Protein 6MDS (pdb70)

Sequence (1574 aa):
TDQQVGAKLVQEIREGKRGPLYAGYFRTWHDRASTGIDGKQQHPENTMAEVPKEVDILFVFHDHTASDSPFWSELKDSYVHKLHQQGTALVQTIGVNELNGRTGLSKDYPDTPEGNKALAAAIVKAFVTDRGVDGLDIDIEHEFTNKRTPEEDARALNVFKEIAQLIGKNGSDKSKLLIMDTTLSVENNPIFKGIAEDLDYLLRQYYGSQGGEAEVDTINSDWNQYQNYIDASQFMIGFSFFEESASKGNLWFDVNEYDPNNPEKGKDIEGTRAKKYAEWQPSTGGLKAGIFSYAIDRDGVAHVPSTYKNRTSTNLQRHEVDNISHTDYTVSRKLKTLMTEDKRYDVIDQKDIPDPALREQIIQQVGQYKGDLERYNKTLVLTGDKIQNLKGLEKLSKLQKLELRQLSNVKEITPELLPESMKKDAELVMVGMTGLEKLNLSGLNRQTLDGIDVNSITHLTSFDISHNSLDLSEKSEDRKLLMTLMEQVSNHQKITVKNTAFENQKPKGYYPQTYDTKEGHYDVDNAEHDILTDFVFGTVTKRNTFIGDEEAFAIYKEGAVDGRQYVSKDYTYEAFRKDYKGYKVHLTASNLGETVTSKVTATTDETYLVDVSDGEKVVHHMKLNIGSGAIMMENLAKGAKVIGTSGDFEQAKKIFDGEKSDRFFTWGQTNWIAFDLGEINLAKEWRLFNAETNTEIKTDSSLNVAKGRLQILKDTTIDLEKMDIKNRKEYLSNDENWTDVAQMDDAKAIFNSKLSNVLSRYWRFCVDGGASSYYPQYTELQILGQRTDQQVGAKLVQEIREGKRGPLYAGYFRTWHDRASTGIDGKQQHPENTMAEVPKEVDILFVFHDHTASDSPFWSELKDSYVHKLHQQGTALVQTIGVNELNGRTGLSKDYPDTPEGNKALAAAIVKAFVTDRGVDGLDIDIEHEFTNKRTPEEDARALNVFKEIAQLIGKNGSDKSKLLIMDTTLSVENNPIFKGIAEDLDYLLRQYYGSQGGEAEVDTINSDWNQYQNYIDASQFMIGFSFFEESASKGNLWFDVNEYDPNNPEKGKDIEGTRAKKYAEWQPSTGGLKAGIFSYAIDRDGVAHVPSTYKNRTSTNLQRHEVDNISHTDYTVSRKLKTLMTEDKRYDVIDQKDIPDPALREQIIQQVGQYKGDLERYNKTLVLTGDKIQNLKGLEKLSKLQKLELRQLSNVKEITPELLPESMKKDAELVMVGMTGLEKLNLSGLNRQTLDGIDVNSITHLTSFDISHNSLDLSEKSEDRKLLMTLMEQVSNHQKITVKNTAFENQKPKGYYPQTYDTKEGHYDVDNAEHDILTDFVFGTVTKRNTFIGDEEAFAIYKEGAVDGRQYVSKDYTYEAFRKDYKGYKVHLTASNLGETVTSKVTATTDETYLVDVSDGEKVVHHMKLNIGSGAIMMENLAKGAKVIGTSGDFEQAKKIFDGEKSDRFFTWGQTNWIAFDLGEINLAKEWRLFNAETNTEIKTDSSLNVAKGRLQILKDTTIDLEKMDIKNRKEYLSNDENWTDVAQMDDAKAIFNSKLSNVLSRYWRFCVDGGASSYYPQYTELQILGQR

GO terms:
  GO:0005509 calcium ion binding (F, IDA)
  GO:0042783 symbiont-mediated evasion of host immune response (P, IDA)
  GO:0033925 mannosyl-glycoprotein endo-beta-N-acetylglucosaminidase activity (F, IDA)

Nearest PDB structures (foldseek):
  6mdv-assembly2_B  TM=9.954E-01  e=0.000E+00  Streptococcus pyogenes
  8q5u-assembly1_D  TM=9.116E-01  e=0.000E+00  Streptococcus pyogenes
  8q5u-assembly1_F  TM=9.735E-01  e=0.000E+00  Streptococcus pyogenes
  4nuy-assembly1_A  TM=8.635E-01  e=1.224E-82  Streptococcus pyogenes serotype M1
  4nuz-assembly1_A  TM=8.564E-01  e=8.124E-82  Streptococcus pyogenes serotype M1

Structure (mmCIF, N/CA/C/O backbone):
data_6MDS
#
_entry.id   6MDS
#
_cell.length_a   89.378
_cell.length_b   105.514
_cell.length_c   259.768
_cell.angle_alpha   90.000
_cell.angle_beta   90.000
_cell.angle_gamma   90.000
#
_symmetry.space_group_name_H-M   'P 21 21 21'
#
loop_
_entity.id
_entity.type
_entity.pdbx_description
1 polymer Endo-beta-N-acetylglucosaminidase
2 branched beta-D-galactopyranose-(1-4)-2-acetamido-2-deoxy-beta-D-glucopyranose-(1-2)-alpha-D-mannopyranose-(1-3)-[beta-D-galactopyranose-(1-4)-2-acetamido-2-deoxy-beta-D-glucopyranose-(1-2)-alpha-D-mannopyranose-(1-6)]beta-D-mannopyranose-(1-4)-2-acetamido-2-deoxy-beta-D-glucopyranose
3 non-polymer 'CALCIUM ION'
4 water water
#
loop_
_atom_site.group_PDB
_atom_site.id
_atom_site.type_symbol
_atom_site.label_atom_id
_atom_site.label_alt_id
_atom_site.label_comp_id
_atom_site.label_asym_id
_atom_site.label_entity_id
_atom_site.label_seq_id
_atom_site.pdbx_PDB_ins_code
_atom_site.Cartn_x
_atom_site.Cartn_y
_atom_site.Cartn_z
_atom_site.occupancy
_atom_site.B_iso_or_equiv
_atom_site.auth_seq_id
_atom_site.auth_comp_id
_atom_site.auth_asym_id
_atom_site.auth_atom_id
_atom_site.pdbx_PDB_model_num
ATOM 1 N N . THR A 1 4 ? 13.191 -38.745 -17.321 1.00 73.97 46 THR A N 1
ATOM 2 C CA . THR A 1 4 ? 12.776 -37.346 -17.171 1.00 77.83 46 THR A CA 1
ATOM 3 C C . THR A 1 4 ? 12.882 -36.590 -18.486 1.00 73.20 46 THR A C 1
ATOM 4 O O . THR A 1 4 ? 13.789 -36.840 -19.283 1.00 70.92 46 THR A O 1
ATOM 8 N N . ASP A 1 5 ? 11.950 -35.671 -18.729 1.00 70.25 47 ASP A N 1
ATOM 9 C CA . ASP A 1 5 ? 11.978 -34.957 -19.998 1.00 72.68 47 ASP A CA 1
ATOM 10 C C . ASP A 1 5 ? 13.082 -33.904 -20.070 1.00 70.94 47 ASP A C 1
ATOM 11 O O . ASP A 1 5 ? 13.427 -33.456 -21.171 1.00 70.61 47 ASP A O 1
ATOM 16 N N . GLN A 1 6 ? 13.637 -33.477 -18.938 1.00 70.05 48 GLN A N 1
ATOM 17 C CA . GLN A 1 6 ? 14.764 -32.562 -19.032 1.00 67.89 48 GLN A CA 1
ATOM 18 C C . GLN A 1 6 ? 16.078 -33.293 -19.257 1.00 64.66 48 GLN A C 1
ATOM 19 O O . GLN A 1 6 ? 17.026 -32.685 -19.768 1.00 60.89 48 GLN A O 1
ATOM 25 N N . GLN A 1 7 ? 16.156 -34.577 -18.900 1.00 63.12 49 GLN A N 1
ATOM 26 C CA . GLN A 1 7 ? 17.374 -35.332 -19.158 1.00 59.69 49 GLN A CA 1
ATOM 27 C C . GLN A 1 7 ? 17.431 -35.858 -20.582 1.00 55.83 49 GLN A C 1
ATOM 28 O O . GLN A 1 7 ? 18.525 -35.956 -21.154 1.00 54.40 49 GLN A O 1
ATOM 34 N N . VAL A 1 8 ? 16.272 -36.150 -21.181 1.00 49.64 50 VAL A N 1
ATOM 35 C CA . VAL A 1 8 ? 16.229 -36.471 -22.603 1.00 43.99 50 VAL A CA 1
ATOM 36 C C . VAL A 1 8 ? 16.743 -35.289 -23.410 1.00 51.74 50 VAL A C 1
ATOM 37 O O . VAL A 1 8 ? 17.588 -35.440 -24.305 1.00 47.29 50 VAL A O 1
ATOM 41 N N . GLY A 1 9 ? 16.224 -34.088 -23.104 1.00 54.75 51 GLY A N 1
ATOM 42 C CA . GLY A 1 9 ? 16.649 -32.892 -23.810 1.00 45.51 51 GLY A CA 1
ATOM 43 C C . GLY A 1 9 ? 18.114 -32.572 -23.592 1.00 42.72 51 GLY A C 1
ATOM 44 O O . GLY A 1 9 ? 18.826 -32.219 -24.532 1.00 45.10 51 GLY A O 1
ATOM 45 N N . ALA A 1 10 ? 18.595 -32.727 -22.358 1.00 44.29 52 ALA A N 1
ATOM 46 C CA . ALA A 1 10 ? 20.008 -32.465 -22.081 1.00 46.16 52 ALA A CA 1
ATOM 47 C C . ALA A 1 10 ? 20.914 -33.366 -22.909 1.00 44.31 52 ALA A C 1
ATOM 48 O O . ALA A 1 10 ? 22.001 -32.947 -23.336 1.00 40.94 52 ALA A O 1
ATOM 50 N N . LYS A 1 11 ? 20.486 -34.617 -23.132 1.00 49.58 53 LYS A N 1
ATOM 51 C CA . LYS A 1 11 ? 21.309 -35.604 -23.825 1.00 44.89 53 LYS A CA 1
ATOM 52 C C . LYS A 1 11 ? 21.240 -35.443 -25.334 1.00 45.59 53 LYS A C 1
ATOM 53 O O . LYS A 1 11 ? 22.229 -35.719 -26.014 1.00 47.97 53 LYS A O 1
ATOM 59 N N . LEU A 1 12 ? 20.091 -35.002 -25.863 1.00 46.31 54 LEU A N 1
ATOM 60 C CA . LEU A 1 12 ? 20.011 -34.641 -27.271 1.00 42.73 54 LEU A CA 1
ATOM 61 C C . LEU A 1 12 ? 20.960 -33.504 -27.605 1.00 46.34 54 LEU A C 1
ATOM 62 O O . LEU A 1 12 ? 21.611 -33.514 -28.652 1.00 46.33 54 LEU A O 1
ATOM 67 N N . VAL A 1 13 ? 20.975 -32.474 -26.758 1.00 45.66 55 VAL A N 1
ATOM 68 C CA . VAL A 1 13 ? 21.810 -31.304 -26.989 1.00 41.60 55 VAL A CA 1
ATOM 69 C C . VAL A 1 13 ? 23.271 -31.711 -26.953 1.00 44.10 55 VAL A C 1
ATOM 70 O O . VAL A 1 13 ? 24.094 -31.232 -27.740 1.00 40.63 55 VAL A O 1
ATOM 74 N N . GLN A 1 14 ? 23.619 -32.609 -26.037 1.00 48.70 56 GLN A N 1
ATOM 75 C CA . GLN A 1 14 ? 24.994 -33.069 -26.000 1.00 43.98 56 GLN A CA 1
ATOM 76 C C . GLN A 1 14 ? 25.333 -33.931 -27.209 1.00 42.68 56 GLN A C 1
ATOM 77 O O . GLN A 1 14 ? 26.447 -33.853 -27.715 1.00 48.76 56 GLN A O 1
ATOM 83 N N . GLU A 1 15 ? 24.387 -34.671 -27.773 1.00 44.83 57 GLU A N 1
ATOM 84 C CA . GLU A 1 15 ? 24.802 -35.445 -28.937 1.00 44.43 57 GLU A CA 1
ATOM 85 C C . GLU A 1 15 ? 24.855 -34.580 -30.190 1.00 46.03 57 GLU A C 1
ATOM 86 O O . GLU A 1 15 ? 25.700 -34.815 -31.057 1.00 47.17 57 GLU A O 1
ATOM 92 N N . ILE A 1 16 ? 24.039 -33.526 -30.263 1.00 49.29 58 ILE A N 1
ATOM 93 C CA . ILE A 1 16 ? 24.196 -32.517 -31.311 1.00 44.56 58 ILE A CA 1
ATOM 94 C C . ILE A 1 16 ? 25.512 -31.767 -31.148 1.00 45.34 58 ILE A C 1
ATOM 95 O O . ILE A 1 16 ? 26.276 -31.613 -32.108 1.00 45.74 58 ILE A O 1
ATOM 100 N N . ARG A 1 17 ? 25.786 -31.258 -29.942 1.00 43.30 59 ARG A N 1
ATOM 101 C CA . ARG A 1 17 ? 26.959 -30.415 -29.768 1.00 37.59 59 ARG A CA 1
ATOM 102 C C . ARG A 1 17 ? 28.252 -31.173 -30.023 1.00 43.49 59 ARG A C 1
ATOM 103 O O . ARG A 1 17 ? 29.252 -30.561 -30.416 1.00 43.06 59 ARG A O 1
ATOM 111 N N . GLU A 1 18 ? 28.259 -32.495 -29.845 1.00 45.55 60 GLU A N 1
ATOM 112 C CA . GLU A 1 18 ? 29.448 -33.295 -30.104 1.00 46.01 60 GLU A CA 1
ATOM 113 C C . GLU A 1 18 ? 29.450 -33.900 -31.493 1.00 43.51 60 GLU A C 1
ATOM 114 O O . GLU A 1 18 ? 30.254 -34.794 -31.766 1.00 53.37 60 GLU A O 1
ATOM 120 N N . GLY A 1 19 ? 28.597 -33.433 -32.387 1.00 41.62 61 GLY A N 1
ATOM 121 C CA . GLY A 1 19 ? 28.675 -33.895 -33.761 1.00 44.40 61 GLY A CA 1
ATOM 122 C C . GLY A 1 19 ? 28.392 -35.365 -33.981 1.00 47.79 61 GLY A C 1
ATOM 123 O O . GLY A 1 19 ? 29.065 -35.999 -34.797 1.00 46.49 61 GLY A O 1
ATOM 124 N N . LYS A 1 20 ? 27.422 -35.928 -33.269 1.00 50.35 62 LYS A N 1
ATOM 125 C CA . LYS A 1 20 ? 27.057 -37.329 -33.431 1.00 49.55 62 LYS A CA 1
ATOM 126 C C . LYS A 1 20 ? 25.983 -37.561 -34.495 1.00 48.75 62 LYS A C 1
ATOM 127 O O . LYS A 1 20 ? 25.616 -38.713 -34.714 1.00 58.55 62 LYS A O 1
ATOM 133 N N . ARG A 1 21 ? 25.510 -36.522 -35.198 1.00 46.00 63 ARG A N 1
ATOM 134 C CA . ARG A 1 21 ? 24.354 -36.610 -36.093 1.00 42.62 63 ARG A CA 1
ATOM 135 C C . ARG A 1 21 ? 24.663 -36.555 -37.583 1.00 48.48 63 ARG A C 1
ATOM 136 O O . ARG A 1 21 ? 23.720 -36.506 -38.400 1.00 45.48 63 ARG A O 1
ATOM 144 N N . GLY A 1 22 ? 25.927 -36.451 -37.968 1.00 45.42 64 GLY A N 1
ATOM 145 C CA . GLY A 1 22 ? 26.233 -36.196 -39.351 1.00 36.95 64 GLY A CA 1
ATOM 146 C C . GLY A 1 22 ? 25.703 -34.837 -39.753 1.00 39.76 64 GLY A C 1
ATOM 147 O O . GLY A 1 22 ? 25.539 -33.929 -38.925 1.00 38.26 64 GLY A O 1
ATOM 148 N N . PRO A 1 23 ? 25.410 -34.671 -41.039 1.00 36.53 65 PRO A N 1
ATOM 149 C CA . PRO A 1 23 ? 24.836 -33.396 -41.494 1.00 33.71 65 PRO A CA 1
ATOM 150 C C . PRO A 1 23 ? 23.448 -33.180 -40.889 1.00 37.30 65 PRO A C 1
ATOM 151 O O . PRO A 1 23 ? 22.614 -34.092 -40.860 1.00 36.88 65 PRO A O 1
ATOM 155 N N . LEU A 1 24 ? 23.220 -31.967 -40.388 1.00 34.37 66 LEU A N 1
ATOM 156 C CA . LEU A 1 24 ? 21.991 -31.578 -39.706 1.00 34.34 66 LEU A CA 1
ATOM 157 C C . LEU A 1 24 ? 21.008 -30.950 -40.685 1.00 28.44 66 LEU A C 1
ATOM 158 O O . LEU A 1 24 ? 21.377 -30.416 -41.730 1.00 31.50 66 LEU A O 1
ATOM 163 N N . TYR A 1 25 ? 19.736 -31.046 -40.343 1.00 32.16 67 TYR A N 1
ATOM 164 C CA . TYR A 1 25 ? 18.676 -30.331 -41.043 1.00 28.75 67 TYR A CA 1
ATOM 165 C C . TYR A 1 25 ? 17.796 -29.675 -39.997 1.00 29.11 67 TYR A C 1
ATOM 166 O O . TYR A 1 25 ? 17.311 -30.339 -39.077 1.00 32.82 67 TYR A O 1
ATOM 175 N N . ALA A 1 26 ? 17.571 -28.386 -40.156 1.00 29.64 68 ALA A N 1
ATOM 176 C CA . ALA A 1 26 ? 16.790 -27.603 -39.224 1.00 28.55 68 ALA A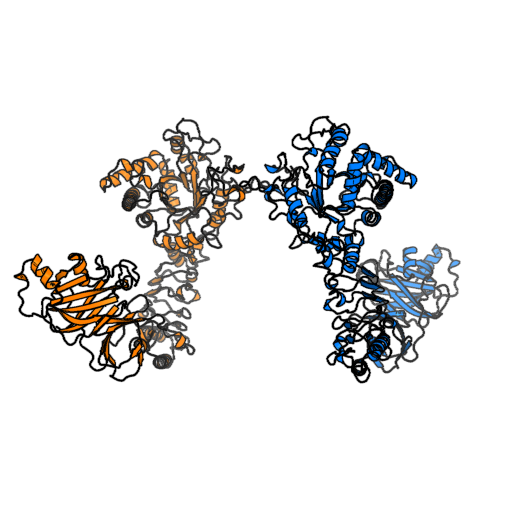 CA 1
ATOM 177 C C . ALA A 1 26 ? 15.673 -26.928 -39.998 1.00 30.73 68 ALA A C 1
ATOM 178 O O . ALA A 1 26 ? 15.751 -26.775 -41.223 1.00 28.03 68 ALA A O 1
ATOM 180 N N . GLY A 1 27 ? 14.615 -26.553 -39.276 1.00 26.33 69 GLY A N 1
ATOM 181 C CA . GLY A 1 27 ? 13.536 -25.834 -39.906 1.00 27.47 69 GLY A CA 1
ATOM 182 C C . GLY A 1 27 ? 12.907 -24.828 -38.969 1.00 28.53 69 GLY A C 1
ATOM 183 O O . GLY A 1 27 ? 12.751 -25.100 -37.772 1.00 27.91 69 GLY A O 1
ATOM 184 N N . TYR A 1 28 ? 12.552 -23.661 -39.504 1.00 28.73 70 TYR A N 1
ATOM 185 C CA . TYR A 1 28 ? 11.835 -22.639 -38.758 1.00 27.69 70 TYR A CA 1
ATOM 186 C C . TYR A 1 28 ? 10.343 -22.859 -38.944 1.00 29.35 70 TYR A C 1
ATOM 187 O O . TYR A 1 28 ? 9.844 -22.767 -40.069 1.00 32.38 70 TYR A O 1
ATOM 196 N N . PHE A 1 29 ? 9.637 -23.146 -37.853 1.00 24.24 71 PHE A N 1
ATOM 197 C CA . PHE A 1 29 ? 8.195 -23.371 -37.882 1.00 33.54 71 PHE A CA 1
ATOM 198 C C . PHE A 1 29 ? 7.484 -22.109 -37.385 1.00 28.37 71 PHE A C 1
ATOM 199 O O . PHE A 1 29 ? 7.705 -21.674 -36.250 1.00 25.99 71 PHE A O 1
ATOM 207 N N . ARG A 1 30 ? 6.622 -21.543 -38.224 1.00 29.37 72 ARG A N 1
ATOM 208 C CA . ARG A 1 30 ? 5.915 -20.303 -37.897 1.00 32.29 72 ARG A CA 1
ATOM 209 C C . ARG A 1 30 ? 4.761 -20.590 -36.926 1.00 31.98 72 ARG A C 1
ATOM 210 O O . ARG A 1 30 ? 3.805 -21.285 -37.285 1.00 36.29 72 ARG A O 1
ATOM 218 N N . THR A 1 31 ? 4.840 -20.038 -35.703 1.00 31.72 73 THR A N 1
ATOM 219 C CA . THR A 1 31 ? 3.913 -20.420 -34.630 1.00 32.34 73 THR A CA 1
ATOM 220 C C . THR A 1 31 ? 2.457 -20.254 -35.033 1.00 30.84 73 THR A C 1
ATOM 221 O O . THR A 1 31 ? 1.604 -21.061 -34.650 1.00 30.42 73 THR A O 1
ATOM 225 N N . TRP A 1 32 ? 2.152 -19.221 -35.799 1.00 32.17 74 TRP A N 1
ATOM 226 C CA . TRP A 1 32 ? 0.767 -18.979 -36.138 1.00 32.15 74 TRP A CA 1
ATOM 227 C C . TRP A 1 32 ? 0.236 -19.996 -37.133 1.00 35.06 74 TRP A C 1
ATOM 228 O O . TRP A 1 32 ? -0.969 -19.977 -37.431 1.00 36.85 74 TRP A O 1
ATOM 239 N N . HIS A 1 33 ? 1.075 -20.916 -37.606 1.00 31.05 75 HIS A N 1
ATOM 240 C CA . HIS A 1 33 ? 0.610 -22.034 -38.418 1.00 34.87 75 HIS A CA 1
ATOM 241 C C . HIS A 1 33 ? 0.562 -23.358 -37.667 1.00 30.14 75 HIS A C 1
ATOM 242 O O . HIS A 1 33 ? 0.443 -24.405 -38.301 1.00 33.01 75 HIS A O 1
ATOM 249 N N . ASP A 1 34 ? 0.688 -23.340 -36.349 1.00 31.25 76 ASP A N 1
ATOM 250 C CA . ASP A 1 34 ? 0.310 -24.482 -35.531 1.00 32.95 76 ASP A CA 1
ATOM 251 C C . ASP A 1 34 ? -1.181 -24.391 -35.225 1.00 33.33 76 ASP A C 1
ATOM 252 O O . ASP A 1 34 ? -1.708 -23.305 -34.994 1.00 35.47 76 ASP A O 1
ATOM 257 N N . ARG A 1 35 ? -1.866 -25.534 -35.215 1.00 35.23 77 ARG A N 1
ATOM 258 C CA . ARG A 1 35 ? -3.313 -25.487 -35.036 1.00 35.97 77 ARG A CA 1
ATOM 259 C C . ARG A 1 35 ? -3.722 -25.026 -33.642 1.00 35.43 77 ARG A C 1
ATOM 260 O O . ARG A 1 35 ? -4.814 -24.476 -33.488 1.00 34.47 77 ARG A O 1
ATOM 268 N N . ALA A 1 36 ? -2.852 -25.174 -32.639 1.00 35.16 78 ALA A N 1
ATOM 269 C CA . ALA A 1 36 ? -3.133 -24.679 -31.295 1.00 33.46 78 ALA A CA 1
ATOM 270 C C . ALA A 1 36 ? -2.997 -23.157 -31.165 1.00 36.49 78 ALA A C 1
ATOM 271 O O . ALA A 1 36 ? -3.279 -22.606 -30.090 1.00 38.03 78 ALA A O 1
ATOM 273 N N . SER A 1 37 ? -2.626 -22.456 -32.229 1.00 34.01 79 SER A N 1
ATOM 274 C CA . SER A 1 37 ? -2.318 -21.036 -32.130 1.00 37.42 79 SER A CA 1
ATOM 275 C C . SER A 1 37 ? -3.568 -20.172 -32.254 1.00 37.53 79 SER A C 1
ATOM 276 O O . SER A 1 37 ? -4.430 -20.406 -33.108 1.00 38.72 79 SER A O 1
ATOM 279 N N . THR A 1 38 ? -3.649 -19.153 -31.404 1.00 40.27 80 THR A N 1
ATOM 280 C CA . THR A 1 38 ? -4.769 -18.221 -31.405 1.00 40.86 80 THR A CA 1
ATOM 281 C C . THR A 1 38 ? -4.247 -16.794 -31.379 1.00 40.33 80 THR A C 1
ATOM 282 O O . THR A 1 38 ? -3.238 -16.499 -30.726 1.00 40.06 80 THR A O 1
ATOM 286 N N . GLY A 1 39 ? -4.941 -15.914 -32.097 1.00 41.53 81 GLY A N 1
ATOM 287 C CA . GLY A 1 39 ? -4.596 -14.511 -32.133 1.00 40.06 81 GLY A CA 1
ATOM 288 C C . GLY A 1 39 ? -5.087 -13.732 -30.925 1.00 44.00 81 GLY A C 1
ATOM 289 O O . GLY A 1 39 ? -5.572 -14.283 -29.934 1.00 44.76 81 GLY A O 1
ATOM 290 N N . ILE A 1 40 ? -4.966 -12.403 -31.041 1.00 46.82 82 ILE A N 1
ATOM 291 C CA . ILE A 1 40 ? -5.406 -11.456 -30.015 1.00 46.64 82 ILE A CA 1
ATOM 292 C C . ILE A 1 40 ? -6.887 -11.542 -29.740 1.00 45.10 82 ILE A C 1
ATOM 293 O O . ILE A 1 40 ? -7.310 -11.393 -28.588 1.00 44.98 82 ILE A O 1
ATOM 298 N N . ASP A 1 41 ? -7.681 -11.874 -30.743 1.00 46.08 83 ASP A N 1
ATOM 299 C CA . ASP A 1 41 ? -9.110 -12.053 -30.538 1.00 47.14 83 ASP A CA 1
ATOM 300 C C . ASP A 1 41 ? -9.483 -13.448 -30.049 1.00 44.11 83 ASP A C 1
ATOM 301 O O . ASP A 1 41 ? -10.674 -13.724 -29.888 1.00 44.37 83 ASP A O 1
ATOM 306 N N . GLY A 1 42 ? -8.508 -14.313 -29.778 1.00 44.27 84 GLY A N 1
ATOM 307 C CA . GLY A 1 42 ? -8.785 -15.614 -29.206 1.00 43.52 84 GLY A CA 1
ATOM 308 C C . GLY A 1 42 ? -9.269 -16.662 -30.183 1.00 41.91 84 GLY A C 1
ATOM 309 O O . GLY A 1 42 ? -9.625 -17.763 -29.749 1.00 42.12 84 GLY A O 1
ATOM 310 N N . LYS A 1 43 ? -9.311 -16.348 -31.477 1.00 47.48 85 LYS A N 1
ATOM 311 C CA . LYS A 1 43 ? -9.727 -17.266 -32.527 1.00 44.73 85 LYS A CA 1
ATOM 312 C C . LYS A 1 43 ? -8.547 -18.033 -33.122 1.00 44.98 85 LYS A C 1
ATOM 313 O O . LYS A 1 43 ? -7.422 -17.531 -33.197 1.00 42.14 85 LYS A O 1
ATOM 319 N N . GLN A 1 44 ? -8.830 -19.249 -33.586 1.00 45.90 86 GLN A N 1
ATOM 320 C CA . GLN A 1 44 ? -7.793 -20.075 -34.178 1.00 39.23 86 GLN A CA 1
ATOM 321 C C . GLN A 1 44 ? -7.342 -19.459 -35.491 1.00 41.30 86 GLN A C 1
ATOM 322 O O . GLN A 1 44 ? -8.148 -18.935 -36.259 1.00 42.24 86 GLN A O 1
ATOM 328 N N . GLN A 1 45 ? -6.040 -19.530 -35.754 1.00 42.37 87 GLN A N 1
ATOM 329 C CA . GLN A 1 45 ? -5.490 -18.926 -36.959 1.00 39.54 87 GLN A CA 1
ATOM 330 C C . GLN A 1 45 ? -5.441 -19.917 -38.120 1.00 40.69 87 GLN A C 1
ATOM 331 O O . GLN A 1 45 ? -5.948 -19.634 -39.212 1.00 40.42 87 GLN A O 1
ATOM 337 N N . HIS A 1 46 ? -4.854 -21.083 -37.903 1.00 37.77 88 HIS A N 1
ATOM 338 C CA . HIS A 1 46 ? -4.781 -22.059 -38.977 1.00 41.39 88 HIS A CA 1
ATOM 339 C C . HIS A 1 46 ? -4.831 -23.478 -38.422 1.00 41.08 88 HIS A C 1
ATOM 340 O O . HIS A 1 46 ? -3.932 -23.882 -37.674 1.00 41.75 88 HIS A O 1
ATOM 347 N N . PRO A 1 47 ? -5.841 -24.272 -38.783 1.00 38.63 89 PRO A N 1
ATOM 348 C CA . PRO A 1 47 ? -5.930 -25.645 -38.269 1.00 39.44 89 PRO A CA 1
ATOM 349 C C . PRO A 1 47 ? -5.132 -26.686 -39.046 1.00 40.30 89 PRO A C 1
ATOM 350 O O . PRO A 1 47 ? -5.038 -27.826 -38.581 1.00 43.18 89 PRO A O 1
ATOM 354 N N . GLU A 1 48 ? -4.489 -26.339 -40.169 1.00 43.65 90 GLU A N 1
ATOM 355 C CA . GLU A 1 48 ? -4.001 -27.374 -41.082 1.00 38.42 90 GLU A CA 1
ATOM 356 C C . GLU A 1 48 ? -2.737 -28.082 -40.600 1.00 39.24 90 GLU A C 1
ATOM 357 O O . GLU A 1 48 ? -2.520 -29.241 -40.959 1.00 39.74 90 GLU A O 1
ATOM 363 N N . ASN A 1 49 ? -1.900 -27.454 -39.789 1.00 40.27 91 ASN A N 1
ATOM 364 C CA . ASN A 1 49 ? -0.618 -28.067 -39.490 1.00 36.42 91 ASN A CA 1
ATOM 365 C C . ASN A 1 49 ? -0.333 -28.076 -37.991 1.00 33.92 91 ASN A C 1
ATOM 366 O O . ASN A 1 49 ? -1.026 -27.444 -37.194 1.00 31.37 91 ASN A O 1
ATOM 371 N N . THR A 1 50 ? 0.686 -28.844 -37.606 1.00 31.34 92 THR A N 1
ATOM 372 C CA . THR A 1 50 ? 1.108 -28.843 -36.217 1.00 31.69 92 THR A CA 1
ATOM 373 C C . THR A 1 50 ? 2.565 -29.276 -36.137 1.00 34.95 92 THR A C 1
ATOM 374 O O . THR A 1 50 ? 3.016 -30.121 -36.924 1.00 34.40 92 THR A O 1
ATOM 378 N N . MET A 1 51 ? 3.300 -28.647 -35.211 1.00 33.03 93 MET A N 1
ATOM 379 C CA . MET A 1 51 ? 4.685 -29.022 -34.938 1.00 34.35 93 MET A CA 1
ATOM 380 C C . MET A 1 51 ? 4.812 -30.497 -34.590 1.00 40.55 93 MET A C 1
ATOM 381 O O . MET A 1 51 ? 5.835 -31.125 -34.903 1.00 38.38 93 MET A O 1
ATOM 386 N N . ALA A 1 52 ? 3.779 -31.065 -33.951 1.00 40.09 94 ALA A N 1
ATOM 387 C CA . ALA A 1 52 ? 3.823 -32.450 -33.494 1.00 35.97 94 ALA A CA 1
ATOM 388 C C . ALA A 1 52 ? 4.178 -33.418 -34.604 1.00 36.16 94 ALA A C 1
ATOM 389 O O . ALA A 1 52 ? 4.612 -34.532 -34.309 1.00 42.49 94 ALA A O 1
ATOM 391 N N . GLU A 1 53 ? 3.961 -33.036 -35.867 1.00 36.23 95 GLU A N 1
ATOM 392 C CA . GLU A 1 53 ? 4.131 -33.945 -36.996 1.00 43.27 95 GLU A CA 1
ATOM 393 C C . GLU A 1 53 ? 5.431 -33.726 -37.747 1.00 37.48 95 GLU A C 1
ATOM 394 O O . GLU A 1 53 ? 5.664 -34.393 -38.756 1.00 41.78 95 GLU A O 1
ATOM 400 N N . VAL A 1 54 ? 6.288 -32.845 -37.252 1.00 35.71 96 VAL A N 1
ATOM 401 C CA . VAL A 1 54 ? 7.620 -32.612 -37.804 1.00 36.82 96 VAL A CA 1
ATOM 402 C C . VAL A 1 54 ? 8.400 -33.921 -37.698 1.00 32.82 96 VAL A C 1
ATOM 403 O O . VAL A 1 54 ? 8.488 -34.519 -36.614 1.00 34.67 96 VAL A O 1
ATOM 407 N N . PRO A 1 55 ? 8.905 -34.447 -38.807 1.00 33.00 97 PRO A N 1
ATOM 408 C CA . PRO A 1 55 ? 9.529 -35.777 -38.781 1.00 34.86 97 PRO A CA 1
ATOM 409 C C . PRO A 1 55 ? 10.911 -35.801 -38.143 1.00 39.25 97 PRO A C 1
ATOM 410 O O . PRO A 1 55 ? 11.602 -34.786 -37.983 1.00 34.43 97 PRO A O 1
ATOM 414 N N . LYS A 1 56 ? 11.329 -37.027 -37.834 1.00 37.63 98 LYS A N 1
ATOM 415 C CA . LYS A 1 56 ? 12.631 -37.259 -37.227 1.00 42.56 98 LYS A CA 1
ATOM 416 C C . LYS A 1 56 ? 13.798 -36.722 -38.065 1.00 38.35 98 LYS A C 1
ATOM 417 O O . LYS A 1 56 ? 14.867 -36.472 -37.502 1.00 37.96 98 LYS A O 1
ATOM 423 N N . GLU A 1 57 ? 13.626 -36.538 -39.383 1.00 37.15 99 GLU A N 1
ATOM 424 C CA . GLU A 1 57 ? 14.690 -35.981 -40.225 1.00 35.57 99 GLU A CA 1
ATOM 425 C C . GLU A 1 57 ? 15.016 -34.533 -39.876 1.00 40.64 99 GLU A C 1
ATOM 426 O O . GLU A 1 57 ? 16.062 -34.024 -40.306 1.00 43.48 99 GLU A O 1
ATOM 432 N N . VAL A 1 58 ? 14.136 -33.842 -39.158 1.00 36.05 100 VAL A N 1
ATOM 433 C CA . VAL A 1 58 ? 14.426 -32.502 -38.674 1.00 34.74 100 VAL A CA 1
ATOM 434 C C . VAL A 1 58 ? 15.183 -32.639 -37.349 1.00 35.38 100 VAL A C 1
ATOM 435 O O . VAL A 1 58 ? 14.603 -33.010 -36.323 1.00 33.99 100 VAL A O 1
ATOM 439 N N . ASP A 1 59 ? 16.479 -32.310 -37.368 1.00 32.01 101 ASP A N 1
ATOM 440 C CA . ASP A 1 59 ? 17.295 -32.431 -36.166 1.00 32.03 101 ASP A CA 1
ATOM 441 C C . ASP A 1 59 ? 16.982 -31.346 -35.141 1.00 32.93 101 ASP A C 1
ATOM 442 O O . ASP A 1 59 ? 16.864 -31.644 -33.947 1.00 31.79 101 ASP A O 1
ATOM 447 N N . ILE A 1 60 ? 16.843 -30.088 -35.576 1.00 34.06 102 ILE A N 1
ATOM 448 C CA . ILE A 1 60 ? 16.471 -28.974 -34.703 1.00 30.79 102 ILE A CA 1
ATOM 449 C C . ILE A 1 60 ? 15.268 -28.242 -35.296 1.00 32.29 102 ILE A C 1
ATOM 450 O O . ILE A 1 60 ? 15.285 -27.865 -36.472 1.00 33.75 102 ILE A O 1
ATOM 455 N N . LEU A 1 61 ? 14.270 -27.955 -34.465 1.00 31.44 103 LEU A N 1
ATOM 456 C CA . LEU A 1 61 ? 13.082 -27.210 -34.869 1.00 32.91 103 LEU A CA 1
ATOM 457 C C . LEU A 1 61 ? 13.039 -25.866 -34.143 1.00 34.36 103 LEU A C 1
ATOM 458 O O . LEU A 1 61 ? 12.954 -25.817 -32.910 1.00 36.19 103 LEU A O 1
ATOM 463 N N . PHE A 1 62 ? 13.046 -24.779 -34.910 1.00 32.98 104 PHE A N 1
ATOM 464 C CA . PHE A 1 62 ? 13.082 -23.439 -34.341 1.00 30.13 104 PHE A CA 1
ATOM 465 C C . PHE A 1 62 ? 11.659 -22.927 -34.220 1.00 32.12 104 PHE A C 1
ATOM 466 O O . PHE A 1 62 ? 10.940 -22.822 -35.220 1.00 32.87 104 PHE A O 1
ATOM 474 N N . VAL A 1 63 ? 11.256 -22.606 -32.995 1.00 35.16 105 VAL A N 1
ATOM 475 C CA . VAL A 1 63 ? 9.983 -21.934 -32.764 1.00 37.35 105 VAL A CA 1
ATOM 476 C C . VAL A 1 63 ? 10.130 -20.497 -33.250 1.00 30.90 105 VAL A C 1
ATOM 477 O O . VAL A 1 63 ? 10.775 -19.687 -32.587 1.00 36.26 105 VAL A O 1
ATOM 481 N N . PHE A 1 64 ? 9.548 -20.167 -34.387 1.00 31.94 106 PHE A N 1
ATOM 482 C CA . PHE A 1 64 ? 9.601 -18.800 -34.897 1.00 34.94 106 PHE A CA 1
ATOM 483 C C . PHE A 1 64 ? 8.266 -18.115 -34.638 1.00 35.21 106 PHE A C 1
ATOM 484 O O . PHE A 1 64 ? 7.292 -18.383 -35.342 1.00 34.09 106 PHE A O 1
ATOM 492 N N . HIS A 1 65 ? 8.246 -17.186 -33.673 1.00 40.16 107 HIS A N 1
ATOM 493 C CA . HIS A 1 65 ? 7.020 -16.661 -33.084 1.00 38.14 107 HIS A CA 1
ATOM 494 C C . HIS A 1 65 ? 6.592 -15.339 -33.719 1.00 42.84 107 HIS A C 1
ATOM 495 O O . HIS A 1 65 ? 7.374 -14.388 -33.770 1.00 47.90 107 HIS A O 1
ATOM 502 N N . ASP A 1 66 ? 5.333 -15.272 -34.154 1.00 42.16 108 ASP A N 1
ATOM 503 C CA . ASP A 1 66 ? 4.655 -14.000 -34.393 1.00 42.86 108 ASP A CA 1
ATOM 504 C C . ASP A 1 66 ? 3.156 -14.260 -34.467 1.00 41.81 108 ASP A C 1
ATOM 505 O O . ASP A 1 66 ? 2.713 -15.402 -34.624 1.00 45.36 108 ASP A O 1
ATOM 510 N N . HIS A 1 67 ? 2.379 -13.197 -34.265 1.00 43.85 109 HIS A N 1
ATOM 511 C CA . HIS A 1 67 ? 0.922 -13.203 -34.415 1.00 40.16 109 HIS A CA 1
ATOM 512 C C . HIS A 1 67 ? 0.216 -14.084 -33.379 1.00 40.49 109 HIS A C 1
ATOM 513 O O . HIS A 1 67 ? -0.968 -13.882 -33.090 1.00 41.87 109 HIS A O 1
ATOM 520 N N . THR A 1 68 ? 0.924 -15.044 -32.790 1.00 40.97 110 THR A N 1
ATOM 521 C CA . THR A 1 68 ? 0.348 -15.892 -31.759 1.00 36.95 110 THR A CA 1
ATOM 522 C C . THR A 1 68 ? 0.259 -15.078 -30.474 1.00 42.87 110 THR A C 1
ATOM 523 O O . THR A 1 68 ? 1.275 -14.572 -29.986 1.00 43.57 110 THR A O 1
ATOM 527 N N . ALA A 1 69 ? -0.955 -14.896 -29.956 1.00 43.23 111 ALA A N 1
ATOM 528 C CA . ALA A 1 69 ? -1.122 -14.086 -28.758 1.00 38.58 111 ALA A CA 1
ATOM 529 C C . ALA A 1 69 ? -0.472 -14.744 -27.539 1.00 45.54 111 ALA A C 1
ATOM 530 O O . ALA A 1 69 ? -0.198 -15.955 -27.503 1.00 46.06 111 ALA A O 1
ATOM 532 N N . SER A 1 70 ? -0.217 -13.919 -26.523 1.00 41.99 112 SER A N 1
ATOM 533 C CA . SER A 1 70 ? 0.496 -14.406 -25.344 1.00 41.13 112 SER A CA 1
ATOM 534 C C . SER A 1 70 ? -0.352 -15.339 -24.485 1.00 43.88 112 SER A C 1
ATOM 535 O O . SER A 1 70 ? 0.203 -16.166 -23.754 1.00 46.05 112 SER A O 1
ATOM 538 N N . ASP A 1 71 ? -1.680 -15.205 -24.506 1.00 41.47 113 ASP A N 1
ATOM 539 C CA . ASP A 1 71 ? -2.527 -16.123 -23.755 1.00 44.73 113 ASP A CA 1
ATOM 540 C C . ASP A 1 71 ? -2.984 -17.329 -24.588 1.00 45.79 113 ASP A C 1
ATOM 541 O O . ASP A 1 71 ? -3.944 -18.011 -24.202 1.00 47.53 113 ASP A O 1
ATOM 546 N N . SER A 1 72 ? -2.320 -17.605 -25.712 1.00 42.15 114 SER A N 1
ATOM 547 C CA . SER A 1 72 ? -2.793 -18.640 -26.617 1.00 41.79 114 SER A CA 1
ATOM 548 C C . SER A 1 72 ? -2.614 -20.024 -26.001 1.00 41.78 114 SER A C 1
ATOM 549 O O . SER A 1 72 ? -1.712 -20.238 -25.188 1.00 42.54 114 SER A O 1
ATOM 552 N N . PRO A 1 73 ? -3.487 -20.975 -26.345 1.00 45.08 115 PRO A N 1
ATOM 553 C CA . PRO A 1 73 ? -3.254 -22.364 -25.916 1.00 37.54 115 PRO A CA 1
ATOM 554 C C . PRO A 1 73 ? -1.969 -22.947 -26.480 1.00 37.83 115 PRO A C 1
ATOM 555 O O . PRO A 1 73 ? -1.454 -23.931 -25.935 1.00 41.13 115 PRO A O 1
ATOM 559 N N . PHE A 1 74 ? -1.424 -22.346 -27.538 1.00 39.30 116 PHE A N 1
ATOM 560 C CA . PHE A 1 74 ? -0.210 -22.851 -28.169 1.00 36.14 116 PHE A CA 1
ATOM 561 C C . PHE A 1 74 ? 0.927 -23.042 -27.168 1.00 37.90 116 PHE A C 1
ATOM 562 O O . PHE A 1 74 ? 1.692 -24.009 -27.270 1.00 33.68 116 PHE A O 1
ATOM 570 N N . TRP A 1 75 ? 1.088 -22.098 -26.228 1.00 40.79 117 TRP A N 1
ATOM 571 C CA . TRP A 1 75 ? 2.281 -22.071 -25.377 1.00 38.65 117 TRP A CA 1
ATOM 572 C C . TRP A 1 75 ? 2.305 -23.217 -24.374 1.00 39.70 117 TRP A C 1
ATOM 573 O O . TRP A 1 75 ? 3.360 -23.819 -24.137 1.00 38.75 117 TRP A O 1
ATOM 584 N N . SER A 1 76 ? 1.163 -23.539 -23.768 1.00 38.11 118 SER A N 1
ATOM 585 C CA . SER A 1 76 ? 1.152 -24.690 -22.883 1.00 40.59 118 SER A CA 1
ATOM 586 C C . SER A 1 76 ? 1.126 -25.991 -23.678 1.00 38.12 118 SER A C 1
ATOM 587 O O . SER A 1 76 ? 1.668 -26.998 -23.221 1.00 37.93 118 SER A O 1
ATOM 590 N N . GLU A 1 77 ? 0.558 -25.967 -24.882 1.00 38.12 119 GLU A N 1
ATOM 591 C CA . GLU A 1 77 ? 0.616 -27.123 -25.757 1.00 34.06 119 GLU A CA 1
ATOM 592 C C . GLU A 1 77 ? 2.048 -27.439 -26.165 1.00 37.72 119 GLU A C 1
ATOM 593 O O . GLU A 1 77 ? 2.471 -28.603 -26.135 1.00 41.98 119 GLU A O 1
ATOM 599 N N . LEU A 1 78 ? 2.823 -26.413 -26.520 1.00 38.01 120 LEU A N 1
ATOM 600 C CA . LEU A 1 78 ? 4.237 -26.612 -26.816 1.00 35.90 120 LEU A CA 1
ATOM 601 C C . LEU A 1 78 ? 4.966 -27.187 -25.613 1.00 39.93 120 LEU A C 1
ATOM 602 O O . LEU A 1 78 ? 5.721 -28.165 -25.729 1.00 38.41 120 LEU A O 1
ATOM 607 N N . LYS A 1 79 ? 4.734 -26.601 -24.441 1.00 36.98 121 LYS A N 1
ATOM 608 C CA . LYS A 1 79 ? 5.548 -26.944 -23.287 1.00 39.65 121 LYS A CA 1
ATOM 609 C C . LYS A 1 79 ? 5.283 -28.371 -22.817 1.00 43.60 121 LYS A C 1
ATOM 610 O O . LYS A 1 79 ? 6.228 -29.114 -22.539 1.00 47.19 121 LYS A O 1
ATOM 616 N N . ASP A 1 80 ? 4.015 -28.793 -22.766 1.00 44.49 122 ASP A N 1
ATOM 617 C CA . ASP A 1 80 ? 3.657 -30.061 -22.131 1.00 43.62 122 ASP A CA 1
ATOM 618 C C . ASP A 1 80 ? 3.316 -31.161 -23.126 1.00 45.74 122 ASP A C 1
ATOM 619 O O . ASP A 1 80 ? 3.001 -32.280 -22.716 1.00 47.23 122 ASP A O 1
ATOM 624 N N . SER A 1 81 ? 3.447 -30.905 -24.419 1.00 48.01 123 SER A N 1
ATOM 625 C CA . SER A 1 81 ? 3.075 -31.922 -25.390 1.00 39.45 123 SER A CA 1
ATOM 626 C C . SER A 1 81 ? 4.038 -31.952 -26.574 1.00 42.10 123 SER A C 1
ATOM 627 O O . SER A 1 81 ? 4.643 -32.987 -26.846 1.00 44.18 123 SER A O 1
ATOM 630 N N . TYR A 1 82 ? 4.256 -30.818 -27.241 1.00 42.64 124 TYR A N 1
ATOM 631 C CA . TYR A 1 82 ? 5.141 -30.843 -28.401 1.00 39.91 124 TYR A CA 1
ATOM 632 C C . TYR A 1 82 ? 6.583 -31.193 -28.010 1.00 41.83 124 TYR A C 1
ATOM 633 O O . TYR A 1 82 ? 7.211 -32.032 -28.660 1.00 43.93 124 TYR A O 1
ATOM 642 N N . VAL A 1 83 ? 7.125 -30.584 -26.949 1.00 42.45 125 VAL A N 1
ATOM 643 C CA . VAL A 1 83 ? 8.507 -30.874 -26.554 1.00 44.64 125 VAL A CA 1
ATOM 644 C C . VAL A 1 83 ? 8.694 -32.370 -26.309 1.00 44.86 125 VAL A C 1
ATOM 645 O O . VAL A 1 83 ? 9.735 -32.949 -26.641 1.00 42.47 125 VAL A O 1
ATOM 649 N N . HIS A 1 84 ? 7.688 -33.027 -25.734 1.00 50.22 126 HIS A N 1
ATOM 650 C CA . HIS A 1 84 ? 7.866 -34.427 -25.351 1.00 46.18 126 HIS A CA 1
ATOM 651 C C . HIS A 1 84 ? 7.763 -35.336 -26.576 1.00 42.69 126 HIS A C 1
ATOM 652 O O . HIS A 1 84 ? 8.575 -36.255 -26.753 1.00 42.35 126 HIS A O 1
ATOM 659 N N . LYS A 1 85 ? 6.826 -35.045 -27.476 1.00 41.40 127 LYS A N 1
ATOM 660 C CA . LYS A 1 85 ? 6.707 -35.847 -28.688 1.00 44.56 127 LYS A CA 1
ATOM 661 C C . LYS A 1 85 ? 7.927 -35.681 -29.591 1.00 45.57 127 LYS A C 1
ATOM 662 O O . LYS A 1 85 ? 8.418 -36.662 -30.166 1.00 45.44 127 LYS A O 1
ATOM 664 N N . LEU A 1 86 ? 8.478 -34.468 -29.677 1.00 42.57 128 LEU A N 1
ATOM 665 C CA . LEU A 1 86 ? 9.622 -34.258 -30.554 1.00 37.50 128 LEU A CA 1
ATOM 666 C C . LEU A 1 86 ? 10.912 -34.814 -29.958 1.00 39.33 128 LEU A C 1
ATOM 667 O O . LEU A 1 86 ? 11.767 -35.305 -30.705 1.00 36.55 128 LEU A O 1
ATOM 672 N N . HIS A 1 87 ? 11.074 -34.762 -28.630 1.00 38.65 129 HIS A N 1
ATOM 673 C CA . HIS A 1 87 ? 12.266 -35.347 -28.019 1.00 42.80 129 HIS A CA 1
ATOM 674 C C . HIS A 1 87 ? 12.351 -36.858 -28.235 1.00 43.08 129 HIS A C 1
ATOM 675 O O . HIS A 1 87 ? 13.451 -37.404 -28.385 1.00 43.13 129 HIS A O 1
ATOM 682 N N . GLN A 1 88 ? 11.204 -37.539 -28.268 1.00 43.44 130 GLN A N 1
ATOM 683 C CA . GLN A 1 88 ? 11.190 -38.986 -28.405 1.00 40.51 130 GLN A CA 1
ATOM 684 C C . GLN A 1 88 ? 11.801 -39.433 -29.719 1.00 40.06 130 GLN A C 1
ATOM 685 O O . GLN A 1 88 ? 12.419 -40.494 -29.774 1.00 47.77 130 GLN A O 1
ATOM 691 N N . GLN A 1 89 ? 11.632 -38.666 -30.787 1.00 39.70 131 GLN A N 1
ATOM 692 C CA . GLN A 1 89 ? 12.253 -39.008 -32.056 1.00 33.53 131 GLN A CA 1
ATOM 693 C C . GLN A 1 89 ? 13.612 -38.353 -32.224 1.00 38.99 131 GLN A C 1
ATOM 694 O O . GLN A 1 89 ? 14.202 -38.456 -33.298 1.00 47.68 131 GLN A O 1
ATOM 700 N N . GLY A 1 90 ? 14.103 -37.643 -31.220 1.00 40.09 132 GLY A N 1
ATOM 701 C CA . GLY A 1 90 ? 15.413 -37.044 -31.323 1.00 40.23 132 GLY A CA 1
ATOM 702 C C . GLY A 1 90 ? 15.441 -35.658 -31.920 1.00 41.25 132 GLY A C 1
ATOM 703 O O . GLY A 1 90 ? 16.486 -35.251 -32.435 1.00 42.63 132 GLY A O 1
ATOM 704 N N . THR A 1 91 ? 14.336 -34.916 -31.878 1.00 40.79 133 THR A N 1
ATOM 705 C CA . THR A 1 91 ? 14.304 -33.532 -32.350 1.00 41.65 133 THR A CA 1
ATOM 706 C C . THR A 1 91 ? 14.336 -32.566 -31.164 1.00 38.42 133 THR A C 1
ATOM 707 O O . THR A 1 91 ? 13.563 -32.724 -30.210 1.00 39.05 133 THR A O 1
ATOM 711 N N . ALA A 1 92 ? 15.277 -31.611 -31.201 1.00 32.40 134 ALA A N 1
ATOM 712 C CA . ALA A 1 92 ? 15.386 -30.546 -30.207 1.00 38.04 134 ALA A CA 1
ATOM 713 C C . ALA A 1 92 ? 14.549 -29.327 -30.615 1.00 36.33 134 ALA A C 1
ATOM 714 O O . ALA A 1 92 ? 14.362 -29.055 -31.800 1.00 36.26 134 ALA A O 1
ATOM 716 N N . LEU A 1 93 ? 14.019 -28.614 -29.618 1.00 37.92 135 LEU A N 1
ATOM 717 C CA . LEU A 1 93 ? 13.289 -27.353 -29.817 1.00 38.01 135 LEU A CA 1
ATOM 718 C C . LEU A 1 93 ? 14.158 -26.159 -29.418 1.00 35.58 135 LEU A C 1
ATOM 719 O O . LEU A 1 93 ? 14.702 -26.131 -28.309 1.00 37.48 135 LEU A O 1
ATOM 724 N N . VAL A 1 94 ? 14.235 -25.150 -30.279 1.00 32.44 136 VAL A N 1
ATOM 725 C CA . VAL A 1 94 ? 14.981 -23.928 -29.980 1.00 32.85 136 VAL A CA 1
ATOM 726 C C . VAL A 1 94 ? 14.057 -22.738 -30.147 1.00 31.04 136 VAL A C 1
ATOM 727 O O . VAL A 1 94 ? 13.336 -22.659 -31.145 1.00 38.25 136 VAL A O 1
ATOM 731 N N . GLN A 1 95 ? 14.080 -21.809 -29.185 1.00 32.32 137 GLN A N 1
ATOM 732 C CA . GLN A 1 95 ? 13.331 -20.551 -29.298 1.00 33.47 137 GLN A CA 1
ATOM 733 C C . GLN A 1 95 ? 14.129 -19.470 -30.030 1.00 36.66 137 GLN A C 1
ATOM 734 O O . GLN A 1 95 ? 15.297 -19.203 -29.707 1.00 35.68 137 GLN A O 1
ATOM 740 N N . THR A 1 96 ? 13.469 -18.801 -30.964 1.00 35.40 138 THR A N 1
ATOM 741 C CA . THR A 1 96 ? 14.064 -17.703 -31.708 1.00 36.78 138 THR A CA 1
ATOM 742 C C . THR A 1 96 ? 13.473 -16.390 -31.224 1.00 39.29 138 THR A C 1
ATOM 743 O O . THR A 1 96 ? 12.243 -16.258 -31.135 1.00 41.88 138 THR A O 1
ATOM 747 N N . ILE A 1 97 ? 14.355 -15.433 -30.907 1.00 38.17 139 ILE A N 1
ATOM 748 C CA . ILE A 1 97 ? 14.001 -14.061 -30.556 1.00 34.01 139 ILE A CA 1
ATOM 749 C C . ILE A 1 97 ? 14.857 -13.118 -31.389 1.00 36.01 139 ILE A C 1
ATOM 750 O O . ILE A 1 97 ? 15.985 -13.444 -31.773 1.00 33.85 139 ILE A O 1
ATOM 755 N N . GLY A 1 98 ? 14.311 -11.943 -31.677 1.00 40.02 140 GLY A N 1
ATOM 756 C CA . GLY A 1 98 ? 15.066 -10.937 -32.397 1.00 34.24 140 GLY A CA 1
ATOM 757 C C . GLY A 1 98 ? 16.026 -10.155 -31.516 1.00 34.39 140 GLY A C 1
ATOM 758 O O . GLY A 1 98 ? 15.912 -10.089 -30.293 1.00 35.31 140 GLY A O 1
ATOM 759 N N . VAL A 1 99 ? 17.009 -9.532 -32.169 1.00 38.07 141 VAL A N 1
ATOM 760 C CA . VAL A 1 99 ? 18.024 -8.778 -31.434 1.00 43.51 141 VAL A CA 1
ATOM 761 C C . VAL A 1 99 ? 17.424 -7.597 -30.677 1.00 36.77 141 VAL A C 1
ATOM 762 O O . VAL A 1 99 ? 17.971 -7.183 -29.654 1.00 39.79 141 VAL A O 1
ATOM 766 N N . ASN A 1 100 ? 16.280 -7.077 -31.116 1.00 36.88 142 ASN A N 1
ATOM 767 C CA . ASN A 1 100 ? 15.685 -5.946 -30.413 1.00 44.41 142 ASN A CA 1
ATOM 768 C C . ASN A 1 100 ? 15.299 -6.293 -28.984 1.00 39.58 142 ASN A C 1
ATOM 769 O O . ASN A 1 100 ? 15.136 -5.386 -28.169 1.00 41.67 142 ASN A O 1
ATOM 774 N N . GLU A 1 101 ? 15.176 -7.570 -28.651 1.00 38.47 143 GLU A N 1
ATOM 775 C CA . GLU A 1 101 ? 14.885 -7.915 -27.267 1.00 40.04 143 GLU A CA 1
ATOM 776 C C . GLU A 1 101 ? 16.119 -7.852 -26.379 1.00 36.81 143 GLU A C 1
ATOM 777 O O . GLU A 1 101 ? 15.986 -7.985 -25.165 1.00 34.89 143 GLU A O 1
ATOM 783 N N . LEU A 1 102 ? 17.290 -7.525 -26.934 1.00 37.77 144 LEU A N 1
ATOM 784 C CA . LEU A 1 102 ? 18.505 -7.377 -26.149 1.00 38.40 144 LEU A CA 1
ATOM 785 C C . LEU A 1 102 ? 19.027 -5.940 -26.091 1.00 43.86 144 LEU A C 1
ATOM 786 O O . LEU A 1 102 ? 19.815 -5.630 -25.189 1.00 44.34 144 LEU A O 1
ATOM 791 N N . ASN A 1 103 ? 18.591 -5.045 -26.989 1.00 35.98 145 ASN A N 1
ATOM 792 C CA . ASN A 1 103 ? 19.282 -3.771 -27.162 1.00 40.97 145 ASN A CA 1
ATOM 793 C C . ASN A 1 103 ? 18.482 -2.552 -26.709 1.00 43.06 145 ASN A C 1
ATOM 794 O O . ASN A 1 103 ? 18.928 -1.430 -26.944 1.00 49.77 145 ASN A O 1
ATOM 799 N N . GLY A 1 104 ? 17.367 -2.731 -26.000 1.00 44.62 146 GLY A N 1
ATOM 800 C CA . GLY A 1 104 ? 16.556 -1.630 -25.512 1.00 43.75 146 GLY A CA 1
ATOM 801 C C . GLY A 1 104 ? 15.276 -1.375 -26.281 1.00 43.62 146 GLY A C 1
ATOM 802 O O . GLY A 1 104 ? 14.367 -0.728 -25.748 1.00 53.14 146 GLY A O 1
ATOM 803 N N . ARG A 1 105 ? 15.166 -1.852 -27.506 1.00 40.42 147 ARG A N 1
ATOM 804 C CA . ARG A 1 105 ? 14.037 -1.463 -28.344 1.00 41.17 147 ARG A CA 1
ATOM 805 C C . ARG A 1 105 ? 12.726 -2.176 -28.004 1.00 45.77 147 ARG A C 1
ATOM 806 O O . ARG A 1 105 ? 11.666 -1.612 -28.255 1.00 51.75 147 ARG A O 1
ATOM 814 N N . THR A 1 106 ? 12.739 -3.403 -27.477 1.00 46.39 148 THR A N 1
ATOM 815 C CA . THR A 1 106 ? 11.504 -4.161 -27.302 1.00 49.51 148 THR A CA 1
ATOM 816 C C . THR A 1 106 ? 11.557 -4.984 -26.019 1.00 51.24 148 THR A C 1
ATOM 817 O O . THR A 1 106 ? 12.625 -5.248 -25.460 1.00 45.90 148 THR A O 1
ATOM 821 N N . GLY A 1 107 ? 10.372 -5.437 -25.603 1.00 46.95 149 GLY A N 1
ATOM 822 C CA . GLY A 1 107 ? 10.221 -6.492 -24.604 1.00 46.88 149 GLY A CA 1
ATOM 823 C C . GLY A 1 107 ? 10.881 -6.165 -23.274 1.00 46.45 149 GLY A C 1
ATOM 824 O O . GLY A 1 107 ? 10.901 -5.010 -22.825 1.00 45.89 149 GLY A O 1
ATOM 825 N N . LEU A 1 108 ? 11.433 -7.212 -22.630 1.00 46.53 150 LEU A N 1
ATOM 826 C CA . LEU A 1 108 ? 12.106 -7.065 -21.341 1.00 46.32 150 LEU A CA 1
ATOM 827 C C . LEU A 1 108 ? 13.317 -6.153 -21.406 1.00 46.76 150 LEU A C 1
ATOM 828 O O . LEU A 1 108 ? 13.795 -5.699 -20.360 1.00 48.10 150 LEU A O 1
ATOM 833 N N . SER A 1 109 ? 13.842 -5.912 -22.603 1.00 45.31 151 SER A N 1
ATOM 834 C CA . SER A 1 109 ? 14.922 -4.952 -22.775 1.00 42.13 151 SER A CA 1
ATOM 835 C C . SER A 1 109 ? 14.521 -3.555 -22.290 1.00 48.59 151 SER A C 1
ATOM 836 O O . SER A 1 109 ? 15.332 -2.842 -21.689 1.00 49.25 151 SER A O 1
ATOM 839 N N . LYS A 1 110 ? 13.277 -3.141 -22.546 1.00 47.36 152 LYS A N 1
ATOM 840 C CA . LYS A 1 110 ? 12.848 -1.804 -22.146 1.00 48.72 152 LYS A CA 1
ATOM 841 C C . LYS A 1 110 ? 12.753 -1.621 -20.630 1.00 47.60 152 LYS A C 1
ATOM 842 O O . LYS A 1 110 ? 12.705 -0.478 -20.179 1.00 49.98 152 LYS A O 1
ATOM 848 N N . ASP A 1 111 ? 12.745 -2.697 -19.837 1.00 50.42 153 ASP A N 1
ATOM 849 C CA . ASP A 1 111 ? 12.582 -2.628 -18.387 1.00 45.37 153 ASP A CA 1
ATOM 850 C C . ASP A 1 111 ? 13.896 -2.746 -17.623 1.00 45.14 153 ASP A C 1
ATOM 851 O O . ASP A 1 111 ? 13.868 -2.906 -16.399 1.00 48.07 153 ASP A O 1
ATOM 856 N N . TYR A 1 112 ? 15.040 -2.742 -18.302 1.00 42.99 154 TYR A N 1
ATOM 857 C CA . TYR A 1 112 ? 16.286 -2.892 -17.555 1.00 44.25 154 TYR A CA 1
ATOM 858 C C . TYR A 1 112 ? 17.302 -1.858 -18.004 1.00 44.85 154 TYR A C 1
ATOM 859 O O . TYR A 1 112 ? 17.420 -1.579 -19.208 1.00 49.24 154 TYR A O 1
ATOM 868 N N . PRO A 1 113 ? 18.018 -1.259 -17.060 1.00 44.07 155 PRO A N 1
ATOM 869 C CA . PRO A 1 113 ? 19.048 -0.285 -17.422 1.00 39.58 155 PRO A CA 1
ATOM 870 C C . PRO A 1 113 ? 20.216 -0.905 -18.193 1.00 48.07 155 PRO A C 1
ATOM 871 O O . PRO A 1 113 ? 20.491 -2.108 -18.125 1.00 49.39 155 PRO A O 1
ATOM 875 N N . ASP A 1 114 ? 20.871 -0.055 -18.990 1.00 42.30 156 ASP A N 1
ATOM 876 C CA . ASP A 1 114 ? 22.083 -0.421 -19.725 1.00 44.27 156 ASP A CA 1
ATOM 877 C C . ASP A 1 114 ? 23.296 -0.207 -18.816 1.00 49.48 156 ASP A C 1
ATOM 878 O O . ASP A 1 114 ? 24.083 0.728 -18.966 1.00 52.41 156 ASP A O 1
ATOM 883 N N . THR A 1 115 ? 23.398 -1.075 -17.820 1.00 48.88 157 THR A N 1
ATOM 884 C CA . THR A 1 115 ? 24.523 -1.136 -16.901 1.00 49.34 157 THR A CA 1
ATOM 885 C C . THR A 1 115 ? 24.973 -2.584 -16.766 1.00 53.90 157 THR A C 1
ATOM 886 O O . THR A 1 115 ? 24.227 -3.510 -17.118 1.00 50.86 157 THR A O 1
ATOM 890 N N . PRO A 1 116 ? 26.217 -2.822 -16.261 1.00 53.39 158 PRO A N 1
ATOM 891 C CA . PRO A 1 116 ? 26.659 -4.207 -15.999 1.00 46.17 158 PRO A CA 1
ATOM 892 C C . PRO A 1 116 ? 25.655 -5.050 -15.214 1.00 48.99 158 PRO A C 1
ATOM 893 O O . PRO A 1 116 ? 25.236 -6.107 -15.695 1.00 50.35 158 PRO A O 1
ATOM 897 N N . GLU A 1 117 ? 25.261 -4.625 -14.010 1.00 50.99 159 GLU A N 1
ATOM 898 C CA . GLU A 1 117 ? 24.267 -5.400 -13.274 1.00 47.82 159 GLU A CA 1
ATOM 899 C C . GLU A 1 117 ? 22.915 -5.374 -13.965 1.00 47.26 159 GLU A C 1
ATOM 900 O O . GLU A 1 117 ? 22.142 -6.328 -13.841 1.00 50.03 159 GLU A O 1
ATOM 906 N N . GLY A 1 118 ? 22.637 -4.331 -14.741 1.00 45.00 160 GLY A N 1
ATOM 907 C CA . GLY A 1 118 ? 21.362 -4.265 -15.436 1.00 47.13 160 GLY A CA 1
ATOM 908 C C . GLY A 1 118 ? 21.275 -5.257 -16.579 1.00 44.43 160 GLY A C 1
ATOM 909 O O . GLY A 1 118 ? 20.258 -5.936 -16.749 1.00 41.17 160 GLY A O 1
ATOM 910 N N . ASN A 1 119 ? 22.332 -5.346 -17.390 1.00 44.87 161 ASN A N 1
ATOM 911 C CA . ASN A 1 119 ? 22.293 -6.272 -18.514 1.00 43.35 161 ASN A CA 1
ATOM 912 C C . ASN A 1 119 ? 22.406 -7.724 -18.055 1.00 42.61 161 ASN A C 1
ATOM 913 O O . ASN A 1 119 ? 21.815 -8.619 -18.670 1.00 40.53 161 ASN A O 1
ATOM 918 N N . LYS A 1 120 ? 23.098 -7.962 -16.946 1.00 43.62 162 LYS A N 1
ATOM 919 C CA . LYS A 1 120 ? 23.163 -9.294 -16.362 1.00 38.68 162 LYS A CA 1
ATOM 920 C C . LYS A 1 120 ? 21.811 -9.734 -15.809 1.00 39.56 162 LYS A C 1
ATOM 921 O O . LYS A 1 120 ? 21.468 -10.920 -15.886 1.00 46.61 162 LYS A O 1
ATOM 927 N N . ALA A 1 121 ? 21.014 -8.808 -15.276 1.00 41.24 163 ALA A N 1
ATOM 928 C CA . ALA A 1 121 ? 19.670 -9.178 -14.840 1.00 39.84 163 ALA A CA 1
ATOM 929 C C . ALA A 1 121 ? 18.760 -9.407 -16.034 1.00 41.70 163 ALA A C 1
ATOM 930 O O . ALA A 1 121 ? 17.917 -10.315 -16.020 1.00 41.83 163 ALA A O 1
ATOM 932 N N . LEU A 1 122 ? 18.938 -8.602 -17.081 1.00 41.78 164 LEU A N 1
ATOM 933 C CA . LEU A 1 122 ? 18.204 -8.790 -18.325 1.00 39.12 164 LEU A CA 1
ATOM 934 C C . LEU A 1 122 ? 18.467 -10.173 -18.905 1.00 41.00 164 LEU A C 1
ATOM 935 O O . LEU A 1 122 ? 17.535 -10.877 -19.312 1.00 37.62 164 LEU A O 1
ATOM 940 N N . ALA A 1 123 ? 19.740 -10.581 -18.951 1.00 40.36 165 ALA A N 1
ATOM 941 C CA . ALA A 1 123 ? 20.075 -11.874 -19.543 1.00 41.24 165 ALA A CA 1
ATOM 942 C C . ALA A 1 123 ? 19.324 -13.013 -18.850 1.00 42.55 165 ALA A C 1
ATOM 943 O O . ALA A 1 123 ? 18.714 -13.864 -19.511 1.00 36.54 165 ALA A O 1
ATOM 945 N N . ALA A 1 124 ? 19.311 -13.008 -17.513 1.00 43.05 166 ALA A N 1
ATOM 946 C CA . ALA A 1 124 ? 18.616 -14.057 -16.783 1.00 35.21 166 ALA A CA 1
ATOM 947 C C . ALA A 1 124 ? 17.123 -14.000 -17.020 1.00 37.38 166 ALA A C 1
ATOM 948 O O . ALA A 1 124 ? 16.472 -15.050 -17.014 1.00 38.32 166 ALA A O 1
ATOM 950 N N . ALA A 1 125 ? 16.573 -12.791 -17.244 1.00 41.13 167 ALA A N 1
ATOM 951 C CA . ALA A 1 125 ? 15.144 -12.622 -17.519 1.00 35.73 167 ALA A CA 1
ATOM 952 C C . ALA A 1 125 ? 14.766 -13.136 -18.897 1.00 37.59 167 ALA A C 1
ATOM 953 O O . ALA A 1 125 ? 13.663 -13.659 -19.084 1.00 41.19 167 ALA A O 1
ATOM 955 N N . ILE A 1 126 ? 15.673 -13.009 -19.861 1.00 37.42 168 ILE A N 1
ATOM 956 C CA . ILE A 1 126 ? 15.457 -13.578 -21.187 1.00 39.26 168 ILE A CA 1
ATOM 957 C C . ILE A 1 126 ? 15.549 -15.099 -21.145 1.00 38.67 168 ILE A C 1
ATOM 958 O O . ILE A 1 126 ? 14.760 -15.800 -21.794 1.00 36.37 168 ILE A O 1
ATOM 963 N N . VAL A 1 127 ? 16.513 -15.641 -20.397 1.00 37.96 169 VAL A N 1
ATOM 964 C CA . VAL A 1 127 ? 16.617 -17.091 -20.336 1.00 39.66 169 VAL A CA 1
ATOM 965 C C . VAL A 1 127 ? 15.429 -17.683 -19.566 1.00 37.56 169 VAL A C 1
ATOM 966 O O . VAL A 1 127 ? 14.892 -18.726 -19.946 1.00 40.98 169 VAL A O 1
ATOM 970 N N . LYS A 1 128 ? 14.891 -16.965 -18.595 1.00 35.13 170 LYS A N 1
ATOM 971 C CA . LYS A 1 128 ? 13.746 -17.510 -17.887 1.00 38.93 170 LYS A CA 1
ATOM 972 C C . LYS A 1 128 ? 12.443 -17.334 -18.644 1.00 41.16 170 LYS A C 1
ATOM 973 O O . LYS A 1 128 ? 11.586 -18.214 -18.587 1.00 44.36 170 LYS A O 1
ATOM 979 N N . ALA A 1 129 ? 12.314 -16.266 -19.426 1.00 39.77 171 ALA A N 1
ATOM 980 C CA . ALA A 1 129 ? 11.068 -16.002 -20.139 1.00 38.44 171 ALA A CA 1
ATOM 981 C C . ALA A 1 129 ? 10.972 -16.785 -21.442 1.00 42.10 171 ALA A C 1
ATOM 982 O O . ALA A 1 129 ? 9.880 -17.249 -21.809 1.00 36.57 171 ALA A O 1
ATOM 984 N N . PHE A 1 130 ? 12.101 -16.931 -22.153 1.00 38.35 172 PHE A N 1
ATOM 985 C CA . PHE A 1 130 ? 12.102 -17.534 -23.481 1.00 37.49 172 PHE A CA 1
ATOM 986 C C . PHE A 1 130 ? 12.642 -18.967 -23.529 1.00 40.86 172 PHE A C 1
ATOM 987 O O . PHE A 1 130 ? 12.410 -19.646 -24.532 1.00 45.23 172 PHE A O 1
ATOM 995 N N . VAL A 1 131 ? 13.356 -19.464 -22.512 1.00 37.95 173 VAL A N 1
ATOM 996 C CA . VAL A 1 131 ? 13.847 -20.845 -22.517 1.00 40.46 173 VAL A CA 1
ATOM 997 C C . VAL A 1 131 ? 13.179 -21.681 -21.428 1.00 38.39 173 VAL A C 1
ATOM 998 O O . VAL A 1 131 ? 12.410 -22.605 -21.718 1.00 42.82 173 VAL A O 1
ATOM 1002 N N . THR A 1 132 ? 13.431 -21.344 -20.168 1.00 40.96 174 THR A N 1
ATOM 1003 C CA . THR A 1 132 ? 12.897 -22.118 -19.054 1.00 39.01 174 THR A CA 1
ATOM 1004 C C . THR A 1 132 ? 11.372 -22.185 -19.095 1.00 41.02 174 THR A C 1
ATOM 1005 O O . THR A 1 132 ? 10.799 -23.279 -19.085 1.00 45.81 174 THR A O 1
ATOM 1009 N N . ASP A 1 133 ? 10.695 -21.033 -19.228 1.00 43.37 175 ASP A N 1
ATOM 1010 C CA . ASP A 1 133 ? 9.235 -21.012 -19.129 1.00 45.35 175 ASP A CA 1
ATOM 1011 C C . ASP A 1 133 ? 8.532 -21.572 -20.359 1.00 42.78 175 ASP A C 1
ATOM 1012 O O . ASP A 1 133 ? 7.360 -21.948 -20.265 1.00 44.81 175 ASP A O 1
ATOM 1017 N N . ARG A 1 134 ? 9.195 -21.647 -21.497 1.00 39.26 176 ARG A N 1
ATOM 1018 C CA . ARG A 1 134 ? 8.542 -22.244 -22.646 1.00 38.19 176 ARG A CA 1
ATOM 1019 C C . ARG A 1 134 ? 8.915 -23.693 -22.866 1.00 41.53 176 ARG A C 1
ATOM 1020 O O . ARG A 1 134 ? 8.399 -24.302 -23.809 1.00 41.15 176 ARG A O 1
ATOM 1028 N N . GLY A 1 135 ? 9.801 -24.249 -22.041 1.00 43.35 177 GLY A N 1
ATOM 1029 C CA . GLY A 1 135 ? 10.123 -25.656 -22.092 1.00 36.71 177 GLY A CA 1
ATOM 1030 C C . GLY A 1 135 ? 11.148 -26.089 -23.126 1.00 36.60 177 GLY A C 1
ATOM 1031 O O . GLY A 1 135 ? 11.398 -27.294 -23.241 1.00 39.71 177 GLY A O 1
ATOM 1032 N N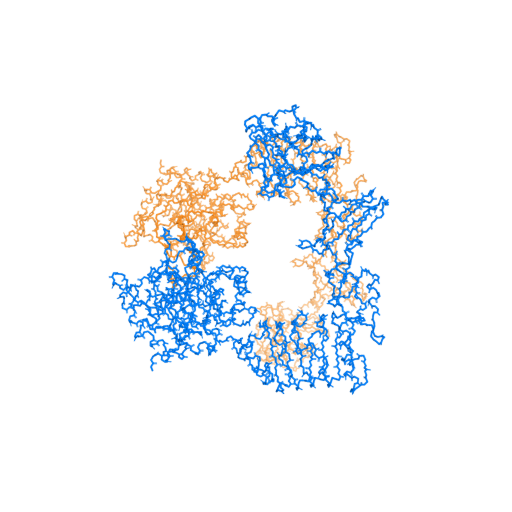 . VAL A 1 136 ? 11.787 -25.168 -23.850 1.00 28.99 178 VAL A N 1
ATOM 1033 C CA . VAL A 1 136 ? 12.573 -25.577 -25.012 1.00 31.98 178 VAL A CA 1
ATOM 1034 C C . VAL A 1 136 ? 14.042 -25.891 -24.705 1.00 32.55 178 VAL A C 1
ATOM 1035 O O . VAL A 1 136 ? 14.455 -25.920 -23.538 1.00 34.15 178 VAL A O 1
ATOM 1039 N N . ASP A 1 137 ? 14.850 -26.149 -25.741 1.00 35.04 179 ASP A N 1
ATOM 1040 C CA . ASP A 1 137 ? 16.205 -26.674 -25.539 1.00 30.80 179 ASP A CA 1
ATOM 1041 C C . ASP A 1 137 ? 17.309 -25.687 -25.922 1.00 33.97 179 ASP A C 1
ATOM 1042 O O . ASP A 1 137 ? 18.472 -26.088 -26.039 1.00 36.58 179 ASP A O 1
ATOM 1047 N N . GLY A 1 138 ? 16.995 -24.408 -26.070 1.00 34.52 180 GLY A N 1
ATOM 1048 C CA . GLY A 1 138 ? 18.022 -23.413 -26.313 1.00 37.11 180 GLY A CA 1
ATOM 1049 C C . GLY A 1 138 ? 17.445 -22.171 -26.958 1.00 35.78 180 GLY A C 1
ATOM 1050 O O . GLY A 1 138 ? 16.247 -22.084 -27.230 1.00 36.22 180 GLY A O 1
ATOM 1051 N N . LEU A 1 139 ? 18.343 -21.223 -27.243 1.00 32.10 181 LEU A N 1
ATOM 1052 C CA . LEU A 1 139 ? 17.953 -19.886 -27.684 1.00 34.14 181 LEU A CA 1
ATOM 1053 C C . LEU A 1 139 ? 18.674 -19.505 -28.969 1.00 32.76 181 LEU A C 1
ATOM 1054 O O . LEU A 1 139 ? 19.868 -19.778 -29.134 1.00 33.74 181 LEU A O 1
ATOM 1059 N N . ASP A 1 140 ? 17.931 -18.895 -29.884 1.00 32.15 182 ASP A N 1
ATOM 1060 C CA . ASP A 1 140 ? 18.437 -18.467 -31.185 1.00 35.11 182 ASP A CA 1
ATOM 1061 C C . ASP A 1 140 ? 18.173 -16.961 -31.364 1.00 37.60 182 ASP A C 1
ATOM 1062 O O . ASP A 1 140 ? 17.011 -16.522 -31.397 1.00 34.63 182 ASP A O 1
ATOM 1067 N N . ILE A 1 141 ? 19.252 -16.175 -31.460 1.00 30.93 183 ILE A N 1
ATOM 1068 C CA . ILE A 1 141 ? 19.170 -14.720 -31.582 1.00 32.02 183 ILE A CA 1
ATOM 1069 C C . ILE A 1 141 ? 19.212 -14.323 -33.052 1.00 35.60 183 ILE A C 1
ATOM 1070 O O . ILE A 1 141 ? 20.206 -14.556 -33.750 1.00 35.53 183 ILE A O 1
ATOM 1075 N N . ASP A 1 142 ? 18.161 -13.647 -33.497 1.00 36.16 184 ASP A N 1
ATOM 1076 C CA . ASP A 1 142 ? 17.974 -13.275 -34.891 1.00 38.62 184 ASP A CA 1
ATOM 1077 C C . ASP A 1 142 ? 18.509 -11.861 -35.114 1.00 38.37 184 ASP A C 1
ATOM 1078 O O . ASP A 1 142 ? 17.954 -10.905 -34.568 1.00 42.36 184 ASP A O 1
ATOM 1083 N N . ILE A 1 143 ? 19.552 -11.722 -35.942 1.00 36.85 185 ILE A N 1
ATOM 1084 C CA . ILE A 1 143 ? 20.273 -10.454 -36.118 1.00 41.65 185 ILE A CA 1
ATOM 1085 C C . ILE A 1 143 ? 20.283 -10.086 -37.595 1.00 41.04 185 ILE A C 1
ATOM 1086 O O . ILE A 1 143 ? 21.108 -10.589 -38.367 1.00 40.04 185 ILE A O 1
ATOM 1091 N N . GLU A 1 144 ? 19.436 -9.144 -37.976 1.00 42.83 186 GLU A N 1
ATOM 1092 C CA . GLU A 1 144 ? 19.254 -8.858 -39.381 1.00 44.32 186 GLU A CA 1
ATOM 1093 C C . GLU A 1 144 ? 19.630 -7.430 -39.715 1.00 45.81 186 GLU A C 1
ATOM 1094 O O . GLU A 1 144 ? 19.896 -6.595 -38.843 1.00 40.16 186 GLU A O 1
ATOM 1100 N N . HIS A 1 145 ? 19.620 -7.155 -41.009 1.00 50.27 187 HIS A N 1
ATOM 1101 C CA . HIS A 1 145 ? 19.892 -5.810 -41.468 1.00 55.52 187 HIS A CA 1
ATOM 1102 C C . HIS A 1 145 ? 18.631 -4.995 -41.228 1.00 55.87 187 HIS A C 1
ATOM 1103 O O . HIS A 1 145 ? 17.541 -5.391 -41.653 1.00 54.73 187 HIS A O 1
ATOM 1110 N N . GLU A 1 146 ? 18.761 -3.884 -40.515 1.00 55.58 188 GLU A N 1
ATOM 1111 C CA . GLU A 1 146 ? 17.596 -3.045 -40.216 1.00 66.98 188 GLU A CA 1
ATOM 1112 C C . GLU A 1 146 ? 17.553 -1.884 -41.205 1.00 70.81 188 GLU A C 1
ATOM 1113 O O . GLU A 1 146 ? 18.101 -0.808 -40.957 1.00 67.72 188 GLU A O 1
ATOM 1119 N N . PHE A 1 147 ? 16.906 -2.113 -42.347 1.00 74.87 189 PHE A N 1
ATOM 1120 C CA . PHE A 1 147 ? 16.730 -1.057 -43.341 1.00 78.27 189 PHE A CA 1
ATOM 1121 C C . PHE A 1 147 ? 15.405 -0.381 -43.010 1.00 80.80 189 PHE A C 1
ATOM 1122 O O . PHE A 1 147 ? 14.334 -0.829 -43.426 1.00 80.33 189 PHE A O 1
ATOM 1130 N N . THR A 1 148 ? 15.488 0.605 -42.108 1.00 79.04 190 THR A N 1
ATOM 1131 C CA . THR A 1 148 ? 14.469 1.616 -41.828 1.00 73.82 190 THR A CA 1
ATOM 1132 C C . THR A 1 148 ? 14.983 2.565 -40.748 1.00 73.70 190 THR A C 1
ATOM 1133 O O . THR A 1 148 ? 14.952 3.789 -40.919 1.00 78.02 190 THR A O 1
ATOM 1137 N N . ASN A 1 149 ? 15.501 2.016 -39.649 1.00 71.85 191 ASN A N 1
ATOM 1138 C CA . ASN A 1 149 ? 16.116 2.832 -38.603 1.00 71.69 191 ASN A CA 1
ATOM 1139 C C . ASN A 1 149 ? 17.295 2.046 -38.022 1.00 69.44 191 ASN A C 1
ATOM 1140 O O . ASN A 1 149 ? 17.109 1.246 -37.096 1.00 61.25 191 ASN A O 1
ATOM 1145 N N . LYS A 1 150 ? 18.503 2.295 -38.560 1.00 69.49 192 LYS A N 1
ATOM 1146 C CA . LYS A 1 150 ? 19.690 1.508 -38.221 1.00 62.29 192 LYS A CA 1
ATOM 1147 C C . LYS A 1 150 ? 19.905 1.467 -36.715 1.00 54.15 192 LYS A C 1
ATOM 1148 O O . LYS A 1 150 ? 19.455 2.340 -35.973 1.00 56.08 192 LYS A O 1
ATOM 1150 N N . ARG A 1 151 ? 20.567 0.416 -36.258 1.00 53.19 193 ARG A N 1
ATOM 1151 C CA . ARG A 1 151 ? 20.889 0.309 -34.847 1.00 51.69 193 ARG A CA 1
ATOM 1152 C C . ARG A 1 151 ? 22.114 1.162 -34.550 1.00 51.15 193 ARG A C 1
ATOM 1153 O O . ARG A 1 151 ? 23.112 1.117 -35.276 1.00 50.66 193 ARG A O 1
ATOM 1161 N N . THR A 1 152 ? 22.052 1.918 -33.462 1.00 50.36 194 THR A N 1
ATOM 1162 C CA . THR A 1 152 ? 23.175 2.761 -33.101 1.00 44.22 194 THR A CA 1
ATOM 1163 C C . THR A 1 152 ? 24.339 1.913 -32.588 1.00 53.52 194 THR A C 1
ATOM 1164 O O . THR A 1 152 ? 24.182 0.720 -32.280 1.00 50.40 194 THR A O 1
ATOM 1168 N N . PRO A 1 153 ? 25.541 2.492 -32.547 1.00 54.85 195 PRO A N 1
ATOM 1169 C CA . PRO A 1 153 ? 26.667 1.769 -31.945 1.00 48.61 195 PRO A CA 1
ATOM 1170 C C . PRO A 1 153 ? 26.414 1.423 -30.495 1.00 44.70 195 PRO A C 1
ATOM 1171 O O . PRO A 1 153 ? 26.961 0.443 -29.992 1.00 48.63 195 PRO A O 1
ATOM 1175 N N . GLU A 1 154 ? 25.614 2.211 -29.794 1.00 49.84 196 GLU A N 1
ATOM 1176 C CA . GLU A 1 154 ? 25.359 1.905 -28.399 1.00 51.41 196 GLU A CA 1
ATOM 1177 C C . GLU A 1 154 ? 24.390 0.739 -28.251 1.00 48.45 196 GLU A C 1
ATOM 1178 O O . GLU A 1 154 ? 24.483 -0.007 -27.270 1.00 44.08 196 GLU A O 1
ATOM 1184 N N . GLU A 1 155 ? 23.468 0.568 -29.213 1.00 45.10 197 GLU A N 1
ATOM 1185 C CA . GLU A 1 155 ? 22.515 -0.540 -29.164 1.00 44.93 197 GLU A CA 1
ATOM 1186 C C . GLU A 1 155 ? 23.173 -1.872 -29.496 1.00 45.75 197 GLU A C 1
ATOM 1187 O O . GLU A 1 155 ? 22.919 -2.885 -28.824 1.00 39.66 197 GLU A O 1
ATOM 1193 N N . ASP A 1 156 ? 24.042 -1.886 -30.510 1.00 45.83 198 ASP A N 1
ATOM 1194 C CA . ASP A 1 156 ? 24.779 -3.102 -30.807 1.00 41.00 198 ASP A CA 1
ATOM 1195 C C . ASP A 1 156 ? 25.759 -3.429 -29.701 1.00 40.27 198 ASP A C 1
ATOM 1196 O O . ASP A 1 156 ? 25.996 -4.605 -29.421 1.00 41.13 198 ASP A O 1
ATOM 1201 N N . ALA A 1 157 ? 26.336 -2.416 -29.058 1.00 40.85 199 ALA A N 1
ATOM 1202 C CA . ALA A 1 157 ? 27.174 -2.695 -27.902 1.00 40.42 199 ALA A CA 1
ATOM 1203 C C . ALA A 1 157 ? 26.374 -3.343 -26.772 1.00 39.86 199 ALA A C 1
ATOM 1204 O O . ALA A 1 157 ? 26.875 -4.260 -26.112 1.00 45.56 199 ALA A O 1
ATOM 1206 N N . ARG A 1 158 ? 25.132 -2.890 -26.525 1.00 41.83 200 ARG A N 1
ATOM 1207 C CA . ARG A 1 158 ? 24.336 -3.499 -25.457 1.00 39.35 200 ARG A CA 1
ATOM 1208 C C . ARG A 1 158 ? 23.925 -4.925 -25.809 1.00 44.65 200 ARG A C 1
ATOM 1209 O O . ARG A 1 158 ? 24.031 -5.837 -24.980 1.00 45.31 200 ARG A O 1
ATOM 1217 N N . ALA A 1 159 ? 23.411 -5.130 -27.024 1.00 43.25 201 ALA A N 1
ATOM 1218 C CA . ALA A 1 159 ? 23.039 -6.471 -27.446 1.00 38.15 201 ALA A CA 1
ATOM 1219 C C . ALA A 1 159 ? 24.211 -7.434 -27.301 1.00 40.60 201 ALA A C 1
ATOM 1220 O O . ALA A 1 159 ? 24.033 -8.594 -26.910 1.00 38.67 201 ALA A O 1
ATOM 1222 N N . LEU A 1 160 ? 25.427 -6.966 -27.551 1.00 40.72 202 LEU A N 1
ATOM 1223 C CA . LEU A 1 160 ? 26.521 -7.914 -27.455 1.00 41.26 202 LEU A CA 1
ATOM 1224 C C . LEU A 1 160 ? 26.896 -8.185 -26.002 1.00 39.98 202 LEU A C 1
ATOM 1225 O O . LEU A 1 160 ? 27.187 -9.334 -25.652 1.00 39.76 202 LEU A O 1
ATOM 1230 N N . ASN A 1 161 ? 26.752 -7.196 -25.115 1.00 37.12 203 ASN A N 1
ATOM 1231 C CA . ASN A 1 161 ? 26.994 -7.445 -23.691 1.00 38.31 203 ASN A CA 1
ATOM 1232 C C . ASN A 1 161 ? 25.913 -8.334 -23.086 1.00 44.54 203 ASN A C 1
ATOM 1233 O O . ASN A 1 161 ? 26.211 -9.177 -22.227 1.00 44.65 203 ASN A O 1
ATOM 1238 N N . VAL A 1 162 ? 24.650 -8.150 -23.498 1.00 38.99 204 VAL A N 1
ATOM 1239 C CA . VAL A 1 162 ? 23.595 -9.037 -23.018 1.00 37.95 204 VAL A CA 1
ATOM 1240 C C . VAL A 1 162 ? 23.806 -10.451 -23.543 1.00 37.48 204 VAL A C 1
ATOM 1241 O O . VAL A 1 162 ? 23.617 -11.430 -22.813 1.00 39.99 204 VAL A O 1
ATOM 1245 N N . PHE A 1 163 ? 24.190 -10.581 -24.815 1.00 42.59 205 PHE A N 1
ATOM 1246 C CA . PHE A 1 163 ? 24.432 -11.900 -25.408 1.00 42.35 205 PHE A CA 1
ATOM 1247 C C . PHE A 1 163 ? 25.513 -12.674 -24.648 1.00 40.05 205 PHE A C 1
ATOM 1248 O O . PHE A 1 163 ? 25.408 -13.896 -24.475 1.00 38.81 205 PHE A O 1
ATOM 1256 N N . LYS A 1 164 ? 26.551 -11.977 -24.173 1.00 40.16 206 LYS A N 1
ATOM 1257 C CA . LYS A 1 164 ? 27.628 -12.645 -23.450 1.00 38.00 206 LYS A CA 1
ATOM 1258 C C . LYS A 1 164 ? 27.189 -13.035 -22.065 1.00 40.18 206 LYS A C 1
ATOM 1259 O O . LYS A 1 164 ? 27.638 -14.056 -21.534 1.00 44.72 206 LYS A O 1
ATOM 1265 N N . GLU A 1 165 ? 26.332 -12.232 -21.455 1.00 37.31 207 GLU A N 1
ATOM 1266 C CA . GLU A 1 165 ? 25.746 -12.648 -20.192 1.00 42.25 207 GLU A CA 1
ATOM 1267 C C . GLU A 1 165 ? 24.839 -13.863 -20.376 1.00 42.44 207 GLU A C 1
ATOM 1268 O O . GLU A 1 165 ? 24.797 -14.745 -19.514 1.00 42.65 207 GLU A O 1
ATOM 1274 N N . ILE A 1 166 ? 24.089 -13.919 -21.484 1.00 40.69 208 ILE A N 1
ATOM 1275 C CA . ILE A 1 166 ? 23.291 -15.109 -21.774 1.00 39.32 208 ILE A CA 1
ATOM 1276 C C . ILE A 1 166 ? 24.191 -16.310 -21.967 1.00 39.51 208 ILE A C 1
ATOM 1277 O O . ILE A 1 166 ? 23.940 -17.385 -21.414 1.00 44.35 208 ILE A O 1
ATOM 1282 N N . ALA A 1 167 ? 25.273 -16.143 -22.725 1.00 41.51 209 ALA A N 1
ATOM 1283 C CA . ALA A 1 167 ? 26.204 -17.241 -22.956 1.00 40.80 209 ALA A CA 1
ATOM 1284 C C . ALA A 1 167 ? 26.910 -17.694 -21.690 1.00 42.47 209 ALA A C 1
ATOM 1285 O O . ALA A 1 167 ? 27.530 -18.757 -21.715 1.00 49.47 209 ALA A O 1
ATOM 1287 N N . GLN A 1 168 ? 26.878 -16.908 -20.609 1.00 40.47 210 GLN A N 1
ATOM 1288 C CA . GLN A 1 168 ? 27.414 -17.384 -19.345 1.00 39.71 210 GLN A CA 1
ATOM 1289 C C . GLN A 1 168 ? 26.396 -18.212 -18.577 1.00 43.93 210 GLN A C 1
ATOM 1290 O O . GLN A 1 168 ? 26.772 -18.922 -17.637 1.00 49.52 210 GLN A O 1
ATOM 1296 N N . LEU A 1 169 ? 25.123 -18.152 -18.960 1.00 40.24 211 LEU A N 1
ATOM 1297 C CA . LEU A 1 169 ? 24.064 -18.942 -18.346 1.00 41.98 211 LEU A CA 1
ATOM 1298 C C . LEU A 1 169 ? 23.778 -20.238 -19.095 1.00 39.31 211 LEU A C 1
ATOM 1299 O O . LEU A 1 169 ? 23.653 -21.291 -18.474 1.00 41.30 211 LEU A O 1
ATOM 1304 N N . ILE A 1 170 ? 23.665 -20.188 -20.420 1.00 39.44 212 ILE A N 1
ATOM 1305 C CA . ILE A 1 170 ? 23.373 -21.374 -21.208 1.00 41.51 212 ILE A CA 1
ATOM 1306 C C . ILE A 1 170 ? 24.435 -21.538 -22.282 1.00 41.81 212 ILE A C 1
ATOM 1307 O O . ILE A 1 170 ? 25.143 -20.599 -22.642 1.00 40.24 212 ILE A O 1
ATOM 1312 N N . GLY A 1 171 ? 24.521 -22.753 -22.810 1.00 47.19 213 GLY A N 1
ATOM 1313 C CA . GLY A 1 171 ? 25.382 -23.023 -23.942 1.00 42.63 213 GLY A CA 1
ATOM 1314 C C . GLY A 1 171 ? 26.705 -23.610 -23.515 1.00 42.47 213 GLY A C 1
ATOM 1315 O O . GLY A 1 171 ? 26.964 -23.863 -22.337 1.00 46.18 213 GLY A O 1
ATOM 1316 N N . LYS A 1 172 ? 27.576 -23.773 -24.513 1.00 43.29 214 LYS A N 1
ATOM 1317 C CA . LYS A 1 172 ? 28.830 -24.484 -24.312 1.00 41.09 214 LYS A CA 1
ATOM 1318 C C . LYS A 1 172 ? 29.696 -23.858 -23.217 1.00 46.52 214 LYS A C 1
ATOM 1319 O O . LYS A 1 172 ? 30.439 -24.567 -22.542 1.00 48.50 214 LYS A O 1
ATOM 1325 N N . ASN A 1 173 ? 29.605 -22.555 -22.990 1.00 50.72 215 ASN A N 1
ATOM 1326 C CA . ASN A 1 173 ? 30.413 -21.933 -21.949 1.00 51.56 215 ASN A CA 1
ATOM 1327 C C . ASN A 1 173 ? 29.583 -21.518 -20.749 1.00 52.43 215 ASN A C 1
ATOM 1328 O O . ASN A 1 173 ? 30.109 -20.857 -19.841 1.00 52.74 215 ASN A O 1
ATOM 1333 N N . GLY A 1 174 ? 28.298 -21.915 -20.721 1.00 43.42 216 GLY A N 1
ATOM 1334 C CA . GLY A 1 174 ? 27.395 -21.497 -19.679 1.00 44.50 216 GLY A CA 1
ATOM 1335 C C . GLY A 1 174 ? 27.311 -22.471 -18.530 1.00 48.68 216 GLY A C 1
ATOM 1336 O O . GLY A 1 174 ? 27.834 -23.582 -18.577 1.00 49.98 216 GLY A O 1
ATOM 1337 N N . SER A 1 175 ? 26.608 -22.022 -17.491 1.00 46.18 217 SER A N 1
ATOM 1338 C CA . SER A 1 175 ? 26.361 -22.845 -16.320 1.00 42.75 217 SER A CA 1
ATOM 1339 C C . SER A 1 175 ? 25.555 -24.071 -16.695 1.00 50.55 217 SER A C 1
ATOM 1340 O O . SER A 1 175 ? 25.807 -25.174 -16.186 1.00 49.59 217 SER A O 1
ATOM 1343 N N . ASP A 1 176 ? 24.586 -23.885 -17.597 1.00 47.24 218 ASP A N 1
ATOM 1344 C CA . ASP A 1 176 ? 23.618 -24.888 -18.032 1.00 49.48 218 ASP A CA 1
ATOM 1345 C C . ASP A 1 176 ? 23.960 -25.307 -19.465 1.00 46.00 218 ASP A C 1
ATOM 1346 O O . ASP A 1 176 ? 23.488 -24.719 -20.437 1.00 49.67 218 ASP A O 1
ATOM 1351 N N . LYS A 1 177 ? 24.775 -26.348 -19.589 1.00 44.70 219 LYS A N 1
ATOM 1352 C CA . LYS A 1 177 ? 25.216 -26.813 -20.900 1.00 45.73 219 LYS A CA 1
ATOM 1353 C C . LYS A 1 177 ? 24.199 -27.708 -21.591 1.00 44.39 219 LYS A C 1
ATOM 1354 O O . LYS A 1 177 ? 24.469 -28.182 -22.699 1.00 41.08 219 LYS A O 1
ATOM 1360 N N . SER A 1 178 ? 23.052 -27.963 -20.964 1.00 39.68 220 SER A N 1
ATOM 1361 C CA . SER A 1 178 ? 21.994 -28.738 -21.587 1.00 40.07 220 SER A CA 1
ATOM 1362 C C . SER A 1 178 ? 21.174 -27.917 -22.584 1.00 44.71 220 SER A C 1
ATOM 1363 O O . SER A 1 178 ? 20.215 -28.444 -23.163 1.00 44.78 220 SER A O 1
ATOM 1366 N N . LYS A 1 179 ? 21.510 -26.645 -22.788 1.00 38.06 221 LYS A N 1
ATOM 1367 C CA . LYS A 1 179 ? 20.810 -25.804 -23.739 1.00 39.26 221 LYS A CA 1
ATOM 1368 C C . LYS A 1 179 ? 21.768 -25.399 -24.849 1.00 37.67 221 LYS A C 1
ATOM 1369 O O . LYS A 1 179 ? 22.970 -25.235 -24.620 1.00 39.31 221 LYS A O 1
ATOM 1375 N N . LEU A 1 180 ? 21.223 -25.262 -26.058 1.00 38.52 222 LEU A N 1
ATOM 1376 C CA . LEU A 1 180 ? 21.940 -24.684 -27.192 1.00 39.25 222 LEU A CA 1
ATOM 1377 C C . LEU A 1 180 ? 21.831 -23.154 -27.225 1.00 35.75 222 LEU A C 1
ATOM 1378 O O . LEU A 1 180 ? 20.819 -22.569 -26.815 1.00 36.65 222 LEU A O 1
ATOM 1383 N N . LEU A 1 181 ? 22.887 -22.512 -27.738 1.00 35.30 223 LEU A N 1
ATOM 1384 C CA . LEU A 1 181 ? 22.932 -21.066 -27.978 1.00 36.06 223 LEU A CA 1
ATOM 1385 C C . LEU A 1 181 ? 23.338 -20.832 -29.426 1.00 35.37 223 LEU A C 1
ATOM 1386 O O . LEU A 1 181 ? 24.461 -21.178 -29.814 1.00 38.23 223 LEU A O 1
ATOM 1391 N N . ILE A 1 182 ? 22.440 -20.223 -30.214 1.00 31.16 224 ILE A N 1
ATOM 1392 C CA . ILE A 1 182 ? 22.567 -20.125 -31.669 1.00 31.31 224 ILE A CA 1
ATOM 1393 C C . ILE A 1 182 ? 22.340 -18.680 -32.122 1.00 35.98 224 ILE A C 1
ATOM 1394 O O . ILE A 1 182 ? 21.693 -17.879 -31.437 1.00 36.13 224 ILE A O 1
ATOM 1399 N N . MET A 1 183 ? 22.917 -18.327 -33.266 1.00 33.74 225 MET A N 1
ATOM 1400 C CA . MET A 1 183 ? 22.655 -17.046 -33.901 1.00 30.96 225 MET A CA 1
ATOM 1401 C C . MET A 1 183 ? 22.263 -17.280 -35.344 1.00 30.85 225 MET A C 1
ATOM 1402 O O . MET A 1 183 ? 22.863 -18.108 -36.027 1.00 31.31 225 MET A O 1
ATOM 1407 N N . ASP A 1 184 ? 21.260 -16.560 -35.813 1.00 37.83 226 ASP A N 1
ATOM 1408 C CA . ASP A 1 184 ? 20.949 -16.547 -37.235 1.00 38.38 226 ASP A CA 1
ATOM 1409 C C . ASP A 1 184 ? 21.054 -15.110 -37.734 1.00 35.55 226 ASP A C 1
ATOM 1410 O O . ASP A 1 184 ? 20.740 -14.170 -37.004 1.00 37.32 226 ASP A O 1
ATOM 1415 N N . THR A 1 185 ? 21.546 -14.940 -38.957 1.00 33.88 227 THR A N 1
ATOM 1416 C CA . THR A 1 185 ? 21.931 -13.616 -39.405 1.00 34.14 227 THR A CA 1
ATOM 1417 C C . THR A 1 185 ? 21.849 -13.507 -40.925 1.00 30.92 227 THR A C 1
ATOM 1418 O O . THR A 1 185 ? 21.788 -14.502 -41.649 1.00 31.98 227 THR A O 1
ATOM 1422 N N . THR A 1 186 ? 21.848 -12.257 -41.393 1.00 36.96 228 THR A N 1
ATOM 1423 C CA . THR A 1 186 ? 21.905 -11.909 -42.808 1.00 33.55 228 THR A CA 1
ATOM 1424 C C . THR A 1 186 ? 23.086 -11.008 -43.110 1.00 36.72 228 THR A C 1
ATOM 1425 O O . THR A 1 186 ? 23.212 -10.520 -44.242 1.00 37.70 228 THR A O 1
ATOM 1429 N N . LEU A 1 187 ? 23.945 -10.775 -42.124 1.00 35.52 229 LEU A N 1
ATOM 1430 C CA . LEU A 1 187 ? 25.019 -9.795 -42.192 1.00 40.18 229 LEU A CA 1
ATOM 1431 C C . LEU A 1 187 ? 26.361 -10.494 -42.340 1.00 38.79 229 LEU A C 1
ATOM 1432 O O . LEU A 1 187 ? 26.632 -11.476 -41.643 1.00 37.31 229 LEU A O 1
ATOM 1437 N N . SER A 1 188 ? 27.218 -9.944 -43.203 1.00 43.73 230 SER A N 1
ATOM 1438 C CA . SER A 1 188 ? 28.594 -10.417 -43.348 1.00 42.07 230 SER A CA 1
ATOM 1439 C C . SER A 1 188 ? 29.424 -10.007 -42.132 1.00 37.23 230 SER A C 1
ATOM 1440 O O . SER A 1 188 ? 29.000 -9.210 -41.305 1.00 43.03 230 SER A O 1
ATOM 1443 N N . VAL A 1 189 ? 30.616 -10.587 -42.009 1.00 42.43 231 VAL A N 1
ATOM 1444 C CA . VAL A 1 189 ? 31.475 -10.287 -40.863 1.00 39.29 231 VAL A CA 1
ATOM 1445 C C . VAL A 1 189 ? 31.775 -8.802 -40.779 1.00 40.72 231 VAL A C 1
ATOM 1446 O O . VAL A 1 189 ? 31.722 -8.205 -39.694 1.00 41.31 231 VAL A O 1
ATOM 1450 N N . GLU A 1 190 ? 32.061 -8.174 -41.924 1.00 38.68 232 GLU A N 1
ATOM 1451 C CA . GLU A 1 190 ? 32.365 -6.748 -41.920 1.00 37.64 232 GLU A CA 1
ATOM 1452 C C . GLU A 1 190 ? 31.196 -5.925 -41.367 1.00 45.82 232 GLU A C 1
ATOM 1453 O O . GLU A 1 190 ? 31.411 -4.852 -40.792 1.00 46.22 232 GLU A O 1
ATOM 1455 N N . ASN A 1 191 ? 29.9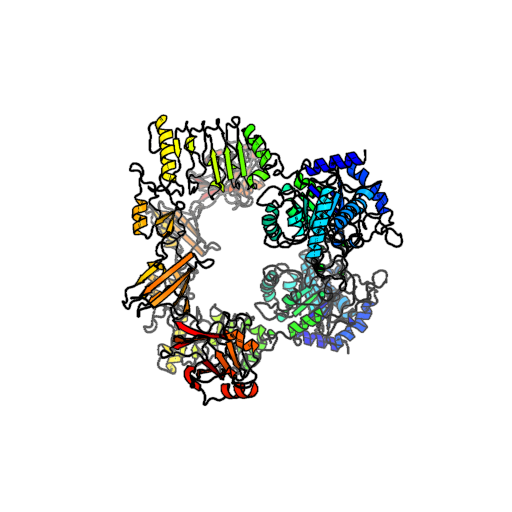62 -6.426 -41.484 1.00 41.96 233 ASN A N 1
ATOM 1456 C CA . ASN A 1 191 ? 28.779 -5.715 -41.023 1.00 38.31 233 ASN A CA 1
ATOM 1457 C C . ASN A 1 191 ? 28.214 -6.274 -39.730 1.00 43.80 233 ASN A C 1
ATOM 1458 O O . ASN A 1 191 ? 27.106 -5.889 -39.338 1.00 47.52 233 ASN A O 1
ATOM 1463 N N . ASN A 1 192 ? 28.909 -7.198 -39.073 1.00 42.43 234 ASN A N 1
ATOM 1464 C CA . ASN A 1 192 ? 28.334 -7.951 -37.958 1.00 40.29 234 ASN A CA 1
ATOM 1465 C C . ASN A 1 192 ? 29.266 -7.888 -36.753 1.00 39.30 234 ASN A C 1
ATOM 1466 O O . ASN A 1 192 ? 29.947 -8.865 -36.434 1.00 39.64 234 ASN A O 1
ATOM 1471 N N . PRO A 1 193 ? 29.312 -6.756 -36.045 1.00 40.05 235 PRO A N 1
ATOM 1472 C CA . PRO A 1 193 ? 30.126 -6.707 -34.812 1.00 39.71 235 PRO A CA 1
ATOM 1473 C C . PRO A 1 193 ? 29.615 -7.604 -33.676 1.00 38.31 235 PRO A C 1
ATOM 1474 O O . PRO A 1 193 ? 30.424 -8.070 -32.867 1.00 39.25 235 PRO A O 1
ATOM 1478 N N . ILE A 1 194 ? 28.305 -7.820 -33.542 1.00 39.31 236 ILE A N 1
ATOM 1479 C CA . ILE A 1 194 ? 27.829 -8.750 -32.517 1.00 39.45 236 ILE A CA 1
ATOM 1480 C C . ILE A 1 194 ? 28.355 -10.156 -32.780 1.00 36.72 236 ILE A C 1
ATOM 1481 O O . ILE A 1 194 ? 28.683 -10.895 -31.844 1.00 36.33 236 ILE A O 1
ATOM 1486 N N . PHE A 1 195 ? 28.414 -10.564 -34.049 1.00 34.31 237 PHE A N 1
ATOM 1487 C CA . PHE A 1 195 ? 28.952 -11.886 -34.358 1.00 37.79 237 PHE A CA 1
ATOM 1488 C C . PHE A 1 195 ? 30.425 -11.992 -33.975 1.00 39.35 237 PHE A C 1
ATOM 1489 O O . PHE A 1 195 ? 30.854 -12.995 -33.382 1.00 36.82 237 PHE A O 1
ATOM 1497 N N . LYS A 1 196 ? 31.227 -10.978 -34.342 1.00 42.33 238 LYS A N 1
ATOM 1498 C CA . LYS A 1 196 ? 32.651 -10.996 -33.997 1.00 41.42 238 LYS A CA 1
ATOM 1499 C C . LYS A 1 196 ? 32.846 -11.144 -32.498 1.00 39.51 238 LYS A C 1
ATOM 1500 O O . LYS A 1 196 ? 33.762 -11.829 -32.059 1.00 37.28 238 LYS A O 1
ATOM 1506 N N . GLY A 1 197 ? 31.966 -10.551 -31.690 1.00 40.82 239 GLY A N 1
ATOM 1507 C CA . GLY A 1 197 ? 32.161 -10.635 -30.258 1.00 34.46 239 GLY A CA 1
ATOM 1508 C C . GLY A 1 197 ? 31.673 -11.922 -29.636 1.00 36.09 239 GLY A C 1
ATOM 1509 O O . GLY A 1 197 ? 32.309 -12.426 -28.714 1.00 40.18 239 GLY A O 1
ATOM 1510 N N . ILE A 1 198 ? 30.601 -12.527 -30.166 1.00 39.23 240 ILE A N 1
ATOM 1511 C CA . ILE A 1 198 ? 29.952 -13.659 -29.493 1.00 35.27 240 ILE A CA 1
ATOM 1512 C C . ILE A 1 198 ? 30.297 -14.993 -30.131 1.00 37.48 240 ILE A C 1
ATOM 1513 O O . ILE A 1 198 ? 29.855 -16.034 -29.633 1.00 39.61 240 ILE A O 1
ATOM 1518 N N . ALA A 1 199 ? 31.099 -14.995 -31.203 1.00 37.64 241 ALA A N 1
ATOM 1519 C CA . ALA A 1 199 ? 31.255 -16.184 -32.040 1.00 38.73 241 ALA A CA 1
ATOM 1520 C C . ALA A 1 199 ? 31.758 -17.393 -31.255 1.00 42.16 241 ALA A C 1
ATOM 1521 O O . ALA A 1 199 ? 31.276 -18.519 -31.457 1.00 46.42 241 ALA A O 1
ATOM 1523 N N . GLU A 1 200 ? 32.714 -17.184 -30.348 1.00 43.23 242 GLU A N 1
ATOM 1524 C CA . GLU A 1 200 ? 33.303 -18.270 -29.562 1.00 44.96 242 GLU A CA 1
ATOM 1525 C C . GLU A 1 200 ? 32.321 -18.934 -28.594 1.00 46.62 242 GLU A C 1
ATOM 1526 O O . GLU A 1 200 ? 32.627 -20.011 -28.066 1.00 51.26 242 GLU A O 1
ATOM 1532 N N . ASP A 1 201 ? 31.158 -18.339 -28.349 1.00 41.10 243 ASP A N 1
ATOM 1533 C CA . ASP A 1 201 ? 30.187 -18.894 -27.424 1.00 41.95 243 ASP A CA 1
ATOM 1534 C C . ASP A 1 201 ? 29.002 -19.508 -28.153 1.00 41.82 243 ASP A C 1
ATOM 1535 O O . ASP A 1 201 ? 28.036 -19.904 -27.502 1.00 43.14 243 ASP A O 1
ATOM 1540 N N . LEU A 1 202 ? 29.060 -19.614 -29.480 1.00 37.74 244 LEU A N 1
ATOM 1541 C CA . LEU A 1 202 ? 27.952 -20.122 -30.275 1.00 34.92 244 LEU A CA 1
ATOM 1542 C C . LEU A 1 202 ? 28.106 -21.615 -30.499 1.00 40.38 244 LEU A C 1
ATOM 1543 O O . LEU A 1 202 ? 29.211 -22.106 -30.748 1.00 38.99 244 LEU A O 1
ATOM 1548 N N . ASP A 1 203 ? 26.984 -22.333 -30.454 1.00 36.23 245 ASP A N 1
ATOM 1549 C CA . ASP A 1 203 ? 26.979 -23.678 -31.012 1.00 31.91 245 ASP A CA 1
ATOM 1550 C C . ASP A 1 203 ? 26.961 -23.634 -32.536 1.00 33.80 245 ASP A C 1
ATOM 1551 O O . ASP A 1 203 ? 27.752 -24.321 -33.190 1.00 31.82 245 ASP A O 1
ATOM 1556 N N . TYR A 1 204 ? 26.036 -22.863 -33.125 1.00 33.38 246 TYR A N 1
ATOM 1557 C CA . TYR A 1 204 ? 25.928 -22.750 -34.573 1.00 29.64 246 TYR A CA 1
ATOM 1558 C C . TYR A 1 204 ? 25.691 -21.305 -34.955 1.00 29.58 246 TYR A C 1
ATOM 1559 O O . TYR A 1 204 ? 25.180 -20.504 -34.162 1.00 30.52 246 TYR A O 1
ATOM 1568 N N . LEU A 1 205 ? 26.067 -20.991 -36.193 1.00 26.41 247 LEU A N 1
ATOM 1569 C CA . LEU A 1 205 ? 25.663 -19.755 -36.839 1.00 31.21 247 LEU A CA 1
ATOM 1570 C C . LEU A 1 205 ? 24.817 -20.144 -38.042 1.00 32.84 247 LEU A C 1
ATOM 1571 O O . LEU A 1 205 ? 25.274 -20.907 -38.904 1.00 32.22 247 LEU A O 1
ATOM 1576 N N . LEU A 1 206 ? 23.577 -19.653 -38.077 1.00 32.79 248 LEU A N 1
ATOM 1577 C CA . LEU A 1 206 ? 22.633 -19.944 -39.150 1.00 31.19 248 LEU A CA 1
ATOM 1578 C C . LEU A 1 206 ? 22.611 -18.739 -40.083 1.00 32.28 248 LEU A C 1
ATOM 1579 O O . LEU A 1 206 ? 22.186 -17.650 -39.693 1.00 31.46 248 LEU A O 1
ATOM 1584 N N . ARG A 1 207 ? 23.104 -18.919 -41.294 1.00 29.60 249 ARG A N 1
ATOM 1585 C CA . ARG A 1 207 ? 23.236 -17.828 -42.238 1.00 29.32 249 ARG A CA 1
ATOM 1586 C C . ARG A 1 207 ? 22.114 -17.930 -43.271 1.00 29.78 249 ARG A C 1
ATOM 1587 O O . ARG A 1 207 ? 22.112 -18.830 -44.103 1.00 32.76 249 ARG A O 1
ATOM 1595 N N . GLN A 1 208 ? 21.191 -16.973 -43.260 1.00 32.61 250 GLN A N 1
ATOM 1596 C CA . GLN A 1 208 ? 20.116 -16.987 -44.237 1.00 29.28 250 GLN A CA 1
ATOM 1597 C C . GLN A 1 208 ? 20.641 -16.547 -45.592 1.00 30.02 250 GLN A C 1
ATOM 1598 O O . GLN A 1 208 ? 21.254 -15.480 -45.715 1.00 33.47 250 GLN A O 1
ATOM 1604 N N . TYR A 1 209 ? 20.369 -17.350 -46.610 1.00 29.02 251 TYR A N 1
ATOM 1605 C CA . TYR A 1 209 ? 20.745 -17.068 -47.985 1.00 28.39 251 TYR A CA 1
ATOM 1606 C C . TYR A 1 209 ? 19.567 -17.310 -48.927 1.00 28.95 251 TYR A C 1
ATOM 1607 O O . TYR A 1 209 ? 19.684 -18.001 -49.941 1.00 30.65 251 TYR A O 1
ATOM 1616 N N . TYR A 1 210 ? 18.400 -16.759 -48.608 1.00 29.69 252 TYR A N 1
ATOM 1617 C CA . TYR A 1 210 ? 17.236 -16.998 -49.448 1.00 26.71 252 TYR A CA 1
ATOM 1618 C C . TYR A 1 210 ? 17.441 -16.353 -50.812 1.00 26.68 252 TYR A C 1
ATOM 1619 O O . TYR A 1 210 ? 18.044 -15.285 -50.932 1.00 31.60 252 TYR A O 1
ATOM 1628 N N . GLY A 1 211 ? 16.962 -17.017 -51.850 1.00 27.52 253 GLY A N 1
ATOM 1629 C CA . GLY A 1 211 ? 17.148 -16.523 -53.202 1.00 32.00 253 GLY A CA 1
ATOM 1630 C C . GLY A 1 211 ? 18.611 -16.539 -53.644 1.00 33.85 253 GLY A C 1
ATOM 1631 O O . GLY A 1 211 ? 19.522 -16.924 -52.914 1.00 33.38 253 GLY A O 1
ATOM 1632 N N . SER A 1 212 ? 18.815 -16.102 -54.884 1.00 35.29 254 SER A N 1
ATOM 1633 C CA . SER A 1 212 ? 20.122 -16.170 -55.533 1.00 40.96 254 SER A CA 1
ATOM 1634 C C . SER A 1 212 ? 21.173 -15.293 -54.846 1.00 39.76 254 SER A C 1
ATOM 1635 O O . SER A 1 212 ? 20.908 -14.154 -54.454 1.00 44.53 254 SER A O 1
ATOM 1638 N N . GLN A 1 213 ? 22.391 -15.816 -54.737 1.00 39.09 255 GLN A N 1
ATOM 1639 C CA . GLN A 1 213 ? 23.501 -15.092 -54.132 1.00 45.46 255 GLN A CA 1
ATOM 1640 C C . GLN A 1 213 ? 24.608 -14.737 -55.131 1.00 44.40 255 GLN A C 1
ATOM 1641 O O . GLN A 1 213 ? 25.752 -14.547 -54.725 1.00 41.05 255 GLN A O 1
ATOM 1647 N N . GLY A 1 214 ? 24.298 -14.662 -56.419 1.00 44.74 256 GLY A N 1
ATOM 1648 C CA . GLY A 1 214 ? 25.199 -14.080 -57.410 1.00 44.99 256 GLY A CA 1
ATOM 1649 C C . GLY A 1 214 ? 26.117 -15.090 -58.071 1.00 51.87 256 GLY A C 1
ATOM 1650 O O . GLY A 1 214 ? 26.520 -16.098 -57.488 1.00 47.53 256 GLY A O 1
ATOM 1651 N N . GLY A 1 215 ? 26.475 -14.792 -59.320 1.00 50.97 257 GLY A N 1
ATOM 1652 C CA . GLY A 1 215 ? 27.393 -15.621 -60.070 1.00 46.38 257 GLY A CA 1
ATOM 1653 C C . GLY A 1 215 ? 26.736 -16.793 -60.776 1.00 55.05 257 GLY A C 1
ATOM 1654 O O . GLY A 1 215 ? 25.551 -17.090 -60.613 1.00 55.44 257 GLY A O 1
ATOM 1655 N N . GLU A 1 216 ? 27.559 -17.500 -61.556 1.00 58.01 258 GLU A N 1
ATOM 1656 C CA . GLU A 1 216 ? 27.049 -18.561 -62.420 1.00 57.61 258 GLU A CA 1
ATOM 1657 C C . GLU A 1 216 ? 26.402 -19.684 -61.620 1.00 54.63 258 GLU A C 1
ATOM 1658 O O . GLU A 1 216 ? 25.431 -20.297 -62.077 1.00 65.60 258 GLU A O 1
ATOM 1660 N N . ALA A 1 217 ? 26.940 -20.002 -60.448 1.00 51.23 259 ALA A N 1
ATOM 1661 C CA . ALA A 1 217 ? 26.336 -21.013 -59.585 1.00 49.86 259 ALA A CA 1
ATOM 1662 C C . ALA A 1 217 ? 25.520 -20.407 -58.447 1.00 50.63 259 ALA A C 1
ATOM 1663 O O . ALA A 1 217 ? 25.098 -21.140 -57.547 1.00 46.02 259 ALA A O 1
ATOM 1665 N N . GLU A 1 218 ? 25.362 -19.079 -58.429 1.00 54.47 260 GLU A N 1
ATOM 1666 C CA . GLU A 1 218 ? 24.474 -18.367 -57.518 1.00 50.62 260 GLU A CA 1
ATOM 1667 C C . GLU A 1 218 ? 24.906 -18.496 -56.061 1.00 47.54 260 GLU A C 1
ATOM 1668 O O . GLU A 1 218 ? 24.071 -18.382 -55.153 1.00 47.83 260 GLU A O 1
ATOM 1674 N N . VAL A 1 219 ? 26.193 -18.757 -55.819 1.00 45.97 261 VAL A N 1
ATOM 1675 C CA . VAL A 1 219 ? 26.699 -18.957 -54.466 1.00 39.95 261 VAL A CA 1
ATOM 1676 C C . VAL A 1 219 ? 27.896 -18.039 -54.203 1.00 40.39 261 VAL A C 1
ATOM 1677 O O . VAL A 1 219 ? 28.679 -18.298 -53.282 1.00 41.35 261 VAL A O 1
ATOM 1681 N N . ASP A 1 220 ? 28.031 -16.954 -54.989 1.00 40.51 262 ASP A N 1
ATOM 1682 C CA . ASP A 1 220 ? 29.175 -16.040 -54.845 1.00 41.65 262 ASP A CA 1
ATOM 1683 C C . ASP A 1 220 ? 29.255 -15.445 -53.451 1.00 38.57 262 ASP A C 1
ATOM 1684 O O . ASP A 1 220 ? 30.336 -15.378 -52.855 1.00 41.14 262 ASP A O 1
ATOM 1689 N N . THR A 1 221 ? 28.125 -15.007 -52.909 1.00 37.46 263 THR A N 1
ATOM 1690 C CA . THR A 1 221 ? 28.167 -14.400 -51.590 1.00 35.51 263 THR A CA 1
ATOM 1691 C C . THR A 1 221 ? 28.447 -15.445 -50.520 1.00 34.82 263 THR A C 1
ATOM 1692 O O . THR A 1 221 ? 29.175 -15.164 -49.565 1.00 36.66 263 THR A O 1
ATOM 1696 N N . ILE A 1 222 ? 27.959 -16.673 -50.704 1.00 31.45 264 ILE A N 1
ATOM 1697 C CA . ILE A 1 222 ? 28.229 -17.707 -49.715 1.00 32.76 264 ILE A CA 1
ATOM 1698 C C . ILE A 1 222 ? 29.716 -18.004 -49.659 1.00 32.44 264 ILE A C 1
ATOM 1699 O O . ILE A 1 222 ? 30.298 -18.126 -48.579 1.00 33.66 264 ILE A O 1
ATOM 1704 N N . ASN A 1 223 ? 30.355 -18.134 -50.817 1.00 35.75 265 ASN A N 1
ATOM 1705 C CA . ASN A 1 223 ? 31.782 -18.432 -50.834 1.00 34.89 265 ASN A CA 1
ATOM 1706 C C . ASN A 1 223 ? 32.601 -17.296 -50.252 1.00 35.87 265 ASN A C 1
ATOM 1707 O O . ASN A 1 223 ? 33.524 -17.542 -49.466 1.00 32.85 265 ASN A O 1
ATOM 1712 N N . SER A 1 224 ? 32.283 -16.048 -50.627 1.00 35.02 266 SER A N 1
ATOM 1713 C CA . SER A 1 224 ? 33.083 -14.927 -50.157 1.00 32.65 266 SER A CA 1
ATOM 1714 C C . SER A 1 224 ? 32.885 -14.711 -48.668 1.00 39.38 266 SER A C 1
ATOM 1715 O O . SER A 1 224 ? 33.854 -14.447 -47.942 1.00 42.33 266 SER A O 1
ATOM 1718 N N . ASP A 1 225 ? 31.645 -14.889 -48.185 1.00 35.04 267 ASP A N 1
ATOM 1719 C CA . ASP A 1 225 ? 31.379 -14.680 -46.767 1.00 36.59 267 ASP A CA 1
ATOM 1720 C C . ASP A 1 225 ? 32.051 -15.738 -45.922 1.00 36.34 267 ASP A C 1
ATOM 1721 O O . ASP A 1 225 ? 32.588 -15.433 -44.848 1.00 36.84 267 ASP A O 1
ATOM 1726 N N . TRP A 1 226 ? 32.027 -16.991 -46.381 1.00 34.63 268 TRP A N 1
ATOM 1727 C CA . TRP A 1 226 ? 32.657 -18.061 -45.627 1.00 33.80 268 TRP A CA 1
ATOM 1728 C C . TRP A 1 226 ? 34.146 -17.776 -45.440 1.00 35.38 268 TRP A C 1
ATOM 1729 O O . TRP A 1 226 ? 34.728 -18.077 -44.386 1.00 32.12 268 TRP A O 1
ATOM 1740 N N . ASN A 1 227 ? 34.761 -17.145 -46.432 1.00 35.94 269 ASN A N 1
ATOM 1741 C CA . ASN A 1 227 ? 36.160 -16.770 -46.320 1.00 39.03 269 ASN A CA 1
ATOM 1742 C C . ASN A 1 227 ? 36.446 -15.903 -45.085 1.00 43.33 269 ASN A C 1
ATOM 1743 O O . ASN A 1 227 ? 37.585 -15.909 -44.612 1.00 41.53 269 ASN A O 1
ATOM 1748 N N . GLN A 1 228 ? 35.443 -15.192 -44.525 1.00 45.05 270 GLN A N 1
ATOM 1749 C CA . GLN A 1 228 ? 35.689 -14.421 -43.306 1.00 41.46 270 GLN A CA 1
ATOM 1750 C C . GLN A 1 228 ? 35.099 -15.063 -42.052 1.00 39.45 270 GLN A C 1
ATOM 1751 O O . GLN A 1 228 ? 35.756 -15.057 -40.994 1.00 40.90 270 GLN A O 1
ATOM 1757 N N . TYR A 1 229 ? 33.905 -15.658 -42.138 1.00 32.95 271 TYR A N 1
ATOM 1758 C CA . TYR A 1 229 ? 33.367 -16.449 -41.029 1.00 35.63 271 TYR A CA 1
ATOM 1759 C C . TYR A 1 229 ? 34.355 -17.537 -40.587 1.00 33.84 271 TYR A C 1
ATOM 1760 O O . TYR A 1 229 ? 34.376 -17.926 -39.410 1.00 32.77 271 TYR A O 1
ATOM 1769 N N . GLN A 1 230 ? 35.147 -18.083 -41.515 1.00 29.52 272 GLN A N 1
ATOM 1770 C CA . GLN A 1 230 ? 36.056 -19.158 -41.125 1.00 34.17 272 GLN A CA 1
ATOM 1771 C C . GLN A 1 230 ? 37.116 -18.716 -40.129 1.00 35.67 272 GLN A C 1
ATOM 1772 O O . GLN A 1 230 ? 37.792 -19.587 -39.572 1.00 36.22 272 GLN A O 1
ATOM 1778 N N . ASN A 1 231 ? 37.310 -17.409 -39.917 1.00 33.77 273 ASN A N 1
ATOM 1779 C CA . ASN A 1 231 ? 38.244 -16.931 -38.901 1.00 38.49 273 ASN A CA 1
ATOM 1780 C C . ASN A 1 231 ? 37.623 -16.856 -37.516 1.00 39.08 273 ASN A C 1
ATOM 1781 O O . ASN A 1 231 ? 38.325 -16.529 -36.557 1.00 43.11 273 ASN A O 1
ATOM 1786 N N . TYR A 1 232 ? 36.338 -17.124 -37.389 1.00 33.77 274 TYR A N 1
ATOM 1787 C CA . TYR A 1 232 ? 35.636 -16.990 -36.126 1.00 33.73 274 TYR A CA 1
ATOM 1788 C C . TYR A 1 232 ? 34.936 -18.275 -35.691 1.00 35.00 274 TYR A C 1
ATOM 1789 O O . TYR A 1 232 ? 34.743 -18.471 -34.494 1.00 32.14 274 TYR A O 1
ATOM 1798 N N . ILE A 1 233 ? 34.515 -19.132 -36.630 1.00 34.18 275 ILE A N 1
ATOM 1799 C CA . ILE A 1 233 ? 33.865 -20.402 -36.319 1.00 32.29 275 ILE A CA 1
ATOM 1800 C C . ILE A 1 233 ? 34.407 -21.516 -37.216 1.00 31.41 275 ILE A C 1
ATOM 1801 O O . ILE A 1 233 ? 34.931 -21.273 -38.302 1.00 32.94 275 ILE A O 1
ATOM 1806 N N . ASP A 1 234 ? 34.219 -22.758 -36.773 1.00 35.93 276 ASP A N 1
ATOM 1807 C CA . ASP A 1 234 ? 34.549 -23.934 -37.577 1.00 36.54 276 ASP A CA 1
ATOM 1808 C C . ASP A 1 234 ? 33.489 -24.174 -38.635 1.00 36.99 276 ASP A C 1
ATOM 1809 O O . ASP A 1 234 ? 32.318 -23.821 -38.459 1.00 39.31 276 ASP A O 1
ATOM 1814 N N . ALA A 1 235 ? 33.899 -24.798 -39.740 1.00 36.18 277 ALA A N 1
ATOM 1815 C CA . ALA A 1 235 ? 32.915 -25.162 -40.748 1.00 32.42 277 ALA A CA 1
ATOM 1816 C C . ALA A 1 235 ? 31.806 -26.015 -40.153 1.00 32.62 277 ALA A C 1
ATOM 1817 O O . ALA A 1 235 ? 30.640 -25.885 -40.545 1.00 33.91 277 ALA A O 1
ATOM 1819 N N . SER A 1 236 ? 32.131 -26.860 -39.187 1.00 35.92 278 SER A N 1
ATOM 1820 C CA . SER A 1 236 ? 31.095 -27.703 -38.610 1.00 32.02 278 SER A CA 1
ATOM 1821 C C . SER A 1 236 ? 30.087 -26.909 -37.773 1.00 33.27 278 SER A C 1
ATOM 1822 O O . SER A 1 236 ? 29.156 -27.507 -37.233 1.00 32.29 278 SER A O 1
ATOM 1825 N N . GLN A 1 237 ? 30.239 -25.593 -37.638 1.00 33.76 279 GLN A N 1
ATOM 1826 C CA . GLN A 1 237 ? 29.244 -24.765 -36.973 1.00 32.23 279 GLN A CA 1
ATOM 1827 C C . GLN A 1 237 ? 28.428 -23.918 -37.928 1.00 30.78 279 GLN A C 1
ATOM 1828 O O . GLN A 1 237 ? 27.623 -23.108 -37.462 1.00 32.53 279 GLN A O 1
ATOM 1834 N N . PHE A 1 238 ? 28.605 -24.086 -39.235 1.00 32.36 280 PHE A N 1
ATOM 1835 C CA . PHE A 1 238 ? 28.058 -23.190 -40.248 1.00 30.15 280 PHE A CA 1
ATOM 1836 C C . PHE A 1 238 ? 26.850 -23.833 -40.924 1.00 30.28 280 PHE A C 1
ATOM 1837 O O . PHE A 1 238 ? 26.984 -24.862 -41.590 1.00 35.36 280 PHE A O 1
ATOM 1845 N N . MET A 1 239 ? 25.684 -23.197 -40.799 1.00 33.87 281 MET A N 1
ATOM 1846 C CA . MET A 1 239 ? 24.456 -23.657 -41.432 1.00 28.83 281 MET A CA 1
ATOM 1847 C C . MET A 1 239 ? 23.973 -22.591 -42.392 1.00 30.35 281 MET A C 1
ATOM 1848 O O . MET A 1 239 ? 23.853 -21.428 -42.002 1.00 29.29 281 MET A O 1
ATOM 1853 N N . ILE A 1 240 ? 23.651 -22.988 -43.621 1.00 30.17 282 ILE A N 1
ATOM 1854 C CA . ILE A 1 240 ? 23.097 -22.064 -44.601 1.00 30.08 282 ILE A CA 1
ATOM 1855 C C . ILE A 1 240 ? 21.618 -22.402 -44.828 1.00 36.06 282 ILE A C 1
ATOM 1856 O O . ILE A 1 240 ? 21.190 -23.569 -44.767 1.00 27.98 282 ILE A O 1
ATOM 1861 N N . GLY A 1 241 ? 20.832 -21.366 -45.080 1.00 31.23 283 GLY A N 1
ATOM 1862 C CA . GLY A 1 241 ? 19.385 -21.486 -45.122 1.00 29.56 283 GLY A CA 1
ATOM 1863 C C . GLY A 1 241 ? 18.790 -21.050 -46.445 1.00 30.71 283 GLY A C 1
ATOM 1864 O O . GLY A 1 241 ? 19.281 -20.110 -47.071 1.00 29.71 283 GLY A O 1
ATOM 1865 N N . PHE A 1 242 ? 17.725 -21.751 -46.858 1.00 30.42 284 PHE A N 1
ATOM 1866 C CA . PHE A 1 242 ? 16.821 -21.365 -47.935 1.00 31.75 284 PHE A CA 1
ATOM 1867 C C . PHE A 1 242 ? 15.409 -21.195 -47.360 1.00 32.92 284 PHE A C 1
ATOM 1868 O O . PHE A 1 242 ? 15.142 -21.548 -46.208 1.00 34.51 284 PHE A O 1
ATOM 1876 N N . SER A 1 243 ? 14.463 -20.725 -48.180 1.00 30.29 285 SER A N 1
ATOM 1877 C CA . SER A 1 243 ? 13.098 -20.497 -47.708 1.00 31.85 285 SER A CA 1
ATOM 1878 C C . SER A 1 243 ? 12.076 -21.238 -48.559 1.00 26.39 285 SER A C 1
ATOM 1879 O O . SER A 1 243 ? 12.189 -21.294 -49.784 1.00 24.97 285 SER A O 1
ATOM 1882 N N . PHE A 1 244 ? 11.071 -21.796 -47.908 1.00 27.18 286 PHE A N 1
ATOM 1883 C CA . PHE A 1 244 ? 9.919 -22.290 -48.657 1.00 29.76 286 PHE A CA 1
ATOM 1884 C C . PHE A 1 244 ? 9.062 -21.121 -49.160 1.00 27.47 286 PHE A C 1
ATOM 1885 O O . PHE A 1 244 ? 9.310 -19.948 -48.860 1.00 29.33 286 PHE A O 1
ATOM 1893 N N . PHE A 1 245 ? 8.051 -21.434 -49.955 1.00 27.69 287 PHE A N 1
ATOM 1894 C CA . PHE A 1 245 ? 7.202 -20.383 -50.499 1.00 29.63 287 PHE A CA 1
ATOM 1895 C C . PHE A 1 245 ? 6.164 -19.969 -49.454 1.00 27.99 287 PHE A C 1
ATOM 1896 O O . PHE A 1 245 ? 5.370 -20.795 -49.007 1.00 32.10 287 PHE A O 1
ATOM 1904 N N . GLU A 1 246 ? 6.178 -18.711 -49.035 1.00 24.81 288 GLU A N 1
ATOM 1905 C CA . GLU A 1 246 ? 5.197 -18.243 -48.063 1.00 31.81 288 GLU A CA 1
ATOM 1906 C C . GLU A 1 246 ? 3.975 -17.702 -48.789 1.00 30.91 288 GLU A C 1
ATOM 1907 O O . GLU A 1 246 ? 4.107 -16.920 -49.735 1.00 30.91 288 GLU A O 1
ATOM 1913 N N . GLU A 1 247 ? 2.793 -18.139 -48.357 1.00 30.03 289 GLU A N 1
ATOM 1914 C CA . GLU A 1 247 ? 1.552 -17.695 -48.990 1.00 32.39 289 GLU A CA 1
ATOM 1915 C C . GLU A 1 247 ? 1.445 -16.169 -48.969 1.00 33.74 289 GLU A C 1
ATOM 1916 O O . GLU A 1 247 ? 1.873 -15.507 -48.014 1.00 37.92 289 GLU A O 1
ATOM 1922 N N . SER A 1 248 ? 0.931 -15.604 -50.063 1.00 32.00 290 SER A N 1
ATOM 1923 C CA . SER A 1 248 ? 0.741 -14.156 -50.206 1.00 33.48 290 SER A CA 1
ATOM 1924 C C . SER A 1 248 ? 2.047 -13.390 -50.122 1.00 34.23 290 SER A C 1
ATOM 1925 O O . SER A 1 248 ? 2.045 -12.199 -49.839 1.00 35.16 290 SER A O 1
ATOM 1928 N N . ALA A 1 249 ? 3.181 -14.051 -50.322 1.00 36.89 291 ALA A N 1
ATOM 1929 C CA . ALA A 1 249 ? 4.435 -13.323 -50.360 1.00 34.48 291 ALA A CA 1
ATOM 1930 C C . ALA A 1 249 ? 4.426 -12.353 -51.530 1.00 32.92 291 ALA A C 1
ATOM 1931 O O . ALA A 1 249 ? 4.027 -12.707 -52.645 1.00 30.21 291 ALA A O 1
ATOM 1933 N N . SER A 1 250 ? 4.870 -11.131 -51.259 1.00 30.42 292 SER A N 1
ATOM 1934 C CA . SER A 1 250 ? 4.972 -10.065 -52.240 1.00 36.25 292 SER A CA 1
ATOM 1935 C C . SER A 1 250 ? 6.420 -9.905 -52.692 1.00 38.44 292 SER A C 1
ATOM 1936 O O . SER A 1 250 ? 7.346 -10.512 -52.140 1.00 36.64 292 SER A O 1
ATOM 1939 N N . LYS A 1 251 ? 6.599 -9.062 -53.712 1.00 39.26 293 LYS A N 1
ATOM 1940 C CA . LYS A 1 251 ? 7.924 -8.639 -54.149 1.00 40.67 293 LYS A CA 1
ATOM 1941 C C . LYS A 1 251 ? 8.771 -8.251 -52.939 1.00 38.87 293 LYS A C 1
ATOM 1942 O O . LYS A 1 251 ? 8.284 -7.629 -51.993 1.00 37.91 293 LYS A O 1
ATOM 1948 N N . GLY A 1 252 ? 10.026 -8.692 -52.936 1.00 42.97 294 GLY A N 1
ATOM 1949 C CA . GLY A 1 252 ? 10.877 -8.573 -51.773 1.00 38.96 294 GLY A CA 1
ATOM 1950 C C . GLY A 1 252 ? 10.858 -9.791 -50.870 1.00 36.89 294 GLY A C 1
ATOM 1951 O O . GLY A 1 252 ? 11.731 -9.928 -50.004 1.00 32.80 294 GLY A O 1
ATOM 1952 N N . ASN A 1 253 ? 9.890 -10.681 -51.037 1.00 33.49 295 ASN A N 1
ATOM 1953 C CA . ASN A 1 253 ? 9.867 -11.901 -50.247 1.00 35.12 295 ASN A CA 1
ATOM 1954 C C . ASN A 1 253 ? 9.581 -13.092 -51.143 1.00 31.60 295 ASN A C 1
ATOM 1955 O O . ASN A 1 253 ? 8.871 -14.026 -50.760 1.00 34.20 295 ASN A O 1
ATOM 1960 N N . LEU A 1 254 ? 10.092 -13.048 -52.366 1.00 31.18 296 LEU A N 1
ATOM 1961 C CA . LEU A 1 254 ? 9.885 -14.092 -53.363 1.00 29.86 296 LEU A CA 1
ATOM 1962 C C . LEU A 1 254 ? 11.267 -14.548 -53.816 1.00 33.18 296 LEU A C 1
ATOM 1963 O O . LEU A 1 254 ? 11.890 -13.905 -54.665 1.00 33.87 296 LEU A O 1
ATOM 1968 N N . TRP A 1 255 ? 11.703 -15.694 -53.286 1.00 32.93 297 TRP A N 1
ATOM 1969 C CA . TRP A 1 255 ? 13.065 -16.196 -53.399 1.00 26.79 297 TRP A CA 1
ATOM 1970 C C . TRP A 1 255 ? 13.240 -17.264 -54.464 1.00 30.44 297 TRP A C 1
ATOM 1971 O O . T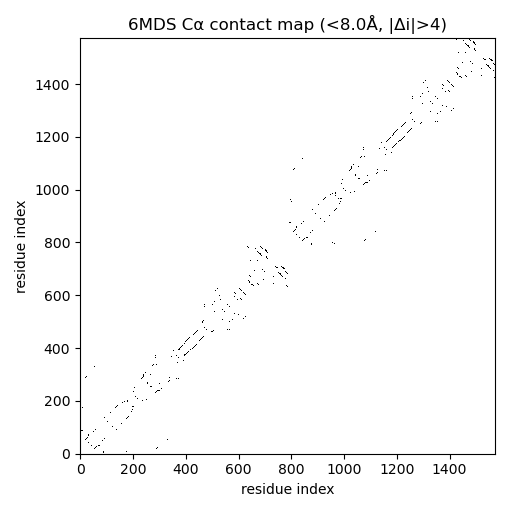RP A 1 255 ? 14.346 -17.408 -54.995 1.00 35.37 297 TRP A O 1
ATOM 1982 N N . PHE A 1 256 ? 12.185 -18.020 -54.781 1.00 29.68 298 PHE A N 1
ATOM 1983 C CA . PHE A 1 256 ? 12.232 -19.062 -55.805 1.00 27.62 298 PHE A CA 1
ATOM 1984 C C . PHE A 1 256 ? 13.271 -20.131 -55.453 1.00 31.35 298 PHE A C 1
ATOM 1985 O O . PHE A 1 256 ? 14.035 -20.591 -56.299 1.00 31.57 298 PHE A O 1
ATOM 1993 N N . ASP A 1 257 ? 13.279 -20.538 -54.183 1.00 27.56 299 ASP A N 1
ATOM 1994 C CA . ASP A 1 257 ? 14.198 -21.533 -53.667 1.00 30.12 299 ASP A CA 1
ATOM 1995 C C . ASP A 1 257 ? 13.726 -22.960 -53.897 1.00 36.14 299 ASP A C 1
ATOM 1996 O O . ASP A 1 257 ? 14.514 -23.900 -53.687 1.00 25.46 299 ASP A O 1
ATOM 2001 N N . VAL A 1 258 ? 12.456 -23.131 -54.273 1.00 32.79 300 VAL A N 1
ATOM 2002 C CA . VAL A 1 258 ? 11.863 -24.417 -54.580 1.00 28.05 300 VAL A CA 1
ATOM 2003 C C . VAL A 1 258 ? 11.199 -24.288 -55.946 1.00 30.07 300 VAL A C 1
ATOM 2004 O O . VAL A 1 258 ? 11.164 -23.207 -56.526 1.00 30.02 300 VAL A O 1
ATOM 2008 N N . ASN A 1 259 ? 10.692 -25.400 -56.467 1.00 29.12 301 ASN A N 1
ATOM 2009 C CA . ASN A 1 259 ? 10.214 -25.434 -57.842 1.00 28.64 301 ASN A CA 1
ATOM 2010 C C . ASN A 1 259 ? 8.899 -24.689 -57.998 1.00 28.50 301 ASN A C 1
ATOM 2011 O O . ASN A 1 259 ? 8.052 -24.671 -57.097 1.00 31.13 301 ASN A O 1
ATOM 2016 N N . GLU A 1 260 ? 8.726 -24.091 -59.177 1.00 30.34 302 GLU A N 1
ATOM 2017 C CA . GLU A 1 260 ? 7.520 -23.332 -59.475 1.00 30.13 302 GLU A CA 1
ATOM 2018 C C . GLU A 1 260 ? 6.347 -24.261 -59.774 1.00 33.90 302 GLU A C 1
ATOM 2019 O O . GLU A 1 260 ? 6.519 -25.416 -60.184 1.00 34.65 302 GLU A O 1
ATOM 2025 N N . TYR A 1 261 ? 5.149 -23.748 -59.506 1.00 34.01 303 TYR A N 1
ATOM 2026 C CA . TYR A 1 261 ? 3.897 -24.432 -59.804 1.00 31.33 303 TYR A CA 1
ATOM 2027 C C . TYR A 1 261 ? 3.886 -24.957 -61.228 1.00 31.45 303 TYR A C 1
ATOM 2028 O O . TYR A 1 261 ? 4.325 -24.278 -62.159 1.00 32.16 303 TYR A O 1
ATOM 2037 N N . ASP A 1 262 ? 3.347 -26.158 -61.398 1.00 30.58 304 ASP A N 1
ATOM 2038 C CA . ASP A 1 262 ? 3.128 -26.738 -62.721 1.00 32.56 304 ASP A CA 1
ATOM 2039 C C . ASP A 1 262 ? 1.674 -27.179 -62.818 1.00 35.27 304 ASP A C 1
ATOM 2040 O O . ASP A 1 262 ? 1.281 -28.127 -62.109 1.00 36.73 304 ASP A O 1
ATOM 2045 N N . PRO A 1 263 ? 0.843 -26.548 -63.663 1.00 35.31 305 PRO A N 1
ATOM 2046 C CA . PRO A 1 263 ? -0.565 -26.982 -63.750 1.00 30.32 305 PRO A CA 1
ATOM 2047 C C . PRO A 1 263 ? -0.720 -28.400 -64.256 1.00 34.15 305 PRO A C 1
ATOM 2048 O O . PRO A 1 263 ? -1.792 -28.994 -64.093 1.00 40.44 305 PRO A O 1
ATOM 2052 N N . ASN A 1 264 ? 0.322 -28.975 -64.835 1.00 37.31 306 ASN A N 1
ATOM 2053 C CA . ASN A 1 264 ? 0.291 -30.323 -65.396 1.00 38.59 306 ASN A CA 1
ATOM 2054 C C . ASN A 1 264 ? 0.774 -31.389 -64.410 1.00 35.55 306 ASN A C 1
ATOM 2055 O O . ASN A 1 264 ? 0.754 -32.565 -64.741 1.00 32.58 306 ASN A O 1
ATOM 2060 N N . ASN A 1 265 ? 1.211 -31.001 -63.212 1.00 37.60 307 ASN A N 1
ATOM 2061 C CA . ASN A 1 265 ? 1.850 -31.877 -62.238 1.00 36.60 307 ASN A CA 1
ATOM 2062 C C . ASN A 1 265 ? 1.719 -31.297 -60.844 1.00 35.46 307 ASN A C 1
ATOM 2063 O O . ASN A 1 265 ? 2.575 -30.514 -60.414 1.00 34.08 307 ASN A O 1
ATOM 2068 N N . PRO A 1 266 ? 0.680 -31.675 -60.100 1.00 37.93 308 PRO A N 1
ATOM 2069 C CA . PRO A 1 266 ? 0.462 -31.067 -58.779 1.00 37.19 308 PRO A CA 1
ATOM 2070 C C . PRO A 1 266 ? 1.544 -31.381 -57.753 1.00 36.61 308 PRO A C 1
ATOM 2071 O O . PRO A 1 266 ? 1.560 -30.743 -56.688 1.00 37.03 308 PRO A O 1
ATOM 2075 N N . GLU A 1 267 ? 2.449 -32.315 -58.029 1.00 35.84 309 GLU A N 1
ATOM 2076 C CA . GLU A 1 267 ? 3.489 -32.680 -57.076 1.00 35.23 309 GLU A CA 1
ATOM 2077 C C . GLU A 1 267 ? 4.800 -31.932 -57.282 1.00 34.73 309 GLU A C 1
ATOM 2078 O O . GLU A 1 267 ? 5.753 -32.195 -56.549 1.00 36.26 309 GLU A O 1
ATOM 2084 N N . LYS A 1 268 ? 4.872 -31.021 -58.255 1.00 31.43 310 LYS A N 1
ATOM 2085 C CA . LYS A 1 268 ? 6.137 -30.383 -58.597 1.00 34.46 310 LYS A CA 1
ATOM 2086 C C . LYS A 1 268 ? 6.803 -29.725 -57.387 1.00 32.14 310 LYS A C 1
ATOM 2087 O O . LYS A 1 268 ? 8.030 -29.759 -57.255 1.00 28.76 310 LYS A O 1
ATOM 2093 N N . GLY A 1 269 ? 6.013 -29.146 -56.478 1.00 32.70 311 GLY A N 1
ATOM 2094 C CA . GLY A 1 269 ? 6.593 -28.481 -55.322 1.00 29.14 311 GLY A CA 1
ATOM 2095 C C . GLY A 1 269 ? 7.360 -29.406 -54.395 1.00 32.82 311 GLY A C 1
ATOM 2096 O O . GLY A 1 269 ? 8.110 -28.932 -53.534 1.00 32.80 311 GLY A O 1
ATOM 2097 N N . LYS A 1 270 ? 7.168 -30.713 -54.524 1.00 32.77 312 LYS A N 1
ATOM 2098 C CA . LYS A 1 270 ? 7.897 -31.681 -53.721 1.00 29.78 312 LYS A CA 1
ATOM 2099 C C . LYS A 1 270 ? 9.120 -32.269 -54.421 1.00 29.75 312 LYS A C 1
ATOM 2100 O O . LYS A 1 270 ? 9.810 -33.091 -53.825 1.00 36.07 312 LYS A O 1
ATOM 2106 N N . ASP A 1 271 ? 9.428 -31.837 -55.636 1.00 27.59 313 ASP A N 1
ATOM 2107 C CA . ASP A 1 271 ? 10.525 -32.381 -56.420 1.00 29.14 313 ASP A CA 1
ATOM 2108 C C . ASP A 1 271 ? 11.750 -31.501 -56.186 1.00 34.96 313 ASP A C 1
ATOM 2109 O O . ASP A 1 271 ? 11.734 -30.306 -56.512 1.00 33.34 313 ASP A O 1
ATOM 2114 N N . ILE A 1 272 ? 12.826 -32.081 -55.634 1.00 34.46 314 ILE A N 1
ATOM 2115 C CA . ILE A 1 272 ? 13.981 -31.254 -55.292 1.00 32.51 314 ILE A CA 1
ATOM 2116 C C . ILE A 1 272 ? 14.957 -31.100 -56.449 1.00 33.76 314 ILE A C 1
ATOM 2117 O O . ILE A 1 272 ? 15.938 -30.357 -56.319 1.00 35.14 314 ILE A O 1
ATOM 2122 N N . GLU A 1 273 ? 14.701 -31.734 -57.588 1.00 37.70 315 GLU A N 1
ATOM 2123 C CA . GLU A 1 273 ? 15.586 -31.583 -58.736 1.00 38.19 315 GLU A CA 1
ATOM 2124 C C . GLU A 1 273 ? 15.548 -30.154 -59.270 1.00 37.02 315 GLU A C 1
ATOM 2125 O O . GLU A 1 273 ? 14.481 -29.618 -59.584 1.00 41.15 315 GLU A O 1
ATOM 2131 N N . GLY A 1 274 ? 16.715 -29.542 -59.383 1.00 36.48 316 GLY A N 1
ATOM 2132 C CA . GLY A 1 274 ? 16.831 -28.227 -59.964 1.00 32.98 316 GLY A CA 1
ATOM 2133 C C . GLY A 1 274 ? 16.600 -27.085 -59.014 1.00 32.84 316 GLY A C 1
ATOM 2134 O O . GLY A 1 274 ? 16.691 -25.929 -59.440 1.00 38.80 316 GLY A O 1
ATOM 2135 N N . THR A 1 275 ? 16.345 -27.361 -57.744 1.00 30.41 317 THR A N 1
ATOM 2136 C CA . THR A 1 275 ? 16.014 -26.320 -56.785 1.00 33.83 317 THR A CA 1
ATOM 2137 C C . THR A 1 275 ? 17.269 -25.695 -56.170 1.00 29.92 317 THR A C 1
ATOM 2138 O O . THR A 1 275 ? 18.340 -26.290 -56.137 1.00 36.44 317 THR A O 1
ATOM 2142 N N . ARG A 1 276 ? 17.118 -24.479 -55.661 1.00 32.67 318 ARG A N 1
ATOM 2143 C CA . ARG A 1 276 ? 18.212 -23.907 -54.898 1.00 30.48 318 ARG A CA 1
ATOM 2144 C C . ARG A 1 276 ? 18.444 -24.710 -53.638 1.00 29.30 318 ARG A C 1
ATOM 2145 O O . ARG A 1 276 ? 19.590 -24.848 -53.192 1.00 31.23 318 ARG A O 1
ATOM 2153 N N . ALA A 1 277 ? 17.362 -25.246 -53.061 1.00 28.11 319 ALA A N 1
ATOM 2154 C CA . ALA A 1 277 ? 17.460 -26.031 -51.837 1.00 27.05 319 ALA A CA 1
ATOM 2155 C C . ALA A 1 277 ? 18.394 -27.211 -52.018 1.00 30.42 319 ALA A C 1
ATOM 2156 O O . ALA A 1 277 ? 19.164 -27.544 -51.114 1.00 28.11 319 ALA A O 1
ATOM 2158 N N . LYS A 1 278 ? 18.306 -27.885 -53.162 1.00 28.28 320 LYS A N 1
ATOM 2159 C CA . LYS A 1 278 ? 19.181 -29.019 -53.391 1.00 33.79 320 LYS A CA 1
ATOM 2160 C C . LYS A 1 278 ? 20.631 -28.565 -53.494 1.00 34.38 320 LYS A C 1
ATOM 2161 O O . LYS A 1 278 ? 21.523 -29.206 -52.919 1.00 33.20 320 LYS A O 1
ATOM 2167 N N . LYS A 1 279 ? 20.868 -27.414 -54.147 1.00 32.64 321 LYS A N 1
ATOM 2168 C CA . LYS A 1 279 ? 22.226 -26.874 -54.292 1.00 35.96 321 LYS A CA 1
ATOM 2169 C C . LYS A 1 279 ? 22.830 -26.492 -52.947 1.00 32.47 321 LYS A C 1
ATOM 2170 O O . LYS A 1 279 ? 23.989 -26.810 -52.681 1.00 32.54 321 LYS A O 1
ATOM 2176 N N . TYR A 1 280 ? 22.050 -25.884 -52.053 1.00 34.92 322 TYR A N 1
ATOM 2177 C CA . TYR A 1 280 ? 22.591 -25.614 -50.725 1.00 33.64 322 TYR A CA 1
ATOM 2178 C C . TYR A 1 280 ? 22.898 -26.910 -49.985 1.00 34.32 322 TYR A C 1
ATOM 2179 O O . TYR A 1 280 ? 23.887 -26.987 -49.239 1.00 35.85 322 TYR A O 1
ATOM 2188 N N . ALA A 1 281 ? 22.074 -27.944 -50.196 1.00 30.17 323 ALA A N 1
ATOM 2189 C CA . ALA A 1 281 ? 22.308 -29.247 -49.577 1.00 34.77 323 ALA A CA 1
ATOM 2190 C C . ALA A 1 281 ? 23.664 -29.850 -49.975 1.00 31.93 323 ALA A C 1
ATOM 2191 O O . ALA A 1 281 ? 24.319 -30.503 -49.161 1.00 28.90 323 ALA A O 1
ATOM 2193 N N . GLU A 1 282 ? 24.099 -29.623 -51.211 1.00 33.68 324 GLU A N 1
ATOM 2194 C CA . GLU A 1 282 ? 25.348 -30.154 -51.735 1.00 33.16 324 GLU A CA 1
ATOM 2195 C C . GLU A 1 282 ? 26.527 -29.201 -51.601 1.00 32.26 324 GLU A C 1
ATOM 2196 O O . GLU A 1 282 ? 27.675 -29.644 -51.734 1.00 31.82 324 GLU A O 1
ATOM 2202 N N . TRP A 1 283 ? 26.266 -27.916 -51.357 1.00 31.73 325 TRP A N 1
ATOM 2203 C CA . TRP A 1 283 ? 27.322 -26.920 -51.262 1.00 32.72 325 TRP A CA 1
ATOM 2204 C C . TRP A 1 283 ? 28.202 -27.197 -50.060 1.00 30.35 325 TRP A C 1
ATOM 2205 O O . TRP A 1 283 ? 27.703 -27.489 -48.973 1.00 31.79 325 TRP A O 1
ATOM 2216 N N . GLN A 1 284 ? 29.511 -27.118 -50.264 1.00 34.32 326 GLN A N 1
ATOM 2217 C CA . GLN A 1 284 ? 30.488 -27.263 -49.196 1.00 32.90 326 GLN A CA 1
ATOM 2218 C C . GLN A 1 284 ? 31.524 -26.151 -49.259 1.00 29.71 326 GLN A C 1
ATOM 2219 O O . GLN A 1 284 ? 31.904 -25.717 -50.352 1.00 29.60 326 GLN A O 1
ATOM 2225 N N . PRO A 1 285 ? 32.001 -25.681 -48.103 1.00 29.30 327 PRO A N 1
ATOM 2226 C CA . PRO A 1 285 ? 33.072 -24.677 -48.092 1.00 32.60 327 PRO A CA 1
ATOM 2227 C C . PRO A 1 285 ? 34.337 -25.195 -48.762 1.00 33.96 327 PRO A C 1
ATOM 2228 O O . PRO A 1 285 ? 34.618 -26.396 -48.779 1.00 32.82 327 PRO A O 1
ATOM 2232 N N . SER A 1 286 ? 35.086 -24.265 -49.349 1.00 36.76 328 SER A N 1
ATOM 2233 C CA . SER A 1 286 ? 36.394 -24.582 -49.913 1.00 38.83 328 SER A CA 1
ATOM 2234 C C . SER A 1 286 ? 37.468 -24.775 -48.854 1.00 33.45 328 SER A C 1
ATOM 2235 O O . SER A 1 286 ? 38.489 -25.378 -49.158 1.00 38.70 328 SER A O 1
ATOM 2238 N N . THR A 1 287 ? 37.306 -24.222 -47.655 1.00 30.90 329 THR A N 1
ATOM 2239 C CA . THR A 1 287 ? 38.370 -24.245 -46.657 1.00 35.43 329 THR A CA 1
ATOM 2240 C C . THR A 1 287 ? 37.754 -24.510 -45.289 1.00 34.55 329 THR A C 1
ATOM 2241 O O . THR A 1 287 ? 36.576 -24.244 -45.063 1.00 36.94 329 THR A O 1
ATOM 2245 N N . GLY A 1 288 ? 38.573 -24.996 -44.360 1.00 34.85 330 GLY A N 1
ATOM 2246 C CA . GLY A 1 288 ? 38.106 -25.284 -43.017 1.00 32.71 330 GLY A CA 1
ATOM 2247 C C . GLY A 1 288 ? 37.595 -26.703 -42.837 1.00 39.17 330 GLY A C 1
ATOM 2248 O O . GLY A 1 288 ? 38.246 -27.534 -42.180 1.00 34.59 330 GLY A O 1
ATOM 2249 N N . GLY A 1 289 ? 36.433 -26.988 -43.419 1.00 35.17 331 GLY A N 1
ATOM 2250 C CA . GLY A 1 289 ? 35.813 -28.293 -43.249 1.00 37.45 331 GLY A CA 1
ATOM 2251 C C . GLY A 1 289 ? 34.527 -28.385 -44.041 1.00 34.17 331 GLY A C 1
ATOM 2252 O O . GLY A 1 289 ? 34.237 -27.535 -44.877 1.00 39.55 331 GLY A O 1
ATOM 2253 N N . LEU A 1 290 ? 33.779 -29.458 -43.803 1.00 37.47 332 LEU A N 1
ATOM 2254 C CA . LEU A 1 290 ? 32.422 -29.567 -44.323 1.00 34.60 332 LEU A CA 1
ATOM 2255 C C . LEU A 1 290 ? 31.469 -28.813 -43.413 1.00 29.62 332 LEU A C 1
ATOM 2256 O O . LEU A 1 290 ? 31.703 -28.686 -42.211 1.00 30.67 332 LEU A O 1
ATOM 2261 N N . LYS A 1 291 ? 30.369 -28.344 -43.988 1.00 34.14 333 LYS A N 1
ATOM 2262 C CA . LYS A 1 291 ? 29.446 -27.483 -43.255 1.00 34.80 333 LYS A CA 1
ATOM 2263 C C . LYS A 1 291 ? 28.617 -28.299 -42.269 1.00 32.24 333 LYS A C 1
ATOM 2264 O O . LYS A 1 291 ? 28.600 -29.531 -42.298 1.00 31.57 333 LYS A O 1
ATOM 2270 N N . ALA A 1 292 ? 27.903 -27.594 -41.392 1.00 30.64 334 ALA A N 1
ATOM 2271 C CA . ALA A 1 292 ? 27.084 -28.300 -40.414 1.00 30.30 334 ALA A CA 1
ATOM 2272 C C . ALA A 1 292 ? 25.844 -28.940 -41.055 1.00 28.33 334 ALA A C 1
ATOM 2273 O O . ALA A 1 292 ? 25.386 -29.983 -40.590 1.00 26.61 334 ALA A O 1
ATOM 2275 N N . GLY A 1 293 ? 25.298 -28.339 -42.103 1.00 28.73 335 GLY A N 1
ATOM 2276 C CA . GLY A 1 293 ? 24.038 -28.758 -42.703 1.00 28.94 335 GLY A CA 1
ATOM 2277 C C . GLY A 1 293 ? 23.316 -27.559 -43.319 1.00 32.46 335 GLY A C 1
ATOM 2278 O O . GLY A 1 293 ? 23.931 -26.542 -43.644 1.00 33.87 335 GLY A O 1
ATOM 2279 N N . ILE A 1 294 ? 21.995 -27.698 -43.483 1.00 29.02 336 ILE A N 1
ATOM 2280 C CA . ILE A 1 294 ? 21.163 -26.638 -44.028 1.00 25.50 336 ILE A CA 1
ATOM 2281 C C . ILE A 1 294 ? 19.918 -26.511 -43.162 1.00 30.60 336 ILE A C 1
ATOM 2282 O O . ILE A 1 294 ? 19.604 -27.385 -42.348 1.00 31.17 336 ILE A O 1
ATOM 2287 N N . PHE A 1 295 ? 19.216 -25.389 -43.338 1.00 29.19 337 PHE A N 1
ATOM 2288 C CA . PHE A 1 295 ? 17.946 -25.142 -42.671 1.00 27.60 337 PHE A CA 1
ATOM 2289 C C . PHE A 1 295 ? 17.009 -24.466 -43.660 1.00 26.63 337 PHE A C 1
ATOM 2290 O O . PHE A 1 295 ? 17.441 -23.891 -44.662 1.00 30.87 337 PHE A O 1
ATOM 2298 N N . SER A 1 296 ? 15.712 -24.549 -43.368 1.00 31.01 338 SER A N 1
ATOM 2299 C CA . SER A 1 296 ? 14.651 -23.996 -44.212 1.00 32.13 338 SER A CA 1
ATOM 2300 C C . SER A 1 296 ? 13.814 -23.015 -43.408 1.00 29.35 338 SER A C 1
ATOM 2301 O O . SER A 1 296 ? 13.490 -23.278 -42.248 1.00 33.61 338 SER A O 1
ATOM 2304 N N . TYR A 1 297 ? 13.439 -21.897 -44.014 1.00 29.80 339 TYR A N 1
ATOM 2305 C CA . TYR A 1 297 ? 12.464 -21.024 -43.386 1.00 28.03 339 TYR A CA 1
ATOM 2306 C C . TYR A 1 297 ? 11.070 -21.445 -43.836 1.00 24.94 339 TYR A C 1
ATOM 2307 O O . TYR A 1 297 ? 10.882 -21.858 -44.978 1.00 28.77 339 TYR A O 1
ATOM 2316 N N . ALA A 1 298 ? 10.100 -21.377 -42.924 1.00 32.19 340 ALA A N 1
ATOM 2317 C CA . ALA A 1 298 ? 8.691 -21.712 -43.214 1.00 30.49 340 ALA A CA 1
ATOM 2318 C C . ALA A 1 298 ? 8.488 -23.210 -43.477 1.00 29.90 340 ALA A C 1
ATOM 2319 O O . ALA A 1 298 ? 7.908 -23.607 -44.488 1.00 28.60 340 ALA A O 1
ATOM 2321 N N . ILE A 1 299 ? 8.944 -24.047 -42.540 1.00 31.64 341 ILE A N 1
ATOM 2322 C CA . ILE A 1 299 ? 8.890 -25.496 -42.758 1.00 33.61 341 ILE A CA 1
ATOM 2323 C C . ILE A 1 299 ? 7.458 -26.013 -42.870 1.00 33.96 341 ILE A C 1
ATOM 2324 O O . ILE A 1 299 ? 7.229 -27.096 -43.431 1.00 34.02 341 ILE A O 1
ATOM 2329 N N . ASP A 1 300 ? 6.483 -25.256 -42.366 1.00 29.63 342 ASP A N 1
ATOM 2330 C CA . ASP A 1 300 ? 5.086 -25.635 -42.501 1.00 26.90 342 ASP A CA 1
ATOM 2331 C C . ASP A 1 300 ? 4.580 -25.503 -43.926 1.00 26.31 342 ASP A C 1
ATOM 2332 O O . ASP A 1 300 ? 3.445 -25.893 -44.194 1.00 32.54 342 ASP A O 1
ATOM 2337 N N . ARG A 1 301 ? 5.351 -24.887 -44.816 1.00 32.35 343 ARG A N 1
ATOM 2338 C CA . ARG A 1 301 ? 5.020 -24.737 -46.228 1.00 30.19 343 ARG A CA 1
ATOM 2339 C C . ARG A 1 301 ? 5.815 -25.691 -47.112 1.00 30.07 343 ARG A C 1
ATOM 2340 O O . ARG A 1 301 ? 5.777 -25.568 -48.346 1.00 28.92 343 ARG A O 1
ATOM 2348 N N . ASP A 1 302 ? 6.530 -26.638 -46.495 1.00 31.73 344 ASP A N 1
ATOM 2349 C CA . ASP A 1 302 ? 7.244 -27.708 -47.186 1.00 30.04 344 ASP A CA 1
ATOM 2350 C C . ASP A 1 302 ? 6.340 -28.367 -48.224 1.00 29.36 344 ASP A C 1
ATOM 2351 O O . ASP A 1 302 ? 5.267 -28.884 -47.896 1.00 29.26 344 ASP A O 1
ATOM 2356 N N . GLY A 1 303 ? 6.773 -28.340 -49.475 1.00 31.00 345 GLY A N 1
ATOM 2357 C CA . GLY A 1 303 ? 6.107 -29.042 -50.552 1.00 25.70 345 GLY A CA 1
ATOM 2358 C C . GLY A 1 303 ? 5.219 -28.185 -51.417 1.00 31.57 345 GLY A C 1
ATOM 2359 O O . GLY A 1 303 ? 4.931 -28.577 -52.558 1.00 31.17 345 GLY A O 1
ATOM 2360 N N . VAL A 1 304 ? 4.832 -26.997 -50.940 1.00 30.91 346 VAL A N 1
ATOM 2361 C CA . VAL A 1 304 ? 4.021 -26.115 -51.755 1.00 26.38 346 VAL A CA 1
ATOM 2362 C C . VAL A 1 304 ? 4.854 -25.592 -52.913 1.00 27.90 346 VAL A C 1
ATOM 2363 O O . VAL A 1 304 ? 5.978 -25.103 -52.727 1.00 32.87 346 VAL A O 1
ATOM 2367 N N . ALA A 1 305 ? 4.309 -25.695 -54.113 1.00 25.03 347 ALA A N 1
ATOM 2368 C CA . ALA A 1 305 ? 4.986 -25.151 -55.274 1.00 29.92 347 ALA A CA 1
ATOM 2369 C C . ALA A 1 305 ? 5.047 -23.618 -55.187 1.00 36.73 347 ALA A C 1
ATOM 2370 O O . ALA A 1 305 ? 4.143 -22.957 -54.660 1.00 32.49 347 ALA A O 1
ATOM 2372 N N . HIS A 1 306 ? 6.144 -23.055 -55.675 1.00 35.08 348 HIS A N 1
ATOM 2373 C CA . HIS A 1 306 ? 6.317 -21.615 -55.657 1.00 26.90 348 HIS A CA 1
ATOM 2374 C C . HIS A 1 306 ? 5.383 -20.976 -56.680 1.00 31.65 348 HIS A C 1
ATOM 2375 O O . HIS A 1 306 ? 5.118 -21.537 -57.746 1.00 30.57 348 HIS A O 1
ATOM 2382 N N . VAL A 1 307 ? 4.902 -19.778 -56.357 1.00 28.15 349 VAL A N 1
ATOM 2383 C CA . VAL A 1 307 ? 4.075 -19.032 -57.307 1.00 30.16 349 VAL A CA 1
ATOM 2384 C C . VAL A 1 307 ? 4.875 -18.765 -58.583 1.00 31.23 349 VAL A C 1
ATOM 2385 O O . VAL A 1 307 ? 6.099 -18.558 -58.511 1.00 31.48 349 VAL A O 1
ATOM 2389 N N . PRO A 1 308 ? 4.269 -18.788 -59.771 1.00 34.93 350 PRO A N 1
ATOM 2390 C CA . PRO A 1 308 ? 5.070 -18.686 -61.003 1.00 30.23 350 PRO A CA 1
ATOM 2391 C C . PRO A 1 308 ? 5.785 -17.351 -61.126 1.00 36.13 350 PRO A C 1
ATOM 2392 O O . PRO A 1 308 ? 5.340 -16.337 -60.581 1.00 36.58 350 PRO A O 1
ATOM 2396 N N . SER A 1 309 ? 6.885 -17.357 -61.914 1.00 35.41 351 SER A N 1
ATOM 2397 C CA . SER A 1 309 ? 7.716 -16.163 -62.141 1.00 35.72 351 SER A CA 1
ATOM 2398 C C . SER A 1 309 ? 6.923 -14.948 -62.622 1.00 37.30 351 SER A C 1
ATOM 2399 O O . SER A 1 309 ? 7.335 -13.803 -62.393 1.00 37.27 351 SER A O 1
ATOM 2402 N N . THR A 1 310 ? 5.836 -15.179 -63.355 1.00 32.16 352 THR A N 1
ATOM 2403 C CA . THR A 1 310 ? 5.004 -14.105 -63.875 1.00 35.75 352 THR A CA 1
ATOM 2404 C C . THR A 1 310 ? 4.359 -13.281 -62.762 1.00 35.20 352 THR A C 1
ATOM 2405 O O . THR A 1 310 ? 3.958 -12.145 -63.019 1.00 37.18 352 THR A O 1
ATOM 2409 N N . TYR A 1 311 ? 4.257 -13.825 -61.541 1.00 33.21 353 TYR A N 1
ATOM 2410 C CA . TYR A 1 311 ? 3.635 -13.157 -60.392 1.00 36.24 353 TYR A CA 1
ATOM 2411 C C . TYR A 1 311 ? 4.623 -12.411 -59.508 1.00 38.61 353 TYR A C 1
ATOM 2412 O O . TYR A 1 311 ? 4.209 -11.867 -58.480 1.00 42.86 353 TYR A O 1
ATOM 2421 N N . LYS A 1 312 ? 5.906 -12.374 -59.883 1.00 36.18 354 LYS A N 1
ATOM 2422 C CA . LYS A 1 312 ? 6.954 -11.866 -58.998 1.00 39.79 354 LYS A CA 1
ATOM 2423 C C . LYS A 1 312 ? 6.874 -10.371 -58.746 1.00 37.14 354 LYS A C 1
ATOM 2424 O O . LYS A 1 312 ? 7.671 -9.872 -57.949 1.00 44.17 354 LYS A O 1
ATOM 2430 N N . ASN A 1 313 ? 5.936 -9.655 -59.364 1.00 38.41 355 ASN A N 1
ATOM 2431 C CA . ASN A 1 313 ? 5.807 -8.216 -59.162 1.00 41.81 355 ASN A CA 1
ATOM 2432 C C . ASN A 1 313 ? 4.670 -7.824 -58.236 1.00 36.04 355 ASN A C 1
ATOM 2433 O O . ASN A 1 313 ? 4.502 -6.639 -57.980 1.00 46.51 355 ASN A O 1
ATOM 2438 N N . ARG A 1 314 ? 3.919 -8.771 -57.703 1.00 39.12 356 ARG A N 1
ATOM 2439 C CA . ARG A 1 314 ? 2.769 -8.440 -56.870 1.00 40.56 356 ARG A CA 1
ATOM 2440 C C . ARG A 1 314 ? 3.210 -7.734 -55.591 1.00 40.88 356 ARG A C 1
ATOM 2441 O O . ARG A 1 314 ? 4.343 -7.895 -55.124 1.00 40.17 356 ARG A O 1
ATOM 2449 N N . THR A 1 315 ? 2.320 -6.893 -55.054 1.00 39.60 357 THR A N 1
ATOM 2450 C CA . THR A 1 315 ? 2.578 -6.189 -53.801 1.00 44.22 357 THR A CA 1
ATOM 2451 C C . THR A 1 315 ? 1.326 -6.238 -52.933 1.00 42.37 357 THR A C 1
ATOM 2452 O O . THR A 1 315 ? 0.289 -6.774 -53.333 1.00 44.22 357 THR A O 1
ATOM 2456 N N . SER A 1 316 ? 1.422 -5.688 -51.726 1.00 46.31 358 SER A N 1
ATOM 2457 C CA . SER A 1 316 ? 0.246 -5.639 -50.858 1.00 52.16 358 SER A CA 1
ATOM 2458 C C . SER A 1 316 ? -0.845 -4.727 -51.435 1.00 53.54 358 SER A C 1
ATOM 2459 O O . SER A 1 316 ? -2.033 -4.978 -51.211 1.00 54.29 358 SER A O 1
ATOM 2462 N N . THR A 1 317 ? -0.473 -3.668 -52.167 1.00 53.41 359 THR A N 1
ATOM 2463 C CA . THR A 1 317 ? -1.479 -2.853 -52.845 1.00 57.50 359 THR A CA 1
ATOM 2464 C C . THR A 1 317 ? -1.885 -3.434 -54.192 1.00 55.44 359 THR A C 1
ATOM 2465 O O . THR A 1 317 ? -2.967 -3.120 -54.692 1.00 63.89 359 THR A O 1
ATOM 2469 N N . ASN A 1 318 ? -1.087 -4.337 -54.739 1.00 54.26 360 ASN A N 1
ATOM 2470 C CA . ASN A 1 318 ? -1.266 -4.860 -56.088 1.00 54.93 360 ASN A CA 1
ATOM 2471 C C . ASN A 1 318 ? -1.328 -6.397 -56.003 1.00 51.28 360 ASN A C 1
ATOM 2472 O O . ASN A 1 318 ? -0.406 -7.125 -56.410 1.00 47.40 360 ASN A O 1
ATOM 2477 N N . LEU A 1 319 ? -2.443 -6.903 -55.475 1.00 49.03 361 LEU A N 1
ATOM 2478 C CA . LEU A 1 319 ? -2.524 -8.317 -55.165 1.00 48.71 361 LEU A CA 1
ATOM 2479 C C . LEU A 1 319 ? -2.787 -9.084 -56.447 1.00 47.76 361 LEU A C 1
ATOM 2480 O O . LEU A 1 319 ? -3.547 -8.627 -57.304 1.00 50.01 361 LEU A O 1
ATOM 2485 N N . GLN A 1 320 ? -2.101 -10.247 -56.599 1.00 39.14 362 GLN A N 1
ATOM 2486 C CA . GLN A 1 320 ? -2.187 -11.099 -57.790 1.00 37.13 362 GLN A CA 1
ATOM 2487 C C . GLN A 1 320 ? -2.244 -12.537 -57.262 1.00 38.52 362 GLN A C 1
ATOM 2488 O O . GLN A 1 320 ? -1.253 -13.267 -57.276 1.00 40.09 362 GLN A O 1
ATOM 2494 N N . ARG A 1 321 ? -3.415 -12.927 -56.762 1.00 37.77 363 ARG A N 1
ATOM 2495 C CA . ARG A 1 321 ? -3.544 -14.180 -56.041 1.00 34.12 363 ARG A CA 1
ATOM 2496 C C . ARG A 1 321 ? -3.461 -15.355 -56.996 1.00 32.21 363 ARG A C 1
ATOM 2497 O O . ARG A 1 321 ? -3.900 -15.277 -58.143 1.00 33.41 363 ARG A O 1
ATOM 2505 N N . HIS A 1 322 ? -2.884 -16.449 -56.493 1.00 31.36 364 HIS A N 1
ATOM 2506 C CA . HIS A 1 322 ? -2.662 -17.697 -57.218 1.00 34.58 364 HIS A CA 1
ATOM 2507 C C . HIS A 1 322 ? -3.067 -18.881 -56.340 1.00 33.42 364 HIS A C 1
ATOM 2508 O O . HIS A 1 322 ? -3.104 -18.792 -55.115 1.00 33.74 364 HIS A O 1
ATOM 2515 N N . GLU A 1 323 ? -3.354 -20.001 -57.005 1.00 37.40 365 GLU A N 1
ATOM 2516 C CA . GLU A 1 323 ? -3.716 -21.257 -56.346 1.00 36.14 365 GLU A CA 1
ATOM 2517 C C . GLU A 1 323 ? -2.760 -21.648 -55.210 1.00 37.39 365 GLU A C 1
ATOM 2518 O O . GLU A 1 323 ? -3.192 -22.151 -54.166 1.00 35.08 365 GLU A O 1
ATOM 2524 N N . VAL A 1 324 ? -1.454 -21.403 -55.373 1.00 37.71 366 VAL A N 1
ATOM 2525 C CA . VAL A 1 324 ? -0.502 -21.854 -54.355 1.00 33.29 366 VAL A CA 1
ATOM 2526 C C . VAL A 1 324 ? -0.504 -20.980 -53.116 1.00 35.88 366 VAL A C 1
ATOM 2527 O O . VAL A 1 324 ? 0.220 -21.291 -52.156 1.00 33.74 366 VAL A O 1
ATOM 2531 N N . ASP A 1 325 ? -1.269 -19.883 -53.116 1.00 33.09 367 ASP A N 1
ATOM 2532 C CA . ASP A 1 325 ? -1.462 -19.103 -51.905 1.00 34.55 367 ASP A CA 1
ATOM 2533 C C . ASP A 1 325 ? -2.395 -19.791 -50.913 1.00 34.14 367 ASP A C 1
ATOM 2534 O O . ASP A 1 325 ? -2.470 -19.361 -49.762 1.00 37.36 367 ASP A O 1
ATOM 2539 N N . ASN A 1 326 ? -3.096 -20.847 -51.310 1.00 34.90 368 ASN A N 1
ATOM 2540 C CA . ASN A 1 326 ? -3.901 -21.579 -50.339 1.00 34.83 368 ASN A CA 1
ATOM 2541 C C . ASN A 1 326 ? -3.015 -22.218 -49.264 1.00 36.11 368 ASN A C 1
ATOM 2542 O O . ASN A 1 326 ? -1.811 -22.441 -49.449 1.00 35.28 368 ASN A O 1
ATOM 2547 N N . ILE A 1 327 ? -3.622 -22.467 -48.110 1.00 35.02 369 ILE A N 1
ATOM 2548 C CA . ILE A 1 327 ? -2.988 -23.175 -47.009 1.00 31.89 369 ILE A CA 1
ATOM 2549 C C . ILE A 1 327 ? -3.342 -24.644 -47.132 1.00 31.08 369 ILE A C 1
ATOM 2550 O O . ILE A 1 327 ? -4.487 -24.982 -47.429 1.00 38.15 369 ILE A O 1
ATOM 2555 N N . SER A 1 328 ? -2.386 -25.525 -46.860 1.00 28.42 370 SER A N 1
ATOM 2556 C CA . SER A 1 328 ? -2.657 -26.947 -46.989 1.00 32.01 370 SER A CA 1
ATOM 2557 C C . SER A 1 328 ? -1.802 -27.745 -46.013 1.00 30.80 370 SER A C 1
ATOM 2558 O O . SER A 1 328 ? -0.769 -27.281 -45.539 1.00 34.65 370 SER A O 1
ATOM 2561 N N . HIS A 1 329 ? -2.260 -28.951 -45.697 1.00 27.00 371 HIS A N 1
ATOM 2562 C CA . HIS A 1 329 ? -1.509 -29.823 -44.809 1.00 28.67 371 HIS A CA 1
ATOM 2563 C C . HIS A 1 329 ? -0.222 -30.259 -45.511 1.00 29.14 371 HIS A C 1
ATOM 2564 O O . HIS A 1 329 ? -0.232 -30.539 -46.707 1.00 29.01 371 HIS A O 1
ATOM 2571 N N . THR A 1 330 ? 0.900 -30.224 -44.804 1.00 27.71 372 THR A N 1
ATOM 2572 C CA . THR A 1 330 ? 2.170 -30.660 -45.363 1.00 34.07 372 THR A CA 1
ATOM 2573 C C . THR A 1 330 ? 2.571 -31.987 -44.731 1.00 30.00 372 THR A C 1
ATOM 2574 O O . THR A 1 330 ? 2.272 -32.243 -43.567 1.00 32.67 372 THR A O 1
ATOM 2578 N N . ASP A 1 331 ? 3.258 -32.841 -45.487 1.00 33.43 373 ASP A N 1
ATOM 2579 C CA . ASP A 1 331 ? 3.823 -34.046 -44.871 1.00 37.00 373 ASP A CA 1
ATOM 2580 C C . ASP A 1 331 ? 5.353 -34.071 -44.911 1.00 39.52 373 ASP A C 1
ATOM 2581 O O . ASP A 1 331 ? 5.959 -35.138 -44.760 1.00 41.74 373 ASP A O 1
ATOM 2586 N N . TYR A 1 332 ? 5.979 -32.906 -45.127 1.00 36.74 374 TYR A N 1
ATOM 2587 C CA . TYR A 1 332 ? 7.411 -32.686 -44.928 1.00 32.60 374 TYR A CA 1
ATOM 2588 C C . TYR A 1 332 ? 8.272 -33.573 -45.822 1.00 33.44 374 TYR A C 1
ATOM 2589 O O . TYR A 1 332 ? 9.336 -34.027 -45.403 1.00 32.91 374 TYR A O 1
ATOM 2598 N N . THR A 1 333 ? 7.842 -33.792 -47.077 1.00 33.75 375 THR A N 1
ATOM 2599 C CA . THR A 1 333 ? 8.636 -34.649 -47.958 1.00 33.85 375 THR A CA 1
ATOM 2600 C C . THR A 1 333 ? 9.922 -33.954 -48.397 1.00 33.02 375 THR A C 1
ATOM 2601 O O . THR A 1 333 ? 10.989 -34.581 -48.395 1.00 34.61 375 THR A O 1
ATOM 2605 N N . VAL A 1 334 ? 9.853 -32.669 -48.782 1.00 32.89 376 VAL A N 1
ATOM 2606 C CA . VAL A 1 334 ? 11.058 -31.951 -49.219 1.00 31.70 376 VAL A CA 1
ATOM 2607 C C . VAL A 1 334 ? 12.108 -31.943 -48.123 1.00 30.62 376 VAL A C 1
ATOM 2608 O O . VAL A 1 334 ? 13.299 -32.166 -48.376 1.00 31.68 376 VAL A O 1
ATOM 2612 N N . SER A 1 335 ? 11.688 -31.662 -46.891 1.00 30.79 377 SER A N 1
ATOM 2613 C CA . SER A 1 335 ? 12.624 -31.717 -45.781 1.00 30.18 377 SER A CA 1
ATOM 2614 C C . SER A 1 335 ? 13.314 -33.069 -45.746 1.00 34.46 377 SER A C 1
ATOM 2615 O O . SER A 1 335 ? 14.553 -33.142 -45.736 1.00 35.18 377 SER A O 1
ATOM 2618 N N . ARG A 1 336 ? 12.519 -34.155 -45.821 1.00 34.21 378 ARG A N 1
ATOM 2619 C CA . ARG A 1 336 ? 13.082 -35.478 -45.665 1.00 31.76 378 ARG A CA 1
ATOM 2620 C C . ARG A 1 336 ? 13.964 -35.880 -46.835 1.00 30.36 378 ARG A C 1
ATOM 2621 O O . ARG A 1 336 ? 14.981 -36.529 -46.625 1.00 34.56 378 ARG A O 1
ATOM 2629 N N . LYS A 1 337 ? 13.637 -35.480 -48.058 1.00 27.43 379 LYS A N 1
ATOM 2630 C CA . LYS A 1 337 ? 14.569 -35.724 -49.167 1.00 27.95 379 LYS A CA 1
ATOM 2631 C C . LYS A 1 337 ? 15.914 -35.002 -48.970 1.00 30.36 379 LYS A C 1
ATOM 2632 O O . LYS A 1 337 ? 16.978 -35.548 -49.282 1.00 33.70 379 LYS A O 1
ATOM 2638 N N . LEU A 1 338 ? 15.887 -33.762 -48.482 1.00 31.92 380 LEU A N 1
ATOM 2639 C CA . LEU A 1 338 ? 17.132 -33.016 -48.316 1.00 30.72 380 LEU A CA 1
ATOM 2640 C C . LEU A 1 338 ? 17.994 -33.618 -47.218 1.00 34.02 380 LEU A C 1
ATOM 2641 O O . LEU A 1 338 ? 19.222 -33.648 -47.338 1.00 41.21 380 LEU A O 1
ATOM 2646 N N . LYS A 1 339 ? 17.377 -34.085 -46.134 1.00 31.70 381 LYS A N 1
ATOM 2647 C CA . LYS A 1 339 ? 18.156 -34.709 -45.073 1.00 32.95 381 LYS A CA 1
ATOM 2648 C C . LYS A 1 339 ? 18.771 -36.019 -45.559 1.00 36.58 381 LYS A C 1
ATOM 2649 O O . LYS A 1 339 ? 19.904 -36.372 -45.189 1.00 36.97 381 LYS A O 1
ATOM 2655 N N . THR A 1 340 ? 18.031 -36.762 -46.380 1.00 33.98 382 THR A N 1
ATOM 2656 C CA . THR A 1 340 ? 18.557 -38.006 -46.914 1.00 33.24 382 THR A CA 1
ATOM 2657 C C . THR A 1 340 ? 19.704 -37.746 -47.884 1.00 39.76 382 THR A C 1
ATOM 2658 O O . THR A 1 340 ? 20.712 -38.464 -47.863 1.00 40.35 382 THR A O 1
ATOM 2662 N N . LEU A 1 341 ? 19.574 -36.720 -48.738 1.00 34.30 383 LEU A N 1
ATOM 2663 C CA . LEU A 1 341 ? 20.638 -36.420 -49.687 1.00 34.39 383 LEU A CA 1
ATOM 2664 C C . LEU A 1 341 ? 21.936 -36.101 -48.954 1.00 39.42 383 LEU A C 1
ATOM 2665 O O . LEU A 1 341 ? 23.019 -36.491 -49.399 1.00 38.62 383 LEU A O 1
ATOM 2670 N N . MET A 1 342 ? 21.849 -35.387 -47.829 1.00 36.03 384 MET A N 1
ATOM 2671 C CA . MET A 1 342 ? 23.056 -35.002 -47.113 1.00 35.10 384 MET A CA 1
ATOM 2672 C C . MET A 1 342 ? 23.684 -36.171 -46.355 1.00 35.19 384 MET A C 1
ATOM 2673 O O . MET A 1 342 ? 24.907 -36.335 -46.381 1.00 35.71 384 MET A O 1
ATOM 2678 N N . THR A 1 343 ? 22.877 -36.968 -45.645 1.00 34.07 385 THR A N 1
ATOM 2679 C CA . THR A 1 343 ? 23.411 -38.082 -44.858 1.00 39.53 385 THR A CA 1
ATOM 2680 C C . THR A 1 343 ? 23.923 -39.225 -45.724 1.00 36.95 385 THR A C 1
ATOM 2681 O O . THR A 1 343 ? 24.689 -40.050 -45.226 1.00 45.03 385 THR A O 1
ATOM 2685 N N . GLU A 1 344 ? 23.514 -39.296 -46.989 1.00 36.92 386 GLU A N 1
ATOM 2686 C CA . GLU A 1 344 ? 24.053 -40.251 -47.947 1.00 33.58 386 GLU A CA 1
ATOM 2687 C C . GLU A 1 344 ? 25.180 -39.688 -48.819 1.00 39.97 386 GLU A C 1
ATOM 2688 O O . GLU A 1 344 ? 25.669 -40.391 -49.705 1.00 41.32 386 GLU A O 1
ATOM 2694 N N . ASP A 1 345 ? 25.665 -38.479 -48.538 1.00 41.95 387 ASP A N 1
ATOM 2695 C CA . ASP A 1 345 ? 26.755 -37.906 -49.314 1.00 37.84 387 ASP A CA 1
ATOM 2696 C C . ASP A 1 345 ? 28.065 -38.473 -48.752 1.00 41.43 387 ASP A C 1
ATOM 2697 O O . ASP A 1 345 ? 28.270 -38.477 -47.534 1.00 38.88 387 ASP A O 1
ATOM 2702 N N . LYS A 1 346 ? 28.880 -39.074 -49.616 1.00 38.15 388 LYS A N 1
ATOM 2703 C CA . LYS A 1 346 ? 30.017 -39.851 -49.133 1.00 42.85 388 LYS A CA 1
ATOM 2704 C C . LYS A 1 346 ? 31.125 -38.990 -48.541 1.00 41.03 388 LYS A C 1
ATOM 2705 O O . LYS A 1 346 ? 32.022 -39.548 -47.915 1.00 39.25 388 LYS A O 1
ATOM 2711 N N . ARG A 1 347 ? 31.058 -37.656 -48.674 1.00 33.75 389 ARG A N 1
ATOM 2712 C CA . ARG A 1 347 ? 32.038 -36.810 -48.006 1.00 31.34 389 ARG A CA 1
ATOM 2713 C C . ARG A 1 347 ? 31.864 -36.829 -46.493 1.00 30.48 389 ARG A C 1
ATOM 2714 O O . ARG A 1 347 ? 32.804 -36.492 -45.767 1.00 31.15 389 ARG A O 1
ATOM 2722 N N . TYR A 1 348 ? 30.703 -37.248 -46.002 1.00 26.97 390 TYR A N 1
ATOM 2723 C CA . TYR A 1 348 ? 30.475 -37.366 -44.571 1.00 30.58 390 TYR A CA 1
ATOM 2724 C C . TYR A 1 348 ? 30.785 -38.768 -44.031 1.00 36.06 390 TYR A C 1
ATOM 2725 O O . TYR A 1 348 ? 30.535 -39.037 -42.851 1.00 34.31 390 TYR A O 1
ATOM 2734 N N . ASP A 1 349 ? 31.339 -39.659 -44.856 1.00 32.26 391 ASP A N 1
ATOM 2735 C CA . ASP A 1 349 ? 31.901 -40.894 -44.321 1.00 36.74 391 ASP A CA 1
ATOM 2736 C C . ASP A 1 349 ? 33.091 -40.548 -43.436 1.00 33.76 391 ASP A C 1
ATOM 2737 O O . ASP A 1 349 ? 33.775 -39.547 -43.656 1.00 38.81 391 ASP A O 1
ATOM 2742 N N . VAL A 1 350 ? 33.307 -41.341 -42.402 1.00 29.68 392 VAL A N 1
ATOM 2743 C CA . VAL A 1 350 ? 34.371 -41.043 -41.458 1.00 33.99 392 VAL A CA 1
ATOM 2744 C C . VAL A 1 350 ? 35.715 -41.447 -42.059 1.00 37.56 392 VAL A C 1
ATOM 2745 O O . VAL A 1 350 ? 35.817 -42.438 -42.787 1.00 38.07 392 VAL A O 1
ATOM 2749 N N . ILE A 1 351 ? 36.750 -40.656 -41.763 1.00 36.35 393 ILE A N 1
ATOM 2750 C CA . ILE A 1 351 ? 38.116 -41.025 -42.099 1.00 40.42 393 ILE A CA 1
ATOM 2751 C C . ILE A 1 351 ? 38.392 -42.408 -41.528 1.00 39.68 393 ILE A C 1
ATOM 2752 O O . ILE A 1 351 ? 38.148 -42.659 -40.343 1.00 42.33 393 ILE A O 1
ATOM 2757 N N . ASP A 1 352 ? 38.860 -43.324 -42.371 1.00 42.68 394 ASP A N 1
ATOM 2758 C CA . ASP A 1 352 ? 39.063 -44.716 -41.963 1.00 43.50 394 ASP A CA 1
ATOM 2759 C C . ASP A 1 352 ? 40.505 -45.135 -42.266 1.00 45.52 394 ASP A C 1
ATOM 2760 O O . ASP A 1 352 ? 41.325 -44.325 -42.715 1.00 45.21 394 ASP A O 1
ATOM 2765 N N . GLN A 1 353 ? 40.830 -46.416 -42.026 1.00 46.85 395 GLN A N 1
ATOM 2766 C CA . GLN A 1 353 ? 42.220 -46.831 -42.193 1.00 46.44 395 GLN A CA 1
ATOM 2767 C C . GLN A 1 353 ? 42.634 -46.859 -43.656 1.00 45.61 395 GLN A C 1
ATOM 2768 O O . GLN A 1 353 ? 43.825 -46.727 -43.952 1.00 47.50 395 GLN A O 1
ATOM 2774 N N . LYS A 1 354 ? 41.680 -46.935 -44.582 1.00 44.88 396 LYS A N 1
ATOM 2775 C CA . LYS A 1 354 ? 42.045 -46.878 -45.991 1.00 41.94 396 LYS A CA 1
ATOM 2776 C C . LYS A 1 354 ? 42.534 -45.484 -46.394 1.00 51.48 396 LYS A C 1
ATOM 2777 O O . LYS A 1 354 ? 43.320 -45.361 -47.342 1.00 58.31 396 LYS A O 1
ATOM 2779 N N . ASP A 1 355 ? 42.098 -44.429 -45.689 1.00 47.18 397 ASP A N 1
ATOM 2780 C CA . ASP A 1 355 ? 42.621 -43.083 -45.921 1.00 44.04 397 ASP A CA 1
ATOM 2781 C C . ASP A 1 355 ? 43.956 -42.881 -45.215 1.00 45.35 397 ASP A C 1
ATOM 2782 O O . ASP A 1 355 ? 44.927 -42.402 -45.815 1.00 42.79 397 ASP A O 1
ATOM 2787 N N . ILE A 1 356 ? 44.000 -43.198 -43.925 1.00 44.21 398 ILE A N 1
ATOM 2788 C CA . ILE A 1 356 ? 45.191 -43.007 -43.112 1.00 43.40 398 ILE A CA 1
ATOM 2789 C C . ILE A 1 356 ? 45.533 -44.330 -42.428 1.00 43.94 398 ILE A C 1
ATOM 2790 O O . ILE A 1 356 ? 44.957 -44.649 -41.379 1.00 45.09 398 ILE A O 1
ATOM 2795 N N . PRO A 1 357 ? 46.454 -45.131 -42.978 1.00 43.33 399 PRO A N 1
ATOM 2796 C CA . PRO A 1 357 ? 46.692 -46.470 -42.402 1.00 41.53 399 PRO A CA 1
ATOM 2797 C C . PRO A 1 357 ? 47.214 -46.462 -40.973 1.00 41.82 399 PRO A C 1
ATOM 2798 O O . PRO A 1 357 ? 46.796 -47.297 -40.166 1.00 42.82 399 PRO A O 1
ATOM 2802 N N . ASP A 1 358 ? 48.124 -45.569 -40.638 1.00 43.94 400 ASP A N 1
ATOM 2803 C CA . ASP A 1 358 ? 48.726 -45.577 -39.303 1.00 45.48 400 ASP A CA 1
ATOM 2804 C C . ASP A 1 358 ? 47.670 -45.185 -38.268 1.00 46.77 400 ASP A C 1
ATOM 2805 O O . ASP A 1 358 ? 47.039 -44.131 -38.408 1.00 44.08 400 ASP A O 1
ATOM 2810 N N . PRO A 1 359 ? 47.403 -46.010 -37.254 1.00 46.47 401 PRO A N 1
ATOM 2811 C CA . PRO A 1 359 ? 46.330 -45.653 -36.309 1.00 41.73 401 PRO A CA 1
ATOM 2812 C C . PRO A 1 359 ? 46.657 -44.449 -35.452 1.00 38.71 401 PRO A C 1
ATOM 2813 O O . PRO A 1 359 ? 45.788 -43.602 -35.208 1.00 46.35 401 PRO A O 1
ATOM 2817 N N . ALA A 1 360 ? 47.899 -44.326 -35.001 1.00 40.99 402 ALA A N 1
ATOM 2818 C CA . ALA A 1 360 ? 48.261 -43.176 -34.177 1.00 42.91 402 ALA A CA 1
ATOM 2819 C C . ALA A 1 360 ? 48.216 -41.885 -34.983 1.00 41.36 402 ALA A C 1
ATOM 2820 O O . ALA A 1 360 ? 47.821 -40.836 -34.463 1.00 47.34 402 ALA A O 1
ATOM 2822 N N . LEU A 1 361 ? 48.623 -41.942 -36.251 1.00 37.91 403 LEU A N 1
ATOM 2823 C CA . LEU A 1 361 ? 48.485 -40.783 -37.120 1.00 41.19 403 LEU A CA 1
ATOM 2824 C C . LEU A 1 361 ? 47.014 -40.480 -37.402 1.00 42.90 403 LEU A C 1
ATOM 2825 O O . LEU A 1 361 ? 46.604 -39.313 -37.373 1.00 40.49 403 LEU A O 1
ATOM 2830 N N . ARG A 1 362 ? 46.202 -41.519 -37.654 1.00 40.00 404 ARG A N 1
ATOM 2831 C CA . ARG A 1 362 ? 44.801 -41.299 -37.970 1.00 33.85 404 ARG A CA 1
ATOM 2832 C C . ARG A 1 362 ? 44.091 -40.644 -36.797 1.00 39.47 404 ARG A C 1
ATOM 2833 O O . ARG A 1 362 ? 43.282 -39.724 -36.988 1.00 36.66 404 ARG A O 1
ATOM 2841 N N . GLU A 1 363 ? 44.448 -41.029 -35.566 1.00 38.27 405 GLU A N 1
ATOM 2842 C CA . GLU A 1 363 ? 43.763 -40.457 -34.403 1.00 40.39 405 GLU A CA 1
ATOM 2843 C C . GLU A 1 363 ? 44.079 -38.962 -34.198 1.00 45.98 405 GLU A C 1
ATOM 2844 O O . GLU A 1 363 ? 43.176 -38.161 -33.907 1.00 45.73 405 GLU A O 1
ATOM 2850 N N . GLN A 1 364 ? 45.342 -38.555 -34.372 1.00 42.30 406 GLN A N 1
ATOM 2851 C CA . GLN A 1 364 ? 45.679 -37.151 -34.184 1.00 35.74 406 GLN A CA 1
ATOM 2852 C C . GLN A 1 364 ? 45.077 -36.297 -35.288 1.00 39.73 406 GLN A C 1
ATOM 2853 O O . GLN A 1 364 ? 44.678 -35.149 -35.038 1.00 42.99 406 GLN A O 1
ATOM 2859 N N . ILE A 1 365 ? 44.963 -36.834 -36.503 1.00 36.75 407 ILE A N 1
ATOM 2860 C CA . ILE A 1 365 ? 44.355 -36.059 -37.586 1.00 39.74 407 ILE A CA 1
ATOM 2861 C C . ILE A 1 365 ? 42.865 -35.842 -37.333 1.00 39.01 407 ILE A C 1
ATOM 2862 O O . ILE A 1 365 ? 42.358 -34.726 -37.471 1.00 38.95 407 ILE A O 1
ATOM 2867 N N . ILE A 1 366 ? 42.134 -36.909 -36.990 1.00 37.88 408 ILE A N 1
ATOM 2868 C CA . ILE A 1 366 ? 40.699 -36.776 -36.733 1.00 38.83 408 ILE A CA 1
ATOM 2869 C C . ILE A 1 366 ? 40.469 -35.806 -35.583 1.00 43.01 408 ILE A C 1
ATOM 2870 O O . ILE A 1 366 ? 39.528 -34.994 -35.593 1.00 37.72 408 ILE A O 1
ATOM 2875 N N . GLN A 1 367 ? 41.365 -35.847 -34.595 1.00 41.91 409 GLN A N 1
ATOM 2876 C CA . GLN A 1 367 ? 41.236 -35.004 -33.421 1.00 40.18 409 GLN A CA 1
ATOM 2877 C C . GLN A 1 367 ? 41.452 -33.540 -33.808 1.00 43.20 409 GLN A C 1
ATOM 2878 O O . GLN A 1 367 ? 40.901 -32.639 -33.168 1.00 40.08 409 GLN A O 1
ATOM 2884 N N . GLN A 1 368 ? 42.255 -33.279 -34.847 1.00 41.71 410 GLN A N 1
ATOM 2885 C CA . GLN A 1 368 ? 42.602 -31.908 -35.201 1.00 41.00 410 GLN A CA 1
ATOM 2886 C C . GLN A 1 368 ? 41.873 -31.334 -36.409 1.00 36.51 410 GLN A C 1
ATOM 2887 O O . GLN A 1 368 ? 41.609 -30.134 -36.420 1.00 40.00 410 GLN A O 1
ATOM 2893 N N . VAL A 1 369 ? 41.545 -32.118 -37.434 1.00 38.34 411 VAL A N 1
ATOM 2894 C CA . VAL A 1 369 ? 40.930 -31.565 -38.641 1.00 39.80 411 VAL A CA 1
ATOM 2895 C C . VAL A 1 369 ? 39.448 -31.882 -38.758 1.00 41.03 411 VAL A C 1
ATOM 2896 O O . VAL A 1 369 ? 38.783 -31.336 -39.653 1.00 45.64 411 VAL A O 1
ATOM 2900 N N . GLY A 1 370 ? 38.911 -32.755 -37.925 1.00 41.34 412 GLY A N 1
ATOM 2901 C CA . GLY A 1 370 ? 37.544 -33.213 -38.065 1.00 40.39 412 GLY A CA 1
ATOM 2902 C C . GLY A 1 370 ? 37.503 -34.691 -38.397 1.00 42.86 412 GLY A C 1
ATOM 2903 O O . GLY A 1 370 ? 38.524 -35.331 -38.648 1.00 42.39 412 GLY A O 1
ATOM 2904 N N . GLN A 1 371 ? 36.282 -35.229 -38.421 1.00 37.81 413 GLN A N 1
ATOM 2905 C CA . GLN A 1 371 ? 36.084 -36.670 -38.521 1.00 38.69 413 GLN A CA 1
ATOM 2906 C C . GLN A 1 371 ? 35.697 -37.162 -39.907 1.00 37.76 413 GLN A C 1
ATOM 2907 O O . GLN A 1 371 ? 35.620 -38.377 -40.108 1.00 36.09 413 GLN A O 1
ATOM 2913 N N . TYR A 1 372 ? 35.469 -36.275 -40.869 1.00 38.73 414 TYR A N 1
ATOM 2914 C CA . TYR A 1 372 ? 34.894 -36.674 -42.147 1.00 39.27 414 TYR A CA 1
ATOM 2915 C C . TYR A 1 372 ? 35.936 -36.687 -43.250 1.00 35.90 414 TYR A C 1
ATOM 2916 O O . TYR A 1 372 ? 36.754 -35.775 -43.340 1.00 37.79 414 TYR A O 1
ATOM 2925 N N . LYS A 1 373 ? 35.833 -37.666 -44.148 1.00 33.65 415 LYS A N 1
ATOM 2926 C CA . LYS A 1 373 ? 36.709 -37.687 -45.310 1.00 32.77 415 LYS A CA 1
ATOM 2927 C C . LYS A 1 373 ? 36.781 -36.317 -45.975 1.00 36.48 415 LYS A C 1
ATOM 2928 O O . LYS A 1 373 ? 37.872 -35.837 -46.294 1.00 40.00 415 LYS A O 1
ATOM 2934 N N . GLY A 1 374 ? 35.626 -35.667 -46.186 1.00 37.26 416 GLY A N 1
ATOM 2935 C CA . GLY A 1 374 ? 35.574 -34.345 -46.811 1.00 35.16 416 GLY A CA 1
ATOM 2936 C C . GLY A 1 374 ? 36.297 -33.245 -46.046 1.00 35.99 416 GLY A C 1
ATOM 2937 O O . GLY A 1 374 ? 36.689 -32.239 -46.641 1.00 35.18 416 GLY A O 1
ATOM 2938 N N . ASP A 1 375 ? 36.474 -33.408 -44.737 1.00 35.00 417 ASP A N 1
ATOM 2939 C CA . ASP A 1 375 ? 37.248 -32.435 -43.983 1.00 35.25 417 ASP A CA 1
ATOM 2940 C C . ASP A 1 375 ? 38.704 -32.404 -44.433 1.00 41.82 417 ASP A C 1
ATOM 2941 O O . ASP A 1 375 ? 39.357 -31.356 -44.329 1.00 39.05 417 ASP A O 1
ATOM 2946 N N . LEU A 1 376 ? 39.227 -33.527 -44.953 1.00 39.10 418 LEU A N 1
ATOM 2947 C CA . LEU A 1 376 ? 40.671 -33.643 -45.155 1.00 38.03 418 LEU A CA 1
ATOM 2948 C C . LEU A 1 376 ? 41.206 -32.606 -46.138 1.00 37.95 418 LEU A C 1
ATOM 2949 O O . LEU A 1 376 ? 42.170 -31.898 -45.834 1.00 39.91 418 LEU A O 1
ATOM 2954 N N . GLU A 1 377 ? 40.606 -32.499 -47.321 1.00 36.66 419 GLU A N 1
ATOM 2955 C CA . GLU A 1 377 ? 41.216 -31.656 -48.339 1.00 39.50 419 GLU A CA 1
ATOM 2956 C C . GLU A 1 377 ? 40.833 -30.180 -48.197 1.00 41.13 419 GLU A C 1
ATOM 2957 O O . GLU A 1 377 ? 41.327 -29.351 -48.969 1.00 46.31 419 GLU A O 1
ATOM 2963 N N . ARG A 1 378 ? 39.958 -29.850 -47.251 1.00 36.35 420 ARG A N 1
ATOM 2964 C CA . ARG A 1 378 ? 39.559 -28.482 -46.962 1.00 37.13 420 ARG A CA 1
ATOM 2965 C C . ARG A 1 378 ? 40.351 -27.854 -45.833 1.00 34.45 420 ARG A C 1
ATOM 2966 O O . ARG A 1 378 ? 40.519 -26.635 -45.825 1.00 34.29 420 ARG A O 1
ATOM 2974 N N . TYR A 1 379 ? 40.827 -28.646 -44.877 1.00 33.50 421 TYR A N 1
ATOM 2975 C CA . TYR A 1 379 ? 41.425 -28.079 -43.677 1.00 35.71 421 TYR A CA 1
ATOM 2976 C C . TYR A 1 379 ? 42.671 -27.261 -44.015 1.00 36.85 421 TYR A C 1
ATOM 2977 O O . TYR A 1 379 ? 43.568 -27.734 -44.713 1.00 35.23 421 TYR A O 1
ATOM 2986 N N . ASN A 1 380 ? 42.735 -26.034 -43.511 1.00 32.69 422 ASN A N 1
ATOM 2987 C CA . ASN A 1 380 ? 43.778 -25.118 -43.950 1.00 35.52 422 ASN A CA 1
ATOM 2988 C C . ASN A 1 380 ? 44.444 -24.422 -42.769 1.00 33.38 422 ASN A C 1
ATOM 2989 O O . ASN A 1 380 ? 44.842 -23.264 -42.869 1.00 37.33 422 ASN A O 1
ATOM 2994 N N . LYS A 1 381 ? 44.568 -25.115 -41.642 1.00 31.99 423 LYS A N 1
ATOM 2995 C CA . LYS A 1 381 ? 45.186 -24.525 -40.466 1.00 31.91 423 LYS A CA 1
ATOM 2996 C C . LYS A 1 381 ? 46.426 -25.300 -40.059 1.00 39.29 423 LYS A C 1
ATOM 2997 O O . LYS A 1 381 ? 47.276 -25.609 -40.904 1.00 36.86 423 LYS A O 1
ATOM 3003 N N . THR A 1 382 ? 46.547 -25.635 -38.782 1.00 39.17 424 THR A N 1
ATOM 3004 C CA . THR A 1 382 ? 47.770 -26.244 -38.283 1.00 38.74 424 THR A CA 1
ATOM 3005 C C . THR A 1 382 ? 47.540 -27.678 -37.819 1.00 40.71 424 THR A C 1
ATOM 3006 O O . THR A 1 382 ? 46.525 -27.985 -37.185 1.00 37.95 424 THR A O 1
ATOM 3010 N N . LEU A 1 383 ? 48.515 -28.540 -38.113 1.00 35.62 425 LEU A N 1
ATOM 3011 C CA . LEU A 1 383 ? 48.525 -29.930 -37.678 1.00 36.67 425 LEU A CA 1
ATOM 3012 C C . LEU A 1 383 ? 49.822 -30.224 -36.928 1.00 39.38 425 LEU A C 1
ATOM 3013 O O . LEU A 1 383 ? 50.911 -30.194 -37.515 1.00 37.44 425 LEU A O 1
ATOM 3018 N N . VAL A 1 384 ? 49.692 -30.568 -35.651 1.00 37.44 426 VAL A N 1
ATOM 3019 C CA . VAL A 1 384 ? 50.802 -30.978 -34.799 1.00 36.79 426 VAL A CA 1
ATOM 3020 C C . VAL A 1 384 ? 50.734 -32.500 -34.625 1.00 41.48 426 VAL A C 1
ATOM 3021 O O . VAL A 1 384 ? 49.686 -33.037 -34.241 1.00 43.43 426 VAL A O 1
ATOM 3025 N N . LEU A 1 385 ? 51.830 -33.209 -34.940 1.00 35.09 427 LEU A N 1
ATOM 3026 C CA . LEU A 1 385 ? 51.899 -34.670 -34.804 1.00 42.40 427 LEU A CA 1
ATOM 3027 C C . LEU A 1 385 ? 52.989 -35.010 -33.802 1.00 42.23 427 LEU A C 1
ATOM 3028 O O . LEU A 1 385 ? 54.142 -34.618 -33.991 1.00 44.23 427 LEU A O 1
ATOM 3033 N N . THR A 1 386 ? 52.647 -35.756 -32.756 1.00 42.22 428 THR A N 1
ATOM 3034 C CA . THR A 1 386 ? 53.593 -35.973 -31.673 1.00 44.47 428 THR A CA 1
ATOM 3035 C C . THR A 1 386 ? 53.689 -37.460 -31.326 1.00 49.33 428 THR A C 1
ATOM 3036 O O . THR A 1 386 ? 52.789 -38.240 -31.631 1.00 49.25 428 THR A O 1
ATOM 3040 N N . GLY A 1 387 ? 54.808 -37.862 -30.712 1.00 51.71 429 GLY A N 1
ATOM 3041 C CA . GLY A 1 387 ? 54.916 -39.161 -30.070 1.00 50.50 429 GLY A CA 1
ATOM 3042 C C . GLY A 1 387 ? 55.678 -40.194 -30.890 1.00 48.16 429 GLY A C 1
ATOM 3043 O O . GLY A 1 387 ? 55.963 -40.023 -32.080 1.00 43.73 429 GLY A O 1
ATOM 3044 N N . ASP A 1 388 ? 55.976 -41.316 -30.229 1.00 49.38 430 ASP A N 1
ATOM 3045 C CA . ASP A 1 388 ? 56.716 -42.412 -30.844 1.00 48.98 430 ASP A CA 1
ATOM 3046 C C . ASP A 1 388 ? 55.810 -43.514 -31.389 1.00 49.74 430 ASP A C 1
ATOM 3047 O O . ASP A 1 388 ? 56.313 -44.541 -31.853 1.00 48.22 430 ASP A O 1
ATOM 3052 N N . LYS A 1 389 ? 54.487 -43.317 -31.375 1.00 49.29 431 LYS A N 1
ATOM 3053 C CA . LYS A 1 389 ? 53.584 -44.354 -31.852 1.00 46.10 431 LYS A CA 1
ATOM 3054 C C . LYS A 1 389 ? 53.305 -44.258 -33.341 1.00 48.58 431 LYS A C 1
ATOM 3055 O O . LYS A 1 389 ? 52.862 -45.249 -33.933 1.00 53.69 431 LYS A O 1
ATOM 3061 N N . ILE A 1 390 ? 53.555 -43.103 -33.955 1.00 47.27 432 ILE A N 1
ATOM 3062 C CA . ILE A 1 390 ? 53.431 -42.943 -35.403 1.00 48.54 432 ILE A CA 1
ATOM 3063 C C . ILE A 1 390 ? 54.623 -43.596 -36.092 1.00 49.64 432 ILE A C 1
ATOM 3064 O O . ILE A 1 390 ? 55.781 -43.263 -35.815 1.00 53.24 432 ILE A O 1
ATOM 3069 N N . GLN A 1 391 ? 54.336 -44.515 -37.014 1.00 50.84 433 GLN A N 1
ATOM 3070 C CA . GLN A 1 391 ? 55.369 -45.216 -37.750 1.00 48.62 433 GLN A CA 1
ATOM 3071 C C . GLN A 1 391 ? 55.461 -44.771 -39.199 1.00 49.54 433 GLN A C 1
ATOM 3072 O O . GLN A 1 391 ? 56.507 -44.967 -39.820 1.00 51.68 433 GLN A O 1
ATOM 3078 N N . ASN A 1 392 ? 54.383 -44.228 -39.753 1.00 46.41 434 ASN A N 1
ATOM 3079 C CA . ASN A 1 392 ? 54.214 -44.067 -41.185 1.00 45.91 434 ASN A CA 1
ATOM 3080 C C . ASN A 1 392 ? 53.429 -42.776 -41.418 1.00 48.78 434 ASN A C 1
ATOM 3081 O O . ASN A 1 392 ? 52.472 -42.500 -40.695 1.00 50.08 434 ASN A O 1
ATOM 3086 N N . LEU A 1 393 ? 53.857 -41.956 -42.379 1.00 48.17 435 LEU A N 1
ATOM 3087 C CA . LEU A 1 393 ? 53.133 -40.721 -42.662 1.00 46.42 435 LEU A CA 1
ATOM 3088 C C . LEU A 1 393 ? 52.164 -40.835 -43.850 1.00 45.96 435 LEU A C 1
ATOM 3089 O O . LEU A 1 393 ? 51.643 -39.806 -44.300 1.00 43.32 435 LEU A O 1
ATOM 3094 N N . LYS A 1 394 ? 51.884 -42.042 -44.353 1.00 42.47 436 LYS A N 1
ATOM 3095 C CA . LYS A 1 394 ? 50.939 -42.191 -45.464 1.00 48.40 436 LYS A CA 1
ATOM 3096 C C . LYS A 1 394 ? 49.548 -41.646 -45.108 1.00 46.36 436 LYS A C 1
ATOM 3097 O O . LYS A 1 394 ? 48.977 -41.984 -44.068 1.00 44.48 436 LYS A O 1
ATOM 3103 N N . GLY A 1 395 ? 49.015 -40.767 -45.968 1.00 45.85 437 GLY A N 1
ATOM 3104 C CA . GLY A 1 395 ? 47.739 -40.100 -45.766 1.00 43.29 437 GLY A CA 1
ATOM 3105 C C . GLY A 1 395 ? 47.872 -38.601 -45.530 1.00 44.81 437 GLY A C 1
ATOM 3106 O O . GLY A 1 395 ? 46.954 -37.837 -45.878 1.00 39.81 437 GLY A O 1
ATOM 3107 N N . LEU A 1 396 ? 49.011 -38.168 -44.973 1.00 40.92 438 LEU A N 1
ATOM 3108 C CA . LEU A 1 396 ? 49.274 -36.748 -44.763 1.00 39.42 438 LEU A CA 1
ATOM 3109 C C . LEU A 1 396 ? 49.110 -35.933 -46.030 1.00 39.50 438 LEU A C 1
ATOM 3110 O O . LEU A 1 396 ? 48.741 -34.761 -45.957 1.00 46.65 438 LEU A O 1
ATOM 3115 N N . GLU A 1 397 ? 49.360 -36.528 -47.199 1.00 42.90 439 GLU A N 1
ATOM 3116 C CA . GLU A 1 397 ? 49.277 -35.789 -48.454 1.00 40.15 439 GLU A CA 1
ATOM 3117 C C . GLU A 1 397 ? 47.843 -35.435 -48.833 1.00 44.92 439 GLU A C 1
ATOM 3118 O O . GLU A 1 397 ? 47.640 -34.653 -49.766 1.00 46.39 439 GLU A O 1
ATOM 3124 N N . LYS A 1 398 ? 46.847 -35.997 -48.155 1.00 42.26 440 LYS A N 1
ATOM 3125 C CA . LYS A 1 398 ? 45.482 -35.598 -48.432 1.00 41.77 440 LYS A CA 1
ATOM 3126 C C . LYS A 1 398 ? 45.108 -34.287 -47.751 1.00 39.88 440 LYS A C 1
ATOM 3127 O O . LYS A 1 398 ? 44.075 -33.709 -48.088 1.00 40.93 440 LYS A O 1
ATOM 3133 N N . LEU A 1 399 ? 45.926 -33.787 -46.830 1.00 36.69 441 LEU A N 1
ATOM 3134 C CA . LEU A 1 399 ? 45.684 -32.495 -46.188 1.00 39.93 441 LEU A CA 1
ATOM 3135 C C . LEU A 1 399 ? 46.229 -31.353 -47.053 1.00 36.00 441 LEU A C 1
ATOM 3136 O O . LEU A 1 399 ? 47.033 -30.534 -46.613 1.00 39.80 441 LEU A O 1
ATOM 3141 N N . SER A 1 400 ? 45.737 -31.288 -48.301 1.00 35.20 442 SER A N 1
ATOM 3142 C CA . SER A 1 400 ? 46.379 -30.524 -49.374 1.00 39.56 442 SER A CA 1
ATOM 3143 C C . SER A 1 400 ? 46.331 -29.006 -49.208 1.00 36.91 442 SER A C 1
ATOM 3144 O O . SER A 1 400 ? 46.966 -28.306 -49.997 1.00 39.84 442 SER A O 1
ATOM 3147 N N . LYS A 1 401 ? 45.609 -28.477 -48.225 1.00 35.08 443 LYS A N 1
ATOM 3148 C CA . LYS A 1 401 ? 45.612 -27.051 -47.923 1.00 36.93 443 LYS A CA 1
ATOM 3149 C C . LYS A 1 401 ? 46.219 -26.771 -46.559 1.00 37.28 443 LYS A C 1
ATOM 3150 O O . LYS A 1 401 ? 46.066 -25.664 -46.029 1.00 34.34 443 LYS A O 1
ATOM 3156 N N . LEU A 1 402 ? 46.876 -27.754 -45.961 1.00 34.73 444 LEU A N 1
ATOM 3157 C CA . LEU A 1 402 ? 47.426 -27.535 -44.636 1.00 36.49 444 LEU A CA 1
ATOM 3158 C C . LEU A 1 402 ? 48.407 -26.362 -44.676 1.00 38.21 444 LEU A C 1
ATOM 3159 O O . LEU A 1 402 ? 49.218 -26.232 -45.608 1.00 32.91 444 LEU A O 1
ATOM 3164 N N . GLN A 1 403 ? 48.299 -25.471 -43.682 1.00 36.60 445 GLN A N 1
ATOM 3165 C CA . GLN A 1 403 ? 49.122 -24.272 -43.701 1.00 36.41 445 GLN A CA 1
ATOM 3166 C C . GLN A 1 403 ? 50.357 -24.375 -42.795 1.00 38.30 445 GLN A C 1
ATOM 3167 O O . GLN A 1 403 ? 51.338 -23.668 -43.040 1.00 40.06 445 GLN A O 1
ATOM 3173 N N . LYS A 1 404 ? 50.368 -25.284 -41.820 1.00 40.15 446 LYS A N 1
ATOM 3174 C CA . LYS A 1 404 ? 51.528 -25.524 -40.969 1.00 37.40 446 LYS A CA 1
ATOM 3175 C C . LYS A 1 404 ? 51.531 -26.983 -40.544 1.00 41.47 446 LYS A C 1
ATOM 3176 O O . LYS A 1 404 ? 50.557 -27.460 -39.945 1.00 38.94 446 LYS A O 1
ATOM 3182 N N . LEU A 1 405 ? 52.614 -27.690 -40.864 1.00 39.21 447 LEU A N 1
ATOM 3183 C CA . LEU A 1 405 ? 52.817 -29.064 -40.433 1.00 35.94 447 LEU A CA 1
ATOM 3184 C C . LEU A 1 405 ? 53.949 -29.083 -39.416 1.00 40.24 447 LEU A C 1
ATOM 3185 O O . LEU A 1 405 ? 55.021 -28.537 -39.670 1.00 39.94 447 LEU A O 1
ATOM 3190 N N . GLU A 1 406 ? 53.696 -29.688 -38.265 1.00 41.55 448 GLU A N 1
ATOM 3191 C CA . GLU A 1 406 ? 54.581 -29.620 -37.112 1.00 38.55 448 GLU A CA 1
ATOM 3192 C C . GLU A 1 406 ? 54.794 -31.036 -36.612 1.00 42.16 448 GLU A C 1
ATOM 3193 O O . GLU A 1 406 ? 53.886 -31.615 -36.008 1.00 46.27 448 GLU A O 1
ATOM 3199 N N . LEU A 1 407 ? 55.992 -31.576 -36.811 1.00 43.29 449 LEU A N 1
ATOM 3200 C CA . LEU A 1 407 ? 56.323 -32.956 -36.450 1.00 40.27 449 LEU A CA 1
ATOM 3201 C C . LEU A 1 407 ? 57.208 -32.922 -35.208 1.00 43.07 449 LEU A C 1
ATOM 3202 O O . LEU A 1 407 ? 58.405 -32.647 -35.302 1.00 47.33 449 LEU A O 1
ATOM 3207 N N . ARG A 1 408 ? 56.637 -33.240 -34.053 1.00 41.56 450 ARG A N 1
ATOM 3208 C CA . ARG A 1 408 ? 57.327 -33.106 -32.779 1.00 40.30 450 ARG A CA 1
ATOM 3209 C C . ARG A 1 408 ? 57.662 -34.496 -32.239 1.00 49.48 450 ARG A C 1
ATOM 3210 O O . ARG A 1 408 ? 56.763 -35.257 -31.875 1.00 50.63 450 ARG A O 1
ATOM 3218 N N . GLN A 1 409 ? 58.962 -34.818 -32.180 1.00 51.37 451 GLN A N 1
ATOM 3219 C CA . GLN A 1 409 ? 59.461 -36.034 -31.541 1.00 45.24 451 GLN A CA 1
ATOM 3220 C C . GLN A 1 409 ? 58.875 -37.303 -32.144 1.00 46.51 451 GLN A C 1
ATOM 3221 O O . GLN A 1 409 ? 58.528 -38.233 -31.416 1.00 51.03 451 GLN A O 1
ATOM 3227 N N . LEU A 1 410 ? 58.743 -37.348 -33.473 1.00 47.20 452 LEU A N 1
ATOM 3228 C CA . LEU A 1 410 ? 58.243 -38.552 -34.141 1.00 50.46 452 LEU A CA 1
ATOM 3229 C C . LEU A 1 410 ? 59.383 -39.570 -34.324 1.00 54.68 452 LEU A C 1
ATOM 3230 O O . LEU A 1 410 ? 59.871 -39.818 -35.431 1.00 52.73 452 LEU A O 1
ATOM 3235 N N . SER A 1 411 ? 59.735 -40.260 -33.222 1.00 54.15 453 SER A N 1
ATOM 3236 C CA . SER A 1 411 ? 60.990 -41.017 -33.188 1.00 55.85 453 SER A CA 1
ATOM 3237 C C . SER A 1 411 ? 60.985 -42.277 -34.062 1.00 54.74 453 SER A C 1
ATOM 3238 O O . SER A 1 411 ? 62.060 -42.790 -34.393 1.00 53.56 453 SER A O 1
ATOM 3241 N N . ASN A 1 412 ? 59.824 -42.760 -34.487 1.00 49.02 454 ASN A N 1
ATOM 3242 C CA . ASN A 1 412 ? 59.752 -43.945 -35.323 1.00 49.34 454 ASN A CA 1
ATOM 3243 C C . ASN A 1 412 ? 59.385 -43.680 -36.780 1.00 51.78 454 ASN A C 1
ATOM 3244 O O . ASN A 1 412 ? 59.070 -44.634 -37.494 1.00 56.28 454 ASN A O 1
ATOM 3249 N N . VAL A 1 413 ? 59.401 -42.427 -37.238 1.00 54.42 455 VAL A N 1
ATOM 3250 C CA . VAL A 1 413 ? 59.216 -42.119 -38.658 1.00 50.07 455 VAL A CA 1
ATOM 3251 C C . VAL A 1 413 ? 60.554 -42.230 -39.379 1.00 47.64 455 VAL A C 1
ATOM 3252 O O . VAL A 1 413 ? 61.537 -41.589 -38.988 1.00 47.44 455 VAL A O 1
ATOM 3256 N N . LYS A 1 414 ? 60.582 -42.996 -40.470 1.00 47.57 456 LYS A N 1
ATOM 3257 C CA . LYS A 1 414 ? 61.820 -43.292 -41.183 1.00 48.36 456 LYS A CA 1
ATOM 3258 C C . LYS A 1 414 ? 61.949 -42.533 -42.495 1.00 49.24 456 LYS A C 1
ATOM 3259 O O . LYS A 1 414 ? 63.055 -42.448 -43.035 1.00 45.52 456 LYS A O 1
ATOM 3265 N N . GLU A 1 415 ? 60.855 -41.981 -43.014 1.00 41.64 457 GLU A N 1
ATOM 3266 C CA . GLU A 1 415 ? 60.779 -41.506 -44.385 1.00 44.82 457 GLU A CA 1
ATOM 3267 C C . GLU A 1 415 ? 59.932 -40.241 -44.472 1.00 46.15 457 GLU A C 1
ATOM 3268 O O . GLU A 1 415 ? 58.779 -40.222 -44.033 1.00 45.68 457 GLU A O 1
ATOM 3274 N N . ILE A 1 416 ? 60.491 -39.195 -45.061 1.00 44.61 458 ILE A N 1
ATOM 3275 C CA . ILE A 1 416 ? 59.726 -38.016 -45.449 1.00 39.21 458 ILE A CA 1
ATOM 3276 C C . ILE A 1 416 ? 60.031 -37.755 -46.920 1.00 42.43 458 ILE A C 1
ATOM 3277 O O . ILE A 1 416 ? 61.206 -37.681 -47.311 1.00 43.56 458 ILE A O 1
ATOM 3282 N N . THR A 1 417 ? 58.993 -37.698 -47.746 1.00 39.18 459 THR A N 1
ATOM 3283 C CA . THR A 1 417 ? 59.140 -37.506 -49.181 1.00 39.65 459 THR A CA 1
ATOM 3284 C C . THR A 1 417 ? 58.076 -36.525 -49.655 1.00 45.06 459 THR A C 1
ATOM 3285 O O . THR A 1 417 ? 57.066 -36.318 -48.970 1.00 42.68 459 THR A O 1
ATOM 3289 N N . PRO A 1 418 ? 58.280 -35.888 -50.820 1.00 42.21 460 PRO A N 1
ATOM 3290 C CA . PRO A 1 418 ? 57.238 -34.992 -51.346 1.00 39.78 460 PRO A CA 1
ATOM 3291 C C . PRO A 1 418 ? 55.879 -35.660 -51.449 1.00 41.89 460 PRO A C 1
ATOM 3292 O O . PRO A 1 418 ? 54.861 -35.031 -51.143 1.00 48.63 460 PRO A O 1
ATOM 3296 N N . GLU A 1 419 ? 55.835 -36.938 -51.833 1.00 43.85 461 GLU A N 1
ATOM 3297 C CA . GLU A 1 419 ? 54.561 -37.608 -52.085 1.00 46.75 461 GLU A CA 1
ATOM 3298 C C . GLU A 1 419 ? 53.816 -37.972 -50.808 1.00 42.65 461 GLU A C 1
ATOM 3299 O O . GLU A 1 419 ? 52.630 -38.294 -50.889 1.00 41.62 461 GLU A O 1
ATOM 3305 N N . LEU A 1 420 ? 54.460 -37.883 -49.642 1.00 42.01 462 LEU A N 1
ATOM 3306 C CA . LEU A 1 420 ? 53.772 -37.985 -48.359 1.00 42.48 462 LEU A CA 1
ATOM 3307 C C . LEU A 1 420 ? 53.332 -36.631 -47.813 1.00 40.09 462 LEU A C 1
ATOM 3308 O O . LEU A 1 420 ? 52.731 -36.581 -46.737 1.00 37.68 462 LEU A O 1
ATOM 3313 N N . LEU A 1 421 ? 53.622 -35.541 -48.516 1.00 38.71 463 LEU A N 1
ATOM 3314 C CA . LEU A 1 421 ? 53.389 -34.221 -47.965 1.00 37.74 463 LEU A CA 1
ATOM 3315 C C . LEU A 1 421 ? 52.234 -33.500 -48.666 1.00 33.03 463 LEU A C 1
ATOM 3316 O O . LEU A 1 421 ? 51.968 -33.711 -49.853 1.00 33.43 463 LEU A O 1
ATOM 3321 N N . PRO A 1 422 ? 51.534 -32.642 -47.948 1.00 35.36 464 PRO A N 1
ATOM 3322 C CA . PRO A 1 422 ? 50.529 -31.786 -48.591 1.00 41.69 464 PRO A CA 1
ATOM 3323 C C . PRO A 1 422 ? 51.115 -31.030 -49.786 1.00 40.01 464 PRO A C 1
ATOM 3324 O O . PRO A 1 422 ? 52.269 -30.602 -49.769 1.00 39.63 464 PRO A O 1
ATOM 3328 N N . GLU A 1 423 ? 50.281 -30.818 -50.810 1.00 38.41 465 GLU A N 1
ATOM 3329 C CA . GLU A 1 423 ? 50.687 -30.074 -52.000 1.00 43.39 465 GLU A CA 1
ATOM 3330 C C . GLU A 1 423 ? 50.931 -28.599 -51.700 1.00 47.38 465 GLU A C 1
ATOM 3331 O O . GLU A 1 423 ? 51.636 -27.918 -52.462 1.00 46.86 465 GLU A O 1
ATOM 3337 N N . SER A 1 424 ? 50.375 -28.097 -50.601 1.00 38.03 466 SER A N 1
ATOM 3338 C CA . SER A 1 424 ? 50.665 -26.745 -50.171 1.00 37.06 466 SER A CA 1
ATOM 3339 C C . SER A 1 424 ? 52.118 -26.572 -49.747 1.00 42.26 466 SER A C 1
ATOM 3340 O O . SER A 1 424 ? 52.559 -25.433 -49.566 1.00 40.66 466 SER A O 1
ATOM 3343 N N . MET A 1 425 ? 52.866 -27.664 -49.552 1.00 38.10 467 MET A N 1
ATOM 3344 C CA . MET A 1 425 ? 54.278 -27.511 -49.249 1.00 40.08 467 MET A CA 1
ATOM 3345 C C . MET A 1 425 ? 55.021 -26.871 -50.407 1.00 37.70 467 MET A C 1
ATOM 3346 O O . MET A 1 425 ? 56.098 -26.317 -50.188 1.00 39.68 467 MET A O 1
ATOM 3351 N N . LYS A 1 426 ? 54.470 -26.940 -51.627 1.00 37.00 468 LYS A N 1
ATOM 3352 C CA . LYS A 1 426 ? 55.026 -26.268 -52.792 1.00 36.21 468 LYS A CA 1
ATOM 3353 C C . LYS A 1 426 ? 54.710 -24.782 -52.846 1.00 42.53 468 LYS A C 1
ATOM 3354 O O . LYS A 1 426 ? 55.197 -24.098 -53.754 1.00 49.75 468 LYS A O 1
ATOM 3360 N N . LYS A 1 427 ? 53.896 -24.270 -51.935 1.00 38.05 469 LYS A N 1
ATOM 3361 C CA . LYS A 1 427 ? 53.522 -22.863 -51.925 1.00 42.96 469 LYS A CA 1
ATOM 3362 C C . LYS A 1 427 ? 53.708 -22.297 -50.537 1.00 41.46 469 LYS A C 1
ATOM 3363 O O . LYS A 1 427 ? 52.865 -21.566 -50.020 1.00 44.52 469 LYS A O 1
ATOM 3369 N N . ASP A 1 428 ? 54.793 -22.714 -49.895 1.00 40.17 470 ASP A N 1
ATOM 3370 C CA . ASP A 1 428 ? 55.323 -22.082 -48.690 1.00 45.36 470 ASP A CA 1
ATOM 3371 C C . ASP A 1 428 ? 54.444 -22.306 -47.460 1.00 44.60 470 ASP A C 1
ATOM 3372 O O . ASP A 1 428 ? 54.339 -21.426 -46.612 1.00 46.89 470 ASP A O 1
ATOM 3377 N N . ALA A 1 429 ? 53.852 -23.492 -47.330 1.00 37.28 471 ALA A N 1
ATOM 3378 C CA . ALA A 1 429 ? 53.314 -23.884 -46.036 1.00 39.52 471 ALA A CA 1
ATOM 3379 C C . ALA A 1 429 ? 54.463 -24.025 -45.048 1.00 36.24 471 ALA A C 1
ATOM 3380 O O . ALA A 1 429 ? 55.567 -24.403 -45.424 1.00 43.91 471 ALA A O 1
ATOM 3382 N N . GLU A 1 430 ? 54.222 -23.731 -43.774 1.00 37.64 472 GLU A N 1
ATOM 3383 C CA . GLU A 1 430 ? 55.292 -23.941 -42.805 1.00 40.51 472 GLU A CA 1
ATOM 3384 C C . GLU A 1 430 ? 55.488 -25.415 -42.479 1.00 42.54 472 GLU A C 1
ATOM 3385 O O . GLU A 1 430 ? 54.524 -26.184 -42.377 1.00 43.44 472 GLU A O 1
ATOM 3391 N N . LEU A 1 431 ? 56.755 -25.788 -42.271 1.00 36.92 473 LEU A N 1
ATOM 3392 C CA . LEU A 1 431 ? 57.156 -27.168 -41.999 1.00 36.84 473 LEU A CA 1
ATOM 3393 C C . LEU A 1 431 ? 58.165 -27.183 -40.850 1.00 39.06 473 LEU A C 1
ATOM 3394 O O . LEU A 1 431 ? 59.331 -26.819 -41.033 1.00 39.89 473 LEU A O 1
ATOM 3399 N N . VAL A 1 432 ? 57.727 -27.596 -39.666 1.00 34.71 474 VAL A N 1
ATOM 3400 C CA . VAL A 1 432 ? 58.584 -27.716 -38.495 1.00 34.53 474 VAL A CA 1
ATOM 3401 C C . VAL A 1 432 ? 58.723 -29.196 -38.149 1.00 43.83 474 VAL A C 1
ATOM 3402 O O . VAL A 1 432 ? 57.724 -29.925 -38.101 1.00 41.42 474 VAL A O 1
ATOM 3406 N N . MET A 1 433 ? 59.958 -29.650 -37.926 1.00 44.10 475 MET A N 1
ATOM 3407 C CA . MET A 1 433 ? 60.179 -31.021 -37.481 1.00 44.45 475 MET A CA 1
ATOM 3408 C C . MET A 1 433 ? 61.303 -31.034 -36.456 1.00 47.05 475 MET A C 1
ATOM 3409 O O . MET A 1 433 ? 62.426 -30.606 -36.738 1.00 49.75 475 MET A O 1
ATOM 3414 N N . VAL A 1 434 ? 60.983 -31.531 -35.267 1.00 46.67 476 VAL A N 1
ATOM 3415 C CA . VAL A 1 434 ? 61.863 -31.507 -34.110 1.00 48.53 476 VAL A CA 1
ATOM 3416 C C . VAL A 1 434 ? 62.020 -32.939 -33.612 1.00 48.85 476 VAL A C 1
ATOM 3417 O O . VAL A 1 434 ? 61.082 -33.736 -33.713 1.00 51.16 476 VAL A O 1
ATOM 3421 N N . GLY A 1 435 ? 63.217 -33.282 -33.138 1.00 46.98 477 GLY A N 1
ATOM 3422 C CA . GLY A 1 435 ? 63.457 -34.584 -32.518 1.00 47.29 477 GLY A CA 1
ATOM 3423 C C . GLY A 1 435 ? 63.222 -35.788 -33.404 1.00 48.42 477 GLY A C 1
ATOM 3424 O O . GLY A 1 435 ? 62.707 -36.812 -32.935 1.00 46.03 477 GLY A O 1
ATOM 3425 N N . MET A 1 436 ? 63.604 -35.693 -34.675 1.00 47.28 478 MET A N 1
ATOM 3426 C CA . MET A 1 436 ? 63.334 -36.737 -35.660 1.00 45.11 478 MET A CA 1
ATOM 3427 C C . MET A 1 436 ? 64.437 -37.795 -35.654 1.00 48.50 478 MET A C 1
ATOM 3428 O O . MET A 1 436 ? 65.117 -38.019 -36.658 1.00 44.63 478 MET A O 1
ATOM 3433 N N . THR A 1 437 ? 64.584 -38.474 -34.505 1.00 45.61 479 THR A N 1
ATOM 3434 C CA . THR A 1 437 ? 65.743 -39.338 -34.281 1.00 48.66 479 THR A CA 1
ATOM 3435 C C . THR A 1 437 ? 65.708 -40.636 -35.077 1.00 53.53 479 THR A C 1
ATOM 3436 O O . THR A 1 437 ? 66.742 -41.309 -35.153 1.00 61.91 479 THR A O 1
ATOM 3440 N N . GLY A 1 438 ? 64.581 -40.996 -35.687 1.00 49.02 480 GLY A N 1
ATOM 3441 C CA . GLY A 1 438 ? 64.497 -42.191 -36.497 1.00 43.31 480 GLY A CA 1
ATOM 3442 C C . GLY A 1 438 ? 64.554 -41.969 -37.987 1.00 43.40 480 GLY A C 1
ATOM 3443 O O . GLY A 1 438 ? 64.560 -42.941 -38.743 1.00 48.60 480 GLY A O 1
ATOM 3444 N N . LEU A 1 439 ? 64.627 -40.725 -38.436 1.00 43.59 481 LEU A N 1
ATOM 3445 C CA . LEU A 1 439 ? 64.493 -40.413 -39.854 1.00 44.87 481 LEU A CA 1
ATOM 3446 C C . LEU A 1 439 ? 65.679 -40.949 -40.672 1.00 44.53 481 LEU A C 1
ATOM 3447 O O . LEU A 1 439 ? 66.843 -40.674 -40.370 1.00 43.21 481 LEU A O 1
ATOM 3452 N N . GLU A 1 440 ? 65.383 -41.719 -41.708 1.00 43.65 482 GLU A N 1
ATOM 3453 C CA . GLU A 1 440 ? 66.417 -42.269 -42.571 1.00 47.92 482 GLU A CA 1
ATOM 3454 C C . GLU A 1 440 ? 66.452 -41.652 -43.958 1.00 46.92 482 GLU A C 1
ATOM 3455 O O . GLU A 1 440 ? 67.506 -41.646 -44.595 1.00 46.83 482 GLU A O 1
ATOM 3461 N N . LYS A 1 441 ? 65.327 -41.149 -44.450 1.00 45.42 483 LYS A N 1
ATOM 3462 C CA . LYS A 1 441 ? 65.243 -40.572 -45.782 1.00 44.26 483 LYS A CA 1
ATOM 3463 C C . LYS A 1 441 ? 64.495 -39.254 -45.661 1.00 46.70 483 LYS A C 1
ATOM 3464 O O . LYS A 1 441 ? 63.345 -39.232 -45.204 1.00 44.92 483 LYS A O 1
ATOM 3470 N N . LEU A 1 442 ? 65.137 -38.160 -46.077 1.00 44.90 484 LEU A N 1
ATOM 3471 C CA . LEU A 1 442 ? 64.547 -36.828 -45.975 1.00 39.50 484 LEU A CA 1
ATOM 3472 C C . LEU A 1 442 ? 64.574 -36.255 -47.377 1.00 38.51 484 LEU A C 1
ATOM 3473 O O . LEU A 1 442 ? 65.549 -35.615 -47.766 1.00 45.30 484 LEU A O 1
ATOM 3478 N N . ASN A 1 443 ? 63.507 -36.469 -48.124 1.00 33.35 485 ASN A N 1
ATOM 3479 C CA . ASN A 1 443 ? 63.408 -35.987 -49.493 1.00 36.16 485 ASN A CA 1
ATOM 3480 C C . ASN A 1 443 ? 62.428 -34.817 -49.522 1.00 35.33 485 ASN A C 1
ATOM 3481 O O . ASN A 1 443 ? 61.230 -34.999 -49.302 1.00 37.04 485 ASN A O 1
ATOM 3486 N N . LEU A 1 444 ? 62.947 -33.612 -49.781 1.00 32.47 486 LEU A N 1
ATOM 3487 C CA . LEU A 1 444 ? 62.123 -32.419 -49.907 1.00 34.08 486 LEU A CA 1
ATOM 3488 C C . LEU A 1 444 ? 62.235 -31.815 -51.297 1.00 34.38 486 LEU A C 1
ATOM 3489 O O . LEU A 1 444 ? 61.931 -30.644 -51.485 1.00 36.50 486 LEU A O 1
ATOM 3494 N N . SER A 1 445 ? 62.638 -32.600 -52.285 1.00 34.74 487 SER A N 1
ATOM 3495 C CA . SER A 1 445 ? 62.980 -32.025 -53.570 1.00 34.94 487 SER A CA 1
ATOM 3496 C C . SER A 1 445 ? 61.746 -31.563 -54.337 1.00 38.96 487 SER A C 1
ATOM 3497 O O . SER A 1 445 ? 60.674 -32.176 -54.276 1.00 43.04 487 SER A O 1
ATOM 3500 N N . GLY A 1 446 ? 61.909 -30.463 -55.074 1.00 38.04 488 GLY A N 1
ATOM 3501 C CA . GLY A 1 446 ? 60.844 -29.971 -55.920 1.00 40.52 488 GLY A CA 1
ATOM 3502 C C . GLY A 1 446 ? 59.702 -29.284 -55.206 1.00 38.32 488 GLY A C 1
ATOM 3503 O O . GLY A 1 446 ? 58.603 -29.213 -55.755 1.00 39.13 488 GLY A O 1
ATOM 3504 N N . LEU A 1 447 ? 59.927 -28.767 -54.001 1.00 41.41 489 LEU A N 1
ATOM 3505 C CA . LEU A 1 447 ? 58.881 -28.154 -53.192 1.00 42.00 489 LEU A CA 1
ATOM 3506 C C . LEU A 1 447 ? 59.050 -26.648 -53.052 1.00 40.80 489 LEU A C 1
ATOM 3507 O O . LEU A 1 447 ? 58.360 -26.040 -52.227 1.00 41.35 489 LEU A O 1
ATOM 3512 N N . ASN A 1 448 ? 59.992 -26.043 -53.785 1.00 38.62 490 ASN A N 1
ATOM 3513 C CA . ASN A 1 448 ? 60.188 -24.592 -53.787 1.00 39.81 490 ASN A CA 1
ATOM 3514 C C . ASN A 1 448 ? 60.416 -24.030 -52.387 1.00 38.84 490 ASN A C 1
ATOM 3515 O O . ASN A 1 448 ? 60.050 -22.886 -52.094 1.00 44.46 490 ASN A O 1
ATOM 3520 N N . ARG A 1 449 ? 61.037 -24.813 -51.514 1.00 36.88 491 ARG A N 1
ATOM 3521 C CA . ARG A 1 449 ? 61.322 -24.344 -50.164 1.00 37.40 491 ARG A CA 1
ATOM 3522 C C . ARG A 1 449 ? 62.327 -23.190 -50.213 1.00 42.34 491 ARG A C 1
ATOM 3523 O O . ARG A 1 449 ? 63.340 -23.252 -50.923 1.00 39.43 491 ARG A O 1
ATOM 3531 N N . GLN A 1 450 ? 62.029 -22.117 -49.484 1.00 40.27 492 GLN A N 1
ATOM 3532 C CA . GLN A 1 450 ? 62.871 -20.936 -49.531 1.00 42.87 492 GLN A CA 1
ATOM 3533 C C . GLN A 1 450 ? 63.888 -20.880 -48.406 1.00 42.19 492 GLN A C 1
ATOM 3534 O O . GLN A 1 450 ? 64.870 -20.140 -48.532 1.00 40.17 492 GLN A O 1
ATOM 3540 N N . THR A 1 451 ? 63.654 -21.599 -47.302 1.00 42.07 493 THR A N 1
ATOM 3541 C CA . THR A 1 451 ? 64.674 -21.826 -46.287 1.00 40.88 493 THR A CA 1
ATOM 3542 C C . THR A 1 451 ? 64.477 -23.228 -45.709 1.00 44.99 493 THR A C 1
ATOM 3543 O O . THR A 1 451 ? 63.498 -23.917 -45.992 1.00 45.01 493 THR A O 1
ATOM 3547 N N . LEU A 1 452 ? 65.437 -23.642 -44.895 1.00 40.45 494 LEU A N 1
ATOM 3548 C CA . LEU A 1 452 ? 65.380 -24.869 -44.130 1.00 40.17 494 LEU A CA 1
ATOM 3549 C C . LEU A 1 452 ? 65.040 -24.605 -42.675 1.00 38.15 494 LEU A C 1
ATOM 3550 O O . LEU A 1 452 ? 65.154 -25.501 -41.839 1.00 42.49 494 LEU A O 1
ATOM 3555 N N . ASP A 1 453 ? 64.613 -23.396 -42.361 1.00 45.08 495 ASP A N 1
ATOM 3556 C CA . ASP A 1 453 ? 64.321 -23.036 -40.983 1.00 45.18 495 ASP A CA 1
ATOM 3557 C C . ASP A 1 453 ? 63.219 -23.943 -40.427 1.00 49.33 495 ASP A C 1
ATOM 3558 O O . ASP A 1 453 ? 62.295 -24.341 -41.145 1.00 46.67 495 ASP A O 1
ATOM 3563 N N . GLY A 1 454 ? 63.333 -24.305 -39.152 1.00 44.17 496 GLY A N 1
ATOM 3564 C CA . GLY A 1 454 ? 62.367 -25.188 -38.541 1.00 44.75 496 GLY A CA 1
ATOM 3565 C C . GLY A 1 454 ? 62.682 -26.665 -38.661 1.00 49.24 496 GLY A C 1
ATOM 3566 O O . GLY A 1 454 ? 62.080 -27.475 -37.941 1.00 47.02 496 GLY A O 1
ATOM 3567 N N . ILE A 1 455 ? 63.606 -27.038 -39.539 1.00 45.86 497 ILE A N 1
ATOM 3568 C CA . ILE A 1 455 ? 64.122 -28.398 -39.596 1.00 46.85 497 ILE A CA 1
ATOM 3569 C C . ILE A 1 455 ? 65.264 -28.511 -38.595 1.00 48.16 497 ILE A C 1
ATOM 3570 O O . ILE A 1 455 ? 66.291 -27.832 -38.727 1.00 48.31 497 ILE A O 1
ATOM 3575 N N . ASP A 1 456 ? 65.089 -29.373 -37.595 1.00 46.46 498 ASP A N 1
ATOM 3576 C CA . ASP A 1 456 ? 66.069 -29.523 -36.517 1.00 49.89 498 ASP A CA 1
ATOM 3577 C C . ASP A 1 456 ? 67.127 -30.538 -36.946 1.00 48.95 498 ASP A C 1
ATOM 3578 O O . ASP A 1 456 ? 67.075 -31.711 -36.587 1.00 55.91 498 ASP A O 1
ATOM 3583 N N . VAL A 1 457 ? 68.147 -30.066 -37.666 1.00 46.50 499 VAL A N 1
ATOM 3584 C CA . VAL A 1 457 ? 69.082 -30.990 -38.289 1.00 46.80 499 VAL A CA 1
ATOM 3585 C C . VAL A 1 457 ? 69.980 -31.673 -37.269 1.00 49.18 499 VAL A C 1
ATOM 3586 O O . VAL A 1 457 ? 70.466 -32.775 -37.537 1.00 51.89 499 VAL A O 1
ATOM 3590 N N . ASN A 1 458 ? 70.216 -31.063 -36.103 1.00 51.54 500 ASN A N 1
ATOM 3591 C CA . ASN A 1 458 ? 71.038 -31.732 -35.100 1.00 47.47 500 ASN A CA 1
ATOM 3592 C C . ASN A 1 458 ? 70.401 -33.014 -34.613 1.00 54.83 500 ASN A C 1
ATOM 3593 O O . ASN A 1 458 ? 71.114 -33.916 -34.150 1.00 56.73 500 ASN A O 1
ATOM 3598 N N . SER A 1 459 ? 69.077 -33.122 -34.713 1.00 52.09 501 SER A N 1
ATOM 3599 C CA . SER A 1 459 ? 68.393 -34.277 -34.170 1.00 49.64 501 SER A CA 1
ATOM 3600 C C . SER A 1 459 ? 68.359 -35.459 -35.126 1.00 49.05 501 SER A C 1
ATOM 3601 O O . SER A 1 459 ? 68.062 -36.572 -34.680 1.00 48.17 501 SER A O 1
ATOM 3604 N N . ILE A 1 460 ? 68.651 -35.254 -36.415 1.00 45.64 502 ILE A N 1
ATOM 3605 C CA . ILE A 1 460 ? 68.484 -36.303 -37.422 1.00 44.01 502 ILE A CA 1
ATOM 3606 C C . ILE A 1 460 ? 69.697 -37.229 -37.477 1.00 48.55 502 ILE A C 1
ATOM 3607 O O . ILE A 1 460 ? 70.360 -37.356 -38.516 1.00 45.81 502 ILE A O 1
ATOM 3612 N N . THR A 1 461 ? 69.960 -37.925 -36.368 1.00 47.36 503 THR A N 1
ATOM 3613 C CA . THR A 1 461 ? 71.213 -38.645 -36.174 1.00 50.58 503 THR A CA 1
ATOM 3614 C C . THR A 1 461 ? 71.311 -39.946 -36.975 1.00 51.62 503 THR A C 1
ATOM 3615 O O . THR A 1 461 ? 72.412 -40.493 -37.090 1.00 51.69 503 THR A O 1
ATOM 3619 N N . HIS A 1 462 ? 70.213 -40.429 -37.562 1.00 45.81 504 HIS A N 1
ATOM 3620 C CA . HIS A 1 462 ? 70.202 -41.684 -38.302 1.00 47.74 504 HIS A CA 1
ATOM 3621 C C . HIS A 1 462 ? 70.072 -41.476 -39.802 1.00 43.62 504 HIS A C 1
ATOM 3622 O O . HIS A 1 462 ? 69.808 -42.428 -40.536 1.00 46.96 504 HIS A O 1
ATOM 3629 N N . LEU A 1 463 ? 70.301 -40.261 -40.274 1.00 46.65 505 LEU A N 1
ATOM 3630 C CA . LEU A 1 463 ? 70.013 -39.928 -41.658 1.00 45.28 505 LEU A CA 1
ATOM 3631 C C . LEU A 1 463 ? 70.965 -40.668 -42.581 1.00 44.99 505 LEU A C 1
ATOM 3632 O O . LEU A 1 463 ? 72.182 -40.640 -42.387 1.00 48.07 505 LEU A O 1
ATOM 3637 N N . THR A 1 464 ? 70.418 -41.304 -43.610 1.00 45.05 506 THR A N 1
ATOM 3638 C CA . THR A 1 464 ? 71.239 -42.014 -44.576 1.00 45.69 506 THR A CA 1
ATOM 3639 C C . THR A 1 464 ? 71.157 -41.442 -45.990 1.00 46.47 506 THR A C 1
ATOM 3640 O O . THR A 1 464 ? 72.016 -41.769 -46.815 1.00 43.74 506 THR A O 1
ATOM 3644 N N . SER A 1 465 ? 70.161 -40.605 -46.290 1.00 47.38 507 SER A N 1
ATOM 3645 C CA . SER A 1 465 ? 70.133 -39.852 -47.540 1.00 45.93 507 SER A CA 1
ATOM 3646 C C . SER A 1 465 ? 69.200 -38.656 -47.380 1.00 44.78 507 SER A C 1
ATOM 3647 O O . SER A 1 465 ? 68.298 -38.658 -46.534 1.00 43.40 507 SER A O 1
ATOM 3650 N N . PHE A 1 466 ? 69.442 -37.627 -48.203 1.00 39.92 508 PHE A N 1
ATOM 3651 C CA . PHE A 1 466 ? 68.556 -36.477 -48.282 1.00 37.31 508 PHE A CA 1
ATOM 3652 C C . PHE A 1 466 ? 68.608 -35.937 -49.696 1.00 37.88 508 PHE A C 1
ATOM 3653 O O . PHE A 1 466 ? 69.581 -36.153 -50.422 1.00 37.92 508 PHE A O 1
ATOM 3661 N N . ASP A 1 467 ? 67.520 -35.275 -50.093 1.00 36.17 509 ASP A N 1
ATOM 3662 C CA . ASP A 1 467 ? 67.437 -34.589 -51.380 1.00 34.97 509 ASP A CA 1
ATOM 3663 C C . ASP A 1 467 ? 66.703 -33.262 -51.157 1.00 37.35 509 ASP A C 1
ATOM 3664 O O . ASP A 1 467 ? 65.488 -33.237 -50.942 1.00 35.90 509 ASP A O 1
ATOM 3669 N N . ILE A 1 468 ? 67.432 -32.153 -51.173 1.00 36.34 510 ILE A N 1
ATOM 3670 C CA . ILE A 1 468 ? 66.801 -30.844 -51.097 1.00 32.93 510 ILE A CA 1
ATOM 3671 C C . ILE A 1 468 ? 66.983 -30.087 -52.408 1.00 33.97 510 ILE A C 1
ATOM 3672 O O . ILE A 1 468 ? 66.869 -28.864 -52.444 1.00 30.96 510 ILE A O 1
ATOM 3677 N N . SER A 1 469 ? 67.236 -30.815 -53.492 1.00 32.89 511 SER A N 1
ATOM 3678 C CA . SER A 1 469 ? 67.419 -30.213 -54.798 1.00 35.91 511 SER A CA 1
ATOM 3679 C C . SER A 1 469 ? 66.087 -29.704 -55.362 1.00 38.39 511 SER A C 1
ATOM 3680 O O . SER A 1 469 ? 65.002 -30.038 -54.884 1.00 36.70 511 SER A O 1
ATOM 3683 N N . HIS A 1 470 ? 66.186 -28.879 -56.408 1.00 40.96 512 HIS A N 1
ATOM 3684 C CA . HIS A 1 470 ? 65.025 -28.264 -57.066 1.00 41.93 512 HIS A CA 1
ATOM 3685 C C . HIS A 1 470 ? 64.136 -27.502 -56.077 1.00 40.85 512 HIS A C 1
ATOM 3686 O O . HIS A 1 470 ? 62.905 -27.576 -56.116 1.00 41.35 512 HIS A O 1
ATOM 3693 N N . ASN A 1 471 ? 64.771 -26.765 -55.172 1.00 36.63 513 ASN A N 1
ATOM 3694 C CA . ASN A 1 471 ? 64.033 -25.873 -54.295 1.00 36.42 513 ASN A CA 1
ATOM 3695 C C . ASN A 1 471 ? 64.433 -24.436 -54.599 1.00 37.90 513 ASN A C 1
ATOM 3696 O O . ASN A 1 471 ? 64.888 -24.150 -55.708 1.00 39.89 513 ASN A O 1
ATOM 3701 N N . SER A 1 472 ? 64.239 -23.525 -53.652 1.00 37.53 514 SER A N 1
ATOM 3702 C CA . SER A 1 472 ? 64.487 -22.103 -53.861 1.00 38.66 514 SER A CA 1
ATOM 3703 C C . SER A 1 472 ? 65.447 -21.569 -52.808 1.00 41.47 514 SER A C 1
ATOM 3704 O O . SER A 1 472 ? 65.344 -20.418 -52.364 1.00 39.98 514 SER A O 1
ATOM 3707 N N . LEU A 1 473 ? 66.413 -22.405 -52.422 1.00 35.51 515 LEU A N 1
ATOM 3708 C CA . LEU A 1 473 ? 67.288 -22.089 -51.303 1.00 35.36 515 LEU A CA 1
ATOM 3709 C C . LEU A 1 473 ? 68.453 -21.198 -51.711 1.00 36.52 515 LEU A C 1
ATOM 3710 O O . LEU A 1 473 ? 68.879 -21.175 -52.873 1.00 37.64 515 LEU A O 1
ATOM 3715 N N . ASP A 1 474 ? 68.933 -20.415 -50.743 1.00 38.11 516 ASP A N 1
ATOM 3716 C CA . ASP A 1 474 ? 70.170 -19.651 -50.863 1.00 36.88 516 ASP A CA 1
ATOM 3717 C C . ASP A 1 474 ? 71.231 -20.425 -50.080 1.00 37.21 516 ASP A C 1
ATOM 3718 O O . ASP A 1 474 ? 71.233 -20.420 -48.846 1.00 34.79 516 ASP A O 1
ATOM 3723 N N . LEU A 1 475 ? 72.121 -21.106 -50.798 1.00 34.33 517 LEU A N 1
ATOM 3724 C CA . LEU A 1 475 ? 73.165 -21.882 -50.147 1.00 35.96 517 LEU A CA 1
ATOM 3725 C C . LEU A 1 475 ? 74.523 -21.196 -50.280 1.00 38.17 517 LEU A C 1
ATOM 3726 O O . LEU A 1 475 ? 75.557 -21.860 -50.211 1.00 34.99 517 LEU A O 1
ATOM 3731 N N . SER A 1 476 ? 74.525 -19.857 -50.401 1.00 39.50 518 SER A N 1
ATOM 3732 C CA . SER A 1 476 ? 75.751 -19.075 -50.514 1.00 39.59 518 SER A CA 1
ATOM 3733 C C . SER A 1 476 ? 76.522 -19.096 -49.193 1.00 38.68 518 SER A C 1
ATOM 3734 O O . SER A 1 476 ? 76.029 -19.543 -48.154 1.00 40.93 518 SER A O 1
ATOM 3737 N N . GLU A 1 477 ? 77.760 -18.609 -49.253 1.00 42.39 519 GLU A N 1
ATOM 3738 C CA . GLU A 1 477 ? 78.732 -18.889 -48.198 1.00 48.09 519 GLU A CA 1
ATOM 3739 C C . GLU A 1 477 ? 78.229 -18.504 -46.808 1.00 45.49 519 GLU A C 1
ATOM 3740 O O . GLU A 1 477 ? 78.499 -19.207 -45.832 1.00 48.69 519 GLU A O 1
ATOM 3746 N N . LYS A 1 478 ? 77.553 -17.372 -46.672 1.00 48.05 520 LYS A N 1
ATOM 3747 C CA . LYS A 1 478 ? 77.119 -16.955 -45.340 1.00 53.49 520 LYS A CA 1
ATOM 3748 C C . LYS A 1 478 ? 75.659 -17.294 -45.010 1.00 49.61 520 LYS A C 1
ATOM 3749 O O . LYS A 1 478 ? 75.252 -17.133 -43.852 1.00 46.26 520 LYS A O 1
ATOM 3755 N N . SER A 1 479 ? 74.877 -17.798 -45.967 1.00 45.10 521 SER A N 1
ATOM 3756 C CA . SER A 1 479 ? 73.501 -18.183 -45.670 1.00 42.57 521 SER A CA 1
ATOM 3757 C C . SER A 1 479 ? 73.447 -19.226 -44.562 1.00 45.87 521 SER A C 1
ATOM 3758 O O . SER A 1 479 ? 74.243 -20.169 -44.526 1.00 50.28 521 SER A O 1
ATOM 3761 N N . GLU A 1 480 ? 72.470 -19.072 -43.673 1.00 44.56 522 GLU A N 1
ATOM 3762 C CA . GLU A 1 480 ? 72.313 -20.036 -42.602 1.00 45.47 522 GLU A CA 1
ATOM 3763 C C . GLU A 1 480 ? 71.775 -21.355 -43.136 1.00 44.89 522 GLU A C 1
ATOM 3764 O O . GLU A 1 480 ? 71.962 -22.397 -42.495 1.00 47.05 522 GLU A O 1
ATOM 3770 N N . ASP A 1 481 ? 71.205 -21.347 -44.345 1.00 40.55 523 ASP A N 1
ATOM 3771 C CA . ASP A 1 481 ? 70.819 -22.589 -44.997 1.00 41.99 523 ASP A CA 1
ATOM 3772 C C . ASP A 1 481 ? 72.027 -23.395 -45.470 1.00 42.84 523 ASP A C 1
ATOM 3773 O O . ASP A 1 481 ? 71.917 -24.612 -45.662 1.00 38.86 523 ASP A O 1
ATOM 3778 N N . ARG A 1 482 ? 73.189 -22.767 -45.605 1.00 40.44 524 ARG A N 1
ATOM 3779 C CA . ARG A 1 482 ? 74.341 -23.570 -45.955 1.00 38.27 524 ARG A CA 1
ATOM 3780 C C . ARG A 1 482 ? 74.932 -24.226 -44.715 1.00 43.85 524 ARG A C 1
ATOM 3781 O O . ARG A 1 482 ? 75.415 -25.366 -44.797 1.00 41.08 524 ARG A O 1
ATOM 3789 N N . LYS A 1 483 ? 74.850 -23.561 -43.555 1.00 40.16 525 LYS A N 1
ATOM 3790 C CA . LYS A 1 483 ? 75.179 -24.243 -42.307 1.00 37.72 525 LYS A CA 1
ATOM 3791 C C . LYS A 1 483 ? 74.303 -25.466 -42.118 1.00 40.75 525 LYS A C 1
ATOM 3792 O O . LYS A 1 483 ? 74.811 -26.578 -41.948 1.00 42.10 525 LYS A O 1
ATOM 3798 N N . LEU A 1 484 ? 72.980 -25.288 -42.198 1.00 40.81 526 LEU A N 1
ATOM 3799 C CA . LEU A 1 484 ? 72.070 -26.425 -42.056 1.00 38.17 526 LEU A CA 1
ATOM 3800 C C . LEU A 1 484 ? 72.412 -27.552 -43.040 1.00 37.80 526 LEU A C 1
ATOM 3801 O O . LEU A 1 484 ? 72.431 -28.729 -42.661 1.00 37.43 526 LEU A O 1
ATOM 3806 N N . LEU A 1 485 ? 72.688 -27.214 -44.304 1.00 35.88 527 LEU A N 1
ATOM 3807 C CA . LEU A 1 485 ? 73.052 -28.241 -45.279 1.00 36.28 527 LEU A CA 1
ATOM 3808 C C . LEU A 1 485 ? 74.279 -29.014 -44.825 1.00 40.33 527 LEU A C 1
ATOM 3809 O O . LEU A 1 485 ? 74.325 -30.240 -44.957 1.00 40.35 527 LEU A O 1
ATOM 3814 N N . MET A 1 486 ? 75.267 -28.310 -44.252 1.00 40.07 528 MET A N 1
ATOM 3815 C CA . MET A 1 486 ? 76.501 -28.957 -43.814 1.00 41.02 528 MET A CA 1
ATOM 3816 C C . MET A 1 486 ? 76.235 -29.970 -42.719 1.00 44.00 528 MET A C 1
ATOM 3817 O O . MET A 1 486 ? 76.926 -30.994 -42.634 1.00 43.01 528 MET A O 1
ATOM 3822 N N . THR A 1 487 ? 75.286 -29.688 -41.831 1.00 38.18 529 THR A N 1
ATOM 3823 C CA . THR A 1 487 ? 75.017 -30.687 -40.810 1.00 42.02 529 THR A CA 1
ATOM 3824 C C . THR A 1 487 ? 74.369 -31.921 -41.428 1.00 46.38 529 THR A C 1
ATOM 3825 O O . THR A 1 487 ? 74.741 -33.057 -41.103 1.00 47.04 529 THR A O 1
ATOM 3829 N N . LEU A 1 488 ? 73.440 -31.717 -42.367 1.00 41.82 530 LEU A N 1
ATOM 3830 C CA . LEU A 1 488 ? 72.818 -32.855 -43.030 1.00 44.83 530 LEU A CA 1
ATOM 3831 C C . LEU A 1 488 ? 73.865 -33.695 -43.733 1.00 45.46 530 LEU A C 1
ATOM 3832 O O . LEU A 1 488 ? 73.806 -34.927 -43.702 1.00 45.92 530 LEU A O 1
ATOM 3837 N N . MET A 1 489 ? 74.853 -33.049 -44.345 1.00 45.89 531 MET A N 1
ATOM 3838 C CA . MET A 1 489 ? 75.878 -33.821 -45.029 1.00 47.89 531 MET A CA 1
ATOM 3839 C C . MET A 1 489 ? 76.726 -34.588 -44.038 1.00 48.89 531 MET A C 1
ATOM 3840 O O . MET A 1 489 ? 77.163 -35.704 -44.333 1.00 51.69 531 MET A O 1
ATOM 3845 N N . GLU A 1 490 ? 76.940 -34.032 -42.851 1.00 45.40 532 GLU A N 1
ATOM 3846 C CA . GLU A 1 490 ? 77.713 -34.769 -41.869 1.00 49.36 532 GLU A CA 1
ATOM 3847 C C . GLU A 1 490 ? 76.935 -35.973 -41.369 1.00 49.71 532 GLU A C 1
ATOM 3848 O O . GLU A 1 490 ? 77.513 -37.042 -41.151 1.00 54.49 532 GLU A O 1
ATOM 3854 N N . GLN A 1 491 ? 75.613 -35.832 -41.231 1.00 53.06 533 GLN A N 1
ATOM 3855 C CA . GLN A 1 491 ? 74.772 -36.948 -40.807 1.00 46.45 533 GLN A CA 1
ATOM 3856 C C . GLN A 1 491 ? 74.876 -38.109 -41.789 1.00 45.37 533 GLN A C 1
ATOM 3857 O O . GLN A 1 491 ? 75.164 -39.243 -41.392 1.00 45.06 533 GLN A O 1
ATOM 3863 N N . VAL A 1 492 ? 74.682 -37.836 -43.084 1.00 41.35 534 VAL A N 1
ATOM 3864 C CA . VAL A 1 492 ? 74.830 -38.880 -44.097 1.00 45.80 534 VAL A CA 1
ATOM 3865 C C . VAL A 1 492 ? 76.195 -39.552 -44.000 1.00 47.71 534 VAL A C 1
ATOM 3866 O O . VAL A 1 492 ? 76.297 -40.781 -44.056 1.00 52.68 534 VAL A O 1
ATOM 3870 N N . SER A 1 493 ? 77.261 -38.760 -43.821 1.00 52.56 535 SER A N 1
ATOM 3871 C CA . SER A 1 493 ? 78.638 -39.263 -43.915 1.00 52.11 535 SER A CA 1
ATOM 3872 C C . SER A 1 493 ? 78.985 -40.268 -42.820 1.00 52.89 535 SER A C 1
ATOM 3873 O O . SER A 1 493 ? 79.812 -41.154 -43.049 1.00 52.59 535 SER A O 1
ATOM 3876 N N . ASN A 1 494 ? 78.350 -40.162 -41.644 1.00 52.93 536 ASN A N 1
ATOM 3877 C CA . ASN A 1 494 ? 78.555 -41.086 -40.528 1.00 51.72 536 ASN A CA 1
ATOM 3878 C C . ASN A 1 494 ? 78.029 -42.490 -40.814 1.00 56.46 536 ASN A C 1
ATOM 3879 O O . ASN A 1 494 ? 78.271 -43.403 -40.019 1.00 66.26 536 ASN A O 1
ATOM 3884 N N . HIS A 1 495 ? 77.257 -42.668 -41.873 1.00 51.38 537 HIS A N 1
ATOM 3885 C CA . HIS A 1 495 ? 76.681 -43.950 -42.208 1.00 50.24 537 HIS A CA 1
ATOM 3886 C C . HIS A 1 495 ? 77.092 -44.438 -43.586 1.00 50.02 537 HIS A C 1
ATOM 3887 O O . HIS A 1 495 ? 76.819 -45.591 -43.922 1.00 59.72 537 HIS A O 1
ATOM 3894 N N . GLN A 1 496 ? 77.724 -43.603 -44.393 1.00 45.89 538 GLN A N 1
ATOM 3895 C CA . GLN A 1 496 ? 77.801 -43.869 -45.815 1.00 48.31 538 GLN A CA 1
ATOM 3896 C C . GLN A 1 496 ? 78.776 -42.899 -46.448 1.00 55.73 538 GLN A C 1
ATOM 3897 O O . GLN A 1 496 ? 78.919 -41.763 -45.986 1.00 55.55 538 GLN A O 1
ATOM 3903 N N . LYS A 1 497 ? 79.399 -43.333 -47.537 1.00 55.43 539 LYS A N 1
ATOM 3904 C CA . LYS A 1 497 ? 80.202 -42.408 -48.323 1.00 56.01 539 LYS A CA 1
ATOM 3905 C C . LYS A 1 497 ? 79.265 -41.436 -49.039 1.00 55.48 539 LYS A C 1
ATOM 3906 O O . LYS A 1 497 ? 78.298 -41.841 -49.694 1.00 57.20 539 LYS A O 1
ATOM 3908 N N . ILE A 1 498 ? 79.537 -40.144 -48.885 1.00 53.62 540 ILE A N 1
ATOM 3909 C CA . ILE A 1 498 ? 78.716 -39.123 -49.519 1.00 50.08 540 ILE A CA 1
ATOM 3910 C C . ILE A 1 498 ? 78.762 -39.298 -51.033 1.00 49.86 540 ILE A C 1
ATOM 3911 O O . ILE A 1 498 ? 79.824 -39.525 -51.620 1.00 57.04 540 ILE A O 1
ATOM 3916 N N . THR A 1 499 ? 77.601 -39.283 -51.665 1.00 45.76 541 THR A N 1
ATOM 3917 C CA . THR A 1 499 ? 77.506 -39.287 -53.122 1.00 49.06 541 THR A CA 1
ATOM 3918 C C . THR A 1 499 ? 76.606 -38.132 -53.536 1.00 50.47 541 THR A C 1
ATOM 3919 O O . THR A 1 499 ? 75.955 -37.497 -52.699 1.00 52.17 541 THR A O 1
ATOM 3923 N N . VAL A 1 500 ? 76.535 -37.873 -54.843 1.00 46.34 542 VAL A N 1
ATOM 3924 C CA . VAL A 1 500 ? 75.679 -36.777 -55.277 1.00 44.17 542 VAL A CA 1
ATOM 3925 C C . VAL A 1 500 ? 74.212 -37.126 -55.038 1.00 53.05 542 VAL A C 1
ATOM 3926 O O . VAL A 1 500 ? 73.402 -36.243 -54.696 1.00 46.94 542 VAL A O 1
ATOM 3930 N N . LYS A 1 501 ? 73.865 -38.421 -55.152 1.00 51.98 543 LYS A N 1
ATOM 3931 C CA . LYS A 1 501 ? 72.473 -38.863 -55.064 1.00 47.66 543 LYS A CA 1
ATOM 3932 C C . LYS A 1 501 ? 71.958 -38.823 -53.632 1.00 44.00 543 LYS A C 1
ATOM 3933 O O . LYS A 1 501 ? 70.834 -38.372 -53.396 1.00 52.60 543 LYS A O 1
ATOM 3935 N N . ASN A 1 502 ? 72.758 -39.266 -52.661 1.00 47.76 544 ASN A N 1
ATOM 3936 C CA . ASN A 1 502 ? 72.294 -39.342 -51.277 1.00 45.59 544 ASN A CA 1
ATOM 3937 C C . ASN A 1 502 ? 72.535 -38.058 -50.481 1.00 43.43 544 ASN A C 1
ATOM 3938 O O . ASN A 1 502 ? 72.292 -38.045 -49.269 1.00 44.48 544 ASN A O 1
ATOM 3943 N N . THR A 1 503 ? 73.040 -36.997 -51.119 1.00 44.25 545 THR A N 1
ATOM 3944 C CA . THR A 1 503 ? 73.123 -35.648 -50.543 1.00 45.03 545 THR A CA 1
ATOM 3945 C C . THR A 1 503 ? 72.796 -34.597 -51.594 1.00 43.30 545 THR A C 1
ATOM 3946 O O . THR A 1 503 ? 73.464 -33.565 -51.684 1.00 45.57 545 THR A O 1
ATOM 3950 N N . ALA A 1 504 ? 71.759 -34.838 -52.395 1.00 44.54 546 ALA A N 1
ATOM 3951 C CA . ALA A 1 504 ? 71.420 -33.949 -53.502 1.00 39.09 546 ALA A CA 1
ATOM 3952 C C . ALA A 1 504 ? 70.961 -32.591 -52.990 1.00 40.16 546 ALA A C 1
ATOM 3953 O O . ALA A 1 504 ? 70.170 -32.503 -52.045 1.00 40.89 546 ALA A O 1
ATOM 3955 N N . PHE A 1 505 ? 71.483 -31.525 -53.598 1.00 44.19 547 PHE A N 1
ATOM 3956 C CA . PHE A 1 505 ? 71.046 -30.179 -53.237 1.00 39.39 547 PHE A CA 1
ATOM 3957 C C . PHE A 1 505 ? 71.140 -29.197 -54.398 1.00 38.97 547 PHE A C 1
ATOM 3958 O O . PHE A 1 505 ? 70.984 -27.996 -54.170 1.00 36.20 547 PHE A O 1
ATOM 3966 N N . GLU A 1 506 ? 71.403 -29.647 -55.615 1.00 43.93 548 GLU A N 1
ATOM 3967 C CA . GLU A 1 506 ? 71.637 -28.741 -56.718 1.00 42.92 548 GLU A CA 1
ATOM 3968 C C . GLU A 1 506 ? 70.322 -28.181 -57.253 1.00 40.65 548 GLU A C 1
ATOM 3969 O O . GLU A 1 506 ? 69.235 -28.527 -56.795 1.00 40.41 548 GLU A O 1
ATOM 3975 N N . ASN A 1 507 ? 70.436 -27.250 -58.202 1.00 44.19 549 ASN A N 1
ATOM 3976 C CA . ASN A 1 507 ? 69.295 -26.667 -58.899 1.00 43.88 549 ASN A CA 1
ATOM 3977 C C . ASN A 1 507 ? 68.435 -25.810 -57.982 1.00 41.99 549 ASN A C 1
ATOM 3978 O O . ASN A 1 507 ? 67.219 -25.923 -58.004 1.00 43.23 549 ASN A O 1
ATOM 3983 N N . GLN A 1 508 ? 69.056 -24.997 -57.139 1.00 37.43 550 GLN A N 1
ATOM 3984 C CA . GLN A 1 508 ? 68.303 -24.017 -56.384 1.00 37.22 550 GLN A CA 1
ATOM 3985 C C . GLN A 1 508 ? 67.937 -22.844 -57.289 1.00 42.09 550 GLN A C 1
ATOM 3986 O O . GLN A 1 508 ? 68.688 -22.485 -58.199 1.00 43.43 550 GLN A O 1
ATOM 3992 N N . LYS A 1 509 ? 66.791 -22.217 -57.019 1.00 41.30 551 LYS A N 1
ATOM 3993 C CA . LYS A 1 509 ? 66.390 -20.988 -57.714 1.00 40.38 551 LYS A CA 1
ATOM 3994 C C . LYS A 1 509 ? 65.897 -19.966 -56.700 1.00 38.42 551 LYS A C 1
ATOM 3995 O O . LYS A 1 509 ? 64.697 -19.685 -56.616 1.00 43.40 551 LYS A O 1
ATOM 4001 N N . PRO A 1 510 ? 66.807 -19.364 -55.940 1.00 39.01 552 PRO A N 1
ATOM 4002 C CA . PRO A 1 510 ? 66.389 -18.460 -54.865 1.00 37.06 552 PRO A CA 1
ATOM 4003 C C . PRO A 1 510 ? 65.636 -17.244 -55.389 1.00 40.63 552 PRO A C 1
ATOM 4004 O O . PRO A 1 510 ? 65.969 -16.665 -56.431 1.00 37.26 552 PRO A O 1
ATOM 4008 N N . LYS A 1 511 ? 64.542 -16.949 -54.694 1.00 42.25 553 LYS A N 1
ATOM 4009 C CA . LYS A 1 511 ? 63.706 -15.797 -54.973 1.00 42.46 553 LYS A CA 1
ATOM 4010 C C . LYS A 1 511 ? 64.406 -14.503 -54.595 1.00 35.97 553 LYS A C 1
ATOM 4011 O O . LYS A 1 511 ? 65.211 -14.449 -53.658 1.00 35.35 553 LYS A O 1
ATOM 4017 N N . GLY A 1 512 ? 64.068 -13.445 -55.326 1.00 38.09 554 GLY A N 1
ATOM 4018 C CA . GLY A 1 512 ? 64.605 -12.123 -55.063 1.00 39.04 554 GLY A CA 1
ATOM 4019 C C . GLY A 1 512 ? 63.603 -11.245 -54.340 1.00 38.29 554 GLY A C 1
ATOM 4020 O O . GLY A 1 512 ? 62.434 -11.171 -54.725 1.00 40.61 554 GLY A O 1
ATOM 4021 N N . TYR A 1 513 ? 64.093 -10.539 -53.328 1.00 39.18 555 TYR A N 1
ATOM 4022 C CA . TYR A 1 513 ? 63.311 -9.634 -52.500 1.00 40.50 555 TYR A CA 1
ATOM 4023 C C . TYR A 1 513 ? 63.876 -8.210 -52.532 1.00 42.15 555 TYR A C 1
ATOM 4024 O O . TYR A 1 513 ? 64.988 -7.961 -53.007 1.00 40.79 555 TYR A O 1
ATOM 4033 N N . TYR A 1 514 ? 63.084 -7.245 -51.998 1.00 38.20 556 TYR A N 1
ATOM 4034 C CA . TYR A 1 514 ? 63.671 -5.926 -51.833 1.00 37.36 556 TYR A CA 1
ATOM 4035 C C . TYR A 1 514 ? 64.557 -5.914 -50.595 1.00 38.47 556 TYR A C 1
ATOM 4036 O O . TYR A 1 514 ? 64.184 -6.476 -49.563 1.00 35.78 556 TYR A O 1
ATOM 4045 N N . PRO A 1 515 ? 65.745 -5.317 -50.684 1.00 40.24 557 PRO A N 1
ATOM 4046 C CA . PRO A 1 515 ? 66.550 -5.134 -49.478 1.00 36.03 557 PRO A CA 1
ATOM 4047 C C . PRO A 1 515 ? 65.729 -4.345 -48.474 1.00 44.11 557 PRO A C 1
ATOM 4048 O O . PRO A 1 515 ? 64.899 -3.514 -48.844 1.00 44.89 557 PRO A O 1
ATOM 4052 N N . GLN A 1 516 ? 65.906 -4.659 -47.195 1.00 49.02 558 GLN A N 1
ATOM 4053 C CA . GLN A 1 516 ? 65.048 -4.020 -46.210 1.00 47.32 558 GLN A CA 1
ATOM 4054 C C . GLN A 1 516 ? 65.533 -2.631 -45.859 1.00 46.88 558 GLN A C 1
ATOM 4055 O O . GLN A 1 516 ? 64.741 -1.791 -45.424 1.00 53.75 558 GLN A O 1
ATOM 4061 N N . THR A 1 517 ? 66.834 -2.396 -46.007 1.00 47.66 559 THR A N 1
ATOM 4062 C CA . THR A 1 517 ? 67.455 -1.100 -45.791 1.00 48.45 559 THR A CA 1
ATOM 4063 C C . THR A 1 517 ? 68.553 -0.913 -46.833 1.00 45.03 559 THR A C 1
ATOM 4064 O O . THR A 1 517 ? 69.019 -1.876 -47.454 1.00 40.03 559 THR A O 1
ATOM 4068 N N . TYR A 1 518 ? 69.017 0.331 -46.970 1.00 37.02 560 TYR A N 1
ATOM 4069 C CA . TYR A 1 518 ? 70.056 0.672 -47.927 1.00 41.76 560 TYR A CA 1
ATOM 4070 C C . TYR A 1 518 ? 71.184 1.423 -47.221 1.00 47.51 560 TYR A C 1
ATOM 4071 O O . TYR A 1 518 ? 70.940 2.204 -46.293 1.00 48.38 560 TYR A O 1
ATOM 4080 N N . ASP A 1 519 ? 72.420 1.235 -47.716 1.00 46.70 561 ASP A N 1
ATOM 4081 C CA . ASP A 1 519 ? 73.615 1.631 -46.958 1.00 48.32 561 ASP A CA 1
ATOM 4082 C C . ASP A 1 519 ? 73.819 3.144 -46.913 1.00 48.85 561 ASP A C 1
ATOM 4083 O O . ASP A 1 519 ? 74.186 3.678 -45.862 1.00 45.06 561 ASP A O 1
ATOM 4088 N N . THR A 1 520 ? 73.643 3.844 -48.040 1.00 46.15 562 THR A N 1
ATOM 4089 C CA . THR A 1 520 ? 74.002 5.262 -48.131 1.00 47.56 562 THR A CA 1
ATOM 4090 C C . THR A 1 520 ? 73.053 6.128 -47.317 1.00 48.43 562 THR A C 1
ATOM 4091 O O . THR A 1 520 ? 71.901 6.336 -47.713 1.00 48.02 562 THR A O 1
ATOM 4095 N N . LYS A 1 521 ? 73.544 6.666 -46.200 1.00 44.55 563 LYS A N 1
ATOM 4096 C CA . LYS A 1 521 ? 72.779 7.653 -45.460 1.00 41.92 563 LYS A CA 1
ATOM 4097 C C . LYS A 1 521 ? 73.116 9.076 -45.887 1.00 43.28 563 LYS A C 1
ATOM 4098 O O . LYS A 1 521 ? 72.333 9.988 -45.607 1.00 45.18 563 LYS A O 1
ATOM 4100 N N . GLU A 1 522 ? 74.238 9.273 -46.599 1.00 48.10 564 GLU A N 1
ATOM 4101 C CA . GLU A 1 522 ? 74.661 10.592 -47.090 1.00 46.10 564 GLU A CA 1
ATOM 4102 C C . GLU A 1 522 ? 75.445 10.429 -48.397 1.00 42.19 564 GLU A C 1
ATOM 4103 O O . GLU A 1 522 ? 76.595 9.980 -48.379 1.00 45.78 564 GLU A O 1
ATOM 4109 N N . GLY A 1 523 ? 74.803 10.761 -49.535 1.00 40.89 565 GLY A N 1
ATOM 4110 C CA . GLY A 1 523 ? 75.456 10.707 -50.832 1.00 38.43 565 GLY A CA 1
ATOM 4111 C C . GLY A 1 523 ? 76.081 12.046 -51.276 1.00 40.82 565 GLY A C 1
ATOM 4112 O O . GLY A 1 523 ? 75.798 13.119 -50.756 1.00 36.04 565 GLY A O 1
ATOM 4113 N N . HIS A 1 524 ? 76.941 11.962 -52.290 1.00 41.93 566 HIS A N 1
ATOM 4114 C CA . HIS A 1 524 ? 77.626 13.128 -52.827 1.00 38.88 566 HIS A CA 1
ATOM 4115 C C . HIS A 1 524 ? 77.727 13.037 -54.340 1.00 40.51 566 HIS A C 1
ATOM 4116 O O . HIS A 1 524 ? 77.823 11.945 -54.900 1.00 47.33 566 HIS A O 1
ATOM 4123 N N . TYR A 1 525 ? 77.681 14.199 -54.996 1.00 35.69 567 TYR A N 1
ATOM 4124 C CA . TYR A 1 525 ? 77.953 14.325 -56.421 1.00 33.99 567 TYR A CA 1
ATOM 4125 C C . TYR A 1 525 ? 78.790 15.573 -56.637 1.00 43.76 567 TYR A C 1
ATOM 4126 O O . TYR A 1 525 ? 78.560 16.602 -55.987 1.00 40.85 567 TYR A O 1
ATOM 4135 N N . ASP A 1 526 ? 79.742 15.497 -57.562 1.00 45.88 568 ASP A N 1
ATOM 4136 C CA . ASP A 1 526 ? 80.460 16.696 -57.981 1.00 42.69 568 ASP A CA 1
ATOM 4137 C C . ASP A 1 526 ? 79.575 17.599 -58.849 1.00 45.75 568 ASP A C 1
ATOM 4138 O O . ASP A 1 526 ? 78.562 17.168 -59.408 1.00 48.32 568 ASP A O 1
ATOM 4143 N N . VAL A 1 527 ? 79.955 18.879 -58.941 1.00 40.94 569 VAL A N 1
ATOM 4144 C CA . VAL A 1 527 ? 79.272 19.794 -59.854 1.00 42.45 569 VAL A CA 1
ATOM 4145 C C . VAL A 1 527 ? 79.775 19.551 -61.280 1.00 42.20 569 VAL A C 1
ATOM 4146 O O . VAL A 1 527 ? 80.437 20.409 -61.870 1.00 51.52 569 VAL A O 1
ATOM 4150 N N . ASP A 1 528 ? 79.466 18.382 -61.845 1.00 40.90 570 ASP A N 1
ATOM 4151 C CA . ASP A 1 528 ? 79.914 17.972 -63.175 1.00 41.77 570 ASP A CA 1
ATOM 4152 C C . ASP A 1 528 ? 78.943 18.310 -64.306 1.00 44.48 570 ASP A C 1
ATOM 4153 O O . ASP A 1 528 ? 79.138 17.808 -65.421 1.00 44.87 570 ASP A O 1
ATOM 4158 N N . ASN A 1 529 ? 77.912 19.125 -64.046 1.00 40.81 571 ASN A N 1
ATOM 4159 C CA . ASN A 1 529 ? 76.924 19.553 -65.051 1.00 41.13 571 ASN A CA 1
ATOM 4160 C C . ASN A 1 529 ? 76.265 18.366 -65.766 1.00 44.80 571 ASN A C 1
ATOM 4161 O O . ASN A 1 529 ? 75.874 18.468 -66.932 1.00 45.96 571 ASN A O 1
ATOM 4166 N N . ALA A 1 530 ? 76.091 17.239 -65.081 1.00 42.11 572 ALA A N 1
ATOM 4167 C CA . ALA A 1 530 ? 75.524 16.063 -65.719 1.00 43.49 572 ALA A CA 1
ATOM 4168 C C . ALA A 1 530 ? 74.311 15.572 -64.950 1.00 43.66 572 ALA A C 1
ATOM 4169 O O . ALA A 1 530 ? 74.089 15.950 -63.795 1.00 42.68 572 ALA A O 1
ATOM 4171 N N . GLU A 1 531 ? 73.551 14.684 -65.595 1.00 45.95 573 GLU A N 1
ATOM 4172 C CA . GLU A 1 531 ? 72.377 14.075 -64.974 1.00 49.23 573 GLU A CA 1
ATOM 4173 C C . GLU A 1 531 ? 72.768 12.804 -64.236 1.00 43.82 573 GLU A C 1
ATOM 4174 O O . GLU A 1 531 ? 73.529 11.982 -64.755 1.00 44.69 573 GLU A O 1
ATOM 4180 N N . HIS A 1 532 ? 72.207 12.623 -63.048 1.00 38.44 574 HIS A N 1
ATOM 4181 C CA . HIS A 1 532 ? 72.440 11.426 -62.257 1.00 37.38 574 HIS A CA 1
ATOM 4182 C C . HIS A 1 532 ? 71.110 10.821 -61.839 1.00 45.36 574 HIS A C 1
ATOM 4183 O O . HIS A 1 532 ? 70.127 11.542 -61.644 1.00 41.63 574 HIS A O 1
ATOM 4190 N N . ASP A 1 533 ? 71.092 9.503 -61.636 1.00 43.08 575 ASP A N 1
ATOM 4191 C CA . ASP A 1 533 ? 69.879 8.826 -61.199 1.00 39.08 575 ASP A CA 1
ATOM 4192 C C . ASP A 1 533 ? 70.041 8.285 -59.785 1.00 45.55 575 ASP A C 1
ATOM 4193 O O . ASP A 1 533 ? 70.848 7.376 -59.550 1.00 41.74 575 ASP A O 1
ATOM 4198 N N . ILE A 1 534 ? 69.208 8.791 -58.865 1.00 41.39 576 ILE A N 1
ATOM 4199 C CA . ILE A 1 534 ? 69.332 8.436 -57.455 1.00 39.65 576 ILE A CA 1
ATOM 4200 C C . ILE A 1 534 ? 68.991 6.972 -57.204 1.00 41.24 576 ILE A C 1
ATOM 4201 O O . ILE A 1 534 ? 69.563 6.343 -56.303 1.00 41.79 576 ILE A O 1
ATOM 4206 N N . LEU A 1 535 ? 68.065 6.395 -57.967 1.00 43.14 577 LEU A N 1
ATOM 4207 C CA . LEU A 1 535 ? 67.766 4.989 -57.730 1.00 39.20 577 LEU A CA 1
ATOM 4208 C C . LEU A 1 535 ? 68.912 4.132 -58.226 1.00 42.54 577 LEU A C 1
ATOM 4209 O O . LEU A 1 535 ? 69.412 3.276 -57.490 1.00 44.65 577 LEU A O 1
ATOM 4214 N N . THR A 1 536 ? 69.416 4.432 -59.425 1.00 44.94 578 THR A N 1
ATOM 4215 C CA . THR A 1 536 ? 70.567 3.708 -59.953 1.00 43.28 578 THR A CA 1
ATOM 4216 C C . THR A 1 536 ? 71.742 3.773 -58.985 1.00 43.29 578 THR A C 1
ATOM 4217 O O . THR A 1 536 ? 72.360 2.748 -58.684 1.00 52.37 578 THR A O 1
ATOM 4221 N N . ASP A 1 537 ? 72.018 4.949 -58.432 1.00 40.64 579 ASP A N 1
ATOM 4222 C CA . ASP A 1 537 ? 73.236 5.164 -57.667 1.00 37.88 579 ASP A CA 1
ATOM 4223 C C . ASP A 1 537 ? 73.122 4.781 -56.200 1.00 39.65 579 ASP A C 1
ATOM 4224 O O . ASP A 1 537 ? 74.145 4.504 -55.581 1.00 36.65 579 ASP A O 1
ATOM 4229 N N . PHE A 1 538 ? 71.932 4.812 -55.601 1.00 39.78 580 PHE A N 1
ATOM 4230 C CA . PHE A 1 538 ? 71.837 4.636 -54.153 1.00 36.86 580 PHE A CA 1
ATOM 4231 C C . PHE A 1 538 ? 70.769 3.652 -53.663 1.00 42.49 580 PHE A C 1
ATOM 4232 O O . PHE A 1 538 ? 70.926 3.129 -52.550 1.00 40.98 580 PHE A O 1
ATOM 4240 N N . VAL A 1 539 ? 69.691 3.386 -54.409 1.00 36.34 581 VAL A N 1
ATOM 4241 C CA . VAL A 1 539 ? 68.594 2.546 -53.916 1.00 36.87 581 VAL A CA 1
ATOM 4242 C C . VAL A 1 539 ? 68.347 1.478 -54.980 1.00 35.32 581 VAL A C 1
ATOM 4243 O O . VAL A 1 539 ? 67.481 1.618 -55.847 1.00 31.72 581 VAL A O 1
ATOM 4247 N N . PHE A 1 540 ? 69.101 0.389 -54.902 1.00 34.48 582 PHE A N 1
ATOM 4248 C CA . PHE A 1 540 ? 69.174 -0.563 -55.985 1.00 35.90 582 PHE A CA 1
ATOM 4249 C C . PHE A 1 540 ? 69.429 -1.943 -55.391 1.00 36.20 582 PHE A C 1
ATOM 4250 O O . PHE A 1 540 ? 69.854 -2.078 -54.235 1.00 33.33 582 PHE A O 1
ATOM 4258 N N . GLY A 1 541 ? 69.189 -2.965 -56.200 1.00 33.29 583 GLY A N 1
ATOM 4259 C CA . GLY A 1 541 ? 69.589 -4.309 -55.834 1.00 38.12 583 GLY A CA 1
ATOM 4260 C C . GLY A 1 541 ? 68.458 -5.166 -55.282 1.00 35.09 583 GLY A C 1
ATOM 4261 O O . GLY A 1 541 ? 67.319 -4.736 -55.086 1.00 31.11 583 GLY A O 1
ATOM 4262 N N . THR A 1 542 ? 68.834 -6.411 -54.994 1.00 39.68 584 THR A N 1
ATOM 4263 C CA . THR A 1 542 ? 67.951 -7.517 -54.650 1.00 36.28 584 THR A CA 1
ATOM 4264 C C . THR A 1 542 ? 68.639 -8.379 -53.602 1.00 37.41 584 THR A C 1
ATOM 4265 O O . THR A 1 542 ? 69.848 -8.601 -53.701 1.00 42.92 584 THR A O 1
ATOM 4269 N N . VAL A 1 543 ? 67.902 -8.876 -52.614 1.00 37.02 585 VAL A N 1
ATOM 4270 C CA . VAL A 1 543 ? 68.448 -9.846 -51.666 1.00 37.06 585 VAL A CA 1
ATOM 4271 C C . VAL A 1 543 ? 67.742 -11.177 -51.838 1.00 38.06 585 VAL A C 1
ATOM 4272 O O . VAL A 1 543 ? 66.694 -11.273 -52.476 1.00 40.07 585 VAL A O 1
ATOM 4276 N N . THR A 1 544 ? 68.342 -12.220 -51.260 1.00 41.10 586 THR A N 1
ATOM 4277 C CA . THR A 1 544 ? 67.698 -13.511 -51.054 1.00 38.82 586 THR A CA 1
ATOM 4278 C C . THR A 1 544 ? 66.908 -13.470 -49.747 1.00 38.87 586 THR A C 1
ATOM 4279 O O . THR A 1 544 ? 67.070 -12.563 -48.927 1.00 38.56 586 THR A O 1
ATOM 4283 N N . LYS A 1 545 ? 66.093 -14.509 -49.531 1.00 38.30 587 LYS A N 1
ATOM 4284 C CA . LYS A 1 545 ? 65.381 -14.684 -48.266 1.00 36.38 587 LYS A CA 1
ATOM 4285 C C . LYS A 1 545 ? 66.304 -14.648 -47.053 1.00 38.54 587 LYS A C 1
ATOM 4286 O O . LYS A 1 545 ? 65.850 -14.343 -45.946 1.00 40.17 587 LYS A O 1
ATOM 4292 N N . ARG A 1 546 ? 67.584 -14.970 -47.224 1.00 38.88 588 ARG A N 1
ATOM 4293 C CA . ARG A 1 546 ? 68.553 -14.952 -46.140 1.00 37.62 588 ARG A CA 1
ATOM 4294 C C . ARG A 1 546 ? 69.403 -13.692 -46.172 1.00 41.73 588 ARG A C 1
ATOM 4295 O O . ARG A 1 546 ? 70.475 -13.650 -45.548 1.00 35.94 588 ARG A O 1
ATOM 4303 N N . ASN A 1 547 ? 68.935 -12.674 -46.913 1.00 45.59 589 ASN A N 1
ATOM 4304 C CA . ASN A 1 547 ? 69.472 -11.309 -46.916 1.00 41.19 589 ASN A CA 1
ATOM 4305 C C . ASN A 1 547 ? 70.876 -11.236 -47.524 1.00 41.14 589 ASN A C 1
ATOM 4306 O O . ASN A 1 547 ? 71.713 -10.436 -47.099 1.00 42.98 589 ASN A O 1
ATOM 4311 N N . THR A 1 548 ? 71.135 -12.074 -48.518 1.00 40.31 590 THR A N 1
ATOM 4312 C CA . THR A 1 548 ? 72.369 -12.039 -49.285 1.00 36.69 590 THR A CA 1
ATOM 4313 C C . THR A 1 548 ? 72.168 -11.059 -50.431 1.00 39.90 590 THR A C 1
ATOM 4314 O O . THR A 1 548 ? 71.308 -11.275 -51.300 1.00 41.63 590 THR A O 1
ATOM 4318 N N . PHE A 1 549 ? 72.938 -9.975 -50.419 1.00 35.52 591 PHE A N 1
ATOM 4319 C CA . PHE A 1 549 ? 72.729 -8.881 -51.358 1.00 39.73 591 PHE A CA 1
ATOM 4320 C C . PHE A 1 549 ? 73.385 -9.163 -52.709 1.00 37.57 591 PHE A C 1
ATOM 4321 O O . PHE A 1 549 ? 74.551 -9.542 -52.768 1.00 38.34 591 PHE A O 1
ATOM 4329 N N . ILE A 1 550 ? 72.637 -8.939 -53.792 1.00 41.74 592 ILE A N 1
ATOM 4330 C CA . ILE A 1 550 ? 73.109 -9.023 -55.181 1.00 36.41 592 ILE A CA 1
ATOM 4331 C C . ILE A 1 550 ? 72.831 -7.659 -55.822 1.00 44.84 592 ILE A C 1
ATOM 4332 O O . ILE A 1 550 ? 71.667 -7.278 -56.016 1.00 39.16 592 ILE A O 1
ATOM 4337 N N . GLY A 1 551 ? 73.894 -6.907 -56.120 1.00 44.21 593 GLY A N 1
ATOM 4338 C CA . GLY A 1 551 ? 73.768 -5.532 -56.567 1.00 39.19 593 GLY A CA 1
ATOM 4339 C C . GLY A 1 551 ? 73.367 -5.348 -58.017 1.00 41.59 593 GLY A C 1
ATOM 4340 O O . GLY A 1 551 ? 72.620 -4.425 -58.335 1.00 40.28 593 GLY A O 1
ATOM 4341 N N . ASP A 1 552 ? 73.900 -6.172 -58.912 1.00 45.28 594 ASP A N 1
ATOM 4342 C CA . ASP A 1 552 ? 73.623 -6.043 -60.341 1.00 47.93 594 ASP A CA 1
ATOM 4343 C C . ASP A 1 552 ? 73.858 -7.407 -60.985 1.00 50.20 594 ASP A C 1
ATOM 4344 O O . ASP A 1 552 ? 74.069 -8.408 -60.291 1.00 42.69 594 ASP A O 1
ATOM 4349 N N . GLU A 1 553 ? 73.823 -7.439 -62.326 1.00 52.27 595 GLU A N 1
ATOM 4350 C CA . GLU A 1 553 ? 73.861 -8.704 -63.056 1.00 49.52 595 GLU A CA 1
ATOM 4351 C C . GLU A 1 553 ? 75.218 -9.399 -62.953 1.00 46.33 595 GLU A C 1
ATOM 4352 O O . GLU A 1 553 ? 75.285 -10.635 -63.012 1.00 46.22 595 GLU A O 1
ATOM 4358 N N . GLU A 1 554 ? 76.296 -8.642 -62.746 1.00 47.27 596 GLU A N 1
ATOM 4359 C CA . GLU A 1 554 ? 77.609 -9.262 -62.579 1.00 48.98 596 GLU A CA 1
ATOM 4360 C C . GLU A 1 554 ? 77.774 -9.857 -61.186 1.00 44.18 596 GLU A C 1
ATOM 4361 O O . GLU A 1 554 ? 78.411 -10.905 -61.038 1.00 46.11 596 GLU A O 1
ATOM 4363 N N . ALA A 1 555 ? 77.169 -9.241 -60.167 1.00 44.01 597 ALA A N 1
ATOM 4364 C CA . ALA A 1 555 ? 77.122 -9.878 -58.858 1.00 41.26 597 ALA A CA 1
ATOM 4365 C C . ALA A 1 555 ? 76.295 -11.152 -58.893 1.00 42.40 597 ALA A C 1
ATOM 4366 O O . ALA A 1 555 ? 76.581 -12.092 -58.146 1.00 45.92 597 ALA A O 1
ATOM 4368 N N . PHE A 1 556 ? 75.276 -11.207 -59.751 1.00 41.21 598 PHE A N 1
ATOM 4369 C CA . PHE A 1 556 ? 74.473 -12.418 -59.855 1.00 40.29 598 PHE A CA 1
ATOM 4370 C C . PHE A 1 556 ? 75.259 -13.535 -60.528 1.00 43.44 598 PHE A C 1
ATOM 4371 O O . PHE A 1 556 ? 75.173 -14.695 -60.107 1.00 40.49 598 PHE A O 1
ATOM 4379 N N . ALA A 1 557 ? 76.086 -13.193 -61.529 1.00 47.30 599 ALA A N 1
ATOM 4380 C CA . ALA A 1 557 ? 76.884 -14.209 -62.221 1.00 47.98 599 ALA A CA 1
ATOM 4381 C C . ALA A 1 557 ? 77.886 -14.876 -61.280 1.00 48.09 599 ALA A C 1
ATOM 4382 O O . ALA A 1 557 ? 78.058 -16.106 -61.313 1.00 45.62 599 ALA A O 1
ATOM 4384 N N . ILE A 1 558 ? 78.537 -14.092 -60.414 1.00 42.96 600 ILE A N 1
ATOM 4385 C CA . ILE A 1 558 ? 79.367 -14.709 -59.387 1.00 44.79 600 ILE A CA 1
ATOM 4386 C C . ILE A 1 558 ? 78.509 -15.569 -58.465 1.00 42.65 600 ILE A C 1
ATOM 4387 O O . ILE A 1 558 ? 78.893 -16.687 -58.097 1.00 42.08 600 ILE A O 1
ATOM 4392 N N . TYR A 1 559 ? 77.325 -15.073 -58.102 1.00 41.75 601 TYR A N 1
ATOM 4393 C CA . TYR A 1 559 ? 76.437 -15.844 -57.239 1.00 41.06 601 TYR A CA 1
ATOM 4394 C C . TYR A 1 559 ? 76.060 -17.183 -57.879 1.00 38.95 601 TYR A C 1
ATOM 4395 O O . TYR A 1 559 ? 76.061 -18.224 -57.209 1.00 33.84 601 TYR A O 1
ATOM 4404 N N . LYS A 1 560 ? 75.753 -17.175 -59.182 1.00 40.15 602 LYS A N 1
ATOM 4405 C CA . LYS A 1 560 ? 75.374 -18.380 -59.910 1.00 35.16 602 LYS A CA 1
ATOM 4406 C C . LYS A 1 560 ? 76.480 -19.416 -59.951 1.00 42.62 602 LYS A C 1
ATOM 4407 O O . LYS A 1 560 ? 76.209 -20.559 -60.336 1.00 45.45 602 LYS A O 1
ATOM 4413 N N . GLU A 1 561 ? 77.714 -19.048 -59.605 1.00 39.49 603 GLU A N 1
ATOM 4414 C CA . GLU A 1 561 ? 78.837 -19.974 -59.624 1.00 42.17 603 GLU A CA 1
ATOM 4415 C C . GLU A 1 561 ? 79.165 -20.518 -58.246 1.00 41.97 603 GLU A C 1
ATOM 4416 O O . GLU A 1 561 ? 80.133 -21.274 -58.104 1.00 42.15 603 GLU A O 1
ATOM 4422 N N . GLY A 1 562 ? 78.373 -20.158 -57.238 1.00 40.45 604 GLY A N 1
ATOM 4423 C CA . GLY A 1 562 ? 78.564 -20.724 -55.913 1.00 42.30 604 GLY A CA 1
ATOM 4424 C C . GLY A 1 562 ? 78.534 -22.245 -55.932 1.00 39.76 604 GLY A C 1
ATOM 4425 O O . GLY A 1 562 ? 77.770 -22.866 -56.677 1.00 40.51 604 GLY A O 1
ATOM 4426 N N . ALA A 1 563 ? 79.386 -22.849 -55.101 1.00 40.87 605 ALA A N 1
ATOM 4427 C CA . ALA A 1 563 ? 79.520 -24.297 -55.049 1.00 36.11 605 ALA A CA 1
ATOM 4428 C C . ALA A 1 563 ? 79.753 -24.770 -53.622 1.00 33.91 605 ALA A C 1
ATOM 4429 O O . ALA A 1 563 ? 80.324 -24.069 -52.796 1.00 39.21 605 ALA A O 1
ATOM 4431 N N . VAL A 1 564 ? 79.247 -25.957 -53.331 1.00 41.39 606 VAL A N 1
ATOM 4432 C CA . VAL A 1 564 ? 79.597 -26.716 -52.135 1.00 45.66 606 VAL A CA 1
ATOM 4433 C C . VAL A 1 564 ? 80.340 -27.959 -52.606 1.00 42.45 606 VAL A C 1
ATOM 4434 O O . VAL A 1 564 ? 79.843 -28.692 -53.474 1.00 41.73 606 VAL A O 1
ATOM 4438 N N . ASP A 1 565 ? 81.550 -28.159 -52.073 1.00 47.86 607 ASP A N 1
ATOM 4439 C CA . ASP A 1 565 ? 82.483 -29.222 -52.496 1.00 55.20 607 ASP A CA 1
ATOM 4440 C C . ASP A 1 565 ? 82.568 -29.316 -54.016 1.00 45.00 607 ASP A C 1
ATOM 4441 O O . ASP A 1 565 ? 82.439 -30.390 -54.594 1.00 49.74 607 ASP A O 1
ATOM 4446 N N . GLY A 1 566 ? 82.771 -28.185 -54.673 1.00 47.64 608 GLY A N 1
ATOM 4447 C CA . GLY A 1 566 ? 82.828 -28.212 -56.124 1.00 43.52 608 GLY A CA 1
ATOM 4448 C C . GLY A 1 566 ? 81.513 -28.498 -56.820 1.00 44.76 608 GLY A C 1
ATOM 4449 O O . GLY A 1 566 ? 81.489 -28.573 -58.050 1.00 48.20 608 GLY A O 1
ATOM 4450 N N . ARG A 1 567 ? 80.420 -28.692 -56.090 1.00 42.43 609 ARG A N 1
ATOM 4451 C CA . ARG A 1 567 ? 79.117 -28.884 -56.706 1.00 39.24 609 ARG A CA 1
ATOM 4452 C C . ARG A 1 567 ? 78.381 -27.549 -56.749 1.00 40.89 609 ARG A C 1
ATOM 4453 O O . ARG A 1 567 ? 78.130 -26.940 -55.703 1.00 40.15 609 ARG A O 1
ATOM 4461 N N . GLN A 1 568 ? 77.966 -27.134 -57.937 1.00 35.05 610 GLN A N 1
ATOM 4462 C CA . GLN A 1 568 ? 77.356 -25.822 -58.102 1.00 40.95 610 GLN A CA 1
ATOM 4463 C C . GLN A 1 568 ? 75.859 -25.951 -57.867 1.00 39.32 610 GLN A C 1
ATOM 4464 O O . GLN A 1 568 ? 75.196 -26.751 -58.531 1.00 39.10 610 GLN A O 1
ATOM 4470 N N . TYR A 1 569 ? 75.335 -25.196 -56.899 1.00 36.15 611 TYR A N 1
ATOM 4471 C CA . TYR A 1 569 ? 73.991 -25.454 -56.386 1.00 39.22 611 TYR A CA 1
ATOM 4472 C C . TYR A 1 569 ? 72.926 -24.564 -57.002 1.00 37.21 611 TYR A C 1
ATOM 4473 O O . TYR A 1 569 ? 71.764 -24.666 -56.612 1.00 39.82 611 TYR A O 1
ATOM 4482 N N . VAL A 1 570 ? 73.285 -23.668 -57.906 1.00 36.29 612 VAL A N 1
ATOM 4483 C CA . VAL A 1 570 ? 72.309 -22.800 -58.552 1.00 37.74 612 VAL A CA 1
ATOM 4484 C C . VAL A 1 570 ? 72.001 -23.344 -59.935 1.00 33.80 612 VAL A C 1
ATOM 4485 O O . VAL A 1 570 ? 72.891 -23.784 -60.662 1.00 35.67 612 VAL A O 1
ATOM 4489 N N . SER A 1 571 ? 70.726 -23.343 -60.283 1.00 39.23 613 SER A N 1
ATOM 4490 C CA . SER A 1 571 ? 70.301 -23.851 -61.574 1.00 41.19 613 SER A CA 1
ATOM 4491 C C . SER A 1 571 ? 71.004 -23.111 -62.702 1.00 43.17 613 SER A C 1
ATOM 4492 O O . SER A 1 571 ? 71.059 -21.879 -62.710 1.00 45.44 613 SER A O 1
ATOM 4495 N N . LYS A 1 572 ? 71.500 -23.874 -63.686 1.00 45.79 614 LYS A N 1
ATOM 4496 C CA . LYS A 1 572 ? 72.317 -23.291 -64.747 1.00 48.48 614 LYS A CA 1
ATOM 4497 C C . LYS A 1 572 ? 71.515 -22.301 -65.593 1.00 51.77 614 LYS A C 1
ATOM 4498 O O . LYS A 1 572 ? 72.071 -21.312 -66.078 1.00 53.30 614 LYS A O 1
ATOM 4504 N N . ASP A 1 573 ? 70.219 -22.529 -65.775 1.00 49.46 615 ASP A N 1
ATOM 4505 C CA . ASP A 1 573 ? 69.398 -21.669 -66.624 1.00 56.64 615 ASP A CA 1
ATOM 4506 C C . ASP A 1 573 ? 68.624 -20.582 -65.862 1.00 52.05 615 ASP A C 1
ATOM 4507 O O . ASP A 1 573 ? 67.745 -19.934 -66.451 1.00 53.29 615 ASP A O 1
ATOM 4512 N N . TYR A 1 574 ? 68.928 -20.366 -64.581 1.00 45.75 616 TYR A N 1
ATOM 4513 C CA . TYR A 1 574 ? 68.311 -19.297 -63.808 1.00 41.39 616 TYR A CA 1
ATOM 4514 C C . TYR A 1 574 ? 68.937 -17.971 -64.217 1.00 42.32 616 TYR A C 1
ATOM 4515 O O . TYR A 1 574 ? 70.151 -17.800 -64.109 1.00 45.90 616 TYR A O 1
ATOM 4524 N N . THR A 1 575 ? 68.112 -17.033 -64.669 1.00 42.83 617 THR A N 1
ATOM 4525 C CA . THR A 1 575 ? 68.560 -15.760 -65.215 1.00 43.44 617 THR A CA 1
ATOM 4526 C C . THR A 1 575 ? 68.336 -14.630 -64.214 1.00 44.13 617 THR A C 1
ATOM 4527 O O . THR A 1 575 ? 67.393 -14.667 -63.418 1.00 43.24 617 THR A O 1
ATOM 4531 N N . TYR A 1 576 ? 69.223 -13.623 -64.266 1.00 40.57 618 TYR A N 1
ATOM 4532 C CA . TYR A 1 576 ? 69.070 -12.416 -63.447 1.00 42.75 618 TYR A CA 1
ATOM 4533 C C . TYR A 1 576 ? 67.701 -11.742 -63.619 1.00 41.52 618 TYR A C 1
ATOM 4534 O O . TYR A 1 576 ? 67.141 -11.230 -62.645 1.00 42.20 618 TYR A O 1
ATOM 4543 N N . GLU A 1 577 ? 67.157 -11.697 -64.843 1.00 38.24 619 GLU A N 1
ATOM 4544 C CA . GLU A 1 577 ? 65.836 -11.091 -65.030 1.00 40.80 619 GLU A CA 1
ATOM 4545 C C . GLU A 1 577 ? 64.790 -11.763 -64.151 1.00 42.44 619 GLU A C 1
ATOM 4546 O O . GLU A 1 577 ? 63.914 -11.095 -63.591 1.00 45.74 619 GLU A O 1
ATOM 4548 N N . ALA A 1 578 ? 64.871 -13.085 -64.006 1.00 46.07 620 ALA A N 1
ATOM 4549 C CA . ALA A 1 578 ? 63.913 -13.803 -63.182 1.00 42.50 620 ALA A CA 1
ATOM 4550 C C . ALA A 1 578 ? 64.178 -13.612 -61.695 1.00 44.11 620 ALA A C 1
ATOM 4551 O O . ALA A 1 578 ? 63.257 -13.770 -60.884 1.00 42.08 620 ALA A O 1
ATOM 4553 N N . PHE A 1 579 ? 65.401 -13.236 -61.319 1.00 41.52 621 PHE A N 1
ATOM 4554 C CA . PHE A 1 579 ? 65.742 -13.078 -59.910 1.00 39.81 621 PHE A CA 1
ATOM 4555 C C . PHE A 1 579 ? 65.492 -11.656 -59.396 1.00 41.91 621 PHE A C 1
ATOM 4556 O O . PHE A 1 579 ? 64.989 -11.484 -58.283 1.00 43.11 621 PHE A O 1
ATOM 4564 N N . ARG A 1 580 ? 65.834 -10.636 -60.182 1.00 41.62 622 ARG A N 1
ATOM 4565 C CA . ARG A 1 580 ? 65.947 -9.273 -59.678 1.00 44.78 622 ARG A CA 1
ATOM 4566 C C . ARG A 1 580 ? 64.590 -8.618 -59.497 1.00 44.23 622 ARG A C 1
ATOM 4567 O O . ARG A 1 580 ? 63.629 -8.906 -60.215 1.00 49.71 622 ARG A O 1
ATOM 4575 N N . LYS A 1 581 ? 64.527 -7.713 -58.532 1.00 37.37 623 LYS A N 1
ATOM 4576 C CA . LYS A 1 581 ? 63.377 -6.836 -58.398 1.00 42.94 623 LYS A CA 1
ATOM 4577 C C . LYS A 1 581 ? 63.464 -5.700 -59.411 1.00 43.37 623 LYS A C 1
ATOM 4578 O O . LYS A 1 581 ? 64.532 -5.133 -59.639 1.00 47.11 623 LYS A O 1
ATOM 4584 N N . ASP A 1 582 ? 62.335 -5.354 -60.018 1.00 43.03 624 ASP A N 1
ATOM 4585 C CA . ASP A 1 582 ? 62.377 -4.374 -61.089 1.00 43.30 624 ASP A CA 1
ATOM 4586 C C . ASP A 1 582 ? 62.187 -2.943 -60.603 1.00 44.24 624 ASP A C 1
ATOM 4587 O O . ASP A 1 582 ? 62.421 -2.012 -61.378 1.00 50.82 624 ASP A O 1
ATOM 4592 N N . TYR A 1 583 ? 61.768 -2.739 -59.356 1.00 42.85 625 TYR A N 1
ATOM 4593 C CA . TYR A 1 583 ? 61.599 -1.406 -58.787 1.00 43.21 625 TYR A CA 1
ATOM 4594 C C . TYR A 1 583 ? 60.499 -0.601 -59.477 1.00 43.71 625 TYR A C 1
ATOM 4595 O O . TYR A 1 583 ? 60.455 0.628 -59.340 1.00 45.31 625 TYR A O 1
ATOM 4604 N N . LYS A 1 584 ? 59.619 -1.265 -60.224 1.00 45.96 626 LYS A N 1
ATOM 4605 C CA . LYS A 1 584 ? 58.537 -0.577 -60.916 1.00 48.04 626 LYS A CA 1
ATOM 4606 C C . LYS A 1 584 ? 57.681 0.193 -59.917 1.00 46.47 626 LYS A C 1
ATOM 4607 O O . LYS A 1 584 ? 57.382 -0.297 -58.822 1.00 41.30 626 LYS A O 1
ATOM 4613 N N . GLY A 1 585 ? 57.351 1.438 -60.276 1.00 45.76 627 GLY A N 1
ATOM 4614 C CA . GLY A 1 585 ? 56.550 2.272 -59.413 1.00 39.76 627 GLY A CA 1
ATOM 4615 C C . GLY A 1 585 ? 57.295 2.940 -58.282 1.00 43.29 627 GLY A C 1
ATOM 4616 O O . GLY A 1 585 ? 56.651 3.522 -57.403 1.00 45.83 627 GLY A O 1
ATOM 4617 N N . TYR A 1 586 ? 58.618 2.820 -58.227 1.00 40.14 628 TYR A N 1
ATOM 4618 C CA . TYR A 1 586 ? 59.360 3.526 -57.198 1.00 39.63 628 TYR A CA 1
ATOM 4619 C C . TYR A 1 586 ? 59.418 5.010 -57.526 1.00 38.27 628 TYR A C 1
ATOM 4620 O O . TYR A 1 586 ? 59.543 5.403 -58.687 1.00 36.31 628 TYR A O 1
ATOM 4629 N N . LYS A 1 587 ? 59.328 5.839 -56.493 1.00 38.99 629 LYS A N 1
ATOM 4630 C CA . LYS A 1 587 ? 59.298 7.278 -56.692 1.00 42.53 629 LYS A CA 1
ATOM 4631 C C . LYS A 1 587 ? 60.216 7.948 -55.689 1.00 41.34 629 LYS A C 1
ATOM 4632 O O . LYS A 1 587 ? 60.319 7.506 -54.539 1.00 43.31 629 LYS A O 1
ATOM 4638 N N . VAL A 1 588 ? 60.867 9.028 -56.131 1.00 34.71 630 VAL A N 1
ATOM 4639 C CA . VAL A 1 588 ? 61.828 9.771 -55.317 1.00 35.48 630 VAL A CA 1
ATOM 4640 C C . VAL A 1 588 ? 61.269 11.159 -55.012 1.00 41.84 630 VAL A C 1
ATOM 4641 O O . VAL A 1 588 ? 60.963 11.945 -55.924 1.00 40.50 630 VAL A O 1
ATOM 4645 N N . HIS A 1 589 ? 61.182 11.480 -53.728 1.00 37.37 631 HIS A N 1
ATOM 4646 C CA . HIS A 1 589 ? 60.763 12.801 -53.305 1.00 40.37 631 HIS A CA 1
ATOM 4647 C C . HIS A 1 589 ? 61.978 13.590 -52.822 1.00 41.23 631 HIS A C 1
ATOM 4648 O O . HIS A 1 589 ? 62.661 13.170 -51.885 1.00 44.84 631 HIS A O 1
ATOM 4655 N N . LEU A 1 590 ? 62.229 14.735 -53.447 1.00 38.17 632 LEU A N 1
ATOM 4656 C CA . LEU A 1 590 ? 63.363 15.580 -53.108 1.00 37.44 632 LEU A CA 1
ATOM 4657 C C . LEU A 1 590 ? 62.900 16.849 -52.410 1.00 42.34 632 LEU A C 1
ATOM 4658 O O . LEU A 1 590 ? 61.934 17.490 -52.838 1.00 44.38 632 LEU A O 1
ATOM 4663 N N . THR A 1 591 ? 63.632 17.246 -51.380 1.00 40.91 633 THR A N 1
ATOM 4664 C CA . THR A 1 591 ? 63.423 18.525 -50.711 1.00 40.33 633 THR A CA 1
ATOM 4665 C C . THR A 1 591 ? 64.725 19.319 -50.787 1.00 38.03 633 THR A C 1
ATOM 4666 O O . THR A 1 591 ? 65.709 18.960 -50.135 1.00 39.95 633 THR A O 1
ATOM 4670 N N . ALA A 1 592 ? 64.733 20.408 -51.557 1.00 40.08 634 ALA A N 1
ATOM 4671 C CA . ALA A 1 592 ? 65.951 21.201 -51.685 1.00 40.44 634 ALA A CA 1
ATOM 4672 C C . ALA A 1 592 ? 66.204 22.030 -50.420 1.00 35.92 634 ALA A C 1
ATOM 4673 O O . ALA A 1 592 ? 65.404 22.049 -49.486 1.00 39.13 634 ALA A O 1
ATOM 4675 N N . SER A 1 593 ? 67.361 22.692 -50.374 1.00 35.86 635 SER A N 1
ATOM 4676 C CA . SER A 1 593 ? 67.636 23.600 -49.257 1.00 41.49 635 SER A CA 1
ATOM 4677 C C . SER A 1 593 ? 66.657 24.769 -49.230 1.00 42.24 635 SER A C 1
ATOM 4678 O O . SER A 1 593 ? 66.480 25.406 -48.186 1.00 43.89 635 SER A O 1
ATOM 4681 N N . ASN A 1 594 ? 66.064 25.070 -50.383 1.00 44.88 636 ASN A N 1
ATOM 4682 C CA . ASN A 1 594 ? 64.826 25.800 -50.639 1.00 44.50 636 ASN A CA 1
ATOM 4683 C C . ASN A 1 594 ? 63.645 25.484 -49.729 1.00 47.18 636 ASN A C 1
ATOM 4684 O O . ASN A 1 594 ? 62.760 26.333 -49.537 1.00 46.63 636 ASN A O 1
ATOM 4689 N N . LEU A 1 595 ? 63.582 24.236 -49.260 1.00 41.63 637 LEU A N 1
ATOM 4690 C CA . LEU A 1 595 ? 62.377 23.540 -48.809 1.00 40.39 637 LEU A CA 1
ATOM 4691 C C . LEU A 1 595 ? 61.416 23.270 -49.950 1.00 36.58 637 LEU A C 1
ATOM 4692 O O . LEU A 1 595 ? 60.306 22.808 -49.700 1.00 40.84 637 LEU A O 1
ATOM 4697 N N . GLY A 1 596 ? 61.811 23.548 -51.193 1.00 36.69 638 GLY A N 1
ATOM 4698 C CA . GLY A 1 596 ? 60.976 23.202 -52.325 1.00 35.69 638 GLY A CA 1
ATOM 4699 C C . GLY A 1 596 ? 61.005 21.713 -52.631 1.00 41.60 638 GLY A C 1
ATOM 4700 O O . GLY A 1 596 ? 62.026 21.038 -52.478 1.00 40.80 638 GLY A O 1
ATOM 4701 N N . GLU A 1 597 ? 59.885 21.205 -53.154 1.00 35.33 639 GLU A N 1
ATOM 4702 C CA . GLU A 1 597 ? 59.674 19.770 -53.268 1.00 43.04 639 GLU A CA 1
ATOM 4703 C C . GLU A 1 597 ? 59.477 19.333 -54.714 1.00 36.24 639 GLU A C 1
ATOM 4704 O O . GLU A 1 597 ? 58.841 20.015 -55.507 1.00 39.79 639 GLU A O 1
ATOM 4710 N N . THR A 1 598 ? 60.078 18.207 -55.067 1.00 38.62 640 THR A N 1
ATOM 4711 C CA . THR A 1 598 ? 59.951 17.679 -56.412 1.00 37.88 640 THR A CA 1
ATOM 4712 C C . THR A 1 598 ? 59.926 16.172 -56.319 1.00 37.09 640 THR A C 1
ATOM 4713 O O . THR A 1 598 ? 60.405 15.589 -55.353 1.00 41.95 640 THR A O 1
ATOM 4717 N N . VAL A 1 599 ? 59.325 15.553 -57.319 1.00 34.99 641 VAL A N 1
ATOM 4718 C CA . VAL A 1 599 ? 59.241 14.112 -57.393 1.00 41.45 641 VAL A CA 1
ATOM 4719 C C . VAL A 1 599 ? 59.935 13.689 -58.679 1.00 38.49 641 VAL A C 1
ATOM 4720 O O . VAL A 1 599 ? 59.422 13.927 -59.779 1.00 41.32 641 VAL A O 1
ATOM 4724 N N . THR A 1 600 ? 61.133 13.137 -58.543 1.00 34.44 642 THR A N 1
ATOM 4725 C CA . THR A 1 600 ? 61.992 12.794 -59.671 1.00 38.08 642 THR A CA 1
ATOM 4726 C C . THR A 1 600 ? 63.179 12.001 -59.155 1.00 42.46 642 THR A C 1
ATOM 4727 O O . THR A 1 600 ? 63.703 12.307 -58.079 1.00 45.03 642 THR A O 1
ATOM 4731 N N . SER A 1 601 ? 63.587 10.981 -59.904 1.00 36.76 643 SER A N 1
ATOM 4732 C CA . SER A 1 601 ? 64.798 10.260 -59.528 1.00 45.83 643 SER A CA 1
ATOM 4733 C C . SER A 1 601 ? 66.071 10.874 -60.110 1.00 44.09 643 SER A C 1
ATOM 4734 O O . SER A 1 601 ? 67.165 10.519 -59.668 1.00 43.68 643 SER A O 1
ATOM 4737 N N . LYS A 1 602 ? 65.943 11.729 -61.124 1.00 44.85 644 LYS A N 1
ATOM 4738 C CA . LYS A 1 602 ? 67.046 12.411 -61.787 1.00 43.20 644 LYS A CA 1
ATOM 4739 C C . LYS A 1 602 ? 67.380 13.731 -61.111 1.00 45.04 644 LYS A C 1
ATOM 4740 O O . LYS A 1 602 ? 66.484 14.498 -60.763 1.00 50.84 644 LYS A O 1
ATOM 4746 N N . VAL A 1 603 ? 68.673 14.001 -60.939 1.00 44.10 645 VAL A N 1
ATOM 4747 C CA . VAL A 1 603 ? 69.155 15.322 -60.546 1.00 45.32 645 VAL A CA 1
ATOM 4748 C C . VAL A 1 603 ? 70.232 15.709 -61.551 1.00 44.74 645 VAL A C 1
ATOM 4749 O O . VAL A 1 603 ? 70.935 14.849 -62.091 1.00 45.63 645 VAL A O 1
ATOM 4753 N N . THR A 1 604 ? 70.340 17.005 -61.831 1.00 43.79 646 THR A N 1
ATOM 4754 C CA . THR A 1 604 ? 71.416 17.542 -62.663 1.00 40.93 646 THR A CA 1
ATOM 4755 C C . THR A 1 604 ? 72.297 18.407 -61.780 1.00 41.97 646 THR A C 1
ATOM 4756 O O . THR A 1 604 ? 71.814 19.359 -61.156 1.00 40.93 646 THR A O 1
ATOM 4760 N N . ALA A 1 605 ? 73.586 18.066 -61.730 1.00 43.76 647 ALA A N 1
ATOM 4761 C CA . ALA A 1 605 ? 74.544 18.656 -60.795 1.00 37.79 647 ALA A CA 1
ATOM 4762 C C . ALA A 1 605 ? 75.167 19.907 -61.414 1.00 42.44 647 ALA A C 1
ATOM 4763 O O . ALA A 1 605 ? 76.318 19.922 -61.858 1.00 45.51 647 ALA A O 1
ATOM 4765 N N . THR A 1 606 ? 74.387 20.990 -61.433 1.00 45.16 648 THR A N 1
ATOM 4766 C CA . THR A 1 606 ? 74.849 22.246 -62.003 1.00 39.34 648 THR A CA 1
ATOM 4767 C C . THR A 1 606 ? 75.394 23.208 -60.965 1.00 41.46 648 THR A C 1
ATOM 4768 O O . THR A 1 606 ? 76.114 24.141 -61.334 1.00 48.65 648 THR A O 1
ATOM 4772 N N . THR A 1 607 ? 75.079 23.004 -59.687 1.00 40.68 649 THR A N 1
ATOM 4773 C CA . THR A 1 607 ? 75.461 23.955 -58.653 1.00 42.38 649 THR A CA 1
ATOM 4774 C C . THR A 1 607 ? 75.408 23.286 -57.285 1.00 45.13 649 THR A C 1
ATOM 4775 O O . THR A 1 607 ? 74.741 22.261 -57.088 1.00 50.45 649 THR A O 1
ATOM 4779 N N . ASP A 1 608 ? 76.107 23.908 -56.338 1.00 39.07 650 ASP A N 1
ATOM 4780 C CA . ASP A 1 608 ? 76.131 23.515 -54.938 1.00 39.98 650 ASP A CA 1
ATOM 4781 C C . ASP A 1 608 ? 74.726 23.498 -54.335 1.00 47.03 650 ASP A C 1
ATOM 4782 O O . ASP A 1 608 ? 74.050 24.535 -54.252 1.00 47.32 650 ASP A O 1
ATOM 4787 N N . GLU A 1 609 ? 74.258 22.312 -53.957 1.00 40.30 651 GLU A N 1
ATOM 4788 C CA . GLU A 1 609 ? 72.899 22.131 -53.486 1.00 38.96 651 GLU A CA 1
ATOM 4789 C C . GLU A 1 609 ? 72.881 20.982 -52.478 1.00 44.41 651 GLU A C 1
ATOM 4790 O O . GLU A 1 609 ? 73.854 20.234 -52.351 1.00 44.28 651 GLU A O 1
ATOM 4796 N N . THR A 1 610 ? 71.787 20.889 -51.716 1.00 41.17 652 THR A N 1
ATOM 4797 C CA . THR A 1 610 ? 71.532 19.757 -50.828 1.00 42.64 652 THR A CA 1
ATOM 4798 C C . THR A 1 610 ? 70.057 19.374 -50.902 1.00 45.13 652 THR A C 1
ATOM 4799 O O . THR A 1 610 ? 69.188 20.229 -50.696 1.00 43.69 652 THR A O 1
ATOM 4803 N N . TYR A 1 611 ? 69.762 18.118 -51.240 1.00 40.38 653 TYR A N 1
ATOM 4804 C CA . TYR A 1 611 ? 68.396 17.614 -51.188 1.00 41.71 653 TYR A CA 1
ATOM 4805 C C . TYR A 1 611 ? 68.240 16.609 -50.061 1.00 39.84 653 TYR A C 1
ATOM 4806 O O . TYR A 1 611 ? 69.090 15.735 -49.881 1.00 37.60 653 TYR A O 1
ATOM 4815 N N . LEU A 1 612 ? 67.096 16.638 -49.394 1.00 39.67 654 LEU A N 1
ATOM 4816 C CA . LEU A 1 612 ? 66.680 15.479 -48.615 1.00 38.43 654 LEU A CA 1
ATOM 4817 C C . LEU A 1 612 ? 65.874 14.565 -49.527 1.00 41.07 654 LEU A C 1
ATOM 4818 O O . LEU A 1 612 ? 65.040 15.030 -50.316 1.00 43.51 654 LEU A O 1
ATOM 4823 N N . VAL A 1 613 ? 66.212 13.281 -49.489 1.00 37.75 655 VAL A N 1
ATOM 4824 C CA . VAL A 1 613 ? 65.663 12.274 -50.378 1.00 42.07 655 VAL A CA 1
ATOM 4825 C C . VAL A 1 613 ? 64.789 11.349 -49.542 1.00 41.22 655 VAL A C 1
ATOM 4826 O O . VAL A 1 613 ? 65.219 10.848 -48.499 1.00 40.88 655 VAL A O 1
ATOM 4830 N N . ASP A 1 614 ? 63.563 11.138 -49.992 1.00 39.18 656 ASP A N 1
ATOM 4831 C CA . ASP A 1 614 ? 62.660 10.151 -49.416 1.00 40.35 656 ASP A CA 1
ATOM 4832 C C . ASP A 1 614 ? 62.264 9.241 -50.560 1.00 42.22 656 ASP A C 1
ATOM 4833 O O . ASP A 1 614 ? 61.643 9.704 -51.525 1.00 43.62 656 ASP A O 1
ATOM 4838 N N . VAL A 1 615 ? 62.682 7.973 -50.497 1.00 39.39 657 VAL A N 1
ATOM 4839 C CA . VAL A 1 615 ? 62.369 7.005 -51.544 1.00 39.60 657 VAL A CA 1
ATOM 4840 C C . VAL A 1 615 ? 61.161 6.177 -51.129 1.00 41.84 657 VAL A C 1
ATOM 4841 O O . VAL A 1 615 ? 61.112 5.634 -50.017 1.00 42.30 657 VAL A O 1
ATOM 4845 N N . SER A 1 616 ? 60.233 6.013 -52.063 1.00 42.94 658 SER A N 1
ATOM 4846 C CA . SER A 1 616 ? 58.965 5.346 -51.841 1.00 41.87 658 SER A CA 1
ATOM 4847 C C . SER A 1 616 ? 58.732 4.287 -52.908 1.00 43.00 658 SER A C 1
ATOM 4848 O O . SER A 1 616 ? 59.209 4.407 -54.044 1.00 41.57 658 SER A O 1
ATOM 4851 N N . ASP A 1 617 ? 57.997 3.242 -52.523 1.00 40.99 659 ASP A N 1
ATOM 4852 C CA . ASP A 1 617 ? 57.662 2.141 -53.412 1.00 44.61 659 ASP A CA 1
ATOM 4853 C C . ASP A 1 617 ? 56.214 2.208 -53.900 1.00 44.52 659 ASP A C 1
ATOM 4854 O O . ASP A 1 617 ? 55.734 1.263 -54.531 1.00 45.74 659 ASP A O 1
ATOM 4859 N N . GLY A 1 618 ? 55.521 3.307 -53.642 1.00 46.98 660 GLY A N 1
ATOM 4860 C CA . GLY A 1 618 ? 54.119 3.439 -53.964 1.00 49.28 660 GLY A CA 1
ATOM 4861 C C . GLY A 1 618 ? 53.211 3.340 -52.758 1.00 53.70 660 GLY A C 1
ATOM 4862 O O . GLY A 1 618 ? 52.045 3.755 -52.837 1.00 53.64 660 GLY A O 1
ATOM 4863 N N . GLU A 1 619 ? 53.719 2.794 -51.642 1.00 49.49 661 GLU A N 1
ATOM 4864 C CA . GLU A 1 619 ? 52.955 2.600 -50.415 1.00 46.34 661 GLU A CA 1
ATOM 4865 C C . GLU A 1 619 ? 53.677 3.112 -49.175 1.00 50.01 661 GLU A C 1
ATOM 4866 O O . GLU A 1 619 ? 53.045 3.749 -48.333 1.00 51.69 661 GLU A O 1
ATOM 4868 N N . LYS A 1 620 ? 54.984 2.880 -49.048 1.00 48.79 662 LYS A N 1
ATOM 4869 C CA . LYS A 1 620 ? 55.710 3.278 -47.848 1.00 46.04 662 LYS A CA 1
ATOM 4870 C C . LYS A 1 620 ? 57.048 3.900 -48.230 1.00 48.32 662 LYS A C 1
ATOM 4871 O O . LYS A 1 620 ? 57.474 3.875 -49.386 1.00 47.37 662 LYS A O 1
ATOM 4877 N N . VAL A 1 621 ? 57.706 4.468 -47.226 1.00 47.28 663 VAL A N 1
ATOM 4878 C CA . VAL A 1 621 ? 59.011 5.091 -47.380 1.00 46.72 663 VAL A CA 1
ATOM 4879 C C . VAL A 1 621 ? 60.070 4.020 -47.156 1.00 46.64 663 VAL A C 1
ATOM 4880 O O . VAL A 1 621 ? 60.302 3.609 -46.014 1.00 46.17 663 VAL A O 1
ATOM 4884 N N . VAL A 1 622 ? 60.747 3.591 -48.224 1.00 44.63 664 VAL A N 1
ATOM 4885 C CA . VAL A 1 622 ? 61.750 2.541 -48.052 1.00 44.76 664 VAL A CA 1
ATOM 4886 C C . VAL A 1 622 ? 63.119 3.102 -47.642 1.00 47.90 664 VAL A C 1
ATOM 4887 O O . VAL A 1 622 ? 63.889 2.414 -46.959 1.00 44.55 664 VAL A O 1
ATOM 4891 N N . HIS A 1 623 ? 63.429 4.354 -47.990 1.00 46.78 665 HIS A N 1
ATOM 4892 C CA . HIS A 1 623 ? 64.763 4.881 -47.730 1.00 44.00 665 HIS A CA 1
ATOM 4893 C C . HIS A 1 623 ? 64.741 6.390 -47.528 1.00 44.81 665 HIS A C 1
ATOM 4894 O O . HIS A 1 623 ? 64.041 7.117 -48.242 1.00 41.92 665 HIS A O 1
ATOM 4901 N N . HIS A 1 624 ? 65.556 6.851 -46.582 1.00 42.27 666 HIS A N 1
ATOM 4902 C CA . HIS A 1 624 ? 65.762 8.269 -46.355 1.00 40.49 666 HIS A CA 1
ATOM 4903 C C . HIS A 1 624 ? 67.257 8.554 -46.246 1.00 43.19 666 HIS A C 1
ATOM 4904 O O . HIS A 1 624 ? 67.961 7.936 -45.438 1.00 43.78 666 HIS A O 1
ATOM 4911 N N . MET A 1 625 ? 67.731 9.508 -47.042 1.00 44.70 667 MET A N 1
ATOM 4912 C CA . MET A 1 625 ? 69.128 9.907 -47.016 1.00 42.61 667 MET A CA 1
ATOM 4913 C C . MET A 1 625 ? 69.225 11.368 -47.415 1.00 44.84 667 MET A C 1
ATOM 4914 O O . MET A 1 625 ? 68.281 11.945 -47.963 1.00 40.95 667 MET A O 1
ATOM 4919 N N . LYS A 1 626 ? 70.380 11.971 -47.107 1.00 45.24 668 LYS A N 1
ATOM 4920 C CA . LYS A 1 626 ? 70.725 13.317 -47.550 1.00 39.21 668 LYS A CA 1
ATOM 4921 C C . LYS A 1 626 ? 71.663 13.217 -48.749 1.00 41.84 668 LYS A C 1
ATOM 4922 O O . LYS A 1 626 ? 72.507 12.322 -48.812 1.00 46.11 668 LYS A O 1
ATOM 4928 N N . LEU A 1 627 ? 71.505 14.115 -49.715 1.00 39.97 669 LEU A N 1
ATOM 4929 C CA . LEU A 1 627 ? 72.376 14.144 -50.884 1.00 41.77 669 LEU A CA 1
ATOM 4930 C C . LEU A 1 627 ? 73.007 15.525 -50.998 1.00 41.38 669 LEU A C 1
ATOM 4931 O O . LEU A 1 627 ? 72.298 16.541 -51.002 1.00 40.29 669 LEU A O 1
ATOM 4936 N N . ASN A 1 628 ? 74.334 15.566 -51.110 1.00 39.57 670 ASN A N 1
ATOM 4937 C CA . ASN A 1 628 ? 75.063 16.819 -51.276 1.00 39.71 670 ASN A CA 1
ATOM 4938 C C . ASN A 1 628 ? 75.600 16.930 -52.689 1.00 39.40 670 ASN A C 1
ATOM 4939 O O . ASN A 1 628 ? 76.146 15.972 -53.238 1.00 38.90 670 ASN A O 1
ATOM 4944 N N . ILE A 1 629 ? 75.459 18.110 -53.270 1.00 35.83 671 ILE A N 1
ATOM 4945 C CA . ILE A 1 629 ? 75.998 18.370 -54.588 1.00 38.85 671 ILE A CA 1
ATOM 4946 C C . ILE A 1 629 ? 77.028 19.481 -54.447 1.00 39.33 671 ILE A C 1
ATOM 4947 O O . ILE A 1 629 ? 76.718 20.564 -53.935 1.00 37.97 671 ILE A O 1
ATOM 4952 N N . GLY A 1 630 ? 78.267 19.187 -54.848 1.00 39.97 672 GLY A N 1
ATOM 4953 C CA . GLY A 1 630 ? 79.375 20.087 -54.560 1.00 36.31 672 GLY A CA 1
ATOM 4954 C C . GLY A 1 630 ? 79.603 20.192 -53.066 1.00 37.85 672 GLY A C 1
ATOM 4955 O O . GLY A 1 630 ? 79.655 19.190 -52.341 1.00 41.42 672 GLY A O 1
ATOM 4956 N N . SER A 1 631 ? 79.706 21.426 -52.579 1.00 39.97 673 SER A N 1
ATOM 4957 C CA . SER A 1 631 ? 79.806 21.653 -51.143 1.00 43.91 673 SER A CA 1
ATOM 4958 C C . SER A 1 631 ? 78.444 21.762 -50.475 1.00 43.12 673 SER A C 1
ATOM 4959 O O . SER A 1 631 ? 78.370 22.080 -49.283 1.00 42.95 673 SER A O 1
ATOM 4962 N N . GLY A 1 632 ? 77.376 21.486 -51.208 1.00 38.09 674 GLY A N 1
ATOM 4963 C CA . GLY A 1 632 ? 76.077 21.475 -50.595 1.00 44.24 674 GLY A CA 1
ATOM 4964 C C . GLY A 1 632 ? 75.561 22.861 -50.254 1.00 42.55 674 GLY A C 1
ATOM 4965 O O . GLY A 1 632 ? 76.081 23.890 -50.672 1.00 46.50 674 GLY A O 1
ATOM 4966 N N . ALA A 1 633 ? 74.511 22.860 -49.448 1.00 43.85 675 ALA A N 1
ATOM 4967 C CA . ALA A 1 633 ? 73.856 24.095 -49.050 1.00 46.83 675 ALA A CA 1
ATOM 4968 C C . ALA A 1 633 ? 73.163 23.841 -47.723 1.00 46.32 675 ALA A C 1
ATOM 4969 O O . ALA A 1 633 ? 72.653 22.739 -47.492 1.00 44.84 675 ALA A O 1
ATOM 4971 N N . ILE A 1 634 ? 73.224 24.829 -46.826 1.00 43.47 676 ILE A N 1
ATOM 4972 C CA . ILE A 1 634 ? 72.539 24.699 -45.548 1.00 47.10 676 ILE A CA 1
ATOM 4973 C C . ILE A 1 634 ? 71.031 24.649 -45.797 1.00 46.91 676 ILE A C 1
ATOM 4974 O O . ILE A 1 634 ? 70.524 25.200 -46.779 1.00 41.95 676 ILE A O 1
ATOM 4979 N N . MET A 1 635 ? 70.318 23.912 -44.949 1.00 49.52 677 MET A N 1
ATOM 4980 C CA . MET A 1 635 ? 68.888 23.703 -45.134 1.00 48.20 677 MET A CA 1
ATOM 4981 C C . MET A 1 635 ? 68.139 24.896 -44.550 1.00 53.82 677 MET A C 1
ATOM 4982 O O . MET A 1 635 ? 68.301 25.201 -43.363 1.00 56.77 677 MET A O 1
ATOM 4987 N N . MET A 1 636 ? 67.306 25.561 -45.355 1.00 48.73 678 MET A N 1
ATOM 4988 C CA . MET A 1 636 ? 66.599 26.700 -44.791 1.00 49.80 678 MET A CA 1
ATOM 4989 C C . MET A 1 636 ? 65.442 26.218 -43.924 1.00 47.46 678 MET A C 1
ATOM 4990 O O . MET A 1 636 ? 64.980 25.078 -44.032 1.00 44.57 678 MET A O 1
ATOM 4995 N N . GLU A 1 637 ? 65.014 27.089 -43.017 1.00 51.46 679 GLU A N 1
ATOM 4996 C CA . GLU A 1 637 ? 63.804 26.899 -42.231 1.00 52.68 679 GLU A CA 1
ATOM 4997 C C . GLU A 1 637 ? 62.687 27.787 -42.752 1.00 48.70 679 GLU A C 1
ATOM 4998 O O . GLU A 1 637 ? 62.921 28.820 -43.381 1.00 50.09 679 GLU A O 1
ATOM 5004 N N . ASN A 1 638 ? 61.459 27.384 -42.456 1.00 48.59 680 ASN A N 1
ATOM 5005 C CA . ASN A 1 638 ? 60.297 28.265 -42.610 1.00 50.03 680 ASN A CA 1
ATOM 5006 C C . ASN A 1 638 ? 60.163 29.155 -41.372 1.00 47.68 680 ASN A C 1
ATOM 5007 O O . ASN A 1 638 ? 59.491 28.805 -40.399 1.00 49.95 680 ASN A O 1
ATOM 5012 N N . LEU A 1 639 ? 60.769 30.349 -41.416 1.00 43.97 681 LEU A N 1
ATOM 5013 C CA . LEU A 1 639 ? 60.718 31.228 -40.251 1.00 45.62 681 LEU A CA 1
ATOM 5014 C C . LEU A 1 639 ? 59.315 31.758 -39.989 1.00 48.27 681 LEU A C 1
ATOM 5015 O O . LEU A 1 639 ? 59.012 32.167 -38.864 1.00 45.43 681 LEU A O 1
ATOM 5020 N N . ALA A 1 640 ? 58.460 31.738 -41.004 1.00 48.54 682 ALA A N 1
ATOM 5021 C CA . ALA A 1 640 ? 57.066 32.130 -40.914 1.00 48.14 682 ALA A CA 1
ATOM 5022 C C . ALA A 1 640 ? 56.187 31.091 -40.257 1.00 49.85 682 ALA A C 1
ATOM 5023 O O . ALA A 1 640 ? 54.976 31.316 -40.180 1.00 51.43 682 ALA A O 1
ATOM 5025 N N . LYS A 1 641 ? 56.724 29.949 -39.831 1.00 48.52 683 LYS A N 1
ATOM 5026 C CA . LYS A 1 641 ? 55.859 28.918 -39.275 1.00 49.45 683 LYS A CA 1
ATOM 5027 C C . LYS A 1 641 ? 55.268 29.407 -37.960 1.00 48.61 683 LYS A C 1
ATOM 5028 O O . LYS A 1 641 ? 56.004 29.792 -37.048 1.00 53.92 683 LYS A O 1
ATOM 5034 N N . GLY A 1 642 ? 53.947 29.402 -37.858 1.00 50.40 684 GLY A N 1
ATOM 5035 C CA . GLY A 1 642 ? 53.315 29.910 -36.655 1.00 54.06 684 GLY A CA 1
ATOM 5036 C C . GLY A 1 642 ? 53.447 31.403 -36.413 1.00 52.54 684 GLY A C 1
ATOM 5037 O O . GLY A 1 642 ? 53.394 31.840 -35.262 1.00 58.65 684 GLY A O 1
ATOM 5038 N N . ALA A 1 643 ? 53.610 32.203 -37.457 1.00 50.27 685 ALA A N 1
ATOM 5039 C CA . ALA A 1 643 ? 53.755 33.638 -37.267 1.00 50.28 685 ALA A CA 1
ATOM 5040 C C . ALA A 1 643 ? 52.452 34.237 -36.757 1.00 54.60 685 ALA A C 1
ATOM 5041 O O . ALA A 1 643 ? 51.373 33.898 -37.241 1.00 54.63 685 ALA A O 1
ATOM 5043 N N . LYS A 1 644 ? 52.552 35.139 -35.778 1.00 57.93 686 LYS A N 1
ATOM 5044 C CA . LYS A 1 644 ? 51.359 35.798 -35.264 1.00 56.49 686 LYS A CA 1
ATOM 5045 C C . LYS A 1 644 ? 50.774 36.749 -36.306 1.00 53.47 686 LYS A C 1
ATOM 5046 O O . LYS A 1 644 ? 51.474 37.586 -36.883 1.00 45.32 686 LYS A O 1
ATOM 5052 N N . VAL A 1 645 ? 49.479 36.608 -36.549 1.00 56.07 687 VAL A N 1
ATOM 5053 C CA . VAL A 1 645 ? 48.760 37.583 -37.358 1.00 54.20 687 VAL A CA 1
ATOM 5054 C C . VAL A 1 645 ? 48.489 38.819 -36.506 1.00 52.92 687 VAL A C 1
ATOM 5055 O O . VAL A 1 645 ? 47.933 38.724 -35.407 1.00 55.18 687 VAL A O 1
ATOM 5059 N N . ILE A 1 646 ? 48.905 39.987 -36.993 1.00 52.33 688 ILE A N 1
ATOM 5060 C CA . ILE A 1 646 ? 48.677 41.237 -36.272 1.00 58.65 688 ILE A CA 1
ATOM 5061 C C . ILE A 1 646 ? 47.705 42.160 -36.992 1.00 61.78 688 ILE A C 1
ATOM 5062 O O . ILE A 1 646 ? 47.467 43.285 -36.523 1.00 63.29 688 ILE A O 1
ATOM 5067 N N . GLY A 1 647 ? 47.176 41.748 -38.134 1.00 54.09 689 GLY A N 1
ATOM 5068 C CA . GLY A 1 647 ? 46.268 42.583 -38.874 1.00 50.39 689 GLY A CA 1
ATOM 5069 C C . GLY A 1 647 ? 45.886 41.965 -40.199 1.00 52.11 689 GLY A C 1
ATOM 5070 O O . GLY A 1 647 ? 46.716 41.333 -40.866 1.00 49.56 689 GLY A O 1
ATOM 5071 N N . THR A 1 648 ? 44.625 42.130 -40.585 1.00 44.02 690 THR A N 1
ATOM 5072 C CA . THR A 1 648 ? 44.183 41.656 -41.883 1.00 43.70 690 THR A CA 1
ATOM 5073 C C . THR A 1 648 ? 42.891 42.363 -42.282 1.00 43.48 690 THR A C 1
ATOM 5074 O O . THR A 1 648 ? 42.072 42.732 -41.436 1.00 40.76 690 THR A O 1
ATOM 5078 N N . SER A 1 649 ? 42.736 42.561 -43.584 1.00 40.68 691 SER A N 1
ATOM 5079 C CA . SER A 1 649 ? 41.481 43.004 -44.155 1.00 40.89 691 SER A CA 1
ATOM 5080 C C . SER A 1 649 ? 40.440 41.891 -44.225 1.00 43.48 691 SER A C 1
ATOM 5081 O O . SER A 1 649 ? 39.310 42.142 -44.657 1.00 47.36 691 SER A O 1
ATOM 5084 N N . GLY A 1 650 ? 40.796 40.665 -43.860 1.00 47.58 692 GLY A N 1
ATOM 5085 C CA . GLY A 1 650 ? 39.836 39.580 -43.833 1.00 40.74 692 GLY A CA 1
ATOM 5086 C C . GLY A 1 650 ? 39.504 39.144 -42.429 1.00 45.10 692 GLY A C 1
ATOM 5087 O O . GLY A 1 650 ? 39.615 39.921 -41.479 1.00 49.33 692 GLY A O 1
ATOM 5088 N N . ASP A 1 651 ? 39.152 37.881 -42.274 1.00 51.09 693 ASP A N 1
ATOM 5089 C CA . ASP A 1 651 ? 38.849 37.353 -40.956 1.00 57.28 693 ASP A CA 1
ATOM 5090 C C . ASP A 1 651 ? 40.119 36.950 -40.223 1.00 58.68 693 ASP A C 1
ATOM 5091 O O . ASP A 1 651 ? 41.033 36.345 -40.792 1.00 55.87 693 ASP A O 1
ATOM 5096 N N . PHE A 1 652 ? 40.161 37.309 -38.943 1.00 63.64 694 PHE A N 1
ATOM 5097 C CA . PHE A 1 652 ? 41.375 37.188 -38.147 1.00 63.88 694 PHE A CA 1
ATOM 5098 C C . PHE A 1 652 ? 41.811 35.739 -37.975 1.00 63.94 694 PHE A C 1
ATOM 5099 O O . PHE A 1 652 ? 43.014 35.466 -37.872 1.00 64.90 694 PHE A O 1
ATOM 5107 N N . GLU A 1 653 ? 40.852 34.802 -37.890 1.00 60.90 695 GLU A N 1
ATOM 5108 C CA . GLU A 1 653 ? 41.183 33.410 -37.617 1.00 65.94 695 GLU A CA 1
ATOM 5109 C C . GLU A 1 653 ? 41.273 32.550 -38.864 1.00 61.44 695 GLU A C 1
ATOM 5110 O O . GLU A 1 653 ? 41.937 31.510 -38.818 1.00 61.01 695 GLU A O 1
ATOM 5116 N N . GLN A 1 654 ? 40.717 32.990 -39.999 1.00 59.76 696 GLN A N 1
ATOM 5117 C CA . GLN A 1 654 ? 41.130 32.383 -41.255 1.00 58.20 696 GLN A CA 1
ATOM 5118 C C . GLN A 1 654 ? 42.548 32.792 -41.622 1.00 57.19 696 GLN A C 1
ATOM 5119 O O . GLN A 1 654 ? 43.251 32.029 -42.291 1.00 51.52 696 GLN A O 1
ATOM 5125 N N . ALA A 1 655 ? 42.999 33.966 -41.165 1.00 58.57 697 ALA A N 1
ATOM 5126 C CA . ALA A 1 655 ? 44.332 34.441 -41.518 1.00 52.44 697 ALA A CA 1
ATOM 5127 C C . ALA A 1 655 ? 45.398 33.603 -40.839 1.00 55.44 697 ALA A C 1
ATOM 5128 O O . ALA A 1 655 ? 46.416 33.254 -41.447 1.00 55.20 697 ALA A O 1
ATOM 5130 N N . LYS A 1 656 ? 45.147 33.223 -39.592 1.00 56.70 698 LYS A N 1
ATOM 5131 C CA . LYS A 1 656 ? 46.094 32.443 -38.819 1.00 50.72 698 LYS A CA 1
ATOM 5132 C C . LYS A 1 656 ? 46.369 31.071 -39.436 1.00 55.67 698 LYS A C 1
ATOM 5133 O O . LYS A 1 656 ? 47.422 30.495 -39.147 1.00 54.79 698 LYS A O 1
ATOM 5139 N N . LYS A 1 657 ? 45.532 30.600 -40.367 1.00 55.64 699 LYS A N 1
ATOM 5140 C CA . LYS A 1 657 ? 45.756 29.293 -40.972 1.00 53.86 699 LYS A CA 1
ATOM 5141 C C . LYS A 1 657 ? 46.747 29.315 -42.140 1.00 53.39 699 LYS A C 1
ATOM 5142 O O . LYS A 1 657 ? 47.141 28.244 -42.603 1.00 53.34 699 LYS A O 1
ATOM 5148 N N . ILE A 1 658 ? 47.174 30.480 -42.643 1.00 47.77 700 ILE A N 1
ATOM 5149 C CA . ILE A 1 658 ? 48.206 30.466 -43.689 1.00 44.04 700 ILE A CA 1
ATOM 5150 C C . ILE A 1 658 ? 49.608 30.233 -43.133 1.00 47.09 700 ILE A C 1
ATOM 5151 O O . ILE A 1 658 ? 50.579 30.156 -43.899 1.00 42.91 700 ILE A O 1
ATOM 5156 N N . PHE A 1 659 ? 49.750 30.115 -41.818 1.00 48.29 701 PHE A N 1
ATOM 5157 C CA . PHE A 1 659 ? 51.040 29.895 -41.183 1.00 46.05 701 PHE A CA 1
ATOM 5158 C C . PHE A 1 659 ? 51.051 28.608 -40.361 1.00 49.78 701 PHE A C 1
ATOM 5159 O O . PHE A 1 659 ? 51.941 28.419 -39.529 1.00 53.96 701 PHE A O 1
ATOM 5167 N N . ASP A 1 660 ? 50.086 27.714 -40.564 1.00 47.97 702 ASP A N 1
ATOM 5168 C CA . ASP A 1 660 ? 50.238 26.389 -39.976 1.00 56.28 702 ASP A CA 1
ATOM 5169 C C . ASP A 1 660 ? 51.147 25.573 -40.888 1.00 58.29 702 ASP A C 1
ATOM 5170 O O . ASP A 1 660 ? 52.050 26.125 -41.527 1.00 59.96 702 ASP A O 1
ATOM 5175 N N . GLY A 1 661 ? 50.983 24.270 -40.940 1.00 56.13 703 GLY A N 1
ATOM 5176 C CA . GLY A 1 661 ? 51.906 23.559 -41.797 1.00 59.30 703 GLY A CA 1
ATOM 5177 C C . GLY A 1 661 ? 51.239 23.086 -43.063 1.00 61.43 703 GLY A C 1
ATOM 5178 O O . GLY A 1 661 ? 51.884 22.486 -43.929 1.00 70.08 703 GLY A O 1
ATOM 5179 N N . GLU A 1 662 ? 49.946 23.362 -43.179 1.00 55.45 704 GLU A N 1
ATOM 5180 C CA . GLU A 1 662 ? 49.064 22.602 -44.046 1.00 54.44 704 GLU A CA 1
ATOM 5181 C C . GLU A 1 662 ? 48.610 23.421 -45.241 1.00 48.13 704 GLU A C 1
ATOM 5182 O O . GLU A 1 662 ? 48.868 24.614 -45.346 1.00 54.59 704 GLU A O 1
ATOM 5188 N N . LYS A 1 663 ? 47.926 22.742 -46.152 1.00 42.55 705 LYS A N 1
ATOM 5189 C CA . LYS A 1 663 ? 47.273 23.370 -47.288 1.00 45.57 705 LYS A CA 1
ATOM 5190 C C . LYS A 1 663 ? 45.783 23.040 -47.292 1.00 49.29 705 LYS A C 1
ATOM 5191 O O . LYS A 1 663 ? 45.124 23.138 -48.334 1.00 46.47 705 LYS A O 1
ATOM 5197 N N . SER A 1 664 ? 45.241 22.666 -46.129 1.00 50.15 706 SER A N 1
ATOM 5198 C CA . SER A 1 664 ? 43.863 22.192 -45.974 1.00 51.57 706 SER A CA 1
ATOM 5199 C C . SER A 1 664 ? 42.914 23.309 -45.546 1.00 52.35 706 SER A C 1
ATOM 5200 O O . SER A 1 664 ? 41.949 23.090 -44.807 1.00 62.84 706 SER A O 1
ATOM 5203 N N . ASP A 1 665 ? 43.126 24.506 -46.070 1.00 48.59 707 ASP A N 1
ATOM 5204 C CA . ASP A 1 665 ? 42.447 25.718 -45.633 1.00 48.65 707 ASP A CA 1
ATOM 5205 C C . ASP A 1 665 ? 42.608 26.737 -46.750 1.00 47.03 707 ASP A C 1
ATOM 5206 O O . ASP A 1 665 ? 43.402 26.550 -47.674 1.00 48.22 707 ASP A O 1
ATOM 5211 N N . ARG A 1 666 ? 41.857 27.822 -46.664 1.00 40.66 708 ARG A N 1
ATOM 5212 C CA . ARG A 1 666 ? 41.950 28.822 -47.711 1.00 40.77 708 ARG A CA 1
ATOM 5213 C C . ARG A 1 666 ? 41.649 30.177 -47.098 1.00 45.50 708 ARG A C 1
ATOM 5214 O O . ARG A 1 666 ? 40.796 30.283 -46.214 1.00 48.18 708 ARG A O 1
ATOM 5222 N N . PHE A 1 667 ? 42.365 31.202 -47.555 1.00 43.31 709 PHE A N 1
ATOM 5223 C CA . PHE A 1 667 ? 42.150 32.572 -47.106 1.00 36.54 709 PHE A CA 1
ATOM 5224 C C . PHE A 1 667 ? 41.701 33.421 -48.282 1.00 39.64 709 PHE A C 1
ATOM 5225 O O . PHE A 1 667 ? 42.415 33.536 -49.282 1.00 39.71 709 PHE A O 1
ATOM 5233 N N . PHE A 1 668 ? 40.527 34.025 -48.152 1.00 39.87 710 PHE A N 1
ATOM 5234 C CA . PHE A 1 668 ? 40.024 34.954 -49.147 1.00 40.39 710 PHE A CA 1
ATOM 5235 C C . PHE A 1 668 ? 39.142 35.977 -48.448 1.00 41.19 710 PHE A C 1
ATOM 5236 O O . PHE A 1 668 ? 38.772 35.825 -47.276 1.00 37.57 710 PHE A O 1
ATOM 5244 N N . THR A 1 669 ? 38.901 37.079 -49.144 1.00 43.60 711 THR A N 1
ATOM 5245 C CA . THR A 1 669 ? 37.916 38.045 -48.692 1.00 49.42 711 THR A CA 1
ATOM 5246 C C . THR A 1 669 ? 36.899 38.281 -49.794 1.00 51.46 711 THR A C 1
ATOM 5247 O O . THR A 1 669 ? 37.061 37.840 -50.937 1.00 51.57 711 THR A O 1
ATOM 5251 N N . TRP A 1 670 ? 35.827 38.975 -49.442 1.00 52.68 712 TRP A N 1
ATOM 5252 C CA . TRP A 1 670 ? 34.844 39.316 -50.458 1.00 57.48 712 TRP A CA 1
ATOM 5253 C C . TRP A 1 670 ? 35.476 40.423 -51.281 1.00 58.08 712 TRP A C 1
ATOM 5254 O O . TRP A 1 670 ? 35.464 41.594 -50.888 1.00 60.43 712 TRP A O 1
ATOM 5265 N N . GLY A 1 671 ? 35.972 40.047 -52.465 1.00 55.95 713 GLY A N 1
ATOM 5266 C CA . GLY A 1 671 ? 36.707 40.950 -53.332 1.00 51.33 713 GLY A CA 1
ATOM 5267 C C . GLY A 1 671 ? 38.014 40.404 -53.896 1.00 48.54 713 GLY A C 1
ATOM 5268 O O . GLY A 1 671 ? 38.454 39.306 -53.558 1.00 47.74 713 GLY A O 1
ATOM 5269 N N . GLN A 1 672 ? 38.652 41.207 -54.741 1.00 51.71 714 GLN A N 1
ATOM 5270 C CA . GLN A 1 672 ? 39.846 40.887 -55.511 1.00 48.37 714 GLN A CA 1
ATOM 5271 C C . GLN A 1 672 ? 41.152 41.282 -54.813 1.00 48.63 714 GLN A C 1
ATOM 5272 O O . GLN A 1 672 ? 42.231 41.022 -55.357 1.00 48.77 714 GLN A O 1
ATOM 5278 N N . THR A 1 673 ? 41.098 41.898 -53.631 1.00 40.50 715 THR A N 1
ATOM 5279 C CA . THR A 1 673 ? 42.301 42.356 -52.952 1.00 39.96 715 THR A CA 1
ATOM 5280 C C . THR A 1 673 ? 42.132 42.164 -51.451 1.00 42.37 715 THR A C 1
ATOM 5281 O O . THR A 1 673 ? 41.031 42.289 -50.918 1.00 40.40 715 THR A O 1
ATOM 5285 N N . ASN A 1 674 ? 43.242 41.862 -50.773 1.00 42.96 716 ASN A N 1
ATOM 5286 C CA . ASN A 1 674 ? 43.278 41.720 -49.320 1.00 37.32 716 ASN A CA 1
ATOM 5287 C C . ASN A 1 674 ? 44.736 41.762 -48.859 1.00 41.26 716 ASN A C 1
ATOM 5288 O O . ASN A 1 674 ? 45.668 41.802 -49.669 1.00 38.09 716 ASN A O 1
ATOM 5293 N N . TRP A 1 675 ? 44.925 41.748 -47.541 1.00 36.77 717 TRP A N 1
ATOM 5294 C CA . TRP A 1 675 ? 46.268 41.750 -46.993 1.00 38.95 717 TRP A CA 1
ATOM 5295 C C . TRP A 1 675 ? 46.268 41.097 -45.625 1.00 41.72 717 TRP A C 1
ATOM 5296 O O . TRP A 1 675 ? 45.304 41.233 -44.863 1.00 39.48 717 TRP A O 1
ATOM 5307 N N . ILE A 1 676 ? 47.379 40.411 -45.318 1.00 38.62 718 ILE A N 1
ATOM 5308 C CA . ILE A 1 676 ? 47.666 39.888 -43.986 1.00 41.35 718 ILE A CA 1
ATOM 5309 C C . ILE A 1 676 ? 49.017 40.443 -43.548 1.00 45.83 718 ILE A C 1
ATOM 5310 O O . ILE A 1 676 ? 49.982 40.462 -44.329 1.00 41.17 718 ILE A O 1
ATOM 5315 N N . ALA A 1 677 ? 49.064 40.939 -42.316 1.00 47.65 719 ALA A N 1
ATOM 5316 C CA . ALA A 1 677 ? 50.271 41.480 -41.712 1.00 50.24 719 ALA A CA 1
ATOM 5317 C C . ALA A 1 677 ? 50.627 40.610 -40.524 1.00 47.93 719 ALA A C 1
ATOM 5318 O O . ALA A 1 677 ? 49.789 40.378 -39.644 1.00 43.50 719 ALA A O 1
ATOM 5320 N N . PHE A 1 678 ? 51.869 40.134 -40.495 1.00 52.08 720 PHE A N 1
ATOM 5321 C CA . PHE A 1 678 ? 52.255 39.120 -39.525 1.00 52.12 720 PHE A CA 1
ATOM 5322 C C . PHE A 1 678 ? 53.614 39.442 -38.911 1.00 54.59 720 PHE A C 1
ATOM 5323 O O . PHE A 1 678 ? 54.411 40.223 -39.450 1.00 52.69 720 PHE A O 1
ATOM 5331 N N . ASP A 1 679 ? 53.860 38.844 -37.749 1.00 55.88 721 ASP A N 1
ATOM 5332 C CA . ASP A 1 679 ? 55.093 39.084 -37.015 1.00 61.77 721 ASP A CA 1
ATOM 5333 C C . ASP A 1 679 ? 55.816 37.764 -36.773 1.00 63.61 721 ASP A C 1
ATOM 5334 O O . ASP A 1 679 ? 55.333 36.909 -36.019 1.00 62.34 721 ASP A O 1
ATOM 5339 N N . LEU A 1 680 ? 56.981 37.609 -37.418 1.00 58.69 722 LEU A N 1
ATOM 5340 C CA . LEU A 1 680 ? 57.803 36.414 -37.278 1.00 61.35 722 LEU A CA 1
ATOM 5341 C C . LEU A 1 680 ? 58.371 36.254 -35.881 1.00 65.21 722 LEU A C 1
ATOM 5342 O O . LEU A 1 680 ? 58.992 35.216 -35.610 1.00 72.21 722 LEU A O 1
ATOM 5347 N N . GLY A 1 681 ? 58.096 37.207 -34.985 1.00 64.07 723 GLY A N 1
ATOM 5348 C CA . GLY A 1 681 ? 58.511 37.194 -33.592 1.00 70.12 723 GLY A CA 1
ATOM 5349 C C . GLY A 1 681 ? 59.958 37.619 -33.389 1.00 77.94 723 GLY A C 1
ATOM 5350 O O . GLY A 1 681 ? 60.234 38.756 -32.971 1.00 74.58 723 GLY A O 1
ATOM 5351 N N . GLU A 1 682 ? 60.901 36.739 -33.757 1.00 78.02 724 GLU A N 1
ATOM 5352 C CA . GLU A 1 682 ? 62.317 37.065 -33.645 1.00 73.17 724 GLU A CA 1
ATOM 5353 C C . GLU A 1 682 ? 62.690 37.881 -34.871 1.00 64.55 724 GLU A C 1
ATOM 5354 O O . GLU A 1 682 ? 61.824 38.358 -35.601 1.00 65.11 724 GLU A O 1
ATOM 5356 N N . ILE A 1 683 ? 63.961 38.113 -35.102 1.00 66.59 725 ILE A N 1
ATOM 5357 C CA . ILE A 1 683 ? 64.334 38.911 -36.235 1.00 66.83 725 ILE A CA 1
ATOM 5358 C C . ILE A 1 683 ? 65.550 38.241 -36.886 1.00 69.09 725 ILE A C 1
ATOM 5359 O O . ILE A 1 683 ? 66.680 38.379 -36.405 1.00 70.03 725 ILE A O 1
ATOM 5364 N N . ASN A 1 684 ? 65.327 37.523 -37.988 1.00 68.41 726 ASN A N 1
ATOM 5365 C CA . ASN A 1 684 ? 66.341 36.699 -38.635 1.00 65.11 726 ASN A CA 1
ATOM 5366 C C . ASN A 1 684 ? 66.495 37.074 -40.106 1.00 63.53 726 ASN A C 1
ATOM 5367 O O . ASN A 1 684 ? 65.946 38.081 -40.589 1.00 59.58 726 ASN A O 1
ATOM 5372 N N . LEU A 1 685 ? 67.228 36.247 -40.844 1.00 58.77 727 LEU A N 1
ATOM 5373 C CA . LEU A 1 685 ? 67.544 36.575 -42.226 1.00 60.86 727 LEU A CA 1
ATOM 5374 C C . LEU A 1 685 ? 66.734 35.708 -43.175 1.00 60.69 727 LEU A C 1
ATOM 5375 O O . LEU A 1 685 ? 66.756 34.475 -43.090 1.00 59.19 727 LEU A O 1
ATOM 5380 N N . ALA A 1 686 ? 66.057 36.382 -44.101 1.00 53.46 728 ALA A N 1
ATOM 5381 C CA . ALA A 1 686 ? 65.111 35.781 -45.019 1.00 51.13 728 ALA A CA 1
ATOM 5382 C C . ALA A 1 686 ? 65.740 35.814 -46.395 1.00 50.02 728 ALA A C 1
ATOM 5383 O O . ALA A 1 686 ? 66.226 36.858 -46.830 1.00 52.38 728 ALA A O 1
ATOM 5385 N N . LYS A 1 687 ? 65.719 34.677 -47.075 1.00 48.49 729 LYS A N 1
ATOM 5386 C CA . LYS A 1 687 ? 66.280 34.559 -48.405 1.00 48.22 729 LYS A CA 1
ATOM 5387 C C . LYS A 1 687 ? 65.274 34.213 -49.483 1.00 49.07 729 LYS A C 1
ATOM 5388 O O . LYS A 1 687 ? 65.487 34.584 -50.636 1.00 48.57 729 LYS A O 1
ATOM 5394 N N . GLU A 1 688 ? 64.230 33.449 -49.170 1.00 45.76 730 GLU A N 1
ATOM 5395 C CA . GLU A 1 688 ? 63.189 33.189 -50.144 1.00 45.36 730 GLU A CA 1
ATOM 5396 C C . GLU A 1 688 ? 61.834 33.222 -49.459 1.00 44.92 730 GLU A C 1
ATOM 5397 O O . GLU A 1 688 ? 61.724 33.258 -48.229 1.00 44.58 730 GLU A O 1
ATOM 5403 N N . TRP A 1 689 ? 60.796 33.199 -50.282 1.00 41.61 731 TRP A N 1
ATOM 5404 C CA . TRP A 1 689 ? 59.425 33.101 -49.817 1.00 42.47 731 TRP A CA 1
ATOM 5405 C C . TRP A 1 689 ? 58.697 32.172 -50.761 1.00 41.37 731 TRP A C 1
ATOM 5406 O O . TRP A 1 689 ? 59.092 32.015 -51.920 1.00 41.71 731 TRP A O 1
ATOM 5417 N N . ARG A 1 690 ? 57.655 31.530 -50.245 1.00 39.97 732 ARG A N 1
ATOM 5418 C CA . ARG A 1 690 ? 56.861 30.598 -51.033 1.00 38.35 732 ARG A CA 1
ATOM 5419 C C . ARG A 1 690 ? 55.399 30.841 -50.730 1.00 35.02 732 ARG A C 1
ATOM 5420 O O . ARG A 1 690 ? 55.016 30.975 -49.563 1.00 32.38 732 ARG A O 1
ATOM 5428 N N . LEU A 1 691 ? 54.599 30.927 -51.780 1.00 33.39 733 LEU A N 1
ATOM 5429 C CA . LEU A 1 691 ? 53.154 31.011 -51.655 1.00 36.62 733 LEU A CA 1
ATOM 5430 C C . LEU A 1 691 ? 52.543 29.762 -52.268 1.00 36.34 733 LEU A C 1
ATOM 5431 O O . LEU A 1 691 ? 52.891 29.376 -53.391 1.00 37.58 733 LEU A O 1
ATOM 5436 N N . PHE A 1 692 ? 51.645 29.131 -51.533 1.00 34.60 734 PHE A N 1
ATOM 5437 C CA . PHE A 1 692 ? 50.864 28.017 -52.048 1.00 35.61 734 PHE A CA 1
ATOM 5438 C C . PHE A 1 692 ? 49.501 28.562 -52.462 1.00 38.70 734 PHE A C 1
ATOM 5439 O O . PHE A 1 692 ? 48.749 29.066 -51.623 1.00 37.50 734 PHE A O 1
ATOM 5447 N N . ASN A 1 693 ? 49.212 28.499 -53.758 1.00 34.12 735 ASN A N 1
ATOM 5448 C CA . ASN A 1 693 ? 48.065 29.186 -54.319 1.00 37.86 735 ASN A CA 1
ATOM 5449 C C . ASN A 1 693 ? 46.773 28.428 -54.022 1.00 40.71 735 ASN A C 1
ATOM 5450 O O . ASN A 1 693 ? 46.762 27.429 -53.296 1.00 43.40 735 ASN A O 1
ATOM 5455 N N . ALA A 1 694 ? 45.664 28.930 -54.588 1.00 42.80 736 ALA A N 1
ATOM 5456 C CA . ALA A 1 694 ? 44.342 28.369 -54.301 1.00 44.52 736 ALA A CA 1
ATOM 5457 C C . ALA A 1 694 ? 44.265 26.890 -54.652 1.00 45.00 736 ALA A C 1
ATOM 5458 O O . ALA A 1 694 ? 43.687 26.091 -53.899 1.00 43.06 736 ALA A O 1
ATOM 5460 N N . GLU A 1 695 ? 44.841 26.507 -55.789 1.00 44.27 737 GLU A N 1
ATOM 5461 C CA . GLU A 1 695 ? 44.696 25.141 -56.274 1.00 48.93 737 GLU A CA 1
ATOM 5462 C C . GLU A 1 695 ? 45.511 24.111 -55.499 1.00 44.32 737 GLU A C 1
ATOM 5463 O O . GLU A 1 695 ? 45.443 22.943 -55.859 1.00 43.28 737 GLU A O 1
ATOM 5469 N N . THR A 1 696 ? 46.320 24.493 -54.515 1.00 47.38 738 THR A N 1
ATOM 5470 C CA . THR A 1 696 ? 46.987 23.518 -53.661 1.00 44.75 738 THR A CA 1
ATOM 5471 C C . THR A 1 696 ? 46.119 23.060 -52.489 1.00 43.29 738 THR A C 1
ATOM 5472 O O . THR A 1 696 ? 46.592 22.277 -51.658 1.00 47.97 738 THR A O 1
ATOM 5476 N N . ASN A 1 697 ? 44.867 23.503 -52.417 1.00 45.41 739 ASN A N 1
ATOM 5477 C CA . ASN A 1 697 ? 43.983 23.147 -51.309 1.00 47.34 739 ASN A CA 1
ATOM 5478 C C . ASN A 1 697 ? 43.783 21.634 -51.246 1.00 45.58 739 ASN A C 1
ATOM 5479 O O . ASN A 1 697 ? 43.389 21.016 -52.236 1.00 45.37 739 ASN A O 1
ATOM 5484 N N . THR A 1 698 ? 44.081 21.037 -50.084 1.00 48.63 740 THR A N 1
ATOM 5485 C CA . THR A 1 698 ? 43.998 19.593 -49.872 1.00 48.21 740 THR A CA 1
ATOM 5486 C C . THR A 1 698 ? 42.702 19.160 -49.186 1.00 52.34 740 THR A C 1
ATOM 5487 O O . THR A 1 698 ? 42.576 17.992 -48.799 1.00 54.16 740 THR A O 1
ATOM 5491 N N . GLU A 1 699 ? 41.750 20.076 -49.000 1.00 56.62 741 GLU A N 1
ATOM 5492 C CA . GLU A 1 699 ? 40.455 19.744 -48.424 1.00 55.20 741 GLU A CA 1
ATOM 5493 C C . GLU A 1 699 ? 39.301 19.979 -49.384 1.00 54.91 741 GLU A C 1
ATOM 5494 O O . GLU A 1 699 ? 38.239 19.387 -49.196 1.00 62.65 741 GLU A O 1
ATOM 5500 N N . ILE A 1 700 ? 39.482 20.817 -50.397 1.00 54.54 742 ILE A N 1
ATOM 5501 C CA . ILE A 1 700 ? 38.493 21.048 -51.443 1.00 55.79 742 ILE A CA 1
ATOM 5502 C C . ILE A 1 700 ? 39.220 21.052 -52.779 1.00 51.77 742 ILE A C 1
ATOM 5503 O O . ILE A 1 700 ? 40.193 21.792 -52.952 1.00 54.99 742 ILE A O 1
ATOM 5508 N N . LYS A 1 701 ? 38.750 20.251 -53.729 1.00 51.61 743 LYS A N 1
ATOM 5509 C CA . LYS A 1 701 ? 39.319 20.338 -55.069 1.00 53.57 743 LYS A CA 1
ATOM 5510 C C . LYS A 1 701 ? 39.061 21.730 -55.630 1.00 57.06 743 LYS A C 1
ATOM 5511 O O . LYS A 1 701 ? 37.937 22.058 -56.032 1.00 57.78 743 LYS A O 1
ATOM 5517 N N . THR A 1 702 ? 40.102 22.554 -55.682 1.00 55.79 744 THR A N 1
ATOM 5518 C CA . THR A 1 702 ? 39.959 23.962 -56.022 1.00 51.84 744 THR A CA 1
ATOM 5519 C C . THR A 1 702 ? 40.603 24.185 -57.378 1.00 53.57 744 THR A C 1
ATOM 5520 O O . THR A 1 702 ? 41.721 23.725 -57.619 1.00 51.17 744 THR A O 1
ATOM 5524 N N . ASP A 1 703 ? 39.894 24.876 -58.257 1.00 54.62 745 ASP A N 1
ATOM 5525 C CA . ASP A 1 703 ? 40.395 25.063 -59.598 1.00 50.31 745 ASP A CA 1
ATOM 5526 C C . ASP A 1 703 ? 41.324 26.275 -59.627 1.00 56.50 745 ASP A C 1
ATOM 5527 O O . ASP A 1 703 ? 41.327 27.111 -58.718 1.00 56.22 745 ASP A O 1
ATOM 5532 N N . SER A 1 704 ? 42.135 26.356 -60.684 1.00 58.18 746 SER A N 1
ATOM 5533 C CA . SER A 1 704 ? 43.175 27.374 -60.754 1.00 58.82 746 SER A CA 1
ATOM 5534 C C . SER A 1 704 ? 42.602 28.751 -61.022 1.00 60.63 746 SER A C 1
ATOM 5535 O O . SER A 1 704 ? 43.292 29.757 -60.803 1.00 53.29 746 SER A O 1
ATOM 5538 N N . SER A 1 705 ? 41.357 28.813 -61.506 1.00 62.11 747 SER A N 1
ATOM 5539 C CA . SER A 1 705 ? 40.696 30.093 -61.704 1.00 61.46 747 SER A CA 1
ATOM 5540 C C . SER A 1 705 ? 40.505 30.851 -60.398 1.00 54.14 747 SER A C 1
ATOM 5541 O O . SER A 1 705 ? 40.297 32.067 -60.427 1.00 52.15 747 SER A O 1
ATOM 5544 N N . LEU A 1 706 ? 40.634 30.184 -59.262 1.00 51.69 748 LEU A N 1
ATOM 5545 C CA . LEU A 1 706 ? 40.591 30.858 -57.979 1.00 48.90 748 LEU A CA 1
ATOM 5546 C C . LEU A 1 706 ? 41.967 31.289 -57.476 1.00 49.36 748 LEU A C 1
ATOM 5547 O O . LEU A 1 706 ? 42.069 31.774 -56.344 1.00 48.60 748 LEU A O 1
ATOM 5552 N N . ASN A 1 707 ? 43.013 31.197 -58.298 1.00 48.06 749 ASN A N 1
ATOM 5553 C CA . ASN A 1 707 ? 44.363 31.465 -57.812 1.00 48.23 749 ASN A CA 1
ATOM 5554 C C . ASN A 1 707 ? 44.634 32.958 -57.722 1.00 47.19 749 ASN A C 1
ATOM 5555 O O . ASN A 1 707 ? 44.147 33.739 -58.545 1.00 49.92 749 ASN A O 1
ATOM 5560 N N . VAL A 1 708 ? 45.415 33.348 -56.705 1.00 44.45 750 VAL A N 1
ATOM 5561 C CA . VAL A 1 708 ? 46.078 34.649 -56.701 1.00 41.65 750 VAL A CA 1
ATOM 5562 C C . VAL A 1 708 ? 46.884 34.794 -57.974 1.00 46.36 750 VAL A C 1
ATOM 5563 O O . VAL A 1 708 ? 47.625 33.883 -58.356 1.00 48.81 750 VAL A O 1
ATOM 5567 N N . ALA A 1 709 ? 46.745 35.938 -58.645 1.00 48.50 751 ALA A N 1
ATOM 5568 C CA . ALA A 1 709 ? 47.514 36.215 -59.852 1.00 51.02 751 ALA A CA 1
ATOM 5569 C C . ALA A 1 709 ? 48.475 37.386 -59.730 1.00 54.22 751 ALA A C 1
ATOM 5570 O O . ALA A 1 709 ? 49.424 37.463 -60.519 1.00 57.43 751 ALA A O 1
ATOM 5572 N N . LYS A 1 710 ? 48.250 38.303 -58.793 1.00 52.09 752 LYS A N 1
ATOM 5573 C CA . LYS A 1 710 ? 49.120 39.443 -58.559 1.00 53.79 752 LYS A CA 1
ATOM 5574 C C . LYS A 1 710 ? 49.239 39.666 -57.053 1.00 51.06 752 LYS A C 1
ATOM 5575 O O . LYS A 1 710 ? 48.257 39.522 -56.321 1.00 50.10 752 LYS A O 1
ATOM 5581 N N . GLY A 1 711 ? 50.437 40.011 -56.587 1.00 47.96 753 GLY A N 1
ATOM 5582 C CA . GLY A 1 711 ? 50.612 40.248 -55.162 1.00 42.11 753 GLY A CA 1
ATOM 5583 C C . GLY A 1 711 ? 51.943 40.901 -54.845 1.00 50.60 753 GLY A C 1
ATOM 5584 O O . GLY A 1 711 ? 52.814 41.060 -55.710 1.00 50.04 753 GLY A O 1
ATOM 5585 N N . ARG A 1 712 ? 52.081 41.292 -53.572 1.00 38.55 754 ARG A N 1
ATOM 5586 C CA . ARG A 1 712 ? 53.279 41.968 -53.100 1.00 42.86 754 ARG A CA 1
ATOM 5587 C C . ARG A 1 712 ? 53.552 41.565 -51.661 1.00 40.08 754 ARG A C 1
ATOM 5588 O O . ARG A 1 712 ? 52.665 41.644 -50.807 1.00 42.31 754 ARG A O 1
ATOM 5596 N N . LEU A 1 713 ? 54.777 41.139 -51.409 1.00 40.31 755 LEU A N 1
ATOM 5597 C CA . LEU A 1 713 ? 55.273 40.825 -50.080 1.00 42.59 755 LEU A CA 1
ATOM 5598 C C . LEU A 1 713 ? 56.093 42.010 -49.585 1.00 47.83 755 LEU A C 1
ATOM 5599 O O . LEU A 1 713 ? 56.903 42.577 -50.334 1.00 43.86 755 LEU A O 1
ATOM 5604 N N . GLN A 1 714 ? 55.866 42.407 -48.340 1.00 46.02 756 GLN A N 1
ATOM 5605 C CA . GLN A 1 714 ? 56.409 43.677 -47.896 1.00 47.57 756 GLN A CA 1
ATOM 5606 C C . GLN A 1 714 ? 56.955 43.602 -46.480 1.00 50.25 756 GLN A C 1
ATOM 5607 O O . GLN A 1 714 ? 56.628 42.698 -45.697 1.00 43.00 756 GLN A O 1
ATOM 5613 N N . ILE A 1 715 ? 57.778 44.612 -46.168 1.00 48.47 757 ILE A N 1
ATOM 5614 C CA . ILE A 1 715 ? 58.444 44.696 -44.890 1.00 50.33 757 ILE A CA 1
ATOM 5615 C C . ILE A 1 715 ? 57.996 46.021 -44.265 1.00 49.45 757 ILE A C 1
ATOM 5616 O O . ILE A 1 715 ? 57.745 47.007 -44.979 1.00 44.81 757 ILE A O 1
ATOM 5621 N N . LEU A 1 716 ? 57.862 46.050 -42.935 1.00 45.92 758 LEU A N 1
ATOM 5622 C CA . LEU A 1 716 ? 57.534 47.314 -42.290 1.00 51.86 758 LEU A CA 1
ATOM 5623 C C . LEU A 1 716 ? 58.679 48.291 -42.526 1.00 53.45 758 LEU A C 1
ATOM 5624 O O . LEU A 1 716 ? 59.825 48.024 -42.140 1.00 52.50 758 LEU A O 1
ATOM 5629 N N . LYS A 1 717 ? 58.379 49.456 -43.115 1.00 54.07 759 LYS A N 1
ATOM 5630 C CA . LYS A 1 717 ? 59.510 50.286 -43.534 1.00 60.31 759 LYS A CA 1
ATOM 5631 C C . LYS A 1 717 ? 60.178 50.972 -42.356 1.00 64.88 759 LYS A C 1
ATOM 5632 O O . LYS A 1 717 ? 61.410 51.109 -42.347 1.00 66.06 759 LYS A O 1
ATOM 5638 N N . ASP A 1 718 ? 59.418 51.416 -41.361 1.00 56.90 760 ASP A N 1
ATOM 5639 C CA . ASP A 1 718 ? 60.044 52.015 -40.201 1.00 67.79 760 ASP A CA 1
ATOM 5640 C C . ASP A 1 718 ? 60.142 51.013 -39.063 1.00 68.26 760 ASP A C 1
ATOM 5641 O O . ASP A 1 718 ? 59.125 50.573 -38.521 1.00 66.61 760 ASP A O 1
ATOM 5646 N N . THR A 1 719 ? 61.378 50.688 -38.699 1.00 71.88 761 THR A N 1
ATOM 5647 C CA . THR A 1 719 ? 61.708 49.708 -37.678 1.00 78.46 761 THR A CA 1
ATOM 5648 C C . THR A 1 719 ? 61.606 50.287 -36.274 1.00 83.04 761 THR A C 1
ATOM 5649 O O . THR A 1 719 ? 61.529 49.528 -35.314 1.00 81.52 761 THR A O 1
ATOM 5653 N N . THR A 1 720 ? 61.602 51.611 -36.147 1.00 87.81 762 THR A N 1
ATOM 5654 C CA . THR A 1 720 ? 61.595 52.377 -34.906 1.00 88.29 762 THR A CA 1
ATOM 5655 C C . THR A 1 720 ? 60.181 52.595 -34.386 1.00 84.81 762 THR A C 1
ATOM 5656 O O . THR A 1 720 ? 59.878 53.701 -33.902 1.00 87.56 762 THR A O 1
ATOM 5660 N N . ILE A 1 721 ? 59.258 51.642 -34.492 1.00 77.03 763 ILE A N 1
ATOM 5661 C CA . ILE A 1 721 ? 57.891 51.904 -34.069 1.00 82.46 763 ILE A CA 1
ATOM 5662 C C . ILE A 1 721 ? 57.369 50.742 -33.224 1.00 82.93 763 ILE A C 1
ATOM 5663 O O . ILE A 1 721 ? 57.549 49.578 -33.587 1.00 84.30 763 ILE A O 1
ATOM 5668 N N . ASP A 1 722 ? 56.764 51.056 -32.067 1.00 81.96 764 ASP A N 1
ATOM 5669 C CA . ASP A 1 722 ? 56.134 50.048 -31.211 1.00 83.56 764 ASP A CA 1
ATOM 5670 C C . ASP A 1 722 ? 54.692 49.863 -31.653 1.00 86.77 764 ASP A C 1
ATOM 5671 O O . ASP A 1 722 ? 53.854 50.749 -31.445 1.00 88.53 764 ASP A O 1
ATOM 5676 N N . LEU A 1 723 ? 54.414 48.743 -32.319 1.00 89.85 765 LEU A N 1
ATOM 5677 C CA . LEU A 1 723 ? 53.085 48.545 -32.877 1.00 88.95 765 LEU A CA 1
ATOM 5678 C C . LEU A 1 723 ? 52.052 48.266 -31.793 1.00 87.83 765 LEU A C 1
ATOM 5679 O O . LEU A 1 723 ? 50.866 48.521 -32.016 1.00 87.89 765 LEU A O 1
ATOM 5684 N N . GLU A 1 724 ? 52.475 47.783 -30.621 1.00 87.40 766 GLU A N 1
ATOM 5685 C CA . GLU A 1 724 ? 51.536 47.502 -29.541 1.00 90.59 766 GLU A CA 1
ATOM 5686 C C . GLU A 1 724 ? 51.215 48.736 -28.678 1.00 93.66 766 GLU A C 1
ATOM 5687 O O . GLU A 1 724 ? 50.281 48.682 -27.869 1.00 95.43 766 GLU A O 1
ATOM 5693 N N . LYS A 1 725 ? 51.902 49.873 -28.866 1.00 93.44 767 LYS A N 1
ATOM 5694 C CA . LYS A 1 725 ? 51.446 51.103 -28.213 1.00 87.30 767 LYS A CA 1
ATOM 5695 C C . LYS A 1 725 ? 50.318 51.802 -28.959 1.00 84.60 767 LYS A C 1
ATOM 5696 O O . LYS A 1 725 ? 49.694 52.701 -28.389 1.00 87.10 767 LYS A O 1
ATOM 5702 N N . MET A 1 726 ? 50.096 51.484 -30.228 1.00 83.82 768 MET A N 1
ATOM 5703 C CA . MET A 1 726 ? 48.929 52.014 -30.914 1.00 81.14 768 MET A CA 1
ATOM 5704 C C . MET A 1 726 ? 47.691 51.263 -30.428 1.00 78.34 768 MET A C 1
ATOM 5705 O O . MET A 1 726 ? 47.782 50.128 -29.951 1.00 77.69 768 MET A O 1
ATOM 5710 N N . ASP A 1 727 ? 46.532 51.918 -30.507 1.00 77.72 769 ASP A N 1
ATOM 5711 C CA . ASP A 1 727 ? 45.306 51.226 -30.139 1.00 74.04 769 ASP A CA 1
ATOM 5712 C C . ASP A 1 727 ? 44.793 50.429 -31.335 1.00 71.60 769 ASP A C 1
ATOM 5713 O O . ASP A 1 727 ? 45.307 50.545 -32.451 1.00 68.43 769 ASP A O 1
ATOM 5718 N N . ILE A 1 728 ? 43.756 49.621 -31.085 1.00 71.75 770 ILE A N 1
ATOM 5719 C CA . ILE A 1 728 ? 43.321 48.610 -32.053 1.00 70.84 770 ILE A CA 1
ATOM 5720 C C . ILE A 1 728 ? 42.986 49.260 -33.395 1.00 69.09 770 ILE A C 1
ATOM 5721 O O . ILE A 1 728 ? 43.465 48.819 -34.454 1.00 61.19 770 ILE A O 1
ATOM 5726 N N . LYS A 1 729 ? 42.184 50.336 -33.365 1.00 67.71 771 LYS A N 1
ATOM 5727 C CA . LYS A 1 729 ? 41.707 50.981 -34.580 1.00 67.31 771 LYS A CA 1
ATOM 5728 C C . LYS A 1 729 ? 42.823 51.721 -35.321 1.00 68.17 771 LYS A C 1
ATOM 5729 O O . LYS A 1 729 ? 42.936 51.601 -36.546 1.00 64.58 771 LYS A O 1
ATOM 5735 N N . ASN A 1 730 ? 43.650 52.492 -34.609 1.00 66.97 772 ASN A N 1
ATOM 5736 C CA . ASN A 1 730 ? 44.815 53.103 -35.246 1.00 62.39 772 ASN A CA 1
ATOM 5737 C C . ASN A 1 730 ? 45.741 52.042 -35.829 1.00 60.78 772 ASN A C 1
ATOM 5738 O O . ASN A 1 730 ? 46.208 52.164 -36.967 1.00 59.04 772 ASN A O 1
ATOM 5743 N N . ARG A 1 731 ? 46.013 50.987 -35.063 1.00 62.02 773 ARG A N 1
ATOM 5744 C CA . ARG A 1 731 ? 46.917 49.946 -35.541 1.00 62.88 773 ARG A CA 1
ATOM 5745 C C . ARG A 1 731 ? 46.435 49.367 -36.860 1.00 60.72 773 ARG A C 1
ATOM 5746 O O . ARG A 1 731 ? 47.224 49.192 -37.801 1.00 59.85 773 ARG A O 1
ATOM 5754 N N . LYS A 1 732 ? 45.130 49.083 -36.958 1.00 55.98 774 LYS A N 1
ATOM 5755 C CA . LYS A 1 732 ? 44.611 48.498 -38.188 1.00 53.24 774 LYS A CA 1
ATOM 5756 C C . LYS A 1 732 ? 44.826 49.429 -39.377 1.00 53.26 774 LYS A C 1
ATOM 5757 O O . LYS A 1 732 ? 45.230 48.974 -40.454 1.00 51.07 774 LYS A O 1
ATOM 5763 N N . GLU A 1 733 ? 44.631 50.746 -39.191 1.00 54.83 775 GLU A N 1
ATOM 5764 C CA . GLU A 1 733 ? 44.791 51.661 -40.318 1.00 55.97 775 GLU A CA 1
ATOM 5765 C C . GLU A 1 733 ? 46.251 51.936 -40.648 1.00 54.54 775 GLU A C 1
ATOM 5766 O O . GLU A 1 733 ? 46.572 52.199 -41.816 1.00 55.21 775 GLU A O 1
ATOM 5772 N N . TYR A 1 734 ? 47.158 51.853 -39.673 1.00 51.72 776 TYR A N 1
ATOM 5773 C CA . TYR A 1 734 ? 48.579 51.908 -40.000 1.00 53.52 776 TYR A CA 1
ATOM 5774 C C . TYR A 1 734 ? 48.954 50.751 -40.909 1.00 55.33 776 TYR A C 1
ATOM 5775 O O . TYR A 1 734 ? 49.612 50.945 -41.942 1.00 51.94 776 TYR A O 1
ATOM 5784 N N . LEU A 1 735 ? 48.528 49.534 -40.532 1.00 53.39 777 LEU A N 1
ATOM 5785 C CA . LEU A 1 735 ? 48.875 48.324 -41.271 1.00 51.58 777 LEU A CA 1
ATOM 5786 C C . LEU A 1 735 ? 48.269 48.319 -42.668 1.00 52.02 777 LEU A C 1
ATOM 5787 O O . LEU A 1 735 ? 48.861 47.738 -43.592 1.00 50.10 777 LEU A O 1
ATOM 5792 N N . SER A 1 736 ? 47.121 49.000 -42.854 1.00 54.89 778 SER A N 1
ATOM 5793 C CA . SER A 1 736 ? 46.472 49.089 -44.163 1.00 52.30 778 SER A CA 1
ATOM 5794 C C . SER A 1 736 ? 47.111 50.129 -45.075 1.00 55.21 778 SER A C 1
ATOM 5795 O O . SER A 1 736 ? 46.956 50.031 -46.300 1.00 56.50 778 SER A O 1
ATOM 5798 N N . ASN A 1 737 ? 47.862 51.083 -44.519 1.00 55.95 779 ASN A N 1
ATOM 5799 C CA . ASN A 1 737 ? 48.411 52.178 -45.305 1.00 53.30 779 ASN A CA 1
ATOM 5800 C C . ASN A 1 737 ? 49.680 51.709 -46.003 1.00 49.23 779 ASN A C 1
ATOM 5801 O O . ASN A 1 737 ? 50.676 51.405 -45.338 1.00 48.35 779 ASN A O 1
ATOM 5806 N N . ASP A 1 738 ? 49.655 51.732 -47.342 1.00 47.64 780 ASP A N 1
ATOM 5807 C CA . ASP A 1 738 ? 50.730 51.180 -48.154 1.00 54.51 780 ASP A CA 1
ATOM 5808 C C . ASP A 1 738 ? 52.045 51.919 -47.933 1.00 61.19 780 ASP A C 1
ATOM 5809 O O . ASP A 1 738 ? 53.119 51.287 -47.858 1.00 60.95 780 ASP A O 1
ATOM 5814 N N . GLU A 1 739 ? 51.993 53.233 -47.753 1.00 58.59 781 GLU A N 1
ATOM 5815 C CA . GLU A 1 739 ? 53.261 53.933 -47.605 1.00 56.34 781 GLU A CA 1
ATOM 5816 C C . GLU A 1 739 ? 54.027 53.558 -46.320 1.00 52.34 781 GLU A C 1
ATOM 5817 O O . GLU A 1 739 ? 55.140 54.066 -46.156 1.00 54.23 781 GLU A O 1
ATOM 5823 N N . ASN A 1 740 ? 53.514 52.673 -45.445 1.00 52.98 782 ASN A N 1
ATOM 5824 C CA . ASN A 1 740 ? 54.271 52.163 -44.293 1.00 56.68 782 ASN A CA 1
ATOM 5825 C C . ASN A 1 740 ? 54.961 50.822 -44.539 1.00 52.42 782 ASN A C 1
ATOM 5826 O O . ASN A 1 740 ? 55.473 50.211 -43.591 1.00 51.81 782 ASN A O 1
ATOM 5831 N N . TRP A 1 741 ? 54.971 50.344 -45.768 1.00 51.76 783 TRP A N 1
ATOM 5832 C CA . TRP A 1 741 ? 55.476 49.024 -46.089 1.00 51.24 783 TRP A CA 1
ATOM 5833 C C . TRP A 1 741 ? 56.390 49.190 -47.284 1.00 54.45 783 TRP A C 1
ATOM 5834 O O . TRP A 1 741 ? 56.130 50.030 -48.149 1.00 55.12 783 TRP A O 1
ATOM 5845 N N . THR A 1 742 ? 57.482 48.433 -47.308 1.00 51.71 784 THR A N 1
ATOM 5846 C CA . THR A 1 742 ? 58.377 48.387 -48.458 1.00 52.48 784 THR A CA 1
ATOM 5847 C C . THR A 1 742 ? 58.223 47.038 -49.141 1.00 50.99 784 THR A C 1
ATOM 5848 O O . THR A 1 742 ? 58.148 46.014 -48.460 1.00 49.15 784 THR A O 1
ATOM 5852 N N . ASP A 1 743 ? 58.159 47.039 -50.474 1.00 48.41 785 ASP A N 1
ATOM 5853 C CA . ASP A 1 743 ? 58.153 45.782 -51.216 1.00 52.71 785 ASP A CA 1
ATOM 5854 C C . ASP A 1 743 ? 59.514 45.103 -51.154 1.00 51.76 785 ASP A C 1
ATOM 5855 O O . ASP A 1 743 ? 60.558 45.752 -51.247 1.00 54.77 785 ASP A O 1
ATOM 5860 N N . VAL A 1 744 ? 59.481 43.784 -50.998 1.00 56.28 786 VAL A N 1
ATOM 5861 C CA . VAL A 1 744 ? 60.650 42.934 -51.172 1.00 47.78 786 VAL A CA 1
ATOM 5862 C C . VAL A 1 744 ? 60.435 41.879 -52.238 1.00 50.13 786 VAL A C 1
ATOM 5863 O O . VAL A 1 744 ? 61.422 41.339 -52.758 1.00 57.36 786 VAL A O 1
ATOM 5867 N N . ALA A 1 745 ? 59.190 41.623 -52.643 1.00 49.86 787 ALA A N 1
ATOM 5868 C CA . ALA A 1 745 ? 58.920 40.650 -53.688 1.00 49.93 787 ALA A CA 1
ATOM 5869 C C . ALA A 1 745 ? 57.588 40.953 -54.360 1.00 52.19 787 ALA A C 1
ATOM 5870 O O . ALA A 1 745 ? 56.602 41.290 -53.703 1.00 49.05 787 ALA A O 1
ATOM 5872 N N . GLN A 1 746 ? 57.587 40.802 -55.674 1.00 54.48 788 GLN A N 1
ATOM 5873 C CA . GLN A 1 746 ? 56.422 40.901 -56.526 1.00 52.61 788 GLN A CA 1
ATOM 5874 C C . GLN A 1 746 ? 55.995 39.495 -56.933 1.00 56.32 788 GLN A C 1
ATOM 5875 O O . GLN A 1 746 ? 56.764 38.541 -56.841 1.00 59.42 788 GLN A O 1
ATOM 5881 N N . MET A 1 747 ? 54.755 39.369 -57.381 1.00 62.54 789 MET A N 1
ATOM 5882 C CA . MET A 1 747 ? 54.274 38.120 -57.955 1.00 57.56 789 MET A CA 1
ATOM 5883 C C . MET A 1 747 ? 53.365 38.481 -59.106 1.00 60.72 789 MET A C 1
ATOM 5884 O O . MET A 1 747 ? 52.347 39.145 -58.891 1.00 67.06 789 MET A O 1
ATOM 5889 N N . ASP A 1 748 ? 53.737 38.086 -60.320 1.00 60.45 790 ASP A N 1
ATOM 5890 C CA . ASP A 1 748 ? 52.918 38.421 -61.477 1.00 63.60 790 ASP A CA 1
ATOM 5891 C C . ASP A 1 748 ? 52.698 37.195 -62.344 1.00 62.38 790 ASP A C 1
ATOM 5892 O O . ASP A 1 748 ? 52.806 37.235 -63.573 1.00 63.68 790 ASP A O 1
ATOM 5897 N N . ASP A 1 749 ? 52.396 36.080 -61.688 1.00 66.57 791 ASP A N 1
ATOM 5898 C CA . ASP A 1 749 ? 51.974 34.855 -62.347 1.00 64.09 791 ASP A CA 1
ATOM 5899 C C . ASP A 1 749 ? 51.140 34.041 -61.368 1.00 61.03 791 ASP A C 1
ATOM 5900 O O . ASP A 1 749 ? 51.429 34.007 -60.166 1.00 61.16 791 ASP A O 1
ATOM 5905 N N . ALA A 1 750 ? 50.080 33.430 -61.882 1.00 62.05 792 ALA A N 1
ATOM 5906 C CA . ALA A 1 750 ? 49.186 32.625 -61.052 1.00 57.70 792 ALA A CA 1
ATOM 5907 C C . ALA A 1 750 ? 49.615 31.156 -61.011 1.00 57.23 792 ALA A C 1
ATOM 5908 O O . ALA A 1 750 ? 48.803 30.256 -61.202 1.00 50.91 792 ALA A O 1
ATOM 5910 N N . LYS A 1 751 ? 50.902 30.907 -60.747 1.00 55.63 793 LYS A N 1
ATOM 5911 C CA . LYS A 1 751 ? 51.399 29.551 -60.544 1.00 53.05 793 LYS A CA 1
ATOM 5912 C C . LYS A 1 751 ? 50.717 28.910 -59.342 1.00 48.06 793 LYS A C 1
ATOM 5913 O O . LYS A 1 751 ? 50.279 29.588 -58.409 1.00 47.98 793 LYS A O 1
ATOM 5919 N N . ALA A 1 752 ? 50.670 27.575 -59.352 1.00 45.57 794 ALA A N 1
ATOM 5920 C CA . ALA A 1 752 ? 50.160 26.846 -58.194 1.00 43.56 794 ALA A CA 1
ATOM 5921 C C . ALA A 1 752 ? 51.044 27.056 -56.973 1.00 39.33 794 ALA A C 1
ATOM 5922 O O . ALA A 1 752 ? 50.552 27.159 -55.845 1.00 40.58 794 ALA A O 1
ATOM 5924 N N . ILE A 1 753 ? 52.351 27.089 -57.172 1.00 41.17 795 ILE A N 1
ATOM 5925 C CA . ILE A 1 753 ? 53.296 27.373 -56.108 1.00 42.17 795 ILE A CA 1
ATOM 5926 C C . ILE A 1 753 ? 54.230 28.437 -56.645 1.00 43.00 795 ILE A C 1
ATOM 5927 O O . ILE A 1 753 ? 54.730 28.312 -57.765 1.00 48.39 795 ILE A O 1
ATOM 5932 N N . PHE A 1 754 ? 54.390 29.517 -55.893 1.00 38.07 796 PHE A N 1
ATOM 5933 C CA . PHE A 1 754 ? 55.175 30.653 -56.331 1.00 42.91 796 PHE A CA 1
ATOM 5934 C C . PHE A 1 754 ? 56.304 30.858 -55.348 1.00 38.47 796 PHE A C 1
ATOM 5935 O O . PHE A 1 754 ? 56.079 30.894 -54.137 1.00 39.47 796 PHE A O 1
ATOM 5943 N N . ASN A 1 755 ? 57.505 31.006 -55.876 1.00 37.20 797 ASN A N 1
ATOM 5944 C CA . ASN A 1 755 ? 58.673 31.167 -55.037 1.00 47.21 797 ASN A CA 1
ATOM 5945 C C . ASN A 1 755 ? 59.668 32.092 -55.733 1.00 45.02 797 ASN A C 1
ATOM 5946 O O . ASN A 1 755 ? 59.797 32.090 -56.958 1.00 41.90 797 ASN A O 1
ATOM 5951 N N . SER A 1 756 ? 60.356 32.895 -54.939 1.00 43.34 798 SER A N 1
ATOM 5952 C CA . SER A 1 756 ? 61.425 33.732 -55.465 1.00 47.46 798 SER A CA 1
ATOM 5953 C C . SER A 1 756 ? 62.296 34.146 -54.290 1.00 46.46 798 SER A C 1
ATOM 5954 O O . SER A 1 756 ? 62.029 33.790 -53.137 1.00 45.62 798 SER A O 1
ATOM 5957 N N . LYS A 1 757 ? 63.384 34.839 -54.603 1.00 48.22 799 LYS A N 1
ATOM 5958 C CA . LYS A 1 757 ? 64.358 35.171 -53.576 1.00 55.68 799 LYS A CA 1
ATOM 5959 C C . LYS A 1 757 ? 64.255 36.635 -53.140 1.00 51.66 799 LYS A C 1
ATOM 5960 O O . LYS A 1 757 ? 63.802 37.514 -53.883 1.00 54.67 799 LYS A O 1
ATOM 5966 N N . LEU A 1 758 ? 64.650 36.865 -51.893 1.00 50.98 800 LEU A N 1
ATOM 5967 C CA . LEU A 1 758 ? 64.704 38.169 -51.251 1.00 55.72 800 LEU A CA 1
ATOM 5968 C C . LEU A 1 758 ? 66.163 38.595 -51.074 1.00 58.81 800 LEU A C 1
ATOM 5969 O O . LEU A 1 758 ? 67.039 37.758 -50.815 1.00 54.10 800 LEU A O 1
ATOM 5974 N N . SER A 1 759 ? 66.425 39.903 -51.201 1.00 58.46 801 SER A N 1
ATOM 5975 C CA . SER A 1 759 ? 67.781 40.461 -51.056 1.00 56.02 801 SER A CA 1
ATOM 5976 C C . SER A 1 759 ? 68.138 40.539 -49.568 1.00 61.23 801 SER A C 1
ATOM 5977 O O . SER A 1 759 ? 68.258 41.614 -48.974 1.00 59.10 801 SER A O 1
ATOM 5980 N N . ASN A 1 760 ? 68.308 39.354 -48.980 1.00 62.07 802 ASN A N 1
ATOM 5981 C CA . ASN A 1 760 ? 68.708 39.160 -47.584 1.00 61.12 802 ASN A CA 1
ATOM 5982 C C . ASN A 1 760 ? 67.969 40.124 -46.656 1.00 60.14 802 ASN A C 1
ATOM 5983 O O . ASN A 1 760 ? 68.553 40.966 -45.981 1.00 63.74 802 ASN A O 1
ATOM 5988 N N . VAL A 1 761 ? 66.657 39.945 -46.613 1.00 60.33 803 VAL A N 1
ATOM 5989 C CA . VAL A 1 761 ? 65.763 40.814 -45.863 1.00 53.44 803 VAL A CA 1
ATOM 5990 C C . VAL A 1 761 ? 65.801 40.452 -44.385 1.00 55.30 803 VAL A C 1
ATOM 5991 O O . VAL A 1 761 ? 65.681 39.284 -44.004 1.00 57.55 803 VAL A O 1
ATOM 5995 N N . LEU A 1 762 ? 65.968 41.455 -43.549 1.00 59.50 804 LEU A N 1
ATOM 5996 C CA . LEU A 1 762 ? 65.963 41.280 -42.106 1.00 60.18 804 LEU A CA 1
ATOM 5997 C C . LEU A 1 762 ? 64.790 42.118 -41.584 1.00 56.52 804 LEU A C 1
ATOM 5998 O O . LEU A 1 762 ? 64.899 43.340 -41.494 1.00 56.77 804 LEU A O 1
ATOM 6003 N N . SER A 1 763 ? 63.644 41.489 -41.289 1.00 58.20 805 SER A N 1
ATOM 6004 C CA . SER A 1 763 ? 62.442 42.215 -40.859 1.00 51.59 805 SER A CA 1
ATOM 6005 C C . SER A 1 763 ? 61.685 41.394 -39.830 1.00 56.46 805 SER A C 1
ATOM 6006 O O . SER A 1 763 ? 61.597 40.165 -39.937 1.00 58.53 805 SER A O 1
ATOM 6009 N N . ARG A 1 764 ? 61.163 42.080 -38.822 1.00 55.38 806 ARG A N 1
ATOM 6010 C CA . ARG A 1 764 ? 60.329 41.423 -37.837 1.00 55.39 806 ARG A CA 1
ATOM 6011 C C . ARG A 1 764 ? 58.890 41.393 -38.312 1.00 60.85 806 ARG A C 1
ATOM 6012 O O . ARG A 1 764 ? 58.187 40.400 -38.093 1.00 62.32 806 ARG A O 1
ATOM 6020 N N . TYR A 1 765 ? 58.485 42.428 -39.050 1.00 59.89 807 TYR A N 1
ATOM 6021 C CA . TYR A 1 765 ? 57.105 42.660 -39.437 1.00 58.29 807 TYR A CA 1
ATOM 6022 C C . TYR A 1 765 ? 56.965 42.585 -40.948 1.00 52.84 807 TYR A C 1
ATOM 6023 O O . TYR A 1 765 ? 57.787 43.133 -41.697 1.00 48.84 807 TYR A O 1
ATOM 6032 N N . TRP A 1 766 ? 55.907 41.907 -41.381 1.00 50.26 808 TRP A N 1
ATOM 6033 C CA . TRP A 1 766 ? 55.693 41.629 -42.789 1.00 49.99 808 TRP A CA 1
ATOM 6034 C C . TRP A 1 766 ? 54.226 41.852 -43.168 1.00 52.44 808 TRP A C 1
ATOM 6035 O O . TRP A 1 766 ? 53.315 41.846 -42.323 1.00 44.23 808 TRP A O 1
ATOM 6046 N N . ARG A 1 767 ? 53.996 42.002 -44.469 1.00 45.88 809 ARG A N 1
ATOM 6047 C CA . ARG A 1 767 ? 52.623 42.044 -44.933 1.00 45.24 809 ARG A CA 1
ATOM 6048 C C . ARG A 1 767 ? 52.592 41.494 -46.343 1.00 44.04 809 ARG A C 1
ATOM 6049 O O . ARG A 1 767 ? 53.449 41.832 -47.163 1.00 41.40 809 ARG A O 1
ATOM 6057 N N . PHE A 1 768 ? 51.628 40.622 -46.613 1.00 39.12 810 PHE A N 1
ATOM 6058 C CA . PHE A 1 768 ? 51.432 40.116 -47.958 1.00 35.26 810 PHE A CA 1
ATOM 6059 C C . PHE A 1 768 ? 50.090 40.604 -48.469 1.00 34.74 810 PHE A C 1
ATOM 6060 O O . PHE A 1 768 ? 49.088 40.563 -47.748 1.00 33.48 810 PHE A O 1
ATOM 6068 N N . CYS A 1 769 ? 50.083 41.057 -49.717 1.00 35.24 811 CYS A N 1
ATOM 6069 C CA . CYS A 1 769 ? 48.917 41.674 -50.329 1.00 38.25 811 CYS A CA 1
ATOM 6070 C C . CYS A 1 769 ? 48.551 40.912 -51.582 1.00 42.45 811 CYS A C 1
ATOM 6071 O O . CYS A 1 769 ? 49.400 40.718 -52.461 1.00 39.42 811 CYS A O 1
ATOM 6074 N N . VAL A 1 770 ? 47.306 40.451 -51.639 1.00 45.63 812 VAL A N 1
ATOM 6075 C CA . VAL A 1 770 ? 46.730 39.989 -52.893 1.00 45.86 812 VAL A CA 1
ATOM 6076 C C . VAL A 1 770 ? 46.252 41.234 -53.627 1.00 44.48 812 VAL A C 1
ATOM 6077 O O . VAL A 1 770 ? 45.514 42.047 -53.069 1.00 48.23 812 VAL A O 1
ATOM 6081 N N . ASP A 1 771 ? 46.720 41.424 -54.849 1.00 43.72 813 ASP A N 1
ATOM 6082 C CA . ASP A 1 771 ? 46.346 42.593 -55.619 1.00 47.45 813 ASP A CA 1
ATOM 6083 C C . ASP A 1 771 ? 45.381 42.271 -56.747 1.00 51.39 813 ASP A C 1
ATOM 6084 O O . ASP A 1 771 ? 44.847 43.195 -57.364 1.00 59.55 813 ASP A O 1
ATOM 6089 N N . GLY A 1 772 ? 45.137 41.005 -57.028 1.00 49.94 814 GLY A N 1
ATOM 6090 C CA . GLY A 1 772 ? 44.229 40.642 -58.094 1.00 48.81 814 GLY A CA 1
ATOM 6091 C C . GLY A 1 772 ? 44.244 39.142 -58.250 1.00 48.87 814 GLY A C 1
ATOM 6092 O O . GLY A 1 772 ? 45.135 38.454 -57.745 1.00 49.66 814 GLY A O 1
ATOM 6093 N N . GLY A 1 773 ? 43.232 38.643 -58.957 1.00 53.93 815 GLY A N 1
ATOM 6094 C CA . GLY A 1 773 ? 43.031 37.222 -59.123 1.00 49.76 815 GLY A CA 1
ATOM 6095 C C . GLY A 1 773 ? 43.182 36.753 -60.564 1.00 50.82 815 GLY A C 1
ATOM 6096 O O . GLY A 1 773 ? 43.281 37.534 -61.512 1.00 51.92 815 GLY A O 1
ATOM 6097 N N . ALA A 1 774 ? 43.219 35.434 -60.708 1.00 51.32 816 ALA A N 1
ATOM 6098 C CA . ALA A 1 774 ? 43.279 34.826 -62.029 1.00 54.37 816 ALA A CA 1
ATOM 6099 C C . ALA A 1 774 ? 41.959 34.960 -62.788 1.00 58.48 816 ALA A C 1
ATOM 6100 O O . ALA A 1 774 ? 41.961 34.828 -64.019 1.00 54.67 816 ALA A O 1
ATOM 6102 N N . SER A 1 775 ? 40.849 35.207 -62.095 1.00 56.45 817 SER A N 1
ATOM 6103 C CA . SER A 1 775 ? 39.541 35.350 -62.735 1.00 54.51 817 SER A CA 1
ATOM 6104 C C . SER A 1 775 ? 38.746 36.412 -61.983 1.00 56.22 817 SER A C 1
ATOM 6105 O O . SER A 1 775 ? 39.295 37.183 -61.184 1.00 51.53 817 SER A O 1
ATOM 6108 N N . SER A 1 776 ? 37.427 36.447 -62.249 1.00 59.61 818 SER A N 1
ATOM 6109 C CA . SER A 1 776 ? 36.491 37.301 -61.516 1.00 58.73 818 SER A CA 1
ATOM 6110 C C . SER A 1 776 ? 36.181 36.763 -60.127 1.00 54.31 818 SER A C 1
ATOM 6111 O O . SER A 1 776 ? 35.635 37.504 -59.299 1.00 51.50 818 SER A O 1
ATOM 6114 N N . TYR A 1 777 ? 36.472 35.486 -59.879 1.00 45.65 819 TYR A N 1
ATOM 6115 C CA . TYR A 1 777 ? 36.236 34.868 -58.585 1.00 47.19 819 TYR A CA 1
ATOM 6116 C C . TYR A 1 777 ? 37.164 35.453 -57.517 1.00 50.94 819 TYR A C 1
ATOM 6117 O O . TYR A 1 777 ? 38.210 36.045 -57.814 1.00 53.23 819 TYR A O 1
ATOM 6126 N N . TYR A 1 778 ? 36.768 35.289 -56.259 1.00 47.75 820 TYR A N 1
ATOM 6127 C CA . TYR A 1 778 ? 37.588 35.803 -55.160 1.00 49.52 820 TYR A CA 1
ATOM 6128 C C . TYR A 1 778 ? 38.853 34.973 -55.058 1.00 47.95 820 TYR A C 1
ATOM 6129 O O . TYR A 1 778 ? 38.761 33.762 -54.836 1.00 47.56 820 TYR A O 1
ATOM 6138 N N . PRO A 1 779 ? 40.037 35.569 -55.197 1.00 47.27 821 PRO A N 1
ATOM 6139 C CA . PRO A 1 779 ? 41.274 34.778 -55.166 1.00 44.28 821 PRO A CA 1
ATOM 6140 C C . PRO A 1 779 ? 41.550 34.264 -53.765 1.00 42.72 821 PRO A C 1
ATOM 6141 O O . PRO A 1 779 ? 41.336 34.970 -52.779 1.00 43.07 821 PRO A O 1
ATOM 6145 N N . GLN A 1 780 ? 42.057 33.035 -53.686 1.00 45.47 822 GLN A N 1
ATOM 6146 C CA . GLN A 1 780 ? 42.395 32.403 -52.415 1.00 46.83 822 GLN A CA 1
ATOM 6147 C C . GLN A 1 780 ? 43.795 31.793 -52.478 1.00 47.98 822 GLN A C 1
ATOM 6148 O O . GLN A 1 780 ? 44.346 31.538 -53.554 1.00 49.24 822 GLN A O 1
ATOM 6154 N N . TYR A 1 781 ? 44.378 31.589 -51.297 1.00 42.76 823 TYR A N 1
ATOM 6155 C CA . TYR A 1 781 ? 45.641 30.877 -51.172 1.00 41.39 823 TYR A CA 1
ATOM 6156 C C . TYR A 1 781 ? 45.664 30.182 -49.815 1.00 43.23 823 TYR A C 1
ATOM 6157 O O . TYR A 1 781 ? 44.920 30.540 -48.893 1.00 39.68 823 TYR A O 1
ATOM 6166 N N . THR A 1 782 ? 46.521 29.163 -49.708 1.00 38.71 824 THR A N 1
ATOM 6167 C CA . THR A 1 782 ? 46.463 28.262 -48.571 1.00 39.62 824 THR A CA 1
ATOM 6168 C C . THR A 1 782 ? 47.598 28.441 -47.583 1.00 43.12 824 THR A C 1
ATOM 6169 O O . THR A 1 782 ? 47.389 28.225 -46.389 1.00 46.68 824 THR A O 1
ATOM 6173 N N . GLU A 1 783 ? 48.779 28.865 -48.021 1.00 42.39 825 GLU A N 1
ATOM 6174 C CA . GLU A 1 783 ? 49.892 28.877 -47.079 1.00 41.31 825 GLU A CA 1
ATOM 6175 C C . GLU A 1 783 ? 51.001 29.786 -47.576 1.00 37.38 825 GLU A C 1
ATOM 6176 O O . GLU A 1 783 ? 51.165 30.002 -48.778 1.00 39.52 825 GLU A O 1
ATOM 6182 N N . LEU A 1 784 ? 51.729 30.362 -46.640 1.00 38.41 826 LEU A N 1
ATOM 6183 C CA . LEU A 1 784 ? 52.816 31.276 -46.975 1.00 40.14 826 LEU A CA 1
ATOM 6184 C C . LEU A 1 784 ? 54.055 30.946 -46.149 1.00 37.78 826 LEU A C 1
ATOM 6185 O O . LEU A 1 784 ? 53.968 30.625 -44.957 1.00 39.68 826 LEU A O 1
ATOM 6190 N N . GLN A 1 785 ? 55.203 30.955 -46.806 1.00 32.29 827 GLN A N 1
ATOM 6191 C CA . GLN A 1 785 ? 56.459 30.622 -46.150 1.00 40.39 827 GLN A CA 1
ATOM 6192 C C . GLN A 1 785 ? 57.479 31.725 -46.361 1.00 39.59 827 GLN A C 1
ATOM 6193 O O . GLN A 1 785 ? 57.613 32.263 -47.468 1.00 37.33 827 GLN A O 1
ATOM 6199 N N . ILE A 1 786 ? 58.218 32.032 -45.306 1.00 39.44 828 ILE A N 1
ATOM 6200 C CA . ILE A 1 786 ? 59.367 32.924 -45.392 1.00 44.36 828 ILE A CA 1
ATOM 6201 C C . ILE A 1 786 ? 60.603 32.131 -44.967 1.00 47.38 828 ILE A C 1
ATOM 6202 O O . ILE A 1 786 ? 60.694 31.654 -43.822 1.00 45.35 828 ILE A O 1
ATOM 6207 N N . LEU A 1 787 ? 61.533 31.963 -45.899 1.00 44.40 829 LEU A N 1
ATOM 6208 C CA . LEU A 1 787 ? 62.571 30.947 -45.805 1.00 43.72 829 LEU A CA 1
ATOM 6209 C C . LEU A 1 787 ? 63.924 31.592 -45.532 1.00 50.56 829 LEU A C 1
ATOM 6210 O O . LEU A 1 787 ? 64.378 32.460 -46.289 1.00 47.60 829 LEU A O 1
ATOM 6215 N N . GLY A 1 788 ? 64.565 31.164 -44.449 1.00 51.42 830 GLY A N 1
ATOM 6216 C CA . GLY A 1 788 ? 65.874 31.682 -44.119 1.00 57.27 830 GLY A CA 1
ATOM 6217 C C . GLY A 1 788 ? 66.589 30.918 -43.025 1.00 59.74 830 GLY A C 1
ATOM 6218 O O . GLY A 1 788 ? 66.371 29.719 -42.829 1.00 52.42 830 GLY A O 1
ATOM 6219 N N . GLN A 1 789 ? 67.466 31.626 -42.319 1.00 71.95 831 GLN A N 1
ATOM 6220 C CA . GLN A 1 789 ? 68.397 31.050 -41.365 1.00 68.02 831 GLN A CA 1
ATOM 6221 C C . GLN A 1 789 ? 68.080 31.528 -39.958 1.00 69.30 831 GLN A C 1
ATOM 6222 O O . GLN A 1 789 ? 67.357 32.507 -39.756 1.00 73.12 831 GLN A O 1
ATOM 6228 N N . ARG A 1 790 ? 68.630 30.806 -38.988 1.00 69.50 832 ARG A N 1
ATOM 6229 C CA . ARG A 1 790 ? 68.488 31.135 -37.574 1.00 65.58 832 ARG A CA 1
ATOM 6230 C C . ARG A 1 790 ? 67.042 31.002 -37.176 1.00 61.18 832 ARG A C 1
ATOM 6231 O O . ARG A 1 790 ? 66.592 29.915 -36.843 1.00 65.48 832 ARG A O 1
ATOM 6239 N N . THR B 1 4 ? -30.899 1.050 -101.227 1.00 81.83 46 THR B N 1
ATOM 6240 C CA . THR B 1 4 ? -31.292 -0.357 -101.319 1.00 89.66 46 THR B CA 1
ATOM 6241 C C . THR B 1 4 ? -30.378 -1.294 -100.525 1.00 87.75 46 THR B C 1
ATOM 6242 O O . THR B 1 4 ? -29.162 -1.114 -100.554 1.00 88.87 46 THR B O 1
ATOM 6246 N N . ASP B 1 5 ? -30.948 -2.317 -99.873 1.00 88.78 47 ASP B N 1
ATOM 6247 C CA . ASP B 1 5 ? -30.130 -3.306 -99.186 1.00 88.87 47 ASP B CA 1
ATOM 6248 C C . ASP B 1 5 ? -29.308 -4.093 -100.200 1.00 91.69 47 ASP B C 1
ATOM 6249 O O . ASP B 1 5 ? -28.157 -4.433 -99.923 1.00 87.23 47 ASP B O 1
ATOM 6254 N N . GLN B 1 6 ? -29.848 -4.298 -101.402 1.00 94.52 48 GLN B N 1
ATOM 6255 C CA . GLN B 1 6 ? -29.131 -5.101 -102.380 1.00 90.47 48 GLN B CA 1
ATOM 6256 C C . GLN B 1 6 ? -28.057 -4.309 -103.111 1.00 87.33 48 GLN B C 1
ATOM 6257 O O . GLN B 1 6 ? -27.058 -4.898 -103.537 1.00 87.98 48 GLN B O 1
ATOM 6263 N N . GLN B 1 7 ? -28.202 -2.984 -103.219 1.00 83.03 49 GLN B N 1
ATOM 6264 C CA . GLN B 1 7 ? -27.194 -2.199 -103.920 1.00 85.28 49 GLN B CA 1
ATOM 6265 C C . GLN B 1 7 ? -26.097 -1.675 -102.997 1.00 76.67 49 GLN B C 1
ATOM 6266 O O . GLN B 1 7 ? -25.007 -1.337 -103.480 1.00 73.35 49 GLN B O 1
ATOM 6272 N N . VAL B 1 8 ? -26.347 -1.577 -101.693 1.00 70.72 50 VAL B N 1
ATOM 6273 C CA . VAL B 1 8 ? -25.229 -1.350 -100.784 1.00 71.26 50 VAL B CA 1
ATOM 6274 C C . VAL B 1 8 ? -24.229 -2.507 -100.884 1.00 68.03 50 VAL B C 1
ATOM 6275 O O . VAL B 1 8 ? -23.035 -2.291 -101.106 1.00 65.34 50 VAL B O 1
ATOM 6279 N N . GLY B 1 9 ? -24.719 -3.755 -100.796 1.00 69.86 51 GLY B N 1
ATOM 6280 C CA . GLY B 1 9 ? -23.841 -4.921 -100.846 1.00 58.34 51 GLY B CA 1
ATOM 6281 C C . GLY B 1 9 ? -23.099 -5.090 -102.162 1.00 64.10 51 GLY B C 1
ATOM 6282 O O . GLY B 1 9 ? -21.936 -5.504 -102.175 1.00 67.53 51 GLY B O 1
ATOM 6283 N N . ALA B 1 10 ? -23.777 -4.836 -103.288 1.00 66.20 52 ALA B N 1
ATOM 6284 C CA . ALA B 1 10 ? -23.122 -4.902 -104.597 1.00 62.67 52 ALA B CA 1
ATOM 6285 C C . ALA B 1 10 ? -22.015 -3.861 -104.727 1.00 62.90 52 ALA B C 1
ATOM 6286 O O . ALA B 1 10 ? -20.973 -4.122 -105.340 1.00 60.08 52 ALA B O 1
ATOM 6288 N N . LYS B 1 11 ? -22.219 -2.673 -104.160 1.00 61.08 53 LYS B N 1
ATOM 6289 C CA . LYS B 1 11 ? -21.221 -1.626 -104.311 1.00 64.63 53 LYS B CA 1
ATOM 6290 C C . LYS B 1 11 ? -20.042 -1.867 -103.387 1.00 65.70 53 LYS B C 1
ATOM 6291 O O . LYS B 1 11 ? -18.901 -1.545 -103.735 1.00 64.74 53 LYS B O 1
ATOM 6297 N N . LEU B 1 12 ? -20.300 -2.464 -102.225 1.00 65.19 54 LEU B N 1
ATOM 6298 C CA . LEU B 1 12 ? -19.224 -2.904 -101.347 1.00 63.10 54 LEU B CA 1
ATOM 6299 C C . LEU B 1 12 ? -18.367 -3.969 -102.022 1.00 60.62 54 LEU B C 1
ATOM 6300 O O . LEU B 1 12 ? -17.134 -3.864 -102.064 1.00 58.01 54 LEU B O 1
ATOM 6305 N N . VAL B 1 13 ? -19.016 -4.988 -102.593 1.00 58.45 55 VAL B N 1
ATOM 6306 C CA . VAL B 1 13 ? -18.277 -6.122 -103.142 1.00 56.57 55 VAL B CA 1
ATOM 6307 C C . VAL B 1 13 ? -17.406 -5.687 -104.304 1.00 58.00 55 VAL B C 1
ATOM 6308 O O . VAL B 1 13 ? -16.228 -6.054 -104.383 1.00 55.30 55 VAL B O 1
ATOM 6312 N N . GLN B 1 14 ? -17.941 -4.853 -105.193 1.00 60.81 56 GLN B N 1
ATOM 6313 C CA . GLN B 1 14 ? -17.124 -4.430 -106.323 1.00 63.23 56 GLN B CA 1
ATOM 6314 C C . GLN B 1 14 ? -15.978 -3.528 -105.887 1.00 61.31 56 GLN B C 1
ATOM 6315 O O . GLN B 1 14 ? -14.986 -3.437 -106.606 1.00 61.03 56 GLN B O 1
ATOM 6321 N N . GLU B 1 15 ? -16.100 -2.853 -104.735 1.00 60.73 57 GLU B N 1
ATOM 6322 C CA . GLU B 1 15 ? -14.994 -2.049 -104.238 1.00 62.61 57 GLU B CA 1
ATOM 6323 C C . GLU B 1 15 ? -13.949 -2.901 -103.529 1.00 59.33 57 GLU B C 1
ATOM 6324 O O . GLU B 1 15 ? -12.752 -2.603 -103.575 1.00 55.36 57 GLU B O 1
ATOM 6330 N N . ILE B 1 16 ? -14.383 -3.976 -102.880 1.00 57.43 58 ILE B N 1
ATOM 6331 C CA . ILE B 1 16 ? -13.439 -4.988 -102.434 1.00 54.37 58 ILE B CA 1
ATOM 6332 C C . ILE B 1 16 ? -12.795 -5.652 -103.642 1.00 56.66 58 ILE B C 1
ATOM 6333 O O . ILE B 1 16 ? -11.564 -5.709 -103.753 1.00 54.27 58 ILE B O 1
ATOM 6338 N N . ARG B 1 17 ? -13.622 -6.106 -104.595 1.00 55.32 59 ARG B N 1
ATOM 6339 C CA . ARG B 1 17 ? -13.133 -6.931 -105.711 1.00 54.89 59 ARG B CA 1
ATOM 6340 C C . ARG B 1 17 ? -12.130 -6.212 -106.602 1.00 53.20 59 ARG B C 1
ATOM 6341 O O . ARG B 1 17 ? -11.278 -6.861 -107.209 1.00 55.64 59 ARG B O 1
ATOM 6349 N N . GLU B 1 18 ? -12.205 -4.886 -106.703 1.00 55.49 60 GLU B N 1
ATOM 6350 C CA . GLU B 1 18 ? -11.234 -4.156 -107.522 1.00 58.46 60 GLU B CA 1
ATOM 6351 C C . GLU B 1 18 ? -10.127 -3.506 -106.686 1.00 51.69 60 GLU B C 1
ATOM 6352 O O . GLU B 1 18 ? -9.420 -2.644 -107.195 1.00 52.57 60 GLU B O 1
ATOM 6358 N N . GLY B 1 19 ? -9.989 -3.903 -105.424 1.00 57.14 61 GLY B N 1
ATOM 6359 C CA . GLY B 1 19 ? -8.851 -3.522 -104.610 1.00 54.55 61 GLY B CA 1
ATOM 6360 C C . GLY B 1 19 ? -8.787 -2.055 -104.280 1.00 59.30 61 GLY B C 1
ATOM 6361 O O . GLY B 1 19 ? -7.685 -1.498 -104.198 1.00 60.79 61 GLY B O 1
ATOM 6362 N N . LYS B 1 20 ? -9.933 -1.429 -104.012 1.00 58.69 62 LYS B N 1
ATOM 6363 C CA . LYS B 1 20 ? -9.954 -0.022 -103.638 1.00 59.11 62 LYS B CA 1
ATOM 6364 C C . LYS B 1 20 ? -9.853 0.174 -102.132 1.00 59.53 62 LYS B C 1
ATOM 6365 O O . LYS B 1 20 ? -9.852 1.320 -101.665 1.00 61.63 62 LYS B O 1
ATOM 6371 N N . ARG B 1 21 ? -9.682 -0.907 -101.375 1.00 55.27 63 ARG B N 1
ATOM 6372 C CA . ARG B 1 21 ? -9.711 -0.847 -99.924 1.00 54.84 63 ARG B CA 1
ATOM 6373 C C . ARG B 1 21 ? -8.323 -0.926 -99.301 1.00 56.67 63 ARG B C 1
ATOM 6374 O O . ARG B 1 21 ? -8.205 -0.789 -98.077 1.00 54.85 63 ARG B O 1
ATOM 6382 N N . GLY B 1 22 ? -7.271 -1.078 -100.112 1.00 57.29 64 GLY B N 1
ATOM 6383 C CA . GLY B 1 22 ? -5.931 -1.319 -99.615 1.00 51.22 64 GLY B CA 1
ATOM 6384 C C . GLY B 1 22 ? -5.791 -2.683 -98.969 1.00 54.56 64 GLY B C 1
ATOM 6385 O O . GLY B 1 22 ? -6.492 -3.643 -99.322 1.00 51.14 64 GLY B O 1
ATOM 6386 N N . PRO B 1 23 ? -4.871 -2.806 -98.015 1.00 51.18 65 PRO B N 1
ATOM 6387 C CA . PRO B 1 23 ? -4.744 -4.082 -97.295 1.00 45.46 65 PRO B CA 1
ATOM 6388 C C . PRO B 1 23 ? -6.023 -4.382 -96.526 1.00 43.37 65 PRO B C 1
ATOM 6389 O O . PRO B 1 23 ? -6.601 -3.503 -95.882 1.00 48.04 65 PRO B O 1
ATOM 6393 N N . LEU B 1 24 ? -6.494 -5.622 -96.644 1.00 49.86 66 LEU B N 1
ATOM 6394 C CA . LEU B 1 24 ? -7.736 -6.062 -96.017 1.00 42.26 66 LEU B CA 1
ATOM 6395 C C . LEU B 1 24 ? -7.473 -6.725 -94.671 1.00 41.13 66 LEU B C 1
ATOM 6396 O O . LEU B 1 24 ? -6.413 -7.304 -94.427 1.00 41.87 66 LEU B O 1
ATOM 6401 N N . TYR B 1 25 ? -8.465 -6.633 -93.802 1.00 38.15 67 TYR B N 1
ATOM 6402 C CA . TYR B 1 25 ? -8.498 -7.343 -92.541 1.00 35.33 67 TYR B CA 1
ATOM 6403 C C . TYR B 1 25 ? -9.852 -8.012 -92.457 1.00 34.94 67 TYR B C 1
ATOM 6404 O O . TYR B 1 25 ? -10.872 -7.359 -92.671 1.00 38.32 67 TYR B O 1
ATOM 6413 N N . ALA B 1 26 ? -9.865 -9.313 -92.197 1.00 36.24 68 ALA B N 1
ATOM 6414 C CA . ALA B 1 26 ? -11.107 -10.077 -92.123 1.00 33.69 68 ALA B CA 1
ATOM 6415 C C . ALA B 1 26 ? -11.133 -10.914 -90.854 1.00 34.63 68 ALA B C 1
ATOM 6416 O O . ALA B 1 26 ? -10.093 -11.222 -90.269 1.00 42.53 68 ALA B O 1
ATOM 6418 N N . GLY B 1 27 ? -12.328 -11.314 -90.437 1.00 36.45 69 GLY B N 1
ATOM 6419 C CA . GLY B 1 27 ? -12.438 -12.151 -89.257 1.00 32.31 69 GLY B CA 1
ATOM 6420 C C . GLY B 1 27 ? -13.554 -13.160 -89.325 1.00 34.22 69 GLY B C 1
ATOM 6421 O O . GLY B 1 27 ? -14.596 -12.867 -89.913 1.00 40.32 69 GLY B O 1
ATOM 6422 N N . TYR B 1 28 ? -13.342 -14.356 -88.768 1.00 36.23 70 TYR B N 1
ATOM 6423 C CA . TYR B 1 28 ? -14.391 -15.366 -88.637 1.00 34.61 70 TYR B CA 1
ATOM 6424 C C . TYR B 1 28 ? -15.101 -15.169 -87.300 1.00 34.38 70 TYR B C 1
ATOM 6425 O O . TYR B 1 28 ? -14.479 -15.277 -86.239 1.00 37.46 70 TYR B O 1
ATOM 6434 N N . PHE B 1 29 ? -16.395 -14.883 -87.342 1.00 38.04 71 PHE B N 1
ATOM 6435 C CA . PHE B 1 29 ? -17.181 -14.691 -86.129 1.00 36.96 71 PHE B CA 1
ATOM 6436 C C . PHE B 1 29 ? -17.956 -15.968 -85.879 1.00 38.83 71 PHE B C 1
ATOM 6437 O O . PHE B 1 29 ? -18.742 -16.390 -86.733 1.00 41.81 71 PHE B O 1
ATOM 6445 N N . ARG B 1 30 ? -17.720 -16.586 -84.723 1.00 36.95 72 ARG B N 1
ATOM 6446 C CA . ARG B 1 30 ? -18.347 -17.861 -84.404 1.00 37.60 72 ARG B CA 1
ATOM 6447 C C . ARG B 1 30 ? -19.790 -17.592 -83.984 1.00 41.22 72 ARG B C 1
ATOM 6448 O O . ARG B 1 30 ? -20.043 -16.885 -82.999 1.00 37.75 72 ARG B O 1
ATOM 6456 N N . THR B 1 31 ? -20.729 -18.142 -84.758 1.00 36.79 73 THR B N 1
ATOM 6457 C CA . THR B 1 31 ? -22.141 -17.825 -84.595 1.00 39.69 73 THR B CA 1
ATOM 6458 C C . THR B 1 31 ? -22.625 -18.069 -83.169 1.00 38.83 73 THR B C 1
ATOM 6459 O O . THR B 1 31 ? -23.459 -17.314 -82.655 1.00 40.32 73 THR B O 1
ATOM 6463 N N . TRP B 1 32 ? -22.131 -19.119 -82.512 1.00 38.04 74 TRP B N 1
ATOM 6464 C CA . TRP B 1 32 ? -22.639 -19.405 -81.176 1.00 36.06 74 TRP B CA 1
ATOM 6465 C C . TRP B 1 32 ? -22.116 -18.445 -80.119 1.00 38.57 74 TRP B C 1
ATOM 6466 O O . TRP B 1 32 ? -22.533 -18.531 -78.960 1.00 38.04 74 TRP B O 1
ATOM 6477 N N . HIS B 1 33 ? -21.241 -17.512 -80.478 1.00 40.57 75 HIS B N 1
ATOM 6478 C CA . HIS B 1 33 ? -20.907 -16.423 -79.573 1.00 35.76 75 HIS B CA 1
ATOM 6479 C C . HIS B 1 33 ? -21.594 -15.113 -79.950 1.00 35.32 75 HIS B C 1
ATOM 6480 O O . HIS B 1 33 ? -21.288 -14.070 -79.364 1.00 38.69 75 HIS B O 1
ATOM 6487 N N . ASP B 1 34 ? -22.529 -15.139 -80.889 1.00 33.49 76 ASP B N 1
ATOM 6488 C CA . ASP B 1 34 ? -23.438 -14.020 -81.036 1.00 39.95 76 ASP B CA 1
ATOM 6489 C C . ASP B 1 34 ? -24.599 -14.215 -80.079 1.00 40.09 76 ASP B C 1
ATOM 6490 O O . ASP B 1 34 ? -25.055 -15.339 -79.870 1.00 38.05 76 ASP B O 1
ATOM 6495 N N . ARG B 1 35 ? -25.060 -13.124 -79.476 1.00 39.41 77 ARG B N 1
ATOM 6496 C CA . ARG B 1 35 ? -26.044 -13.294 -78.414 1.00 42.07 77 ARG B CA 1
ATOM 6497 C C . ARG B 1 35 ? -27.445 -13.653 -78.928 1.00 42.12 77 ARG B C 1
ATOM 6498 O O . ARG B 1 35 ? -28.296 -14.051 -78.132 1.00 40.28 77 ARG B O 1
ATOM 6506 N N . ALA B 1 36 ? -27.745 -13.430 -80.207 1.00 42.91 78 ALA B N 1
ATOM 6507 C CA . ALA B 1 36 ? -29.017 -13.904 -80.752 1.00 42.19 78 ALA B CA 1
ATOM 6508 C C . ALA B 1 36 ? -29.020 -15.406 -81.028 1.00 43.28 78 ALA B C 1
ATOM 6509 O O . ALA B 1 36 ? -30.033 -15.935 -81.496 1.00 44.27 78 ALA B O 1
ATOM 6511 N N . SER B 1 37 ? -27.917 -16.099 -80.766 1.00 40.21 79 SER B N 1
ATOM 6512 C CA . SER B 1 37 ? -27.796 -17.503 -81.102 1.00 38.51 79 SER B CA 1
ATOM 6513 C C . SER B 1 37 ? -28.403 -18.366 -80.001 1.00 42.60 79 SER B C 1
ATOM 6514 O O . SER B 1 37 ? -28.255 -18.072 -78.810 1.00 40.65 79 SER B O 1
ATOM 6517 N N . THR B 1 38 ? -29.112 -19.425 -80.403 1.00 40.52 80 THR B N 1
ATOM 6518 C CA . THR B 1 38 ? -29.740 -20.335 -79.456 1.00 44.54 80 THR B CA 1
ATOM 6519 C C . THR B 1 38 ? -29.433 -21.775 -79.841 1.00 42.81 80 THR B C 1
ATOM 6520 O O . THR B 1 38 ? -29.273 -22.105 -81.021 1.00 39.93 80 THR B O 1
ATOM 6524 N N . GLY B 1 39 ? -29.310 -22.619 -78.824 1.00 41.72 81 GLY B N 1
ATOM 6525 C CA . GLY B 1 39 ? -29.109 -24.028 -79.035 1.00 44.56 81 GLY B CA 1
ATOM 6526 C C . GLY B 1 39 ? -30.404 -24.739 -79.377 1.00 48.05 81 GLY B C 1
ATOM 6527 O O . GLY B 1 39 ? -31.446 -24.140 -79.641 1.00 50.70 81 GLY B O 1
ATOM 6528 N N . ILE B 1 40 ? -30.316 -26.065 -79.363 1.00 51.18 82 ILE B N 1
ATOM 6529 C CA . ILE B 1 40 ? -31.443 -26.918 -79.724 1.00 55.05 82 ILE B CA 1
ATOM 6530 C C . ILE B 1 40 ? -32.613 -26.798 -78.744 1.00 57.41 82 ILE B C 1
ATOM 6531 O O . ILE B 1 40 ? -33.777 -26.900 -79.149 1.00 57.53 82 ILE B O 1
ATOM 6536 N N . ASP B 1 41 ? -32.343 -26.542 -77.465 1.00 54.41 83 ASP B N 1
ATOM 6537 C CA . ASP B 1 41 ? -33.415 -26.337 -76.501 1.00 46.27 83 ASP B CA 1
ATOM 6538 C C . ASP B 1 41 ? -33.949 -24.902 -76.492 1.00 52.17 83 ASP B C 1
ATOM 6539 O O . ASP B 1 41 ? -34.731 -24.552 -75.606 1.00 52.69 83 ASP B O 1
ATOM 6544 N N . GLY B 1 42 ? -33.525 -24.049 -77.416 1.00 51.23 84 GLY B N 1
ATOM 6545 C CA . GLY B 1 42 ? -34.073 -22.714 -77.488 1.00 51.07 84 GLY B CA 1
ATOM 6546 C C . GLY B 1 42 ? -33.520 -21.706 -76.497 1.00 50.71 84 GLY B C 1
ATOM 6547 O O . GLY B 1 42 ? -33.958 -20.546 -76.502 1.00 48.20 84 GLY B O 1
ATOM 6548 N N . LYS B 1 43 ? -32.562 -22.074 -75.666 1.00 48.63 85 LYS B N 1
ATOM 6549 C CA . LYS B 1 43 ? -31.975 -21.071 -74.790 1.00 48.17 85 LYS B CA 1
ATOM 6550 C C . LYS B 1 43 ? -30.761 -20.435 -75.483 1.00 40.70 85 LYS B C 1
ATOM 6551 O O . LYS B 1 43 ? -30.094 -21.076 -76.298 1.00 42.33 85 LYS B O 1
ATOM 6557 N N . GLN B 1 44 ? -30.507 -19.151 -75.202 1.00 38.68 86 GLN B N 1
ATOM 6558 C CA . GLN B 1 44 ? -29.354 -18.486 -75.821 1.00 42.72 86 GLN B CA 1
ATOM 6559 C C . GLN B 1 44 ? -28.055 -19.020 -75.228 1.00 39.89 86 GLN B C 1
ATOM 6560 O O . GLN B 1 44 ? -27.988 -19.419 -74.062 1.00 38.09 86 GLN B O 1
ATOM 6566 N N . GLN B 1 45 ? -27.014 -19.032 -76.055 1.00 41.96 87 GLN B N 1
ATOM 6567 C CA . GLN B 1 45 ? -25.748 -19.658 -75.698 1.00 37.65 87 GLN B CA 1
ATOM 6568 C C . GLN B 1 45 ? -24.788 -18.690 -75.006 1.00 37.11 87 GLN B C 1
ATOM 6569 O O . GLN B 1 45 ? -24.261 -18.996 -73.929 1.00 36.22 87 GLN B O 1
ATOM 6575 N N . HIS B 1 46 ? -24.584 -17.507 -75.571 1.00 37.62 88 HIS B N 1
ATOM 6576 C CA . HIS B 1 46 ? -23.653 -16.574 -74.941 1.00 36.68 88 HIS B CA 1
ATOM 6577 C C . HIS B 1 46 ? -24.118 -15.145 -75.118 1.00 36.62 88 HIS B C 1
ATOM 6578 O O . HIS B 1 46 ? -24.202 -14.672 -76.254 1.00 42.57 88 HIS B O 1
ATOM 6585 N N . PRO B 1 47 ? -24.389 -14.426 -74.030 1.00 37.77 89 PRO B N 1
ATOM 6586 C CA . PRO B 1 47 ? -24.882 -13.040 -74.106 1.00 35.93 89 PRO B CA 1
ATOM 6587 C C . PRO B 1 47 ? -23.824 -11.939 -74.218 1.00 44.32 89 PRO B C 1
ATOM 6588 O O . PRO B 1 47 ? -24.189 -10.762 -74.362 1.00 42.25 89 PRO B O 1
ATOM 6592 N N . GLU B 1 48 ? -22.535 -12.249 -74.153 1.00 35.53 90 GLU B N 1
ATOM 6593 C CA . GLU B 1 48 ? -21.539 -11.203 -73.963 1.00 33.88 90 GLU B CA 1
ATOM 6594 C C . GLU B 1 48 ? -21.219 -10.427 -75.247 1.00 34.71 90 GLU B C 1
ATOM 6595 O O . GLU B 1 48 ? -20.780 -9.277 -75.169 1.00 42.90 90 GLU B O 1
ATOM 6601 N N . ASN B 1 49 ? -21.385 -11.013 -76.433 1.00 36.99 91 ASN B N 1
ATOM 6602 C CA . ASN B 1 49 ? -20.910 -10.363 -77.656 1.00 33.02 91 ASN B CA 1
ATOM 6603 C C . ASN B 1 49 ? -21.945 -10.411 -78.776 1.00 36.59 91 ASN B C 1
ATOM 6604 O O . ASN B 1 49 ? -22.926 -11.165 -78.731 1.00 36.20 91 ASN B O 1
ATOM 6609 N N . THR B 1 50 ? -21.688 -9.628 -79.824 1.00 31.65 92 THR B N 1
ATOM 6610 C CA . THR B 1 50 ? -22.569 -9.607 -80.985 1.00 37.82 92 THR B CA 1
ATOM 6611 C C . THR B 1 50 ? -21.843 -9.191 -82.251 1.00 37.61 92 THR B C 1
ATOM 6612 O O . THR B 1 50 ? -20.998 -8.293 -82.218 1.00 39.13 92 THR B O 1
ATOM 6616 N N . MET B 1 51 ? -22.210 -9.824 -83.377 1.00 37.33 93 MET B N 1
ATOM 6617 C CA . MET B 1 51 ? -21.689 -9.383 -84.673 1.00 40.02 93 MET B CA 1
ATOM 6618 C C . MET B 1 51 ? -21.920 -7.904 -84.907 1.00 40.34 93 MET B C 1
ATOM 6619 O O . MET B 1 51 ? -21.136 -7.259 -85.609 1.00 39.52 93 MET B O 1
ATOM 6624 N N . ALA B 1 52 ? -23.013 -7.364 -84.357 1.00 43.21 94 ALA B N 1
ATOM 6625 C CA . ALA B 1 52 ? -23.400 -5.970 -84.557 1.00 45.61 94 ALA B CA 1
ATOM 6626 C C . ALA B 1 52 ? -22.293 -4.978 -84.200 1.00 42.23 94 ALA B C 1
ATOM 6627 O O . ALA B 1 52 ? -22.310 -3.839 -84.683 1.00 51.14 94 ALA B O 1
ATOM 6629 N N . GLU B 1 53 ? -21.333 -5.374 -83.375 1.00 42.48 95 GLU B N 1
ATOM 6630 C CA . GLU B 1 53 ? -20.295 -4.482 -82.877 1.00 38.30 95 GLU B CA 1
ATOM 6631 C C . GLU B 1 53 ? -18.957 -4.606 -83.587 1.00 39.16 95 GLU B C 1
ATOM 6632 O O . GLU B 1 53 ? -18.005 -3.917 -83.195 1.00 40.37 95 GLU B O 1
ATOM 6638 N N . VAL B 1 54 ? -18.866 -5.407 -84.641 1.00 37.93 96 VAL B N 1
ATOM 6639 C CA . VAL B 1 54 ? -17.631 -5.522 -85.410 1.00 40.21 96 VAL B CA 1
ATOM 6640 C C . VAL B 1 54 ? -17.317 -4.172 -86.057 1.00 42.13 96 VAL B C 1
ATOM 6641 O O . VAL B 1 54 ? -18.105 -3.660 -86.864 1.00 39.89 96 VAL B O 1
ATOM 6645 N N . PRO B 1 55 ? -16.171 -3.574 -85.754 1.00 46.13 97 PRO B N 1
ATOM 6646 C CA . PRO B 1 55 ? -15.906 -2.200 -86.198 1.00 38.48 97 PRO B CA 1
ATOM 6647 C C . PRO B 1 55 ? -15.642 -2.128 -87.698 1.00 43.82 97 PRO B C 1
ATOM 6648 O O . PRO B 1 55 ? -15.500 -3.147 -88.386 1.00 44.66 97 PRO B O 1
ATOM 6652 N N . LYS B 1 56 ? -15.648 -0.882 -88.209 1.00 43.15 98 LYS B N 1
ATOM 6653 C CA . LYS B 1 56 ? -15.392 -0.598 -89.625 1.00 46.06 98 LYS B CA 1
ATOM 6654 C C . LYS B 1 56 ? -14.018 -1.089 -90.095 1.00 46.47 98 LYS B C 1
ATOM 6655 O O . LYS B 1 56 ? -13.824 -1.279 -91.303 1.00 43.16 98 LYS B O 1
ATOM 6661 N N . GLU B 1 57 ? -13.051 -1.263 -89.178 1.00 43.94 99 GLU B N 1
ATOM 6662 C CA . GLU B 1 57 ? -11.732 -1.758 -89.562 1.00 42.04 99 GLU B CA 1
ATOM 6663 C C . GLU B 1 57 ? -11.776 -3.182 -90.099 1.00 43.18 99 GLU B C 1
ATOM 6664 O O . GLU B 1 57 ? -10.845 -3.586 -90.797 1.00 45.32 99 GLU B O 1
ATOM 6670 N N . VAL B 1 58 ? -12.830 -3.937 -89.809 1.00 37.40 100 VAL B N 1
ATOM 6671 C CA . VAL B 1 58 ? -13.037 -5.260 -90.387 1.00 42.01 100 VAL B CA 1
ATOM 6672 C C . VAL B 1 58 ? -13.744 -5.101 -91.734 1.00 43.72 100 VAL B C 1
ATOM 6673 O O . VAL B 1 58 ? -14.928 -4.769 -91.787 1.00 46.44 100 VAL B O 1
ATOM 6677 N N . ASP B 1 59 ? -13.029 -5.385 -92.824 1.00 41.64 101 ASP B N 1
ATOM 6678 C CA . ASP B 1 59 ? -13.586 -5.241 -94.168 1.00 41.15 101 ASP B CA 1
ATOM 6679 C C . ASP B 1 59 ? -14.580 -6.347 -94.522 1.00 44.41 101 ASP B C 1
ATOM 6680 O O . ASP B 1 59 ? -15.648 -6.066 -95.080 1.00 47.98 101 ASP B O 1
ATOM 6685 N N . ILE B 1 60 ? -14.241 -7.611 -94.238 1.00 46.07 102 ILE B N 1
ATOM 6686 C CA . ILE B 1 60 ? -15.118 -8.762 -94.477 1.00 39.31 102 ILE B CA 1
ATOM 6687 C C . ILE B 1 60 ? -15.272 -9.511 -93.164 1.00 41.07 102 ILE B C 1
ATOM 6688 O O . ILE B 1 60 ? -14.277 -9.765 -92.473 1.00 36.70 102 ILE B O 1
ATOM 6693 N N . LEU B 1 61 ? -16.509 -9.868 -92.824 1.00 41.02 103 LEU B N 1
ATOM 6694 C CA . LEU B 1 61 ? -16.815 -10.657 -91.636 1.00 39.12 103 LEU B CA 1
ATOM 6695 C C . LEU B 1 61 ? -17.371 -11.999 -92.085 1.00 40.77 103 LEU B C 1
ATOM 6696 O O . LEU B 1 61 ? -18.358 -12.038 -92.827 1.00 47.49 103 LEU B O 1
ATOM 6701 N N . PHE B 1 62 ? -16.726 -13.089 -91.661 1.00 40.44 104 PHE B N 1
ATOM 6702 C CA . PHE B 1 62 ? -17.123 -14.440 -92.054 1.00 42.25 104 PHE B CA 1
ATOM 6703 C C . PHE B 1 62 ? -18.047 -15.049 -90.999 1.00 44.38 104 PHE B C 1
ATOM 6704 O O . PHE B 1 62 ? -17.683 -15.146 -89.819 1.00 47.34 104 PHE B O 1
ATOM 6712 N N . VAL B 1 63 ? -19.243 -15.448 -91.423 1.00 40.59 105 VAL B N 1
ATOM 6713 C CA . VAL B 1 63 ? -20.163 -16.193 -90.574 1.00 40.19 105 VAL B CA 1
ATOM 6714 C C . VAL B 1 63 ? -19.626 -17.619 -90.459 1.00 44.31 105 VAL B C 1
ATOM 6715 O O . VAL B 1 63 ? -19.648 -18.369 -91.434 1.00 44.54 105 VAL B O 1
ATOM 6719 N N . PHE B 1 64 ? -19.096 -17.983 -89.288 1.00 41.75 106 PHE B N 1
ATOM 6720 C CA . PHE B 1 64 ? -18.580 -19.325 -89.054 1.00 41.39 106 PHE B CA 1
ATOM 6721 C C . PHE B 1 64 ? -19.571 -20.092 -88.178 1.00 44.39 106 PHE B C 1
ATOM 6722 O O . PHE B 1 64 ? -19.637 -19.887 -86.970 1.00 45.97 106 PHE B O 1
ATOM 6730 N N . HIS B 1 65 ? -20.316 -21.018 -88.773 1.00 46.60 107 HIS B N 1
ATOM 6731 C CA . HIS B 1 65 ? -21.489 -21.594 -88.130 1.00 44.68 107 HIS B CA 1
ATOM 6732 C C . HIS B 1 65 ? -21.206 -22.948 -87.499 1.00 47.85 107 HIS B C 1
ATOM 6733 O O . HIS B 1 65 ? -20.718 -23.861 -88.166 1.00 51.22 107 HIS B O 1
ATOM 6740 N N . ASP B 1 66 ? -21.569 -23.068 -86.225 1.00 43.04 108 ASP B N 1
ATOM 6741 C CA . ASP B 1 66 ? -21.742 -24.353 -85.591 1.00 44.92 108 ASP B CA 1
ATOM 6742 C C . ASP B 1 66 ? -22.509 -24.127 -84.298 1.00 43.42 108 ASP B C 1
ATOM 6743 O O . ASP B 1 66 ? -22.587 -23.009 -83.790 1.00 41.05 108 ASP B O 1
ATOM 6748 N N . HIS B 1 67 ? -23.127 -25.199 -83.804 1.00 48.78 109 HIS B N 1
ATOM 6749 C CA . HIS B 1 67 ? -23.829 -25.228 -82.522 1.00 44.70 109 HIS B CA 1
ATOM 6750 C C . HIS B 1 67 ? -25.105 -24.392 -82.486 1.00 45.24 109 HIS B C 1
ATOM 6751 O O . HIS B 1 67 ? -25.979 -24.637 -81.652 1.00 48.29 109 HIS B O 1
ATOM 6758 N N . THR B 1 68 ? -25.241 -23.414 -83.369 1.00 46.69 110 THR B N 1
ATOM 6759 C CA . THR B 1 68 ? -26.462 -22.621 -83.427 1.00 50.50 110 THR B CA 1
ATOM 6760 C C . THR B 1 68 ? -27.545 -23.402 -84.167 1.00 47.70 110 THR B C 1
ATOM 6761 O O . THR B 1 68 ? -27.373 -23.761 -85.336 1.00 47.03 110 THR B O 1
ATOM 6765 N N . ALA B 1 69 ? -28.651 -23.676 -83.489 1.00 47.45 111 ALA B N 1
ATOM 6766 C CA . ALA B 1 69 ? -29.697 -24.475 -84.109 1.00 48.28 111 ALA B CA 1
ATOM 6767 C C . ALA B 1 69 ? -30.299 -23.735 -85.305 1.00 47.98 111 ALA B C 1
ATOM 6768 O O . ALA B 1 69 ? -30.243 -22.510 -85.411 1.00 48.21 111 ALA B O 1
ATOM 6770 N N . SER B 1 70 ? -30.909 -24.508 -86.203 1.00 50.24 112 SER B N 1
ATOM 6771 C CA . SER B 1 70 ? -31.392 -23.972 -87.473 1.00 51.04 112 SER B CA 1
ATOM 6772 C C . SER B 1 70 ? -32.601 -23.048 -87.315 1.00 55.99 112 SER B C 1
ATOM 6773 O O . SER B 1 70 ? -32.777 -22.122 -88.122 1.00 54.47 112 SER B O 1
ATOM 6776 N N . ASP B 1 71 ? -33.435 -23.263 -86.292 1.00 53.08 113 ASP B N 1
ATOM 6777 C CA . ASP B 1 71 ? -34.558 -22.377 -86.017 1.00 52.83 113 ASP B CA 1
ATOM 6778 C C . ASP B 1 71 ? -34.191 -21.235 -85.066 1.00 50.60 113 ASP B C 1
ATOM 6779 O O . ASP B 1 71 ? -35.082 -20.608 -84.494 1.00 51.52 113 ASP B O 1
ATOM 6784 N N . SER B 1 72 ? -32.910 -20.958 -84.879 1.00 51.29 114 SER B N 1
ATOM 6785 C CA . SER B 1 72 ? -32.519 -19.956 -83.905 1.00 47.30 114 SER B CA 1
ATOM 6786 C C . SER B 1 72 ? -32.925 -18.563 -84.390 1.00 42.26 114 SER B C 1
ATOM 6787 O O . SER B 1 72 ? -32.973 -18.311 -85.596 1.00 44.10 114 SER B O 1
ATOM 6790 N N . PRO B 1 73 ? -33.221 -17.635 -83.471 1.00 42.40 115 PRO B N 1
ATOM 6791 C CA . PRO B 1 73 ? -33.438 -16.237 -83.894 1.00 41.64 115 PRO B CA 1
ATOM 6792 C C . PRO B 1 73 ? -32.235 -15.632 -84.565 1.00 44.96 115 PRO B C 1
ATOM 6793 O O . PRO B 1 73 ? -32.393 -14.618 -85.261 1.00 43.53 115 PRO B O 1
ATOM 6797 N N . PHE B 1 74 ? -31.042 -16.236 -84.390 1.00 45.03 116 PHE B N 1
ATOM 6798 C CA . PHE B 1 74 ? -29.819 -15.678 -84.956 1.00 43.89 116 PHE B CA 1
ATOM 6799 C C . PHE B 1 74 ? -29.959 -15.428 -86.446 1.00 41.45 116 PHE B C 1
ATOM 6800 O O . PHE B 1 74 ? -29.539 -14.380 -86.947 1.00 42.36 116 PHE B O 1
ATOM 6808 N N . TRP B 1 75 ? -30.570 -16.368 -87.168 1.00 40.08 117 TRP B N 1
ATOM 6809 C CA . TRP B 1 75 ? -30.541 -16.282 -88.621 1.00 41.04 117 TRP B CA 1
ATOM 6810 C C . TRP B 1 75 ? -31.355 -15.101 -89.130 1.00 43.96 117 TRP B C 1
ATOM 6811 O O . TRP B 1 75 ? -30.925 -14.419 -90.066 1.00 41.49 117 TRP B O 1
ATOM 6822 N N . SER B 1 76 ? -32.518 -14.815 -88.520 1.00 43.35 118 SER B N 1
ATOM 6823 C CA . SER B 1 76 ? -33.245 -13.627 -88.963 1.00 50.16 118 SER B CA 1
ATOM 6824 C C . SER B 1 76 ? -32.631 -12.359 -88.406 1.00 49.76 118 SER B C 1
ATOM 6825 O O . SER B 1 76 ? -32.682 -11.316 -89.066 1.00 49.19 118 SER B O 1
ATOM 6828 N N . GLU B 1 77 ? -32.027 -12.425 -87.216 1.00 47.32 119 GLU B N 1
ATOM 6829 C CA . GLU B 1 77 ? -31.330 -11.251 -86.706 1.00 45.21 119 GLU B CA 1
ATOM 6830 C C . GLU B 1 77 ? -30.150 -10.903 -87.605 1.00 47.63 119 GLU B C 1
ATOM 6831 O O . GLU B 1 77 ? -29.855 -9.722 -87.835 1.00 48.99 119 GLU B O 1
ATOM 6837 N N . LEU B 1 78 ? -29.448 -11.925 -88.104 1.00 45.94 120 LEU B N 1
ATOM 6838 C CA . LEU B 1 78 ? -28.400 -11.705 -89.098 1.00 46.50 120 LEU B CA 1
ATOM 6839 C C . LEU B 1 78 ? -28.972 -11.032 -90.337 1.00 44.02 120 LEU B C 1
ATOM 6840 O O . LEU B 1 78 ? -28.446 -10.024 -90.819 1.00 47.99 120 LEU B O 1
ATOM 6845 N N . LYS B 1 79 ? -30.075 -11.573 -90.842 1.00 47.44 121 LYS B N 1
ATOM 6846 C CA . LYS B 1 79 ? -30.602 -11.188 -92.144 1.00 50.49 121 LYS B CA 1
ATOM 6847 C C . LYS B 1 79 ? -31.173 -9.781 -92.119 1.00 53.18 121 LYS B C 1
ATOM 6848 O O . LYS B 1 79 ? -30.923 -8.992 -93.035 1.00 54.04 121 LYS B O 1
ATOM 6854 N N . ASP B 1 80 ? -31.941 -9.445 -91.082 1.00 52.67 122 ASP B N 1
ATOM 6855 C CA . ASP B 1 80 ? -32.670 -8.184 -91.050 1.00 53.19 122 ASP B CA 1
ATOM 6856 C C . ASP B 1 80 ? -32.076 -7.159 -90.094 1.00 53.85 122 ASP B C 1
ATOM 6857 O O . ASP B 1 80 ? -32.680 -6.098 -89.903 1.00 55.51 122 ASP B O 1
ATOM 6862 N N . SER B 1 81 ? -30.900 -7.408 -89.525 1.00 50.47 123 SER B N 1
ATOM 6863 C CA . SER B 1 81 ? -30.376 -6.430 -88.584 1.00 49.78 123 SER B CA 1
ATOM 6864 C C . SER B 1 81 ? -28.853 -6.294 -88.691 1.00 54.04 123 SER B C 1
ATOM 6865 O O . SER B 1 81 ? -28.323 -5.185 -88.850 1.00 50.59 123 SER B O 1
ATOM 6868 N N . TYR B 1 82 ? -28.137 -7.420 -88.603 1.00 50.08 124 TYR B N 1
ATOM 6869 C CA . TYR B 1 82 ? -26.680 -7.386 -88.673 1.00 43.90 124 TYR B CA 1
ATOM 6870 C C . TYR B 1 82 ? -26.186 -7.009 -90.066 1.00 49.06 124 TYR B C 1
ATOM 6871 O O . TYR B 1 82 ? -25.281 -6.180 -90.206 1.00 46.08 124 TYR B O 1
ATOM 6880 N N . VAL B 1 83 ? -26.758 -7.620 -91.117 1.00 48.45 125 VAL B N 1
ATOM 6881 C CA . VAL B 1 83 ? -26.275 -7.377 -92.483 1.00 46.19 125 VAL B CA 1
ATOM 6882 C C . VAL B 1 83 ? -26.344 -5.892 -92.829 1.00 47.77 125 VAL B C 1
ATOM 6883 O O . VAL B 1 83 ? -25.435 -5.348 -93.441 1.00 48.27 125 VAL B O 1
ATOM 6887 N N . HIS B 1 84 ? -27.413 -5.209 -92.421 1.00 49.06 126 HIS B N 1
ATOM 6888 C CA . HIS B 1 84 ? -27.635 -3.815 -92.764 1.00 53.42 126 HIS B CA 1
ATOM 6889 C C . HIS B 1 84 ? -26.780 -2.872 -91.922 1.00 52.56 126 HIS B C 1
ATOM 6890 O O . HIS B 1 84 ? -26.159 -1.953 -92.468 1.00 49.07 126 HIS B O 1
ATOM 6897 N N . LYS B 1 85 ? -26.693 -3.115 -90.615 1.00 50.76 127 LYS B N 1
ATOM 6898 C CA . LYS B 1 85 ? -25.852 -2.286 -89.764 1.00 45.16 127 LYS B CA 1
ATOM 6899 C C . LYS B 1 85 ? -24.384 -2.397 -90.161 1.00 45.58 127 LYS B C 1
ATOM 6900 O O . LYS B 1 85 ? -23.619 -1.433 -89.996 1.00 50.37 127 LYS B O 1
ATOM 6902 N N . LEU B 1 86 ? -23.964 -3.568 -90.651 1.00 43.03 128 LEU B N 1
ATOM 6903 C CA . LEU B 1 86 ? -22.578 -3.782 -91.057 1.00 47.75 128 LEU B CA 1
ATOM 6904 C C . LEU B 1 86 ? -22.308 -3.168 -92.426 1.00 49.37 128 LEU B C 1
ATOM 6905 O O . LEU B 1 86 ? -21.224 -2.614 -92.654 1.00 48.40 128 LEU B O 1
ATOM 6907 N N . HIS B 1 87 ? -23.285 -3.223 -93.340 1.00 49.59 129 HIS B N 1
ATOM 6908 C CA . HIS B 1 87 ? -23.101 -2.576 -94.637 1.00 49.85 129 HIS B CA 1
ATOM 6909 C C . HIS B 1 87 ? -22.949 -1.067 -94.491 1.00 51.18 129 HIS B C 1
ATOM 6910 O O . HIS B 1 87 ? -22.270 -0.433 -95.309 1.00 50.76 129 HIS B O 1
ATOM 6917 N N . GLN B 1 88 ? -23.553 -0.478 -93.452 1.00 51.43 130 GLN B N 1
ATOM 6918 C CA . GLN B 1 88 ? -23.453 0.967 -93.264 1.00 51.53 130 GLN B CA 1
ATOM 6919 C C . GLN B 1 88 ? -22.017 1.402 -93.070 1.00 53.53 130 GLN B C 1
ATOM 6920 O O . GLN B 1 88 ? -21.629 2.493 -93.502 1.00 53.49 130 GLN B O 1
ATOM 6926 N N . GLN B 1 89 ? -21.219 0.586 -92.401 1.00 50.89 131 GLN B N 1
ATOM 6927 C CA . GLN B 1 89 ? -19.823 0.937 -92.220 1.00 46.35 131 GLN B CA 1
ATOM 6928 C C . GLN B 1 89 ? -18.928 0.355 -93.299 1.00 47.51 131 GLN B C 1
ATOM 6929 O O . GLN B 1 89 ? -17.719 0.589 -93.259 1.00 49.30 131 GLN B O 1
ATOM 6935 N N . GLY B 1 90 ? -19.487 -0.354 -94.281 1.00 46.56 132 GLY B N 1
ATOM 6936 C CA . GLY B 1 90 ? -18.696 -0.863 -95.387 1.00 46.94 132 GLY B CA 1
ATOM 6937 C C . GLY B 1 90 ? -18.114 -2.247 -95.204 1.00 50.24 132 GLY B C 1
ATOM 6938 O O . GLY B 1 90 ? -17.109 -2.571 -95.847 1.00 45.26 132 GLY B O 1
ATOM 6939 N N . THR B 1 91 ? -18.720 -3.075 -94.357 1.00 49.19 133 THR B N 1
ATOM 6940 C CA . THR B 1 91 ? -18.277 -4.435 -94.104 1.00 44.24 133 THR B CA 1
ATOM 6941 C C . THR B 1 91 ? -19.177 -5.431 -94.825 1.00 47.46 133 THR B C 1
ATOM 6942 O O . THR B 1 91 ? -20.395 -5.412 -94.645 1.00 52.38 133 THR B O 1
ATOM 6946 N N . ALA B 1 92 ? -18.578 -6.331 -95.595 1.00 50.28 134 ALA B N 1
ATOM 6947 C CA . ALA B 1 92 ? -19.329 -7.377 -96.271 1.00 49.16 134 ALA B CA 1
ATOM 6948 C C . ALA B 1 92 ? -19.457 -8.601 -95.371 1.00 51.47 134 ALA B C 1
ATOM 6949 O O . ALA B 1 92 ? -18.566 -8.900 -94.565 1.00 47.33 134 ALA B O 1
ATOM 6951 N N . LEU B 1 93 ? -20.585 -9.302 -95.505 1.00 46.06 135 LEU B N 1
ATOM 6952 C CA . LEU B 1 93 ? -20.801 -10.574 -94.826 1.00 46.31 135 LEU B CA 1
ATOM 6953 C C . LEU B 1 93 ? -20.606 -11.695 -95.830 1.00 49.49 135 LEU B C 1
ATOM 6954 O O . LEU B 1 93 ? -21.113 -11.612 -96.953 1.00 50.97 135 LEU B O 1
ATOM 6959 N N . VAL B 1 94 ? -19.860 -12.728 -95.436 1.00 44.77 136 VAL B N 1
ATOM 6960 C CA . VAL B 1 94 ? -19.659 -13.908 -96.271 1.00 46.53 136 VAL B CA 1
ATOM 6961 C C . VAL B 1 94 ? -20.039 -15.142 -95.461 1.00 43.93 136 VAL B C 1
ATOM 6962 O O . VAL B 1 94 ? -19.701 -15.247 -94.279 1.00 46.10 136 VAL B O 1
ATOM 6966 N N . GLN B 1 95 ? -20.775 -16.052 -96.077 1.00 41.71 137 GLN B N 1
ATOM 6967 C CA . GLN B 1 95 ? -21.099 -17.319 -95.440 1.00 46.25 137 GLN B CA 1
ATOM 6968 C C . GLN B 1 95 ? -20.009 -18.359 -95.716 1.00 46.20 137 GLN B C 1
ATOM 6969 O O . GLN B 1 95 ? -19.531 -18.495 -96.847 1.00 44.56 137 GLN B O 1
ATOM 6975 N N . THR B 1 96 ? -19.616 -19.088 -94.673 1.00 45.38 138 THR B N 1
ATOM 6976 C CA . THR B 1 96 ? -18.629 -20.157 -94.784 1.00 48.41 138 THR B CA 1
ATOM 6977 C C . THR B 1 96 ? -19.303 -21.515 -94.631 1.00 46.29 138 THR B C 1
ATOM 6978 O O . THR B 1 96 ? -20.027 -21.754 -93.659 1.00 48.16 138 THR B O 1
ATOM 6982 N N . ILE B 1 97 ? -19.044 -22.402 -95.585 1.00 48.28 139 ILE B N 1
ATOM 6983 C CA . ILE B 1 97 ? -19.487 -23.788 -95.545 1.00 42.43 139 ILE B CA 1
ATOM 6984 C C . ILE B 1 97 ? -18.295 -24.679 -95.848 1.00 43.30 139 ILE B C 1
ATOM 6985 O O . ILE B 1 97 ? -17.380 -24.293 -96.580 1.00 42.77 139 ILE B O 1
ATOM 6990 N N . GLY B 1 98 ? -18.301 -25.878 -95.269 1.00 53.99 140 GLY B N 1
ATOM 6991 C CA . GLY B 1 98 ? -17.245 -26.836 -95.540 1.00 51.96 140 GLY B CA 1
ATOM 6992 C C . GLY B 1 98 ? -17.445 -27.588 -96.845 1.00 46.12 140 GLY B C 1
ATOM 6993 O O . GLY B 1 98 ? -18.538 -27.677 -97.394 1.00 47.06 140 GLY B O 1
ATOM 6994 N N . VAL B 1 99 ? -16.353 -28.155 -97.356 1.00 50.37 141 VAL B N 1
ATOM 6995 C CA . VAL B 1 99 ? -16.418 -28.843 -98.642 1.00 51.29 141 VAL B CA 1
ATOM 6996 C C . VAL B 1 99 ? -17.325 -30.073 -98.601 1.00 53.22 141 VAL B C 1
ATOM 6997 O O . VAL B 1 99 ? -17.771 -30.536 -99.661 1.00 51.64 141 VAL B O 1
ATOM 7001 N N . ASN B 1 100 ? -17.599 -30.633 -97.410 1.00 49.54 142 ASN B N 1
ATOM 7002 C CA . ASN B 1 100 ? -18.467 -31.814 -97.357 1.00 53.45 142 ASN B CA 1
ATOM 7003 C C . ASN B 1 100 ? -19.880 -31.525 -97.869 1.00 55.72 142 ASN B C 1
ATOM 7004 O O . ASN B 1 100 ? -20.573 -32.451 -98.291 1.00 58.13 142 ASN B O 1
ATOM 7009 N N . GLU B 1 101 ? -20.293 -30.255 -97.910 1.00 53.95 143 GLU B N 1
ATOM 7010 C CA . GLU B 1 101 ? -21.593 -29.914 -98.485 1.00 58.56 143 GLU B CA 1
ATOM 7011 C C . GLU B 1 101 ? -21.559 -29.874 -100.016 1.00 59.32 143 GLU B C 1
ATOM 7012 O O . GLU B 1 101 ? -22.551 -29.470 -100.627 1.00 59.09 143 GLU B O 1
ATOM 7018 N N . LEU B 1 102 ? -20.427 -30.252 -100.636 1.00 59.98 144 LEU B N 1
ATOM 7019 C CA . LEU B 1 102 ? -20.287 -30.362 -102.082 1.00 57.20 144 LEU B CA 1
ATOM 7020 C C . LEU B 1 102 ? -20.017 -31.776 -102.597 1.00 58.62 144 LEU B C 1
ATOM 7021 O O . LEU B 1 102 ? -20.194 -32.017 -103.798 1.00 58.48 144 LEU B O 1
ATOM 7026 N N . ASN B 1 103 ? -19.554 -32.700 -101.749 1.00 54.43 145 ASN B N 1
ATOM 7027 C CA . ASN B 1 103 ? -18.989 -33.963 -102.219 1.00 58.73 145 ASN B CA 1
ATOM 7028 C C . ASN B 1 103 ? -19.798 -35.185 -101.786 1.00 57.77 145 ASN B C 1
ATOM 7029 O O . ASN B 1 103 ? -19.274 -36.301 -101.799 1.00 53.62 145 ASN B O 1
ATOM 7034 N N . GLY B 1 104 ? -21.042 -34.994 -101.351 1.00 59.04 146 GLY B N 1
ATOM 7035 C CA . GLY B 1 104 ? -21.908 -36.084 -100.979 1.00 56.42 146 GLY B CA 1
ATOM 7036 C C . GLY B 1 104 ? -22.056 -36.314 -99.490 1.00 59.85 146 GLY B C 1
ATOM 7037 O O . GLY B 1 104 ? -23.035 -36.942 -99.076 1.00 64.81 146 GLY B O 1
ATOM 7038 N N . ARG B 1 105 ? -21.131 -35.815 -98.673 1.00 55.56 147 ARG B N 1
ATOM 7039 C CA . ARG B 1 105 ? -21.091 -36.268 -97.290 1.00 55.64 147 ARG B CA 1
ATOM 7040 C C . ARG B 1 105 ? -22.177 -35.654 -96.422 1.00 60.63 147 ARG B C 1
ATOM 7041 O O . ARG B 1 105 ? -22.634 -36.309 -95.478 1.00 69.68 147 ARG B O 1
ATOM 7049 N N . THR B 1 106 ? -22.590 -34.414 -96.686 1.00 57.68 148 THR B N 1
ATOM 7050 C CA . THR B 1 106 ? -23.537 -33.755 -95.792 1.00 63.56 148 THR B CA 1
ATOM 7051 C C . THR B 1 106 ? -24.468 -32.851 -96.585 1.00 62.10 148 THR B C 1
ATOM 7052 O O . THR B 1 106 ? -24.223 -32.521 -97.749 1.00 63.02 148 THR B O 1
ATOM 7056 N N . GLY B 1 107 ? -25.543 -32.448 -95.917 1.00 57.85 149 GLY B N 1
ATOM 7057 C CA . GLY B 1 107 ? -26.457 -31.441 -96.384 1.00 59.49 149 GLY B CA 1
ATOM 7058 C C . GLY B 1 107 ? -27.117 -31.844 -97.688 1.00 61.60 149 GLY B C 1
ATOM 7059 O O . GLY B 1 107 ? -27.389 -33.017 -97.954 1.00 63.94 149 GLY B O 1
ATOM 7060 N N . LEU B 1 108 ? -27.396 -30.825 -98.516 1.00 60.39 150 LEU B N 1
ATOM 7061 C CA . LEU B 1 108 ? -28.111 -31.056 -99.767 1.00 63.68 150 LEU B CA 1
ATOM 7062 C C . LEU B 1 108 ? -27.319 -31.902 -100.742 1.00 65.62 150 LEU B C 1
ATOM 7063 O O . LEU B 1 108 ? -27.906 -32.431 -101.690 1.00 63.76 150 LEU B O 1
ATOM 7068 N N . SER B 1 109 ? -26.006 -32.030 -100.535 1.00 63.12 151 SER B N 1
ATOM 7069 C CA . SER B 1 109 ? -25.199 -32.915 -101.360 1.00 61.03 151 SER B CA 1
ATOM 7070 C C . SER B 1 109 ? -25.784 -34.327 -101.407 1.00 65.33 151 SER B C 1
ATOM 7071 O O . SER B 1 109 ? -25.584 -35.061 -102.387 1.00 65.19 151 SER B O 1
ATOM 7074 N N . LYS B 1 110 ? -26.537 -34.708 -100.369 1.00 66.14 152 LYS B N 1
ATOM 7075 C CA . LYS B 1 110 ? -27.184 -36.010 -100.259 1.00 67.34 152 LYS B CA 1
ATOM 7076 C C . LYS B 1 110 ? -28.481 -36.114 -101.049 1.00 66.56 152 LYS B C 1
ATOM 7077 O O . LYS B 1 110 ? -29.008 -37.217 -101.199 1.00 72.32 152 LYS B O 1
ATOM 7083 N N . ASP B 1 111 ? -29.026 -35.013 -101.538 1.00 66.86 153 ASP B N 1
ATOM 7084 C CA . ASP B 1 111 ? -30.255 -35.066 -102.304 1.00 66.81 153 ASP B CA 1
ATOM 7085 C C . ASP B 1 111 ? -30.005 -34.870 -103.791 1.00 66.30 153 ASP B C 1
ATOM 7086 O O . ASP B 1 111 ? -30.963 -34.702 -104.544 1.00 68.67 153 ASP B O 1
ATOM 7091 N N . TYR B 1 112 ? -28.756 -34.871 -104.244 1.00 65.61 154 TYR B N 1
ATOM 7092 C CA . TYR B 1 112 ? -28.573 -34.588 -105.649 1.00 63.75 154 TYR B CA 1
ATOM 7093 C C . TYR B 1 112 ? -27.701 -35.662 -106.278 1.00 70.46 154 TYR B C 1
ATOM 7094 O O . TYR B 1 112 ? -26.736 -36.151 -105.679 1.00 66.13 154 TYR B O 1
ATOM 7103 N N . PRO B 1 113 ? -28.030 -36.043 -107.518 1.00 75.32 155 PRO B N 1
ATOM 7104 C CA . PRO B 1 113 ? -27.179 -36.992 -108.276 1.00 69.13 155 PRO B CA 1
ATOM 7105 C C . PRO B 1 113 ? -25.790 -36.431 -108.504 1.00 67.61 155 PRO B C 1
ATOM 7106 O O . PRO B 1 113 ? -25.611 -35.227 -108.560 1.00 73.29 155 PRO B O 1
ATOM 7110 N N . ASP B 1 114 ? -24.834 -37.327 -108.668 1.00 67.75 156 ASP B N 1
ATOM 7111 C CA . ASP B 1 114 ? -23.499 -36.945 -109.128 1.00 65.52 156 ASP B CA 1
ATOM 7112 C C . ASP B 1 114 ? -23.447 -37.020 -110.654 1.00 65.98 156 ASP B C 1
ATOM 7113 O O . ASP B 1 114 ? -22.710 -37.808 -111.246 1.00 67.35 156 ASP B O 1
ATOM 7118 N N . THR B 1 115 ? -24.214 -36.140 -111.286 1.00 65.49 157 THR B N 1
ATOM 7119 C CA . THR B 1 115 ? -24.318 -35.993 -112.731 1.00 68.91 157 THR B CA 1
ATOM 7120 C C . THR B 1 115 ? -24.145 -34.529 -113.090 1.00 71.38 157 THR B C 1
ATOM 7121 O O . THR B 1 115 ? -24.308 -33.657 -112.232 1.00 70.76 157 THR B O 1
ATOM 7125 N N . PRO B 1 116 ? -23.834 -34.218 -114.356 1.00 73.16 158 PRO B N 1
ATOM 7126 C CA . PRO B 1 116 ? -23.778 -32.812 -114.780 1.00 70.65 158 PRO B CA 1
ATOM 7127 C C . PRO B 1 116 ? -24.999 -32.006 -114.378 1.00 72.51 158 PRO B C 1
ATOM 7128 O O . PRO B 1 116 ? -24.876 -31.037 -113.619 1.00 74.39 158 PRO B O 1
ATOM 7132 N N . GLU B 1 117 ? -26.182 -32.409 -114.851 1.00 72.05 159 GLU B N 1
ATOM 7133 C CA . GLU B 1 117 ? -27.396 -31.672 -114.509 1.00 77.61 159 GLU B CA 1
ATOM 7134 C C . GLU B 1 117 ? -27.740 -31.785 -113.028 1.00 74.91 159 GLU B C 1
ATOM 7135 O O . GLU B 1 117 ? -28.480 -30.936 -112.514 1.00 69.73 159 GLU B O 1
ATOM 7141 N N . GLY B 1 118 ? -27.262 -32.836 -112.351 1.00 74.29 160 GLY B N 1
ATOM 7142 C CA . GLY B 1 118 ? -27.497 -32.959 -110.918 1.00 72.95 160 GLY B CA 1
ATOM 7143 C C . GLY B 1 118 ? -26.644 -32.004 -110.097 1.00 71.26 160 GLY B C 1
ATOM 7144 O O . GLY B 1 118 ? -27.141 -31.326 -109.191 1.00 69.52 160 GLY B O 1
ATOM 7145 N N . ASN B 1 119 ? -25.344 -31.933 -110.406 1.00 67.91 161 ASN B N 1
ATOM 7146 C CA . ASN B 1 119 ? -24.459 -31.044 -109.662 1.00 62.93 161 ASN B CA 1
ATOM 7147 C C . ASN B 1 119 ? -24.750 -29.587 -109.986 1.00 64.75 161 ASN B C 1
ATOM 7148 O O . ASN B 1 119 ? -24.505 -28.706 -109.159 1.00 65.05 161 ASN B O 1
ATOM 7153 N N . LYS B 1 120 ? -25.290 -29.317 -111.173 1.00 69.13 162 LYS B N 1
ATOM 7154 C CA . LYS B 1 120 ? -25.727 -27.968 -111.510 1.00 61.75 162 LYS B CA 1
ATOM 7155 C C . LYS B 1 120 ? -26.922 -27.539 -110.658 1.00 63.19 162 LYS B C 1
ATOM 7156 O O . LYS B 1 120 ? -27.032 -26.367 -110.270 1.00 64.51 162 LYS B O 1
ATOM 7162 N N . ALA B 1 121 ? -27.814 -28.476 -110.333 1.00 64.20 163 ALA B N 1
ATOM 7163 C CA . ALA B 1 121 ? -28.932 -28.176 -109.439 1.00 65.78 163 ALA B CA 1
ATOM 7164 C C . ALA B 1 121 ? -28.492 -28.075 -107.981 1.00 64.10 163 ALA B C 1
ATOM 7165 O O . ALA B 1 121 ? -29.058 -27.278 -107.218 1.00 55.68 163 ALA B O 1
ATOM 7167 N N . LEU B 1 122 ? -27.518 -28.909 -107.574 1.00 65.64 164 LEU B N 1
ATOM 7168 C CA . LEU B 1 122 ? -26.916 -28.796 -106.239 1.00 64.55 164 LEU B CA 1
ATOM 7169 C C . LEU B 1 122 ? -26.282 -27.425 -106.036 1.00 60.33 164 LEU B C 1
ATOM 7170 O O . LEU B 1 122 ? -26.511 -26.771 -105.013 1.00 60.61 164 LEU B O 1
ATOM 7175 N N . ALA B 1 123 ? -25.478 -26.976 -107.002 1.00 53.18 165 ALA B N 1
ATOM 7176 C CA . ALA B 1 123 ? -24.811 -25.690 -106.857 1.00 59.89 165 ALA B CA 1
ATOM 7177 C C . ALA B 1 123 ? -25.819 -24.554 -106.697 1.00 59.15 165 ALA B C 1
ATOM 7178 O O . ALA B 1 123 ? -25.640 -23.670 -105.849 1.00 57.04 165 ALA B O 1
ATOM 7180 N N . ALA B 1 124 ? -26.876 -24.546 -107.516 1.00 61.66 166 ALA B N 1
ATOM 7181 C CA . ALA B 1 124 ? -27.888 -23.499 -107.393 1.00 55.00 166 ALA B CA 1
ATOM 7182 C C . ALA B 1 124 ? -28.657 -23.613 -106.081 1.00 54.26 166 ALA B C 1
ATOM 7183 O O 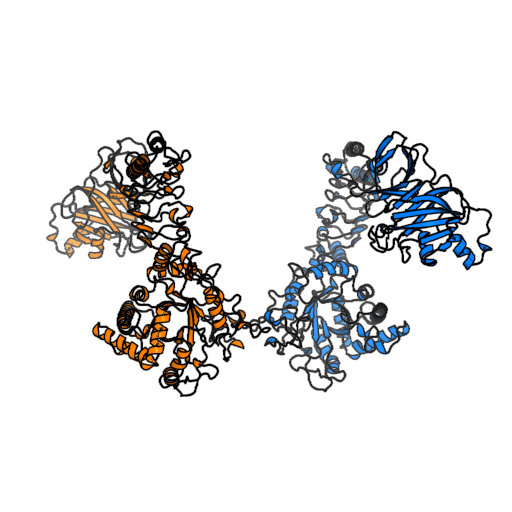. ALA B 1 124 ? -29.052 -22.593 -105.502 1.00 51.65 166 ALA B O 1
ATOM 7185 N N . ALA B 1 125 ? -28.836 -24.838 -105.573 1.00 56.74 167 ALA B N 1
ATOM 7186 C CA . ALA B 1 125 ? -29.488 -25.024 -104.280 1.00 56.32 167 ALA B CA 1
ATOM 7187 C C . ALA B 1 125 ? -28.612 -24.540 -103.127 1.00 59.81 167 ALA B C 1
ATOM 7188 O O . ALA B 1 125 ? -29.136 -24.109 -102.092 1.00 59.56 167 ALA B O 1
ATOM 7190 N N . ILE B 1 126 ? -27.284 -24.623 -103.274 1.00 62.31 168 ILE B N 1
ATOM 7191 C CA . ILE B 1 126 ? -26.361 -24.079 -102.267 1.00 58.97 168 ILE B CA 1
ATOM 7192 C C . ILE B 1 126 ? -26.349 -22.556 -102.300 1.00 53.22 168 ILE B C 1
ATOM 7193 O O . ILE B 1 126 ? -26.346 -21.907 -101.247 1.00 54.40 168 ILE B O 1
ATOM 7198 N N . VAL B 1 127 ? -26.362 -21.960 -103.497 1.00 51.72 169 VAL B N 1
ATOM 7199 C CA . VAL B 1 127 ? -26.326 -20.499 -103.587 1.00 50.22 169 VAL B CA 1
ATOM 7200 C C . VAL B 1 127 ? -27.629 -19.900 -103.047 1.00 53.62 169 VAL B C 1
ATOM 7201 O O . VAL B 1 127 ? -27.634 -18.799 -102.497 1.00 53.79 169 VAL B O 1
ATOM 7205 N N . LYS B 1 128 ? -28.719 -20.668 -103.107 1.00 60.72 170 LYS B N 1
ATOM 7206 C CA . LYS B 1 128 ? -29.997 -20.329 -102.504 1.00 59.71 170 LYS B CA 1
ATOM 7207 C C . LYS B 1 128 ? -30.092 -20.681 -101.025 1.00 58.39 170 LYS B C 1
ATOM 7208 O O . LYS B 1 128 ? -30.736 -19.955 -100.256 1.00 58.72 170 LYS B O 1
ATOM 7214 N N . ALA B 1 129 ? -29.450 -21.751 -100.559 1.00 56.02 171 ALA B N 1
ATOM 7215 C CA . ALA B 1 129 ? -29.620 -22.014 -99.151 1.00 56.67 171 ALA B CA 1
ATOM 7216 C C . ALA B 1 129 ? -28.697 -21.144 -98.315 1.00 61.39 171 ALA B C 1
ATOM 7217 O O . ALA B 1 129 ? -29.123 -20.602 -97.279 1.00 60.19 171 ALA B O 1
ATOM 7219 N N . PHE B 1 130 ? -27.461 -20.944 -98.772 1.00 55.21 172 PHE B N 1
ATOM 7220 C CA . PHE B 1 130 ? -26.440 -20.306 -97.939 1.00 55.37 172 PHE B CA 1
ATOM 7221 C C . PHE B 1 130 ? -26.107 -18.865 -98.300 1.00 52.33 172 PHE B C 1
ATOM 7222 O O . PHE B 1 130 ? -25.460 -18.188 -97.496 1.00 53.48 172 PHE B O 1
ATOM 7230 N N . VAL B 1 131 ? -26.492 -18.359 -99.462 1.00 53.37 173 VAL B N 1
ATOM 7231 C CA . VAL B 1 131 ? -26.225 -16.970 -99.812 1.00 52.51 173 VAL B CA 1
ATOM 7232 C C . VAL B 1 131 ? -27.517 -16.165 -99.867 1.00 53.17 173 VAL B C 1
ATOM 7233 O O . VAL B 1 131 ? -27.739 -15.270 -99.047 1.00 54.46 173 VAL B O 1
ATOM 7237 N N . THR B 1 132 ? -28.405 -16.506 -100.796 1.00 56.91 174 THR B N 1
ATOM 7238 C CA . THR B 1 132 ? -29.613 -15.713 -101.014 1.00 58.45 174 THR B CA 1
ATOM 7239 C C . THR B 1 132 ? -30.495 -15.646 -99.771 1.00 56.85 174 THR B C 1
ATOM 7240 O O . THR B 1 132 ? -30.928 -14.563 -99.364 1.00 56.36 174 THR B O 1
ATOM 7244 N N . ASP B 1 133 ? -30.768 -16.793 -99.147 1.00 63.38 175 ASP B N 1
ATOM 7245 C CA . ASP B 1 133 ? -31.748 -16.810 -98.065 1.00 60.03 175 ASP B CA 1
ATOM 7246 C C . ASP B 1 133 ? -31.246 -16.199 -96.754 1.00 63.37 175 ASP B C 1
ATOM 7247 O O . ASP B 1 133 ? -32.074 -15.831 -95.917 1.00 68.88 175 ASP B O 1
ATOM 7252 N N . ARG B 1 134 ? -29.920 -16.034 -96.562 1.00 60.58 176 ARG B N 1
ATOM 7253 C CA . ARG B 1 134 ? -29.411 -15.420 -95.334 1.00 58.94 176 ARG B CA 1
ATOM 7254 C C . ARG B 1 134 ? -29.033 -13.957 -95.488 1.00 58.88 176 ARG B C 1
ATOM 7255 O O . ARG B 1 134 ? -28.747 -13.302 -94.479 1.00 59.62 176 ARG B O 1
ATOM 7263 N N . GLY B 1 135 ? -29.044 -13.417 -96.708 1.00 56.53 177 GLY B N 1
ATOM 7264 C CA . GLY B 1 135 ? -28.803 -12.006 -96.899 1.00 52.79 177 GLY B CA 1
ATOM 7265 C C . GLY B 1 135 ? -27.352 -11.608 -96.995 1.00 58.04 177 GLY B C 1
ATOM 7266 O O . GLY B 1 135 ? -27.063 -10.403 -96.979 1.00 58.05 177 GLY B O 1
ATOM 7267 N N . VAL B 1 136 ? -26.431 -12.569 -97.107 1.00 54.60 178 VAL B N 1
ATOM 7268 C CA . VAL B 1 136 ? -25.005 -12.279 -97.001 1.00 53.61 178 VAL B CA 1
ATOM 7269 C C . VAL B 1 136 ? -24.484 -11.865 -98.370 1.00 52.42 178 VAL B C 1
ATOM 7270 O O . VAL B 1 136 ? -25.256 -11.761 -99.326 1.00 55.12 178 VAL B O 1
ATOM 7274 N N . ASP B 1 137 ? -23.177 -11.626 -98.489 1.00 50.94 179 ASP B N 1
ATOM 7275 C CA . ASP B 1 137 ? -22.620 -11.057 -99.714 1.00 50.17 179 ASP B CA 1
ATOM 7276 C C . ASP B 1 137 ? -21.636 -11.981 -100.420 1.00 49.17 179 ASP B C 1
ATOM 7277 O O . ASP B 1 137 ? -20.824 -11.510 -101.225 1.00 47.17 179 ASP B O 1
ATOM 7282 N N . GLY B 1 138 ? -21.673 -13.270 -100.125 1.00 44.19 180 GLY B N 1
ATOM 7283 C CA . GLY B 1 138 ? -20.837 -14.205 -100.840 1.00 42.26 180 GLY B CA 1
ATOM 7284 C C . GLY B 1 138 ? -20.657 -15.463 -100.030 1.00 41.49 180 GLY B C 1
ATOM 7285 O O . GLY B 1 138 ? -21.148 -15.588 -98.912 1.00 41.64 180 GLY B O 1
ATOM 7286 N N . LEU B 1 139 ? -19.894 -16.381 -100.618 1.00 42.38 181 LEU B N 1
ATOM 7287 C CA . LEU B 1 139 ? -19.725 -17.736 -100.118 1.00 42.78 181 LEU B CA 1
ATOM 7288 C C . LEU B 1 139 ? -18.243 -18.099 -99.991 1.00 44.99 181 LEU B C 1
ATOM 7289 O O . LEU B 1 139 ? -17.435 -17.783 -100.873 1.00 45.64 181 LEU B O 1
ATOM 7294 N N . ASP B 1 140 ? -17.885 -18.758 -98.882 1.00 44.80 182 ASP B N 1
ATOM 7295 C CA . ASP B 1 140 ? -16.512 -19.205 -98.616 1.00 44.65 182 ASP B CA 1
ATOM 7296 C C . ASP B 1 140 ? -16.492 -20.722 -98.400 1.00 47.65 182 ASP B C 1
ATOM 7297 O O . ASP B 1 140 ? -17.112 -21.229 -97.458 1.00 48.95 182 ASP B O 1
ATOM 7302 N N . ILE B 1 141 ? -15.780 -21.440 -99.269 1.00 43.36 183 ILE B N 1
ATOM 7303 C CA . ILE B 1 141 ? -15.677 -22.890 -99.195 1.00 41.89 183 ILE B CA 1
ATOM 7304 C C . ILE B 1 141 ? -14.421 -23.272 -98.413 1.00 47.90 183 ILE B C 1
ATOM 7305 O O . ILE B 1 141 ? -13.298 -22.927 -98.796 1.00 47.07 183 ILE B O 1
ATOM 7310 N N . ASP B 1 142 ? -14.612 -24.009 -97.327 1.00 48.93 184 ASP B N 1
ATOM 7311 C CA . ASP B 1 142 ? -13.546 -24.408 -96.419 1.00 46.89 184 ASP B CA 1
ATOM 7312 C C . ASP B 1 142 ? -13.068 -25.807 -96.800 1.00 47.19 184 ASP B C 1
ATOM 7313 O O . ASP B 1 142 ? -13.860 -26.758 -96.823 1.00 50.69 184 ASP B O 1
ATOM 7318 N N . ILE B 1 143 ? -11.794 -25.930 -97.140 1.00 48.77 185 ILE B N 1
ATOM 7319 C CA . ILE B 1 143 ? -11.231 -27.190 -97.611 1.00 49.19 185 ILE B CA 1
ATOM 7320 C C . ILE B 1 143 ? -10.044 -27.524 -96.726 1.00 50.93 185 ILE B C 1
ATOM 7321 O O . ILE B 1 143 ? -8.984 -26.896 -96.838 1.00 50.37 185 ILE B O 1
ATOM 7326 N N . GLU B 1 144 ? -10.220 -28.506 -95.847 1.00 49.41 186 GLU B N 1
ATOM 7327 C CA . GLU B 1 144 ? -9.221 -28.881 -94.865 1.00 49.86 186 GLU B CA 1
ATOM 7328 C C . GLU B 1 144 ? -8.731 -30.305 -95.087 1.00 56.44 186 GLU B C 1
ATOM 7329 O O . GLU B 1 144 ? -9.229 -31.051 -95.934 1.00 58.25 186 GLU B O 1
ATOM 7335 N N . HIS B 1 145 ? -7.709 -30.662 -94.323 1.00 62.43 187 HIS B N 1
ATOM 7336 C CA . HIS B 1 145 ? -7.209 -32.028 -94.293 1.00 69.18 187 HIS B CA 1
ATOM 7337 C C . HIS B 1 145 ? -8.138 -32.870 -93.430 1.00 67.58 187 HIS B C 1
ATOM 7338 O O . HIS B 1 145 ? -8.556 -32.447 -92.347 1.00 64.07 187 HIS B O 1
ATOM 7345 N N . GLU B 1 146 ? -8.537 -34.019 -93.962 1.00 73.23 188 GLU B N 1
ATOM 7346 C CA . GLU B 1 146 ? -9.459 -34.921 -93.283 1.00 71.92 188 GLU B CA 1
ATOM 7347 C C . GLU B 1 146 ? -8.628 -35.956 -92.553 1.00 77.11 188 GLU B C 1
ATOM 7348 O O . GLU B 1 146 ? -8.249 -36.985 -93.116 1.00 78.80 188 GLU B O 1
ATOM 7354 N N . PHE B 1 147 ? -8.348 -35.677 -91.279 1.00 82.91 189 PHE B N 1
ATOM 7355 C CA . PHE B 1 147 ? -7.461 -36.496 -90.448 1.00 90.01 189 PHE B CA 1
ATOM 7356 C C . PHE B 1 147 ? -8.169 -37.653 -89.738 1.00 95.51 189 PHE B C 1
ATOM 7357 O O . PHE B 1 147 ? -7.813 -38.002 -88.601 1.00 98.33 189 PHE B O 1
ATOM 7359 N N . THR B 1 148 ? -9.114 -38.330 -90.403 1.00 87.56 190 THR B N 1
ATOM 7360 C CA . THR B 1 148 ? -9.690 -39.559 -89.868 1.00 88.63 190 THR B CA 1
ATOM 7361 C C . THR B 1 148 ? -10.238 -40.448 -90.978 1.00 85.92 190 THR B C 1
ATOM 7362 O O . THR B 1 148 ? -10.011 -41.663 -90.983 1.00 90.62 190 THR B O 1
ATOM 7366 N N . ASN B 1 149 ? -10.903 -39.846 -91.962 1.00 83.67 191 ASN B N 1
ATOM 7367 C CA . ASN B 1 149 ? -11.490 -40.578 -93.082 1.00 76.26 191 ASN B CA 1
ATOM 7368 C C . ASN B 1 149 ? -11.229 -39.810 -94.374 1.00 73.68 191 ASN B C 1
ATOM 7369 O O . ASN B 1 149 ? -12.086 -39.044 -94.815 1.00 73.70 191 ASN B O 1
ATOM 7374 N N . LYS B 1 150 ? -10.094 -40.095 -95.015 1.00 70.69 192 LYS B N 1
ATOM 7375 C CA . LYS B 1 150 ? -9.658 -39.303 -96.160 1.00 62.54 192 LYS B CA 1
ATOM 7376 C C . LYS B 1 150 ? -10.736 -39.255 -97.237 1.00 62.62 192 LYS B C 1
ATOM 7377 O O . LYS B 1 150 ? -11.590 -40.138 -97.342 1.00 61.69 192 LYS B O 1
ATOM 7379 N N . ARG B 1 151 ? -10.708 -38.189 -98.024 1.00 65.12 193 ARG B N 1
ATOM 7380 C CA . ARG B 1 151 ? -11.647 -38.035 -99.125 1.00 62.94 193 ARG B CA 1
ATOM 7381 C C . ARG B 1 151 ? -11.185 -38.850 -100.322 1.00 63.10 193 ARG B C 1
ATOM 7382 O O . ARG B 1 151 ? -9.995 -38.906 -100.639 1.00 63.03 193 ARG B O 1
ATOM 7390 N N . THR B 1 152 ? -12.134 -39.507 -100.965 1.00 66.68 194 THR B N 1
ATOM 7391 C CA . THR B 1 152 ? -11.840 -40.269 -102.158 1.00 66.88 194 THR B CA 1
ATOM 7392 C C . THR B 1 152 ? -11.586 -39.321 -103.332 1.00 69.22 194 THR B C 1
ATOM 7393 O O . THR B 1 152 ? -11.994 -38.156 -103.301 1.00 68.66 194 THR B O 1
ATOM 7397 N N . PRO B 1 153 ? -10.919 -39.799 -104.385 1.00 66.74 195 PRO B N 1
ATOM 7398 C CA . PRO B 1 153 ? -10.670 -38.923 -105.546 1.00 68.64 195 PRO B CA 1
ATOM 7399 C C . PRO B 1 153 ? -11.926 -38.429 -106.251 1.00 67.36 195 PRO B C 1
ATOM 7400 O O . PRO B 1 153 ? -11.937 -37.299 -106.756 1.00 65.77 195 PRO B O 1
ATOM 7404 N N . GLU B 1 154 ? -12.988 -39.231 -106.293 1.00 69.71 196 GLU B N 1
ATOM 7405 C CA . GLU B 1 154 ? -14.223 -38.813 -106.948 1.00 67.87 196 GLU B CA 1
ATOM 7406 C C . GLU B 1 154 ? -15.015 -37.834 -106.103 1.00 64.25 196 GLU B C 1
ATOM 7407 O O . GLU B 1 154 ? -15.795 -37.056 -106.658 1.00 62.98 196 GLU B O 1
ATOM 7413 N N . GLU B 1 155 ? -14.818 -37.843 -104.783 1.00 63.98 197 GLU B N 1
ATOM 7414 C CA . GLU B 1 155 ? -15.427 -36.816 -103.945 1.00 65.36 197 GLU B CA 1
ATOM 7415 C C . GLU B 1 155 ? -14.791 -35.455 -104.214 1.00 63.31 197 GLU B C 1
ATOM 7416 O O . GLU B 1 155 ? -15.487 -34.432 -104.244 1.00 59.19 197 GLU B O 1
ATOM 7422 N N . ASP B 1 156 ? -13.467 -35.431 -104.412 1.00 60.00 198 ASP B N 1
ATOM 7423 C CA . ASP B 1 156 ? -12.781 -34.199 -104.794 1.00 60.44 198 ASP B CA 1
ATOM 7424 C C . ASP B 1 156 ? -13.152 -33.763 -106.208 1.00 61.80 198 ASP B C 1
ATOM 7425 O O . ASP B 1 156 ? -13.320 -32.564 -106.472 1.00 56.05 198 ASP B O 1
ATOM 7430 N N . ALA B 1 157 ? -13.301 -34.717 -107.131 1.00 63.89 199 ALA B N 1
ATOM 7431 C CA . ALA B 1 157 ? -13.773 -34.351 -108.458 1.00 59.70 199 ALA B CA 1
ATOM 7432 C C . ALA B 1 157 ? -15.177 -33.773 -108.386 1.00 57.43 199 ALA B C 1
ATOM 7433 O O . ALA B 1 157 ? -15.454 -32.736 -108.994 1.00 56.35 199 ALA B O 1
ATOM 7435 N N . ARG B 1 158 ? -16.057 -34.372 -107.577 1.00 60.85 200 ARG B N 1
ATOM 7436 C CA . ARG B 1 158 ? -17.411 -33.834 -107.491 1.00 62.89 200 ARG B CA 1
ATOM 7437 C C . ARG B 1 158 ? -17.410 -32.451 -106.867 1.00 62.38 200 ARG B C 1
ATOM 7438 O O . ARG B 1 158 ? -18.014 -31.514 -107.412 1.00 61.73 200 ARG B O 1
ATOM 7446 N N . ALA B 1 159 ? -16.710 -32.299 -105.736 1.00 58.74 201 ALA B N 1
ATOM 7447 C CA . ALA B 1 159 ? -16.649 -30.999 -105.072 1.00 51.62 201 ALA B CA 1
ATOM 7448 C C . ALA B 1 159 ? -16.150 -29.913 -106.016 1.00 53.03 201 ALA B C 1
ATOM 7449 O O . ALA B 1 159 ? -16.662 -28.790 -105.993 1.00 57.33 201 ALA B O 1
ATOM 7451 N N . LEU B 1 160 ? -15.204 -30.235 -106.898 1.00 48.10 202 LEU B N 1
ATOM 7452 C CA . LEU B 1 160 ? -14.708 -29.173 -107.758 1.00 51.50 202 LEU B CA 1
ATOM 7453 C C . LEU B 1 160 ? -15.667 -28.881 -108.905 1.00 57.71 202 LEU B C 1
ATOM 7454 O O . LEU B 1 160 ? -15.805 -27.707 -109.277 1.00 59.94 202 LEU B O 1
ATOM 7459 N N . ASN B 1 161 ? -16.392 -29.886 -109.405 1.00 58.86 203 ASN B N 1
ATOM 7460 C CA . ASN B 1 161 ? -17.378 -29.584 -110.417 1.00 63.54 203 ASN B CA 1
ATOM 7461 C C . ASN B 1 161 ? -18.577 -28.812 -109.861 1.00 58.62 203 ASN B C 1
ATOM 7462 O O . ASN B 1 161 ? -19.098 -27.931 -110.537 1.00 61.46 203 ASN B O 1
ATOM 7467 N N . VAL B 1 162 ? -18.993 -29.090 -108.621 1.00 55.91 204 VAL B N 1
ATOM 7468 C CA . VAL B 1 162 ? -20.017 -28.245 -107.996 1.00 57.50 204 VAL B CA 1
ATOM 7469 C C . VAL B 1 162 ? -19.477 -26.828 -107.797 1.00 60.85 204 VAL B C 1
ATOM 7470 O O . VAL B 1 162 ? -20.154 -25.836 -108.091 1.00 59.52 204 VAL B O 1
ATOM 7474 N N . PHE B 1 163 ? -18.228 -26.719 -107.325 1.00 59.20 205 PHE B N 1
ATOM 7475 C CA . PHE B 1 163 ? -17.614 -25.407 -107.123 1.00 52.47 205 PHE B CA 1
ATOM 7476 C C . PHE B 1 163 ? -17.606 -24.606 -108.419 1.00 55.58 205 PHE B C 1
ATOM 7477 O O . PHE B 1 163 ? -17.840 -23.393 -108.409 1.00 58.78 205 PHE B O 1
ATOM 7485 N N . LYS B 1 164 ? -17.368 -25.270 -109.556 1.00 58.12 206 LYS B N 1
ATOM 7486 C CA . LYS B 1 164 ? -17.337 -24.539 -110.820 1.00 57.70 206 LYS B CA 1
ATOM 7487 C C . LYS B 1 164 ? -18.729 -24.154 -111.282 1.00 56.86 206 LYS B C 1
ATOM 7488 O O . LYS B 1 164 ? -18.902 -23.091 -111.891 1.00 60.45 206 LYS B O 1
ATOM 7494 N N . GLU B 1 165 ? -19.732 -24.973 -110.978 1.00 55.32 207 GLU B N 1
ATOM 7495 C CA . GLU B 1 165 ? -21.099 -24.550 -111.249 1.00 59.57 207 GLU B CA 1
ATOM 7496 C C . GLU B 1 165 ? -21.475 -23.365 -110.373 1.00 55.96 207 GLU B C 1
ATOM 7497 O O . GLU B 1 165 ? -22.130 -22.427 -110.841 1.00 57.39 207 GLU B O 1
ATOM 7503 N N . ILE B 1 166 ? -21.019 -23.369 -109.113 1.00 55.88 208 ILE B N 1
ATOM 7504 C CA . ILE B 1 166 ? -21.252 -22.234 -108.220 1.00 56.36 208 ILE B CA 1
ATOM 7505 C C . ILE B 1 166 ? -20.615 -20.975 -108.785 1.00 52.99 208 ILE B C 1
ATOM 7506 O O . ILE B 1 166 ? -21.188 -19.885 -108.696 1.00 54.02 208 ILE B O 1
ATOM 7511 N N . ALA B 1 167 ? -19.400 -21.094 -109.333 1.00 50.83 209 ALA B N 1
ATOM 7512 C CA . ALA B 1 167 ? -18.744 -19.934 -109.921 1.00 54.44 209 ALA B CA 1
ATOM 7513 C C . ALA B 1 167 ? -19.470 -19.423 -111.160 1.00 60.60 209 ALA B C 1
ATOM 7514 O O . ALA B 1 167 ? -19.241 -18.278 -111.565 1.00 60.30 209 ALA B O 1
ATOM 7516 N N . GLN B 1 168 ? -20.364 -20.221 -111.755 1.00 58.70 210 GLN B N 1
ATOM 7517 C CA . GLN B 1 168 ? -21.172 -19.708 -112.858 1.00 61.34 210 GLN B CA 1
ATOM 7518 C C . GLN B 1 168 ? -22.359 -18.882 -112.389 1.00 60.85 210 GLN B C 1
ATOM 7519 O O . GLN B 1 168 ? -22.908 -18.115 -113.184 1.00 61.94 210 GLN B O 1
ATOM 7525 N N . LEU B 1 169 ? -22.737 -18.988 -111.116 1.00 59.44 211 LEU B N 1
ATOM 7526 C CA . LEU B 1 169 ? -23.837 -18.222 -110.545 1.00 56.83 211 LEU B CA 1
ATOM 7527 C C . LEU B 1 169 ? -23.376 -16.963 -109.820 1.00 59.12 211 LEU B C 1
ATOM 7528 O O . LEU B 1 169 ? -23.955 -15.887 -110.017 1.00 60.08 211 LEU B O 1
ATOM 7533 N N . ILE B 1 170 ? -22.349 -17.075 -108.974 1.00 60.09 212 ILE B N 1
ATOM 7534 C CA . ILE B 1 170 ? -21.842 -15.953 -108.196 1.00 55.78 212 ILE B CA 1
ATOM 7535 C C . ILE B 1 170 ? -20.355 -15.802 -108.464 1.00 52.83 212 ILE B C 1
ATOM 7536 O O . ILE B 1 170 ? -19.707 -16.696 -109.007 1.00 59.82 212 ILE B O 1
ATOM 7541 N N . GLY B 1 171 ? -19.826 -14.642 -108.103 1.00 49.79 213 GLY B N 1
ATOM 7542 C CA . GLY B 1 171 ? -18.402 -14.395 -108.174 1.00 50.76 213 GLY B CA 1
ATOM 7543 C C . GLY B 1 171 ? -17.997 -13.602 -109.399 1.00 57.61 213 GLY B C 1
ATOM 7544 O O . GLY B 1 171 ? -18.819 -13.166 -110.210 1.00 55.86 213 GLY B O 1
ATOM 7545 N N . LYS B 1 172 ? -16.675 -13.411 -109.518 1.00 58.30 214 LYS B N 1
ATOM 7546 C CA . LYS B 1 172 ? -16.144 -12.522 -110.548 1.00 59.76 214 LYS B CA 1
ATOM 7547 C C . LYS B 1 172 ? -16.506 -12.988 -111.948 1.00 64.63 214 LYS B C 1
ATOM 7548 O O . LYS B 1 172 ? -16.620 -12.162 -112.862 1.00 73.04 214 LYS B O 1
ATOM 7554 N N . ASN B 1 173 ? -16.690 -14.295 -112.135 1.00 61.66 215 ASN B N 1
ATOM 7555 C CA . ASN B 1 173 ? -17.069 -14.872 -113.419 1.00 63.93 215 ASN B CA 1
ATOM 7556 C C . ASN B 1 173 ? -18.500 -15.387 -113.413 1.00 64.12 215 ASN B C 1
ATOM 7557 O O . ASN B 1 173 ? -18.886 -16.123 -114.328 1.00 67.32 215 ASN B O 1
ATOM 7562 N N . GLY B 1 174 ? -19.290 -15.047 -112.377 1.00 60.71 216 GLY B N 1
ATOM 7563 C CA . GLY B 1 174 ? -20.621 -15.593 -112.232 1.00 59.15 216 GLY B CA 1
ATOM 7564 C C . GLY B 1 174 ? -21.700 -14.728 -112.854 1.00 63.31 216 GLY B C 1
ATOM 7565 O O . GLY B 1 174 ? -21.464 -13.623 -113.336 1.00 61.86 216 GLY B O 1
ATOM 7566 N N . SER B 1 175 ? -22.921 -15.272 -112.861 1.00 59.27 217 SER B N 1
ATOM 7567 C CA . SER B 1 175 ? -24.060 -14.497 -113.338 1.00 62.61 217 SER B CA 1
ATOM 7568 C C . SER B 1 175 ? -24.294 -13.276 -112.454 1.00 66.56 217 SER B C 1
ATOM 7569 O O . SER B 1 175 ? -24.609 -12.182 -112.942 1.00 66.45 217 SER B O 1
ATOM 7572 N N . ASP B 1 176 ? -24.137 -13.453 -111.145 1.00 64.97 218 ASP B N 1
ATOM 7573 C CA . ASP B 1 176 ? -24.419 -12.440 -110.128 1.00 60.67 218 ASP B CA 1
ATOM 7574 C C . ASP B 1 176 ? -23.095 -11.963 -109.526 1.00 57.92 218 ASP B C 1
ATOM 7575 O O . ASP B 1 176 ? -22.600 -12.526 -108.550 1.00 57.28 218 ASP B O 1
ATOM 7580 N N . LYS B 1 177 ? -22.555 -10.880 -110.077 1.00 55.67 219 LYS B N 1
ATOM 7581 C CA . LYS B 1 177 ? -21.250 -10.415 -109.635 1.00 52.89 219 LYS B CA 1
ATOM 7582 C C . LYS B 1 177 ? -21.307 -9.610 -108.343 1.00 56.38 219 LYS B C 1
ATOM 7583 O O . LYS B 1 177 ? -20.266 -9.103 -107.905 1.00 58.21 219 LYS B O 1
ATOM 7589 N N . SER B 1 178 ? -22.479 -9.483 -107.724 1.00 53.35 220 SER B N 1
ATOM 7590 C CA . SER B 1 178 ? -22.607 -8.817 -106.435 1.00 54.24 220 SER B CA 1
ATOM 7591 C C . SER B 1 178 ? -22.180 -9.697 -105.271 1.00 56.24 220 SER B C 1
ATOM 7592 O O . SER B 1 178 ? -22.250 -9.250 -104.121 1.00 56.83 220 SER B O 1
ATOM 7595 N N . LYS B 1 179 ? -21.756 -10.927 -105.539 1.00 55.97 221 LYS B N 1
ATOM 7596 C CA . LYS B 1 179 ? -21.349 -11.858 -104.508 1.00 47.42 221 LYS B CA 1
ATOM 7597 C C . LYS B 1 179 ? -19.881 -12.173 -104.709 1.00 50.85 221 LYS B C 1
ATOM 7598 O O . LYS B 1 179 ? -19.402 -12.215 -105.847 1.00 50.37 221 LYS B O 1
ATOM 7604 N N . LEU B 1 180 ? -19.173 -12.361 -103.598 1.00 52.10 222 LEU B N 1
ATOM 7605 C CA . LEU B 1 180 ? -17.804 -12.853 -103.599 1.00 48.90 222 LEU B CA 1
ATOM 7606 C C . LEU B 1 180 ? -17.806 -14.378 -103.577 1.00 49.78 222 LEU B C 1
ATOM 7607 O O . LEU B 1 180 ? -18.742 -15.012 -103.077 1.00 49.27 222 LEU B O 1
ATOM 7612 N N . LEU B 1 181 ? -16.764 -14.958 -104.168 1.00 47.27 223 LEU B N 1
ATOM 7613 C CA . LEU B 1 181 ? -16.515 -16.389 -104.126 1.00 43.90 223 LEU B CA 1
ATOM 7614 C C . LEU B 1 181 ? -15.096 -16.590 -103.597 1.00 49.69 223 LEU B C 1
ATOM 7615 O O . LEU B 1 181 ? -14.117 -16.167 -104.227 1.00 46.52 223 LEU B O 1
ATOM 7620 N N . ILE B 1 182 ? -14.989 -17.230 -102.440 1.00 44.53 224 ILE B N 1
ATOM 7621 C CA . ILE B 1 182 ? -13.744 -17.311 -101.693 1.00 41.12 224 ILE B CA 1
ATOM 7622 C C . ILE B 1 182 ? -13.498 -18.777 -101.355 1.00 44.50 224 ILE B C 1
ATOM 7623 O O . ILE B 1 182 ? -14.439 -19.566 -101.232 1.00 43.13 224 ILE B O 1
ATOM 7628 N N . MET B 1 183 ? -12.228 -19.145 -101.217 1.00 43.05 225 MET B N 1
ATOM 7629 C CA . MET B 1 183 ? -11.843 -20.463 -100.736 1.00 43.64 225 MET B CA 1
ATOM 7630 C C . MET B 1 183 ? -10.938 -20.288 -99.524 1.00 46.14 225 MET B C 1
ATOM 7631 O O . MET B 1 183 ? -10.065 -19.418 -99.507 1.00 48.17 225 MET B O 1
ATOM 7636 N N . ASP B 1 184 ? -11.166 -21.096 -98.506 1.00 44.84 226 ASP B N 1
ATOM 7637 C CA . ASP B 1 184 ? -10.361 -21.096 -97.300 1.00 48.69 226 ASP B CA 1
ATOM 7638 C C . ASP B 1 184 ? -9.724 -22.474 -97.133 1.00 48.41 226 ASP B C 1
ATOM 7639 O O . ASP B 1 184 ? -10.370 -23.489 -97.391 1.00 46.69 226 ASP B O 1
ATOM 7644 N N . THR B 1 185 ? -8.452 -22.533 -96.736 1.00 45.35 227 THR B N 1
ATOM 7645 C CA . THR B 1 185 ? -7.799 -23.835 -96.835 1.00 50.05 227 THR B CA 1
ATOM 7646 C C . THR B 1 185 ? -6.637 -23.992 -95.865 1.00 43.35 227 THR B C 1
ATOM 7647 O O . THR B 1 185 ? -6.097 -23.024 -95.330 1.00 42.75 227 THR B O 1
ATOM 7651 N N . THR B 1 186 ? -6.242 -25.249 -95.676 1.00 46.79 228 THR B N 1
ATOM 7652 C CA . THR B 1 186 ? -5.022 -25.585 -94.948 1.00 45.46 228 THR B CA 1
ATOM 7653 C C . THR B 1 186 ? -4.067 -26.423 -95.790 1.00 46.17 228 THR B C 1
ATOM 7654 O O . THR B 1 186 ? -3.064 -26.910 -95.261 1.00 46.40 228 THR B O 1
ATOM 7658 N N . LEU B 1 187 ? -4.337 -26.593 -97.083 1.00 45.34 229 LEU B N 1
ATOM 7659 C CA . LEU B 1 187 ? -3.583 -27.514 -97.921 1.00 51.81 229 LEU B CA 1
ATOM 7660 C C . LEU B 1 187 ? -2.648 -26.801 -98.889 1.00 50.34 229 LEU B C 1
ATOM 7661 O O . LEU B 1 187 ? -3.014 -25.797 -99.508 1.00 48.06 229 LEU B O 1
ATOM 7666 N N . SER B 1 188 ? -1.458 -27.369 -99.056 1.00 54.72 230 SER B N 1
ATOM 7667 C CA . SER B 1 188 ? -0.522 -26.878 -100.051 1.00 57.59 230 SER B CA 1
ATOM 7668 C C . SER B 1 188 ? -1.045 -27.199 -101.444 1.00 57.69 230 SER B C 1
ATOM 7669 O O . SER B 1 188 ? -1.967 -28.005 -101.620 1.00 59.40 230 SER B O 1
ATOM 7672 N N . VAL B 1 189 ? -0.448 -26.552 -102.445 1.00 54.58 231 VAL B N 1
ATOM 7673 C CA . VAL B 1 189 ? -0.932 -26.714 -103.813 1.00 56.36 231 VAL B CA 1
ATOM 7674 C C . VAL B 1 189 ? -0.851 -28.173 -104.242 1.00 58.75 231 VAL B C 1
ATOM 7675 O O . VAL B 1 189 ? -1.760 -28.688 -104.904 1.00 56.04 231 VAL B O 1
ATOM 7679 N N . GLU B 1 190 ? 0.238 -28.861 -103.867 1.00 57.50 232 GLU B N 1
ATOM 7680 C CA . GLU B 1 190 ? 0.405 -30.273 -104.206 1.00 58.07 232 GLU B CA 1
ATOM 7681 C C . GLU B 1 190 ? -0.715 -31.146 -103.624 1.00 62.56 232 GLU B C 1
ATOM 7682 O O . GLU B 1 190 ? -1.004 -32.223 -104.160 1.00 62.95 232 GLU B O 1
ATOM 7684 N N . ASN B 1 191 ? -1.351 -30.712 -102.535 1.00 60.51 233 ASN B N 1
ATOM 7685 C CA . ASN B 1 191 ? -2.417 -31.469 -101.891 1.00 58.34 233 ASN B CA 1
ATOM 7686 C C . ASN B 1 191 ? -3.802 -30.914 -102.183 1.00 61.53 233 ASN B C 1
ATOM 7687 O O . ASN B 1 191 ? -4.777 -31.361 -101.569 1.00 57.82 233 ASN B O 1
ATOM 7692 N N . ASN B 1 192 ? -3.919 -29.939 -103.083 1.00 60.67 234 ASN B N 1
ATOM 7693 C CA . ASN B 1 192 ? -5.160 -29.186 -103.254 1.00 55.58 234 ASN B CA 1
ATOM 7694 C C . ASN B 1 192 ? -5.578 -29.230 -104.720 1.00 56.08 234 ASN B C 1
ATOM 7695 O O . ASN B 1 192 ? -5.437 -28.244 -105.457 1.00 53.64 234 ASN B O 1
ATOM 7700 N N . PRO B 1 193 ? -6.116 -30.365 -105.174 1.00 53.81 235 PRO B N 1
ATOM 7701 C CA . PRO B 1 193 ? -6.633 -30.419 -106.545 1.00 48.27 235 PRO B CA 1
ATOM 7702 C C . PRO B 1 193 ? -7.817 -29.502 -106.760 1.00 51.85 235 PRO B C 1
ATOM 7703 O O . PRO B 1 193 ? -7.978 -28.983 -107.872 1.00 56.44 235 PRO B O 1
ATOM 7707 N N . ILE B 1 194 ? -8.657 -29.292 -105.740 1.00 50.20 236 ILE B N 1
ATOM 7708 C CA . ILE B 1 194 ? -9.794 -28.386 -105.900 1.00 48.95 236 ILE B CA 1
ATOM 7709 C C . ILE B 1 194 ? -9.307 -26.975 -106.182 1.00 48.43 236 ILE B C 1
ATOM 7710 O O . ILE B 1 194 ? -9.841 -26.276 -107.050 1.00 52.20 236 ILE B O 1
ATOM 7715 N N . PHE B 1 195 ? -8.278 -26.538 -105.457 1.00 53.28 237 PHE B N 1
ATOM 7716 C CA . PHE B 1 195 ? -7.737 -25.201 -105.667 1.00 52.30 237 PHE B CA 1
ATOM 7717 C C . PHE B 1 195 ? -7.156 -25.054 -107.063 1.00 52.57 237 PHE B C 1
ATOM 7718 O O . PHE B 1 195 ? -7.434 -24.071 -107.762 1.00 52.24 237 PHE B O 1
ATOM 7726 N N . LYS B 1 196 ? -6.353 -26.028 -107.497 1.00 51.67 238 LYS B N 1
ATOM 7727 C CA . LYS B 1 196 ? -5.807 -25.950 -108.847 1.00 52.18 238 LYS B CA 1
ATOM 7728 C C . LYS B 1 196 ? -6.905 -25.785 -109.890 1.00 54.49 238 LYS B C 1
ATOM 7729 O O . LYS B 1 196 ? -6.710 -25.062 -110.874 1.00 56.65 238 LYS B O 1
ATOM 7735 N N . GLY B 1 197 ? -8.075 -26.406 -109.670 1.00 51.34 239 GLY B N 1
ATOM 7736 C CA . GLY B 1 197 ? -9.144 -26.376 -110.658 1.00 50.12 239 GLY B CA 1
ATOM 7737 C C . GLY B 1 197 ? -10.025 -25.141 -110.635 1.00 53.96 239 GLY B C 1
ATOM 7738 O O . GLY B 1 197 ? -10.575 -24.757 -111.673 1.00 53.62 239 GLY B O 1
ATOM 7739 N N . ILE B 1 198 ? -10.207 -24.527 -109.464 1.00 56.02 240 ILE B N 1
ATOM 7740 C CA . ILE B 1 198 ? -11.125 -23.403 -109.285 1.00 52.36 240 ILE B CA 1
ATOM 7741 C C . ILE B 1 198 ? -10.408 -22.062 -109.148 1.00 50.34 240 ILE B C 1
ATOM 7742 O O . ILE B 1 198 ? -11.083 -21.026 -109.075 1.00 54.54 240 ILE B O 1
ATOM 7747 N N . ALA B 1 199 ? -9.066 -22.040 -109.142 1.00 53.19 241 ALA B N 1
ATOM 7748 C CA . ALA B 1 199 ? -8.319 -20.849 -108.716 1.00 53.81 241 ALA B CA 1
ATOM 7749 C C . ALA B 1 199 ? -8.681 -19.615 -109.537 1.00 57.28 241 ALA B C 1
ATOM 7750 O O . ALA B 1 199 ? -8.771 -18.504 -108.999 1.00 51.11 241 ALA B O 1
ATOM 7752 N N . GLU B 1 200 ? -8.887 -19.793 -110.844 1.00 60.92 242 GLU B N 1
ATOM 7753 C CA . GLU B 1 200 ? -9.185 -18.703 -111.762 1.00 54.76 242 GLU B CA 1
ATOM 7754 C C . GLU B 1 200 ? -10.529 -18.039 -111.492 1.00 56.14 242 GLU B C 1
ATOM 7755 O O . GLU B 1 200 ? -10.780 -16.958 -112.040 1.00 61.34 242 GLU B O 1
ATOM 7761 N N . ASP B 1 201 ? -11.394 -18.639 -110.672 1.00 55.93 243 ASP B N 1
ATOM 7762 C CA . ASP B 1 201 ? -12.689 -18.052 -110.333 1.00 56.90 243 ASP B CA 1
ATOM 7763 C C . ASP B 1 201 ? -12.776 -17.557 -108.892 1.00 53.28 243 ASP B C 1
ATOM 7764 O O . ASP B 1 201 ? -13.877 -17.252 -108.426 1.00 49.83 243 ASP B O 1
ATOM 7769 N N . LEU B 1 202 ? -11.662 -17.492 -108.161 1.00 48.90 244 LEU B N 1
ATO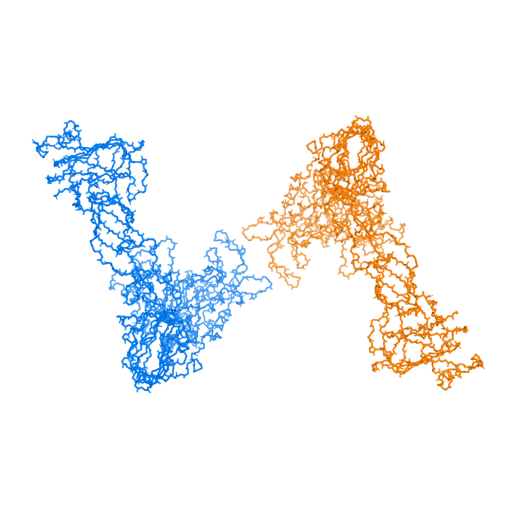M 7770 C CA . LEU B 1 202 ? -11.696 -17.025 -106.780 1.00 46.13 244 LEU B CA 1
ATOM 7771 C C . LEU B 1 202 ? -11.414 -15.525 -106.703 1.00 48.59 244 LEU B C 1
ATOM 7772 O O . LEU B 1 202 ? -10.598 -14.976 -107.454 1.00 49.56 244 LEU B O 1
ATOM 7777 N N . ASP B 1 203 ? -12.127 -14.859 -105.803 1.00 46.85 245 ASP B N 1
ATOM 7778 C CA . ASP B 1 203 ? -11.734 -13.518 -105.412 1.00 42.70 245 ASP B CA 1
ATOM 7779 C C . ASP B 1 203 ? -10.508 -13.567 -104.506 1.00 42.67 245 ASP B C 1
ATOM 7780 O O . ASP B 1 203 ? -9.466 -12.978 -104.823 1.00 44.66 245 ASP B O 1
ATOM 7785 N N . TYR B 1 204 ? -10.583 -14.344 -103.425 1.00 41.28 246 TYR B N 1
ATOM 7786 C CA . TYR B 1 204 ? -9.501 -14.475 -102.458 1.00 42.30 246 TYR B CA 1
ATOM 7787 C C . TYR B 1 204 ? -9.283 -15.932 -102.075 1.00 42.26 246 TYR B C 1
ATOM 7788 O O . TYR B 1 204 ? -10.203 -16.752 -102.097 1.00 42.80 246 TYR B O 1
ATOM 7797 N N . LEU B 1 205 ? -8.054 -16.238 -101.673 1.00 39.45 247 LEU B N 1
ATOM 7798 C CA . LEU B 1 205 ? -7.727 -17.513 -101.046 1.00 42.02 247 LEU B CA 1
ATOM 7799 C C . LEU B 1 205 ? -7.252 -17.252 -99.620 1.00 42.43 247 LEU B C 1
ATOM 7800 O O . LEU B 1 205 ? -6.267 -16.534 -99.405 1.00 37.81 247 LEU B O 1
ATOM 7805 N N . LEU B 1 206 ? -7.959 -17.817 -98.642 1.00 38.28 248 LEU B N 1
ATOM 7806 C CA . LEU B 1 206 ? -7.635 -17.606 -97.235 1.00 39.91 248 LEU B CA 1
ATOM 7807 C C . LEU B 1 206 ? -6.880 -18.835 -96.720 1.00 44.10 248 LEU B C 1
ATOM 7808 O O . LEU B 1 206 ? -7.456 -19.918 -96.559 1.00 43.07 248 LEU B O 1
ATOM 7813 N N . ARG B 1 207 ? -5.594 -18.661 -96.449 1.00 41.34 249 ARG B N 1
ATOM 7814 C CA . ARG B 1 207 ? -4.739 -19.753 -96.020 1.00 40.29 249 ARG B CA 1
ATOM 7815 C C . ARG B 1 207 ? -4.540 -19.640 -94.512 1.00 39.76 249 ARG B C 1
ATOM 7816 O O . ARG B 1 207 ? -3.986 -18.645 -94.023 1.00 36.77 249 ARG B O 1
ATOM 7824 N N . GLN B 1 208 ? -5.036 -20.626 -93.777 1.00 38.17 250 GLN B N 1
ATOM 7825 C CA . GLN B 1 208 ? -4.849 -20.642 -92.335 1.00 40.00 250 GLN B CA 1
ATOM 7826 C C . GLN B 1 208 ? -3.425 -21.055 -92.017 1.00 37.90 250 GLN B C 1
ATOM 7827 O O . GLN B 1 208 ? -2.924 -22.041 -92.563 1.00 42.68 250 GLN B O 1
ATOM 7833 N N . TYR B 1 209 ? -2.758 -20.268 -91.173 1.00 38.54 251 TYR B N 1
ATOM 7834 C CA . TYR B 1 209 ? -1.396 -20.552 -90.729 1.00 36.35 251 TYR B CA 1
ATOM 7835 C C . TYR B 1 209 ? -1.291 -20.334 -89.224 1.00 37.31 251 TYR B C 1
ATOM 7836 O O . TYR B 1 209 ? -0.398 -19.643 -88.736 1.00 34.72 251 TYR B O 1
ATOM 7845 N N . TYR B 1 210 ? -2.226 -20.911 -88.468 1.00 38.09 252 TYR B N 1
ATOM 7846 C CA . TYR B 1 210 ? -2.227 -20.743 -87.020 1.00 35.91 252 TYR B CA 1
ATOM 7847 C C . TYR B 1 210 ? -0.987 -21.397 -86.432 1.00 34.53 252 TYR B C 1
ATOM 7848 O O . TYR B 1 210 ? -0.533 -22.436 -86.917 1.00 32.95 252 TYR B O 1
ATOM 7857 N N . GLY B 1 211 ? -0.414 -20.763 -85.403 1.00 33.92 253 GLY B N 1
ATOM 7858 C CA . GLY B 1 211 ? 0.785 -21.295 -84.785 1.00 36.31 253 GLY B CA 1
ATOM 7859 C C . GLY B 1 211 ? 1.996 -21.277 -85.721 1.00 38.18 253 GLY B C 1
ATOM 7860 O O . GLY B 1 211 ? 1.959 -20.814 -86.864 1.00 33.32 253 GLY B O 1
ATOM 7861 N N . SER B 1 212 ? 3.088 -21.832 -85.207 1.00 40.15 254 SER B N 1
ATOM 7862 C CA . SER B 1 212 ? 4.367 -21.797 -85.911 1.00 44.94 254 SER B CA 1
ATOM 7863 C C . SER B 1 212 ? 4.309 -22.474 -87.275 1.00 43.36 254 SER B C 1
ATOM 7864 O O . SER B 1 212 ? 3.736 -23.559 -87.432 1.00 43.38 254 SER B O 1
ATOM 7867 N N . GLN B 1 213 ? 4.945 -21.836 -88.261 1.00 44.31 255 GLN B N 1
ATOM 7868 C CA . GLN B 1 213 ? 5.109 -22.408 -89.590 1.00 43.48 255 GLN B CA 1
ATOM 7869 C C . GLN B 1 213 ? 6.566 -22.726 -89.895 1.00 47.34 255 GLN B C 1
ATOM 7870 O O . GLN B 1 213 ? 6.931 -22.829 -91.066 1.00 47.56 255 GLN B O 1
ATOM 7876 N N . GLY B 1 214 ? 7.399 -22.882 -88.875 1.00 49.05 256 GLY B N 1
ATOM 7877 C CA . GLY B 1 214 ? 8.713 -23.457 -89.107 1.00 53.22 256 GLY B CA 1
ATOM 7878 C C . GLY B 1 214 ? 9.767 -22.412 -89.406 1.00 54.54 256 GLY B C 1
ATOM 7879 O O . GLY B 1 214 ? 9.485 -21.322 -89.906 1.00 51.87 256 GLY B O 1
ATOM 7880 N N . GLY B 1 215 ? 11.016 -22.753 -89.078 1.00 55.11 257 GLY B N 1
ATOM 7881 C CA . GLY B 1 215 ? 12.144 -21.894 -89.376 1.00 50.40 257 GLY B CA 1
ATOM 7882 C C . GLY B 1 215 ? 12.352 -20.806 -88.339 1.00 52.46 257 GLY B C 1
ATOM 7883 O O . GLY B 1 215 ? 11.570 -20.628 -87.408 1.00 51.36 257 GLY B O 1
ATOM 7884 N N . GLU B 1 216 ? 13.448 -20.052 -88.524 1.00 58.15 258 GLU B N 1
ATOM 7885 C CA . GLU B 1 216 ? 13.867 -19.062 -87.529 1.00 54.42 258 GLU B CA 1
ATOM 7886 C C . GLU B 1 216 ? 12.849 -17.930 -87.374 1.00 53.08 258 GLU B C 1
ATOM 7887 O O . GLU B 1 216 ? 12.636 -17.440 -86.258 1.00 54.84 258 GLU B O 1
ATOM 7889 N N . ALA B 1 217 ? 12.216 -17.490 -88.474 1.00 45.93 259 ALA B N 1
ATOM 7890 C CA . ALA B 1 217 ? 11.201 -16.442 -88.413 1.00 43.62 259 ALA B CA 1
ATOM 7891 C C . ALA B 1 217 ? 9.774 -16.982 -88.440 1.00 46.32 259 ALA B C 1
ATOM 7892 O O . ALA B 1 217 ? 8.824 -16.195 -88.492 1.00 45.16 259 ALA B O 1
ATOM 7894 N N . GLU B 1 218 ? 9.593 -18.296 -88.389 1.00 47.99 260 GLU B N 1
ATOM 7895 C CA . GLU B 1 218 ? 8.311 -18.990 -88.227 1.00 49.59 260 GLU B CA 1
ATOM 7896 C C . GLU B 1 218 ? 7.410 -18.924 -89.459 1.00 48.41 260 GLU B C 1
ATOM 7897 O O . GLU B 1 218 ? 6.209 -19.183 -89.324 1.00 45.30 260 GLU B O 1
ATOM 7903 N N . VAL B 1 219 ? 7.934 -18.638 -90.658 1.00 45.90 261 VAL B N 1
ATOM 7904 C CA . VAL B 1 219 ? 7.035 -18.421 -91.793 1.00 44.90 261 VAL B CA 1
ATOM 7905 C C . VAL B 1 219 ? 7.475 -19.275 -92.972 1.00 40.24 261 VAL B C 1
ATOM 7906 O O . VAL B 1 219 ? 7.064 -19.044 -94.112 1.00 41.73 261 VAL B O 1
ATOM 7910 N N . ASP B 1 220 ? 8.297 -20.283 -92.693 1.00 43.67 262 ASP B N 1
ATOM 7911 C CA . ASP B 1 220 ? 8.895 -21.084 -93.756 1.00 43.11 262 ASP B CA 1
ATOM 7912 C C . ASP B 1 220 ? 7.844 -21.752 -94.642 1.00 47.74 262 ASP B C 1
ATOM 7913 O O . ASP B 1 220 ? 7.993 -21.782 -95.869 1.00 48.61 262 ASP B O 1
ATOM 7918 N N . THR B 1 221 ? 6.780 -22.316 -94.055 1.00 43.40 263 THR B N 1
ATOM 7919 C CA . THR B 1 221 ? 5.809 -22.976 -94.917 1.00 41.49 263 THR B CA 1
ATOM 7920 C C . THR B 1 221 ? 4.978 -21.955 -95.694 1.00 40.41 263 THR B C 1
ATOM 7921 O O . THR B 1 221 ? 4.475 -22.279 -96.772 1.00 41.76 263 THR B O 1
ATOM 7925 N N . ILE B 1 222 ? 4.810 -20.732 -95.172 1.00 37.84 264 ILE B N 1
ATOM 7926 C CA . ILE B 1 222 ? 4.145 -19.670 -95.937 1.00 38.68 264 ILE B CA 1
ATOM 7927 C C . ILE B 1 222 ? 4.962 -19.325 -97.180 1.00 39.18 264 ILE B C 1
ATOM 7928 O O . ILE B 1 222 ? 4.430 -19.196 -98.293 1.00 32.99 264 ILE B O 1
ATOM 7933 N N . ASN B 1 223 ? 6.279 -19.163 -97.000 1.00 39.46 265 ASN B N 1
ATOM 7934 C CA . ASN B 1 223 ? 7.159 -18.835 -98.117 1.00 35.57 265 ASN B CA 1
ATOM 7935 C C . ASN B 1 223 ? 7.162 -19.954 -99.137 1.00 40.81 265 ASN B C 1
ATOM 7936 O O . ASN B 1 223 ? 7.055 -19.707 -100.346 1.00 41.52 265 ASN B O 1
ATOM 7941 N N . SER B 1 224 ? 7.279 -21.201 -98.664 1.00 38.03 266 SER B N 1
ATOM 7942 C CA . SER B 1 224 ? 7.309 -22.323 -99.588 1.00 38.32 266 SER B CA 1
ATOM 7943 C C . SER B 1 224 ? 5.948 -22.514 -100.234 1.00 39.68 266 SER B C 1
ATOM 7944 O O . SER B 1 224 ? 5.877 -22.793 -101.431 1.00 43.58 266 SER B O 1
ATOM 7947 N N . ASP B 1 225 ? 4.853 -22.297 -99.491 1.00 38.58 267 ASP B N 1
ATOM 7948 C CA . ASP B 1 225 ? 3.538 -22.416 -100.121 1.00 39.32 267 ASP B CA 1
ATOM 7949 C C . ASP B 1 225 ? 3.308 -21.316 -101.146 1.00 42.27 267 ASP B C 1
ATOM 7950 O O . ASP B 1 225 ? 2.811 -21.591 -102.243 1.00 43.73 267 ASP B O 1
ATOM 7955 N N . TRP B 1 226 ? 3.685 -20.066 -100.823 1.00 45.39 268 TRP B N 1
ATOM 7956 C CA . TRP B 1 226 ? 3.446 -18.973 -101.763 1.00 42.08 268 TRP B CA 1
ATOM 7957 C C . TRP B 1 226 ? 4.211 -19.176 -103.071 1.00 43.55 268 TRP B C 1
ATOM 7958 O O . TRP B 1 226 ? 3.704 -18.850 -104.156 1.00 41.19 268 TRP B O 1
ATOM 7969 N N . ASN B 1 227 ? 5.421 -19.740 -102.993 1.00 43.22 269 ASN B N 1
ATOM 7970 C CA . ASN B 1 227 ? 6.178 -20.052 -104.202 1.00 45.04 269 ASN B CA 1
ATOM 7971 C C . ASN B 1 227 ? 5.387 -20.918 -105.183 1.00 47.81 269 ASN B C 1
ATOM 7972 O O . ASN B 1 227 ? 5.682 -20.891 -106.384 1.00 51.66 269 ASN B O 1
ATOM 7977 N N . GLN B 1 228 ? 4.382 -21.669 -104.713 1.00 45.79 270 GLN B N 1
ATOM 7978 C CA . GLN B 1 228 ? 3.528 -22.455 -105.597 1.00 42.63 270 GLN B CA 1
ATOM 7979 C C . GLN B 1 228 ? 2.172 -21.822 -105.860 1.00 43.40 270 GLN B C 1
ATOM 7980 O O . GLN B 1 228 ? 1.706 -21.851 -106.998 1.00 45.65 270 GLN B O 1
ATOM 7986 N N . TYR B 1 229 ? 1.558 -21.193 -104.855 1.00 40.53 271 TYR B N 1
ATOM 7987 C CA . TYR B 1 229 ? 0.298 -20.492 -105.081 1.00 40.90 271 TYR B CA 1
ATOM 7988 C C . TYR B 1 229 ? 0.401 -19.443 -106.181 1.00 45.86 271 TYR B C 1
ATOM 7989 O O . TYR B 1 229 ? -0.573 -19.237 -106.921 1.00 43.31 271 TYR B O 1
ATOM 7998 N N . GLN B 1 230 ? 1.564 -18.782 -106.315 1.00 42.13 272 GLN B N 1
ATOM 7999 C CA . GLN B 1 230 ? 1.710 -17.679 -107.260 1.00 39.34 272 GLN B CA 1
ATOM 8000 C C . GLN B 1 230 ? 1.490 -18.085 -108.715 1.00 43.40 272 GLN B C 1
ATOM 8001 O O . GLN B 1 230 ? 1.315 -17.205 -109.563 1.00 47.55 272 GLN B O 1
ATOM 8007 N N . ASN B 1 231 ? 1.452 -19.376 -109.031 1.00 44.63 273 ASN B N 1
ATOM 8008 C CA . ASN B 1 231 ? 1.152 -19.791 -110.394 1.00 41.63 273 ASN B CA 1
ATOM 8009 C C . ASN B 1 231 ? -0.344 -19.838 -110.688 1.00 46.53 273 ASN B C 1
ATOM 8010 O O . ASN B 1 231 ? -0.720 -20.082 -111.837 1.00 52.28 273 ASN B O 1
ATOM 8015 N N . TYR B 1 232 ? -1.200 -19.615 -109.687 1.00 45.49 274 TYR B N 1
ATOM 8016 C CA . TYR B 1 232 ? -2.645 -19.751 -109.823 1.00 40.88 274 TYR B CA 1
ATOM 8017 C C . TYR B 1 232 ? -3.392 -18.487 -109.388 1.00 44.82 274 TYR B C 1
ATOM 8018 O O . TYR B 1 232 ? -4.461 -18.159 -109.921 1.00 44.68 274 TYR B O 1
ATOM 8027 N N . ILE B 1 233 ? -2.838 -17.758 -108.421 1.00 43.58 275 ILE B N 1
ATOM 8028 C CA . ILE B 1 233 ? -3.451 -16.524 -107.960 1.00 43.45 275 ILE B CA 1
ATOM 8029 C C . ILE B 1 233 ? -2.377 -15.453 -107.919 1.00 42.99 275 ILE B C 1
ATOM 8030 O O . ILE B 1 233 ? -1.179 -15.737 -107.865 1.00 44.10 275 ILE B O 1
ATOM 8035 N N . ASP B 1 234 ? -2.838 -14.211 -107.978 1.00 41.31 276 ASP B N 1
ATOM 8036 C CA . ASP B 1 234 ? -2.020 -13.029 -107.782 1.00 44.62 276 ASP B CA 1
ATOM 8037 C C . ASP B 1 234 ? -1.855 -12.787 -106.285 1.00 41.13 276 ASP B C 1
ATOM 8038 O O . ASP B 1 234 ? -2.737 -13.117 -105.493 1.00 40.36 276 ASP B O 1
ATOM 8043 N N . ALA B 1 235 ? -0.732 -12.179 -105.898 1.00 39.61 277 ALA B N 1
ATOM 8044 C CA . ALA B 1 235 ? -0.523 -11.890 -104.479 1.00 37.37 277 ALA B CA 1
ATOM 8045 C C . ALA B 1 235 ? -1.673 -11.091 -103.873 1.00 37.84 277 ALA B C 1
ATOM 8046 O O . ALA B 1 235 ? -2.026 -11.299 -102.709 1.00 40.09 277 ALA B O 1
ATOM 8048 N N . SER B 1 236 ? -2.289 -10.202 -104.645 1.00 39.77 278 SER B N 1
ATOM 8049 C CA . SER B 1 236 ? -3.364 -9.366 -104.129 1.00 39.37 278 SER B CA 1
ATOM 8050 C C . SER B 1 236 ? -4.645 -10.146 -103.802 1.00 44.22 278 SER B C 1
ATOM 8051 O O . SER B 1 236 ? -5.617 -9.518 -103.348 1.00 45.85 278 SER B O 1
ATOM 8054 N N . GLN B 1 237 ? -4.669 -11.471 -104.028 1.00 38.55 279 GLN B N 1
ATOM 8055 C CA . GLN B 1 237 ? -5.788 -12.328 -103.653 1.00 37.32 279 GLN B CA 1
ATOM 8056 C C . GLN B 1 237 ? -5.452 -13.214 -102.468 1.00 36.88 279 GLN B C 1
ATOM 8057 O O . GLN B 1 237 ? -6.251 -14.079 -102.107 1.00 39.67 279 GLN B O 1
ATOM 8063 N N . PHE B 1 238 ? -4.284 -13.039 -101.878 1.00 36.40 280 PHE B N 1
ATOM 8064 C CA . PHE B 1 238 ? -3.734 -13.949 -100.886 1.00 35.54 280 PHE B CA 1
ATOM 8065 C C . PHE B 1 238 ? -3.857 -13.315 -99.506 1.00 36.83 280 PHE B C 1
ATOM 8066 O O . PHE B 1 238 ? -3.336 -12.214 -99.276 1.00 39.46 280 PHE B O 1
ATOM 8074 N N . MET B 1 239 ? -4.565 -13.984 -98.608 1.00 31.86 281 MET B N 1
ATOM 8075 C CA . MET B 1 239 ? -4.687 -13.566 -97.222 1.00 34.38 281 MET B CA 1
ATOM 8076 C C . MET B 1 239 ? -4.198 -14.676 -96.315 1.00 34.35 281 MET B C 1
ATOM 8077 O O . MET B 1 239 ? -4.554 -15.841 -96.522 1.00 42.16 281 MET B O 1
ATOM 8082 N N . ILE B 1 240 ? -3.419 -14.331 -95.297 1.00 30.66 282 ILE B N 1
ATOM 8083 C CA . ILE B 1 240 ? -2.953 -15.331 -94.334 1.00 33.82 282 ILE B CA 1
ATOM 8084 C C . ILE B 1 240 ? -3.645 -15.121 -92.995 1.00 32.78 282 ILE B C 1
ATOM 8085 O O . ILE B 1 240 ? -3.964 -13.997 -92.604 1.00 34.04 282 ILE B O 1
ATOM 8090 N N . GLY B 1 241 ? -3.892 -16.217 -92.296 1.00 35.90 283 GLY B N 1
ATOM 8091 C CA . GLY B 1 241 ? -4.713 -16.201 -91.094 1.00 33.50 283 GLY B CA 1
ATOM 8092 C C . GLY B 1 241 ? -3.966 -16.658 -89.858 1.00 34.97 283 GLY B C 1
ATOM 8093 O O . GLY B 1 241 ? -3.151 -17.579 -89.917 1.00 37.07 283 GLY B O 1
ATOM 8094 N N . PHE B 1 242 ? -4.251 -15.997 -88.747 1.00 33.71 284 PHE B N 1
ATOM 8095 C CA . PHE B 1 242 ? -3.878 -16.402 -87.406 1.00 32.82 284 PHE B CA 1
ATOM 8096 C C . PHE B 1 242 ? -5.151 -16.631 -86.601 1.00 34.45 284 PHE B C 1
ATOM 8097 O O . PHE B 1 242 ? -6.261 -16.330 -87.056 1.00 32.08 284 PHE B O 1
ATOM 8105 N N . SER B 1 243 ? -4.992 -17.133 -85.375 1.00 31.89 285 SER B N 1
ATOM 8106 C CA . SER B 1 243 ? -6.150 -17.435 -84.547 1.00 31.07 285 SER B CA 1
ATOM 8107 C C . SER B 1 243 ? -6.032 -16.798 -83.182 1.00 31.31 285 SER B C 1
ATOM 8108 O O . SER B 1 243 ? -4.983 -16.891 -82.538 1.00 30.52 285 SER B O 1
ATOM 8111 N N . PHE B 1 244 ? -7.143 -16.224 -82.712 1.00 29.55 286 PHE B N 1
ATOM 8112 C CA . PHE B 1 244 ? -7.228 -15.802 -81.327 1.00 27.99 286 PHE B CA 1
ATOM 8113 C C . PHE B 1 244 ? -7.311 -17.021 -80.428 1.00 29.23 286 PHE B C 1
ATOM 8114 O O . PHE B 1 244 ? -7.414 -18.160 -80.891 1.00 29.43 286 PHE B O 1
ATOM 8122 N N . PHE B 1 245 ? -7.272 -16.776 -79.120 1.00 33.14 287 PHE B N 1
ATOM 8123 C CA . PHE B 1 245 ? -7.321 -17.854 -78.138 1.00 33.30 287 PHE B CA 1
ATOM 8124 C C . PHE B 1 245 ? -8.771 -18.272 -77.871 1.00 29.00 287 PHE B C 1
ATOM 8125 O O . PHE B 1 245 ? -9.578 -17.487 -77.363 1.00 29.66 287 PHE B O 1
ATOM 8133 N N . GLU B 1 246 ? -9.084 -19.526 -78.159 1.00 31.57 288 GLU B N 1
ATOM 8134 C CA . GLU B 1 246 ? -10.421 -20.063 -77.931 1.00 35.86 288 GLU B CA 1
ATOM 8135 C C . GLU B 1 246 ? -10.513 -20.633 -76.525 1.00 36.20 288 GLU B C 1
ATOM 8136 O O . GLU B 1 246 ? -9.627 -21.376 -76.091 1.00 38.56 288 GLU B O 1
ATOM 8142 N N . GLU B 1 247 ? -11.574 -20.271 -75.812 1.00 33.47 289 GLU B N 1
ATOM 8143 C CA . GLU B 1 247 ? -11.747 -20.733 -74.444 1.00 35.72 289 GLU B CA 1
ATOM 8144 C C . GLU B 1 247 ? -11.775 -22.260 -74.382 1.00 40.26 289 GLU B C 1
ATOM 8145 O O . GLU B 1 247 ? -12.319 -22.923 -75.272 1.00 39.98 289 GLU B O 1
ATOM 8151 N N . SER B 1 248 ? -11.150 -22.816 -73.331 1.00 38.35 290 SER B N 1
ATOM 8152 C CA . SER B 1 248 ? -11.094 -24.255 -73.038 1.00 32.27 290 SER B CA 1
ATOM 8153 C C . SER B 1 248 ? -10.367 -25.056 -74.101 1.00 34.38 290 SER B C 1
ATOM 8154 O O . SER B 1 248 ? -10.435 -26.291 -74.106 1.00 33.85 290 SER B O 1
ATOM 8157 N N . ALA B 1 249 ? -9.621 -24.380 -74.970 1.00 38.42 291 ALA B N 1
ATOM 8158 C CA . ALA B 1 249 ? -8.825 -25.078 -75.971 1.00 36.81 291 ALA B CA 1
ATOM 8159 C C . ALA B 1 249 ? -7.759 -25.947 -75.309 1.00 40.51 291 ALA B C 1
ATOM 8160 O O . ALA B 1 249 ? -7.077 -25.531 -74.360 1.00 38.07 291 ALA B O 1
ATOM 8162 N N . SER B 1 250 ? -7.652 -27.170 -75.798 1.00 39.16 292 SER B N 1
ATOM 8163 C CA . SER B 1 250 ? -6.704 -28.162 -75.343 1.00 33.33 292 SER B CA 1
ATOM 8164 C C . SER B 1 250 ? -5.600 -28.308 -76.371 1.00 38.56 292 SER B C 1
ATOM 8165 O O . SER B 1 250 ? -5.679 -27.773 -77.483 1.00 35.37 292 SER B O 1
ATOM 8168 N N . LYS B 1 251 ? -4.588 -29.083 -75.978 1.00 36.78 293 LYS B N 1
ATOM 8169 C CA . LYS B 1 251 ? -3.484 -29.445 -76.848 1.00 34.61 293 LYS B CA 1
ATOM 8170 C C . LYS B 1 251 ? -3.985 -29.897 -78.207 1.00 36.93 293 LYS B C 1
ATOM 8171 O O . LYS B 1 251 ? -4.868 -30.751 -78.300 1.00 33.32 293 LYS B O 1
ATOM 8177 N N . GLY B 1 252 ? -3.355 -29.376 -79.263 1.00 36.77 294 GLY B N 1
ATOM 8178 C CA . GLY B 1 252 ? -3.811 -29.566 -80.620 1.00 31.35 294 GLY B CA 1
ATOM 8179 C C . GLY B 1 252 ? -4.638 -28.422 -81.162 1.00 35.91 294 GLY B C 1
ATOM 8180 O O . GLY B 1 252 ? -4.874 -28.374 -82.373 1.00 33.54 294 GLY B O 1
ATOM 8181 N N . ASN B 1 253 ? -5.098 -27.515 -80.298 1.00 35.90 295 ASN B N 1
ATOM 8182 C CA . ASN B 1 253 ? -5.782 -26.291 -80.694 1.00 36.12 295 ASN B CA 1
ATOM 8183 C C . ASN B 1 253 ? -5.231 -25.088 -79.914 1.00 36.10 295 ASN B C 1
ATOM 8184 O O . ASN B 1 253 ? -5.950 -24.135 -79.602 1.00 34.35 295 ASN B O 1
ATOM 8189 N N . LEU B 1 254 ? -3.933 -25.099 -79.611 1.00 35.93 296 LEU B N 1
ATOM 8190 C CA . LEU B 1 254 ? -3.291 -24.040 -78.836 1.00 35.45 296 LEU B CA 1
ATOM 8191 C C . LEU B 1 254 ? -2.166 -23.477 -79.696 1.00 33.25 296 LEU B C 1
ATOM 8192 O O . LEU B 1 254 ? -1.123 -24.108 -79.846 1.00 38.85 296 LEU B O 1
ATOM 8197 N N . TRP B 1 255 ? -2.384 -22.296 -80.271 1.00 35.12 297 TRP B N 1
ATOM 8198 C CA . TRP B 1 255 ? -1.511 -21.743 -81.298 1.00 32.19 297 TRP B CA 1
ATOM 8199 C C . TRP B 1 255 ? -0.559 -20.677 -80.781 1.00 32.67 297 TRP B C 1
ATOM 8200 O O . TRP B 1 255 ? 0.515 -20.493 -81.364 1.00 31.15 297 TRP B O 1
ATOM 8211 N N . PHE B 1 256 ? -0.927 -19.964 -79.715 1.00 35.67 298 PHE B N 1
ATOM 8212 C CA . PHE B 1 256 ? -0.087 -18.892 -79.158 1.00 37.51 298 PHE B CA 1
ATOM 8213 C C . PHE B 1 256 ? 0.208 -17.812 -80.198 1.00 33.85 298 PHE B C 1
ATOM 8214 O O . PHE B 1 256 ? 1.351 -17.378 -80.354 1.00 41.48 298 PHE B O 1
ATOM 8222 N N . ASP B 1 257 ? -0.826 -17.415 -80.950 1.00 33.74 299 ASP B N 1
ATOM 8223 C CA . ASP B 1 257 ? -0.741 -16.377 -81.970 1.00 30.09 299 ASP B CA 1
ATOM 8224 C C . ASP B 1 257 ? -0.897 -14.978 -81.397 1.00 29.70 299 ASP B C 1
ATOM 8225 O O . ASP B 1 257 ? -0.654 -14.003 -82.115 1.00 33.17 299 ASP B O 1
ATOM 8230 N N . VAL B 1 258 ? -1.311 -14.863 -80.141 1.00 27.95 300 VAL B N 1
ATOM 8231 C CA . VAL B 1 258 ? -1.467 -13.603 -79.441 1.00 32.51 300 VAL B CA 1
ATOM 8232 C C . VAL B 1 258 ? -0.763 -13.721 -78.090 1.00 33.72 300 VAL B C 1
ATOM 8233 O O . VAL B 1 258 ? -0.247 -14.776 -77.730 1.00 38.80 300 VAL B O 1
ATOM 8237 N N . ASN B 1 259 ? -0.742 -12.628 -77.338 1.00 34.67 301 ASN B N 1
ATOM 8238 C CA . ASN B 1 259 ? 0.081 -12.610 -76.141 1.00 33.27 301 ASN B CA 1
ATOM 8239 C C . ASN B 1 259 ? -0.517 -13.428 -75.004 1.00 36.28 301 ASN B C 1
ATOM 8240 O O . ASN B 1 259 ? -1.735 -13.541 -74.852 1.00 39.14 301 ASN B O 1
ATOM 8245 N N . GLU B 1 260 ? 0.375 -14.002 -74.201 1.00 33.18 302 GLU B N 1
ATOM 8246 C CA . GLU B 1 260 ? -0.006 -14.813 -73.063 1.00 30.85 302 GLU B CA 1
ATOM 8247 C C . GLU B 1 260 ? -0.438 -13.933 -71.897 1.00 29.80 302 GLU B C 1
ATOM 8248 O O . GLU B 1 260 ? 0.054 -12.820 -71.716 1.00 33.23 302 GLU B O 1
ATOM 8254 N N . TYR B 1 261 ? -1.329 -14.490 -71.080 1.00 28.01 303 TYR B N 1
ATOM 8255 C CA . TYR B 1 261 ? -1.805 -13.869 -69.858 1.00 29.29 303 TYR B CA 1
ATOM 8256 C C . TYR B 1 261 ? -0.666 -13.281 -69.043 1.00 34.20 303 TYR B C 1
ATOM 8257 O O . TYR B 1 261 ? 0.452 -13.788 -69.051 1.00 37.39 303 TYR B O 1
ATOM 8266 N N . ASP B 1 262 ? -0.940 -12.151 -68.408 1.00 42.28 304 ASP B N 1
ATOM 8267 C CA . ASP B 1 262 ? -0.006 -11.522 -67.480 1.00 39.29 304 ASP B CA 1
ATOM 8268 C C . ASP B 1 262 ? -0.775 -11.177 -66.213 1.00 39.47 304 ASP B C 1
ATOM 8269 O O . ASP B 1 262 ? -1.666 -10.304 -66.248 1.00 40.81 304 ASP B O 1
ATOM 8274 N N . PRO B 1 263 ? -0.473 -11.811 -65.082 1.00 41.40 305 PRO B N 1
ATOM 8275 C CA . PRO B 1 263 ? -1.206 -11.471 -63.854 1.00 40.17 305 PRO B CA 1
ATOM 8276 C C . PRO B 1 263 ? -0.987 -10.038 -63.426 1.00 38.39 305 PRO B C 1
ATOM 8277 O O . PRO B 1 263 ? -1.754 -9.514 -62.618 1.00 41.89 305 PRO B O 1
ATOM 8281 N N . ASN B 1 264 ? 0.030 -9.388 -63.958 1.00 42.64 306 ASN B N 1
ATOM 8282 C CA . ASN B 1 264 ? 0.394 -8.028 -63.611 1.00 42.96 306 ASN B CA 1
ATOM 8283 C C . ASN B 1 264 ? -0.133 -6.997 -64.598 1.00 44.43 306 ASN B C 1
ATOM 8284 O O . ASN B 1 264 ? 0.077 -5.801 -64.381 1.00 41.73 306 ASN B O 1
ATOM 8289 N N . ASN B 1 265 ? -0.819 -7.433 -65.677 1.00 46.06 307 ASN B N 1
ATOM 8290 C CA . ASN B 1 265 ? -1.218 -6.533 -66.755 1.00 43.86 307 ASN B CA 1
ATOM 8291 C C . ASN B 1 265 ? -2.438 -7.079 -67.500 1.00 44.08 307 ASN B C 1
ATOM 8292 O O . ASN B 1 265 ? -2.305 -7.794 -68.509 1.00 40.43 307 ASN B O 1
ATOM 8297 N N . PRO B 1 266 ? -3.649 -6.724 -67.058 1.00 47.56 308 PRO B N 1
ATOM 8298 C CA . PRO B 1 266 ? -4.861 -7.295 -67.678 1.00 50.09 308 PRO B CA 1
ATOM 8299 C C . PRO B 1 266 ? -5.076 -6.879 -69.125 1.00 45.69 308 PRO B C 1
ATOM 8300 O O . PRO B 1 266 ? -5.955 -7.456 -69.780 1.00 43.86 308 PRO B O 1
ATOM 8304 N N . GLU B 1 267 ? -4.316 -5.914 -69.643 1.00 42.60 309 GLU B N 1
ATOM 8305 C CA . GLU B 1 267 ? -4.460 -5.484 -71.023 1.00 41.66 309 GLU B CA 1
ATOM 8306 C C . GLU B 1 267 ? -3.494 -6.199 -71.951 1.00 41.67 309 GLU B C 1
ATOM 8307 O O . GLU B 1 267 ? -3.527 -5.962 -73.163 1.00 41.57 309 GLU B O 1
ATOM 8313 N N . LYS B 1 268 ? -2.640 -7.069 -71.414 1.00 40.71 310 LYS B N 1
ATOM 8314 C CA . LYS B 1 268 ? -1.594 -7.658 -72.237 1.00 39.54 310 LYS B CA 1
ATOM 8315 C C . LYS B 1 268 ? -2.183 -8.335 -73.464 1.00 37.25 310 LYS B C 1
ATOM 8316 O O . LYS B 1 268 ? -1.603 -8.285 -74.554 1.00 38.90 310 LYS B O 1
ATOM 8322 N N . GLY B 1 269 ? -3.346 -8.962 -73.310 1.00 37.71 311 GLY B N 1
ATOM 8323 C CA . GLY B 1 269 ? -3.939 -9.676 -74.414 1.00 32.77 311 GLY B CA 1
ATOM 8324 C C . GLY B 1 269 ? -4.351 -8.794 -75.563 1.00 39.38 311 GLY B C 1
ATOM 8325 O O . GLY B 1 269 ? -4.601 -9.317 -76.652 1.00 43.02 311 GLY B O 1
ATOM 8326 N N . LYS B 1 270 ? -4.454 -7.471 -75.343 1.00 37.92 312 LYS B N 1
ATOM 8327 C CA . LYS B 1 270 ? -4.828 -6.510 -76.381 1.00 38.67 312 LYS B CA 1
ATOM 8328 C C . LYS B 1 270 ? -3.621 -5.861 -77.046 1.00 37.44 312 LYS B C 1
ATOM 8329 O O . LYS B 1 270 ? -3.795 -4.980 -77.883 1.00 39.00 312 LYS B O 1
ATOM 8335 N N . ASP B 1 271 ? -2.409 -6.239 -76.667 1.00 36.89 313 ASP B N 1
ATOM 8336 C CA . ASP B 1 271 ? -1.192 -5.659 -77.206 1.00 37.83 313 ASP B CA 1
ATOM 8337 C C . ASP B 1 271 ? -0.618 -6.559 -78.301 1.00 35.21 313 ASP B C 1
ATOM 8338 O O . ASP B 1 271 ? -0.389 -7.745 -78.071 1.00 38.10 313 ASP B O 1
ATOM 8343 N N . ILE B 1 272 ? -0.435 -6.014 -79.506 1.00 33.45 314 ILE B N 1
ATOM 8344 C CA . ILE B 1 272 ? 0.029 -6.831 -80.617 1.00 36.98 314 ILE B CA 1
ATOM 8345 C C . ILE B 1 272 ? 1.549 -6.914 -80.687 1.00 40.99 314 ILE B C 1
ATOM 8346 O O . ILE B 1 272 ? 2.086 -7.658 -81.518 1.00 40.38 314 ILE B O 1
ATOM 8351 N N . GLU B 1 273 ? 2.264 -6.204 -79.825 1.00 39.19 315 GLU B N 1
ATOM 8352 C CA . GLU B 1 273 ? 3.715 -6.188 -79.921 1.00 45.87 315 GLU B CA 1
ATOM 8353 C C . GLU B 1 273 ? 4.265 -7.575 -79.611 1.00 45.11 315 GLU B C 1
ATOM 8354 O O . GLU B 1 273 ? 3.962 -8.143 -78.557 1.00 44.80 315 GLU B O 1
ATOM 8360 N N . GLY B 1 274 ? 5.055 -8.129 -80.533 1.00 40.26 316 GLY B N 1
ATOM 8361 C CA . GLY B 1 274 ? 5.671 -9.422 -80.329 1.00 43.48 316 GLY B CA 1
ATOM 8362 C C . GLY B 1 274 ? 4.817 -10.619 -80.694 1.00 43.21 316 GLY B C 1
ATOM 8363 O O . GLY B 1 274 ? 5.267 -11.758 -80.524 1.00 44.55 316 GLY B O 1
ATOM 8364 N N . THR B 1 275 ? 3.612 -10.404 -81.190 1.00 40.31 317 THR B N 1
ATOM 8365 C CA . THR B 1 275 ? 2.696 -11.484 -81.492 1.00 40.95 317 THR B CA 1
ATOM 8366 C C . THR B 1 275 ? 2.952 -12.016 -82.891 1.00 37.45 317 THR B C 1
ATOM 8367 O O . THR B 1 275 ? 3.538 -11.344 -83.742 1.00 38.26 317 THR B O 1
ATOM 8371 N N . ARG B 1 276 ? 2.533 -13.256 -83.117 1.00 32.21 318 ARG B N 1
ATOM 8372 C CA . ARG B 1 276 ? 2.575 -13.739 -84.486 1.00 33.53 318 ARG B CA 1
ATOM 8373 C C . ARG B 1 276 ? 1.588 -12.986 -85.371 1.00 37.47 318 ARG B C 1
ATOM 8374 O O . ARG B 1 276 ? 1.868 -12.763 -86.556 1.00 38.18 318 ARG B O 1
ATOM 8382 N N . ALA B 1 277 ? 0.449 -12.557 -84.815 1.00 35.71 319 ALA B N 1
ATOM 8383 C CA . ALA B 1 277 ? -0.512 -11.790 -85.608 1.00 33.31 319 ALA B CA 1
ATOM 8384 C C . ALA B 1 277 ? 0.143 -10.546 -86.202 1.00 35.07 319 ALA B C 1
ATOM 8385 O O . ALA B 1 277 ? -0.067 -10.225 -87.374 1.00 33.83 319 ALA B O 1
ATOM 8387 N N . LYS B 1 278 ? 0.973 -9.853 -85.419 1.00 37.73 320 LYS B N 1
ATOM 8388 C CA . LYS B 1 278 ? 1.690 -8.694 -85.952 1.00 36.98 320 LYS B CA 1
ATOM 8389 C C . LYS B 1 278 ? 2.670 -9.082 -87.064 1.00 42.27 320 LYS B C 1
ATOM 8390 O O . LYS B 1 278 ? 2.810 -8.347 -88.051 1.00 41.42 320 LYS B O 1
ATOM 8396 N N . LYS B 1 279 ? 3.361 -10.227 -86.922 1.00 35.32 321 LYS B N 1
ATOM 8397 C CA . LYS B 1 279 ? 4.297 -10.685 -87.947 1.00 37.74 321 LYS B CA 1
ATOM 8398 C C . LYS B 1 279 ? 3.585 -11.026 -89.241 1.00 36.42 321 LYS B C 1
ATOM 8399 O O . LYS B 1 279 ? 4.151 -10.880 -90.329 1.00 39.71 321 LYS B O 1
ATOM 8405 N N . TYR B 1 280 ? 2.386 -11.583 -89.146 1.00 40.54 322 TYR B N 1
ATOM 8406 C CA . TYR B 1 280 ? 1.615 -11.833 -90.360 1.00 40.40 322 TYR B CA 1
ATOM 8407 C C . TYR B 1 280 ? 1.169 -10.534 -91.018 1.00 38.10 322 TYR B C 1
ATOM 8408 O O . TYR B 1 280 ? 1.164 -10.426 -92.251 1.00 38.23 322 TYR B O 1
ATOM 8417 N N . ALA B 1 281 ? 0.807 -9.535 -90.213 1.00 36.47 323 ALA B N 1
ATOM 8418 C CA . ALA B 1 281 ? 0.418 -8.245 -90.767 1.00 39.00 323 ALA B CA 1
ATOM 8419 C C . ALA B 1 281 ? 1.541 -7.640 -91.600 1.00 40.25 323 ALA B C 1
ATOM 8420 O O . ALA B 1 281 ? 1.275 -7.024 -92.635 1.00 43.69 323 ALA B O 1
ATOM 8422 N N . GLU B 1 282 ? 2.798 -7.870 -91.203 1.00 39.05 324 GLU B N 1
ATOM 8423 C CA . GLU B 1 282 ? 3.979 -7.345 -91.877 1.00 41.23 324 GLU B CA 1
ATOM 8424 C C . GLU B 1 282 ? 4.580 -8.290 -92.910 1.00 43.46 324 GLU B C 1
ATOM 8425 O O . GLU B 1 282 ? 5.401 -7.845 -93.727 1.00 42.59 324 GLU B O 1
ATOM 8431 N N . TRP B 1 283 ? 4.232 -9.574 -92.887 1.00 35.28 325 TRP B N 1
ATOM 8432 C CA . TRP B 1 283 ? 4.811 -10.488 -93.860 1.00 38.17 325 TRP B CA 1
ATOM 8433 C C . TRP B 1 283 ? 4.345 -10.130 -95.267 1.00 40.86 325 TRP B C 1
ATOM 8434 O O . TRP B 1 283 ? 3.153 -9.909 -95.505 1.00 41.15 325 TRP B O 1
ATOM 8445 N N . GLN B 1 284 ? 5.285 -10.102 -96.212 1.00 44.33 326 GLN B N 1
ATOM 8446 C CA . GLN B 1 284 ? 4.951 -9.894 -97.612 1.00 41.01 326 GLN B CA 1
ATOM 8447 C C . GLN B 1 284 ? 5.621 -10.978 -98.442 1.00 37.24 326 GLN B C 1
ATOM 8448 O O . GLN B 1 284 ? 6.720 -11.418 -98.098 1.00 42.96 326 GLN B O 1
ATOM 8454 N N . PRO B 1 285 ? 4.980 -11.440 -99.516 1.00 40.33 327 PRO B N 1
ATOM 8455 C CA . PRO B 1 285 ? 5.614 -12.449 -100.379 1.00 39.25 327 PRO B CA 1
ATOM 8456 C C . PRO B 1 285 ? 6.901 -11.929 -101.002 1.00 44.93 327 PRO B C 1
ATOM 8457 O O . PRO B 1 285 ? 7.055 -10.737 -101.269 1.00 44.27 327 PRO B O 1
ATOM 8461 N N . SER B 1 286 ? 7.829 -12.851 -101.263 1.00 51.17 328 SER B N 1
ATOM 8462 C CA . SER B 1 286 ? 9.066 -12.461 -101.930 1.00 48.84 328 SER B CA 1
ATOM 8463 C C . SER B 1 286 ? 8.821 -12.072 -103.383 1.00 48.05 328 SER B C 1
ATOM 8464 O O . SER B 1 286 ? 9.520 -11.202 -103.917 1.00 49.57 328 SER B O 1
ATOM 8467 N N . THR B 1 287 ? 7.785 -12.639 -104.002 1.00 44.12 329 THR B N 1
ATOM 8468 C CA . THR B 1 287 ? 7.558 -12.536 -105.433 1.00 41.94 329 THR B CA 1
ATOM 8469 C C . THR B 1 287 ? 6.082 -12.308 -105.709 1.00 44.91 329 THR B C 1
ATOM 8470 O O . THR B 1 287 ? 5.218 -12.600 -104.879 1.00 49.93 329 THR B O 1
ATOM 8474 N N . GLY B 1 288 ? 5.805 -11.791 -106.901 1.00 46.48 330 GLY B N 1
ATOM 8475 C CA . GLY B 1 288 ? 4.452 -11.536 -107.344 1.00 45.19 330 GLY B CA 1
ATOM 8476 C C . GLY B 1 288 ? 3.952 -10.149 -106.994 1.00 50.60 330 GLY B C 1
ATOM 8477 O O . GLY B 1 288 ? 3.829 -9.284 -107.871 1.00 52.46 330 GLY B O 1
ATOM 8478 N N . GLY B 1 289 ? 3.675 -9.923 -105.715 1.00 43.54 331 GLY B N 1
ATOM 8479 C CA . GLY B 1 289 ? 3.108 -8.658 -105.297 1.00 43.26 331 GLY B CA 1
ATOM 8480 C C . GLY B 1 289 ? 2.978 -8.608 -103.791 1.00 43.80 331 GLY B C 1
ATOM 8481 O O . GLY B 1 289 ? 3.508 -9.461 -103.077 1.00 38.38 331 GLY B O 1
ATOM 8482 N N . LEU B 1 290 ? 2.293 -7.568 -103.313 1.00 39.80 332 LEU B N 1
ATOM 8483 C CA . LEU B 1 290 ? 1.929 -7.511 -101.909 1.00 37.79 332 LEU B CA 1
ATOM 8484 C C . LEU B 1 290 ? 0.693 -8.360 -101.656 1.00 39.42 332 LEU B C 1
ATOM 8485 O O . LEU B 1 290 ? -0.125 -8.584 -102.555 1.00 37.53 332 LEU B O 1
ATOM 8490 N N . LYS B 1 291 ? 0.566 -8.845 -100.422 1.00 37.36 333 LYS B N 1
ATOM 8491 C CA . LYS B 1 291 ? -0.527 -9.756 -100.137 1.00 38.98 333 LYS B CA 1
ATOM 8492 C C . LYS B 1 291 ? -1.827 -8.965 -100.003 1.00 40.25 333 LYS B C 1
ATOM 8493 O O . LYS B 1 291 ? -1.822 -7.735 -99.928 1.00 38.34 333 LYS B O 1
ATOM 8499 N N . ALA B 1 292 ? -2.960 -9.685 -99.968 1.00 38.91 334 ALA B N 1
ATOM 8500 C CA . ALA B 1 292 ? -4.238 -8.996 -99.859 1.00 34.55 334 ALA B CA 1
ATOM 8501 C C . ALA B 1 292 ? -4.463 -8.450 -98.457 1.00 39.65 334 ALA B C 1
ATOM 8502 O O . ALA B 1 292 ? -5.059 -7.377 -98.291 1.00 40.56 334 ALA B O 1
ATOM 8504 N N . GLY B 1 293 ? -3.973 -9.142 -97.451 1.00 39.04 335 GLY B N 1
ATOM 8505 C CA . GLY B 1 293 ? -4.254 -8.782 -96.083 1.00 39.03 335 GLY B CA 1
ATOM 8506 C C . GLY B 1 293 ? -4.184 -10.011 -95.214 1.00 37.69 335 GLY B C 1
ATOM 8507 O O . GLY B 1 293 ? -3.596 -11.011 -95.604 1.00 41.43 335 GLY B O 1
ATOM 8508 N N . ILE B 1 294 ? -4.788 -9.916 -94.027 1.00 35.84 336 ILE B N 1
ATOM 8509 C CA . ILE B 1 294 ? -4.765 -11.008 -93.059 1.00 35.79 336 ILE B CA 1
ATOM 8510 C C . ILE B 1 294 ? -6.152 -11.196 -92.478 1.00 35.53 336 ILE B C 1
ATOM 8511 O O . ILE B 1 294 ? -7.019 -10.332 -92.590 1.00 39.07 336 ILE B O 1
ATOM 8516 N N . PHE B 1 295 ? -6.358 -12.342 -91.840 1.00 37.75 337 PHE B N 1
ATOM 8517 C CA . PHE B 1 295 ? -7.626 -12.587 -91.174 1.00 37.19 337 PHE B CA 1
ATOM 8518 C C . PHE B 1 295 ? -7.395 -13.291 -89.852 1.00 34.70 337 PHE B C 1
ATOM 8519 O O . PHE B 1 295 ? -6.336 -13.860 -89.600 1.00 34.48 337 PHE B O 1
ATOM 8527 N N . SER B 1 296 ? -8.397 -13.218 -88.997 1.00 31.18 338 SER B N 1
ATOM 8528 C CA . SER B 1 296 ? -8.319 -13.820 -87.682 1.00 31.83 338 SER B CA 1
ATOM 8529 C C . SER B 1 296 ? -9.450 -14.828 -87.530 1.00 36.87 338 SER B C 1
ATOM 8530 O O . SER B 1 296 ? -10.583 -14.568 -87.946 1.00 40.50 338 SER B O 1
ATOM 8533 N N . TYR B 1 297 ? -9.147 -15.981 -86.943 1.00 33.54 339 TYR B N 1
ATOM 8534 C CA . TYR B 1 297 ? -10.188 -16.919 -86.561 1.00 33.10 339 TYR B CA 1
ATOM 8535 C C . TYR B 1 297 ? -10.631 -16.593 -85.147 1.00 33.40 339 TYR B C 1
ATOM 8536 O O . TYR B 1 297 ? -9.823 -16.163 -84.324 1.00 35.44 339 TYR B O 1
ATOM 8545 N N . ALA B 1 298 ? -11.936 -16.707 -84.896 1.00 32.45 340 ALA B N 1
ATOM 8546 C CA . ALA B 1 298 ? -12.520 -16.442 -83.576 1.00 32.52 340 ALA B CA 1
ATOM 8547 C C . ALA B 1 298 ? -12.366 -14.967 -83.168 1.00 31.78 340 ALA B C 1
ATOM 8548 O O . ALA B 1 298 ? -11.938 -14.641 -82.055 1.00 30.36 340 ALA B O 1
ATOM 8550 N N . ILE B 1 299 ? -12.781 -14.068 -84.063 1.00 33.92 341 ILE B N 1
ATOM 8551 C CA . ILE B 1 299 ? -12.653 -12.641 -83.790 1.00 31.12 341 ILE B CA 1
ATOM 8552 C C . ILE B 1 299 ? -13.448 -12.219 -82.555 1.00 32.52 341 ILE B C 1
ATOM 8553 O O . ILE B 1 299 ? -13.159 -11.178 -81.961 1.00 35.94 341 ILE B O 1
ATOM 8558 N N . ASP B 1 300 ? -14.417 -13.022 -82.121 1.00 35.15 342 ASP B N 1
ATOM 8559 C CA . ASP B 1 300 ? -15.145 -12.723 -80.893 1.00 34.93 342 ASP B CA 1
ATOM 8560 C C . ASP B 1 300 ? -14.274 -12.868 -79.645 1.00 36.32 342 ASP B C 1
ATOM 8561 O O . ASP B 1 300 ? -14.675 -12.389 -78.576 1.00 37.94 342 ASP B O 1
ATOM 8566 N N . ARG B 1 301 ? -13.086 -13.479 -79.763 1.00 34.24 343 ARG B N 1
ATOM 8567 C CA . ARG B 1 301 ? -12.136 -13.616 -78.667 1.00 30.87 343 ARG B CA 1
ATOM 8568 C C . ARG B 1 301 ? -11.019 -12.574 -78.750 1.00 34.94 343 ARG B C 1
ATOM 8569 O O . ARG B 1 301 ? -10.023 -12.681 -78.026 1.00 33.90 343 ARG B O 1
ATOM 8577 N N . ASP B 1 302 ? -11.171 -11.574 -79.625 1.00 34.29 344 ASP B N 1
ATOM 8578 C CA . ASP B 1 302 ? -10.220 -10.478 -79.776 1.00 34.52 344 ASP B CA 1
ATOM 8579 C C . ASP B 1 302 ? -9.889 -9.854 -78.422 1.00 37.35 344 ASP B C 1
ATOM 8580 O O . ASP B 1 302 ? -10.780 -9.396 -77.692 1.00 36.35 344 ASP B O 1
ATOM 8585 N N . GLY B 1 303 ? -8.601 -9.891 -78.057 1.00 35.43 345 GLY B N 1
ATOM 8586 C CA . GLY B 1 303 ? -8.143 -9.238 -76.848 1.00 34.10 345 GLY B CA 1
ATOM 8587 C C . GLY B 1 303 ? -8.007 -10.137 -75.638 1.00 35.52 345 GLY B C 1
ATOM 8588 O O . GLY B 1 303 ? -7.439 -9.692 -74.627 1.00 37.36 345 GLY B O 1
ATOM 8589 N N . VAL B 1 304 ? -8.576 -11.349 -75.666 1.00 30.89 346 VAL B N 1
ATOM 8590 C CA . VAL B 1 304 ? -8.366 -12.270 -74.559 1.00 30.86 346 VAL B CA 1
ATOM 8591 C C . VAL B 1 304 ? -6.917 -12.741 -74.589 1.00 33.66 346 VAL B C 1
ATOM 8592 O O . VAL B 1 304 ? -6.388 -13.124 -75.641 1.00 33.21 346 VAL B O 1
ATOM 8596 N N . ALA B 1 305 ? -6.248 -12.657 -73.447 1.00 36.92 347 ALA B N 1
ATOM 8597 C CA . ALA B 1 305 ? -4.882 -13.147 -73.362 1.00 35.67 347 ALA B CA 1
ATOM 8598 C C . ALA B 1 305 ? -4.869 -14.667 -73.472 1.00 33.83 347 ALA B C 1
ATOM 8599 O O . ALA B 1 305 ? -5.798 -15.357 -73.049 1.00 33.31 347 ALA B O 1
ATOM 8601 N N . HIS B 1 306 ? -3.813 -15.178 -74.084 1.00 32.47 348 HIS B N 1
ATOM 8602 C CA . HIS B 1 306 ? -3.656 -16.606 -74.272 1.00 32.13 348 HIS B CA 1
ATOM 8603 C C . HIS B 1 306 ? -3.324 -17.300 -72.952 1.00 31.02 348 HIS B C 1
ATOM 8604 O O . HIS B 1 306 ? -2.664 -16.742 -72.072 1.00 33.02 348 HIS B O 1
ATOM 8611 N N . VAL B 1 307 ? -3.809 -18.527 -72.818 1.00 27.67 349 VAL B N 1
ATOM 8612 C CA . VAL B 1 307 ? -3.483 -19.336 -71.641 1.00 30.95 349 VAL B CA 1
ATOM 8613 C C . VAL B 1 307 ? -1.960 -19.513 -71.552 1.00 32.21 349 VAL B C 1
ATOM 8614 O O . VAL B 1 307 ? -1.276 -19.548 -72.601 1.00 32.14 349 VAL B O 1
ATOM 8618 N N . PRO B 1 308 ? -1.356 -19.526 -70.361 1.00 32.23 350 PRO B N 1
ATOM 8619 C CA . PRO B 1 308 ? 0.113 -19.571 -70.282 1.00 32.69 350 PRO B CA 1
ATOM 8620 C C . PRO B 1 308 ? 0.686 -20.863 -70.846 1.00 31.19 350 PRO B C 1
ATOM 8621 O O . PRO B 1 308 ? 0.007 -21.881 -70.963 1.00 28.84 350 PRO B O 1
ATOM 8625 N N . SER B 1 309 ? 1.969 -20.783 -71.215 1.00 36.92 351 SER B N 1
ATOM 8626 C CA . SER B 1 309 ? 2.707 -21.915 -71.789 1.00 32.28 351 SER B CA 1
ATOM 8627 C C . SER B 1 309 ? 2.684 -23.153 -70.904 1.00 32.11 351 SER B C 1
ATOM 8628 O O . SER B 1 309 ? 2.723 -24.283 -71.417 1.00 35.73 351 SER B O 1
ATOM 8631 N N . THR B 1 310 ? 2.640 -22.969 -69.585 1.00 27.85 352 THR B N 1
ATOM 8632 C CA . THR B 1 310 ? 2.626 -24.112 -68.674 1.00 32.63 352 THR B CA 1
ATOM 8633 C C . THR B 1 310 ? 1.385 -24.994 -68.835 1.00 31.20 352 THR B C 1
ATOM 8634 O O . THR B 1 310 ? 1.411 -26.170 -68.455 1.00 30.60 352 THR B O 1
ATOM 8638 N N . TYR B 1 311 ? 0.317 -24.465 -69.410 1.00 31.85 353 TYR B N 1
ATOM 8639 C CA . TYR B 1 311 ? -0.929 -25.189 -69.581 1.00 28.88 353 TYR B CA 1
ATOM 8640 C C . TYR B 1 311 ? -0.990 -25.883 -70.928 1.00 32.16 353 TYR B C 1
ATOM 8641 O O . TYR B 1 311 ? -1.990 -26.543 -71.216 1.00 34.45 353 TYR B O 1
ATOM 8650 N N . LYS B 1 312 ? 0.074 -25.808 -71.730 1.00 33.26 354 LYS B N 1
ATOM 8651 C CA . LYS B 1 312 ? -0.001 -26.272 -73.116 1.00 33.91 354 LYS B CA 1
ATOM 8652 C C . LYS B 1 312 ? -0.244 -27.773 -73.244 1.00 35.19 354 LYS B C 1
ATOM 8653 O O . LYS B 1 312 ? -0.409 -28.261 -74.370 1.00 39.75 354 LYS B O 1
ATOM 8659 N N . ASN B 1 313 ? -0.290 -28.516 -72.144 1.00 30.43 355 ASN B N 1
ATOM 8660 C CA . ASN B 1 313 ? -0.537 -29.948 -72.244 1.00 33.34 355 ASN B CA 1
ATOM 8661 C C . ASN B 1 313 ? -1.930 -30.359 -71.806 1.00 32.68 355 ASN B C 1
ATOM 8662 O O . ASN B 1 313 ? -2.235 -31.541 -71.836 1.00 40.67 355 ASN B O 1
ATOM 8667 N N . ARG B 1 314 ? -2.788 -29.429 -71.397 1.00 33.90 356 ARG B N 1
ATOM 8668 C CA . ARG B 1 314 ? -4.117 -29.831 -70.975 1.00 38.32 356 ARG B CA 1
ATOM 8669 C C . ARG B 1 314 ? -4.870 -30.447 -72.158 1.00 33.86 356 ARG B C 1
ATOM 8670 O O . ARG B 1 314 ? -4.636 -30.119 -73.322 1.00 37.22 356 ARG B O 1
ATOM 8678 N N . THR B 1 315 ? -5.726 -31.408 -71.845 1.00 36.90 357 THR B N 1
ATOM 8679 C CA . THR B 1 315 ? -6.557 -32.129 -72.809 1.00 44.64 357 THR B CA 1
ATOM 8680 C C . THR B 1 315 ? -7.932 -32.308 -72.181 1.00 44.20 357 THR B C 1
ATOM 8681 O O . THR B 1 315 ? -8.153 -31.913 -71.042 1.00 42.82 357 THR B O 1
ATOM 8685 N N . SER B 1 316 ? -8.838 -32.978 -72.895 1.00 42.11 358 SER B N 1
ATOM 8686 C CA . SER B 1 316 ? -10.176 -33.218 -72.355 1.00 48.82 358 SER B CA 1
ATOM 8687 C C . SER B 1 316 ? -10.172 -34.081 -71.094 1.00 51.97 358 SER B C 1
ATOM 8688 O O . SER B 1 316 ? -11.000 -33.873 -70.200 1.00 54.11 358 SER B O 1
ATOM 8691 N N . THR B 1 317 ? -9.271 -35.048 -71.002 1.00 50.60 359 THR B N 1
ATOM 8692 C CA . THR B 1 317 ? -9.141 -35.876 -69.811 1.00 52.20 359 THR B CA 1
ATOM 8693 C C . THR B 1 317 ? -8.227 -35.269 -68.751 1.00 53.89 359 THR B C 1
ATOM 8694 O O . THR B 1 317 ? -8.175 -35.784 -67.629 1.00 54.09 359 THR B O 1
ATOM 8698 N N . ASN B 1 318 ? -7.473 -34.221 -69.091 1.00 50.46 360 ASN B N 1
ATOM 8699 C CA . ASN B 1 318 ? -6.458 -33.644 -68.220 1.00 42.09 360 ASN B CA 1
ATOM 8700 C C . ASN B 1 318 ? -6.724 -32.134 -68.148 1.00 48.14 360 ASN B C 1
ATOM 8701 O O . ASN B 1 318 ? -5.970 -31.326 -68.714 1.00 44.84 360 ASN B O 1
ATOM 8706 N N . LEU B 1 319 ? -7.815 -31.743 -67.471 1.00 45.52 361 LEU B N 1
ATOM 8707 C CA . LEU B 1 319 ? -8.237 -30.345 -67.527 1.00 43.46 361 LEU B CA 1
ATOM 8708 C C . LEU B 1 319 ? -7.456 -29.478 -66.545 1.00 45.38 361 LEU B C 1
ATOM 8709 O O . LEU B 1 319 ? -7.240 -29.845 -65.386 1.00 47.00 361 LEU B O 1
ATOM 8714 N N . GLN B 1 320 ? -7.047 -28.294 -67.030 1.00 38.87 362 GLN B N 1
ATOM 8715 C CA . GLN B 1 320 ? -6.226 -27.334 -66.304 1.00 35.71 362 GLN B CA 1
ATOM 8716 C C . GLN B 1 320 ? -6.846 -25.993 -66.667 1.00 40.23 362 GLN B C 1
ATOM 8717 O O . GLN B 1 320 ? -6.466 -25.337 -67.629 1.00 40.68 362 GLN B O 1
ATOM 8723 N N . ARG B 1 321 ? -7.879 -25.616 -65.937 1.00 43.27 363 ARG B N 1
ATOM 8724 C CA . ARG B 1 321 ? -8.679 -24.481 -66.336 1.00 41.82 363 ARG B CA 1
ATOM 8725 C C . ARG B 1 321 ? -8.068 -23.205 -65.782 1.00 40.36 363 ARG B C 1
ATOM 8726 O O . ARG B 1 321 ? -7.465 -23.187 -64.704 1.00 39.87 363 ARG B O 1
ATOM 8734 N N . HIS B 1 322 ? -8.231 -22.131 -66.537 1.00 34.54 364 HIS B N 1
ATOM 8735 C CA . HIS B 1 322 ? -7.548 -20.892 -66.236 1.00 37.41 364 HIS B CA 1
ATOM 8736 C C . HIS B 1 322 ? -8.521 -19.725 -66.376 1.00 38.62 364 HIS B C 1
ATOM 8737 O O . HIS B 1 322 ? -9.483 -19.779 -67.147 1.00 34.78 364 HIS B O 1
ATOM 8744 N N . GLU B 1 323 ? -8.232 -18.650 -65.645 1.00 38.71 365 GLU B N 1
ATOM 8745 C CA . GLU B 1 323 ? -9.080 -17.461 -65.671 1.00 39.71 365 GLU B CA 1
ATOM 8746 C C . GLU B 1 323 ? -9.374 -16.994 -67.098 1.00 38.42 365 GLU B C 1
ATOM 8747 O O . GLU B 1 323 ? -10.475 -16.495 -67.366 1.00 37.56 365 GLU B O 1
ATOM 8753 N N . VAL B 1 324 ? -8.431 -17.175 -68.035 1.00 32.14 366 VAL B N 1
ATOM 8754 C CA . VAL B 1 324 ? -8.648 -16.713 -69.408 1.00 32.82 366 VAL B CA 1
ATOM 8755 C C . VAL B 1 324 ? -9.590 -17.599 -70.205 1.00 33.63 366 VAL B C 1
ATOM 8756 O O . VAL B 1 324 ? -9.972 -17.243 -71.332 1.00 32.94 366 VAL B O 1
ATOM 8760 N N . ASP B 1 325 ? -10.006 -18.730 -69.651 1.00 37.55 367 ASP B N 1
ATOM 8761 C CA . ASP B 1 325 ? -11.047 -19.521 -70.284 1.00 30.55 367 ASP B CA 1
ATOM 8762 C C . ASP B 1 325 ? -12.427 -18.869 -70.194 1.00 34.50 367 ASP B C 1
ATOM 8763 O O . ASP B 1 325 ? -13.325 -19.280 -70.925 1.00 35.37 367 ASP B O 1
ATOM 8768 N N . ASN B 1 326 ? -12.602 -17.829 -69.374 1.00 36.89 368 ASN B N 1
ATOM 8769 C CA . ASN B 1 326 ? -13.879 -17.129 -69.260 1.00 38.72 368 ASN B CA 1
ATOM 8770 C C . ASN B 1 326 ? -14.285 -16.448 -70.570 1.00 38.23 368 ASN B C 1
ATOM 8771 O O . ASN B 1 326 ? -13.455 -16.103 -71.413 1.00 40.83 368 ASN B O 1
ATOM 8776 N N . ILE B 1 327 ? -15.590 -16.226 -70.718 1.00 39.08 369 ILE B N 1
ATOM 8777 C CA . ILE B 1 327 ? -16.128 -15.460 -71.838 1.00 40.94 369 ILE B CA 1
ATOM 8778 C C . ILE B 1 327 ? -16.240 -14.016 -71.389 1.00 36.42 369 ILE B C 1
ATOM 8779 O O . ILE B 1 327 ? -16.568 -13.747 -70.233 1.00 42.62 369 ILE B O 1
ATOM 8784 N N . SER B 1 328 ? -15.935 -13.079 -72.280 1.00 40.35 370 SER B N 1
ATOM 8785 C CA . SER B 1 328 ? -15.996 -11.668 -71.915 1.00 39.85 370 SER B CA 1
ATOM 8786 C C . SER B 1 328 ? -16.326 -10.834 -73.144 1.00 37.66 370 SER B C 1
ATOM 8787 O O . SER B 1 328 ? -16.113 -11.250 -74.284 1.00 38.32 370 SER B O 1
ATOM 8790 N N . HIS B 1 329 ? -16.880 -9.656 -72.899 1.00 41.82 371 HIS B N 1
ATOM 8791 C CA . HIS B 1 329 ? -17.175 -8.747 -73.993 1.00 39.71 371 HIS B CA 1
ATOM 8792 C C . HIS B 1 329 ? -15.871 -8.223 -74.573 1.00 39.34 371 HIS B C 1
ATOM 8793 O O . HIS B 1 329 ? -14.958 -7.853 -73.830 1.00 40.01 371 HIS B O 1
ATOM 8800 N N . THR B 1 330 ? -15.776 -8.202 -75.896 1.00 38.90 372 THR B N 1
ATOM 8801 C CA . THR B 1 330 ? -14.623 -7.641 -76.586 1.00 43.76 372 THR B CA 1
ATOM 8802 C C . THR B 1 330 ? -14.983 -6.301 -77.212 1.00 43.17 372 THR B C 1
ATOM 8803 O O . THR B 1 330 ? -16.126 -6.069 -77.609 1.00 38.32 372 THR B O 1
ATOM 8807 N N . ASP B 1 331 ? -13.993 -5.419 -77.312 1.00 40.53 373 ASP B N 1
ATOM 8808 C CA . ASP B 1 331 ? -14.163 -4.224 -78.121 1.00 39.54 373 ASP B CA 1
ATOM 8809 C C . ASP B 1 331 ? -13.240 -4.221 -79.339 1.00 41.36 373 ASP B C 1
ATOM 8810 O O . ASP B 1 331 ? -13.029 -3.171 -79.955 1.00 46.16 373 ASP B O 1
ATOM 8815 N N . TYR B 1 332 ? -12.707 -5.384 -79.706 1.00 37.92 374 TYR B N 1
ATOM 8816 C CA . TYR B 1 332 ? -12.041 -5.593 -80.992 1.00 36.23 374 TYR B CA 1
ATOM 8817 C C . TYR B 1 332 ? -10.811 -4.696 -81.147 1.00 37.14 374 TYR B C 1
ATOM 8818 O O . TYR B 1 332 ? -10.488 -4.227 -82.243 1.00 34.14 374 TYR B O 1
ATOM 8827 N N . THR B 1 333 ? -10.057 -4.550 -80.052 1.00 40.08 375 THR B N 1
ATOM 8828 C CA . THR B 1 333 ? -8.863 -3.707 -80.054 1.00 35.85 375 THR B CA 1
ATOM 8829 C C . THR B 1 333 ? -7.750 -4.274 -80.929 1.00 36.88 375 THR B C 1
ATOM 8830 O O . THR B 1 333 ? -7.154 -3.539 -81.727 1.00 36.01 375 THR B O 1
ATOM 8834 N N . VAL B 1 334 ? -7.444 -5.575 -80.788 1.00 33.56 376 VAL B N 1
ATOM 8835 C CA . VAL B 1 334 ? -6.366 -6.185 -81.574 1.00 32.67 376 VAL B CA 1
ATOM 8836 C C . VAL B 1 334 ? -6.637 -6.027 -83.070 1.00 34.25 376 VAL B C 1
ATOM 8837 O O . VAL B 1 334 ? -5.767 -5.596 -83.833 1.00 34.10 376 VAL B O 1
ATOM 8841 N N . SER B 1 335 ? -7.861 -6.350 -83.506 1.00 35.93 377 SER B N 1
ATOM 8842 C CA . SER B 1 335 ? -8.245 -6.185 -84.913 1.00 36.77 377 SER B CA 1
ATOM 8843 C C . SER B 1 335 ? -7.986 -4.764 -85.428 1.00 37.38 377 SER B C 1
ATOM 8844 O O . SER B 1 335 ? -7.405 -4.573 -86.499 1.00 41.29 377 SER B O 1
ATOM 8847 N N . ARG B 1 336 ? -8.408 -3.753 -84.680 1.00 38.36 378 ARG B N 1
ATOM 8848 C CA . ARG B 1 336 ? -8.235 -2.384 -85.159 1.00 39.14 378 ARG B CA 1
ATOM 8849 C C . ARG B 1 336 ? -6.762 -1.989 -85.213 1.00 36.91 378 ARG B C 1
ATOM 8850 O O . ARG B 1 336 ? -6.330 -1.328 -86.164 1.00 37.72 378 ARG B O 1
ATOM 8858 N N . LYS B 1 337 ? -5.963 -2.442 -84.243 1.00 34.88 379 LYS B N 1
ATOM 8859 C CA . LYS B 1 337 ? -4.531 -2.154 -84.278 1.00 35.57 379 LYS B CA 1
ATOM 8860 C C . LYS B 1 337 ? -3.863 -2.773 -85.498 1.00 36.60 379 LYS B C 1
ATOM 8861 O O . LYS B 1 337 ? -3.019 -2.137 -86.134 1.00 39.08 379 LYS B O 1
ATOM 8867 N N . LEU B 1 338 ? -4.241 -4.012 -85.842 1.00 41.32 380 LEU B N 1
ATOM 8868 C CA . LEU B 1 338 ? -3.628 -4.725 -86.965 1.00 41.92 380 LEU B CA 1
ATOM 8869 C C . LEU B 1 338 ? -4.038 -4.135 -88.311 1.00 42.98 380 LEU B C 1
ATOM 8870 O O . LEU B 1 338 ? -3.222 -4.084 -89.239 1.00 41.25 380 LEU B O 1
ATOM 8875 N N . LYS B 1 339 ? -5.307 -3.719 -88.447 1.00 40.51 381 LYS B N 1
ATOM 8876 C CA . LYS B 1 339 ? -5.751 -3.055 -89.670 1.00 39.61 381 LYS B CA 1
ATOM 8877 C C . LYS B 1 339 ? -5.033 -1.723 -89.858 1.00 42.20 381 LYS B C 1
ATOM 8878 O O . LYS B 1 339 ? -4.553 -1.409 -90.955 1.00 40.48 381 LYS B O 1
ATOM 8884 N N . THR B 1 340 ? -4.894 -0.959 -88.775 1.00 40.94 382 THR B N 1
ATOM 8885 C CA . THR B 1 340 ? -4.218 0.331 -88.837 1.00 41.05 382 THR B CA 1
ATOM 8886 C C . THR B 1 340 ? -2.739 0.165 -89.149 1.00 44.69 382 THR B C 1
ATOM 8887 O O . THR B 1 340 ? -2.170 0.959 -89.904 1.00 44.43 382 THR B O 1
ATOM 8891 N N . LEU B 1 341 ? -2.100 -0.856 -88.569 1.00 43.04 383 LEU B N 1
ATOM 8892 C CA . LEU B 1 341 ? -0.705 -1.147 -88.891 1.00 40.25 383 LEU B CA 1
ATOM 8893 C C . LEU B 1 341 ? -0.533 -1.442 -90.383 1.00 43.36 383 LEU B C 1
ATOM 8894 O O . LEU B 1 341 ? 0.446 -1.004 -91.002 1.00 45.79 383 LEU B O 1
ATOM 8899 N N . MET B 1 342 ? -1.472 -2.176 -90.987 1.00 40.80 384 MET B N 1
ATOM 8900 C CA . MET B 1 342 ? -1.302 -2.502 -92.395 1.00 41.24 384 MET B CA 1
ATOM 8901 C C . MET B 1 342 ? -1.561 -1.286 -93.272 1.00 41.39 384 MET B C 1
ATOM 8902 O O . MET B 1 342 ? -0.811 -1.041 -94.222 1.00 45.12 384 MET B O 1
ATOM 8907 N N . THR B 1 343 ? -2.609 -0.510 -92.976 1.00 41.97 385 THR B N 1
ATOM 8908 C CA . THR B 1 343 ? -2.909 0.671 -93.789 1.00 42.88 385 THR B CA 1
ATOM 8909 C C . THR B 1 343 ? -1.886 1.785 -93.607 1.00 39.59 385 THR B C 1
ATOM 8910 O O . THR B 1 343 ? -1.750 2.623 -94.499 1.00 46.25 385 THR B O 1
ATOM 8914 N N . GLU B 1 344 ? -1.137 1.791 -92.509 1.00 41.17 386 GLU B N 1
ATOM 8915 C CA . GLU B 1 344 ? -0.035 2.724 -92.334 1.00 41.42 386 GLU B CA 1
ATOM 8916 C C . GLU B 1 344 ? 1.292 2.164 -92.828 1.00 42.35 386 GLU B C 1
ATOM 8917 O O . GLU B 1 344 ? 2.327 2.780 -92.587 1.00 41.65 386 GLU B O 1
ATOM 8923 N N . ASP B 1 345 ? 1.284 1.024 -93.518 1.00 49.25 387 ASP B N 1
ATOM 8924 C CA . ASP B 1 345 ? 2.520 0.472 -94.061 1.00 51.75 387 ASP B CA 1
ATOM 8925 C C . ASP B 1 345 ? 2.769 1.174 -95.385 1.00 44.68 387 ASP B C 1
ATOM 8926 O O . ASP B 1 345 ? 1.911 1.178 -96.273 1.00 47.93 387 ASP B O 1
ATOM 8931 N N . LYS B 1 346 ? 3.922 1.802 -95.493 1.00 43.29 388 LYS B N 1
ATOM 8932 C CA . LYS B 1 346 ? 4.195 2.640 -96.643 1.00 49.97 388 LYS B CA 1
ATOM 8933 C C . LYS B 1 346 ? 4.460 1.831 -97.909 1.00 48.26 388 LYS B C 1
ATOM 8934 O O . LYS B 1 346 ? 4.573 2.421 -98.984 1.00 50.15 388 LYS B O 1
ATOM 8940 N N . ARG B 1 347 ? 4.548 0.505 -97.818 1.00 45.88 389 ARG B N 1
ATOM 8941 C CA . ARG B 1 347 ? 4.628 -0.286 -99.038 1.00 43.76 389 ARG B CA 1
ATOM 8942 C C . ARG B 1 347 ? 3.317 -0.279 -99.809 1.00 40.25 389 ARG B C 1
ATOM 8943 O O . ARG B 1 347 ? 3.305 -0.593 -101.003 1.00 40.64 389 ARG B O 1
ATOM 8951 N N . TYR B 1 348 ? 2.217 0.081 -99.173 1.00 37.17 390 TYR B N 1
ATOM 8952 C CA . TYR B 1 348 ? 0.965 0.168 -99.900 1.00 38.38 390 TYR B CA 1
ATOM 8953 C C . TYR B 1 348 ? 0.693 1.590 -100.401 1.00 44.79 390 TYR B C 1
ATOM 8954 O O . TYR B 1 348 ? -0.399 1.870 -100.909 1.00 43.85 390 TYR B O 1
ATOM 8963 N N . ASP B 1 349 ? 1.656 2.495 -100.260 1.00 46.51 391 ASP B N 1
ATOM 8964 C CA . ASP B 1 349 ? 1.571 3.762 -100.969 1.00 43.85 391 ASP B CA 1
ATOM 8965 C C . ASP B 1 349 ? 1.619 3.509 -102.472 1.00 46.81 391 ASP B C 1
ATOM 8966 O O . ASP B 1 349 ? 2.304 2.597 -102.948 1.00 52.04 391 ASP B O 1
ATOM 8971 N N . VAL B 1 350 ? 0.890 4.327 -103.224 1.00 45.99 392 VAL B N 1
ATOM 8972 C CA . VAL B 1 350 ? 0.762 4.131 -104.666 1.00 45.98 392 VAL B CA 1
ATOM 8973 C C . VAL B 1 350 ? 2.027 4.605 -105.371 1.00 49.69 392 VAL B C 1
ATOM 8974 O O . VAL B 1 350 ? 2.673 5.573 -104.950 1.00 50.93 392 VAL B O 1
ATOM 8978 N N . ILE B 1 351 ? 2.399 3.882 -106.429 1.00 47.03 393 ILE B N 1
ATOM 8979 C CA . ILE B 1 351 ? 3.473 4.304 -107.316 1.00 48.72 393 ILE B CA 1
ATOM 8980 C C . ILE B 1 351 ? 3.180 5.700 -107.821 1.00 51.51 393 ILE B C 1
ATOM 8981 O O . ILE B 1 351 ? 2.091 5.962 -108.342 1.00 46.94 393 ILE B O 1
ATOM 8986 N N . ASP B 1 352 ? 4.147 6.610 -107.650 1.00 55.08 394 ASP B N 1
ATOM 8987 C CA . ASP B 1 352 ? 3.953 8.015 -108.006 1.00 47.50 394 ASP B CA 1
ATOM 8988 C C . ASP B 1 352 ? 5.095 8.560 -108.871 1.00 51.19 394 ASP B C 1
ATOM 8989 O O . ASP B 1 352 ? 5.962 7.807 -109.332 1.00 48.66 394 ASP B O 1
ATOM 8994 N N . GLN B 1 353 ? 5.112 9.869 -109.113 1.00 51.21 395 GLN B N 1
ATOM 8995 C CA . GLN B 1 353 ? 6.137 10.392 -110.009 1.00 55.44 395 GLN B CA 1
ATOM 8996 C C . GLN B 1 353 ? 7.534 10.354 -109.386 1.00 50.54 395 GLN B C 1
ATOM 8997 O O . GLN B 1 353 ? 8.526 10.409 -110.117 1.00 51.48 395 GLN B O 1
ATOM 9003 N N . LYS B 1 354 ? 7.647 10.215 -108.064 1.00 50.64 396 LYS B N 1
ATOM 9004 C CA . LYS B 1 354 ? 8.979 10.059 -107.483 1.00 49.76 396 LYS B CA 1
ATOM 9005 C C . LYS B 1 354 ? 9.590 8.693 -107.811 1.00 54.67 396 LYS B C 1
ATOM 9006 O O . LYS B 1 354 ? 10.821 8.572 -107.893 1.00 54.15 396 LYS B O 1
ATOM 9008 N N . ASP B 1 355 ? 8.760 7.662 -108.037 1.00 51.48 397 ASP B N 1
ATOM 9009 C CA . ASP B 1 355 ? 9.284 6.355 -108.451 1.00 54.09 397 ASP B CA 1
ATOM 9010 C C . ASP B 1 355 ? 9.566 6.301 -109.947 1.00 51.84 397 ASP B C 1
ATOM 9011 O O . ASP B 1 355 ? 10.674 5.951 -110.372 1.00 52.50 397 ASP B O 1
ATOM 9016 N N . ILE B 1 356 ? 8.575 6.638 -110.759 1.00 50.32 398 ILE B N 1
ATOM 9017 C CA . ILE B 1 356 ? 8.687 6.584 -112.209 1.00 50.53 398 ILE B CA 1
ATOM 9018 C C . ILE B 1 356 ? 8.345 7.964 -112.761 1.00 52.14 398 ILE B C 1
ATOM 9019 O O . ILE B 1 356 ? 7.172 8.332 -112.874 1.00 47.83 398 ILE B O 1
ATOM 9024 N N . PRO B 1 357 ? 9.364 8.769 -113.088 1.00 50.50 399 PRO B N 1
ATOM 9025 C CA . PRO B 1 357 ? 9.116 10.150 -113.532 1.00 45.82 399 PRO B CA 1
ATOM 9026 C C . PRO B 1 357 ? 8.280 10.249 -114.793 1.00 45.72 399 PRO B C 1
ATOM 9027 O O . PRO B 1 357 ? 7.403 11.118 -114.866 1.00 47.23 399 PRO B O 1
ATOM 9031 N N . ASP B 1 358 ? 8.527 9.404 -115.797 1.00 40.52 400 ASP B N 1
ATOM 9032 C CA . ASP B 1 358 ? 7.790 9.539 -117.052 1.00 41.90 400 ASP B CA 1
ATOM 9033 C C . ASP B 1 358 ? 6.329 9.150 -116.853 1.00 44.86 400 ASP B C 1
ATOM 9034 O O . ASP B 1 358 ? 6.052 8.008 -116.479 1.00 45.12 400 ASP B O 1
ATOM 9039 N N . PRO B 1 359 ? 5.368 10.048 -117.104 1.00 43.17 401 PRO B N 1
ATOM 9040 C CA . PRO B 1 359 ? 3.959 9.692 -116.853 1.00 44.90 401 PRO B CA 1
ATOM 9041 C C . PRO B 1 359 ? 3.425 8.592 -117.757 1.00 47.01 401 PRO B C 1
ATOM 9042 O O . PRO B 1 359 ? 2.593 7.797 -117.307 1.00 48.81 401 PRO B O 1
ATOM 9046 N N . ALA B 1 360 ? 3.849 8.525 -119.023 1.00 46.09 402 ALA B N 1
ATOM 9047 C CA . ALA B 1 360 ? 3.410 7.431 -119.892 1.00 41.00 402 ALA B CA 1
ATOM 9048 C C . ALA B 1 360 ? 4.007 6.096 -119.457 1.00 43.48 402 ALA B C 1
ATOM 9049 O O . ALA B 1 360 ? 3.351 5.049 -119.558 1.00 43.95 402 ALA B O 1
ATOM 9051 N N . LEU B 1 361 ? 5.261 6.118 -118.993 1.00 41.74 403 LEU B N 1
ATOM 9052 C CA . LEU B 1 361 ? 5.908 4.923 -118.476 1.00 42.09 403 LEU B CA 1
ATOM 9053 C C . LEU B 1 361 ? 5.236 4.445 -117.199 1.00 46.10 403 LEU B C 1
ATOM 9054 O O . LEU B 1 361 ? 5.053 3.237 -117.005 1.00 42.16 403 LEU B O 1
ATOM 9059 N N . ARG B 1 362 ? 4.878 5.379 -116.312 1.00 42.87 404 ARG B N 1
ATOM 9060 C CA . ARG B 1 362 ? 4.258 5.006 -115.047 1.00 39.78 404 ARG B CA 1
ATOM 9061 C C . ARG B 1 362 ? 2.916 4.342 -115.288 1.00 45.55 404 ARG B C 1
ATOM 9062 O O . ARG B 1 362 ? 2.560 3.359 -114.626 1.00 44.84 404 ARG B O 1
ATOM 9070 N N . GLU B 1 363 ? 2.185 4.823 -116.280 1.00 45.13 405 GLU B N 1
ATOM 9071 C CA . GLU B 1 363 ? 0.858 4.286 -116.521 1.00 47.32 405 GLU B CA 1
ATOM 9072 C C . GLU B 1 363 ? 0.921 2.853 -117.042 1.00 43.84 405 GLU B C 1
ATOM 9073 O O . GLU B 1 363 ? 0.060 2.036 -116.703 1.00 44.39 405 GLU B O 1
ATOM 9079 N N . GLN B 1 364 ? 1.909 2.527 -117.886 1.00 43.65 406 GLN B N 1
ATOM 9080 C CA . GLN B 1 364 ? 2.014 1.151 -118.369 1.00 41.27 406 GLN B CA 1
ATOM 9081 C C . GLN B 1 364 ? 2.519 0.197 -117.287 1.00 42.32 406 GLN B C 1
ATOM 9082 O O . GLN B 1 364 ? 2.072 -0.957 -117.224 1.00 43.49 406 GLN B O 1
ATOM 9088 N N . ILE B 1 365 ? 3.431 0.655 -116.423 1.00 39.27 407 ILE B N 1
ATOM 9089 C CA . ILE B 1 365 ? 3.914 -0.186 -115.327 1.00 38.91 407 ILE B CA 1
ATOM 9090 C C . ILE B 1 365 ? 2.806 -0.428 -114.301 1.00 44.07 407 ILE B C 1
ATOM 9091 O O . ILE B 1 365 ? 2.567 -1.567 -113.873 1.00 42.54 407 ILE B O 1
ATOM 9096 N N . ILE B 1 366 ? 2.116 0.639 -113.890 1.00 45.05 408 ILE B N 1
ATOM 9097 C CA . ILE B 1 366 ? 1.045 0.498 -112.913 1.00 42.02 408 ILE B CA 1
ATOM 9098 C C . ILE B 1 366 ? -0.008 -0.458 -113.418 1.00 44.14 408 ILE B C 1
ATOM 9099 O O . ILE B 1 366 ? -0.586 -1.232 -112.645 1.00 45.58 408 ILE B O 1
ATOM 9104 N N . GLN B 1 367 ? -0.283 -0.431 -114.717 1.00 45.77 409 GLN B N 1
ATOM 9105 C CA . GLN B 1 367 ? -1.312 -1.350 -115.178 1.00 47.50 409 GLN B CA 1
ATOM 9106 C C . GLN B 1 367 ? -0.827 -2.787 -115.091 1.00 47.05 409 GLN B C 1
ATOM 9107 O O . GLN B 1 367 ? -1.584 -3.665 -114.668 1.00 54.06 409 GLN B O 1
ATOM 9113 N N . GLN B 1 368 ? 0.452 -3.030 -115.324 1.00 41.66 410 GLN B N 1
ATOM 9114 C CA . GLN B 1 368 ? 0.866 -4.411 -115.481 1.00 44.44 410 GLN B CA 1
ATOM 9115 C C . GLN B 1 368 ? 1.368 -5.038 -114.193 1.00 42.13 410 GLN B C 1
ATOM 9116 O O . GLN B 1 368 ? 1.155 -6.238 -113.997 1.00 44.56 410 GLN B O 1
ATOM 9122 N N . VAL B 1 369 ? 1.976 -4.270 -113.283 1.00 42.39 411 VAL B N 1
ATOM 9123 C CA . VAL B 1 369 ? 2.574 -4.858 -112.083 1.00 43.83 411 VAL B CA 1
ATOM 9124 C C . VAL B 1 369 ? 1.764 -4.625 -110.813 1.00 45.12 411 VAL B C 1
ATOM 9125 O O . VAL B 1 369 ? 2.006 -5.321 -109.814 1.00 49.65 411 VAL B O 1
ATOM 9129 N N . GLY B 1 370 ? 0.779 -3.740 -110.825 1.00 44.94 412 GLY B N 1
ATOM 9130 C CA . GLY B 1 370 ? 0.028 -3.401 -109.632 1.00 48.55 412 GLY B CA 1
ATOM 9131 C C . GLY B 1 370 ? 0.222 -1.946 -109.262 1.00 45.46 412 GLY B C 1
ATOM 9132 O O . GLY B 1 370 ? 1.006 -1.226 -109.872 1.00 48.48 412 GLY B O 1
ATOM 9133 N N . GLN B 1 371 ? -0.504 -1.519 -108.236 1.00 44.04 413 GLN B N 1
ATOM 9134 C CA . GLN B 1 371 ? -0.547 -0.093 -107.929 1.00 48.26 413 GLN B CA 1
ATOM 9135 C C . GLN B 1 371 ? 0.353 0.331 -106.775 1.00 43.48 413 GLN B C 1
ATOM 9136 O O . GLN B 1 371 ? 0.454 1.528 -106.502 1.00 46.12 413 GLN B O 1
ATOM 9142 N N . TYR B 1 372 ? 1.010 -0.592 -106.095 1.00 42.74 414 TYR B N 1
ATOM 9143 C CA . TYR B 1 372 ? 1.704 -0.257 -104.861 1.00 43.86 414 TYR B CA 1
ATOM 9144 C C . TYR B 1 372 ? 3.213 -0.245 -105.036 1.00 42.68 414 TYR B C 1
ATOM 9145 O O . TYR B 1 372 ? 3.773 -1.020 -105.817 1.00 41.88 414 TYR B O 1
ATOM 9154 N N . LYS B 1 373 ? 3.857 0.670 -104.304 1.00 43.32 415 LYS B N 1
ATOM 9155 C CA . LYS B 1 373 ? 5.311 0.736 -104.306 1.00 43.85 415 LYS B CA 1
ATOM 9156 C C . LYS B 1 373 ? 5.915 -0.635 -104.059 1.00 43.65 415 LYS B C 1
ATOM 9157 O O . LYS B 1 373 ? 6.778 -1.085 -104.813 1.00 45.60 415 LYS B O 1
ATOM 9163 N N . GLY B 1 374 ? 5.429 -1.335 -103.030 1.00 43.32 416 GLY B N 1
ATOM 9164 C CA . GLY B 1 374 ? 5.972 -2.634 -102.673 1.00 38.90 416 GLY B CA 1
ATOM 9165 C C . GLY B 1 374 ? 5.870 -3.665 -103.770 1.00 39.14 416 GLY B C 1
ATOM 9166 O O . GLY B 1 374 ? 6.642 -4.621 -103.771 1.00 43.01 416 GLY B O 1
ATOM 9167 N N . ASP B 1 375 ? 4.924 -3.500 -104.695 1.00 41.38 417 ASP B N 1
ATOM 9168 C CA . ASP B 1 375 ? 4.800 -4.388 -105.844 1.00 40.72 417 ASP B CA 1
ATOM 9169 C C . ASP B 1 375 ? 5.995 -4.288 -106.804 1.00 44.13 417 ASP B C 1
ATOM 9170 O O . ASP B 1 375 ? 6.281 -5.252 -107.525 1.00 43.85 417 ASP B O 1
ATOM 9175 N N . LEU B 1 376 ? 6.705 -3.156 -106.824 1.00 46.37 418 LEU B N 1
ATOM 9176 C CA . LEU B 1 376 ? 7.730 -2.928 -107.840 1.00 45.35 418 LEU B CA 1
ATOM 9177 C C . LEU B 1 376 ? 8.824 -3.983 -107.758 1.00 46.50 418 LEU B C 1
ATOM 9178 O O . LEU B 1 376 ? 9.224 -4.555 -108.775 1.00 45.92 418 LEU B O 1
ATOM 9183 N N . GLU B 1 377 ? 9.357 -4.223 -106.561 1.00 48.73 419 GLU B N 1
ATOM 9184 C CA . GLU B 1 377 ? 10.483 -5.140 -106.436 1.00 45.73 419 GLU B CA 1
ATOM 9185 C C . GLU B 1 377 ? 10.077 -6.601 -106.310 1.00 49.37 419 GLU B C 1
ATOM 9186 O O . GLU B 1 377 ? 10.954 -7.469 -106.338 1.00 53.29 419 GLU B O 1
ATOM 9192 N N . ARG B 1 378 ? 8.789 -6.904 -106.194 1.00 46.42 420 ARG B N 1
ATOM 9193 C CA . ARG B 1 378 ? 8.349 -8.288 -106.127 1.00 40.94 420 ARG B CA 1
ATOM 9194 C C . ARG B 1 378 ? 7.894 -8.830 -107.470 1.00 43.86 420 ARG B C 1
ATOM 9195 O O . ARG B 1 378 ? 8.015 -10.037 -107.697 1.00 46.73 420 ARG B O 1
ATOM 9203 N N . TYR B 1 379 ? 7.384 -7.978 -108.368 1.00 41.23 421 TYR B N 1
ATOM 9204 C CA . TYR B 1 379 ? 6.808 -8.458 -109.624 1.00 41.23 421 TYR B CA 1
ATOM 9205 C C . TYR B 1 379 ? 7.841 -9.201 -110.462 1.00 44.31 421 TYR B C 1
ATOM 9206 O O . TYR B 1 379 ? 8.935 -8.690 -110.732 1.00 44.33 421 TYR B O 1
ATOM 9215 N N . ASN B 1 380 ? 7.476 -10.397 -110.908 1.00 38.47 422 ASN B N 1
ATOM 9216 C CA . ASN B 1 380 ? 8.462 -11.304 -111.473 1.00 41.75 422 ASN B CA 1
ATOM 9217 C C . ASN B 1 380 ? 7.974 -11.930 -112.770 1.00 44.13 422 ASN B C 1
ATOM 9218 O O . ASN B 1 380 ? 8.332 -13.068 -113.078 1.00 38.46 422 ASN B O 1
ATOM 9223 N N . LYS B 1 381 ? 7.158 -11.210 -113.543 1.00 38.48 423 LYS B N 1
ATOM 9224 C CA . LYS B 1 381 ? 6.639 -11.788 -114.773 1.00 37.73 423 LYS B CA 1
ATOM 9225 C C . LYS B 1 381 ? 7.102 -10.968 -115.969 1.00 41.61 423 LYS B C 1
ATOM 9226 O O . LYS B 1 381 ? 8.299 -10.715 -116.107 1.00 41.81 423 LYS B O 1
ATOM 9232 N N . THR B 1 382 ? 6.192 -10.548 -116.840 1.00 41.56 424 THR B N 1
ATOM 9233 C CA . THR B 1 382 ? 6.555 -9.822 -118.046 1.00 41.35 424 THR B CA 1
ATOM 9234 C C . THR B 1 382 ? 6.079 -8.379 -117.949 1.00 46.46 424 THR B C 1
ATOM 9235 O O . THR B 1 382 ? 5.056 -8.098 -117.315 1.00 43.09 424 THR B O 1
ATOM 9239 N N . LEU B 1 383 ? 6.878 -7.459 -118.503 1.00 41.31 425 LEU B N 1
ATOM 9240 C CA . LEU B 1 383 ? 6.492 -6.062 -118.672 1.00 39.35 425 LEU B CA 1
ATOM 9241 C C . LEU B 1 383 ? 6.676 -5.709 -120.138 1.00 43.08 425 LEU B C 1
ATOM 9242 O O . LEU B 1 383 ? 7.792 -5.806 -120.666 1.00 42.48 425 LEU B O 1
ATOM 9247 N N . VAL B 1 384 ? 5.577 -5.342 -120.800 1.00 43.88 426 VAL B N 1
ATOM 9248 C CA . VAL B 1 384 ? 5.579 -4.895 -122.191 1.00 43.10 426 VAL B CA 1
ATOM 9249 C C . VAL B 1 384 ? 5.361 -3.380 -122.205 1.00 40.56 426 VAL B C 1
ATOM 9250 O O . VAL B 1 384 ? 4.388 -2.881 -121.630 1.00 41.93 426 VAL B O 1
ATOM 9254 N N . LEU B 1 385 ? 6.280 -2.648 -122.839 1.00 41.56 427 LEU B N 1
ATOM 9255 C CA . LEU B 1 385 ? 6.233 -1.188 -122.945 1.00 41.19 427 LEU B CA 1
ATOM 9256 C C . LEU B 1 385 ? 6.164 -0.797 -124.414 1.00 42.49 427 LEU B C 1
ATOM 9257 O O . LEU B 1 385 ? 7.031 -1.184 -125.206 1.00 45.27 427 LEU B O 1
ATOM 9262 N N . THR B 1 386 ? 5.145 -0.026 -124.776 1.00 41.93 428 THR B N 1
ATOM 9263 C CA . THR B 1 386 ? 4.892 0.327 -126.166 1.00 44.36 428 THR B CA 1
ATOM 9264 C C . THR B 1 386 ? 4.650 1.825 -126.299 1.00 47.54 428 THR B C 1
ATOM 9265 O O . THR B 1 386 ? 4.394 2.524 -125.316 1.00 45.87 428 THR B O 1
ATOM 9269 N N . GLY B 1 387 ? 4.768 2.319 -127.526 1.00 48.10 429 GLY B N 1
ATOM 9270 C CA . GLY B 1 387 ? 4.280 3.635 -127.882 1.00 43.44 429 GLY B CA 1
ATOM 9271 C C . GLY B 1 387 ? 5.380 4.678 -127.990 1.00 44.40 429 GLY B C 1
ATOM 9272 O O . GLY B 1 387 ? 6.518 4.491 -127.563 1.00 49.16 429 GLY B O 1
ATOM 9273 N N . ASP B 1 388 ? 5.010 5.819 -128.562 1.00 52.10 430 ASP B N 1
ATOM 9274 C CA . ASP B 1 388 ? 5.941 6.920 -128.767 1.00 53.21 430 ASP B CA 1
ATOM 9275 C C . ASP B 1 388 ? 5.848 7.996 -127.687 1.00 50.18 430 ASP B C 1
ATOM 9276 O O . ASP B 1 388 ? 6.527 9.024 -127.800 1.00 48.22 430 ASP B O 1
ATOM 9281 N N . LYS B 1 389 ? 5.057 7.772 -126.630 1.00 41.73 431 LYS B N 1
ATOM 9282 C CA . LYS B 1 389 ? 4.934 8.753 -125.561 1.00 48.22 431 LYS B CA 1
ATOM 9283 C C . LYS B 1 389 ? 5.961 8.565 -124.449 1.00 51.24 431 LYS B C 1
ATOM 9284 O O . LYS B 1 389 ? 6.256 9.529 -123.728 1.00 48.90 431 LYS B O 1
ATOM 9290 N N . ILE B 1 390 ? 6.548 7.374 -124.329 1.00 50.05 432 ILE B N 1
ATOM 9291 C CA . ILE B 1 390 ? 7.603 7.112 -123.351 1.00 44.99 432 ILE B CA 1
ATOM 9292 C C . ILE B 1 390 ? 8.896 7.757 -123.849 1.00 42.07 432 ILE B C 1
ATOM 9293 O O . ILE B 1 390 ? 9.351 7.478 -124.962 1.00 45.22 432 ILE B O 1
ATOM 9298 N N . GLN B 1 391 ? 9.471 8.649 -123.042 1.00 45.13 433 GLN B N 1
ATOM 9299 C CA . GLN B 1 391 ? 10.733 9.323 -123.361 1.00 46.40 433 GLN B CA 1
ATOM 9300 C C . GLN B 1 391 ? 11.908 8.847 -122.529 1.00 45.82 433 GLN B C 1
ATOM 9301 O O . GLN B 1 391 ? 13.052 8.910 -122.988 1.00 41.14 433 GLN B O 1
ATOM 9307 N N . ASN B 1 392 ? 11.629 8.347 -121.334 1.00 50.71 434 ASN B N 1
ATOM 9308 C CA . ASN B 1 392 ? 12.603 8.130 -120.278 1.00 50.65 434 ASN B CA 1
ATOM 9309 C C . ASN B 1 392 ? 12.285 6.821 -119.573 1.00 44.51 434 ASN B C 1
ATOM 9310 O O . ASN B 1 392 ? 11.166 6.639 -119.094 1.00 45.44 434 ASN B O 1
ATOM 9315 N N . LEU B 1 393 ? 13.287 5.959 -119.434 1.00 44.95 435 LEU B N 1
ATOM 9316 C CA . LEU B 1 393 ? 13.143 4.664 -118.780 1.00 43.55 435 LEU B CA 1
ATOM 9317 C C . LEU B 1 393 ? 13.560 4.683 -117.314 1.00 47.86 435 LEU B C 1
ATOM 9318 O O . LEU B 1 393 ? 13.648 3.619 -116.694 1.00 46.40 435 LEU B O 1
ATOM 9323 N N . LYS B 1 394 ? 13.792 5.867 -116.745 1.00 52.39 436 LYS B N 1
ATOM 9324 C CA . LYS B 1 394 ? 14.160 5.987 -115.341 1.00 51.75 436 LYS B CA 1
ATOM 9325 C C . LYS B 1 394 ? 13.053 5.430 -114.457 1.00 53.98 436 LYS B C 1
ATOM 9326 O O . LYS B 1 394 ? 11.915 5.909 -114.503 1.00 49.64 436 LYS B O 1
ATOM 9332 N N . GLY B 1 395 ? 13.403 4.446 -113.613 1.00 54.09 437 GLY B N 1
ATOM 9333 C CA . GLY B 1 395 ? 12.457 3.735 -112.766 1.00 52.69 437 GLY B CA 1
ATOM 9334 C C . GLY B 1 395 ? 12.326 2.263 -113.120 1.00 53.24 437 GLY B C 1
ATOM 9335 O O . GLY B 1 395 ? 11.983 1.443 -112.252 1.00 49.31 437 GLY B O 1
ATOM 9336 N N . LEU B 1 396 ? 12.597 1.917 -114.376 1.00 54.31 438 LEU B N 1
ATOM 9337 C CA . LEU B 1 396 ? 12.615 0.519 -114.775 1.00 52.92 438 LEU B CA 1
ATOM 9338 C C . LEU B 1 396 ? 13.516 -0.298 -113.865 1.00 49.01 438 LEU B C 1
ATOM 9339 O O . LEU B 1 396 ? 13.275 -1.491 -113.672 1.00 50.54 438 LEU B O 1
ATOM 9344 N N . GLU B 1 397 ? 14.551 0.323 -113.289 1.00 45.60 439 GLU B N 1
ATOM 9345 C CA . GLU B 1 397 ? 15.497 -0.440 -112.484 1.00 49.15 439 GLU B CA 1
ATOM 9346 C C . GLU B 1 397 ? 14.929 -0.886 -111.136 1.00 53.10 439 GLU B C 1
ATOM 9347 O O . GLU B 1 397 ? 15.516 -1.771 -110.504 1.00 55.14 439 GLU B O 1
ATOM 9353 N N . LYS B 1 398 ? 13.786 -0.352 -110.703 1.00 50.77 440 LYS B N 1
ATOM 9354 C CA . LYS B 1 398 ? 13.189 -0.789 -109.443 1.00 47.87 440 LYS B CA 1
ATOM 9355 C C . LYS B 1 398 ? 12.438 -2.115 -109.566 1.00 50.71 440 LYS B C 1
ATOM 9356 O O . LYS B 1 398 ? 12.048 -2.692 -108.546 1.00 47.72 440 LYS B O 1
ATOM 9362 N N . LEU B 1 399 ? 12.231 -2.611 -110.785 1.00 47.43 441 LEU B N 1
ATOM 9363 C CA . LEU B 1 399 ? 11.601 -3.902 -111.004 1.00 42.55 441 LEU B CA 1
ATOM 9364 C C . LEU B 1 399 ? 12.625 -5.031 -110.889 1.00 50.80 441 LEU B C 1
ATOM 9365 O O . LEU B 1 399 ? 12.793 -5.806 -111.834 1.00 51.44 441 LEU B O 1
ATOM 9370 N N . SER B 1 400 ? 13.259 -5.163 -109.722 1.00 48.63 442 SER B N 1
ATOM 9371 C CA . SER B 1 400 ? 14.482 -5.942 -109.567 1.00 46.70 442 SER B CA 1
ATOM 9372 C C . SER B 1 400 ? 14.307 -7.472 -109.711 1.00 47.73 442 SER B C 1
ATOM 9373 O O . SER B 1 400 ? 15.304 -8.158 -109.972 1.00 52.10 442 SER B O 1
ATOM 9376 N N . LYS B 1 401 ? 13.078 -7.988 -109.813 1.00 46.82 443 LYS B N 1
ATOM 9377 C CA . LYS B 1 401 ? 12.855 -9.409 -110.066 1.00 38.45 443 LYS B CA 1
ATOM 9378 C C . LYS B 1 401 ? 12.148 -9.688 -111.392 1.00 43.44 443 LYS B C 1
ATOM 9379 O O . LYS B 1 401 ? 11.664 -10.801 -111.599 1.00 46.52 443 LYS B O 1
ATOM 9385 N N . LEU B 1 402 ? 12.053 -8.692 -112.268 1.00 46.22 444 LEU B N 1
ATOM 9386 C CA . LEU B 1 402 ? 11.391 -8.836 -113.556 1.00 41.72 444 LEU B CA 1
ATOM 9387 C C . LEU B 1 402 ? 12.044 -9.930 -114.374 1.00 44.96 444 LEU B C 1
ATOM 9388 O O . LEU B 1 402 ? 13.267 -10.057 -114.385 1.00 48.97 444 LEU B O 1
ATOM 9393 N N . GLN B 1 403 ? 11.231 -10.717 -115.085 1.00 45.66 445 GLN B N 1
ATOM 9394 C CA . GLN B 1 403 ? 11.782 -11.853 -115.810 1.00 50.35 445 GLN B CA 1
ATOM 9395 C C . GLN B 1 403 ? 11.789 -11.684 -117.328 1.00 45.14 445 GLN B C 1
ATOM 9396 O O . GLN B 1 403 ? 12.589 -12.341 -117.998 1.00 41.96 445 GLN B O 1
ATOM 9402 N N . LYS B 1 404 ? 10.937 -10.832 -117.887 1.00 40.42 446 LYS B N 1
ATOM 9403 C CA . LYS B 1 404 ? 10.988 -10.518 -119.309 1.00 41.02 446 LYS B CA 1
ATOM 9404 C C . LYS B 1 404 ? 10.652 -9.049 -119.463 1.00 44.85 446 LYS B C 1
ATOM 9405 O O . LYS B 1 404 ? 9.589 -8.604 -119.013 1.00 42.12 446 LYS B O 1
ATOM 9411 N N . LEU B 1 405 ? 11.570 -8.307 -120.069 1.00 44.53 447 LEU B N 1
ATOM 9412 C CA . LEU B 1 405 ? 11.354 -6.921 -120.438 1.00 36.60 447 LEU B CA 1
ATOM 9413 C C . LEU B 1 405 ? 11.223 -6.862 -121.949 1.00 42.40 447 LEU B C 1
ATOM 9414 O O . LEU B 1 405 ? 12.099 -7.348 -122.674 1.00 43.71 447 LEU B O 1
ATOM 9419 N N . GLU B 1 406 ? 10.144 -6.243 -122.413 1.00 41.24 448 GLU B N 1
ATOM 9420 C CA . GLU B 1 406 ? 9.777 -6.217 -123.821 1.00 39.53 448 GLU B CA 1
ATOM 9421 C C . GLU B 1 406 ? 9.543 -4.765 -124.217 1.00 47.34 448 GLU B C 1
ATOM 9422 O O . GLU B 1 406 ? 8.628 -4.122 -123.693 1.00 49.73 448 GLU B O 1
ATOM 9428 N N . LEU B 1 407 ? 10.413 -4.216 -125.072 1.00 43.32 449 LEU B N 1
ATOM 9429 C CA . LEU B 1 407 ? 10.330 -2.819 -125.491 1.00 44.86 449 LEU B CA 1
ATOM 9430 C C . LEU B 1 407 ? 9.910 -2.767 -126.956 1.00 44.21 449 LEU B C 1
ATOM 9431 O O . LEU B 1 407 ? 10.718 -3.045 -127.842 1.00 46.00 449 LEU B O 1
ATOM 9436 N N . ARG B 1 408 ? 8.655 -2.412 -127.218 1.00 46.41 450 ARG B N 1
ATOM 9437 C CA . ARG B 1 408 ? 8.093 -2.451 -128.566 1.00 47.16 450 ARG B CA 1
ATOM 9438 C C . ARG B 1 408 ? 7.832 -1.049 -129.109 1.00 48.93 450 ARG B C 1
ATOM 9439 O O . ARG B 1 408 ? 6.958 -0.330 -128.605 1.00 43.37 450 ARG B O 1
ATOM 9447 N N . GLN B 1 409 ? 8.556 -0.692 -130.175 1.00 48.37 451 GLN B N 1
ATOM 9448 C CA . GLN B 1 409 ? 8.334 0.547 -130.927 1.00 45.02 451 GLN B CA 1
ATOM 9449 C C . GLN B 1 409 ? 8.456 1.778 -130.034 1.00 43.30 451 GLN B C 1
ATOM 9450 O O . GLN B 1 409 ? 7.726 2.752 -130.198 1.00 42.54 451 GLN B O 1
ATOM 9456 N N . LEU B 1 410 ? 9.392 1.742 -129.082 1.00 45.61 452 LEU B N 1
ATOM 9457 C CA . LEU B 1 410 ? 9.638 2.887 -128.202 1.00 44.27 452 LEU B CA 1
ATOM 9458 C C . LEU B 1 410 ? 10.531 3.890 -128.938 1.00 45.47 452 LEU B C 1
ATOM 9459 O O . LEU B 1 410 ? 11.725 4.037 -128.669 1.00 45.75 452 LEU B O 1
ATOM 9464 N N . SER B 1 411 ? 9.915 4.594 -129.892 1.00 44.96 453 SER B N 1
ATOM 9465 C CA . SER B 1 411 ? 10.644 5.400 -130.866 1.00 45.07 453 SER B CA 1
ATOM 9466 C C . SER B 1 411 ? 11.179 6.723 -130.313 1.00 46.35 453 SER B C 1
ATOM 9467 O O . SER B 1 411 ? 11.991 7.368 -130.988 1.00 46.87 453 SER B O 1
ATOM 9470 N N . ASN B 1 412 ? 10.744 7.169 -129.135 1.00 48.38 454 ASN B N 1
ATOM 9471 C CA . ASN B 1 412 ? 11.307 8.379 -128.546 1.00 46.99 454 ASN B CA 1
ATOM 9472 C C . ASN B 1 412 ? 12.251 8.095 -127.384 1.00 46.74 454 ASN B C 1
ATOM 9473 O O . ASN B 1 412 ? 12.703 9.032 -126.719 1.00 46.16 454 ASN B O 1
ATOM 9478 N N . VAL B 1 413 ? 12.597 6.832 -127.153 1.00 45.23 455 VAL B N 1
ATOM 9479 C CA . VAL B 1 413 ? 13.597 6.483 -126.154 1.00 44.85 455 VAL B CA 1
ATOM 9480 C C . VAL B 1 413 ? 14.968 6.658 -126.786 1.00 41.85 455 VAL B C 1
ATOM 9481 O O . VAL B 1 413 ? 15.194 6.222 -127.920 1.00 45.12 455 VAL B O 1
ATOM 9485 N N . LYS B 1 414 ? 15.863 7.348 -126.082 1.00 40.22 456 LYS B N 1
ATOM 9486 C CA . LYS B 1 414 ? 17.181 7.687 -126.596 1.00 42.06 456 LYS B CA 1
ATOM 9487 C C . LYS B 1 414 ? 18.311 6.889 -125.972 1.00 40.65 456 LYS B C 1
ATOM 9488 O O . LYS B 1 414 ? 19.347 6.698 -126.620 1.00 41.40 456 LYS B O 1
ATOM 9494 N N . GLU B 1 415 ? 18.113 6.355 -124.775 1.00 43.50 457 GLU B N 1
ATOM 9495 C CA . GLU B 1 415 ? 19.229 5.841 -124.002 1.00 45.69 457 GLU B CA 1
ATOM 9496 C C . GLU B 1 415 ? 18.779 4.643 -123.179 1.00 47.52 457 GLU B C 1
ATOM 9497 O O . GLU B 1 415 ? 17.749 4.698 -122.491 1.00 43.59 457 GLU B O 1
ATOM 9503 N N . ILE B 1 416 ? 19.532 3.551 -123.290 1.00 45.06 458 ILE B N 1
ATOM 9504 C CA . ILE B 1 416 ? 19.393 2.385 -122.422 1.00 48.58 458 ILE B CA 1
ATOM 9505 C C . ILE B 1 416 ? 20.770 2.082 -121.837 1.00 48.55 458 ILE B C 1
ATOM 9506 O O . ILE B 1 416 ? 21.743 1.930 -122.587 1.00 45.22 458 ILE B O 1
ATOM 9511 N N . THR B 1 417 ? 20.866 2.044 -120.514 1.00 42.49 459 THR B N 1
ATOM 9512 C CA . THR B 1 417 ? 22.118 1.786 -119.822 1.00 47.68 459 THR B CA 1
ATOM 9513 C C . THR B 1 417 ? 21.819 0.856 -118.658 1.00 50.66 459 THR B C 1
ATOM 9514 O O . THR B 1 417 ? 20.661 0.741 -118.244 1.00 51.21 459 THR B O 1
ATOM 9518 N N . PRO B 1 418 ? 22.839 0.161 -118.118 1.00 50.44 460 PRO B N 1
ATOM 9519 C CA . PRO B 1 418 ? 22.582 -0.804 -117.025 1.00 49.95 460 PRO B CA 1
ATOM 9520 C C . PRO B 1 418 ? 21.847 -0.252 -115.816 1.00 49.24 460 PRO B C 1
ATOM 9521 O O . PRO B 1 418 ? 21.022 -0.976 -115.240 1.00 49.14 460 PRO B O 1
ATOM 9525 N N . GLU B 1 419 ? 22.104 1.001 -115.421 1.00 51.86 461 GLU B N 1
ATOM 9526 C CA . GLU B 1 419 ? 21.498 1.578 -114.219 1.00 51.65 461 GLU B CA 1
ATOM 9527 C C . GLU B 1 419 ? 20.031 1.910 -114.397 1.00 49.91 461 GLU B C 1
ATOM 9528 O O . GLU B 1 419 ? 19.358 2.201 -113.398 1.00 52.21 461 GLU B O 1
ATOM 9534 N N . LEU B 1 420 ? 19.529 1.868 -115.630 1.00 44.75 462 LEU B N 1
ATOM 9535 C CA . LEU B 1 420 ? 18.098 1.913 -115.892 1.00 49.29 462 LEU B CA 1
ATOM 9536 C C . LEU B 1 420 ? 17.484 0.517 -115.980 1.00 47.40 462 LEU B C 1
ATOM 9537 O O . LEU B 1 420 ? 16.274 0.408 -116.153 1.00 49.56 462 LEU B O 1
ATOM 9542 N N . LEU B 1 421 ? 18.282 -0.563 -115.846 1.00 47.90 463 LEU B N 1
ATOM 9543 C CA . LEU B 1 421 ? 17.721 -1.880 -116.079 1.00 40.46 463 LEU B CA 1
ATOM 9544 C C . LEU B 1 421 ? 17.615 -2.669 -114.781 1.00 44.76 463 LEU B C 1
ATOM 9545 O O . LEU B 1 421 ? 18.435 -2.502 -113.870 1.00 49.27 463 LEU B O 1
ATOM 9550 N N . PRO B 1 422 ? 16.587 -3.520 -114.674 1.00 49.35 464 PRO B N 1
ATOM 9551 C CA . PRO B 1 422 ? 16.446 -4.386 -113.497 1.00 46.10 464 PRO B CA 1
ATOM 9552 C C . PRO B 1 422 ? 17.675 -5.246 -113.244 1.00 49.61 464 PRO B C 1
ATOM 9553 O O . PRO B 1 422 ? 18.441 -5.585 -114.152 1.00 46.88 464 PRO B O 1
ATOM 9557 N N . GLU B 1 423 ? 17.818 -5.587 -111.963 1.00 54.65 465 GLU B N 1
ATOM 9558 C CA . GLU B 1 423 ? 18.903 -6.345 -111.367 1.00 52.86 465 GLU B CA 1
ATOM 9559 C C . GLU B 1 423 ? 18.870 -7.767 -111.856 1.00 49.18 465 GLU B C 1
ATOM 9560 O O . GLU B 1 423 ? 19.902 -8.435 -111.889 1.00 48.49 465 GLU B O 1
ATOM 9566 N N . SER B 1 424 ? 17.676 -8.221 -112.254 1.00 44.89 466 SER B N 1
ATOM 9567 C CA . SER B 1 424 ? 17.481 -9.530 -112.864 1.00 48.61 466 SER B CA 1
ATOM 9568 C C . SER B 1 424 ? 18.089 -9.623 -114.260 1.00 47.35 466 SER B C 1
ATOM 9569 O O . SER B 1 424 ? 18.276 -10.735 -114.769 1.00 43.35 466 SER B O 1
ATOM 9572 N N . MET B 1 425 ? 18.398 -8.495 -114.906 1.00 44.22 467 MET B N 1
ATOM 9573 C CA . MET B 1 425 ? 19.055 -8.591 -116.203 1.00 44.87 467 MET B CA 1
ATOM 9574 C C . MET B 1 425 ? 20.435 -9.239 -116.100 1.00 48.49 467 MET B C 1
ATOM 9575 O O . MET B 1 425 ? 20.945 -9.745 -117.105 1.00 45.28 467 MET B O 1
ATOM 9580 N N . LYS B 1 426 ? 21.047 -9.245 -114.915 1.00 44.55 468 LYS B N 1
ATOM 9581 C CA . LYS B 1 426 ? 22.336 -9.899 -114.751 1.00 47.43 468 LYS B CA 1
ATOM 9582 C C . LYS B 1 426 ? 22.220 -11.407 -114.598 1.00 52.69 468 LYS B C 1
ATOM 9583 O O . LYS B 1 426 ? 23.245 -12.096 -114.637 1.00 56.97 468 LYS B O 1
ATOM 9589 N N . LYS B 1 427 ? 20.997 -11.925 -114.461 1.00 50.20 469 LYS B N 1
ATOM 9590 C CA . LYS B 1 427 ? 20.687 -13.330 -114.223 1.00 46.04 469 LYS B CA 1
ATOM 9591 C C . LYS B 1 427 ? 19.689 -13.853 -115.265 1.00 48.15 469 LYS B C 1
ATOM 9592 O O . LYS B 1 427 ? 18.653 -14.432 -114.934 1.00 50.89 469 LYS B O 1
ATOM 9598 N N . ASP B 1 428 ? 19.982 -13.632 -116.544 1.00 44.16 470 ASP B N 1
ATOM 9599 C CA . ASP B 1 428 ? 19.229 -14.220 -117.666 1.00 47.62 470 ASP B CA 1
ATOM 9600 C C . ASP B 1 428 ? 17.749 -13.842 -117.707 1.00 46.80 470 ASP B C 1
ATOM 9601 O O . ASP B 1 428 ? 16.911 -14.658 -118.096 1.00 56.75 470 ASP B O 1
ATOM 9606 N N . ALA B 1 429 ? 17.405 -12.614 -117.330 1.00 46.60 471 ALA B N 1
ATOM 9607 C CA . ALA B 1 429 ? 16.091 -12.105 -117.717 1.00 45.24 471 ALA B CA 1
ATOM 9608 C C . ALA B 1 429 ? 16.055 -11.868 -119.224 1.00 38.67 471 ALA B C 1
ATOM 9609 O O . ALA B 1 429 ? 17.050 -11.468 -119.833 1.00 41.03 471 ALA B O 1
ATOM 9611 N N . GLU B 1 430 ? 14.892 -12.096 -119.832 1.00 36.15 472 GLU B N 1
ATOM 9612 C CA . GLU B 1 430 ? 14.757 -11.863 -121.266 1.00 42.39 472 GLU B CA 1
ATOM 9613 C C . GLU B 1 430 ? 14.632 -10.365 -121.580 1.00 47.35 472 GLU B C 1
ATOM 9614 O O . GLU B 1 430 ? 14.022 -9.585 -120.832 1.00 46.42 472 GLU B O 1
ATOM 9620 N N . LEU B 1 431 ? 15.239 -9.961 -122.694 1.00 46.90 473 LEU B N 1
ATOM 9621 C CA . LEU B 1 431 ? 15.276 -8.568 -123.122 1.00 44.57 473 LEU B CA 1
ATOM 9622 C C . LEU B 1 431 ? 14.968 -8.548 -124.614 1.00 50.21 473 LEU B C 1
ATOM 9623 O O . LEU B 1 431 ? 15.812 -8.924 -125.433 1.00 48.51 473 LEU B O 1
ATOM 9628 N N . VAL B 1 432 ? 13.759 -8.120 -124.960 1.00 45.77 474 VAL B N 1
ATOM 9629 C CA . VAL B 1 432 ? 13.314 -8.037 -126.342 1.00 43.93 474 VAL B CA 1
ATOM 9630 C C . VAL B 1 432 ? 13.097 -6.573 -126.675 1.00 45.15 474 VAL B C 1
ATOM 9631 O O . VAL B 1 432 ? 12.441 -5.849 -125.918 1.00 45.67 474 VAL B O 1
ATOM 9635 N N . MET B 1 433 ? 13.665 -6.124 -127.787 1.00 46.82 475 MET B N 1
ATOM 9636 C CA . MET B 1 433 ? 13.422 -4.757 -128.224 1.00 46.36 475 MET B CA 1
ATOM 9637 C C . MET B 1 433 ? 13.334 -4.710 -129.740 1.00 47.74 475 MET B C 1
ATOM 9638 O O . MET B 1 433 ? 14.251 -5.144 -130.445 1.00 45.89 475 MET B O 1
ATOM 9643 N N . VAL B 1 434 ? 12.212 -4.208 -130.230 1.00 44.29 476 VAL B N 1
ATOM 9644 C CA . VAL B 1 434 ? 11.936 -4.122 -131.651 1.00 46.95 476 VAL B CA 1
ATOM 9645 C C . VAL B 1 434 ? 11.560 -2.672 -131.930 1.00 47.47 476 VAL B C 1
ATOM 9646 O O . VAL B 1 434 ? 11.002 -1.986 -131.067 1.00 49.10 476 VAL B O 1
ATOM 9650 N N . GLY B 1 435 ? 11.938 -2.184 -133.109 1.00 49.68 477 GLY B N 1
ATOM 9651 C CA . GLY B 1 435 ? 11.619 -0.821 -133.532 1.00 44.67 477 GLY B CA 1
ATOM 9652 C C . GLY B 1 435 ? 12.208 0.300 -132.695 1.00 42.90 477 GLY B C 1
ATOM 9653 O O . GLY B 1 435 ? 11.544 1.321 -132.476 1.00 42.14 477 GLY B O 1
ATOM 9654 N N . MET B 1 436 ? 13.445 0.153 -132.229 1.00 42.04 478 MET B N 1
ATOM 9655 C CA . MET B 1 436 ? 14.033 1.181 -131.366 1.00 46.43 478 MET B CA 1
ATOM 9656 C C . MET B 1 436 ? 14.720 2.270 -132.205 1.00 43.42 478 MET B C 1
ATOM 9657 O O . MET B 1 436 ? 15.921 2.506 -132.112 1.00 41.82 478 MET B O 1
ATOM 9662 N N . THR B 1 437 ? 13.917 2.944 -133.040 1.00 42.41 479 THR B N 1
ATOM 9663 C CA . THR B 1 437 ? 14.442 3.836 -134.071 1.00 42.96 479 THR B CA 1
ATOM 9664 C C . THR B 1 437 ? 14.938 5.181 -133.543 1.00 44.36 479 THR B C 1
ATOM 9665 O O . THR B 1 437 ? 15.550 5.928 -134.309 1.00 42.96 479 THR B O 1
ATOM 9669 N N . GLY B 1 438 ? 14.667 5.537 -132.295 1.00 43.54 480 GLY B N 1
ATOM 9670 C CA . GLY B 1 438 ? 15.228 6.756 -131.757 1.00 41.12 480 GLY B CA 1
ATOM 9671 C C . GLY B 1 438 ? 16.418 6.510 -130.861 1.00 44.43 480 GLY B C 1
ATOM 9672 O O . GLY B 1 438 ? 17.038 7.461 -130.365 1.00 47.50 480 GLY B O 1
ATOM 9673 N N . LEU B 1 439 ? 16.749 5.244 -130.633 1.00 42.25 481 LEU B N 1
ATOM 9674 C CA . LEU B 1 439 ? 17.765 4.893 -129.659 1.00 40.25 481 LEU B CA 1
ATOM 9675 C C . LEU B 1 439 ? 19.135 5.350 -130.149 1.00 40.16 481 LEU B C 1
ATOM 9676 O O . LEU B 1 439 ? 19.577 4.967 -131.238 1.00 37.82 481 LEU B O 1
ATOM 9681 N N . GLU B 1 440 ? 19.830 6.134 -129.332 1.00 36.66 482 GLU B N 1
ATOM 9682 C CA . GLU B 1 440 ? 21.147 6.586 -129.756 1.00 43.56 482 GLU B CA 1
ATOM 9683 C C . GLU B 1 440 ? 22.265 5.852 -129.048 1.00 47.13 482 GLU B C 1
ATOM 9684 O O . GLU B 1 440 ? 23.340 5.653 -129.634 1.00 47.01 482 GLU B O 1
ATOM 9690 N N . LYS B 1 441 ? 22.035 5.403 -127.823 1.00 40.54 483 LYS B N 1
ATOM 9691 C CA . LYS B 1 441 ? 23.060 4.637 -127.134 1.00 45.04 483 LYS B CA 1
ATOM 9692 C C . LYS B 1 441 ? 22.480 3.436 -126.412 1.00 48.44 483 LYS B C 1
ATOM 9693 O O . LYS B 1 441 ? 21.493 3.557 -125.678 1.00 48.67 483 LYS B O 1
ATOM 9699 N N . LEU B 1 442 ? 23.123 2.289 -126.633 1.00 43.08 484 LEU B N 1
ATOM 9700 C CA . LEU B 1 442 ? 22.751 0.984 -126.096 1.00 44.47 484 LEU B CA 1
ATOM 9701 C C . LEU B 1 442 ? 23.929 0.466 -125.275 1.00 41.31 484 LEU B C 1
ATOM 9702 O O . LEU B 1 442 ? 24.878 -0.081 -125.837 1.00 38.51 484 LEU B O 1
ATOM 9707 N N . ASN B 1 443 ? 23.871 0.659 -123.960 1.00 40.04 485 ASN B N 1
ATOM 9708 C CA . ASN B 1 443 ? 24.889 0.194 -123.026 1.00 40.55 485 ASN B CA 1
ATOM 9709 C C . ASN B 1 443 ? 24.320 -1.018 -122.283 1.00 44.39 485 ASN B C 1
ATOM 9710 O O . ASN B 1 443 ? 23.426 -0.873 -121.438 1.00 46.38 485 ASN B O 1
ATOM 9715 N N . LEU B 1 444 ? 24.848 -2.206 -122.587 1.00 40.87 486 LEU B N 1
ATOM 9716 C CA . LEU B 1 444 ? 24.441 -3.452 -121.938 1.00 45.40 486 LEU B CA 1
ATOM 9717 C C . LEU B 1 444 ? 25.591 -4.129 -121.196 1.00 44.76 486 LEU B C 1
ATOM 9718 O O . LEU B 1 444 ? 25.510 -5.322 -120.907 1.00 44.84 486 LEU B O 1
ATOM 9723 N N . SER B 1 445 ? 26.650 -3.388 -120.868 1.00 47.79 487 SER B N 1
ATOM 9724 C CA . SER B 1 445 ? 27.869 -3.980 -120.337 1.00 43.19 487 SER B CA 1
ATOM 9725 C C . SER B 1 445 ? 27.706 -4.383 -118.880 1.00 44.45 487 SER B C 1
ATOM 9726 O O . SER B 1 445 ? 27.043 -3.700 -118.097 1.00 44.94 487 SER B O 1
ATOM 9729 N N . GLY B 1 446 ? 28.381 -5.477 -118.512 1.00 48.78 488 GLY B N 1
ATOM 9730 C CA . GLY B 1 446 ? 28.402 -5.967 -117.148 1.00 41.03 488 GLY B CA 1
ATOM 9731 C C . GLY B 1 446 ? 27.158 -6.707 -116.712 1.00 46.35 488 GLY B C 1
ATOM 9732 O O . GLY B 1 446 ? 26.901 -6.806 -115.513 1.00 52.34 488 GLY B O 1
ATOM 9733 N N . LEU B 1 447 ? 26.382 -7.247 -117.643 1.00 42.03 489 LEU B N 1
ATOM 9734 C CA . LEU B 1 447 ? 25.115 -7.878 -117.310 1.00 47.03 489 LEU B CA 1
ATOM 9735 C C . LEU B 1 447 ? 25.115 -9.389 -117.543 1.00 49.03 489 LEU B C 1
ATOM 9736 O O . LEU B 1 447 ? 24.055 -10.017 -117.442 1.00 51.69 489 LEU B O 1
ATOM 9741 N N . ASN B 1 448 ? 26.271 -9.994 -117.830 1.00 46.22 490 ASN B N 1
ATOM 9742 C CA . ASN B 1 448 ? 26.360 -11.434 -118.112 1.00 49.50 490 ASN B CA 1
ATOM 9743 C C . ASN B 1 448 ? 25.433 -11.849 -119.243 1.00 47.06 490 ASN B C 1
ATOM 9744 O O . ASN B 1 448 ? 24.899 -12.958 -119.230 1.00 49.66 490 ASN B O 1
ATOM 9749 N N . ARG B 1 449 ? 25.193 -10.977 -120.213 1.00 45.91 491 ARG B N 1
ATOM 9750 C CA . ARG B 1 449 ? 24.317 -11.382 -121.300 1.00 48.21 491 ARG B CA 1
ATOM 9751 C C . ARG B 1 449 ? 25.004 -12.487 -122.095 1.00 46.91 491 ARG B C 1
ATOM 9752 O O . ARG B 1 449 ? 26.192 -12.386 -122.426 1.00 42.29 491 ARG B O 1
ATOM 9760 N N . GLN B 1 450 ? 24.264 -13.572 -122.340 1.00 45.74 492 GLN B N 1
ATOM 9761 C CA . GLN B 1 450 ? 24.828 -14.743 -122.991 1.00 45.98 492 GLN B CA 1
ATOM 9762 C C . GLN B 1 450 ? 24.553 -14.770 -124.481 1.00 48.10 492 GLN B C 1
ATOM 9763 O O . GLN B 1 450 ? 25.267 -15.464 -125.210 1.00 47.75 492 GLN B O 1
ATOM 9769 N N . THR B 1 451 ? 23.528 -14.048 -124.940 1.00 46.40 493 THR B N 1
ATOM 9770 C CA . THR B 1 451 ? 23.288 -13.833 -126.362 1.00 44.53 493 THR B CA 1
ATOM 9771 C C . THR B 1 451 ? 22.712 -12.439 -126.566 1.00 48.83 493 THR B C 1
ATOM 9772 O O . THR B 1 451 ? 22.370 -11.737 -125.610 1.00 48.38 493 THR B O 1
ATOM 9776 N N . LEU B 1 452 ? 22.606 -12.041 -127.834 1.00 50.52 494 LEU B N 1
ATOM 9777 C CA . LEU B 1 452 ? 21.914 -10.817 -128.224 1.00 42.06 494 LEU B CA 1
ATOM 9778 C C . LEU B 1 452 ? 20.547 -11.113 -128.828 1.00 43.56 494 LEU B C 1
ATOM 9779 O O . LEU B 1 452 ? 19.963 -10.261 -129.503 1.00 48.51 494 LEU B O 1
ATOM 9784 N N . ASP B 1 453 ? 20.051 -12.325 -128.623 1.00 46.54 495 ASP B N 1
ATOM 9785 C CA . ASP B 1 453 ? 18.747 -12.718 -129.127 1.00 46.35 495 ASP B CA 1
ATOM 9786 C C . ASP B 1 453 ? 17.650 -11.829 -128.561 1.00 52.91 495 ASP B C 1
ATOM 9787 O O . ASP B 1 453 ? 17.660 -11.479 -127.377 1.00 55.83 495 ASP B O 1
ATOM 9792 N N . GLY B 1 454 ? 16.669 -11.503 -129.401 1.00 53.33 496 GLY B N 1
ATOM 9793 C CA . GLY B 1 454 ? 15.574 -10.632 -129.021 1.00 49.22 496 GLY B CA 1
ATOM 9794 C C . GLY B 1 454 ? 15.826 -9.157 -129.256 1.00 49.26 496 GLY B C 1
ATOM 9795 O O . GLY B 1 454 ? 14.876 -8.368 -129.265 1.00 50.32 496 GLY B O 1
ATOM 9796 N N . ILE B 1 455 ? 17.073 -8.762 -129.441 1.00 48.49 497 ILE B N 1
ATOM 9797 C CA . ILE B 1 455 ? 17.391 -7.409 -129.868 1.00 48.63 497 ILE B CA 1
ATOM 9798 C C . ILE B 1 455 ? 17.386 -7.381 -131.390 1.00 49.01 497 ILE B C 1
ATOM 9799 O O . ILE B 1 455 ? 18.185 -8.062 -132.045 1.00 50.66 497 ILE B O 1
ATOM 9804 N N . ASP B 1 456 ? 16.459 -6.607 -131.944 1.00 48.70 498 ASP B N 1
ATOM 9805 C CA . ASP B 1 456 ? 16.258 -6.456 -133.383 1.00 50.55 498 ASP B CA 1
ATOM 9806 C C . ASP B 1 456 ? 17.217 -5.361 -133.852 1.00 53.94 498 ASP B C 1
ATOM 9807 O O . ASP B 1 456 ? 16.900 -4.167 -133.843 1.00 49.17 498 ASP B O 1
ATOM 9812 N N . VAL B 1 457 ? 18.426 -5.776 -134.241 1.00 51.98 499 VAL B N 1
ATOM 9813 C CA . VAL B 1 457 ? 19.477 -4.811 -134.516 1.00 49.18 499 VAL B CA 1
ATOM 9814 C C . VAL B 1 457 ? 19.208 -4.021 -135.786 1.00 45.30 499 VAL B C 1
ATOM 9815 O O . VAL B 1 457 ? 19.675 -2.888 -135.903 1.00 44.29 499 VAL B O 1
ATOM 9819 N N . ASN B 1 458 ? 18.445 -4.572 -136.737 1.00 47.16 500 ASN B N 1
ATOM 9820 C CA . ASN B 1 458 ? 18.204 -3.842 -137.978 1.00 46.05 500 ASN B CA 1
ATOM 9821 C C . ASN B 1 458 ? 17.420 -2.562 -137.733 1.00 48.97 500 ASN B C 1
ATOM 9822 O O . ASN B 1 458 ? 17.562 -1.597 -138.495 1.00 47.20 500 ASN B O 1
ATOM 9827 N N . SER B 1 459 ? 16.617 -2.524 -136.662 1.00 47.02 501 SER B N 1
ATOM 9828 C CA . SER B 1 459 ? 15.712 -1.412 -136.383 1.00 49.82 501 SER B CA 1
ATOM 9829 C C . SER B 1 459 ? 16.372 -0.246 -135.644 1.00 45.61 501 SER B C 1
ATOM 9830 O O . SER B 1 459 ? 15.760 0.826 -135.557 1.00 42.74 501 SER B O 1
ATOM 9833 N N . ILE B 1 460 ? 17.568 -0.428 -135.078 1.00 42.84 502 ILE B N 1
ATOM 9834 C CA . ILE B 1 460 ? 18.212 0.622 -134.292 1.00 39.38 502 ILE B CA 1
ATOM 9835 C C . ILE B 1 460 ? 18.971 1.551 -135.242 1.00 42.17 502 ILE B C 1
ATOM 9836 O O . ILE B 1 460 ? 20.200 1.683 -135.157 1.00 45.19 502 ILE B O 1
ATOM 9841 N N . THR B 1 461 ? 18.245 2.216 -136.140 1.00 40.20 503 THR B N 1
ATOM 9842 C CA . THR B 1 461 ? 18.837 2.958 -137.247 1.00 44.34 503 THR B CA 1
ATOM 9843 C C . THR B 1 461 ? 19.502 4.280 -136.849 1.00 46.01 503 THR B C 1
ATOM 9844 O O . THR B 1 461 ? 20.205 4.860 -137.681 1.00 43.58 503 THR B O 1
ATOM 9848 N N . HIS B 1 462 ? 19.312 4.767 -135.621 1.00 45.73 504 HIS B N 1
ATOM 9849 C CA . HIS B 1 462 ? 19.923 6.011 -135.171 1.00 43.03 504 HIS B CA 1
ATOM 9850 C C . HIS B 1 462 ? 21.016 5.796 -134.132 1.00 42.41 504 HIS B C 1
ATOM 9851 O O . HIS B 1 462 ? 21.375 6.731 -133.409 1.00 43.17 504 HIS B O 1
ATOM 9858 N N . LEU B 1 463 ? 21.554 4.587 -134.042 1.00 42.47 505 LEU B N 1
ATOM 9859 C CA . LEU B 1 463 ? 22.533 4.278 -133.005 1.00 42.28 505 LEU B CA 1
ATOM 9860 C C . LEU B 1 463 ? 23.846 5.034 -133.253 1.00 43.59 505 LEU B C 1
ATOM 9861 O O . LEU B 1 463 ? 24.358 5.057 -134.376 1.00 41.96 505 LEU B O 1
ATOM 9866 N N . THR B 1 464 ? 24.391 5.671 -132.209 1.00 41.39 506 THR B N 1
ATOM 9867 C CA . THR B 1 464 ? 25.689 6.328 -132.322 1.00 43.86 506 THR B CA 1
ATOM 9868 C C . THR B 1 464 ? 26.752 5.762 -131.386 1.00 42.10 506 THR B C 1
ATOM 9869 O O . THR B 1 464 ? 27.938 6.034 -131.594 1.00 46.63 506 THR B O 1
ATOM 9873 N N . SER B 1 465 ? 26.382 4.975 -130.384 1.00 40.39 507 SER B N 1
ATOM 9874 C CA . SER B 1 465 ? 27.385 4.253 -129.614 1.00 44.03 507 SER B CA 1
ATOM 9875 C C . SER B 1 465 ? 26.751 3.017 -128.969 1.00 46.13 507 SER B C 1
ATOM 9876 O O . SER B 1 465 ? 25.533 2.955 -128.773 1.00 41.78 507 SER B O 1
ATOM 9879 N N . PHE B 1 466 ? 27.575 2.009 -128.688 1.00 42.79 508 PHE B N 1
ATOM 9880 C CA . PHE B 1 466 ? 27.079 0.849 -127.960 1.00 45.61 508 PHE B CA 1
ATOM 9881 C C . PHE B 1 466 ? 28.203 0.233 -127.139 1.00 45.28 508 PHE B C 1
ATOM 9882 O O . PHE B 1 466 ? 29.380 0.340 -127.493 1.00 49.00 508 PHE B O 1
ATOM 9890 N N . ASP B 1 467 ? 27.819 -0.444 -126.053 1.00 41.63 509 ASP B N 1
ATOM 9891 C CA . ASP B 1 467 ? 28.761 -1.156 -125.192 1.00 46.02 509 ASP B CA 1
ATOM 9892 C C . ASP B 1 467 ? 28.144 -2.498 -124.796 1.00 44.06 509 ASP B C 1
ATOM 9893 O O . ASP B 1 467 ? 27.216 -2.545 -123.982 1.00 42.27 509 ASP B O 1
ATOM 9898 N N . ILE B 1 468 ? 28.633 -3.584 -125.386 1.00 40.03 510 ILE B N 1
ATOM 9899 C CA . ILE B 1 468 ? 28.220 -4.930 -124.997 1.00 45.72 510 ILE B CA 1
ATOM 9900 C C . ILE B 1 468 ? 29.382 -5.709 -124.368 1.00 44.32 510 ILE B C 1
ATOM 9901 O O . ILE B 1 468 ? 29.332 -6.935 -124.267 1.00 39.26 510 ILE B O 1
ATOM 9906 N N . SER B 1 469 ? 30.405 -4.995 -123.910 1.00 44.20 511 SER B N 1
ATOM 9907 C CA . SER B 1 469 ? 31.581 -5.593 -123.304 1.00 46.65 511 SER B CA 1
ATOM 9908 C C . SER B 1 469 ? 31.262 -6.123 -121.909 1.00 45.71 511 SER B C 1
ATOM 9909 O O . SER B 1 469 ? 30.256 -5.771 -121.295 1.00 44.16 511 SER B O 1
ATOM 9912 N N . HIS B 1 470 ? 32.160 -6.964 -121.404 1.00 46.46 512 HIS B N 1
ATOM 9913 C CA . HIS B 1 470 ? 32.007 -7.591 -120.090 1.00 50.21 512 HIS B CA 1
ATOM 9914 C C . HIS B 1 470 ? 30.676 -8.337 -119.971 1.00 43.55 512 HIS B C 1
ATOM 9915 O O . HIS B 1 470 ? 29.983 -8.267 -118.957 1.00 41.51 512 HIS B O 1
ATOM 9922 N N . ASN B 1 471 ? 30.316 -9.062 -121.019 1.00 39.96 513 ASN B N 1
ATOM 9923 C CA . ASN B 1 471 ? 29.168 -9.944 -120.927 1.00 46.35 513 ASN B CA 1
ATOM 9924 C C . ASN B 1 471 ? 29.635 -11.392 -121.073 1.00 48.58 513 ASN B C 1
ATOM 9925 O O . ASN B 1 471 ? 30.808 -11.697 -120.815 1.00 45.35 513 ASN B O 1
ATOM 9930 N N . SER B 1 472 ? 28.738 -12.293 -121.469 1.00 48.57 514 SER B N 1
ATOM 9931 C CA . SER B 1 472 ? 29.073 -13.703 -121.640 1.00 48.21 514 SER B CA 1
ATOM 9932 C C . SER B 1 472 ? 28.774 -14.138 -123.064 1.00 48.41 514 SER B C 1
ATOM 9933 O O . SER B 1 472 ? 28.264 -15.235 -123.307 1.00 49.14 514 SER B O 1
ATOM 9936 N N . LEU B 1 473 ? 29.075 -13.264 -124.022 1.00 48.64 515 LEU B N 1
ATOM 9937 C CA . LEU B 1 473 ? 28.739 -13.522 -125.413 1.00 46.83 515 LEU B CA 1
ATOM 9938 C C . LEU B 1 473 ? 29.785 -14.411 -126.079 1.00 43.99 515 LEU B C 1
ATOM 9939 O O . LEU B 1 473 ? 30.975 -14.390 -125.739 1.00 45.58 515 LEU B O 1
ATOM 9944 N N . ASP B 1 474 ? 29.323 -15.197 -127.038 1.00 41.04 516 ASP B N 1
ATOM 9945 C CA . ASP B 1 474 ? 30.190 -15.928 -127.952 1.00 42.12 516 ASP B CA 1
ATOM 9946 C C . ASP B 1 474 ? 30.210 -15.190 -129.276 1.00 45.23 516 ASP B C 1
ATOM 9947 O O . ASP B 1 474 ? 29.256 -15.280 -130.060 1.00 41.19 516 ASP B O 1
ATOM 9952 N N . LEU B 1 475 ? 31.312 -14.485 -129.538 1.00 47.82 517 LEU B N 1
ATOM 9953 C CA . LEU B 1 475 ? 31.475 -13.711 -130.764 1.00 47.85 517 LEU B CA 1
ATOM 9954 C C . LEU B 1 475 ? 32.472 -14.339 -131.732 1.00 51.50 517 LEU B C 1
ATOM 9955 O O . LEU B 1 475 ? 33.131 -13.618 -132.476 1.00 49.94 517 LEU B O 1
ATOM 9960 N N . SER B 1 476 ? 32.593 -15.671 -131.722 1.00 48.71 518 SER B N 1
ATOM 9961 C CA . SER B 1 476 ? 33.447 -16.374 -132.667 1.00 45.78 518 SER B CA 1
ATOM 9962 C C . SER B 1 476 ? 32.868 -16.265 -134.082 1.00 48.20 518 SER B C 1
ATOM 9963 O O . SER B 1 476 ? 31.732 -15.825 -134.292 1.00 48.79 518 SER B O 1
ATOM 9966 N N . GLU B 1 477 ? 33.665 -16.693 -135.062 1.00 50.85 519 GLU B N 1
ATOM 9967 C CA . GLU B 1 477 ? 33.336 -16.431 -136.462 1.00 51.58 519 GLU B CA 1
ATOM 9968 C C . GLU B 1 477 ? 31.942 -16.895 -136.850 1.00 50.89 519 GLU B C 1
ATOM 9969 O O . GLU B 1 477 ? 31.219 -16.166 -137.532 1.00 56.22 519 GLU B O 1
ATOM 9975 N N . LYS B 1 478 ? 31.532 -18.094 -136.427 1.00 53.50 520 LYS B N 1
ATOM 9976 C CA . LYS B 1 478 ? 30.290 -18.659 -136.942 1.00 55.45 520 LYS B CA 1
ATOM 9977 C C . LYS B 1 478 ? 29.100 -18.328 -136.064 1.00 52.79 520 LYS B C 1
ATOM 9978 O O . LYS B 1 478 ? 27.956 -18.510 -136.493 1.00 50.28 520 LYS B O 1
ATOM 9984 N N . SER B 1 479 ? 29.350 -17.813 -134.871 1.00 49.41 521 SER B N 1
ATOM 9985 C CA . SER B 1 479 ? 28.280 -17.404 -133.985 1.00 50.14 521 SER B CA 1
ATOM 9986 C C . SER B 1 479 ? 27.442 -16.300 -134.622 1.00 54.42 521 SER B C 1
ATOM 9987 O O . SER B 1 479 ? 27.967 -15.402 -135.291 1.00 49.85 521 SER B O 1
ATOM 9990 N N . GLU B 1 480 ? 26.113 -16.398 -134.438 1.00 52.96 522 GLU B N 1
ATOM 9991 C CA . GLU B 1 480 ? 25.217 -15.368 -134.939 1.00 56.04 522 GLU B CA 1
ATOM 9992 C C . GLU B 1 480 ? 25.235 -14.123 -134.051 1.00 50.72 522 GLU B C 1
ATOM 9993 O O . GLU B 1 480 ? 24.856 -13.044 -134.516 1.00 50.03 522 GLU B O 1
ATOM 9999 N N . ASP B 1 481 ? 25.749 -14.220 -132.822 1.00 48.35 523 ASP B N 1
ATOM 10000 C CA . ASP B 1 481 ? 25.948 -13.000 -132.047 1.00 45.66 523 ASP B CA 1
ATOM 10001 C C . ASP B 1 481 ? 27.047 -12.136 -132.642 1.00 47.10 523 ASP B C 1
ATOM 10002 O O . ASP B 1 481 ? 27.152 -10.958 -132.295 1.00 45.23 523 ASP B O 1
ATOM 10007 N N . ARG B 1 482 ? 27.871 -12.699 -133.532 1.00 48.18 524 ARG B N 1
ATOM 10008 C CA . ARG B 1 482 ? 28.841 -11.900 -134.261 1.00 44.78 524 ARG B CA 1
ATOM 10009 C C . ARG B 1 482 ? 28.200 -11.247 -135.480 1.00 47.48 524 ARG B C 1
ATOM 10010 O O . ARG B 1 482 ? 28.505 -10.087 -135.777 1.00 48.32 524 ARG B O 1
ATOM 10018 N N . LYS B 1 483 ? 27.259 -11.936 -136.137 1.00 44.02 525 LYS B N 1
ATOM 10019 C CA . LYS B 1 483 ? 26.431 -11.308 -137.169 1.00 48.61 525 LYS B CA 1
ATOM 10020 C C . LYS B 1 483 ? 25.710 -10.087 -136.611 1.00 49.54 525 LYS B C 1
ATOM 10021 O O . LYS B 1 483 ? 25.758 -8.996 -137.193 1.00 45.91 525 LYS B O 1
ATOM 10027 N N . LEU B 1 484 ? 25.011 -10.274 -135.489 1.00 45.85 526 LEU B N 1
ATOM 10028 C CA . LEU B 1 484 ? 24.329 -9.178 -134.817 1.00 44.86 526 LEU B CA 1
ATOM 10029 C C . LEU B 1 484 ? 25.300 -8.054 -134.477 1.00 46.80 526 LEU B C 1
ATOM 10030 O O . LEU B 1 484 ? 24.988 -6.870 -134.671 1.00 43.32 526 LEU B O 1
ATOM 10035 N N . LEU B 1 485 ? 26.477 -8.412 -133.935 1.00 41.27 527 LEU B N 1
ATOM 10036 C CA . LEU B 1 485 ? 27.466 -7.410 -133.557 1.00 42.18 527 LEU B CA 1
ATOM 10037 C C . LEU B 1 485 ? 27.878 -6.571 -134.760 1.00 44.77 527 LEU B C 1
ATOM 10038 O O . LEU B 1 485 ? 28.049 -5.354 -134.642 1.00 42.00 527 LEU B O 1
ATOM 10043 N N . MET B 1 486 ? 28.016 -7.208 -135.932 1.00 48.32 528 MET B N 1
ATOM 10044 C CA . MET B 1 486 ? 28.380 -6.488 -137.151 1.00 43.27 528 MET B CA 1
ATOM 10045 C C . MET B 1 486 ? 27.317 -5.468 -137.529 1.00 44.56 528 MET B C 1
ATOM 10046 O O . MET B 1 486 ? 27.637 -4.383 -138.021 1.00 46.80 528 MET B O 1
ATOM 10051 N N . THR B 1 487 ? 26.043 -5.813 -137.348 1.00 39.33 529 THR B N 1
ATOM 10052 C CA . THR B 1 487 ? 24.999 -4.867 -137.703 1.00 44.25 529 THR B CA 1
ATOM 10053 C C . THR B 1 487 ? 25.027 -3.673 -136.767 1.00 42.67 529 THR B C 1
ATOM 10054 O O . THR B 1 487 ? 24.904 -2.535 -137.219 1.00 45.20 529 THR B O 1
ATOM 10058 N N . LEU B 1 488 ? 25.244 -3.905 -135.471 1.00 43.43 530 LEU B N 1
ATOM 10059 C CA . LEU B 1 488 ? 25.371 -2.790 -134.537 1.00 41.41 530 LEU B CA 1
ATOM 10060 C C . LEU B 1 488 ? 26.502 -1.860 -134.962 1.00 43.84 530 LEU B C 1
ATOM 10061 O O . LEU B 1 488 ? 26.371 -0.634 -134.874 1.00 41.73 530 LEU B O 1
ATOM 10066 N N . MET B 1 489 ? 27.611 -2.427 -135.447 1.00 39.65 531 MET B N 1
ATOM 10067 C CA . MET B 1 489 ? 28.722 -1.602 -135.898 1.00 43.02 531 MET B CA 1
ATOM 10068 C C . MET B 1 489 ? 28.411 -0.892 -137.201 1.00 41.54 531 MET B C 1
ATOM 10069 O O . MET B 1 489 ? 28.895 0.219 -137.421 1.00 43.99 531 MET B O 1
ATOM 10074 N N . GLU B 1 490 ? 27.617 -1.501 -138.075 1.00 36.71 532 GLU B N 1
ATOM 10075 C CA . GLU B 1 490 ? 27.246 -0.812 -139.302 1.00 39.17 532 GLU B CA 1
ATOM 10076 C C . GLU B 1 490 ? 26.329 0.381 -139.014 1.00 45.59 532 GLU B C 1
ATOM 10077 O O . GLU B 1 490 ? 26.411 1.406 -139.701 1.00 45.51 532 GLU B O 1
ATOM 10083 N N . GLN B 1 491 ? 25.464 0.264 -138.000 1.00 42.54 533 GLN B N 1
ATOM 10084 C CA . GLN B 1 491 ? 24.613 1.373 -137.575 1.00 42.94 533 GLN B CA 1
ATOM 10085 C C . GLN B 1 491 ? 25.428 2.559 -137.051 1.00 43.11 533 GLN B C 1
ATOM 10086 O O . GLN B 1 491 ? 25.193 3.709 -137.444 1.00 39.75 533 GLN B O 1
ATOM 10092 N N . VAL B 1 492 ? 26.342 2.303 -136.108 1.00 40.26 534 VAL B N 1
ATOM 10093 C CA . VAL B 1 492 ? 27.202 3.359 -135.578 1.00 45.00 534 VAL B CA 1
ATOM 10094 C C . VAL B 1 492 ? 27.987 4.021 -136.701 1.00 46.74 534 VAL B C 1
ATOM 10095 O O . VAL B 1 492 ? 28.165 5.244 -136.724 1.00 43.80 534 VAL B O 1
ATOM 10099 N N . SER B 1 493 ? 28.444 3.209 -137.655 1.00 48.03 535 SER B N 1
ATOM 10100 C CA . SER B 1 493 ? 29.355 3.618 -138.718 1.00 46.31 535 SER B CA 1
ATOM 10101 C C . SER B 1 493 ? 28.758 4.680 -139.635 1.00 49.02 535 SER B C 1
ATOM 10102 O O . SER B 1 493 ? 29.508 5.438 -140.259 1.00 50.10 535 SER B O 1
ATOM 10105 N N . ASN B 1 494 ? 27.427 4.703 -139.787 1.00 46.80 536 ASN B N 1
ATOM 10106 C CA . ASN B 1 494 ? 26.723 5.707 -140.580 1.00 48.89 536 ASN B CA 1
ATOM 10107 C C . ASN B 1 494 ? 26.634 7.078 -139.923 1.00 51.88 536 ASN B C 1
ATOM 10108 O O . ASN B 1 494 ? 26.290 8.046 -140.606 1.00 50.05 536 ASN B O 1
ATOM 10113 N N . HIS B 1 495 ? 26.902 7.193 -138.630 1.00 51.61 537 HIS B N 1
ATOM 10114 C CA . HIS B 1 495 ? 26.706 8.449 -137.925 1.00 48.54 537 HIS B CA 1
ATOM 10115 C C . HIS B 1 495 ? 27.980 9.036 -137.342 1.00 47.38 537 HIS B C 1
ATOM 10116 O O . HIS B 1 495 ? 27.975 10.204 -136.934 1.00 44.25 537 HIS B O 1
ATOM 10123 N N . GLN B 1 496 ? 29.065 8.274 -137.310 1.00 47.19 538 GLN B N 1
ATOM 10124 C CA . GLN B 1 496 ? 30.187 8.562 -136.438 1.00 48.35 538 GLN B CA 1
ATOM 10125 C C . GLN B 1 496 ? 31.329 7.668 -136.873 1.00 49.32 538 GLN B C 1
ATOM 10126 O O . GLN B 1 496 ? 31.109 6.576 -137.402 1.00 48.22 538 GLN B O 1
ATOM 10132 N N . LYS B 1 497 ? 32.548 8.136 -136.660 1.00 53.70 539 LYS B N 1
ATOM 10133 C CA . LYS B 1 497 ? 33.684 7.291 -136.964 1.00 49.33 539 LYS B CA 1
ATOM 10134 C C . LYS B 1 497 ? 33.759 6.164 -135.937 1.00 54.41 539 LYS B C 1
ATOM 10135 O O . LYS B 1 497 ? 33.706 6.416 -134.727 1.00 54.86 539 LYS B O 1
ATOM 10141 N N . ILE B 1 498 ? 33.843 4.915 -136.414 1.00 48.01 540 ILE B N 1
ATOM 10142 C CA . ILE B 1 498 ? 33.962 3.793 -135.486 1.00 50.96 540 ILE B CA 1
ATOM 10143 C C . ILE B 1 498 ? 35.252 3.918 -134.682 1.00 53.77 540 ILE B C 1
ATOM 10144 O O . ILE B 1 498 ? 36.347 4.066 -135.242 1.00 53.16 540 ILE B O 1
ATOM 10149 N N . THR B 1 499 ? 35.117 3.847 -133.354 1.00 50.99 541 THR B N 1
ATOM 10150 C CA . THR B 1 499 ? 36.217 3.738 -132.409 1.00 48.37 541 THR B CA 1
ATOM 10151 C C . THR B 1 499 ? 35.975 2.548 -131.487 1.00 54.45 541 THR B C 1
ATOM 10152 O O . THR B 1 499 ? 34.924 1.898 -131.531 1.00 55.78 541 THR B O 1
ATOM 10156 N N . VAL B 1 500 ? 36.989 2.248 -130.668 1.00 55.39 542 VAL B N 1
ATOM 10157 C CA . VAL B 1 500 ? 36.877 1.214 -129.642 1.00 49.09 542 VAL B CA 1
ATOM 10158 C C . VAL B 1 500 ? 35.940 1.669 -128.540 1.00 50.64 542 VAL B C 1
ATOM 10159 O O . VAL B 1 500 ? 35.235 0.851 -127.936 1.00 53.11 542 VAL B O 1
ATOM 10163 N N . LYS B 1 501 ? 35.903 2.975 -128.272 1.00 51.07 543 LYS B N 1
ATOM 10164 C CA . LYS B 1 501 ? 35.102 3.476 -127.165 1.00 49.16 543 LYS B CA 1
ATOM 10165 C C . LYS B 1 501 ? 33.615 3.401 -127.489 1.00 54.34 543 LYS B C 1
ATOM 10166 O O . LYS B 1 501 ? 32.819 2.952 -126.655 1.00 56.99 543 LYS B O 1
ATOM 10168 N N . ASN B 1 502 ? 33.217 3.789 -128.702 1.00 50.76 544 ASN B N 1
ATOM 10169 C CA . ASN B 1 502 ? 31.790 3.839 -129.014 1.00 54.11 544 ASN B CA 1
ATOM 10170 C C . ASN B 1 502 ? 31.246 2.542 -129.610 1.00 50.04 544 ASN B C 1
ATOM 10171 O O . ASN B 1 502 ? 30.068 2.498 -129.979 1.00 51.56 544 ASN B O 1
ATOM 10176 N N . THR B 1 503 ? 32.059 1.496 -129.710 1.00 45.45 545 THR B N 1
ATOM 10177 C CA . THR B 1 503 ? 31.599 0.176 -130.142 1.00 47.64 545 THR B CA 1
ATOM 10178 C C . THR B 1 503 ? 32.264 -0.901 -129.284 1.00 51.46 545 THR B C 1
ATOM 10179 O O . THR B 1 503 ? 32.810 -1.877 -129.795 1.00 51.88 545 THR B O 1
ATOM 10183 N N . ALA B 1 504 ? 32.276 -0.705 -127.961 1.00 53.08 546 ALA B N 1
ATOM 10184 C CA . ALA B 1 504 ? 32.975 -1.629 -127.068 1.00 49.65 546 ALA B CA 1
ATOM 10185 C C . ALA B 1 504 ? 32.291 -2.989 -127.059 1.00 52.38 546 ALA B C 1
ATOM 10186 O O . ALA B 1 504 ? 31.061 -3.079 -126.946 1.00 52.23 546 ALA B O 1
ATOM 10188 N N . PHE B 1 505 ? 33.092 -4.057 -127.187 1.00 52.02 547 PHE B N 1
ATOM 10189 C CA . PHE B 1 505 ? 32.515 -5.395 -127.134 1.00 48.89 547 PHE B CA 1
ATOM 10190 C C . PHE B 1 505 ? 33.460 -6.444 -126.556 1.00 48.96 547 PHE B C 1
ATOM 10191 O O . PHE B 1 505 ? 33.105 -7.627 -126.558 1.00 46.50 547 PHE B O 1
ATOM 10199 N N . GLU B 1 506 ? 34.630 -6.062 -126.064 1.00 51.32 548 GLU B N 1
ATOM 10200 C CA . GLU B 1 506 ? 35.653 -6.998 -125.621 1.00 47.40 548 GLU B CA 1
ATOM 10201 C C . GLU B 1 506 ? 35.341 -7.482 -124.203 1.00 45.84 548 GLU B C 1
ATOM 10202 O O . GLU B 1 506 ? 34.401 -7.016 -123.559 1.00 48.73 548 GLU B O 1
ATOM 10208 N N . ASN B 1 507 ? 36.149 -8.425 -123.706 1.00 47.89 549 ASN B N 1
ATOM 10209 C CA . ASN B 1 507 ? 36.034 -8.985 -122.345 1.00 49.31 549 ASN B CA 1
ATOM 10210 C C . ASN B 1 507 ? 34.816 -9.896 -122.177 1.00 48.37 549 ASN B C 1
ATOM 10211 O O . ASN B 1 507 ? 34.189 -9.906 -121.119 1.00 48.92 549 ASN B O 1
ATOM 10216 N N . GLN B 1 508 ? 34.501 -10.694 -123.192 1.00 46.54 550 GLN B N 1
ATOM 10217 C CA . GLN B 1 508 ? 33.456 -11.695 -123.043 1.00 49.66 550 GLN B CA 1
ATOM 10218 C C . GLN B 1 508 ? 33.966 -12.895 -122.243 1.00 52.01 550 GLN B C 1
ATOM 10219 O O . GLN B 1 508 ? 35.159 -13.213 -122.245 1.00 52.25 550 GLN B O 1
ATOM 10225 N N . LYS B 1 509 ? 33.043 -13.556 -121.540 1.00 52.39 551 LYS B N 1
ATOM 10226 C CA . LYS B 1 509 ? 33.323 -14.803 -120.821 1.00 50.00 551 LYS B CA 1
ATOM 10227 C C . LYS B 1 509 ? 32.194 -15.782 -121.098 1.00 46.83 551 LYS B C 1
ATOM 10228 O O . LYS B 1 509 ? 31.328 -16.010 -120.245 1.00 46.02 551 LYS B O 1
ATOM 10234 N N . PRO B 1 510 ? 32.161 -16.367 -122.301 1.00 47.21 552 PRO B N 1
ATOM 10235 C CA . PRO B 1 510 ? 31.032 -17.237 -122.674 1.00 46.61 552 PRO B CA 1
ATOM 10236 C C . PRO B 1 510 ? 30.944 -18.455 -121.767 1.00 50.53 552 PRO B C 1
ATOM 10237 O O . PRO B 1 510 ? 31.928 -19.172 -121.563 1.00 55.38 552 PRO B O 1
ATOM 10241 N N . LYS B 1 511 ? 29.747 -18.702 -121.243 1.00 52.50 553 LYS B N 1
ATOM 10242 C CA . LYS B 1 511 ? 29.537 -19.865 -120.394 1.00 50.93 553 LYS B CA 1
ATOM 10243 C C . LYS B 1 511 ? 29.673 -21.155 -121.213 1.00 51.52 553 LYS B C 1
ATOM 10244 O O . LYS B 1 511 ? 29.398 -21.190 -122.419 1.00 48.48 553 LYS B O 1
ATOM 10250 N N . GLY B 1 512 ? 30.119 -22.218 -120.549 1.00 50.27 554 GLY B N 1
ATOM 10251 C CA . GLY B 1 512 ? 30.283 -23.518 -121.183 1.00 47.92 554 GLY B CA 1
ATOM 10252 C C . GLY B 1 512 ? 29.122 -24.447 -120.870 1.00 52.15 554 GLY B C 1
ATOM 10253 O O . GLY B 1 512 ? 28.668 -24.528 -119.730 1.00 54.85 554 GLY B O 1
ATOM 10254 N N . TYR B 1 513 ? 28.648 -25.145 -121.899 1.00 51.57 555 TYR B N 1
ATOM 10255 C CA . TYR B 1 513 ? 27.538 -26.080 -121.779 1.00 46.92 555 TYR B CA 1
ATOM 10256 C C . TYR B 1 513 ? 27.968 -27.466 -122.246 1.00 52.74 555 TYR B C 1
ATOM 10257 O O . TYR B 1 513 ? 29.040 -27.648 -122.832 1.00 52.59 555 TYR B O 1
ATOM 10266 N N . TYR B 1 514 ? 27.114 -28.466 -121.956 1.00 53.42 556 TYR B N 1
ATOM 10267 C CA . TYR B 1 514 ? 27.315 -29.810 -122.488 1.00 46.13 556 TYR B CA 1
ATOM 10268 C C . TYR B 1 514 ? 26.848 -29.848 -123.934 1.00 43.61 556 TYR B C 1
ATOM 10269 O O . TYR B 1 514 ? 25.786 -29.314 -124.244 1.00 48.03 556 TYR B O 1
ATOM 10278 N N . PRO B 1 515 ? 27.610 -30.446 -124.841 1.00 47.37 557 PRO B N 1
ATOM 10279 C CA . PRO B 1 515 ? 27.139 -30.560 -126.227 1.00 51.07 557 PRO B CA 1
ATOM 10280 C C . PRO B 1 515 ? 25.795 -31.280 -126.293 1.00 56.09 557 PRO B C 1
ATOM 10281 O O . PRO B 1 515 ? 25.513 -32.184 -125.502 1.00 54.40 557 PRO B O 1
ATOM 10285 N N . GLN B 1 516 ? 24.944 -30.863 -127.238 1.00 56.93 558 GLN B N 1
ATOM 10286 C CA . GLN B 1 516 ? 23.624 -31.482 -127.327 1.00 58.00 558 GLN B CA 1
ATOM 10287 C C . GLN B 1 516 ? 23.667 -32.836 -128.022 1.00 63.62 558 GLN B C 1
ATOM 10288 O O . GLN B 1 516 ? 22.831 -33.704 -127.738 1.00 62.21 558 GLN B O 1
ATOM 10294 N N . THR B 1 517 ? 24.633 -33.047 -128.908 1.00 58.44 559 THR B N 1
ATOM 10295 C CA . THR B 1 517 ? 24.833 -34.330 -129.553 1.00 57.28 559 THR B CA 1
ATOM 10296 C C . THR B 1 517 ? 26.326 -34.576 -129.666 1.00 57.79 559 THR B C 1
ATOM 10297 O O . THR B 1 517 ? 27.149 -33.688 -129.432 1.00 54.52 559 THR B O 1
ATOM 10301 N N . TYR B 1 518 ? 26.672 -35.809 -130.008 1.00 62.55 560 TYR B N 1
ATOM 10302 C CA . TYR B 1 518 ? 28.061 -36.197 -130.174 1.00 63.77 560 TYR B CA 1
ATOM 10303 C C . TYR B 1 518 ? 28.235 -36.854 -131.534 1.00 63.37 560 TYR B C 1
ATOM 10304 O O . TYR B 1 518 ? 27.286 -37.390 -132.110 1.00 62.70 560 TYR B O 1
ATOM 10313 N N . ASP B 1 519 ? 29.450 -36.740 -132.070 1.00 66.12 561 ASP B N 1
ATOM 10314 C CA . ASP B 1 519 ? 29.669 -37.034 -133.481 1.00 72.23 561 ASP B CA 1
ATOM 10315 C C . ASP B 1 519 ? 29.710 -38.538 -133.764 1.00 75.37 561 ASP B C 1
ATOM 10316 O O . ASP B 1 519 ? 29.039 -39.017 -134.690 1.00 69.55 561 ASP B O 1
ATOM 10321 N N . THR B 1 520 ? 30.473 -39.298 -132.963 1.00 71.30 562 THR B N 1
ATOM 10322 C CA . THR B 1 520 ? 30.770 -40.709 -133.246 1.00 73.45 562 THR B CA 1
ATOM 10323 C C . THR B 1 520 ? 29.533 -41.590 -133.035 1.00 70.57 562 THR B C 1
ATOM 10324 O O . THR B 1 520 ? 29.119 -41.844 -131.899 1.00 65.63 562 THR B O 1
ATOM 10328 N N . LYS B 1 521 ? 28.949 -42.081 -134.125 1.00 68.65 563 LYS B N 1
ATOM 10329 C CA . LYS B 1 521 ? 27.863 -43.041 -134.035 1.00 62.99 563 LYS B CA 1
ATOM 10330 C C . LYS B 1 521 ? 28.360 -44.482 -134.053 1.00 69.77 563 LYS B C 1
ATOM 10331 O O . LYS B 1 521 ? 27.604 -45.394 -133.702 1.00 71.02 563 LYS B O 1
ATOM 10333 N N . GLU B 1 522 ? 29.615 -44.709 -134.434 1.00 69.02 564 GLU B N 1
ATOM 10334 C CA . GLU B 1 522 ? 30.171 -46.058 -134.456 1.00 65.65 564 GLU B CA 1
ATOM 10335 C C . GLU B 1 522 ? 31.665 -45.918 -134.180 1.00 62.81 564 GLU B C 1
ATOM 10336 O O . GLU B 1 522 ? 32.434 -45.627 -135.095 1.00 66.35 564 GLU B O 1
ATOM 10342 N N . GLY B 1 523 ? 32.074 -46.175 -132.932 1.00 66.25 565 GLY B N 1
ATOM 10343 C CA . GLY B 1 523 ? 33.464 -46.036 -132.556 1.00 63.43 565 GLY B CA 1
ATOM 10344 C C . GLY B 1 523 ? 34.256 -47.299 -132.789 1.00 69.24 565 GLY B C 1
ATOM 10345 O O . GLY B 1 523 ? 33.701 -48.378 -132.988 1.00 70.75 565 GLY B O 1
ATOM 10346 N N . HIS B 1 524 ? 35.579 -47.160 -132.781 1.00 69.97 566 HIS B N 1
ATOM 10347 C CA . HIS B 1 524 ? 36.429 -48.300 -133.083 1.00 73.06 566 HIS B CA 1
ATOM 10348 C C . HIS B 1 524 ? 37.685 -48.240 -132.227 1.00 70.97 566 HIS B C 1
ATOM 10349 O O . HIS B 1 524 ? 38.090 -47.172 -131.768 1.00 74.90 566 HIS B O 1
ATOM 10356 N N . TYR B 1 525 ? 38.259 -49.411 -131.968 1.00 69.94 567 TYR B N 1
ATOM 10357 C CA . TYR B 1 525 ? 39.573 -49.539 -131.361 1.00 77.56 567 TYR B CA 1
ATOM 10358 C C . TYR B 1 525 ? 40.351 -50.613 -132.100 1.00 80.44 567 TYR B C 1
ATOM 10359 O O . TYR B 1 525 ? 39.785 -51.611 -132.559 1.00 74.12 567 TYR B O 1
ATOM 10368 N N . ASP B 1 526 ? 41.660 -50.401 -132.205 1.00 85.23 568 ASP B N 1
ATOM 10369 C CA . ASP B 1 526 ? 42.502 -51.465 -132.709 1.00 86.21 568 ASP B CA 1
ATOM 10370 C C . ASP B 1 526 ? 42.507 -52.597 -131.689 1.00 88.55 568 ASP B C 1
ATOM 10371 O O . ASP B 1 526 ? 42.269 -52.393 -130.492 1.00 87.49 568 ASP B O 1
ATOM 10373 N N . VAL B 1 527 ? 42.771 -53.809 -132.167 1.00 88.28 569 VAL B N 1
ATOM 10374 C CA . VAL B 1 527 ? 42.917 -54.913 -131.231 1.00 87.01 569 VAL B CA 1
ATOM 10375 C C . VAL B 1 527 ? 44.313 -54.794 -130.622 1.00 84.99 569 VAL B C 1
ATOM 10376 O O . VAL B 1 527 ? 45.183 -55.642 -130.846 1.00 81.43 569 VAL B O 1
ATOM 10378 N N . ASP B 1 528 ? 44.534 -53.724 -129.853 1.00 86.88 570 ASP B N 1
ATOM 10379 C CA . ASP B 1 528 ? 45.776 -53.520 -129.122 1.00 85.29 570 ASP B CA 1
ATOM 10380 C C . ASP B 1 528 ? 45.567 -54.268 -127.808 1.00 82.42 570 ASP B C 1
ATOM 10381 O O . ASP B 1 528 ? 44.726 -55.160 -127.759 1.00 85.47 570 ASP B O 1
ATOM 10386 N N . ASN B 1 529 ? 46.288 -53.968 -126.739 1.00 79.44 571 ASN B N 1
ATOM 10387 C CA . ASN B 1 529 ? 45.938 -54.640 -125.490 1.00 82.71 571 ASN B CA 1
ATOM 10388 C C . ASN B 1 529 ? 46.099 -53.695 -124.312 1.00 81.76 571 ASN B C 1
ATOM 10389 O O . ASN B 1 529 ? 46.519 -54.095 -123.220 1.00 79.45 571 ASN B O 1
ATOM 10394 N N . ALA B 1 530 ? 45.719 -52.441 -124.510 1.00 85.48 572 ALA B N 1
ATOM 10395 C CA . ALA B 1 530 ? 45.828 -51.405 -123.497 1.00 78.80 572 ALA B CA 1
ATOM 10396 C C . ALA B 1 530 ? 44.433 -50.919 -123.126 1.00 76.81 572 ALA B C 1
ATOM 10397 O O . ALA B 1 530 ? 43.422 -51.296 -123.734 1.00 73.99 572 ALA B O 1
ATOM 10399 N N . GLU B 1 531 ? 44.392 -50.087 -122.097 1.00 82.05 573 GLU B N 1
ATOM 10400 C CA . GLU B 1 531 ? 43.136 -49.546 -121.599 1.00 77.56 573 GLU B CA 1
ATOM 10401 C C . GLU B 1 531 ? 42.700 -48.317 -122.387 1.00 71.18 573 GLU B C 1
ATOM 10402 O O . GLU B 1 531 ? 43.522 -47.506 -122.816 1.00 73.30 573 GLU B O 1
ATOM 10408 N N . HIS B 1 532 ? 41.396 -48.203 -122.592 1.00 72.62 574 HIS B N 1
ATOM 10409 C CA . HIS B 1 532 ? 40.790 -47.034 -123.204 1.00 72.18 574 HIS B CA 1
ATOM 10410 C C . HIS B 1 532 ? 39.707 -46.504 -122.274 1.00 71.52 574 HIS B C 1
ATOM 10411 O O . HIS B 1 532 ? 39.159 -47.243 -121.453 1.00 70.42 574 HIS B O 1
ATOM 10418 N N . ASP B 1 533 ? 39.434 -45.204 -122.385 1.00 72.93 575 ASP B N 1
ATOM 10419 C CA . ASP B 1 533 ? 38.365 -44.534 -121.646 1.00 68.47 575 ASP B CA 1
ATOM 10420 C C . ASP B 1 533 ? 37.300 -44.054 -122.625 1.00 63.77 575 ASP B C 1
ATOM 10421 O O . ASP B 1 533 ? 37.581 -43.216 -123.488 1.00 62.18 575 ASP B O 1
ATOM 10426 N N . ILE B 1 534 ? 36.077 -44.570 -122.478 1.00 58.95 576 ILE B N 1
ATOM 10427 C CA . ILE B 1 534 ? 35.038 -44.275 -123.459 1.00 62.26 576 ILE B CA 1
ATOM 10428 C C . ILE B 1 534 ? 34.578 -42.815 -123.379 1.00 63.50 576 ILE B C 1
ATOM 10429 O O . ILE B 1 534 ? 34.190 -42.229 -124.398 1.00 62.19 576 ILE B O 1
ATOM 10434 N N . LEU B 1 535 ? 34.602 -42.201 -122.190 1.00 57.97 577 LEU B N 1
ATOM 10435 C CA . LEU B 1 535 ? 34.219 -40.796 -122.098 1.00 61.43 577 LEU B CA 1
ATOM 10436 C C . LEU B 1 535 ? 35.289 -39.889 -122.700 1.00 64.65 577 LEU B C 1
ATOM 10437 O O . LEU B 1 535 ? 34.973 -38.956 -123.449 1.00 63.11 577 LEU B O 1
ATOM 10442 N N . THR B 1 536 ? 36.555 -40.144 -122.374 1.00 62.14 578 THR B N 1
ATOM 10443 C CA . THR B 1 536 ? 37.655 -39.389 -122.962 1.00 57.10 578 THR B CA 1
ATOM 10444 C C . THR B 1 536 ? 37.657 -39.465 -124.482 1.00 60.90 578 THR B C 1
ATOM 10445 O O . THR B 1 536 ? 37.899 -38.462 -125.159 1.00 63.90 578 THR B O 1
ATOM 10449 N N . ASP B 1 537 ? 37.390 -40.635 -125.043 1.00 60.32 579 ASP B N 1
ATOM 10450 C CA . ASP B 1 537 ? 37.615 -40.805 -126.471 1.00 64.17 579 ASP B CA 1
ATOM 10451 C C . ASP B 1 537 ? 36.446 -40.353 -127.336 1.00 60.29 579 ASP B C 1
ATOM 10452 O O . ASP B 1 537 ? 36.662 -39.928 -128.474 1.00 58.84 579 ASP B O 1
ATOM 10457 N N . PHE B 1 538 ? 35.221 -40.412 -126.828 1.00 56.82 580 PHE B N 1
ATOM 10458 C CA . PHE B 1 538 ? 34.068 -40.244 -127.704 1.00 61.53 580 PHE B CA 1
ATOM 10459 C C . PHE B 1 538 ? 33.022 -39.262 -127.189 1.00 62.16 580 PHE B C 1
ATOM 10460 O O . PHE B 1 538 ? 32.260 -38.706 -127.984 1.00 61.43 580 PHE B O 1
ATOM 10468 N N . VAL B 1 539 ? 32.944 -39.062 -125.873 1.00 62.13 581 VAL B N 1
ATOM 10469 C CA . VAL B 1 539 ? 31.889 -38.255 -125.259 1.00 57.53 581 VAL B CA 1
ATOM 10470 C C . VAL B 1 539 ? 32.590 -37.263 -124.336 1.00 55.73 581 VAL B C 1
ATOM 10471 O O . VAL B 1 539 ? 32.748 -37.507 -123.135 1.00 55.76 581 VAL B O 1
ATOM 10475 N N . PHE B 1 540 ? 33.013 -36.129 -124.902 1.00 57.74 582 PHE B N 1
ATOM 10476 C CA . PHE B 1 540 ? 33.896 -35.165 -124.255 1.00 54.36 582 PHE B CA 1
ATOM 10477 C C . PHE B 1 540 ? 33.611 -33.780 -124.835 1.00 53.77 582 PHE B C 1
ATOM 10478 O O . PHE B 1 540 ? 32.972 -33.645 -125.882 1.00 48.34 582 PHE B O 1
ATOM 10486 N N . GLY B 1 541 ? 34.115 -32.741 -124.159 1.00 53.23 583 GLY B N 1
ATOM 10487 C CA . GLY B 1 541 ? 34.110 -31.401 -124.715 1.00 50.07 583 GLY B CA 1
ATOM 10488 C C . GLY B 1 541 ? 32.995 -30.528 -124.165 1.00 53.64 583 GLY B C 1
ATOM 10489 O O . GLY B 1 541 ? 32.176 -30.938 -123.342 1.00 53.08 583 GLY B O 1
ATOM 10490 N N . THR B 1 542 ? 32.971 -29.287 -124.654 1.00 55.74 584 THR B N 1
ATOM 10491 C CA . THR B 1 542 ? 32.105 -28.231 -124.145 1.00 52.74 584 THR B CA 1
ATOM 10492 C C . THR B 1 542 ? 31.654 -27.369 -125.322 1.00 48.32 584 THR B C 1
ATOM 10493 O O . THR B 1 542 ? 32.405 -27.189 -126.289 1.00 48.68 584 THR B O 1
ATOM 10497 N N . VAL B 1 543 ? 30.414 -26.882 -125.273 1.00 47.78 585 VAL B N 1
ATOM 10498 C CA . VAL B 1 543 ? 29.935 -25.905 -126.253 1.00 51.61 585 VAL B CA 1
ATOM 10499 C C . VAL B 1 543 ? 29.674 -24.564 -125.571 1.00 47.01 585 VAL B C 1
ATOM 10500 O O . VAL B 1 543 ? 29.562 -24.457 -124.347 1.00 47.46 585 VAL B O 1
ATOM 10504 N N . THR B 1 544 ? 29.579 -23.525 -126.396 1.00 52.84 586 THR B N 1
ATOM 10505 C CA . THR B 1 544 ? 29.064 -22.224 -125.981 1.00 51.53 586 THR B CA 1
ATOM 10506 C C . THR B 1 544 ? 27.546 -22.232 -126.100 1.00 52.60 586 THR B C 1
ATOM 10507 O O . THR B 1 544 ? 26.956 -23.147 -126.680 1.00 54.07 586 THR B O 1
ATOM 10511 N N . LYS B 1 545 ? 26.905 -21.187 -125.560 1.00 51.85 587 LYS B N 1
ATOM 10512 C CA . LYS B 1 545 ? 25.455 -21.049 -125.720 1.00 50.49 587 LYS B CA 1
ATOM 10513 C C . LYS B 1 545 ? 25.025 -21.048 -127.186 1.00 50.22 587 LYS B C 1
ATOM 10514 O O . LYS B 1 545 ? 23.857 -21.313 -127.474 1.00 48.10 587 LYS B O 1
ATOM 10520 N N . ARG B 1 546 ? 25.930 -20.707 -128.109 1.00 52.20 588 ARG B N 1
ATOM 10521 C CA . ARG B 1 546 ? 25.650 -20.694 -129.539 1.00 49.64 588 ARG B CA 1
ATOM 10522 C C . ARG B 1 546 ? 26.167 -21.950 -130.230 1.00 52.81 588 ARG B C 1
ATOM 10523 O O . ARG B 1 546 ? 26.291 -21.969 -131.461 1.00 50.15 588 ARG B O 1
ATOM 10531 N N . ASN B 1 547 ? 26.476 -22.997 -129.462 1.00 55.84 589 ASN B N 1
ATOM 10532 C CA . ASN B 1 547 ? 26.810 -24.316 -130.006 1.00 56.75 589 ASN B CA 1
ATOM 10533 C C . ASN B 1 547 ? 28.124 -24.314 -130.779 1.00 53.56 589 ASN B C 1
ATOM 10534 O O . ASN B 1 547 ? 28.265 -25.012 -131.778 1.00 59.46 589 ASN B O 1
ATOM 10539 N N . THR B 1 548 ? 29.079 -23.513 -130.338 1.00 51.55 590 THR B N 1
ATOM 10540 C CA . THR B 1 548 ? 30.431 -23.534 -130.873 1.00 51.89 590 THR B CA 1
ATOM 10541 C C . THR B 1 548 ? 31.192 -24.588 -130.080 1.00 49.98 590 THR B C 1
ATOM 10542 O O . THR B 1 548 ? 31.386 -24.427 -128.871 1.00 48.43 590 THR B O 1
ATOM 10546 N N . PHE B 1 549 ? 31.611 -25.676 -130.742 1.00 51.85 591 PHE B N 1
ATOM 10547 C CA . PHE B 1 549 ? 32.223 -26.788 -130.021 1.00 49.16 591 PHE B CA 1
ATOM 10548 C C . PHE B 1 549 ? 33.690 -26.514 -129.721 1.00 52.55 591 PHE B C 1
ATOM 10549 O O . PHE B 1 549 ? 34.462 -26.157 -130.615 1.00 49.64 591 PHE B O 1
ATOM 10557 N N . ILE B 1 550 ? 34.082 -26.731 -128.468 1.00 53.95 592 ILE B N 1
ATOM 10558 C CA . ILE B 1 550 ? 35.467 -26.608 -128.031 1.00 54.72 592 ILE B CA 1
ATOM 10559 C C . ILE B 1 550 ? 35.866 -27.928 -127.372 1.00 57.55 592 ILE B C 1
ATOM 10560 O O . ILE B 1 550 ? 35.409 -28.239 -126.263 1.00 54.61 592 ILE B O 1
ATOM 10565 N N . GLY B 1 551 ? 36.751 -28.679 -128.029 1.00 61.77 593 GLY B N 1
ATOM 10566 C CA . GLY B 1 551 ? 37.052 -30.039 -127.628 1.00 59.25 593 GLY B CA 1
ATOM 10567 C C . GLY B 1 551 ? 37.944 -30.184 -126.414 1.00 60.10 593 GLY B C 1
ATOM 10568 O O . GLY B 1 551 ? 37.726 -31.069 -125.583 1.00 61.58 593 GLY B O 1
ATOM 10569 N N . ASP B 1 552 ? 38.958 -29.340 -126.298 1.00 60.91 594 ASP B N 1
ATOM 10570 C CA . ASP B 1 552 ? 39.937 -29.471 -125.226 1.00 62.99 594 ASP B CA 1
ATOM 10571 C C . ASP B 1 552 ? 40.590 -28.113 -125.006 1.00 63.33 594 ASP B C 1
ATOM 10572 O O . ASP B 1 552 ? 40.180 -27.114 -125.604 1.00 63.45 594 ASP B O 1
ATOM 10577 N N . GLU B 1 553 ? 41.626 -28.075 -124.157 1.00 60.99 595 GLU B N 1
ATOM 10578 C CA . GLU B 1 553 ? 42.212 -26.796 -123.769 1.00 57.76 595 GLU B CA 1
ATOM 10579 C C . GL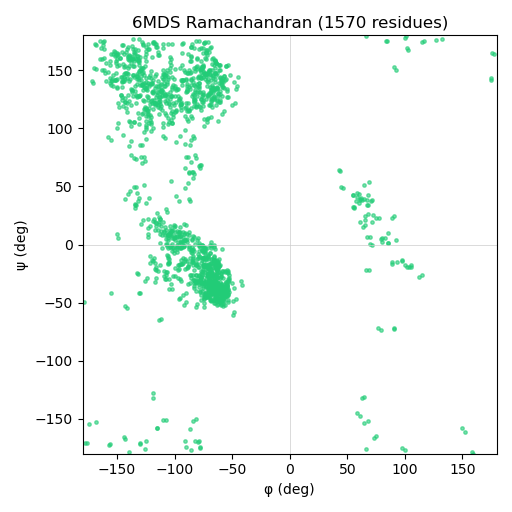U B 1 553 ? 42.982 -26.134 -124.912 1.00 58.77 595 GLU B C 1
ATOM 10580 O O . GLU B 1 553 ? 43.122 -24.908 -124.924 1.00 60.96 595 GLU B O 1
ATOM 10586 N N . GLU B 1 554 ? 43.464 -26.907 -125.884 1.00 60.30 596 GLU B N 1
ATOM 10587 C CA . GLU B 1 554 ? 44.132 -26.304 -127.034 1.00 63.49 596 GLU B CA 1
ATOM 10588 C C . GLU B 1 554 ? 43.132 -25.711 -128.031 1.00 59.93 596 GLU B C 1
ATOM 10589 O O . GLU B 1 554 ? 43.439 -24.720 -128.704 1.00 58.17 596 GLU B O 1
ATOM 10591 N N . ALA B 1 555 ? 41.946 -26.304 -128.164 1.00 62.97 597 ALA B N 1
ATOM 10592 C CA . ALA B 1 555 ? 40.908 -25.663 -128.958 1.00 53.93 597 ALA B CA 1
ATOM 10593 C C . ALA B 1 555 ? 40.410 -24.390 -128.283 1.00 57.01 597 ALA B C 1
ATOM 10594 O O . ALA B 1 555 ? 40.049 -23.426 -128.969 1.00 54.99 597 ALA B O 1
ATOM 10596 N N . PHE B 1 556 ? 40.401 -24.366 -126.948 1.00 54.54 598 PHE B N 1
ATOM 10597 C CA . PHE B 1 556 ? 39.987 -23.177 -126.209 1.00 54.48 598 PHE B CA 1
ATOM 10598 C C . PHE B 1 556 ? 41.033 -22.074 -126.320 1.00 57.91 598 PHE B C 1
ATOM 10599 O O . PHE B 1 556 ? 40.694 -20.882 -126.355 1.00 56.47 598 PHE B O 1
ATOM 10607 N N . ALA B 1 557 ? 42.313 -22.450 -126.342 1.00 59.52 599 ALA B N 1
ATOM 10608 C CA . ALA B 1 557 ? 43.368 -21.452 -126.479 1.00 57.89 599 ALA B CA 1
ATOM 10609 C C . ALA B 1 557 ? 43.282 -20.754 -127.832 1.00 56.44 599 ALA B C 1
ATOM 10610 O O . ALA B 1 557 ? 43.508 -19.545 -127.933 1.00 51.42 599 ALA B O 1
ATOM 10612 N N . ILE B 1 558 ? 42.966 -21.509 -128.887 1.00 57.94 600 ILE B N 1
ATOM 10613 C CA . ILE B 1 558 ? 42.691 -20.902 -130.186 1.00 57.28 600 ILE B CA 1
ATOM 10614 C C . ILE B 1 558 ? 41.464 -20.001 -130.101 1.00 58.28 600 ILE B C 1
ATOM 10615 O O . ILE B 1 558 ? 41.444 -18.895 -130.656 1.00 58.92 600 ILE B O 1
ATOM 10620 N N . TYR B 1 559 ? 40.425 -20.460 -129.392 1.00 58.33 601 TYR B N 1
ATOM 10621 C CA . TYR B 1 559 ? 39.203 -19.676 -129.248 1.00 51.59 601 TYR B CA 1
ATOM 10622 C C . TYR B 1 559 ? 39.483 -18.322 -128.609 1.00 53.04 601 TYR B C 1
ATOM 10623 O O . TYR B 1 559 ? 38.914 -17.306 -129.026 1.00 51.32 601 TYR B O 1
ATOM 10632 N N . LYS B 1 560 ? 40.334 -18.298 -127.578 1.00 50.75 602 LYS B N 1
ATOM 10633 C CA . LYS B 1 560 ? 40.664 -17.084 -126.843 1.00 51.66 602 LYS B CA 1
ATOM 10634 C C . LYS B 1 560 ? 41.409 -16.059 -127.691 1.00 58.46 602 LYS B C 1
ATOM 10635 O O . LYS B 1 560 ? 41.542 -14.899 -127.267 1.00 52.94 602 LYS B O 1
ATOM 10641 N N . GLU B 1 561 ? 41.904 -16.465 -128.861 1.00 60.11 603 GLU B N 1
ATOM 10642 C CA . GLU B 1 561 ? 42.566 -15.584 -129.812 1.00 57.69 603 GLU B CA 1
ATOM 10643 C C . GLU B 1 561 ? 41.592 -14.916 -130.770 1.00 53.44 603 GLU B C 1
ATOM 10644 O O . GLU B 1 561 ? 42.025 -14.153 -131.637 1.00 55.51 603 GLU B O 1
ATOM 10650 N N . GLY B 1 562 ? 40.300 -15.208 -130.661 1.00 52.52 604 GLY B N 1
ATOM 10651 C CA . GLY B 1 562 ? 39.355 -14.664 -131.619 1.00 54.22 604 GLY B CA 1
ATOM 10652 C C . GLY B 1 562 ? 39.356 -13.145 -131.604 1.00 51.96 604 GLY B C 1
ATOM 10653 O O . GLY B 1 562 ? 39.422 -12.508 -130.550 1.00 53.33 604 GLY B O 1
ATOM 10654 N N . ALA B 1 563 ? 39.260 -12.564 -132.787 1.00 45.05 605 ALA B N 1
ATOM 10655 C CA . ALA B 1 563 ? 39.302 -11.124 -132.903 1.00 50.60 605 ALA B CA 1
ATOM 10656 C C . ALA B 1 563 ? 38.299 -10.689 -133.948 1.00 55.48 605 ALA B C 1
ATOM 10657 O O . ALA B 1 563 ? 38.043 -11.397 -134.929 1.00 52.38 605 ALA B O 1
ATOM 10659 N N . VAL B 1 564 ? 37.731 -9.513 -133.717 1.00 57.18 606 VAL B N 1
ATOM 10660 C CA . VAL B 1 564 ? 36.920 -8.811 -134.697 1.00 52.55 606 VAL B CA 1
ATOM 10661 C C . VAL B 1 564 ? 37.698 -7.570 -135.087 1.00 55.56 606 VAL B C 1
ATOM 10662 O O . VAL B 1 564 ? 38.017 -6.741 -134.225 1.00 55.16 606 VAL B O 1
ATOM 10666 N N . ASP B 1 565 ? 38.007 -7.445 -136.378 1.00 57.59 607 ASP B N 1
ATOM 10667 C CA . ASP B 1 565 ? 38.847 -6.343 -136.874 1.00 63.04 607 ASP B CA 1
ATOM 10668 C C . ASP B 1 565 ? 40.100 -6.131 -136.014 1.00 57.13 607 ASP B C 1
ATOM 10669 O O . ASP B 1 565 ? 40.398 -5.010 -135.589 1.00 59.95 607 ASP B O 1
ATOM 10674 N N . GLY B 1 566 ? 40.827 -7.217 -135.725 1.00 50.94 608 GLY B N 1
ATOM 10675 C CA . GLY B 1 566 ? 42.019 -7.175 -134.903 1.00 49.90 608 GLY B CA 1
ATOM 10676 C C . GLY B 1 566 ? 41.800 -6.921 -133.431 1.00 52.21 608 GLY B C 1
ATOM 10677 O O . GLY B 1 566 ? 42.783 -6.881 -132.675 1.00 46.68 608 GLY B O 1
ATOM 10678 N N . ARG B 1 567 ? 40.552 -6.751 -132.997 1.00 52.41 609 ARG B N 1
ATOM 10679 C CA . ARG B 1 567 ? 40.223 -6.551 -131.592 1.00 50.07 609 ARG B CA 1
ATOM 10680 C C . ARG B 1 567 ? 39.817 -7.889 -130.987 1.00 55.78 609 ARG B C 1
ATOM 10681 O O . ARG B 1 567 ? 38.905 -8.548 -131.499 1.00 55.49 609 ARG B O 1
ATOM 10689 N N . GLN B 1 568 ? 40.482 -8.287 -129.900 1.00 52.86 610 GLN B N 1
ATOM 10690 C CA . GLN B 1 568 ? 40.242 -9.589 -129.272 1.00 53.22 610 GLN B CA 1
ATOM 10691 C C . GLN B 1 568 ? 39.153 -9.503 -128.210 1.00 54.11 610 GLN B C 1
ATOM 10692 O O . GLN B 1 568 ? 39.297 -8.779 -127.219 1.00 52.90 610 GLN B O 1
ATOM 10698 N N . TYR B 1 569 ? 38.095 -10.296 -128.386 1.00 52.09 611 TYR B N 1
ATOM 10699 C CA . TYR B 1 569 ? 36.865 -10.109 -127.632 1.00 50.78 611 TYR B CA 1
ATOM 10700 C C . TYR B 1 569 ? 36.727 -11.027 -126.426 1.00 50.94 611 TYR B C 1
ATOM 10701 O O . TYR B 1 569 ? 35.766 -10.862 -125.667 1.00 48.30 611 TYR B O 1
ATOM 10710 N N . VAL B 1 570 ? 37.662 -11.960 -126.196 1.00 51.69 612 VAL B N 1
ATOM 10711 C CA . VAL B 1 570 ? 37.573 -12.867 -125.052 1.00 50.98 612 VAL B CA 1
ATOM 10712 C C . VAL B 1 570 ? 38.455 -12.327 -123.932 1.00 51.15 612 VAL B C 1
ATOM 10713 O O . VAL B 1 570 ? 39.601 -11.925 -124.169 1.00 48.08 612 VAL B O 1
ATOM 10717 N N . SER B 1 571 ? 37.913 -12.315 -122.714 1.00 50.01 613 SER B N 1
ATOM 10718 C CA . SER B 1 571 ? 38.620 -11.783 -121.558 1.00 50.40 613 SER B CA 1
ATOM 10719 C C . SER B 1 571 ? 39.937 -12.525 -121.338 1.00 61.11 613 SER B C 1
ATOM 10720 O O . SER B 1 571 ? 40.003 -13.754 -121.449 1.00 63.12 613 SER B O 1
ATOM 10723 N N . LYS B 1 572 ? 40.999 -11.764 -121.035 1.00 64.19 614 LYS B N 1
ATOM 10724 C CA . LYS B 1 572 ? 42.349 -12.333 -120.999 1.00 63.05 614 LYS B CA 1
ATOM 10725 C C . LYS B 1 572 ? 42.531 -13.348 -119.873 1.00 63.53 614 LYS B C 1
ATOM 10726 O O . LYS B 1 572 ? 43.243 -14.341 -120.055 1.00 64.94 614 LYS B O 1
ATOM 10728 N N . ASP B 1 573 ? 41.891 -13.146 -118.722 1.00 61.71 615 ASP B N 1
ATOM 10729 C CA . ASP B 1 573 ? 42.093 -14.033 -117.582 1.00 65.06 615 ASP B CA 1
ATOM 10730 C C . ASP B 1 573 ? 41.032 -15.126 -117.492 1.00 64.94 615 ASP B C 1
ATOM 10731 O O . ASP B 1 573 ? 40.959 -15.827 -116.479 1.00 65.88 615 ASP B O 1
ATOM 10736 N N . TYR B 1 574 ? 40.218 -15.294 -118.523 1.00 63.52 616 TYR B N 1
ATOM 10737 C CA . TYR B 1 574 ? 39.247 -16.374 -118.524 1.00 62.67 616 TYR B CA 1
ATOM 10738 C C . TYR B 1 574 ? 39.997 -17.685 -118.740 1.00 59.25 616 TYR B C 1
ATOM 10739 O O . TYR B 1 574 ? 40.749 -17.826 -119.713 1.00 52.05 616 TYR B O 1
ATOM 10748 N N . THR B 1 575 ? 39.806 -18.632 -117.822 1.00 62.08 617 THR B N 1
ATOM 10749 C CA . THR B 1 575 ? 40.558 -19.881 -117.798 1.00 58.40 617 THR B CA 1
ATOM 10750 C C . THR B 1 575 ? 39.717 -21.017 -118.356 1.00 56.87 617 THR B C 1
ATOM 10751 O O . THR B 1 575 ? 38.506 -21.096 -118.103 1.00 53.76 617 THR B O 1
ATOM 10755 N N . TYR B 1 576 ? 40.385 -21.930 -119.068 1.00 54.08 618 TYR B N 1
ATOM 10756 C CA . TYR B 1 576 ? 39.724 -23.146 -119.532 1.00 57.03 618 TYR B CA 1
ATOM 10757 C C . TYR B 1 576 ? 39.068 -23.900 -118.385 1.00 57.96 618 TYR B C 1
ATOM 10758 O O . TYR B 1 576 ? 37.961 -24.434 -118.536 1.00 52.50 618 TYR B O 1
ATOM 10767 N N . GLU B 1 577 ? 39.745 -23.957 -117.229 1.00 57.46 619 GLU B N 1
ATOM 10768 C CA . GLU B 1 577 ? 39.177 -24.626 -116.065 1.00 53.46 619 GLU B CA 1
ATOM 10769 C C . GLU B 1 577 ? 37.812 -24.053 -115.725 1.00 53.46 619 GLU B C 1
ATOM 10770 O O . GLU B 1 577 ? 36.879 -24.800 -115.415 1.00 56.64 619 GLU B O 1
ATOM 10772 N N . ALA B 1 578 ? 37.663 -22.729 -115.833 1.00 56.87 620 ALA B N 1
ATOM 10773 C CA . ALA B 1 578 ? 36.408 -22.046 -115.538 1.00 49.95 620 ALA B CA 1
ATOM 10774 C C . ALA B 1 578 ? 35.355 -22.220 -116.628 1.00 48.66 620 ALA B C 1
ATOM 10775 O O . ALA B 1 578 ? 34.179 -21.965 -116.370 1.00 50.83 620 ALA B O 1
ATOM 10777 N N . PHE B 1 579 ? 35.748 -22.612 -117.841 1.00 52.50 621 PHE B N 1
ATOM 10778 C CA . PHE B 1 579 ? 34.833 -22.774 -118.967 1.00 46.61 621 PHE B CA 1
ATOM 10779 C C . PHE B 1 579 ? 34.281 -24.196 -119.126 1.00 49.86 621 PHE B C 1
ATOM 10780 O O . PHE B 1 579 ? 33.085 -24.366 -119.393 1.00 50.96 621 PHE B O 1
ATOM 10788 N N . ARG B 1 580 ? 35.116 -25.224 -118.986 1.00 52.41 622 ARG B N 1
ATOM 10789 C CA . ARG B 1 580 ? 34.732 -26.563 -119.417 1.00 56.71 622 ARG B CA 1
ATOM 10790 C C . ARG B 1 580 ? 33.765 -27.219 -118.444 1.00 49.88 622 ARG B C 1
ATOM 10791 O O . ARG B 1 580 ? 33.796 -26.973 -117.235 1.00 49.88 622 ARG B O 1
ATOM 10799 N N . LYS B 1 581 ? 32.928 -28.090 -118.981 1.00 47.83 623 LYS B N 1
ATOM 10800 C CA . LYS B 1 581 ? 32.130 -28.963 -118.138 1.00 55.21 623 LYS B CA 1
ATOM 10801 C C . LYS B 1 581 ? 33.000 -30.130 -117.675 1.00 58.26 623 LYS B C 1
ATOM 10802 O O . LYS B 1 581 ? 33.859 -30.615 -118.420 1.00 54.11 623 LYS B O 1
ATOM 10808 N N . ASP B 1 582 ? 32.798 -30.564 -116.428 1.00 60.13 624 ASP B N 1
ATOM 10809 C CA . ASP B 1 582 ? 33.672 -31.565 -115.826 1.00 59.16 624 ASP B CA 1
ATOM 10810 C C . ASP B 1 582 ? 33.224 -33.005 -116.063 1.00 61.89 624 ASP B C 1
ATOM 10811 O O . ASP B 1 582 ? 34.030 -33.918 -115.846 1.00 63.88 624 ASP B O 1
ATOM 10816 N N . TYR B 1 583 ? 31.983 -33.223 -116.520 1.00 60.49 625 TYR B N 1
ATOM 10817 C CA . TYR B 1 583 ? 31.395 -34.542 -116.779 1.00 57.48 625 TYR B CA 1
ATOM 10818 C C . TYR B 1 583 ? 31.231 -35.370 -115.508 1.00 61.54 625 TYR B C 1
ATOM 10819 O O . TYR B 1 583 ? 31.101 -36.604 -115.570 1.00 60.58 625 TYR B O 1
ATOM 10828 N N . LYS B 1 584 ? 31.206 -34.703 -114.357 1.00 62.31 626 LYS B N 1
ATOM 10829 C CA . LYS B 1 584 ? 31.099 -35.384 -113.076 1.00 62.20 626 LYS B CA 1
ATOM 10830 C C . LYS B 1 584 ? 29.743 -36.070 -112.948 1.00 63.40 626 LYS B C 1
ATOM 10831 O O . LYS B 1 584 ? 28.696 -35.446 -113.146 1.00 60.00 626 LYS B O 1
ATOM 10837 N N . GLY B 1 585 ? 29.768 -37.369 -112.640 1.00 68.15 627 GLY B N 1
ATOM 10838 C CA . GLY B 1 585 ? 28.563 -38.160 -112.506 1.00 64.07 627 GLY B CA 1
ATOM 10839 C C . GLY B 1 585 ? 28.113 -38.870 -113.765 1.00 65.02 627 GLY B C 1
ATOM 10840 O O . GLY B 1 585 ? 27.050 -39.509 -113.760 1.00 66.66 627 GLY B O 1
ATOM 10841 N N . TYR B 1 586 ? 28.876 -38.785 -114.844 1.00 65.55 628 TYR B N 1
ATOM 10842 C CA . TYR B 1 586 ? 28.521 -39.520 -116.045 1.00 63.90 628 TYR B CA 1
ATOM 10843 C C . TYR B 1 586 ? 28.816 -41.008 -115.858 1.00 61.97 628 TYR B C 1
ATOM 10844 O O . TYR B 1 586 ? 29.725 -41.400 -115.120 1.00 60.51 628 TYR B O 1
ATOM 10853 N N . LYS B 1 587 ? 27.991 -41.841 -116.484 1.00 61.22 629 LYS B N 1
ATOM 10854 C CA . LYS B 1 587 ? 28.114 -43.286 -116.397 1.00 56.07 629 LYS B CA 1
ATOM 10855 C C . LYS B 1 587 ? 27.931 -43.866 -117.785 1.00 55.98 629 LYS B C 1
ATOM 10856 O O . LYS B 1 587 ? 27.152 -43.356 -118.595 1.00 53.71 629 LYS B O 1
ATOM 10862 N N . VAL B 1 588 ? 28.654 -44.946 -118.047 1.00 60.32 630 VAL B N 1
ATOM 10863 C CA . VAL B 1 588 ? 28.605 -45.645 -119.320 1.00 60.17 630 VAL B CA 1
ATOM 10864 C C . VAL B 1 588 ? 27.982 -47.011 -119.074 1.00 60.87 630 VAL B C 1
ATOM 10865 O O . VAL B 1 588 ? 28.404 -47.742 -118.169 1.00 59.72 630 VAL B O 1
ATOM 10869 N N . HIS B 1 589 ? 26.947 -47.333 -119.836 1.00 60.59 631 HIS B N 1
ATOM 10870 C CA . HIS B 1 589 ? 26.353 -48.657 -119.793 1.00 59.45 631 HIS B CA 1
ATOM 10871 C C . HIS B 1 589 ? 26.729 -49.396 -121.064 1.00 62.25 631 HIS B C 1
ATOM 10872 O O . HIS B 1 589 ? 26.419 -48.931 -122.172 1.00 58.92 631 HIS B O 1
ATOM 10879 N N . LEU B 1 590 ? 27.394 -50.543 -120.894 1.00 61.10 632 LEU B N 1
ATOM 10880 C CA . LEU B 1 590 ? 27.846 -51.370 -122.002 1.00 60.11 632 LEU B CA 1
ATOM 10881 C C . LEU B 1 590 ? 27.081 -52.684 -122.058 1.00 61.45 632 LEU B C 1
ATOM 10882 O O . LEU B 1 590 ? 26.808 -53.312 -121.025 1.00 63.84 632 LEU B O 1
ATOM 10887 N N . THR B 1 591 ? 26.717 -53.077 -123.272 1.00 63.26 633 THR B N 1
ATOM 10888 C CA . THR B 1 591 ? 26.169 -54.397 -123.624 1.00 61.27 633 THR B CA 1
ATOM 10889 C C . THR B 1 591 ? 27.047 -55.079 -124.651 1.00 62.93 633 THR B C 1
ATOM 10890 O O . THR B 1 591 ? 27.061 -54.672 -125.814 1.00 64.84 633 THR B O 1
ATOM 10894 N N . ALA B 1 592 ? 27.750 -56.136 -124.227 1.00 64.60 634 ALA B N 1
ATOM 10895 C CA . ALA B 1 592 ? 28.624 -56.925 -125.103 1.00 62.53 634 ALA B CA 1
ATOM 10896 C C . ALA B 1 592 ? 27.779 -57.805 -126.022 1.00 64.25 634 ALA B C 1
ATOM 10897 O O . ALA B 1 592 ? 26.550 -57.868 -125.903 1.00 64.44 634 ALA B O 1
ATOM 10899 N N . SER B 1 593 ? 28.449 -58.466 -126.967 1.00 65.96 635 SER B N 1
ATOM 10900 C CA . SER B 1 593 ? 27.763 -59.436 -127.820 1.00 68.04 635 SER B CA 1
ATOM 10901 C C . SER B 1 593 ? 27.218 -60.619 -127.022 1.00 65.52 635 SER B C 1
ATOM 10902 O O . SER B 1 593 ? 26.302 -61.306 -127.492 1.00 66.31 635 SER B O 1
ATOM 10905 N N . ASN B 1 594 ? 27.783 -60.864 -125.833 1.00 60.63 636 ASN B N 1
ATOM 10906 C CA . ASN B 1 594 ? 27.209 -61.652 -124.743 1.00 56.69 636 ASN B CA 1
ATOM 10907 C C . ASN B 1 594 ? 25.723 -61.406 -124.522 1.00 63.67 636 ASN B C 1
ATOM 10908 O O . ASN B 1 594 ? 24.971 -62.332 -124.195 1.00 60.95 636 ASN B O 1
ATOM 10913 N N . LEU B 1 595 ? 25.306 -60.154 -124.731 1.00 61.66 637 LEU B N 1
ATOM 10914 C CA . LEU B 1 595 ? 24.134 -59.518 -124.137 1.00 54.36 637 LEU B CA 1
ATOM 10915 C C . LEU B 1 595 ? 24.327 -59.271 -122.642 1.00 52.36 637 LEU B C 1
ATOM 10916 O O . LEU B 1 595 ? 23.377 -58.880 -121.962 1.00 60.43 637 LEU B O 1
ATOM 10921 N N . GLY B 1 596 ? 25.524 -59.524 -122.108 1.00 48.93 638 GLY B N 1
ATOM 10922 C CA . GLY B 1 596 ? 25.813 -59.175 -120.728 1.00 51.36 638 GLY B CA 1
ATOM 10923 C C . GLY B 1 596 ? 26.027 -57.681 -120.561 1.00 64.79 638 GLY B C 1
ATOM 10924 O O . GLY B 1 596 ? 26.396 -56.971 -121.497 1.00 69.43 638 GLY B O 1
ATOM 10925 N N . GLU B 1 597 ? 25.774 -57.183 -119.350 1.00 66.04 639 GLU B N 1
ATOM 10926 C CA . GLU B 1 597 ? 25.708 -55.750 -119.099 1.00 58.75 639 GLU B CA 1
ATOM 10927 C C . GLU B 1 597 ? 26.741 -55.339 -118.065 1.00 61.21 639 GLU B C 1
ATOM 10928 O O . GLU B 1 597 ? 26.937 -56.032 -117.066 1.00 61.71 639 GLU B O 1
ATOM 10934 N N . THR B 1 598 ? 27.387 -54.194 -118.298 1.00 64.13 640 THR B N 1
ATOM 10935 C CA . THR B 1 598 ? 28.407 -53.673 -117.396 1.00 62.69 640 THR B CA 1
ATOM 10936 C C . THR B 1 598 ? 28.312 -52.156 -117.327 1.00 62.47 640 THR B C 1
ATOM 10937 O O . THR B 1 598 ? 27.854 -51.498 -118.268 1.00 58.81 640 THR B O 1
ATOM 10941 N N . VAL B 1 599 ? 28.757 -51.608 -116.201 1.00 54.59 641 VAL B N 1
ATOM 10942 C CA . VAL B 1 599 ? 28.753 -50.173 -115.982 1.00 62.55 641 VAL B CA 1
ATOM 10943 C C . VAL B 1 599 ? 30.196 -49.747 -115.734 1.00 59.46 641 VAL B C 1
ATOM 10944 O O . VAL B 1 599 ? 30.755 -49.962 -114.653 1.00 55.64 641 VAL B O 1
ATOM 10948 N N . THR B 1 600 ? 30.798 -49.141 -116.748 1.00 58.90 642 THR B N 1
ATOM 10949 C CA . THR B 1 600 ? 32.205 -48.764 -116.788 1.00 65.11 642 THR B CA 1
ATOM 10950 C C . THR B 1 600 ? 32.415 -47.893 -118.024 1.00 64.68 642 THR B C 1
ATOM 10951 O O . THR B 1 600 ? 31.784 -48.125 -119.052 1.00 67.56 642 THR B O 1
ATOM 10955 N N . SER B 1 601 ? 33.202 -46.832 -117.894 1.00 66.77 643 SER B N 1
ATOM 10956 C CA . SER B 1 601 ? 33.614 -46.059 -119.050 1.00 66.20 643 SER B CA 1
ATOM 10957 C C . SER B 1 601 ? 34.873 -46.671 -119.605 1.00 68.05 643 SER B C 1
ATOM 10958 O O . SER B 1 601 ? 35.187 -46.476 -120.790 1.00 66.24 643 SER B O 1
ATOM 10961 N N . LYS B 1 602 ? 35.534 -47.469 -118.727 1.00 69.42 644 LYS B N 1
ATOM 10962 C CA . LYS B 1 602 ? 36.849 -48.056 -118.960 1.00 71.18 644 LYS B CA 1
ATOM 10963 C C . LYS B 1 602 ? 36.691 -49.351 -119.759 1.00 69.86 644 LYS B C 1
ATOM 10964 O O . LYS B 1 602 ? 35.819 -50.181 -119.476 1.00 72.35 644 LYS B O 1
ATOM 10970 N N . VAL B 1 603 ? 37.468 -49.462 -120.841 1.00 65.15 645 VAL B N 1
ATOM 10971 C CA . VAL B 1 603 ? 37.481 -50.674 -121.660 1.00 66.81 645 VAL B CA 1
ATOM 10972 C C . VAL B 1 603 ? 38.913 -51.120 -121.960 1.00 70.60 645 VAL B C 1
ATOM 10973 O O . VAL B 1 603 ? 39.815 -50.299 -122.146 1.00 72.34 645 VAL B O 1
ATOM 10977 N N . THR B 1 604 ? 39.129 -52.442 -122.022 1.00 75.94 646 THR B N 1
ATOM 10978 C CA . THR B 1 604 ? 40.424 -53.007 -122.422 1.00 74.16 646 THR B CA 1
ATOM 10979 C C . THR B 1 604 ? 40.222 -53.851 -123.669 1.00 75.10 646 THR B C 1
ATOM 10980 O O . THR B 1 604 ? 39.417 -54.787 -123.657 1.00 77.62 646 THR B O 1
ATOM 10984 N N . ALA B 1 605 ? 40.929 -53.513 -124.746 1.00 76.57 647 ALA B N 1
ATOM 10985 C CA . ALA B 1 605 ? 40.671 -54.128 -126.049 1.00 79.38 647 ALA B CA 1
ATOM 10986 C C . ALA B 1 605 ? 41.539 -55.373 -126.215 1.00 84.41 647 ALA B C 1
ATOM 10987 O O . ALA B 1 605 ? 42.514 -55.380 -126.956 1.00 84.83 647 ALA B O 1
ATOM 10989 N N . THR B 1 606 ? 41.161 -56.461 -125.539 1.00 85.52 648 THR B N 1
ATOM 10990 C CA . THR B 1 606 ? 41.936 -57.694 -125.647 1.00 74.68 648 THR B CA 1
ATOM 10991 C C . THR B 1 606 ? 41.404 -58.650 -126.709 1.00 73.09 648 THR B C 1
ATOM 10992 O O . THR B 1 606 ? 42.116 -59.586 -127.080 1.00 81.52 648 THR B O 1
ATOM 10996 N N . THR B 1 607 ? 40.202 -58.439 -127.232 1.00 70.75 649 THR B N 1
ATOM 10997 C CA . THR B 1 607 ? 39.654 -59.400 -128.178 1.00 71.19 649 THR B CA 1
ATOM 10998 C C . THR B 1 607 ? 38.617 -58.724 -129.060 1.00 72.85 649 THR B C 1
ATOM 10999 O O . THR B 1 607 ? 38.032 -57.705 -128.687 1.00 75.73 649 THR B O 1
ATOM 11003 N N . ASP B 1 608 ? 38.386 -59.324 -130.232 1.00 69.53 650 ASP B N 1
ATOM 11004 C CA . ASP B 1 608 ? 37.393 -58.823 -131.178 1.00 76.81 650 ASP B CA 1
ATOM 11005 C C . ASP B 1 608 ? 36.014 -58.797 -130.536 1.00 79.60 650 ASP B C 1
ATOM 11006 O O . ASP B 1 608 ? 35.420 -59.847 -130.281 1.00 83.25 650 ASP B O 1
ATOM 11011 N N . GLU B 1 609 ? 35.475 -57.604 -130.307 1.00 78.57 651 GLU B N 1
ATOM 11012 C CA . GLU B 1 609 ? 34.271 -57.490 -129.509 1.00 77.43 651 GLU B CA 1
ATOM 11013 C C . GLU B 1 609 ? 33.450 -56.319 -130.026 1.00 76.45 651 GLU B C 1
ATOM 11014 O O . GLU B 1 609 ? 33.964 -55.420 -130.696 1.00 72.69 651 GLU B O 1
ATOM 11020 N N . THR B 1 610 ? 32.165 -56.333 -129.689 1.00 72.81 652 THR B N 1
ATOM 11021 C CA . THR B 1 610 ? 31.275 -55.228 -130.012 1.00 74.92 652 THR B CA 1
ATOM 11022 C C . THR B 1 610 ? 30.384 -54.957 -128.813 1.00 73.75 652 THR B C 1
ATOM 11023 O O . THR B 1 610 ? 29.612 -55.830 -128.402 1.00 72.85 652 THR B O 1
ATOM 11027 N N . TYR B 1 611 ? 30.472 -53.741 -128.282 1.00 67.07 653 TYR B N 1
ATOM 11028 C CA . TYR B 1 611 ? 29.585 -53.268 -127.236 1.00 63.01 653 TYR B CA 1
ATOM 11029 C C . TYR B 1 611 ? 28.595 -52.288 -127.826 1.00 64.85 653 TYR B C 1
ATOM 11030 O O . TYR B 1 611 ? 28.925 -51.540 -128.747 1.00 71.23 653 TYR B O 1
ATOM 11039 N N . LEU B 1 612 ? 27.369 -52.322 -127.319 1.00 62.89 654 LEU B N 1
ATOM 11040 C CA . LEU B 1 612 ? 26.475 -51.187 -127.458 1.00 61.50 654 LEU B CA 1
ATOM 11041 C C . LEU B 1 612 ? 26.623 -50.378 -126.181 1.00 63.29 654 LEU B C 1
ATOM 11042 O O . LEU B 1 612 ? 26.516 -50.928 -125.076 1.00 61.68 654 LEU B O 1
ATOM 11047 N N . VAL B 1 613 ? 26.924 -49.089 -126.334 1.00 63.80 655 VAL B N 1
ATOM 11048 C CA . VAL B 1 613 ? 27.222 -48.208 -125.213 1.00 62.15 655 VAL B CA 1
ATOM 11049 C C . VAL B 1 613 ? 26.117 -47.169 -125.124 1.00 65.88 655 VAL B C 1
ATOM 11050 O O . VAL B 1 613 ? 25.677 -46.624 -126.144 1.00 67.14 655 VAL B O 1
ATOM 11054 N N . ASP B 1 614 ? 25.627 -46.952 -123.909 1.00 66.31 656 ASP B N 1
ATOM 11055 C CA . ASP B 1 614 ? 24.645 -45.924 -123.601 1.00 60.12 656 ASP B CA 1
ATOM 11056 C C . ASP B 1 614 ? 25.262 -45.047 -122.521 1.00 63.14 656 ASP B C 1
ATOM 11057 O O . ASP B 1 614 ? 25.505 -45.516 -121.402 1.00 61.09 656 ASP B O 1
ATOM 11062 N N . VAL B 1 615 ? 25.525 -43.780 -122.854 1.00 62.30 657 VAL B N 1
ATOM 11063 C CA . VAL B 1 615 ? 26.142 -42.857 -121.908 1.00 60.65 657 VAL B CA 1
ATOM 11064 C C . VAL B 1 615 ? 25.043 -42.099 -121.187 1.00 58.48 657 VAL B C 1
ATOM 11065 O O . VAL B 1 615 ? 24.023 -41.719 -121.784 1.00 54.16 657 VAL B O 1
ATOM 11069 N N . SER B 1 616 ? 25.214 -41.941 -119.882 1.00 55.59 658 SER B N 1
ATOM 11070 C CA . SER B 1 616 ? 24.212 -41.284 -119.069 1.00 58.61 658 SER B CA 1
ATOM 11071 C C . SER B 1 616 ? 24.880 -40.231 -118.193 1.00 62.23 658 SER B C 1
ATOM 11072 O O . SER B 1 616 ? 26.027 -40.383 -117.766 1.00 60.81 658 SER B O 1
ATOM 11075 N N . ASP B 1 617 ? 24.146 -39.164 -117.915 1.00 59.39 659 ASP B N 1
ATOM 11076 C CA . ASP B 1 617 ? 24.664 -38.082 -117.093 1.00 64.21 659 ASP B CA 1
ATOM 11077 C C . ASP B 1 617 ? 24.127 -38.124 -115.671 1.00 66.09 659 ASP B C 1
ATOM 11078 O O . ASP B 1 617 ? 24.288 -37.150 -114.930 1.00 66.08 659 ASP B O 1
ATOM 11083 N N . GLY B 1 618 ? 23.486 -39.227 -115.286 1.00 64.06 660 GLY B N 1
ATOM 11084 C CA . GLY B 1 618 ? 22.835 -39.378 -114.001 1.00 65.85 660 GLY B CA 1
ATOM 11085 C C . GLY B 1 618 ? 21.318 -39.308 -114.054 1.00 68.50 660 GLY B C 1
ATOM 11086 O O . GLY B 1 618 ? 20.657 -39.817 -113.138 1.00 73.75 660 GLY B O 1
ATOM 11087 N N . GLU B 1 619 ? 20.747 -38.738 -115.113 1.00 64.91 661 GLU B N 1
ATOM 11088 C CA . GLU B 1 619 ? 19.301 -38.578 -115.230 1.00 66.10 661 GLU B CA 1
ATOM 11089 C C . GLU B 1 619 ? 18.748 -39.064 -116.562 1.00 68.14 661 GLU B C 1
ATOM 11090 O O . GLU B 1 619 ? 17.710 -39.730 -116.584 1.00 69.43 661 GLU B O 1
ATOM 11092 N N . LYS B 1 620 ? 19.431 -38.780 -117.667 1.00 67.69 662 LYS B N 1
ATOM 11093 C CA . LYS B 1 620 ? 18.973 -39.119 -119.006 1.00 61.73 662 LYS B CA 1
ATOM 11094 C C . LYS B 1 620 ? 20.144 -39.705 -119.789 1.00 61.22 662 LYS B C 1
ATOM 11095 O O . LYS B 1 620 ? 21.309 -39.600 -119.387 1.00 62.58 662 LYS B O 1
ATOM 11101 N N . VAL B 1 621 ? 19.821 -40.332 -120.914 1.00 55.40 663 VAL B N 1
ATOM 11102 C CA . VAL B 1 621 ? 20.821 -40.921 -121.793 1.00 57.52 663 VAL B CA 1
ATOM 11103 C C . VAL B 1 621 ? 21.219 -39.855 -122.802 1.00 59.14 663 VAL B C 1
ATOM 11104 O O . VAL B 1 621 ? 20.420 -39.486 -123.668 1.00 56.68 663 VAL B O 1
ATOM 11108 N N . VAL B 1 622 ? 22.453 -39.354 -122.682 1.00 58.33 664 VAL B N 1
ATOM 11109 C CA . VAL B 1 622 ? 22.906 -38.301 -123.580 1.00 55.66 664 VAL B CA 1
ATOM 11110 C C . VAL B 1 622 ? 23.426 -38.883 -124.883 1.00 55.63 664 VAL B C 1
ATOM 11111 O O . VAL B 1 622 ? 23.395 -38.218 -125.921 1.00 59.29 664 VAL B O 1
ATOM 11115 N N . HIS B 1 623 ? 23.903 -40.119 -124.872 1.00 60.51 665 HIS B N 1
ATOM 11116 C CA . HIS B 1 623 ? 24.523 -40.628 -126.083 1.00 62.20 665 HIS B CA 1
ATOM 11117 C C . HIS B 1 623 ? 24.395 -42.138 -126.182 1.00 59.42 665 HIS B C 1
ATOM 11118 O O . HIS B 1 623 ? 24.507 -42.857 -125.181 1.00 56.08 665 HIS B O 1
ATOM 11125 N N . HIS B 1 624 ? 24.170 -42.597 -127.408 1.00 59.72 666 HIS B N 1
ATOM 11126 C CA . HIS B 1 624 ? 24.139 -44.008 -127.758 1.00 66.57 666 HIS B CA 1
ATOM 11127 C C . HIS B 1 624 ? 24.961 -44.245 -129.016 1.00 70.17 666 HIS B C 1
ATOM 11128 O O . HIS B 1 624 ? 24.779 -43.553 -130.023 1.00 69.01 666 HIS B O 1
ATOM 11135 N N . MET B 1 625 ? 25.874 -45.210 -128.956 1.00 66.77 667 MET B N 1
ATOM 11136 C CA . MET B 1 625 ? 26.687 -45.553 -130.111 1.00 67.79 667 MET B CA 1
ATOM 11137 C C . MET B 1 625 ? 27.109 -47.015 -130.040 1.00 69.73 667 MET B C 1
ATOM 11138 O O . MET B 1 625 ? 26.966 -47.679 -129.016 1.00 68.29 667 MET B O 1
ATOM 11143 N N . LYS B 1 626 ? 27.613 -47.505 -131.167 1.00 66.91 668 LYS B N 1
ATOM 11144 C CA . LYS B 1 626 ? 28.288 -48.785 -131.264 1.00 68.16 668 LYS B CA 1
ATOM 11145 C C . LYS B 1 626 ? 29.788 -48.644 -131.141 1.00 69.40 668 LYS B C 1
ATOM 11146 O O . LYS B 1 626 ? 30.376 -47.689 -131.640 1.00 68.62 668 LYS B O 1
ATOM 11152 N N . LEU B 1 627 ? 30.390 -49.608 -130.456 1.00 67.24 669 LEU B N 1
ATOM 11153 C CA . LEU B 1 627 ? 31.824 -49.677 -130.273 1.00 65.30 669 LEU B CA 1
ATOM 11154 C C . LEU B 1 627 ? 32.285 -51.022 -130.806 1.00 69.56 669 LEU B C 1
ATOM 11155 O O . LEU B 1 627 ? 31.700 -52.057 -130.480 1.00 73.72 669 LEU B O 1
ATOM 11160 N N . ASN B 1 628 ? 33.267 -50.992 -131.700 1.00 74.14 670 ASN B N 1
ATOM 11161 C CA . ASN B 1 628 ? 33.851 -52.184 -132.290 1.00 70.02 670 ASN B CA 1
ATOM 11162 C C . ASN B 1 628 ? 35.282 -52.310 -131.798 1.00 69.92 670 ASN B C 1
ATOM 11163 O O . ASN B 1 628 ? 36.001 -51.314 -131.704 1.00 68.62 670 ASN B O 1
ATOM 11168 N N . ILE B 1 629 ? 35.685 -53.519 -131.440 1.00 73.33 671 ILE B N 1
ATOM 11169 C CA . ILE B 1 629 ? 37.067 -53.810 -131.071 1.00 76.83 671 ILE B CA 1
ATOM 11170 C C . ILE B 1 629 ? 37.589 -54.866 -132.036 1.00 79.72 671 ILE B C 1
ATOM 11171 O O . ILE B 1 629 ? 36.971 -55.926 -132.189 1.00 75.81 671 ILE B O 1
ATOM 11176 N N . GLY B 1 630 ? 38.692 -54.555 -132.724 1.00 80.30 672 GLY B N 1
ATOM 11177 C CA . GLY B 1 630 ? 39.099 -55.401 -133.833 1.00 76.26 672 GLY B CA 1
ATOM 11178 C C . GLY B 1 630 ? 38.012 -55.375 -134.898 1.00 81.49 672 GLY B C 1
ATOM 11179 O O . GLY B 1 630 ? 37.498 -54.313 -135.268 1.00 79.07 672 GLY B O 1
ATOM 11180 N N . SER B 1 631 ? 37.624 -56.556 -135.382 1.00 80.50 673 SER B N 1
ATOM 11181 C CA . SER B 1 631 ? 36.521 -56.687 -136.328 1.00 77.84 673 SER B CA 1
ATOM 11182 C C . SER B 1 631 ? 35.179 -56.866 -135.636 1.00 77.92 673 SER B C 1
ATOM 11183 O O . SER B 1 631 ? 34.185 -57.171 -136.303 1.00 77.16 673 SER B O 1
ATOM 11186 N N . GLY B 1 632 ? 35.132 -56.696 -134.320 1.00 79.45 674 GLY B N 1
ATOM 11187 C CA . GLY B 1 632 ? 33.873 -56.834 -133.619 1.00 82.38 674 GLY B CA 1
ATOM 11188 C C . GLY B 1 632 ? 33.428 -58.285 -133.458 1.00 82.48 674 GLY B C 1
ATOM 11189 O O . GLY B 1 632 ? 34.205 -59.241 -133.592 1.00 81.24 674 GLY B O 1
ATOM 11190 N N . ALA B 1 633 ? 32.148 -58.428 -133.115 1.00 78.91 675 ALA B N 1
ATOM 11191 C CA . ALA B 1 633 ? 31.493 -59.716 -132.956 1.00 73.69 675 ALA B CA 1
ATOM 11192 C C . ALA B 1 633 ? 30.018 -59.489 -133.234 1.00 74.61 675 ALA B C 1
ATOM 11193 O O . ALA B 1 633 ? 29.453 -58.490 -132.783 1.00 76.55 675 ALA B O 1
ATOM 11195 N N . ILE B 1 634 ? 29.397 -60.391 -133.999 1.00 72.50 676 ILE B N 1
ATOM 11196 C CA . ILE B 1 634 ? 27.977 -60.206 -134.272 1.00 82.54 676 ILE B CA 1
ATOM 11197 C C . ILE B 1 634 ? 27.194 -60.388 -132.973 1.00 83.90 676 ILE B C 1
ATOM 11198 O O . ILE B 1 634 ? 27.568 -61.175 -132.092 1.00 82.00 676 ILE B O 1
ATOM 11203 N N . MET B 1 635 ? 26.111 -59.631 -132.842 1.00 84.97 677 MET B N 1
ATOM 11204 C CA . MET B 1 635 ? 25.372 -59.545 -131.591 1.00 81.96 677 MET B CA 1
ATOM 11205 C C . MET B 1 635 ? 24.438 -60.732 -131.428 1.00 79.86 677 MET B C 1
ATOM 11206 O O . MET B 1 635 ? 23.641 -61.031 -132.323 1.00 74.60 677 MET B O 1
ATOM 11211 N N . MET B 1 636 ? 24.537 -61.399 -130.279 1.00 77.92 678 MET B N 1
ATOM 11212 C CA . MET B 1 636 ? 23.716 -62.571 -130.018 1.00 77.69 678 MET B CA 1
ATOM 11213 C C . MET B 1 636 ? 22.273 -62.192 -129.697 1.00 75.47 678 MET B C 1
ATOM 11214 O O . MET B 1 636 ? 21.983 -61.106 -129.184 1.00 75.09 678 MET B O 1
ATOM 11219 N N . GLU B 1 637 ? 21.369 -63.122 -129.990 1.00 76.73 679 GLU B N 1
ATOM 11220 C CA . GLU B 1 637 ? 19.977 -63.052 -129.577 1.00 75.13 679 GLU B CA 1
ATOM 11221 C C . GLU B 1 637 ? 19.761 -64.001 -128.404 1.00 73.28 679 GLU B C 1
ATOM 11222 O O . GLU B 1 637 ? 20.474 -64.995 -128.245 1.00 69.44 679 GLU B O 1
ATOM 11228 N N . ASN B 1 638 ? 18.755 -63.701 -127.593 1.00 75.46 680 ASN B N 1
ATOM 11229 C CA . ASN B 1 638 ? 18.265 -64.677 -126.624 1.00 70.33 680 ASN B CA 1
ATOM 11230 C C . ASN B 1 638 ? 17.290 -65.563 -127.376 1.00 68.88 680 ASN B C 1
ATOM 11231 O O . ASN B 1 638 ? 16.113 -65.235 -127.526 1.00 70.65 680 ASN B O 1
ATOM 11236 N N . LEU B 1 639 ? 17.798 -66.688 -127.896 1.00 69.85 681 LEU B N 1
ATOM 11237 C CA . LEU B 1 639 ? 16.934 -67.605 -128.634 1.00 73.89 681 LEU B CA 1
ATOM 11238 C C . LEU B 1 639 ? 15.913 -68.285 -127.738 1.00 69.89 681 LEU B C 1
ATOM 11239 O O . LEU B 1 639 ? 14.855 -68.718 -128.231 1.00 63.01 681 LEU B O 1
ATOM 11244 N N . ALA B 1 640 ? 16.179 -68.335 -126.431 1.00 68.70 682 ALA B N 1
ATOM 11245 C CA . ALA B 1 640 ? 15.227 -68.946 -125.519 1.00 65.57 682 ALA B CA 1
ATOM 11246 C C . ALA B 1 640 ? 14.016 -68.071 -125.301 1.00 67.36 682 ALA B C 1
ATOM 11247 O O . ALA B 1 640 ? 13.071 -68.494 -124.632 1.00 67.37 682 ALA B O 1
ATOM 11249 N N . LYS B 1 641 ? 13.988 -66.871 -125.840 1.00 66.85 683 LYS B N 1
ATOM 11250 C CA . LYS B 1 641 ? 12.871 -66.051 -125.456 1.00 61.23 683 LYS B CA 1
ATOM 11251 C C . LYS B 1 641 ? 11.614 -66.488 -126.162 1.00 61.02 683 LYS B C 1
ATOM 11252 O O . LYS B 1 641 ? 11.590 -66.611 -127.385 1.00 64.17 683 LYS B O 1
ATOM 11258 N N . GLY B 1 642 ? 10.554 -66.653 -125.370 1.00 56.34 684 GLY B N 1
ATOM 11259 C CA . GLY B 1 642 ? 9.282 -67.184 -125.796 1.00 60.53 684 GLY B CA 1
ATOM 11260 C C . GLY B 1 642 ? 9.327 -68.657 -126.055 1.00 64.63 684 GLY B C 1
ATOM 11261 O O . GLY B 1 642 ? 8.522 -69.163 -126.824 1.00 65.65 684 GLY B O 1
ATOM 11262 N N . ALA B 1 643 ? 10.254 -69.364 -125.408 1.00 62.66 685 ALA B N 1
ATOM 11263 C CA . ALA B 1 643 ? 10.358 -70.802 -125.581 1.00 59.98 685 ALA B CA 1
ATOM 11264 C C . ALA B 1 643 ? 9.144 -71.481 -124.956 1.00 58.03 685 ALA B C 1
ATOM 11265 O O . ALA B 1 643 ? 8.739 -71.150 -123.836 1.00 52.63 685 ALA B O 1
ATOM 11267 N N . LYS B 1 644 ? 8.547 -72.416 -125.692 1.00 61.23 686 LYS B N 1
ATOM 11268 C CA . LYS B 1 644 ? 7.430 -73.185 -125.163 1.00 56.02 686 LYS B CA 1
ATOM 11269 C C . LYS B 1 644 ? 7.931 -74.168 -124.110 1.00 53.26 686 LYS B C 1
ATOM 11270 O O . LYS B 1 644 ? 8.898 -74.894 -124.346 1.00 56.61 686 LYS B O 1
ATOM 11276 N N . VAL B 1 645 ? 7.310 -74.154 -122.932 1.00 50.77 687 VAL B N 1
ATOM 11277 C CA . VAL B 1 645 ? 7.540 -75.197 -121.932 1.00 54.59 687 VAL B CA 1
ATOM 11278 C C . VAL B 1 645 ? 6.784 -76.452 -122.348 1.00 54.36 687 VAL B C 1
ATOM 11279 O O . VAL B 1 645 ? 5.579 -76.404 -122.627 1.00 53.44 687 VAL B O 1
ATOM 11283 N N . ILE B 1 646 ? 7.482 -77.585 -122.399 1.00 52.60 688 ILE B N 1
ATOM 11284 C CA . ILE B 1 646 ? 6.835 -78.843 -122.765 1.00 54.45 688 ILE B CA 1
ATOM 11285 C C . ILE B 1 646 ? 6.744 -79.810 -121.599 1.00 49.41 688 ILE B C 1
ATOM 11286 O O . ILE B 1 646 ? 6.124 -80.876 -121.736 1.00 57.83 688 ILE B O 1
ATOM 11291 N N . GLY B 1 647 ? 7.285 -79.450 -120.442 1.00 45.19 689 GLY B N 1
ATOM 11292 C CA . GLY B 1 647 ? 7.200 -80.285 -119.270 1.00 40.08 689 GLY B CA 1
ATOM 11293 C C . GLY B 1 647 ? 7.995 -79.698 -118.133 1.00 41.33 689 GLY B C 1
ATOM 11294 O O . GLY B 1 647 ? 9.066 -79.129 -118.356 1.00 44.45 689 GLY B O 1
ATOM 11295 N N . THR B 1 648 ? 7.500 -79.836 -116.910 1.00 38.33 690 THR B N 1
ATOM 11296 C CA . THR B 1 648 ? 8.255 -79.350 -115.767 1.00 42.02 690 THR B CA 1
ATOM 11297 C C . THR B 1 648 ? 7.785 -80.077 -114.516 1.00 42.18 690 THR B C 1
ATOM 11298 O O . THR B 1 648 ? 6.621 -80.470 -114.409 1.00 40.80 690 THR B O 1
ATOM 11302 N N . SER B 1 649 ? 8.712 -80.261 -113.577 1.00 40.85 691 SER B N 1
ATOM 11303 C CA . SER B 1 649 ? 8.343 -80.787 -112.270 1.00 43.14 691 SER B CA 1
ATOM 11304 C C . SER B 1 649 ? 7.618 -79.762 -111.408 1.00 43.75 691 SER B C 1
ATOM 11305 O O . SER B 1 649 ? 7.225 -80.079 -110.280 1.00 47.17 691 SER B O 1
ATOM 11308 N N . GLY B 1 650 ? 7.461 -78.538 -111.890 1.00 47.89 692 GLY B N 1
ATOM 11309 C CA . GLY B 1 650 ? 6.751 -77.525 -111.142 1.00 48.00 692 GLY B CA 1
ATOM 11310 C C . GLY B 1 650 ? 5.395 -77.216 -111.732 1.00 52.69 692 GLY B C 1
ATOM 11311 O O . GLY B 1 650 ? 4.751 -78.096 -112.320 1.00 57.96 692 GLY B O 1
ATOM 11312 N N . ASP B 1 651 ? 4.930 -75.986 -111.540 1.00 54.00 693 ASP B N 1
ATOM 11313 C CA . ASP B 1 651 ? 3.652 -75.565 -112.086 1.00 57.71 693 ASP B CA 1
ATOM 11314 C C . ASP B 1 651 ? 3.922 -75.003 -113.475 1.00 56.04 693 ASP B C 1
ATOM 11315 O O . ASP B 1 651 ? 4.834 -74.193 -113.668 1.00 51.57 693 ASP B O 1
ATOM 11320 N N . PHE B 1 652 ? 3.095 -75.415 -114.430 1.00 56.25 694 PHE B N 1
ATOM 11321 C CA . PHE B 1 652 ? 3.352 -75.135 -115.835 1.00 55.95 694 PHE B CA 1
ATOM 11322 C C . PHE B 1 652 ? 3.444 -73.642 -116.145 1.00 62.51 694 PHE B C 1
ATOM 11323 O O . PHE B 1 652 ? 4.255 -73.237 -116.988 1.00 63.57 694 PHE B O 1
ATOM 11331 N N . GLU B 1 653 ? 2.642 -72.798 -115.485 1.00 57.28 695 GLU B N 1
ATOM 11332 C CA . GLU B 1 653 ? 2.594 -71.420 -115.948 1.00 57.48 695 GLU B CA 1
ATOM 11333 C C . GLU B 1 653 ? 3.520 -70.470 -115.203 1.00 61.65 695 GLU B C 1
ATOM 11334 O O . GLU B 1 653 ? 3.805 -69.387 -115.724 1.00 63.79 695 GLU B O 1
ATOM 11340 N N . GLN B 1 654 ? 4.026 -70.830 -114.028 1.00 58.24 696 GLN B N 1
ATOM 11341 C CA . GLN B 1 654 ? 5.179 -70.082 -113.548 1.00 53.68 696 GLN B CA 1
ATOM 11342 C C . GLN B 1 654 ? 6.428 -70.452 -114.319 1.00 54.37 696 GLN B C 1
ATOM 11343 O O . GLN B 1 654 ? 7.357 -69.642 -114.383 1.00 56.89 696 GLN B O 1
ATOM 11349 N N . ALA B 1 655 ? 6.456 -71.644 -114.926 1.00 51.37 697 ALA B N 1
ATOM 11350 C CA . ALA B 1 655 ? 7.649 -72.058 -115.660 1.00 54.27 697 ALA B CA 1
ATOM 11351 C C . ALA B 1 655 ? 7.846 -71.204 -116.905 1.00 57.00 697 ALA B C 1
ATOM 11352 O O . ALA B 1 655 ? 8.987 -70.897 -117.277 1.00 49.50 697 ALA B O 1
ATOM 11354 N N . LYS B 1 656 ? 6.739 -70.805 -117.547 1.00 55.36 698 LYS B N 1
ATOM 11355 C CA . LYS B 1 656 ? 6.806 -69.980 -118.743 1.00 50.64 698 LYS B CA 1
ATOM 11356 C C . LYS B 1 656 ? 7.449 -68.631 -118.475 1.00 54.50 698 LYS B C 1
ATOM 11357 O O . LYS B 1 656 ? 7.956 -67.996 -119.403 1.00 51.69 698 LYS B O 1
ATOM 11363 N N . LYS B 1 657 ? 7.474 -68.197 -117.220 1.00 54.89 699 LYS B N 1
ATOM 11364 C CA . LYS B 1 657 ? 7.947 -66.859 -116.908 1.00 58.27 699 LYS B CA 1
ATOM 11365 C C . LYS B 1 657 ? 9.461 -66.755 -116.916 1.00 56.30 699 LYS B C 1
ATOM 11366 O O . LYS B 1 657 ? 9.987 -65.643 -116.901 1.00 57.40 699 LYS B O 1
ATOM 11372 N N . ILE B 1 658 ? 10.169 -67.878 -116.983 1.00 53.11 700 ILE B N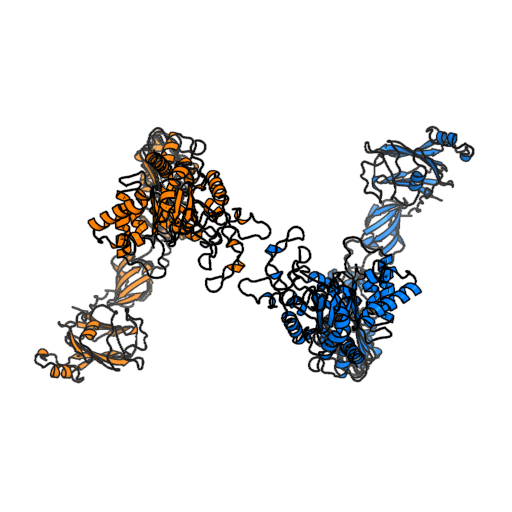 1
ATOM 11373 C CA . ILE B 1 658 ? 11.619 -67.828 -117.118 1.00 56.86 700 ILE B CA 1
ATOM 11374 C C . ILE B 1 658 ? 12.039 -67.461 -118.530 1.00 52.60 700 ILE B C 1
ATOM 11375 O O . ILE B 1 658 ? 13.225 -67.232 -118.778 1.00 45.66 700 ILE B O 1
ATOM 11380 N N . PHE B 1 659 ? 11.087 -67.358 -119.452 1.00 54.47 701 PHE B N 1
ATOM 11381 C CA . PHE B 1 659 ? 11.395 -67.111 -120.850 1.00 55.81 701 PHE B CA 1
ATOM 11382 C C . PHE B 1 659 ? 10.719 -65.863 -121.410 1.00 60.68 701 PHE B C 1
ATOM 11383 O O . PHE B 1 659 ? 10.667 -65.720 -122.636 1.00 60.52 701 PHE B O 1
ATOM 11391 N N . ASP B 1 660 ? 10.165 -64.975 -120.568 1.00 62.73 702 ASP B N 1
ATOM 11392 C CA . ASP B 1 660 ? 9.789 -63.649 -121.061 1.00 62.77 702 ASP B CA 1
ATOM 11393 C C . ASP B 1 660 ? 11.052 -62.803 -121.002 1.00 66.72 702 ASP B C 1
ATOM 11394 O O . ASP B 1 660 ? 12.158 -63.354 -121.064 1.00 69.22 702 ASP B O 1
ATOM 11399 N N . GLY B 1 661 ? 10.936 -61.495 -120.839 1.00 61.67 703 GLY B N 1
ATOM 11400 C CA . GLY B 1 661 ? 12.153 -60.722 -120.827 1.00 59.51 703 GLY B CA 1
ATOM 11401 C C . GLY B 1 661 ? 12.611 -60.252 -119.472 1.00 60.50 703 GLY B C 1
ATOM 11402 O O . GLY B 1 661 ? 13.700 -59.684 -119.373 1.00 63.91 703 GLY B O 1
ATOM 11403 N N . GLU B 1 662 ? 11.859 -60.539 -118.417 1.00 60.19 704 GLU B N 1
ATOM 11404 C CA . GLU B 1 662 ? 11.898 -59.779 -117.176 1.00 64.40 704 GLU B CA 1
ATOM 11405 C C . GLU B 1 662 ? 12.525 -60.565 -116.028 1.00 57.63 704 GLU B C 1
ATOM 11406 O O . GLU B 1 662 ? 12.784 -61.761 -116.120 1.00 58.64 704 GLU B O 1
ATOM 11412 N N . LYS B 1 663 ? 12.794 -59.849 -114.939 1.00 54.01 705 LYS B N 1
ATOM 11413 C CA . LYS B 1 663 ? 13.198 -60.438 -113.670 1.00 55.12 705 LYS B CA 1
ATOM 11414 C C . LYS B 1 663 ? 12.145 -60.181 -112.598 1.00 53.07 705 LYS B C 1
ATOM 11415 O O . LYS B 1 663 ? 12.457 -60.114 -111.409 1.00 53.72 705 LYS B O 1
ATOM 11421 N N . SER B 1 664 ? 10.893 -60.012 -113.004 1.00 49.98 706 SER B N 1
ATOM 11422 C CA . SER B 1 664 ? 9.802 -59.723 -112.077 1.00 58.36 706 SER B CA 1
ATOM 11423 C C . SER B 1 664 ? 8.999 -60.973 -111.733 1.00 55.20 706 SER B C 1
ATOM 11424 O O . SER B 1 664 ? 7.771 -60.947 -111.705 1.00 61.84 706 SER B O 1
ATOM 11427 N N . ASP B 1 665 ? 9.669 -62.099 -111.513 1.00 53.62 707 ASP B N 1
ATOM 11428 C CA . ASP B 1 665 ? 9.004 -63.384 -111.319 1.00 52.27 707 ASP B CA 1
ATOM 11429 C C . ASP B 1 665 ? 10.013 -64.341 -110.712 1.00 48.98 707 ASP B C 1
ATOM 11430 O O . ASP B 1 665 ? 11.213 -64.073 -110.692 1.00 51.09 707 ASP B O 1
ATOM 11435 N N . ARG B 1 666 ? 9.522 -65.487 -110.258 1.00 47.56 708 ARG B N 1
ATOM 11436 C CA . ARG B 1 666 ? 10.403 -66.487 -109.685 1.00 44.57 708 ARG B CA 1
ATOM 11437 C C . ARG B 1 666 ? 9.789 -67.853 -109.927 1.00 47.57 708 ARG B C 1
ATOM 11438 O O . ARG B 1 666 ? 8.568 -68.019 -109.866 1.00 46.12 708 ARG B O 1
ATOM 11446 N N . PHE B 1 667 ? 10.651 -68.817 -110.218 1.00 46.26 709 PHE B N 1
ATOM 11447 C CA . PHE B 1 667 ? 10.267 -70.205 -110.373 1.00 43.91 709 PHE B CA 1
ATOM 11448 C C . PHE B 1 667 ? 10.957 -70.983 -109.271 1.00 44.80 709 PHE B C 1
ATOM 11449 O O . PHE B 1 667 ? 12.182 -70.949 -109.154 1.00 46.92 709 PHE B O 1
ATOM 11457 N N . PHE B 1 668 ? 10.166 -71.640 -108.440 1.00 43.37 710 PHE B N 1
ATOM 11458 C CA . PHE B 1 668 ? 10.707 -72.539 -107.449 1.00 46.08 710 PHE B CA 1
ATOM 11459 C C . PHE B 1 668 ? 9.673 -73.631 -107.285 1.00 48.13 710 PHE B C 1
ATOM 11460 O O . PHE B 1 668 ? 8.511 -73.466 -107.655 1.00 43.59 710 PHE B O 1
ATOM 11468 N N . THR B 1 669 ? 10.116 -74.754 -106.751 1.00 47.02 711 THR B N 1
ATOM 11469 C CA . THR B 1 669 ? 9.218 -75.816 -106.358 1.00 46.86 711 THR B CA 1
ATOM 11470 C C . THR B 1 669 ? 9.439 -76.096 -104.889 1.00 48.89 711 THR B C 1
ATOM 11471 O O . THR B 1 669 ? 10.335 -75.536 -104.250 1.00 49.58 711 THR B O 1
ATOM 11475 N N . TRP B 1 670 ? 8.582 -76.944 -104.351 1.00 48.89 712 TRP B N 1
ATOM 11476 C CA . TRP B 1 670 ? 8.850 -77.461 -103.030 1.00 52.92 712 TRP B CA 1
ATOM 11477 C C . TRP B 1 670 ? 10.073 -78.339 -103.223 1.00 57.60 712 TRP B C 1
ATOM 11478 O O . TRP B 1 670 ? 10.078 -79.201 -104.109 1.00 62.88 712 TRP B O 1
ATOM 11489 N N . GLY B 1 671 ? 11.174 -78.016 -102.578 1.00 52.76 713 GLY B N 1
ATOM 11490 C CA . GLY B 1 671 ? 12.289 -78.915 -102.685 1.00 54.19 713 GLY B CA 1
ATOM 11491 C C . GLY B 1 671 ? 13.548 -78.218 -103.130 1.00 53.40 713 GLY B C 1
ATOM 11492 O O . GLY B 1 671 ? 13.571 -77.030 -103.447 1.00 49.85 713 GLY B O 1
ATOM 11493 N N . GLN B 1 672 ? 14.611 -78.997 -103.166 1.00 43.70 714 GLN B N 1
ATOM 11494 C CA . GLN B 1 672 ? 15.907 -78.504 -103.542 1.00 44.91 714 GLN B CA 1
ATOM 11495 C C . GLN B 1 672 ? 16.192 -78.744 -105.018 1.00 44.64 714 GLN B C 1
ATOM 11496 O O . GLN B 1 672 ? 17.231 -78.296 -105.513 1.00 43.79 714 GLN B O 1
ATOM 11502 N N . THR B 1 673 ? 15.282 -79.401 -105.748 1.00 40.16 715 THR B N 1
ATOM 11503 C CA . THR B 1 673 ? 15.533 -79.744 -107.143 1.00 39.46 715 THR B CA 1
ATOM 11504 C C . THR B 1 673 ? 14.256 -79.599 -107.957 1.00 37.13 715 THR B C 1
ATOM 11505 O O . THR B 1 673 ? 13.152 -79.848 -107.465 1.00 40.52 715 THR B O 1
ATOM 11509 N N . ASN B 1 674 ? 14.427 -79.224 -109.223 1.00 35.96 716 ASN B N 1
ATOM 11510 C CA . ASN B 1 674 ? 13.322 -79.156 -110.171 1.00 35.82 716 ASN B CA 1
ATOM 11511 C C . ASN B 1 674 ? 13.907 -79.129 -111.578 1.00 39.56 716 ASN B C 1
ATOM 11512 O O . ASN B 1 674 ? 15.124 -79.061 -111.759 1.00 40.81 716 ASN B O 1
ATOM 11517 N N . TRP B 1 675 ? 13.027 -79.185 -112.582 1.00 42.42 717 TRP B N 1
ATOM 11518 C CA . TRP B 1 675 ? 13.476 -79.143 -113.971 1.00 41.87 717 TRP B CA 1
ATOM 11519 C C . TRP B 1 675 ? 12.390 -78.522 -114.844 1.00 40.69 717 TRP B C 1
ATOM 11520 O O . TRP B 1 675 ? 11.192 -78.671 -114.577 1.00 41.74 717 TRP B O 1
ATOM 11531 N N . ILE B 1 676 ? 12.828 -77.818 -115.891 1.00 39.65 718 ILE B N 1
ATOM 11532 C CA . ILE B 1 676 ? 11.956 -77.326 -116.958 1.00 45.78 718 ILE B CA 1
ATOM 11533 C C . ILE B 1 676 ? 12.506 -77.823 -118.289 1.00 45.72 718 ILE B C 1
ATOM 11534 O O . ILE B 1 676 ? 13.717 -77.751 -118.530 1.00 48.89 718 ILE B O 1
ATOM 11539 N N . ALA B 1 677 ? 11.621 -78.331 -119.143 1.00 44.36 719 ALA B N 1
ATOM 11540 C CA . ALA B 1 677 ? 11.967 -78.750 -120.494 1.00 49.52 719 ALA B CA 1
ATOM 11541 C C . ALA B 1 677 ? 11.256 -77.823 -121.476 1.00 52.15 719 ALA B C 1
ATOM 11542 O O . ALA B 1 677 ? 10.036 -77.637 -121.387 1.00 46.61 719 ALA B O 1
ATOM 11544 N N . PHE B 1 678 ? 12.014 -77.230 -122.401 1.00 54.35 720 PHE B N 1
ATOM 11545 C CA . PHE B 1 678 ? 11.458 -76.213 -123.280 1.00 56.28 720 PHE B CA 1
ATOM 11546 C C . PHE B 1 678 ? 11.865 -76.442 -124.728 1.00 60.59 720 PHE B C 1
ATOM 11547 O O . PHE B 1 678 ? 12.846 -77.133 -125.029 1.00 60.99 720 PHE B O 1
ATOM 11555 N N . ASP B 1 679 ? 11.086 -75.822 -125.618 1.00 57.17 721 ASP B N 1
ATOM 11556 C CA . ASP B 1 679 ? 11.160 -76.044 -127.057 1.00 62.83 721 ASP B CA 1
ATOM 11557 C C . ASP B 1 679 ? 11.452 -74.719 -127.750 1.00 67.73 721 ASP B C 1
ATOM 11558 O O . ASP B 1 679 ? 10.567 -73.861 -127.868 1.00 69.25 721 ASP B O 1
ATOM 11563 N N . LEU B 1 680 ? 12.686 -74.565 -128.241 1.00 67.52 722 LEU B N 1
ATOM 11564 C CA . LEU B 1 680 ? 13.063 -73.363 -128.971 1.00 61.05 722 LEU B CA 1
ATOM 11565 C C . LEU B 1 680 ? 12.370 -73.235 -130.324 1.00 69.39 722 LEU B C 1
ATOM 11566 O O . LEU B 1 680 ? 12.683 -72.290 -131.057 1.00 72.20 722 LEU B O 1
ATOM 11571 N N . GLY B 1 681 ? 11.484 -74.163 -130.693 1.00 68.67 723 GLY B N 1
ATOM 11572 C CA . GLY B 1 681 ? 10.728 -74.038 -131.925 1.00 72.15 723 GLY B CA 1
ATOM 11573 C C . GLY B 1 681 ? 11.539 -74.364 -133.162 1.00 80.58 723 GLY B C 1
ATOM 11574 O O . GLY B 1 681 ? 11.310 -75.387 -133.816 1.00 80.34 723 GLY B O 1
ATOM 11575 N N . GLU B 1 682 ? 12.471 -73.471 -133.509 1.00 86.42 724 GLU B N 1
ATOM 11576 C CA . GLU B 1 682 ? 13.367 -73.647 -134.641 1.00 86.38 724 GLU B CA 1
ATOM 11577 C C . GLU B 1 682 ? 14.645 -74.347 -134.183 1.00 86.92 724 GLU B C 1
ATOM 11578 O O . GLU B 1 682 ? 14.754 -74.836 -133.053 1.00 82.99 724 GLU B O 1
ATOM 11580 N N . ILE B 1 683 ? 15.643 -74.364 -135.063 1.00 91.02 725 ILE B N 1
ATOM 11581 C CA . ILE B 1 683 ? 16.946 -74.973 -134.809 1.00 84.22 725 ILE B CA 1
ATOM 11582 C C . ILE B 1 683 ? 18.016 -73.959 -135.196 1.00 87.88 725 ILE B C 1
ATOM 11583 O O . ILE B 1 683 ? 18.265 -73.722 -136.384 1.00 90.45 725 ILE B O 1
ATOM 11588 N N . ASN B 1 684 ? 18.624 -73.321 -134.204 1.00 85.76 726 ASN B N 1
ATOM 11589 C CA . ASN B 1 684 ? 19.700 -72.391 -134.508 1.00 80.61 726 ASN B CA 1
ATOM 11590 C C . ASN B 1 684 ? 20.870 -72.753 -133.624 1.00 77.82 726 ASN B C 1
ATOM 11591 O O . ASN B 1 684 ? 20.824 -73.755 -132.907 1.00 80.23 726 ASN B O 1
ATOM 11596 N N . LEU B 1 685 ? 21.889 -71.899 -133.627 1.00 75.73 727 LEU B N 1
ATOM 11597 C CA . LEU B 1 685 ? 23.142 -72.119 -132.906 1.00 72.39 727 LEU B CA 1
ATOM 11598 C C . LEU B 1 685 ? 23.285 -71.332 -131.632 1.00 75.57 727 LEU B C 1
ATOM 11599 O O . LEU B 1 685 ? 23.179 -70.102 -131.632 1.00 79.30 727 LEU B O 1
ATOM 11604 N N . ALA B 1 686 ? 23.590 -72.050 -130.558 1.00 74.14 728 ALA B N 1
ATOM 11605 C CA . ALA B 1 686 ? 23.719 -71.495 -129.220 1.00 75.51 728 ALA B CA 1
ATOM 11606 C C . ALA B 1 686 ? 25.193 -71.511 -128.863 1.00 70.67 728 ALA B C 1
ATOM 11607 O O . ALA B 1 686 ? 25.849 -72.550 -129.000 1.00 70.73 728 ALA B O 1
ATOM 11609 N N . LYS B 1 687 ? 25.704 -70.382 -128.410 1.00 73.90 729 LYS B N 1
ATOM 11610 C CA . LYS B 1 687 ? 27.075 -70.328 -127.927 1.00 71.60 729 LYS B CA 1
ATOM 11611 C C . LYS B 1 687 ? 27.198 -69.989 -126.452 1.00 66.79 729 LYS B C 1
ATOM 11612 O O . LYS B 1 687 ? 28.170 -70.400 -125.835 1.00 57.92 729 LYS B O 1
ATOM 11618 N N . GLU B 1 688 ? 26.264 -69.232 -125.873 1.00 67.88 730 GLU B N 1
ATOM 11619 C CA . GLU B 1 688 ? 26.295 -69.000 -124.432 1.00 67.74 730 GLU B CA 1
ATOM 11620 C C . GLU B 1 688 ? 24.900 -69.142 -123.839 1.00 63.49 730 GLU B C 1
ATOM 11621 O O . GLU B 1 688 ? 23.885 -69.221 -124.543 1.00 61.76 730 GLU B O 1
ATOM 11627 N N . TRP B 1 689 ? 24.881 -69.198 -122.510 1.00 58.38 731 TRP B N 1
ATOM 11628 C CA . TRP B 1 689 ? 23.657 -69.201 -121.731 1.00 58.72 731 TRP B CA 1
ATOM 11629 C C . TRP B 1 689 ? 23.896 -68.333 -120.500 1.00 57.93 731 TRP B C 1
ATOM 11630 O O . TRP B 1 689 ? 25.033 -68.180 -120.038 1.00 54.02 731 TRP B O 1
ATOM 11641 N N . ARG B 1 690 ? 22.814 -67.750 -119.988 1.00 56.46 732 ARG B N 1
ATOM 11642 C CA . ARG B 1 690 ? 22.882 -66.902 -118.808 1.00 58.26 732 ARG B CA 1
ATOM 11643 C C . ARG B 1 690 ? 21.703 -67.235 -117.902 1.00 62.18 732 ARG B C 1
ATOM 11644 O O . ARG B 1 690 ? 20.561 -67.363 -118.371 1.00 53.27 732 ARG B O 1
ATOM 11652 N N . LEU B 1 691 ? 21.995 -67.379 -116.610 1.00 55.52 733 LEU B N 1
ATOM 11653 C CA . LEU B 1 691 ? 20.984 -67.579 -115.586 1.00 56.89 733 LEU B CA 1
ATOM 11654 C C . LEU B 1 691 ? 20.915 -66.356 -114.682 1.00 55.10 733 LEU B C 1
ATOM 11655 O O . LEU B 1 691 ? 21.945 -65.875 -114.196 1.00 52.55 733 LEU B O 1
ATOM 11660 N N . PHE B 1 692 ? 19.699 -65.867 -114.459 1.00 52.28 734 PHE B N 1
ATOM 11661 C CA . PHE B 1 692 ? 19.427 -64.800 -113.506 1.00 52.28 734 PHE B CA 1
ATOM 11662 C C . PHE B 1 692 ? 18.910 -65.452 -112.227 1.00 48.84 734 PHE B C 1
ATOM 11663 O O . PHE B 1 692 ? 17.836 -66.060 -112.229 1.00 49.52 734 PHE B O 1
ATOM 11671 N N . ASN B 1 693 ? 19.672 -65.341 -111.143 1.00 44.28 735 ASN B N 1
ATOM 11672 C CA . ASN B 1 693 ? 19.360 -66.098 -109.942 1.00 45.83 735 ASN B CA 1
ATOM 11673 C C . ASN B 1 693 ? 18.210 -65.456 -109.157 1.00 50.31 735 ASN B C 1
ATOM 11674 O O . ASN B 1 693 ? 17.579 -64.487 -109.592 1.00 51.94 735 ASN B O 1
ATOM 11679 N N . ALA B 1 694 ? 17.930 -66.016 -107.973 1.00 47.34 736 ALA B N 1
ATOM 11680 C CA . ALA B 1 694 ? 16.807 -65.558 -107.163 1.00 45.29 736 ALA B CA 1
ATOM 11681 C C . ALA B 1 694 ? 16.932 -64.084 -106.789 1.00 49.54 736 ALA B C 1
ATOM 11682 O O . ALA B 1 694 ? 15.936 -63.351 -106.809 1.00 47.88 736 ALA B O 1
ATOM 11684 N N . GLU B 1 695 ? 18.137 -63.629 -106.429 1.00 47.48 737 GLU B N 1
ATOM 11685 C CA . GLU B 1 695 ? 18.255 -62.272 -105.894 1.00 48.66 737 GLU B CA 1
ATOM 11686 C C . GLU B 1 695 ? 18.105 -61.184 -106.947 1.00 43.58 737 GLU B C 1
ATOM 11687 O O . GLU B 1 695 ? 17.937 -60.031 -106.568 1.00 43.62 737 GLU B O 1
ATOM 11693 N N . THR B 1 696 ? 18.041 -61.523 -108.233 1.00 46.22 738 THR B N 1
ATOM 11694 C CA . THR B 1 696 ? 17.778 -60.543 -109.280 1.00 45.80 738 THR B CA 1
ATOM 11695 C C . THR B 1 696 ? 16.280 -60.245 -109.475 1.00 48.56 738 THR B C 1
ATOM 11696 O O . THR B 1 696 ? 15.911 -59.556 -110.438 1.00 52.18 738 THR B O 1
ATOM 11700 N N . ASN B 1 697 ? 15.408 -60.775 -108.624 1.00 51.68 739 ASN B N 1
ATOM 11701 C CA . ASN B 1 697 ? 13.977 -60.497 -108.712 1.00 50.12 739 ASN B CA 1
ATOM 11702 C C . ASN B 1 697 ? 13.700 -58.998 -108.481 1.00 47.40 739 ASN B C 1
ATOM 11703 O O . ASN B 1 697 ? 14.092 -58.430 -107.457 1.00 43.68 739 ASN B O 1
ATOM 11708 N N . THR B 1 698 ? 13.031 -58.350 -109.432 1.00 50.04 740 THR B N 1
ATOM 11709 C CA . THR B 1 698 ? 12.758 -56.916 -109.333 1.00 50.01 740 THR B CA 1
ATOM 11710 C C . THR B 1 698 ? 11.397 -56.599 -108.724 1.00 50.48 740 THR B C 1
ATOM 11711 O O . THR B 1 698 ? 11.079 -55.421 -108.547 1.00 52.04 740 THR B O 1
ATOM 11715 N N . GLU B 1 699 ? 10.600 -57.619 -108.396 1.00 50.65 741 GLU B N 1
ATOM 11716 C CA . GLU B 1 699 ? 9.287 -57.467 -107.792 1.00 51.97 741 GLU B CA 1
ATOM 11717 C C . GLU B 1 699 ? 9.261 -57.827 -106.309 1.00 53.94 741 GLU B C 1
ATOM 11718 O O . GLU B 1 699 ? 8.328 -57.430 -105.605 1.00 54.88 741 GLU B O 1
ATOM 11724 N N . ILE B 1 700 ? 10.281 -58.517 -105.804 1.00 51.90 742 ILE B N 1
ATOM 11725 C CA . ILE B 1 700 ? 10.369 -58.926 -104.405 1.00 54.00 742 ILE B CA 1
ATOM 11726 C C . ILE B 1 700 ? 11.840 -58.860 -104.031 1.00 46.39 742 ILE B C 1
ATOM 11727 O O . ILE B 1 700 ? 12.673 -59.477 -104.701 1.00 51.91 742 ILE B O 1
ATOM 11732 N N . LYS B 1 701 ? 12.169 -58.107 -102.987 1.00 46.23 743 LYS B N 1
ATOM 11733 C CA . LYS B 1 701 ? 13.557 -58.047 -102.528 1.00 51.54 743 LYS B CA 1
ATOM 11734 C C . LYS B 1 701 ? 13.950 -59.405 -101.943 1.00 51.64 743 LYS B C 1
ATOM 11735 O O . LYS B 1 701 ? 13.453 -59.801 -100.883 1.00 52.00 743 LYS B O 1
ATOM 11741 N N . THR B 1 702 ? 14.815 -60.136 -102.642 1.00 46.80 744 THR B N 1
ATOM 11742 C CA . THR B 1 702 ? 15.091 -61.531 -102.331 1.00 52.65 744 THR B CA 1
ATOM 11743 C C . THR B 1 702 ? 16.556 -61.729 -101.972 1.00 51.91 744 THR B C 1
ATOM 11744 O O . THR B 1 702 ? 17.445 -61.282 -102.711 1.00 50.85 744 THR B O 1
ATOM 11748 N N . ASP B 1 703 ? 16.817 -62.433 -100.877 1.00 53.26 745 ASP B N 1
ATOM 11749 C CA . ASP B 1 703 ? 18.211 -62.628 -100.559 1.00 48.33 745 ASP B CA 1
ATOM 11750 C C . ASP B 1 703 ? 18.799 -63.846 -101.280 1.00 51.71 745 ASP B C 1
ATOM 11751 O O . ASP B 1 703 ? 18.083 -64.694 -101.805 1.00 54.21 745 ASP B O 1
ATOM 11756 N N . SER B 1 704 ? 20.144 -63.861 -101.356 1.00 52.74 746 SER B N 1
ATOM 11757 C CA . SER B 1 704 ? 20.883 -64.843 -102.137 1.00 52.98 746 SER B CA 1
ATOM 11758 C C . SER B 1 704 ? 20.800 -66.245 -101.543 1.00 51.28 746 SER B C 1
ATOM 11759 O O . SER B 1 704 ? 20.897 -67.213 -102.289 1.00 55.42 746 SER B O 1
ATOM 11762 N N . SER B 1 705 ? 20.542 -66.372 -100.242 1.00 48.93 747 SER B N 1
ATOM 11763 C CA . SER B 1 705 ? 20.290 -67.672 -99.639 1.00 51.07 747 SER B CA 1
ATOM 11764 C C . SER B 1 705 ? 19.099 -68.378 -100.274 1.00 46.69 747 SER B C 1
ATOM 11765 O O . SER B 1 705 ? 18.788 -69.500 -99.894 1.00 53.83 747 SER B O 1
ATOM 11768 N N . LEU B 1 706 ? 18.408 -67.729 -101.206 1.00 43.95 748 LEU B N 1
ATOM 11769 C CA . LEU B 1 706 ? 17.407 -68.391 -102.023 1.00 44.41 748 LEU B CA 1
ATOM 11770 C C . LEU B 1 706 ? 17.911 -68.679 -103.425 1.00 48.57 748 LEU B C 1
ATOM 11771 O O . LEU B 1 706 ? 17.110 -69.022 -104.300 1.00 47.88 748 LEU B O 1
ATOM 11776 N N . ASN B 1 707 ? 19.215 -68.528 -103.662 1.00 47.47 749 ASN B N 1
ATOM 11777 C CA . ASN B 1 707 ? 19.772 -68.686 -104.997 1.00 47.90 749 ASN B CA 1
ATOM 11778 C C . ASN B 1 707 ? 19.952 -70.160 -105.338 1.00 48.58 749 ASN B C 1
ATOM 11779 O O . ASN B 1 707 ? 20.285 -70.976 -104.472 1.00 48.82 749 ASN B O 1
ATOM 11784 N N . VAL B 1 708 ? 19.733 -70.492 -106.612 1.00 44.78 750 VAL B N 1
ATOM 11785 C CA . VAL B 1 708 ? 20.215 -71.746 -107.163 1.00 40.45 750 VAL B CA 1
ATOM 11786 C C . VAL B 1 708 ? 21.709 -71.835 -106.919 1.00 45.57 750 VAL B C 1
ATOM 11787 O O . VAL B 1 708 ? 22.433 -70.860 -107.138 1.00 52.53 750 VAL B O 1
ATOM 11791 N N . ALA B 1 709 ? 22.192 -72.983 -106.441 1.00 45.66 751 ALA B N 1
ATOM 11792 C CA . ALA B 1 709 ? 23.633 -73.120 -106.247 1.00 50.44 751 ALA B CA 1
ATOM 11793 C C . ALA B 1 709 ? 24.289 -74.158 -107.143 1.00 55.10 751 ALA B C 1
ATOM 11794 O O . ALA B 1 709 ? 25.505 -74.075 -107.350 1.00 55.71 751 ALA B O 1
ATOM 11796 N N . LYS B 1 710 ? 23.529 -75.137 -107.658 1.00 55.06 752 LYS B N 1
ATOM 11797 C CA . LYS B 1 710 ? 24.021 -76.164 -108.571 1.00 51.27 752 LYS B CA 1
ATOM 11798 C C . LYS B 1 710 ? 22.955 -76.434 -109.617 1.00 50.39 752 LYS B C 1
ATOM 11799 O O . LYS B 1 710 ? 21.763 -76.445 -109.299 1.00 49.50 752 LYS B O 1
ATOM 11805 N N . GLY B 1 711 ? 23.378 -76.689 -110.847 1.00 46.42 753 GLY B N 1
ATOM 11806 C CA . GLY B 1 711 ? 22.412 -76.963 -111.891 1.00 42.65 753 GLY B CA 1
ATOM 11807 C C . GLY B 1 711 ? 23.108 -77.475 -113.126 1.00 43.59 753 GLY B C 1
ATOM 11808 O O . GLY B 1 711 ? 24.334 -77.463 -113.224 1.00 51.89 753 GLY B O 1
ATOM 11809 N N . ARG B 1 712 ? 22.299 -77.904 -114.086 1.00 40.36 754 ARG B N 1
ATOM 11810 C CA . ARG B 1 712 ? 22.797 -78.480 -115.326 1.00 45.25 754 ARG B CA 1
ATOM 11811 C C . ARG B 1 712 ? 21.860 -78.086 -116.453 1.00 45.46 754 ARG B C 1
ATOM 11812 O O . ARG B 1 712 ? 20.645 -78.310 -116.367 1.00 46.26 754 ARG B O 1
ATOM 11820 N N . LEU B 1 713 ? 22.427 -77.520 -117.509 1.00 45.80 755 LEU B N 1
ATOM 11821 C CA . LEU B 1 713 ? 21.682 -77.210 -118.720 1.00 50.25 755 LEU B CA 1
ATOM 11822 C C . LEU B 1 713 ? 21.949 -78.328 -119.720 1.00 50.80 755 LEU B C 1
ATOM 11823 O O . LEU B 1 713 ? 23.097 -78.755 -119.888 1.00 51.37 755 LEU B O 1
ATOM 11828 N N . GLN B 1 714 ? 20.885 -78.835 -120.342 1.00 52.10 756 GLN B N 1
ATOM 11829 C CA . GLN B 1 714 ? 20.987 -80.050 -121.140 1.00 56.89 756 GLN B CA 1
ATOM 11830 C C . GLN B 1 714 ? 20.141 -79.945 -122.402 1.00 57.89 756 GLN B C 1
ATOM 11831 O O . GLN B 1 714 ? 19.248 -79.090 -122.518 1.00 49.92 756 GLN B O 1
ATOM 11837 N N . ILE B 1 715 ? 20.465 -80.835 -123.357 1.00 58.92 757 ILE B N 1
ATOM 11838 C CA . ILE B 1 715 ? 19.797 -80.955 -124.651 1.00 59.60 757 ILE B CA 1
ATOM 11839 C C . ILE B 1 715 ? 19.224 -82.357 -124.782 1.00 59.90 757 ILE B C 1
ATOM 11840 O O . ILE B 1 715 ? 19.740 -83.319 -124.201 1.00 64.30 757 ILE B O 1
ATOM 11845 N N . LEU B 1 716 ? 18.121 -82.458 -125.515 1.00 60.95 758 LEU B N 1
ATOM 11846 C CA . LEU B 1 716 ? 17.525 -83.754 -125.824 1.00 64.01 758 LEU B CA 1
ATOM 11847 C C . LEU B 1 716 ? 18.455 -84.567 -126.718 1.00 71.19 758 LEU B C 1
ATOM 11848 O O . LEU B 1 716 ? 18.931 -84.071 -127.744 1.00 77.03 758 LEU B O 1
ATOM 11853 N N . LYS B 1 717 ? 18.755 -85.804 -126.314 1.00 71.69 759 LYS B N 1
ATOM 11854 C CA . LYS B 1 717 ? 19.716 -86.587 -127.084 1.00 69.50 759 LYS B CA 1
ATOM 11855 C C . LYS B 1 717 ? 19.081 -87.190 -128.333 1.00 69.58 759 LYS B C 1
ATOM 11856 O O . LYS B 1 717 ? 19.728 -87.262 -129.381 1.00 77.99 759 LYS B O 1
ATOM 11862 N N . ASP B 1 718 ? 17.810 -87.570 -128.279 1.00 69.24 760 ASP B N 1
ATOM 11863 C CA . ASP B 1 718 ? 17.178 -88.199 -129.431 1.00 80.02 760 ASP B CA 1
ATOM 11864 C C . ASP B 1 718 ? 16.577 -87.089 -130.290 1.00 85.89 760 ASP B C 1
ATOM 11865 O O . ASP B 1 718 ? 15.656 -86.386 -129.860 1.00 86.26 760 ASP B O 1
ATOM 11870 N N . THR B 1 719 ? 17.115 -86.939 -131.503 1.00 85.34 761 THR B N 1
ATOM 11871 C CA . THR B 1 719 ? 16.712 -85.849 -132.378 1.00 87.30 761 THR B CA 1
ATOM 11872 C C . THR B 1 719 ? 15.455 -86.189 -133.165 1.00 85.46 761 THR B C 1
ATOM 11873 O O . THR B 1 719 ? 14.677 -85.291 -133.515 1.00 82.05 761 THR B O 1
ATOM 11877 N N . THR B 1 720 ? 15.257 -87.469 -133.468 1.00 87.93 762 THR B N 1
ATOM 11878 C CA . THR B 1 720 ? 14.119 -87.947 -134.246 1.00 91.79 762 THR B CA 1
ATOM 11879 C C . THR B 1 720 ? 13.070 -88.596 -133.343 1.00 91.60 762 THR B C 1
ATOM 11880 O O . THR B 1 720 ? 12.718 -89.764 -133.513 1.00 92.30 762 THR B O 1
ATOM 11884 N N . ILE B 1 721 ? 12.606 -87.869 -132.334 1.00 93.16 763 ILE B N 1
ATOM 11885 C CA . ILE B 1 721 ? 11.609 -88.405 -131.415 1.00 91.61 763 ILE B CA 1
ATOM 11886 C C . ILE B 1 721 ? 10.363 -87.555 -131.603 1.00 93.57 763 ILE B C 1
ATOM 11887 O O . ILE B 1 721 ? 10.441 -86.319 -131.622 1.00 91.83 763 ILE B O 1
ATOM 11892 N N . ASP B 1 722 ? 9.228 -88.223 -131.825 1.00 93.49 764 ASP B N 1
ATOM 11893 C CA . ASP B 1 722 ? 7.967 -87.533 -132.096 1.00 100.32 764 ASP B CA 1
ATOM 11894 C C . ASP B 1 722 ? 7.309 -87.327 -130.735 1.00 95.64 764 ASP B C 1
ATOM 11895 O O . ASP B 1 722 ? 6.655 -88.227 -130.195 1.00 91.22 764 ASP B O 1
ATOM 11900 N N . LEU B 1 723 ? 7.477 -86.113 -130.190 1.00 87.83 765 LEU B N 1
ATOM 11901 C CA . LEU B 1 723 ? 7.102 -85.828 -128.819 1.00 78.89 765 LEU B CA 1
ATOM 11902 C C . LEU B 1 723 ? 5.611 -85.655 -128.632 1.00 79.34 765 LEU B C 1
ATOM 11903 O O . LEU B 1 723 ? 5.101 -85.863 -127.524 1.00 75.32 765 LEU B O 1
ATOM 11908 N N . GLU B 1 724 ? 4.892 -85.273 -129.669 1.00 80.09 766 GLU B N 1
ATOM 11909 C CA . GLU B 1 724 ? 3.465 -85.154 -129.533 1.00 84.10 766 GLU B CA 1
ATOM 11910 C C . GLU B 1 724 ? 2.763 -86.477 -129.753 1.00 84.72 766 GLU B C 1
ATOM 11911 O O . GLU B 1 724 ? 1.521 -86.530 -129.639 1.00 88.36 766 GLU B O 1
ATOM 11917 N N . LYS B 1 725 ? 3.475 -87.566 -130.070 1.00 83.46 767 LYS B N 1
ATOM 11918 C CA . LYS B 1 725 ? 2.732 -88.812 -130.173 1.00 82.70 767 LYS B CA 1
ATOM 11919 C C . LYS B 1 725 ? 2.433 -89.432 -128.813 1.00 80.41 767 LYS B C 1
ATOM 11920 O O . LYS B 1 725 ? 1.481 -90.221 -128.692 1.00 81.69 767 LYS B O 1
ATOM 11926 N N . MET B 1 726 ? 3.178 -89.041 -127.777 1.00 76.95 768 MET B N 1
ATOM 11927 C CA . MET B 1 726 ? 3.015 -89.655 -126.470 1.00 72.13 768 MET B CA 1
ATOM 11928 C C . MET B 1 726 ? 1.786 -89.087 -125.766 1.00 73.69 768 MET B C 1
ATOM 11929 O O . MET B 1 726 ? 1.181 -88.108 -126.207 1.00 74.65 768 MET B O 1
ATOM 11934 N N . ASP B 1 727 ? 1.397 -89.739 -124.676 1.00 65.18 769 ASP B N 1
ATOM 11935 C CA . ASP B 1 727 ? 0.350 -89.198 -123.831 1.00 64.75 769 ASP B CA 1
ATOM 11936 C C . ASP B 1 727 ? 0.943 -88.175 -122.878 1.00 65.52 769 ASP B C 1
ATOM 11937 O O . ASP B 1 727 ? 2.163 -88.045 -122.756 1.00 65.36 769 ASP B O 1
ATOM 11942 N N . ILE B 1 728 ? 0.066 -87.429 -122.203 1.00 66.62 770 ILE B N 1
ATOM 11943 C CA . ILE B 1 728 ? 0.546 -86.436 -121.244 1.00 67.58 770 ILE B CA 1
ATOM 11944 C C . ILE B 1 728 ? 1.367 -87.126 -120.161 1.00 64.86 770 ILE B C 1
ATOM 11945 O O . ILE B 1 728 ? 2.502 -86.733 -119.861 1.00 64.70 770 ILE B O 1
ATOM 11950 N N . LYS B 1 729 ? 0.823 -88.206 -119.601 1.00 63.24 771 LYS B N 1
ATOM 11951 C CA . LYS B 1 729 ? 1.489 -88.891 -118.502 1.00 61.17 771 LYS B CA 1
ATOM 11952 C C . LYS B 1 729 ? 2.824 -89.481 -118.958 1.00 62.91 771 LYS B C 1
ATOM 11953 O O . LYS B 1 729 ? 3.861 -89.280 -118.311 1.00 60.97 771 LYS B O 1
ATOM 11959 N N . ASN B 1 730 ? 2.822 -90.191 -120.091 1.00 64.32 772 ASN B N 1
ATOM 11960 C CA . ASN B 1 730 ? 4.044 -90.830 -120.581 1.00 56.86 772 ASN B CA 1
ATOM 11961 C C . ASN B 1 730 ? 5.094 -89.792 -120.957 1.00 54.18 772 ASN B C 1
ATOM 11962 O O . ASN B 1 730 ? 6.261 -89.916 -120.572 1.00 56.46 772 ASN B O 1
ATOM 11967 N N . ARG B 1 731 ? 4.692 -88.759 -121.709 1.00 58.20 773 ARG B N 1
ATOM 11968 C CA . ARG B 1 731 ? 5.623 -87.712 -122.131 1.00 54.75 773 ARG B CA 1
ATOM 11969 C C . ARG B 1 731 ? 6.263 -87.013 -120.939 1.00 53.90 773 ARG B C 1
ATOM 11970 O O . ARG B 1 731 ? 7.461 -86.697 -120.974 1.00 55.18 773 ARG B O 1
ATOM 11978 N N . LYS B 1 732 ? 5.488 -86.750 -119.880 1.00 50.33 774 LYS B N 1
ATOM 11979 C CA . LYS B 1 732 ? 6.076 -86.118 -118.703 1.00 50.85 774 LYS B CA 1
ATOM 11980 C C . LYS B 1 732 ? 7.211 -86.960 -118.122 1.00 56.45 774 LYS B C 1
ATOM 11981 O O . LYS B 1 732 ? 8.285 -86.429 -117.803 1.00 52.02 774 LYS B O 1
ATOM 11987 N N . GLU B 1 733 ? 7.018 -88.279 -118.011 1.00 56.34 775 GLU B N 1
ATOM 11988 C CA . GLU B 1 733 ? 8.079 -89.073 -117.410 1.00 55.23 775 GLU B CA 1
ATOM 11989 C C . GLU B 1 733 ? 9.222 -89.309 -118.387 1.00 51.36 775 GLU B C 1
ATOM 11990 O O . GLU B 1 733 ? 10.362 -89.493 -117.951 1.00 49.42 775 GLU B O 1
ATOM 11996 N N . TYR B 1 734 ? 8.962 -89.222 -119.692 1.00 50.35 776 TYR B N 1
ATOM 11997 C CA . TYR B 1 734 ? 10.069 -89.166 -120.642 1.00 54.88 776 TYR B CA 1
ATOM 11998 C C . TYR B 1 734 ? 10.953 -87.952 -120.364 1.00 51.80 776 TYR B C 1
ATOM 11999 O O . TYR B 1 734 ? 12.171 -88.083 -120.185 1.00 48.10 776 TYR B O 1
ATOM 12008 N N . LEU B 1 735 ? 10.340 -86.763 -120.278 1.00 55.26 777 LEU B N 1
ATOM 12009 C CA . LEU B 1 735 ? 11.107 -85.532 -120.091 1.00 55.92 777 LEU B CA 1
ATOM 12010 C C . LEU B 1 735 ? 11.788 -85.481 -118.729 1.00 53.24 777 LEU B C 1
ATOM 12011 O O . LEU B 1 735 ? 12.825 -84.823 -118.584 1.00 53.73 777 LEU B O 1
ATOM 12016 N N . SER B 1 736 ? 11.237 -86.163 -117.724 1.00 49.15 778 SER B N 1
ATOM 12017 C CA . SER B 1 736 ? 11.888 -86.173 -116.422 1.00 51.77 778 SER B CA 1
ATOM 12018 C C . SER B 1 736 ? 13.036 -87.180 -116.340 1.00 52.73 778 SER B C 1
ATOM 12019 O O . SER B 1 736 ? 13.850 -87.077 -115.416 1.00 50.34 778 SER B O 1
ATOM 12022 N N . ASN B 1 737 ? 13.133 -88.139 -117.274 1.00 54.28 779 ASN B N 1
ATOM 12023 C CA . ASN B 1 737 ? 14.129 -89.207 -117.162 1.00 54.15 779 ASN B CA 1
ATOM 12024 C C . ASN B 1 737 ? 15.484 -88.707 -117.635 1.00 54.93 779 ASN B C 1
ATOM 12025 O O . ASN B 1 737 ? 15.652 -88.329 -118.796 1.00 52.47 779 ASN B O 1
ATOM 12030 N N . ASP B 1 738 ? 16.452 -88.759 -116.730 1.00 56.77 780 ASP B N 1
ATOM 12031 C CA . ASP B 1 738 ? 17.747 -88.145 -116.958 1.00 57.42 780 ASP B CA 1
ATOM 12032 C C . ASP B 1 738 ? 18.499 -88.828 -118.098 1.00 61.31 780 ASP B C 1
ATOM 12033 O O . ASP B 1 738 ? 19.298 -88.183 -118.784 1.00 63.04 780 ASP B O 1
ATOM 12038 N N . GLU B 1 739 ? 18.224 -90.116 -118.345 1.00 64.58 781 GLU B N 1
ATOM 12039 C CA . GLU B 1 739 ? 18.880 -90.861 -119.418 1.00 63.92 781 GLU B CA 1
ATOM 12040 C C . GLU B 1 739 ? 18.564 -90.320 -120.810 1.00 60.35 781 GLU B C 1
ATOM 12041 O O . GLU B 1 739 ? 19.280 -90.648 -121.760 1.00 59.30 781 GLU B O 1
ATOM 12047 N N . ASN B 1 740 ? 17.510 -89.521 -120.965 1.00 57.70 782 ASN B N 1
ATOM 12048 C CA . ASN B 1 740 ? 17.215 -88.906 -122.252 1.00 56.99 782 ASN B CA 1
ATOM 12049 C C . ASN B 1 740 ? 17.940 -87.585 -122.450 1.00 53.78 782 ASN B C 1
ATOM 12050 O O . ASN B 1 740 ? 17.640 -86.884 -123.420 1.00 56.21 782 ASN B O 1
ATOM 12055 N N . TRP B 1 741 ? 18.902 -87.241 -121.579 1.00 51.14 783 TRP B N 1
ATOM 12056 C CA . TRP B 1 741 ? 19.505 -85.911 -121.573 1.00 58.94 783 TRP B CA 1
ATOM 12057 C C . TRP B 1 741 ? 21.026 -85.962 -121.564 1.00 58.98 783 TRP B C 1
ATOM 12058 O O . TRP B 1 741 ? 21.629 -86.706 -120.773 1.00 54.01 783 TRP B O 1
ATOM 12069 N N . THR B 1 742 ? 21.633 -85.089 -122.384 1.00 58.83 784 THR B N 1
ATOM 12070 C CA . THR B 1 742 ? 23.080 -84.854 -122.407 1.00 61.00 784 THR B CA 1
ATOM 12071 C C . THR B 1 742 ? 23.379 -83.460 -121.876 1.00 58.60 784 THR B C 1
ATOM 12072 O O . THR B 1 742 ? 22.754 -82.476 -122.307 1.00 58.54 784 THR B O 1
ATOM 12076 N N . ASP B 1 743 ? 24.365 -83.375 -120.974 1.00 55.90 785 ASP B N 1
ATOM 12077 C CA . ASP B 1 743 ? 24.798 -82.080 -120.439 1.00 54.66 785 ASP B CA 1
ATOM 12078 C C . ASP B 1 743 ? 25.555 -81.267 -121.480 1.00 57.08 785 ASP B C 1
ATOM 12079 O O . ASP B 1 743 ? 26.455 -81.777 -122.153 1.00 55.81 785 ASP B O 1
ATOM 12084 N N . VAL B 1 744 ? 25.236 -79.977 -121.553 1.00 57.79 786 VAL B N 1
ATOM 12085 C CA . VAL B 1 744 ? 25.960 -79.042 -122.400 1.00 55.13 786 VAL B CA 1
ATOM 12086 C C . VAL B 1 744 ? 26.589 -77.913 -121.607 1.00 52.84 786 VAL B C 1
ATOM 12087 O O . VAL B 1 744 ? 27.404 -77.166 -122.168 1.00 56.15 786 VAL B O 1
ATOM 12091 N N . ALA B 1 745 ? 26.209 -77.738 -120.347 1.00 51.04 787 ALA B N 1
ATOM 12092 C CA . ALA B 1 745 ? 26.808 -76.727 -119.493 1.00 57.09 787 ALA B CA 1
ATOM 12093 C C . ALA B 1 745 ? 26.559 -77.066 -118.031 1.00 55.52 787 ALA B C 1
ATOM 12094 O O . ALA B 1 745 ? 25.468 -77.496 -117.661 1.00 54.94 787 ALA B O 1
ATOM 12096 N N . GLN B 1 746 ? 27.566 -76.841 -117.207 1.00 59.47 788 GLN B N 1
ATOM 12097 C CA . GLN B 1 746 ? 27.456 -76.999 -115.770 1.00 53.43 788 GLN B CA 1
ATOM 12098 C C . GLN B 1 746 ? 27.333 -75.651 -115.094 1.00 58.65 788 GLN B C 1
ATOM 12099 O O . GLN B 1 746 ? 27.727 -74.619 -115.639 1.00 59.18 788 GLN B O 1
ATOM 12105 N N . MET B 1 747 ? 26.818 -75.687 -113.866 1.00 61.79 789 MET B N 1
ATOM 12106 C CA . MET B 1 747 ? 26.740 -74.521 -112.989 1.00 61.22 789 MET B CA 1
ATOM 12107 C C . MET B 1 747 ? 27.045 -75.001 -111.576 1.00 60.64 789 MET B C 1
ATOM 12108 O O . MET B 1 747 ? 26.269 -75.774 -111.000 1.00 55.20 789 MET B O 1
ATOM 12113 N N . ASP B 1 748 ? 28.162 -74.544 -111.018 1.00 58.26 790 ASP B N 1
ATOM 12114 C CA . ASP B 1 748 ? 28.581 -74.947 -109.684 1.00 60.36 790 ASP B CA 1
ATOM 12115 C C . ASP B 1 748 ? 28.972 -73.731 -108.863 1.00 66.46 790 ASP B C 1
ATOM 12116 O O . ASP B 1 748 ? 29.900 -73.776 -108.051 1.00 68.13 790 ASP B O 1
ATOM 12118 N N . ASP B 1 749 ? 28.244 -72.635 -109.033 1.00 62.57 791 ASP B N 1
ATOM 12119 C CA . ASP B 1 749 ? 28.468 -71.455 -108.220 1.00 62.53 791 ASP B CA 1
ATOM 12120 C C . ASP B 1 749 ? 27.174 -70.663 -108.197 1.00 59.48 791 ASP B C 1
ATOM 12121 O O . ASP B 1 749 ? 26.521 -70.502 -109.230 1.00 60.95 791 ASP B O 1
ATOM 12126 N N . ALA B 1 750 ? 26.817 -70.170 -107.019 1.00 55.91 792 ALA B N 1
ATOM 12127 C CA . ALA B 1 750 ? 25.564 -69.449 -106.830 1.00 56.47 792 ALA B CA 1
ATOM 12128 C C . ALA B 1 750 ? 25.731 -67.955 -107.104 1.00 57.18 792 ALA B C 1
ATOM 12129 O O . ALA B 1 750 ? 25.425 -67.102 -106.270 1.00 54.14 792 ALA B O 1
ATOM 12131 N N . LYS B 1 751 ? 26.270 -67.641 -108.280 1.00 58.34 793 LYS B N 1
ATOM 12132 C CA . LYS B 1 751 ? 26.344 -66.258 -108.721 1.00 59.39 793 LYS B CA 1
ATOM 12133 C C . LYS B 1 751 ? 24.944 -65.660 -108.821 1.00 58.04 793 LYS B C 1
ATOM 12134 O O . LYS B 1 751 ? 23.951 -66.373 -109.004 1.00 50.50 793 LYS B O 1
ATOM 12140 N N . ALA B 1 752 ? 24.868 -64.331 -108.692 1.00 53.95 794 ALA B N 1
ATOM 12141 C CA . ALA B 1 752 ? 23.607 -63.641 -108.937 1.00 49.95 794 ALA B CA 1
ATOM 12142 C C . ALA B 1 752 ? 23.206 -63.749 -110.400 1.00 54.45 794 ALA B C 1
ATOM 12143 O O . ALA B 1 752 ? 22.019 -63.886 -110.716 1.00 55.80 794 ALA B O 1
ATOM 12145 N N . ILE B 1 753 ? 24.178 -63.659 -111.306 1.00 55.69 795 ILE B N 1
ATOM 12146 C CA . ILE B 1 753 ? 23.974 -63.935 -112.725 1.00 55.98 795 ILE B CA 1
ATOM 12147 C C . ILE B 1 753 ? 25.070 -64.903 -113.152 1.00 56.46 795 ILE B C 1
ATOM 12148 O O . ILE B 1 753 ? 26.252 -64.664 -112.877 1.00 62.41 795 ILE B O 1
ATOM 12153 N N . PHE B 1 754 ? 24.682 -66.009 -113.786 1.00 54.27 796 PHE B N 1
ATOM 12154 C CA . PHE B 1 754 ? 25.625 -67.059 -114.155 1.00 53.72 796 PHE B CA 1
ATOM 12155 C C . PHE B 1 754 ? 25.605 -67.208 -115.665 1.00 52.81 796 PHE B C 1
ATOM 12156 O O . PHE B 1 754 ? 24.540 -67.378 -116.270 1.00 56.03 796 PHE B O 1
ATOM 12164 N N . ASN B 1 755 ? 26.790 -67.199 -116.254 1.00 54.47 797 ASN B N 1
ATOM 12165 C CA . ASN B 1 755 ? 26.959 -67.199 -117.692 1.00 55.08 797 ASN B CA 1
ATOM 12166 C C . ASN B 1 755 ? 28.166 -68.062 -118.021 1.00 58.50 797 ASN B C 1
ATOM 12167 O O . ASN B 1 755 ? 29.147 -68.093 -117.270 1.00 55.81 797 ASN B O 1
ATOM 12172 N N . SER B 1 756 ? 28.061 -68.798 -119.121 1.00 57.99 798 SER B N 1
ATOM 12173 C CA . SER B 1 756 ? 29.179 -69.559 -119.656 1.00 57.52 798 SER B CA 1
ATOM 12174 C C . SER B 1 756 ? 28.841 -69.884 -121.104 1.00 60.52 798 SER B C 1
ATOM 12175 O O . SER B 1 756 ? 27.719 -69.654 -121.570 1.00 55.86 798 SER B O 1
ATOM 12178 N N . LYS B 1 757 ? 29.821 -70.438 -121.807 1.00 67.47 799 LYS B N 1
ATOM 12179 C CA . LYS B 1 757 ? 29.710 -70.675 -123.237 1.00 71.13 799 LYS B CA 1
ATOM 12180 C C . LYS B 1 757 ? 29.353 -72.141 -123.505 1.00 67.69 799 LYS B C 1
ATOM 12181 O O . LYS B 1 757 ? 29.661 -73.038 -122.712 1.00 57.38 799 LYS B O 1
ATOM 12187 N N . LEU B 1 758 ? 28.652 -72.360 -124.615 1.00 68.47 800 LEU B N 1
ATOM 12188 C CA . LEU B 1 758 ? 28.283 -73.686 -125.084 1.00 70.79 800 LEU B CA 1
ATOM 12189 C C . LEU B 1 758 ? 29.082 -74.020 -126.337 1.00 77.42 800 LEU B C 1
ATOM 12190 O O . LEU B 1 758 ? 29.297 -73.160 -127.199 1.00 76.59 800 LEU B O 1
ATOM 12195 N N . SER B 1 759 ? 29.479 -75.287 -126.457 1.00 80.55 801 SER B N 1
ATOM 12196 C CA . SER B 1 759 ? 30.309 -75.740 -127.570 1.00 73.39 801 SER B CA 1
ATOM 12197 C C . SER B 1 759 ? 29.455 -75.917 -128.824 1.00 74.23 801 SER B C 1
ATOM 12198 O O . SER B 1 759 ? 29.221 -77.025 -129.310 1.00 76.49 801 SER B O 1
ATOM 12201 N N . ASN B 1 760 ? 28.994 -74.776 -129.336 1.00 74.05 802 ASN B N 1
ATOM 12202 C CA . ASN B 1 760 ? 28.234 -74.656 -130.583 1.00 78.22 802 ASN B CA 1
ATOM 12203 C C . ASN B 1 760 ? 27.158 -75.739 -130.711 1.00 79.71 802 ASN B C 1
ATOM 12204 O O . ASN B 1 760 ? 27.179 -76.591 -131.602 1.00 81.98 802 ASN B O 1
ATOM 12209 N N . VAL B 1 761 ? 26.205 -75.685 -129.787 1.00 75.37 803 VAL B N 1
ATOM 12210 C CA . VAL B 1 761 ? 25.124 -76.661 -129.735 1.00 73.74 803 VAL B CA 1
ATOM 12211 C C . VAL B 1 761 ? 24.030 -76.255 -130.708 1.00 73.57 803 VAL B C 1
ATOM 12212 O O . VAL B 1 761 ? 23.486 -75.152 -130.611 1.00 78.00 803 VAL B O 1
ATOM 12216 N N . LEU B 1 762 ? 23.613 -77.174 -131.563 1.00 74.30 804 LEU B N 1
ATOM 12217 C CA . LEU B 1 762 ? 22.460 -76.925 -132.426 1.00 77.23 804 LEU B CA 1
ATOM 12218 C C . LEU B 1 762 ? 21.358 -77.831 -131.900 1.00 78.76 804 LEU B C 1
ATOM 12219 O O . LEU B 1 762 ? 21.337 -79.032 -132.189 1.00 78.57 804 LEU B O 1
ATOM 12224 N N . SER B 1 763 ? 20.427 -77.252 -131.139 1.00 78.75 805 SER B N 1
ATOM 12225 C CA . SER B 1 763 ? 19.408 -78.066 -130.492 1.00 68.17 805 SER B CA 1
ATOM 12226 C C . SER B 1 763 ? 18.081 -77.328 -130.421 1.00 67.11 805 SER B C 1
ATOM 12227 O O . SER B 1 763 ? 18.028 -76.128 -130.130 1.00 69.13 805 SER B O 1
ATOM 12230 N N . ARG B 1 764 ? 17.016 -78.082 -130.666 1.00 67.12 806 ARG B N 1
ATOM 12231 C CA . ARG B 1 764 ? 15.632 -77.644 -130.553 1.00 69.70 806 ARG B CA 1
ATOM 12232 C C . ARG B 1 764 ? 15.048 -77.829 -129.163 1.00 70.04 806 ARG B C 1
ATOM 12233 O O . ARG B 1 764 ? 14.218 -77.019 -128.732 1.00 68.73 806 ARG B O 1
ATOM 12241 N N . TYR B 1 765 ? 15.452 -78.878 -128.458 1.00 66.38 807 TYR B N 1
ATOM 12242 C CA . TYR B 1 765 ? 14.855 -79.254 -127.190 1.00 61.27 807 TYR B CA 1
ATOM 12243 C C . TYR B 1 765 ? 15.908 -79.145 -126.104 1.00 57.16 807 TYR B C 1
ATOM 12244 O O . TYR B 1 765 ? 17.047 -79.572 -126.292 1.00 61.34 807 TYR B O 1
ATOM 12253 N N . TRP B 1 766 ? 15.535 -78.547 -124.983 1.00 52.67 808 TRP B N 1
ATOM 12254 C CA . TRP B 1 766 ? 16.484 -78.273 -123.919 1.00 54.51 808 TRP B CA 1
ATOM 12255 C C . TRP B 1 766 ? 15.835 -78.564 -122.589 1.00 50.81 808 TRP B C 1
ATOM 12256 O O . TRP B 1 766 ? 14.609 -78.586 -122.465 1.00 48.03 808 TRP B O 1
ATOM 12267 N N . ARG B 1 767 ? 16.672 -78.710 -121.574 1.00 50.43 809 ARG B N 1
ATOM 12268 C CA . ARG B 1 767 ? 16.136 -78.829 -120.232 1.00 49.35 809 ARG B CA 1
ATOM 12269 C C . ARG B 1 767 ? 17.144 -78.257 -119.256 1.00 48.81 809 ARG B C 1
ATOM 12270 O O . ARG B 1 767 ? 18.348 -78.508 -119.382 1.00 45.84 809 ARG B O 1
ATOM 12278 N N . PHE B 1 768 ? 16.650 -77.463 -118.305 1.00 45.05 810 PHE B N 1
ATOM 12279 C CA . PHE B 1 768 ? 17.484 -76.964 -117.222 1.00 46.03 810 PHE B CA 1
ATOM 12280 C C . PHE B 1 768 ? 17.025 -77.610 -115.921 1.00 44.85 810 PHE B C 1
ATOM 12281 O O . PHE B 1 768 ? 15.824 -77.665 -115.645 1.00 46.18 810 PHE B O 1
ATOM 12289 N N . CYS B 1 769 ? 17.984 -78.091 -115.127 1.00 43.39 811 CYS B N 1
ATOM 12290 C CA . CYS B 1 769 ? 17.717 -78.802 -113.883 1.00 44.15 811 CYS B CA 1
ATOM 12291 C C . CYS B 1 769 ? 18.388 -78.059 -112.744 1.00 40.85 811 CYS B C 1
ATOM 12292 O O . CYS B 1 769 ? 19.611 -77.920 -112.745 1.00 44.98 811 CYS B O 1
ATOM 12295 N N . VAL B 1 770 ? 17.611 -77.619 -111.760 1.00 39.78 812 VAL B N 1
ATOM 12296 C CA . VAL B 1 770 ? 18.184 -77.102 -110.516 1.00 42.05 812 VAL B CA 1
ATOM 12297 C C . VAL B 1 770 ? 18.500 -78.291 -109.620 1.00 44.23 812 VAL B C 1
ATOM 12298 O O . VAL B 1 770 ? 17.615 -79.095 -109.320 1.00 42.39 812 VAL B O 1
ATOM 12302 N N . ASP B 1 771 ? 19.755 -78.394 -109.174 1.00 46.82 813 ASP B N 1
ATOM 12303 C CA . ASP B 1 771 ? 20.208 -79.538 -108.389 1.00 47.80 813 ASP B CA 1
ATOM 12304 C C . ASP B 1 771 ? 20.402 -79.234 -106.912 1.00 47.32 813 ASP B C 1
ATOM 12305 O O . ASP B 1 771 ? 20.583 -80.172 -106.124 1.00 50.97 813 ASP B O 1
ATOM 12310 N N . GLY B 1 772 ? 20.375 -77.972 -106.518 1.00 42.11 814 GLY B N 1
ATOM 12311 C CA . GLY B 1 772 ? 20.557 -77.628 -105.126 1.00 42.64 814 GLY B CA 1
ATOM 12312 C C . GLY B 1 772 ? 20.552 -76.127 -104.969 1.00 48.31 814 GLY B C 1
ATOM 12313 O O . GLY B 1 772 ? 20.679 -75.378 -105.943 1.00 51.68 814 GLY B O 1
ATOM 12314 N N . GLY B 1 773 ? 20.381 -75.697 -103.717 1.00 46.06 815 GLY B N 1
ATOM 12315 C CA . GLY B 1 773 ? 20.268 -74.297 -103.389 1.00 44.87 815 GLY B CA 1
ATOM 12316 C C . GLY B 1 773 ? 21.415 -73.843 -102.502 1.00 46.29 815 GLY B C 1
ATOM 12317 O O . GLY B 1 773 ? 22.193 -74.650 -101.990 1.00 46.96 815 GLY B O 1
ATOM 12318 N N . ALA B 1 774 ? 21.494 -72.523 -102.320 1.00 47.35 816 ALA B N 1
ATOM 12319 C CA . ALA B 1 774 ? 22.488 -71.901 -101.451 1.00 45.67 816 ALA B CA 1
ATOM 12320 C C . ALA B 1 774 ? 22.210 -72.126 -99.971 1.00 46.21 816 ALA B C 1
ATOM 12321 O O . ALA B 1 774 ? 23.114 -71.934 -99.156 1.00 47.33 816 ALA B O 1
ATOM 12323 N N . SER B 1 775 ? 20.984 -72.479 -99.594 1.00 47.32 817 SER B N 1
ATOM 12324 C CA . SER B 1 775 ? 20.661 -72.737 -98.195 1.00 46.89 817 SER B CA 1
ATOM 12325 C C . SER B 1 775 ? 19.662 -73.888 -98.135 1.00 48.80 817 SER B C 1
ATOM 12326 O O . SER B 1 775 ? 19.401 -74.570 -99.130 1.00 49.48 817 SER B O 1
ATOM 12329 N N . SER B 1 776 ? 19.061 -74.087 -96.964 1.00 51.26 818 SER B N 1
ATOM 12330 C CA . SER B 1 776 ? 17.986 -75.064 -96.880 1.00 46.79 818 SER B CA 1
ATOM 12331 C C . SER B 1 776 ? 16.704 -74.570 -97.545 1.00 49.59 818 SER B C 1
ATOM 12332 O O . SER B 1 776 ? 15.879 -75.403 -97.927 1.00 54.54 818 SER B O 1
ATOM 12335 N N . TYR B 1 777 ? 16.550 -73.257 -97.767 1.00 48.64 819 TYR B N 1
ATOM 12336 C CA . TYR B 1 777 ? 15.343 -72.739 -98.408 1.00 47.37 819 TYR B CA 1
ATOM 12337 C C . TYR B 1 777 ? 15.235 -73.230 -99.845 1.00 49.53 819 TYR B C 1
ATOM 12338 O O . TYR B 1 777 ? 16.223 -73.559 -100.494 1.00 49.04 819 TYR B O 1
ATOM 12347 N N . TYR B 1 778 ? 14.021 -73.215 -100.355 1.00 48.27 820 TYR B N 1
ATOM 12348 C CA . TYR B 1 778 ? 13.753 -73.705 -101.699 1.00 47.05 820 TYR B CA 1
ATOM 12349 C C . TYR B 1 778 ? 14.383 -72.777 -102.730 1.00 45.79 820 TYR B C 1
ATOM 12350 O O . TYR B 1 778 ? 14.058 -71.586 -102.763 1.00 45.00 820 TYR B O 1
ATOM 12359 N N . PRO B 1 779 ? 15.281 -73.268 -103.576 1.00 47.11 821 PRO B N 1
ATOM 12360 C CA . PRO B 1 779 ? 15.948 -72.376 -104.546 1.00 46.13 821 PRO B CA 1
ATOM 12361 C C . PRO B 1 779 ? 15.013 -71.925 -105.661 1.00 43.00 821 PRO B C 1
ATOM 12362 O O . PRO B 1 779 ? 14.195 -72.700 -106.163 1.00 43.25 821 PRO B O 1
ATOM 12366 N N . GLN B 1 780 ? 15.155 -70.657 -106.040 1.00 49.39 822 GLN B N 1
ATOM 12367 C CA . GLN B 1 780 ? 14.361 -70.016 -107.085 1.00 45.49 822 GLN B CA 1
ATOM 12368 C C . GLN B 1 780 ? 15.287 -69.242 -108.018 1.00 41.77 822 GLN B C 1
ATOM 12369 O O . GLN B 1 780 ? 16.435 -68.954 -107.683 1.00 41.77 822 GLN B O 1
ATOM 12375 N N . TYR B 1 781 ? 14.793 -68.960 -109.220 1.00 44.91 823 TYR B N 1
ATOM 12376 C CA . TYR B 1 781 ? 15.510 -68.126 -110.169 1.00 45.99 823 TYR B CA 1
ATOM 12377 C C . TYR B 1 781 ? 14.507 -67.430 -111.082 1.00 48.45 823 TYR B C 1
ATOM 12378 O O . TYR B 1 781 ? 13.332 -67.815 -111.164 1.00 43.15 823 TYR B O 1
ATOM 12387 N N . THR B 1 782 ? 14.974 -66.372 -111.753 1.00 46.37 824 THR B N 1
ATOM 12388 C CA . THR B 1 782 ? 14.051 -65.474 -112.439 1.00 45.66 824 THR B CA 1
ATOM 12389 C C . THR B 1 782 ? 14.072 -65.573 -113.953 1.00 46.57 824 THR B C 1
ATOM 12390 O O . THR B 1 782 ? 13.044 -65.318 -114.571 1.00 48.53 824 THR B O 1
ATOM 12394 N N . GLU B 1 783 ? 15.191 -65.933 -114.575 1.00 47.28 825 GLU B N 1
ATOM 12395 C CA . GLU B 1 783 ? 15.237 -65.880 -116.031 1.00 51.88 825 GLU B CA 1
ATOM 12396 C C . GLU B 1 783 ? 16.412 -66.705 -116.559 1.00 54.52 825 GLU B C 1
ATOM 12397 O O . GLU B 1 783 ? 17.441 -66.861 -115.891 1.00 50.20 825 GLU B O 1
ATOM 12403 N N . LEU B 1 784 ? 16.229 -67.244 -117.765 1.00 52.75 826 LEU B N 1
ATOM 12404 C CA . LEU B 1 784 ? 17.201 -68.097 -118.426 1.00 53.75 826 LEU B CA 1
ATOM 12405 C C . LEU B 1 784 ? 17.287 -67.683 -119.890 1.00 56.70 826 LEU B C 1
ATOM 12406 O O . LEU B 1 784 ? 16.253 -67.513 -120.546 1.00 58.71 826 LEU B O 1
ATOM 12411 N N . GLN B 1 785 ? 18.499 -67.527 -120.413 1.00 61.00 827 GLN B N 1
ATOM 12412 C CA . GLN B 1 785 ? 18.648 -67.166 -121.820 1.00 64.07 827 GLN B CA 1
ATOM 12413 C C . GLN B 1 785 ? 19.655 -68.074 -122.524 1.00 61.72 827 GLN B C 1
ATOM 12414 O O . GLN B 1 785 ? 20.702 -68.416 -121.965 1.00 55.22 827 GLN B O 1
ATOM 12420 N N . ILE B 1 786 ? 19.334 -68.418 -123.773 1.00 63.37 828 ILE B N 1
ATOM 12421 C CA . ILE B 1 786 ? 20.184 -69.205 -124.665 1.00 63.00 828 ILE B CA 1
ATOM 12422 C C . ILE B 1 786 ? 20.603 -68.277 -125.808 1.00 65.64 828 ILE B C 1
ATOM 12423 O O . ILE B 1 786 ? 19.768 -67.907 -126.646 1.00 65.72 828 ILE B O 1
ATOM 12428 N N . LEU B 1 787 ? 21.902 -67.937 -125.874 1.00 65.79 829 LEU B N 1
ATOM 12429 C CA . LEU B 1 787 ? 22.425 -66.812 -126.658 1.00 66.29 829 LEU B CA 1
ATOM 12430 C C . LEU B 1 787 ? 23.273 -67.293 -127.831 1.00 72.36 829 LEU B C 1
ATOM 12431 O O . LEU B 1 787 ? 24.318 -67.927 -127.628 1.00 75.82 829 LEU B O 1
ATOM 12436 N N . GLY B 1 788 ? 22.852 -66.953 -129.043 1.00 76.73 830 GLY B N 1
ATOM 12437 C CA . GLY B 1 788 ? 23.603 -67.304 -130.234 1.00 81.35 830 GLY B CA 1
ATOM 12438 C C . GLY B 1 788 ? 22.965 -66.684 -131.446 1.00 80.18 830 GLY B C 1
ATOM 12439 O O . GLY B 1 788 ? 22.311 -65.642 -131.365 1.00 75.39 830 GLY B O 1
ATOM 12440 N N . GLN B 1 789 ? 23.187 -67.319 -132.618 1.00 81.92 831 GLN B N 1
ATOM 12441 C CA . GLN B 1 789 ? 22.697 -66.738 -133.867 1.00 84.80 831 GLN B CA 1
ATOM 12442 C C . GLN B 1 789 ? 21.726 -67.499 -134.715 1.00 85.96 831 GLN B C 1
ATOM 12443 O O . GLN B 1 789 ? 21.547 -68.717 -134.624 1.00 86.65 831 GLN B O 1
ATOM 12449 N N . ARG B 1 790 ? 21.108 -66.658 -135.552 1.00 87.30 832 ARG B N 1
ATOM 12450 C CA . ARG B 1 790 ? 20.033 -66.962 -136.474 1.00 88.20 832 ARG B CA 1
ATOM 12451 C C . ARG B 1 790 ? 18.798 -67.381 -135.685 1.00 92.98 832 ARG B C 1
ATOM 12452 O O . ARG B 1 790 ? 17.955 -66.533 -135.395 1.00 100.39 832 ARG B O 1
#

InterPro domains:
  IPR001579 Glycosyl hydrolase family 18, active site [PS01095] (178-186)
  IPR017853 Glycoside hydrolase superfamily [SSF51445] (64-353)
  IPR032675 Leucine-rich repeat domain superfamily [G3DSA:3.80.10.10] (384-550)
  IPR049410 Endo-beta-N-acetylglucosaminidase EndoS-like, Ig-like domain [PF20746] (553-674)
  IPR057016 Endo-beta-N-acetylglucosaminidase EndoS/F2-like, TIM-barrel domain [PF23916] (69-338)

Secondary structure (DSSP, 8-state):
-HHHHHHHHHHHHHTT-SSSEEEEEEEGGGSTT-B-TTS-B---S--GGG--TT-SEEEEE--S--TT-HHHHHIIIIIHHHHHHTT-EEEEEEEGGGTSSSSGGGGGS-SSHHHHHHHHHHHHIIIIITTT-SEEEEEE---SSSPPPHHHHHHHHHHHHHHHHHBSTTSSBTTSEEEEEES--GGG-HHHHHHGGG-SEEEEE--S--SSTTS-HHHHHHHHHHTTTS-GGGEEEEEE-PPTTPPTTS----SPBP-TT-TTGGG--TT-HHHHHHH---SSS----EEEEE-GGGTTPPBPPGGGTT--SSS----GGGS------HHHHHHHHHHHT-GGGSBP-TTT---HHHHHHHHHHH-SBHHHHTT--SEEEEESS-----TTGGG-TT-SEEEEES-TT--EE-GGGS-GGGGGT-EEEEE--TT--EEE-TTS-----TTB-GGG-TT--EEE--SS----STT-HHHHHHHHHHHHHHTTS---TTTEE---B-PPPB--SS-S-SEEEE---S-EEEHHHHHS--EE-TT--EE-SHHHHHHHTT-EETTEE-B-TT--HHHHS---TT-EEEEE-TT--EEE-SEEE--S-EEEEEEEE-SSSEEEEEEEEETT--PPPEETTTTPEEEEESS-HHHHGGGGSS-SS--B--SSS-EEEEEE-SS--EEEEEEEEEGGG-SSS---GGGBEEEEEEEEES-SS--GGGS-HHHHHHHHH-GGGEEEEEEE-S--SEEEEEEEEEE-SEEEEEEEEESSSSPPBEEEEEEEEE-/-HHHHHHHHHHHHHTTTT-SEEEEEEEGGGSTT-B-TTS-BS--S--GGG--TT-SEEEEE--SS-TT-HHHHHIIIIIHHHHHHTTPEEEEEEEGGGTSSSSGGGGGS-SSHHHHHHHHHHHIIIIIGGGT-SEEEEEE---SSSPPPHHHHHHHHHHHHHHHHHBSTTSSBTTSEEEEEE---GGG-HHHHHHGGG-SEEEEE--S--SSTTS-HHHHHHHHHHTTTS-GGGEEEEEE-PPTT--TTS----S-B--TT-TTGGG--TT-HHHHHHH---SSSS---EEEEE-GGGTTPPBPPGGGTT-BTTB----GGGS------HHHHHHHHHHHT-GGGSBP-TTT---HHHHHHHHHHH-SBHHHHTT--SEEEEESSS----TTGGG-TT--EEEEES-TT--EE-GGGS-GGGGGT-EEEEE--TT--EEE-TTS-----TTB-GGG-TT--EEE--SS----STT-HHHHHHHHHHHHHHTTS---SSTEE---B-PPPB--SS-S-SEEEE-S-SSEEEHHHHHS--EE-TT--EE-SHHHHHHHTT-EETTEE-B-TT--HHHHS---TT-EEEEE-TT--EEE-SEEE--SSEEEEEEEE-SSSEEEEEEEEETT--PPPEETTTTPEEEEESS-HHHHGGGGSS-SS--B--SSS-EEEEEE-SS--EEEEEEEEEGGG-SSS---GGGBEEEEEEEEES-SS--GGGS-HHHHHHHHH-GGGEEEEEEE-S--SEEEEEEEEEE-SEEEEEEEEESSSSPPBEEEEEEEEE-

Organism: Streptococcus pyogenes serotype M49 (NCBI:txid301452)

Foldseek 3Di:
DLLVLLLVLLVCLLVCVQFFAEEEEAELLQAQQFAAPVRDRRHNFEHLLQPDLLHQEYEDDYDRGDPPTSSQVCQQPPSSRSQSVSNYFYEYEDELCLQQCNDDCSVVFDLDLVRLLVSLVVCCVVGPVSSNGAAYEYEYEADPPDGDDPSRLVRSLSSLVSNLCPEAPNHPHPSHFYEYEYADAPVGCPSCQRCLVSHSAYEYEDEAFCDDPLSCVCVQVRCVPVVVRDAQLRYEYEYEAAAAQDAAVRARQQAAADDPVDQQRRLDRPPGVLLVSLPDAHQARFGHNHYYYYNQQLRRQHHYDPVRHHADPVRGDHDPSSDHHHDNRNNSNVSSVVNVPDQQAPFDDCVLPVQPLVSVQCCVPQNGGNRSQCRYAEEGERDDQSGQELRNQQSNQNHQAYAAEQNARYADDEPNSHHLCLLVDRHYAHYQNQRYAEAEPAQSQDQAPPRYPLVNPQNYQAYAHANHAYQLADPFVRVVSLVSNQVSNVVPDPDDCGRSPQAAHNFAWDQQQAWDAQEAEAELPQAKDFQCLVTRAFTAGPRGRTQGDQVSVVVSQQDDDVNHRRHHPPHHPVRHIDPLPQKWKWWQKLQSDIDIHRMDGQNDWIKIWIFIDSNPDTRYTHIYTRHPHDHRKDQLLAQWQWPEKPADRVLLSQQRHDDQQGKDFHDDFKMKTKTFSPDWAWFWKKKFQWPCVHPNDRGDLQQTQAKKFKWAQPDPPDDLVVDDSVVSHVCLVDVVRIGTQDIGHGRDNMDMDTGPGDTHRMMMMMRPGTSHRDTHMTGHMTTIHDD/DLLVLLLVLLVCLLVCVPFFAEEEEAELLQAQQFAAPVQDRRHNFEHLLQDDLLHQEYEDHYDRGDPPTSSQVCQAPPNSVSNSVSSYFYEYEDELCLQQCNDDCSVVFDLDLVRLLVSLVVCCVPTPVVRSGAAYEYEYEADVPDGDDPSSLVRSLSSLVSNLCDEAPNHPHPSHFYEYEYADAPVGCPSCVRCLQGHSAYEHEDFAFCDDPLRCVVVQVRVVPCVVRDAQLRYAYEYEAAAAQDAAVRAHQQAAADDPVDLQRRLDRPPGVLLVSLPDAHQARFGHNHYYYYNLQLRRQHGHDPVRRHADPVRGDHDPSSDRHHDNSNNSSVSSVVNVPPQQQPFDDCVQPVQPLVSVQCCVPQHGGNRSQCRYAEEGAADDQSDQDLRNQQSNQRYQEYAYEQPQNHADDAPNSHHVCLLVRRHYAHDQNQNYAEAEPAPSQDQAPPRYPLQNPQNYQAYAQANHAYQCADVFCSVVSLVSNQVSNVVPDPDDCHRSPQAAHNFAWDQQQAWDAQAAEDELDFDKDFQCLPTRAFTAGPRGRTQGDQVSVVVSQCGDDVNHGRHRPPRHPVRHGDPLPQKWKWWQKLLSDIDIHSMDTNNDFIKIWIFIDSNPDTRDTHIYTRHNHDDRKDQLQAQWQWPEKPADRVLVSQQRHDDLQGKDWHPDFKMKTKTFSPDWDWFWKKKFQWDCSHPNDRDDLQQTQAWKFKWAFPDPPDDLVVDDSVVSRVVVVDCVRIDTQDIGHGRDNMDMDTGPTDTGGMMMMMRDGGSHRDTHMTGYMGGIDDD

Radius of gyration: 53.91 Å; Cα contacts (8 Å, |Δi|>4): 3616; chains: 2; bounding box: 117×145×127 Å

CATH classification: 3.20.20.80 (+1 more: 2.60.120.260)

Solvent-accessible surface area: 71179 Å² total; per-residue (Å²): 120,54,143,112,68,2,34,129,12,0,86,56,2,67,92,34,138,44,28,4,6,0,0,0,6,0,4,0,36,2,0,112,21,0,17,4,159,105,52,140,100,53,44,76,60,3,1,0,40,77,2,22,133,30,0,3,3,0,0,0,48,69,67,99,6,14,110,124,7,77,0,36,67,70,0,94,107,45,8,6,98,43,0,9,127,68,15,0,0,0,0,1,9,10,36,8,39,30,0,6,20,54,57,42,50,1,144,104,69,82,88,62,120,128,6,6,111,43,0,0,49,18,0,18,122,36,27,3,87,67,38,23,3,6,0,0,0,0,19,1,71,104,49,167,126,94,76,38,59,106,117,31,26,51,14,0,37,78,0,0,58,54,0,1,92,58,2,0,66,68,4,102,57,112,27,40,0,0,0,0,2,0,42,14,32,7,91,98,1,72,4,0,96,22,0,5,121,8,0,8,16,0,1,16,24,0,32,4,64,31,34,44,120,62,58,19,83,48,0,67,65,11,6,77,84,0,34,110,84,8,74,4,67,27,0,1,0,0,0,3,4,2,27,37,74,5,31,132,66,56,23,79,51,0,8,23,64,50,32,15,59,55,119,93,58,3,63,54,20,116,56,7,26,1,42,87,1,2,69,23,18,0,72,24,12,5,3,4,8,0,0,0,0,28,0,0,2,4,4,12,22,12,4,0,24,48,77,20,99,52,8,46,91,136,66,141,15,154,17,109,11,5,68,41,56,113,6,72,4,24,4,0,83,90,0,21,59,43,3,63,126,31,160,76,21,70,88,6,56,113,82,20,0,55,8,91,16,0,51,120,39,0,57,138,54,10,26,64,27,56,3,9,6,92,30,17,41,86,41,0,46,0,60,29,83,154,0,101,73,3,83,0,0,33,66,0,28,90,0,87,51,0,20,0,79,99,0,42,61,1,122,80,1,22,24,130,19,5,2,97,22,0,106,178,79,9,94,7,29,1,41,13,1,61,17,0,72,97,1,40,1,26,32,10,59,27,24,31,2,106,30,13,45,8,115,18,1,66,100,0,47,26,3,35,1,12,108,5,8,1,2,0,12,141,181,4,73,0,42,134,28,0,76,38,1,10,111,15,0,51,99,94,90,80,72,68,89,86,14,0,11,0,33,52,0,88,2,85,14,66,67,11,151,108,25,153,38,74,111,4,99,19,96,68,73,114,43,112,38,30,0,31,95,60,25,2,80,7,1,6,3,116,62,93,33,102,3,16,80,118,68,39,6,53,136,17,46,99,18,34,1,118,69,36,96,5,10,3,163,72,18,73,43,75,72,3,109,64,96,34,173,30,21,118,2,54,3,20,13,11,38,52,16,116,76,97,52,25,89,8,65,0,76,82,65,32,5,38,51,0,48,0,34,38,67,100,132,98,32,16,102,2,86,0,32,1,17,102,12,40,139,54,29,87,26,30,0,125,60,8,100,6,37,8,10,49,24,78,91,104,77,0,91,90,0,2,46,48,97,72,43,16,82,0,82,19,223,23,64,86,5,26,0,0,0,2,30,30,63,89,27,49,2,68,28,0,9,0,27,0,0,67,16,14,81,129,83,208,13,87,53,46,42,0,0,17,94,2,50,0,0,35,13,107,55,126,123,61,80,8,129,172,41,81,139,148,82,40,100,90,44,0,48,60,68,123,21,6,56,59,34,9,99,1,113,66,32,110,36,80,22,52,36,168,10,108,91,14,114,12,91,30,1,7,1,5,1,49,1,14,49,33,106,138,92,1,6,0,0,4,0,30,0,0,0,42,201,128,60,132,110,64,3,17,101,17,0,70,38,1,56,106,29,132,54,26,6,6,0,0,0,6,0,4,0,36,2,0,116,19,0,13,9,156,100,53,143,92,54,45,78,60,3,2,7,50,76,6,24,138,34,0,4,2,3,0,0,52,77,69,104,5,10,106,126,6,77,0,36,64,69,0,90,108,41,8,0,98,43,16,11,131,67,12,0,0,1,0,2,12,12,36,6,44,34,0,6,26,58,63,30,56,2,145,103,64,73,90,59,118,132,5,9,108,44,0,0,45,19,0,17,134,35,25,2,83,86,44,24,1,7,0,0,0,0,23,2,78,125,43,86,133,87,76,46,64,100,122,34,28,52,21,0,32,72,0,0,74,55,0,1,100,56,2,0,67,71,5,98,62,112,25,35,0,0,0,0,2,0,40,18,36,6,92,91,1,69,3,0,98,25,0,4,123,16,0,10,14,0,1,22,22,1,33,4,75,23,35,44,117,65,54,18,71,54,0,60,68,10,6,83,88,0,45,106,86,7,60,0,62,30,0,1,0,0,0,4,3,4,30,38,79,7,27,131,68,57,26,86,42,0,9,22,67,42,33,18,58,55,124,104,64,2,52,51,17,112,60,6,30,0,38,88,0,3,73,24,18,1,68,28,8,5,4,3,7,0,0,0,0,30,0,0,3,4,4,14,20,13,4,0,24,49,71,20,102,53,8,44,97,138,63,133,14,220,20,110,12,21,95,41,56,108,8,71,2,19,3,0,92,86,0,21,59,41,2,67,120,28,154,80,21,66,87,7,55,115,88,18,0,48,11,92,15,0,47,125,40,0,57,142,60,11,25,69,30,59,5,11,10,88,24,16,41,103,51,0,44,0,60,30,86,152,0,109,61,4,89,0,0,29,75,0,30,86,0,86,60,0,20,0,80,98,0,41,49,1,97,90,1,18,24,128,25,9,2,85,8,0,102,148,85,1,94,5,36,1,35,10,0,57,10,0,74,64,1,34,2,27,34,8,65,29,17,30,4,105,28,14,49,8,110,19,1,63,100,0,38,26,3,38,0,11,104,4,6,0,1,0,14,123,169,4,94,0,48,109,31,0,67,32,2,14,117,17,0,58,109,85,85,170,68,64,86,88,15,0,14,0,32,53,0,90,2,86,14,70,62,10,137,107,27,138,46,79,114,3,104,18,67,61,47,114,58,123,42,44,0,32,90,56,21,2,77,7,1,9,2,109,69,104,31,100,4,13,76,112,70,38,6,55,128,17,55,115,17,37,3,132,72,38,103,4,10,5,89,106,22,71,30,79,70,4,128,73,104,31,174,43,22,118,2,60,2,27,13,9,43,52,15,121,75,100,49,12,104,9,67,0,88,83,66,32,8,38,54,0,45,0,30,47,64,101,121,93,34,19,106,3,83,0,27,1,16,102,11,40,134,50,22,88,33,30,0,117,64,11,118,1,38,11,9,49,24,78,81,104,78,0,89,97,0,4,52,34,101,50,47,13,88,1,79,17,208,9,63,83,6,26,2,0,0,22,30,42,59,99,33,44,3,38,22,0,11,0,22,0,0,68,29,13,105,116,73,215,16,88,49,37,43,1,0,21,116,1,48,0,0,33,14,107,52,126,133,41,84,14,140,165,48,93,139,172,94,35,92,115,42,0,32,70,70,133,25,13,64,63,32,11,107,3,90,77,34,101,39,75,19,47,38,124,1,105,86,17,122,12,104,36,1,6,1,6,1,39,6,19,51,34,102,132,96,0,5,2,0,4,2,15,0,0,0,35,219

B-factor: mean 48.7, std 12.94, range [22.4, 110.55]